Protein 8FCW (pdb70)

Nearest PDB structures (foldseek):
  8fcv-assembly1_R  TM=9.998E-01  e=3.559E-56  Nostoc sp. 'Peltigera membranacea cyanobiont' 210A
  8fcu-assembly1_Q  TM=9.627E-01  e=6.422E-47  Nostoc sp. 'Peltigera membranacea cyanobiont' 210A
  8v32-assembly1_Q  TM=9.547E-01  e=9.542E-46  Peltigera membranacea
  7ufi-assembly1_1  TM=7.441E-01  e=1.304E-10  Vibrio cholerae
  7mcs-assembly1_E  TM=7.247E-01  e=6.223E-08  Escherichia coli

Radius of gyration: 43.79 Å; Cα contacts (8 Å, |Δi|>4): 2498; chains: 5; bounding box: 67×109×140 Å

Secondary structure (DSSP, 8-state):
--S--GGGGTS-HHHHHHHHHH-----HHHHHHHHHHHHHHH--SS--EEEEEE-TTS-HHHHHHHHHHHHHHHHHHHHHHS-S--SEEEEEPPPPSSSS--HHHHHHHHHHHH--S-TT-----SSTTEE--SSS--EE-TTS-HHHHHHHHHHHHHHH--SEEEEESGGGGG--SSTTHHHHHHHHHHHHHHHHT-EEEEEE-GGGGGGSSSSHHHHHTEEEEEE----SSSHHHHHHHHHHHHHHHHSS-SSS----STTHHHHHHHHTT-HHHHHHHHHHHHHHHHHHT-SS--HHHHHHSS--HHHHHHHHHHHHHHHHHT---THHHHHHHHHTT--/--S--GGGGGS-HHHHHHHHHH-----HHHHHHHHHHHHHHH--SS--EEEEEE-TTS-HHHHHHHHHHHHHHHHHHHHTT--S--SEEEEE----SSSS--HHHHHHHHHHHH--S-TT-----SSTTEE--TTS--EE-SS--HHHHHHHHHHHHHHH--SEEEEESGGGGG--SSTTHHHHHHHHHHHHHHHHT-EEEEEE-GGGGGGSSS-HHHHHTEEEEEE----SSSHHHHHHHHHHHHHHHHS---SSPPP-STTHHHHHHTTTT-HHHHHHHHHHHHHHHHHTT-SS--HHHHHHHSPPHHHHHHHHHHHHHHHHHT---HHHHHHHHHHHT--/--SS-GGGGTS-HHHHHHHHHH-----HHHHHHHHHHHHHHH--SS--EEEEEE-TTSSHHHHHHHHHHHHHHHHHHHHHHS-S--SEEEEE----SSSS--SHHHHHHHHHHH--S-TT-----SSTTEE--TTSPPEE-TTS-HHHHHHHHHHHHHHH--SEEEEESGGGGG--SSHHHHHHHHHHHHHHHHHHT-EEEEE--GGGGGGSS-SHHHHHTEEEEEE----SSSHHHHHHHHHHHHHHHHTS--SS----STTHHHHHHHHTT-HHHHHHHHHHHHHHHHHHT-SS--HHHHHHSS--HHHHHHHHHHHHHHHHHT---HHHHHHHHHHHT--/--S--GGGGTS-HHHHHHHHHH-----HHHHHHHHHHHHHHH--SS--EEEEEE-SSSSHHHHHHHHHHHHHHHHHHHHTTS-S--SEEEEE----SSSS--HHHHHHHHHHHH--S-TT-----SSTTEE--TTSPPEE-TTS-HHHHHHHHHHHHHHH--SEEEEETGGGGG--SSSTHHHHHHHHHHHHHHHHT-EEEEE--GGGGGGSS-SHHHHHTEEEEEE----SSSHHHHHHHHHHHHHHHHT--SSSPPP-STTHHHHHHHHTT-HHHHHHHHHHHHHHHHHHT-SS--HHHHHHSPPPHHHHHHHHHHHHHHHHHT---HHHHHHHHHHHT--/--S--GGGGTS-HHHHHHHHHH-----HHHHHHHHHHHHHHH--SS--EEEEEE-TTS-HHHHHHHHHHHHHHHTHHHHHH--S--S-EEEEPPPPSSSS--HHHHHHHHHHHH--S-TT-----SSTTEE--TTSPPEE-TTS-HHHHHHHHHHHHHHH--SEEEEESGGGGG--SSTTHHHHHHHHHHHHHHHHT-EEEEEE-GGGGGGS--HHHHHHSEEEEEE----SS-HHHHHHHHHHHHHHHHT---SS----GGGHHHHHHHHTT-HHHHHHHHHHHHHHHHHTT-SS--HHHHHHT---HHHHHHHHHHHHHHHHHT---HHHHHHHHHHHT--

Solvent-accessible surface area: 71466 Å² total; per-residue (Å²): 146,106,20,10,60,128,100,17,56,118,96,71,37,99,68,28,26,45,39,0,86,98,38,106,19,66,10,79,43,14,87,66,2,31,90,57,0,38,170,22,15,79,106,62,88,57,11,9,0,0,4,0,1,0,3,8,8,6,15,24,78,66,1,28,90,62,0,45,102,71,13,41,76,122,13,84,90,78,66,141,76,49,145,25,49,32,12,16,9,17,9,45,1,16,0,5,31,55,86,113,11,58,39,59,11,4,6,7,23,0,0,43,59,6,1,100,43,119,115,82,25,142,50,137,29,29,48,214,7,8,64,46,58,136,138,12,108,16,52,29,55,80,155,4,97,26,79,11,0,42,129,0,1,20,44,0,0,96,71,3,84,1,56,0,2,0,0,6,28,0,7,2,2,28,13,24,61,58,66,200,66,40,56,75,6,1,49,38,1,37,36,1,2,78,117,10,59,5,9,0,0,0,2,1,4,7,55,0,14,79,1,62,95,52,27,57,117,2,44,199,36,18,60,75,8,34,2,91,13,5,34,25,128,46,97,115,5,15,97,8,3,40,59,5,0,67,46,3,22,59,31,0,0,3,61,78,72,6,88,4,50,98,60,50,62,34,0,3,12,28,5,3,1,4,16,21,11,0,35,27,10,1,33,18,1,0,14,10,0,13,87,98,139,26,78,47,15,44,72,104,3,7,104,114,21,22,22,17,3,32,2,1,46,57,15,19,108,27,4,45,79,0,42,148,87,22,58,148,57,133,66,71,58,101,86,112,99,74,91,132,60,110,79,134,114,11,24,61,144,104,19,64,102,78,69,40,97,72,19,32,48,54,1,98,114,63,85,16,71,9,78,31,7,83,68,4,22,87,83,2,29,53,2,13,62,14,51,10,38,10,10,0,0,3,0,4,0,0,8,8,7,14,21,73,64,0,36,87,80,0,43,106,83,16,47,83,116,5,81,93,62,49,129,74,56,147,28,52,31,18,19,10,29,7,55,1,14,0,8,24,41,100,115,9,48,13,78,12,3,0,6,25,0,0,45,60,6,0,101,34,115,104,102,30,126,53,102,16,28,49,175,1,10,50,33,45,129,121,12,98,9,44,23,37,69,148,7,84,13,14,10,2,4,56,0,0,7,36,1,0,93,69,4,91,2,46,1,0,1,0,9,19,0,7,1,6,17,8,28,63,40,75,140,18,35,22,9,6,5,6,0,2,1,2,0,2,37,55,9,60,3,8,0,0,2,0,1,15,9,67,2,14,75,4,29,26,38,4,2,16,3,0,42,45,6,29,43,5,37,2,94,16,4,30,20,129,39,109,122,12,27,100,10,1,57,39,7,0,91,59,5,10,58,28,1,0,2,66,89,57,8,92,4,44,89,35,50,55,30,0,3,11,17,0,1,1,3,17,20,3,0,33,24,0,2,12,14,0,0,7,10,0,8,89,107,125,30,80,41,20,36,89,130,2,2,103,108,26,21,15,29,1,24,6,0,28,50,3,11,106,31,2,91,76,0,37,144,83,25,60,100,66,128,60,40,25,82,80,1,70,88,48,9,54,11,85,136,109,18,9,61,120,95,18,55,114,94,76,34,95,53,32,32,43,49,0,100,105,36,104,19,78,11,82,30,13,121,69,2,28,84,72,0,26,48,2,12,57,34,40,11,39,8,14,0,0,2,0,0,0,3,14,9,5,19,21,73,92,0,36,87,92,0,35,120,78,12,55,81,91,16,83,84,126,29,111,99,73,120,26,76,25,16,16,8,18,10,40,2,21,0,15,32,47,70,64,5,49,4,60,19,8,0,4,36,0,0,56,55,4,0,100,30,107,85,114,27,128,38,91,24,25,24,146,14,7,57,38,38,145,139,7,92,10,19,23,66,97,185,6,87,17,19,5,0,5,44,0,1,11,50,1,1,97,69,3,83,2,67,0,2,0,0,9,15,0,7,0,4,23,4,25,82,45,66,111,15,40,46,8,5,3,5,1,1,3,2,1,3,59,27,13,55,2,9,1,0,2,0,1,14,16,63,1,8,85,5,29,64,18,30,6,15,2,1,39,44,6,32,32,7,33,2,79,17,3,38,18,140,33,103,116,12,21,112,14,1,60,44,6,0,80,31,4,14,52,28,2,0,6,74,84,70,13,94,6,46,96,65,46,56,31,2,2,6,21,1,0,1,2,14,23,1,0,44,18,0,2,27,12,2,0,10,8,0,13,79,113,139,28,75,37,17,68,70,116,8,6,99,106,21,26,6,31,2,38,5,0,67,62,5,18,125,58,6,85,88,4,44,145,70,24,66,112,68,131,65,40,20,91,82,0,70,79,38,7,53,9,93,128,111,21,11,49,117,108,24,57,120,128,83,27,108,41,16,34,38,48,0,79,119,37,97,13,80,6,76,29,13,106,54,1,42,80,77,0,30,56,8,7,65,15,50,14,47,10,8,0,0,2,0,0,0,3,15,9,7,16,24,66,79,0,37,88,73,0,35,106,68,14,62,74,97,23,82,78,88,34,132,87,64,132,26,47,29,16,26,9,32,4,44,1,23,0,11,24,51,94,100,4,31,8,58,17,10,0,2,25,0,3,48,56,3,2,92,28,119,82,113,28,127,91,97,25,24,28,144,18,8,59,33,44,143,131,7,109,11,55,34,70,89,196,6,85,19,28,6,0,4,56,0,1,5,71,5,0,92,67,3,80,1,61,0,1,0,0,14,16,0,4,0,6,23,20,28,72,33,71,116,23,30,36,5,7,5,4,0,2,5,0,1,5,32,45,11,57,3,9,0,0,2,0,1,20,12,54,0,9,75,4,35,24,39,11,7,14,4,0,41,42,3,24,33,8,38,3,90,23,4,36,19,135,32,92,115,7,19,97,13,1,64,59,5,0,73,41,2,27,50,23,1,1,1,68,93,70,8,100,10,48,95,75,46,57,39,2,2,4,7,1,2,0,8,16,22,1,0,32,8,0,2,33,8,1,0,7,14,0,10,78,118,124,33,83,34,20,60,60,135,6,5,91,148,23,26,4,27,2,34,8,0,64,59,11,19,114,58,6,90,84,3,38,145,85,27,62,98,67,131,59,49,32,83,88,1,62,70,59,13,57,6,87,135,110,18,20,61,119,124,19,57,107,123,64,30,104,57,11,27,60,41,0,86,116,39,92,17,68,8,74,29,13,92,59,2,26,90,82,0,29,72,8,5,59,16,55,10,48,6,12,1,0,1,0,0,0,5,74,19,5,14,24,77,56,0,26,100,82,0,39,106,72,15,74,83,90,15,85,63,114,76,114,89,70,126,24,64,35,18,16,9,17,18,96,4,58,46,14,176,55,95,116,8,65,16,75,62,7,1,22,110,0,1,62,52,5,0,86,39,124,113,104,33,129,60,104,18,27,25,190,16,8,55,38,45,148,159,13,117,10,53,41,84,105,187,10,82,18,23,11,2,4,56,0,0,6,48,0,0,102,62,2,99,1,63,0,4,0,0,9,56,0,32,36,1,29,76,32,71,32,65,181,24,47,34,10,4,2,4,0,0,3,0,2,0,47,31,14,61,7,7,0,0,0,0,0,28,14,102,2,15,70,4,28,31,32,18,6,21,7,0,30,38,2,34,36,8,39,2,84,21,4,35,42,136,33,94,121,12,20,109,14,3,56,61,5,0,68,45,2,21,60,27,3,0,2,60,79,73,11,97,6,42,97,51,53,118,50,0,37,119,39,0,8,1,3,14,25,17,0,30,66,0,3,53,97,2,1,39,43,0,7,119,106,91,26,74,36,17,40,68,111,5,7,99,142,115,27,31,59,94,75,81,9,83,117,40,102,121,81,5,70,64,3,45,129,87,28,58,102,64,128,43,47,48,94,81,2,60,83,58,12,49,11,96

Sequence (1715 aa):
STGFPLELLTRPATERLAYFENYTVAHPRLKEVYEILMRTIAEPAGASFIFVYGASGVGKTTLRLRVEQKLTELALPKLESDRARVPVVGIEAIAPESRYFNWKEYYTRALITLEEPLIDHKFDYGVRGISRDNFGKINVESKVVAPALRRALENALIHRHPDVFFVDEAQHFGKVASGYKLQDQLDCLKSLANMTGILHCLLGTYELLTFRNLSGQLSRRSVDIHFRRYCADSPEDVQAFKSVLLTFQQHLPLAETPNLVDHWEYFYERTLGCIGTLKDWLKRVLSDALDREATTITLKDLQKRALSVAQCQKMFKEIQEGERQLSETEADVQNLRSALGLGSTGFPLELLTRPATERLAYFENYTVAHPRLKEVYEILMRTIAEPAGASFIFVYGASGVGKTTLRLRVEQKLTELALPKLESDRARVPVVGIEAIAPESRYFNWKEYYTRALITLEEPLIDHKFDYGVRGISRDNFGKINVESKVVAPALRRALENALIHRHPDVFFVDEAQHFGKVASGYKLQDQLDCLKSLANMTGILHCLLGTYELLTFRNLSGQLSRRSVDIHFRRYCADSPEDVQAFKSVLLTFQQHLPLAETPNLVDHWEYFYERTLGCIGTLKDWLKRVLSDALDREATTITLKDLQKRALSVAQCQKMFKEIQEGERQLSETEADVQNLRSALGLGSTGFPLELLTRPATERLAYFENYTVAHPRLKEVYEILMRTIAEPAGASFIFVYGASGVGKTTLRLRVEQKLTELALPKLESDRARVPVVGIEAIAPESRYFNWKEYYTRALITLEEPLIDHKFDYGVRGISRDNFGKINVESKVVAPALRRALENALIHRHPDVFFVDEAQHFGKVASGYKLQDQLDCLKSLANMTGILHCLLGTYELLTFRNLSGQLSRRSVDIHFRRYCADSPEDVQAFKSVLLTFQQHLPLAETPNLVDHWEYFYERTLGCIGTLKDWLKRVLSDALDREATTITLKDLQKRALSVAQCQKMFKEIQEGERQLSETEADVQNLRSALGLGSTGFPLELLTRPATERLAYFENYTVAHPRLKEVYEILMRTIAEPAGASFIFVYGASGVGKTTLRLRVEQKLTELALPKLESDRARVPVVGIEAIAPESRYFNWKEYYTRALITLEEPLIDHKFDYGVRGISRDNFGKINVESKVVAPALRRALENALIHRHPDVFFVDEAQHFGKVASGYKLQDQLDCLKSLANMTGILHCLLGTYELLTFRNLSGQLSRRSVDIHFRRYCADSPEDVQAFKSVLLTFQQHLPLAETPNLVDHWEYFYERTLGCIGTLKDWLKRVLSDALDREATTITLKDLQKRALSVAQCQKMFKEIQEGERQLSETEADVQNLRSALGLGSTGFPLELLTRPATERLAYFENYTVAHPRLKEVYEILMRTIAEPAGASFIFVYGASGVGKTTLRLRVEQKLTELALPKLESDRARVPVVGIEAIAPESRYFNWKEYYTRALITLEEPLIDHKFDYGVRGISRDNFGKINVESKVVAPALRRALENALIHRHPDVFFVDEAQHFGKVASGYKLQDQLDCLKSLANMTGILHCLLGTYELLTFRNLSGQLSRRSVDIHFRRYCADSPEDVQAFKSVLLTFQQHLPLAETPNLVDHWEYFYERTLGCIGTLKDWLKRVLSDALDREATTITLKDLQKRALSVAQCQKMFKEIQEGERQLSETEADVQNLRSALGLG

Foldseek 3Di:
DLFADQVCLVPALVVLLVLLVPDDDDFDLLVVLLVVVLVCLVDVPLAQEEAEEDADQLCQVVSVVVSQVVQCVVCVVVCVVDPLARAEFEDEQDQDPDLARDLQVVLVRSVQRLQDDPQPDPPPFDDPQWDADPVGGIDGNPPDDSVRSLRSSLSSLLRRVYSEYHYEQQLSNVRHDDPCCSVVSVVVSSVSCVSSVHRYYYYHYLSSCVVAPPDDVNVVNYDYRYSDFQADVDVVSVVSLLVLQVSSLRHNNAPDRDDPNVVSVVLCQQNVRRNRLSSVLVSQLSVVCSVVVPRDRDPVSSVVSTDDNVVSVVSVVSVVVSVVVVDDDVVVVVVVCVVVVVD/DLAADLVCLVPALVVLLVVLVPDDDDFDLLVVLLVVVVVCLVDVPQAAEEEEADFDFLCLVVSVVVVQVVQCVVCPVCCVVDPLADAEFAEEADQDPDQAGDQQVVLVVSCQRLQDDPLVDDDPFDDPQWDADPVGTIGGDPPDDRVRSLRRSLVSLLRHVHSAYEYEALLSNPRHDDPLCLVVSVVVSVVSCVSNVHHYYYYHYLSCCVNAPSDVVNNVNYHYRYSDFQADVDVVSLVSLLVVQVSSLRHNPAQDRDDDSVVSVVLCQQQVRRNRVSSVLVSQLSSVCSVVPHRDGDVVSSVVSGDDNVVSVVSCVSVVVSVVSVDDDVVVVVVVCVVVVVD/DLAADLVCVVPAPVVLLVLLVPDDDDFDLLVVLLVVVLVCLVCVPQAAEEEEEEAPQACLVVSVVVNQVVQCVVCVVVCVPDPLADAEFEDEQDQDPALARDVQVVLVVSVQRLQDDPPVDDDPFPDPQWDADPVRGIGHDPPDDNVRSLRRSLSSCLRHVYSAYEYEAQLSNCSDDDLVVSVVSVVVSVVSCVSRVHHYYYYHYLSCCSVADDDPVNNVNYHYHYSDFQAPVDVVSVVRLLVLQVSSLRHNPAQDRDDRSVVSVVLCQQNVRRSRLSSVLVSQLSVVCSVVVPRDGDVVSSVVSTDDNVRVVVSVVSSVVSCVVVDDDPVVVVVVCVVVVND/DLAADQVCLVPAQVVLLVCLVPDDDDFDLLVVLLVVVLVCLVDVPQAAEEEEEEFPQFCLVVSVVVSQVVQCVVCVVVCVPDPLADAEQEEEADQPPDFAGDLQVVLVVLVQRLQPDPLVDDDCFPDNQWDADPVRTIGHDPPQDNVRSLRRSLVSCLRNVYSEYHYAQQLSNVRRDDPVCSVVSVVVSVVSCPSSVHHYYYHHYLSCCSNVDDDPSNVVNYDYRYSDFQADPDVVSVVSLLVVQVSSQRHNNAQDRDDGSVPSVLVCLQCVRRNRRSSVLVSQLSVVCSVVVHRDGDVVSSVVSTDDNVVSVVSVVSVVVSCVVVDDDPVVVVVVCVVVVVD/DLAADLVCVVPALVSLLVQLVVDDDDFPLLVVLLVVVCVCLVDVPLAQEEAEEAAPQLCLPVSVVVNQVVQQVVCVVVCVVDPLADAEWEDEQDQDPDQARDLQVVLVVLVQRLPDDPLPDDDPFDDPQWDADPVRGIGGDPPDDNVRSLRRSLVSCQRRVYSAYEYEQQLSNCRDDDPCSNPVSVVVSSVSCVSRVHHYYYHHYLSCVSVQDDDPSNVVSYDYRYSDFQADPDPVSLVRLLVLQVSSQRHNNALDRDDRSVVSVVLCQQCVRRNRLSSVLVSQLSSVCSVVSPRYGDPVSSVVRTHDPVVSVVSVVSNVVSCVVVDDDVVVVVVCCVVVVVD

B-factor: mean 192.44, std 64.65, range [132.68, 485.95]

Structure (mmCIF, N/CA/C/O backbone):
data_8FCW
#
_entry.id   8FCW
#
loop_
_entity.id
_entity.type
_entity.pdbx_description
1 polymer TnsC
2 polymer 'DNA (60-MER)'
3 polymer 'DNA (60-MER)'
4 non-polymer "ADENOSINE-5'-TRIPHOSPHATE"
5 non-polymer 'MAGNESIUM ION'
#
loop_
_atom_site.group_PDB
_atom_site.id
_atom_site.type_symbol
_atom_site.label_atom_id
_atom_site.label_alt_id
_atom_site.label_comp_id
_atom_site.label_asym_id
_atom_site.label_entity_id
_atom_site.label_seq_id
_atom_site.pdbx_PDB_ins_code
_atom_site.Cartn_x
_atom_site.Cartn_y
_atom_site.Cartn_z
_atom_site.occupancy
_atom_site.B_iso_or_equiv
_atom_site.auth_seq_id
_atom_site.auth_comp_id
_atom_site.auth_asym_id
_atom_site.auth_atom_id
_atom_site.pdbx_PDB_model_num
ATOM 1 N N . SER A 1 4 ? 143.818 168.437 202.348 1.00 233.88 4 SER R N 1
ATOM 2 C CA . SER A 1 4 ? 145.092 167.782 202.063 1.00 233.88 4 SER R CA 1
ATOM 3 C C . SER A 1 4 ? 145.340 167.684 200.563 1.00 233.88 4 SER R C 1
ATOM 4 O O . SER A 1 4 ? 144.443 167.915 199.758 1.00 233.88 4 SER R O 1
ATOM 7 N N . THR A 1 5 ? 146.567 167.339 200.199 1.00 225.72 5 THR R N 1
ATOM 8 C CA . THR A 1 5 ? 146.951 167.195 198.806 1.00 225.72 5 THR R CA 1
ATOM 9 C C . THR A 1 5 ? 146.603 165.819 198.235 1.00 225.72 5 THR R C 1
ATOM 10 O O . THR A 1 5 ? 146.851 165.557 197.062 1.00 225.72 5 THR R O 1
ATOM 14 N N . GLY A 1 6 ? 146.042 164.942 199.059 1.00 206.47 6 GLY R N 1
ATOM 15 C CA . GLY A 1 6 ? 145.683 163.609 198.630 1.00 206.47 6 GLY R CA 1
ATOM 16 C C . GLY A 1 6 ? 144.195 163.396 198.529 1.00 206.47 6 GLY R C 1
ATOM 17 O O . GLY A 1 6 ? 143.401 164.321 198.677 1.00 206.47 6 GLY R O 1
ATOM 18 N N . PHE A 1 7 ? 143.821 162.154 198.269 1.00 195.26 7 PHE R N 1
ATOM 19 C CA . PHE A 1 7 ? 142.422 161.789 198.150 1.00 195.26 7 PHE R CA 1
ATOM 20 C C . PHE A 1 7 ? 141.728 161.877 199.496 1.00 195.26 7 PHE R C 1
ATOM 21 O O . PHE A 1 7 ? 142.365 161.737 200.536 1.00 195.26 7 PHE R O 1
ATOM 29 N N . PRO A 1 8 ? 140.415 162.121 199.493 1.00 195.38 8 PRO R N 1
ATOM 30 C CA . PRO A 1 8 ? 139.674 162.164 200.750 1.00 195.38 8 PRO R CA 1
ATOM 31 C C . PRO A 1 8 ? 139.764 160.851 201.511 1.00 195.38 8 PRO R C 1
ATOM 32 O O . PRO A 1 8 ? 139.685 159.777 200.938 1.00 195.38 8 PRO R O 1
ATOM 36 N N . LEU A 1 9 ? 139.937 160.955 202.820 1.00 202.14 9 LEU R N 1
ATOM 37 C CA . LEU A 1 9 ? 140.266 159.804 203.645 1.00 202.14 9 LEU R CA 1
ATOM 38 C C . LEU A 1 9 ? 139.062 158.926 203.906 1.00 202.14 9 LEU R C 1
ATOM 39 O O . LEU A 1 9 ? 139.222 157.732 204.158 1.00 202.14 9 LEU R O 1
ATOM 44 N N . GLU A 1 10 ? 137.860 159.492 203.859 1.00 197.45 10 GLU R N 1
ATOM 45 C CA . GLU A 1 10 ? 136.675 158.727 204.236 1.00 197.45 10 GLU R CA 1
ATOM 46 C C . GLU A 1 10 ? 136.338 157.661 203.204 1.00 197.45 10 GLU R C 1
ATOM 47 O O . GLU A 1 10 ? 135.543 156.771 203.478 1.00 197.45 10 GLU R O 1
ATOM 53 N N . LEU A 1 11 ? 136.945 157.739 202.023 1.00 204.41 11 LEU R N 1
ATOM 54 C CA . LEU A 1 11 ? 136.653 156.785 200.974 1.00 204.41 11 LEU R CA 1
ATOM 55 C C . LEU A 1 11 ? 137.140 155.387 201.331 1.00 204.41 11 LEU R C 1
ATOM 56 O O . LEU A 1 11 ? 136.658 154.411 200.751 1.00 204.41 11 LEU R O 1
ATOM 61 N N . LEU A 1 12 ? 138.100 155.271 202.252 1.00 204.69 12 LEU R N 1
ATOM 62 C CA . LEU A 1 12 ? 138.561 153.953 202.672 1.00 204.69 12 LEU R CA 1
ATOM 63 C C . LEU A 1 12 ? 137.428 153.111 203.254 1.00 204.69 12 LEU R C 1
ATOM 64 O O . LEU A 1 12 ? 137.403 151.892 203.078 1.00 204.69 12 LEU R O 1
ATOM 69 N N . THR A 1 13 ? 136.484 153.745 203.936 1.00 211.21 13 THR R N 1
ATOM 70 C CA . THR A 1 13 ? 135.347 153.014 204.476 1.00 211.21 13 THR R CA 1
ATOM 71 C C . THR A 1 13 ? 134.351 152.657 203.383 1.00 211.21 13 THR R C 1
ATOM 72 O O . THR A 1 13 ? 133.586 151.699 203.526 1.00 211.21 13 THR R O 1
ATOM 76 N N . ARG A 1 14 ? 134.354 153.417 202.292 1.00 205.71 14 ARG R N 1
ATOM 77 C CA . ARG A 1 14 ? 133.406 153.192 201.212 1.00 205.71 14 ARG R CA 1
ATOM 78 C C . ARG A 1 14 ? 133.786 151.956 200.398 1.00 205.71 14 ARG R C 1
ATOM 79 O O . ARG A 1 14 ? 134.951 151.552 200.379 1.00 205.71 14 ARG R O 1
ATOM 87 N N . PRO A 1 15 ? 132.805 151.339 199.719 1.00 204.82 15 PRO R N 1
ATOM 88 C CA . PRO A 1 15 ? 133.117 150.171 198.891 1.00 204.82 15 PRO R CA 1
ATOM 89 C C . PRO A 1 15 ? 134.030 150.502 197.709 1.00 204.82 15 PRO R C 1
ATOM 90 O O . PRO A 1 15 ? 134.385 151.645 197.480 1.00 204.82 15 PRO R O 1
ATOM 94 N N . ALA A 1 16 ? 134.437 149.472 196.986 1.00 202.16 16 ALA R N 1
ATOM 95 C CA . ALA A 1 16 ? 135.376 149.631 195.884 1.00 202.16 16 ALA R CA 1
ATOM 96 C C . ALA A 1 16 ? 134.785 150.480 194.769 1.00 202.16 16 ALA R C 1
ATOM 97 O O . ALA A 1 16 ? 135.504 151.175 194.070 1.00 202.16 16 ALA R O 1
ATOM 99 N N . THR A 1 17 ? 133.475 150.400 194.581 1.00 191.98 17 THR R N 1
ATOM 100 C CA . THR A 1 17 ? 132.848 151.063 193.446 1.00 191.98 17 THR R CA 1
ATOM 101 C C . THR A 1 17 ? 132.988 152.573 193.570 1.00 191.98 17 THR R C 1
ATOM 102 O O . THR A 1 17 ? 133.295 153.267 192.605 1.00 191.98 17 THR R O 1
ATOM 106 N N . GLU A 1 18 ? 132.763 153.090 194.769 1.00 198.44 18 GLU R N 1
ATOM 107 C CA . GLU A 1 18 ? 132.877 154.520 195.001 1.00 198.44 18 GLU R CA 1
ATOM 108 C C . GLU A 1 18 ? 134.308 154.985 194.807 1.00 198.44 18 GLU R C 1
ATOM 109 O O . GLU A 1 18 ? 134.541 156.045 194.245 1.00 198.44 18 GLU R O 1
ATOM 115 N N . ARG A 1 19 ? 135.275 154.203 195.282 1.00 192.72 19 ARG R N 1
ATOM 116 C CA . ARG A 1 19 ? 136.672 154.591 195.128 1.00 192.72 19 ARG R CA 1
ATOM 117 C C . ARG A 1 19 ? 137.061 154.600 193.660 1.00 192.72 19 ARG R C 1
ATOM 118 O O . ARG A 1 19 ? 137.758 155.504 193.194 1.00 192.72 19 ARG R O 1
ATOM 126 N N . LEU A 1 20 ? 136.612 153.594 192.920 1.00 184.67 20 LEU R N 1
ATOM 127 C CA . LEU A 1 20 ? 136.905 153.527 191.495 1.00 184.67 20 LEU R CA 1
ATOM 128 C C . LEU A 1 20 ? 136.280 154.707 190.766 1.00 184.67 20 LEU R C 1
ATOM 129 O O . LEU A 1 20 ? 136.899 155.305 189.882 1.00 184.67 20 LEU R O 1
ATOM 134 N N . ALA A 1 21 ? 135.047 155.046 191.133 1.00 175.59 21 ALA R N 1
ATOM 135 C CA . ALA A 1 21 ? 134.367 156.171 190.502 1.00 175.59 21 ALA R CA 1
ATOM 136 C C . ALA A 1 21 ? 135.096 157.465 190.799 1.00 175.59 21 ALA R C 1
ATOM 137 O O . ALA A 1 21 ? 135.253 158.317 189.926 1.00 175.59 21 ALA R O 1
ATOM 139 N N . TYR A 1 22 ? 135.553 157.619 192.031 1.00 176.20 22 TYR R N 1
ATOM 140 C CA . TYR A 1 22 ? 136.256 158.835 192.400 1.00 176.20 22 TYR R CA 1
ATOM 141 C C . TYR A 1 22 ? 137.548 158.947 191.618 1.00 176.20 22 TYR R C 1
ATOM 142 O O . TYR A 1 22 ? 137.905 160.024 191.142 1.00 176.20 22 TYR R O 1
ATOM 151 N N . PHE A 1 23 ? 138.268 157.843 191.482 1.00 176.22 23 PHE R N 1
ATOM 152 C CA . PHE A 1 23 ? 139.526 157.879 190.757 1.00 176.22 23 PHE R CA 1
ATOM 153 C C . PHE A 1 23 ? 139.293 158.175 189.286 1.00 176.22 23 PHE R C 1
ATOM 154 O O . PHE A 1 23 ? 140.040 158.949 188.683 1.00 176.22 23 PHE R O 1
ATOM 162 N N . GLU A 1 24 ? 138.260 157.583 188.696 1.00 182.58 24 GLU R N 1
ATOM 163 C CA . GLU A 1 24 ? 138.047 157.786 187.262 1.00 182.58 24 GLU R CA 1
ATOM 164 C C . GLU A 1 24 ? 137.553 159.193 186.968 1.00 182.58 24 GLU R C 1
ATOM 165 O O . GLU A 1 24 ? 137.904 159.781 185.941 1.00 182.58 24 GLU R O 1
ATOM 171 N N . ASN A 1 25 ? 136.738 159.742 187.861 1.00 169.81 25 ASN R N 1
ATOM 172 C CA . ASN A 1 25 ? 136.201 161.082 187.632 1.00 169.81 25 ASN R CA 1
ATOM 173 C C . ASN A 1 25 ? 137.181 162.191 187.998 1.00 169.81 25 ASN R C 1
ATOM 174 O O . ASN A 1 25 ? 136.976 163.341 187.626 1.00 169.81 25 ASN R O 1
ATOM 179 N N . TYR A 1 26 ? 138.242 161.850 188.719 1.00 169.05 26 TYR R N 1
ATOM 180 C CA . TYR A 1 26 ? 139.245 162.838 189.086 1.00 169.05 26 TYR R CA 1
ATOM 181 C C . TYR A 1 26 ? 140.105 163.177 187.892 1.00 169.05 26 TYR R C 1
ATOM 182 O O . TYR A 1 26 ? 140.564 162.301 187.187 1.00 169.05 26 TYR R O 1
ATOM 191 N N . THR A 1 27 ? 140.305 164.470 187.667 1.00 164.68 27 THR R N 1
ATOM 192 C CA . THR A 1 27 ? 141.118 164.966 186.572 1.00 164.68 27 THR R CA 1
ATOM 193 C C . THR A 1 27 ? 142.257 165.795 187.127 1.00 164.68 27 THR R C 1
ATOM 194 O O . THR A 1 27 ? 142.044 166.689 187.942 1.00 164.68 27 THR R O 1
ATOM 198 N N . VAL A 1 28 ? 143.472 165.480 186.697 1.00 162.51 28 VAL R N 1
ATOM 199 C CA . VAL A 1 28 ? 144.662 166.189 187.127 1.00 162.51 28 VAL R CA 1
ATOM 200 C C . VAL A 1 28 ? 145.002 167.254 186.106 1.00 162.51 28 VAL R C 1
ATOM 201 O O . VAL A 1 28 ? 144.676 167.134 184.926 1.00 162.51 28 VAL R O 1
ATOM 205 N N . ALA A 1 29 ? 145.629 168.326 186.575 1.00 153.03 29 ALA R N 1
ATOM 206 C CA . ALA A 1 29 ? 146.043 169.423 185.722 1.00 153.03 29 ALA R CA 1
ATOM 207 C C . ALA A 1 29 ? 147.549 169.445 185.626 1.00 153.03 29 ALA R C 1
ATOM 208 O O . ALA A 1 29 ? 148.249 169.419 186.636 1.00 153.03 29 ALA R O 1
ATOM 210 N N . HIS A 1 30 ? 148.038 169.487 184.393 1.00 156.77 30 HIS R N 1
ATOM 211 C CA . HIS A 1 30 ? 149.456 169.497 184.112 1.00 156.77 30 HIS R CA 1
ATOM 212 C C . HIS A 1 30 ? 149.772 170.611 183.135 1.00 156.77 30 HIS R C 1
ATOM 213 O O . HIS A 1 30 ? 148.893 171.047 182.382 1.00 156.77 30 HIS R O 1
ATOM 220 N N . PRO A 1 31 ? 151.019 171.102 183.147 1.00 160.54 31 PRO R N 1
ATOM 221 C CA . PRO A 1 31 ? 151.370 172.293 182.380 1.00 160.54 31 PRO R CA 1
ATOM 222 C C . PRO A 1 31 ? 150.930 172.266 180.921 1.00 160.54 31 PRO R C 1
ATOM 223 O O . PRO A 1 31 ? 150.433 173.275 180.380 1.00 160.54 31 PRO R O 1
ATOM 227 N N . ARG A 1 32 ? 151.114 171.119 180.271 1.00 168.06 32 ARG R N 1
ATOM 228 C CA . ARG A 1 32 ? 150.863 171.045 178.844 1.00 168.06 32 ARG R CA 1
ATOM 229 C C . ARG A 1 32 ? 149.365 171.171 178.588 1.00 168.06 32 ARG R C 1
ATOM 230 O O . ARG A 1 32 ? 148.929 171.886 177.677 1.00 168.06 32 ARG R O 1
ATOM 238 N N . LEU A 1 33 ? 148.566 170.507 179.409 1.00 166.37 33 LEU R N 1
ATOM 239 C CA . LEU A 1 33 ? 147.122 170.573 179.277 1.00 166.37 33 LEU R CA 1
ATOM 240 C C . LEU A 1 33 ? 146.613 171.985 179.511 1.00 166.37 33 LEU R C 1
ATOM 241 O O . LEU A 1 33 ? 145.759 172.478 178.768 1.00 166.37 33 LEU R O 1
ATOM 246 N N . LYS A 1 34 ? 147.139 172.652 180.531 1.00 172.94 34 LYS R N 1
ATOM 247 C CA . LYS A 1 34 ? 146.704 174.005 180.834 1.00 172.94 34 LYS R CA 1
ATOM 248 C C . LYS A 1 34 ? 147.056 174.954 179.692 1.00 172.94 34 LYS R C 1
ATOM 249 O O . LYS A 1 34 ? 146.235 175.802 179.292 1.00 172.94 34 LYS R O 1
ATOM 255 N N . GLU A 1 35 ? 148.267 174.828 179.161 1.00 179.17 35 GLU R N 1
ATOM 256 C CA . GLU A 1 35 ? 148.700 175.697 178.081 1.00 179.17 35 GLU R CA 1
ATOM 257 C C . GLU A 1 35 ? 147.835 175.498 176.839 1.00 179.17 35 GLU R C 1
ATOM 258 O O . GLU A 1 35 ? 147.362 176.463 176.218 1.00 179.17 35 GLU R O 1
ATOM 264 N N . VAL A 1 36 ? 147.596 174.247 176.476 1.00 165.37 36 VAL R N 1
ATOM 265 C CA . VAL A 1 36 ? 146.808 173.970 175.286 1.00 165.37 36 VAL R CA 1
ATOM 266 C C . VAL A 1 36 ? 145.367 174.423 175.493 1.00 165.37 36 VAL R C 1
ATOM 267 O O . VAL A 1 36 ? 144.733 174.943 174.574 1.00 165.37 36 VAL R O 1
ATOM 271 N N . TYR A 1 37 ? 144.850 174.250 176.702 1.00 167.66 37 TYR R N 1
ATOM 272 C CA . TYR A 1 37 ? 143.481 174.657 177.007 1.00 167.66 37 TYR R CA 1
ATOM 273 C C . TYR A 1 37 ? 143.313 176.161 176.860 1.00 167.66 37 TYR R C 1
ATOM 274 O O . TYR A 1 37 ? 142.335 176.646 176.264 1.00 167.66 37 TYR R O 1
ATOM 283 N N . GLU A 1 38 ? 144.264 176.920 177.381 1.00 170.61 38 GLU R N 1
ATOM 284 C CA . GLU A 1 38 ? 144.164 178.362 177.304 1.00 170.61 38 GLU R CA 1
ATOM 285 C C . GLU A 1 38 ? 144.337 178.853 175.866 1.00 170.61 38 GLU R C 1
ATOM 286 O O . GLU A 1 38 ? 143.665 179.792 175.433 1.00 170.61 38 GLU R O 1
ATOM 292 N N . ILE A 1 39 ? 145.213 178.204 175.111 1.00 163.38 39 ILE R N 1
ATOM 293 C CA . ILE A 1 39 ? 145.395 178.549 173.711 1.00 163.38 39 ILE R CA 1
ATOM 294 C C . ILE A 1 39 ? 144.108 178.279 172.930 1.00 163.38 39 ILE R C 1
ATOM 295 O O . ILE A 1 39 ? 143.675 179.099 172.118 1.00 163.38 39 ILE R O 1
ATOM 300 N N . LEU A 1 40 ? 143.477 177.145 173.181 1.00 165.21 40 LEU R N 1
ATOM 301 C CA . LEU A 1 40 ? 142.239 176.813 172.485 1.00 165.21 40 LEU R CA 1
ATOM 302 C C . LEU A 1 40 ? 141.122 177.778 172.855 1.00 165.21 40 LEU R C 1
ATOM 303 O O . LEU A 1 40 ? 140.324 178.185 171.991 1.00 165.21 40 LEU R O 1
ATOM 308 N N . MET A 1 41 ? 141.051 178.166 174.122 1.00 171.36 41 MET R N 1
ATOM 309 C CA . MET A 1 41 ? 140.020 179.100 174.537 1.00 171.36 41 MET R CA 1
ATOM 310 C C . MET A 1 41 ? 140.223 180.465 173.869 1.00 171.36 41 MET R C 1
ATOM 311 O O . MET A 1 41 ? 139.263 181.104 173.420 1.00 171.36 41 MET R O 1
ATOM 316 N N . ARG A 1 42 ? 141.470 180.912 173.790 1.00 181.62 42 ARG R N 1
ATOM 317 C CA . ARG A 1 42 ? 141.775 182.180 173.140 1.00 181.62 42 ARG R CA 1
ATOM 318 C C . ARG A 1 42 ? 141.419 182.129 171.662 1.00 181.62 42 ARG R C 1
ATOM 319 O O . ARG A 1 42 ? 140.847 183.073 171.108 1.00 181.62 42 ARG R O 1
ATOM 327 N N . THR A 1 43 ? 141.745 181.019 171.017 1.00 167.31 43 THR R N 1
ATOM 328 C CA . THR A 1 43 ? 141.456 180.870 169.603 1.00 167.31 43 THR R CA 1
ATOM 329 C C . THR A 1 43 ? 139.951 180.855 169.356 1.00 167.31 43 THR R C 1
ATOM 330 O O . THR A 1 43 ? 139.470 181.448 168.381 1.00 167.31 43 THR R O 1
ATOM 334 N N . ILE A 1 44 ? 139.208 180.192 170.236 1.00 167.80 44 ILE R N 1
ATOM 335 C CA . ILE A 1 44 ? 137.768 180.100 170.100 1.00 167.80 44 ILE R CA 1
ATOM 336 C C . ILE A 1 44 ? 137.098 181.447 170.368 1.00 167.80 44 ILE R C 1
ATOM 337 O O . ILE A 1 44 ? 136.052 181.750 169.791 1.00 167.80 44 ILE R O 1
ATOM 342 N N . ALA A 1 45 ? 137.709 182.272 171.203 1.00 169.43 45 ALA R N 1
ATOM 343 C CA . ALA A 1 45 ? 137.151 183.581 171.488 1.00 169.43 45 ALA R CA 1
ATOM 344 C C . ALA A 1 45 ? 137.065 184.442 170.225 1.00 169.43 45 ALA R C 1
ATOM 345 O O . ALA A 1 45 ? 136.136 185.232 170.074 1.00 169.43 45 ALA R O 1
ATOM 347 N N . GLU A 1 46 ? 138.044 184.308 169.332 1.00 182.68 46 GLU R N 1
ATOM 348 C CA . GLU A 1 46 ? 137.984 184.996 168.053 1.00 182.68 46 GLU R CA 1
ATOM 349 C C . GLU A 1 46 ? 138.789 184.255 166.996 1.00 182.68 46 GLU R C 1
ATOM 350 O O . GLU A 1 46 ? 139.992 184.094 167.125 1.00 182.68 46 GLU R O 1
ATOM 356 N N . PRO A 1 47 ? 138.121 183.793 165.938 1.00 180.29 47 PRO R N 1
ATOM 357 C CA . PRO A 1 47 ? 138.868 183.090 164.893 1.00 180.29 47 PRO R CA 1
ATOM 358 C C . PRO A 1 47 ? 139.694 184.046 164.026 1.00 180.29 47 PRO R C 1
ATOM 359 O O . PRO A 1 47 ? 140.795 183.695 163.632 1.00 180.29 47 PRO R O 1
ATOM 363 N N . ALA A 1 48 ? 139.164 185.228 163.730 1.00 188.67 48 ALA R N 1
ATOM 364 C CA . ALA A 1 48 ? 139.840 186.212 162.878 1.00 188.67 48 ALA R CA 1
ATOM 365 C C . ALA A 1 48 ? 140.236 185.620 161.527 1.00 188.67 48 ALA R C 1
ATOM 366 O O . ALA A 1 48 ? 141.407 185.561 161.159 1.00 188.67 48 ALA R O 1
ATOM 368 N N . GLY A 1 49 ? 139.223 185.173 160.801 1.00 187.17 49 GLY R N 1
ATOM 369 C CA . GLY A 1 49 ? 139.421 184.676 159.460 1.00 187.17 49 GLY R CA 1
ATOM 370 C C . GLY A 1 49 ? 139.940 183.258 159.381 1.00 187.17 49 GLY R C 1
ATOM 371 O O . GLY A 1 49 ? 140.190 182.772 158.284 1.00 187.17 49 GLY R O 1
ATOM 372 N N . ALA A 1 50 ? 140.103 182.588 160.519 1.00 174.63 50 ALA R N 1
ATOM 373 C CA . ALA A 1 50 ? 140.554 181.203 160.548 1.00 174.63 50 ALA R CA 1
ATOM 374 C C . ALA A 1 50 ? 139.346 180.291 160.657 1.00 174.63 50 ALA R C 1
ATOM 375 O O . ALA A 1 50 ? 138.492 180.486 161.515 1.00 174.63 50 ALA R O 1
ATOM 377 N N . SER A 1 51 ? 139.271 179.303 159.771 1.00 167.08 51 SER R N 1
ATOM 378 C CA . SER A 1 51 ? 138.117 178.420 159.710 1.00 167.08 51 SER R CA 1
ATOM 379 C C . SER A 1 51 ? 138.432 176.996 160.156 1.00 167.08 51 SER R C 1
ATOM 380 O O . SER A 1 51 ? 137.567 176.127 160.080 1.00 167.08 51 SER R O 1
ATOM 383 N N . PHE A 1 52 ? 139.650 176.746 160.627 1.00 162.87 52 PHE R N 1
ATOM 384 C CA . PHE A 1 52 ? 140.032 175.411 161.064 1.00 162.87 52 PHE R CA 1
ATOM 385 C C . PHE A 1 52 ? 140.971 175.499 162.253 1.00 162.87 52 PHE R C 1
ATOM 386 O O . PHE A 1 52 ? 141.958 176.239 162.234 1.00 162.87 52 PHE R O 1
ATOM 394 N N . ILE A 1 53 ? 140.648 174.734 163.292 1.00 154.58 53 ILE R N 1
ATOM 395 C CA . ILE A 1 53 ? 141.492 174.608 164.472 1.00 154.58 53 ILE R CA 1
ATOM 396 C C . ILE A 1 53 ? 142.026 173.187 164.502 1.00 154.58 53 ILE R C 1
ATOM 397 O O . ILE A 1 53 ? 141.321 172.251 164.877 1.00 154.58 53 ILE R O 1
ATOM 402 N N . PHE A 1 54 ? 143.269 173.018 164.068 1.00 158.07 54 PHE R N 1
ATOM 403 C CA . PHE A 1 54 ? 143.873 171.701 163.985 1.00 158.07 54 PHE R CA 1
ATOM 404 C C . PHE A 1 54 ? 144.585 171.397 165.294 1.00 158.07 54 PHE R C 1
ATOM 405 O O . PHE A 1 54 ? 145.590 172.029 165.633 1.00 158.07 54 PHE R O 1
ATOM 413 N N . VAL A 1 55 ? 144.048 170.436 166.041 1.00 144.37 55 VAL R N 1
ATOM 414 C CA . VAL A 1 55 ? 144.644 170.001 167.296 1.00 144.37 55 VAL R CA 1
ATOM 415 C C . VAL A 1 55 ? 145.243 168.626 167.089 1.00 144.37 55 VAL R C 1
ATOM 416 O O . VAL A 1 55 ? 144.524 167.644 166.956 1.00 144.37 55 VAL R O 1
ATOM 420 N N . TYR A 1 56 ? 146.571 168.574 167.026 1.00 160.95 56 TYR R N 1
ATOM 421 C CA . TYR A 1 56 ? 147.291 167.324 166.888 1.00 160.95 56 TYR R CA 1
ATOM 422 C C . TYR A 1 56 ? 147.740 166.829 168.249 1.00 160.95 56 TYR R C 1
ATOM 423 O O . TYR A 1 56 ? 148.096 167.601 169.132 1.00 160.95 56 TYR R O 1
ATOM 432 N N . GLY A 1 57 ? 147.724 165.518 168.418 1.00 158.59 57 GLY R N 1
ATOM 433 C CA . GLY A 1 57 ? 148.181 164.899 169.637 1.00 158.59 57 GLY R CA 1
ATOM 434 C C . GLY A 1 57 ? 148.213 163.402 169.492 1.00 158.59 57 GLY R C 1
ATOM 435 O O . GLY A 1 57 ? 147.446 162.829 168.727 1.00 158.59 57 GLY R O 1
ATOM 436 N N . ALA A 1 58 ? 149.109 162.766 170.233 1.00 163.56 58 ALA R N 1
ATOM 437 C CA . ALA A 1 58 ? 149.208 161.322 170.215 1.00 163.56 58 ALA R CA 1
ATOM 438 C C . ALA A 1 58 ? 147.994 160.701 170.886 1.00 163.56 58 ALA R C 1
ATOM 439 O O . ALA A 1 58 ? 147.221 161.366 171.570 1.00 163.56 58 ALA R O 1
ATOM 441 N N . SER A 1 59 ? 147.882 159.385 170.758 1.00 168.04 59 SER R N 1
ATOM 442 C CA . SER A 1 59 ? 146.813 158.695 171.452 1.00 168.04 59 SER R CA 1
ATOM 443 C C . SER A 1 59 ? 147.193 158.604 172.922 1.00 168.04 59 SER R C 1
ATOM 444 O O . SER A 1 59 ? 147.921 157.695 173.319 1.00 168.04 59 SER R O 1
ATOM 447 N N . GLY A 1 60 ? 146.730 159.555 173.727 1.00 175.93 60 GLY R N 1
ATOM 448 C CA . GLY A 1 60 ? 147.005 159.528 175.154 1.00 175.93 60 GLY R CA 1
ATOM 449 C C . GLY A 1 60 ? 147.268 160.908 175.716 1.00 175.93 60 GLY R C 1
ATOM 450 O O . GLY A 1 60 ? 147.438 161.065 176.926 1.00 175.93 60 GLY R O 1
ATOM 451 N N . VAL A 1 61 ? 147.297 161.915 174.850 1.00 158.20 61 VAL R N 1
ATOM 452 C CA . VAL A 1 61 ? 147.599 163.272 175.297 1.00 158.20 61 VAL R CA 1
ATOM 453 C C . VAL A 1 61 ? 146.441 163.913 176.055 1.00 158.20 61 VAL R C 1
ATOM 454 O O . VAL A 1 61 ? 146.650 164.840 176.835 1.00 158.20 61 VAL R O 1
ATOM 458 N N . GLY A 1 62 ? 145.227 163.425 175.833 1.00 160.11 62 GLY R N 1
ATOM 459 C CA . GLY A 1 62 ? 144.068 163.987 176.503 1.00 160.11 62 GLY R CA 1
ATOM 460 C C . GLY A 1 62 ? 143.271 164.902 175.600 1.00 160.11 62 GLY R C 1
ATOM 461 O O . GLY A 1 62 ? 142.775 165.939 176.038 1.00 160.11 62 GLY R O 1
ATOM 462 N N . LYS A 1 63 ? 143.143 164.526 174.334 1.00 156.11 63 LYS R N 1
ATOM 463 C CA . LYS A 1 63 ? 142.394 165.334 173.390 1.00 156.11 63 LYS R CA 1
ATOM 464 C C . LYS A 1 63 ? 140.907 165.329 173.715 1.00 156.11 63 LYS R C 1
ATOM 465 O O . LYS A 1 63 ? 140.266 166.380 173.735 1.00 156.11 63 LYS R O 1
ATOM 471 N N . THR A 1 64 ? 140.344 164.161 173.967 1.00 162.15 64 THR R N 1
ATOM 472 C CA . THR A 1 64 ? 138.909 164.065 174.208 1.00 162.15 64 THR R CA 1
ATOM 473 C C . THR A 1 64 ? 138.517 164.754 175.509 1.00 162.15 64 THR R C 1
ATOM 474 O O . THR A 1 64 ? 137.502 165.441 175.566 1.00 162.15 64 THR R O 1
ATOM 478 N N . THR A 1 65 ? 139.317 164.592 176.551 1.00 157.29 65 THR R N 1
ATOM 479 C CA . THR A 1 65 ? 139.000 165.237 177.814 1.00 157.29 65 THR R CA 1
ATOM 480 C C . THR A 1 65 ? 139.135 166.757 177.716 1.00 157.29 65 THR R C 1
ATOM 481 O O . THR A 1 65 ? 138.356 167.498 178.315 1.00 157.29 65 THR R O 1
ATOM 485 N N . LEU A 1 66 ? 140.107 167.228 176.950 1.00 160.57 66 LEU R N 1
ATOM 486 C CA . LEU A 1 66 ? 140.233 168.661 176.713 1.00 160.57 66 LEU R CA 1
ATOM 487 C C . LEU A 1 66 ? 139.050 169.200 175.939 1.00 160.57 66 LEU R C 1
ATOM 488 O O . LEU A 1 66 ? 138.542 170.281 176.242 1.00 160.57 66 LEU R O 1
ATOM 493 N N . ARG A 1 67 ? 138.598 168.460 174.937 1.00 161.03 67 ARG R N 1
ATOM 494 C CA . ARG A 1 67 ? 137.403 168.834 174.208 1.00 161.03 67 ARG R CA 1
ATOM 495 C C . ARG A 1 67 ? 136.202 168.902 175.135 1.00 161.03 67 ARG R C 1
ATOM 496 O O . ARG A 1 67 ? 135.418 169.851 175.075 1.00 161.03 67 ARG R O 1
ATOM 504 N N . LEU A 1 68 ? 136.049 167.914 176.000 1.00 160.90 68 LEU R N 1
ATOM 505 C CA . LEU A 1 68 ? 134.931 167.904 176.938 1.00 160.90 68 LEU R CA 1
ATOM 506 C C . LEU A 1 68 ? 134.994 169.091 177.887 1.00 160.90 68 LEU R C 1
ATOM 507 O O . LEU A 1 68 ? 133.975 169.731 178.149 1.00 160.90 68 LEU R O 1
ATOM 512 N N . ARG A 1 69 ? 136.183 169.406 178.389 1.00 161.51 69 ARG R N 1
ATOM 513 C CA . ARG A 1 69 ? 136.313 170.525 179.320 1.00 161.51 69 ARG R CA 1
ATOM 514 C C . ARG A 1 69 ? 136.010 171.857 178.631 1.00 161.51 69 ARG R C 1
ATOM 515 O O . ARG A 1 69 ? 135.355 172.724 179.193 1.00 161.51 69 ARG R O 1
ATOM 523 N N . VAL A 1 70 ? 136.492 172.024 177.408 1.00 162.47 70 VAL R N 1
ATOM 524 C CA . VAL A 1 70 ? 136.247 173.238 176.652 1.00 162.47 70 VAL R CA 1
ATOM 525 C C . VAL A 1 70 ? 134.761 173.383 176.384 1.00 162.47 70 VAL R C 1
ATOM 526 O O . VAL A 1 70 ? 134.189 174.470 176.536 1.00 162.47 70 VAL R O 1
ATOM 530 N N . GLU A 1 71 ? 134.115 172.295 175.997 1.00 171.28 71 GLU R N 1
ATOM 531 C CA . GLU A 1 71 ? 132.685 172.341 175.712 1.00 171.28 71 GLU R CA 1
ATOM 532 C C . GLU A 1 71 ? 131.907 172.688 176.979 1.00 171.28 71 GLU R C 1
ATOM 533 O O . GLU A 1 71 ? 130.982 173.505 176.946 1.00 171.28 71 GLU R O 1
ATOM 539 N N . GLN A 1 72 ? 132.281 172.085 178.102 1.00 177.82 72 GLN R N 1
ATOM 540 C CA . GLN A 1 72 ? 131.595 172.365 179.358 1.00 177.82 72 GLN R CA 1
ATOM 541 C C . GLN A 1 72 ? 131.791 173.819 179.777 1.00 177.82 72 GLN R C 1
ATOM 542 O O . GLN A 1 72 ? 130.850 174.475 180.210 1.00 177.82 72 GLN R O 1
ATOM 548 N N . LYS A 1 73 ? 133.004 174.334 179.640 1.00 176.55 73 LYS R N 1
ATOM 549 C CA . LYS A 1 73 ? 133.268 175.721 180.010 1.00 176.55 73 LYS R CA 1
ATOM 550 C C . LYS A 1 73 ? 132.485 176.693 179.132 1.00 176.55 73 LYS R C 1
ATOM 551 O O . LYS A 1 73 ? 131.944 177.684 179.614 1.00 176.55 73 LYS R O 1
ATOM 557 N N . LEU A 1 74 ? 132.419 176.419 177.838 1.00 170.54 74 LEU R N 1
ATOM 558 C CA . LEU A 1 74 ? 131.652 177.268 176.944 1.00 170.54 74 LEU R CA 1
ATOM 559 C C . LEU A 1 74 ? 130.163 177.192 177.268 1.00 170.54 74 LEU R C 1
ATOM 560 O O . LEU A 1 74 ? 129.453 178.204 177.208 1.00 170.54 74 LEU R O 1
ATOM 565 N N . THR A 1 75 ? 129.676 176.015 177.629 1.00 183.00 75 THR R N 1
ATOM 566 C CA . THR A 1 75 ? 128.282 175.882 178.040 1.00 183.00 75 THR R CA 1
ATOM 567 C C . THR A 1 75 ? 127.996 176.696 179.289 1.00 183.00 75 THR R C 1
ATOM 568 O O . THR A 1 75 ? 126.989 177.395 179.359 1.00 183.00 75 THR R O 1
ATOM 572 N N . GLU A 1 76 ? 128.882 176.624 180.278 1.00 194.14 76 GLU R N 1
ATOM 573 C CA . GLU A 1 76 ? 128.688 177.416 181.491 1.00 194.14 76 GLU R CA 1
ATOM 574 C C . GLU A 1 76 ? 128.754 178.910 181.207 1.00 194.14 76 GLU R C 1
ATOM 575 O O . GLU A 1 76 ? 128.001 179.686 181.800 1.00 194.14 76 GLU R O 1
ATOM 581 N N . LEU A 1 77 ? 129.643 179.320 180.310 1.00 187.93 77 LEU R N 1
ATOM 582 C CA . LEU A 1 77 ? 129.737 180.727 179.947 1.00 187.93 77 LEU R CA 1
ATOM 583 C C . LEU A 1 77 ? 128.469 181.217 179.252 1.00 187.93 77 LEU R C 1
ATOM 584 O O . LEU A 1 77 ? 128.037 182.354 179.448 1.00 187.93 77 LEU R O 1
ATOM 589 N N . ALA A 1 78 ? 127.868 180.356 178.448 1.00 209.86 78 ALA R N 1
ATOM 590 C CA . ALA A 1 78 ? 126.708 180.728 177.647 1.00 209.86 78 ALA R CA 1
ATOM 591 C C . ALA A 1 78 ? 125.377 180.491 178.364 1.00 209.86 78 ALA R C 1
ATOM 592 O O . ALA A 1 78 ? 124.332 180.865 177.844 1.00 209.86 78 ALA R O 1
ATOM 594 N N . LEU A 1 79 ? 125.403 179.859 179.534 1.00 220.63 79 LEU R N 1
ATOM 595 C CA . LEU A 1 79 ? 124.173 179.672 180.297 1.00 220.63 79 LEU R CA 1
ATOM 596 C C . LEU A 1 79 ? 123.398 180.971 180.528 1.00 220.63 79 LEU R C 1
ATOM 597 O O . LEU A 1 79 ? 122.192 180.986 180.303 1.00 220.63 79 LEU R O 1
ATOM 602 N N . PRO A 1 80 ? 124.042 182.055 181.009 1.00 224.69 80 PRO R N 1
ATOM 603 C CA . PRO A 1 80 ? 123.250 183.280 181.220 1.00 224.69 80 PRO R CA 1
ATOM 604 C C . PRO A 1 80 ? 122.617 183.812 179.936 1.00 224.69 80 PRO R C 1
ATOM 605 O O . PRO A 1 80 ? 121.490 184.311 179.971 1.00 224.69 80 PRO R O 1
ATOM 609 N N . LYS A 1 81 ? 123.309 183.692 178.811 1.00 236.29 81 LYS R N 1
ATOM 610 C CA . LYS A 1 81 ? 122.751 184.135 177.543 1.00 236.29 81 LYS R CA 1
ATOM 611 C C . LYS A 1 81 ? 121.726 183.123 177.016 1.00 236.29 81 LYS R C 1
ATOM 612 O O . LYS A 1 81 ? 120.741 183.499 176.388 1.00 236.29 81 LYS R O 1
ATOM 618 N N . LEU A 1 82 ? 121.947 181.842 177.287 1.00 244.28 82 LEU R N 1
ATOM 619 C CA . LEU A 1 82 ? 120.994 180.813 176.872 1.00 244.28 82 LEU R CA 1
ATOM 620 C C . LEU A 1 82 ? 119.655 180.972 177.590 1.00 244.28 82 LEU R C 1
ATOM 621 O O . LEU A 1 82 ? 118.605 180.707 177.012 1.00 244.28 82 LEU R O 1
ATOM 626 N N . GLU A 1 83 ? 119.693 181.393 178.854 1.00 244.86 83 GLU R N 1
ATOM 627 C CA . GLU A 1 83 ? 118.464 181.624 179.599 1.00 244.86 83 GLU R CA 1
ATOM 628 C C . GLU A 1 83 ? 117.612 182.696 178.929 1.00 244.86 83 GLU R C 1
ATOM 629 O O . GLU A 1 83 ? 116.387 182.561 178.851 1.00 244.86 83 GLU R O 1
ATOM 635 N N . SER A 1 84 ? 118.249 183.759 178.445 1.00 242.77 84 SER R N 1
ATOM 636 C CA . SER A 1 84 ? 117.504 184.833 177.797 1.00 242.77 84 SER R CA 1
ATOM 637 C C . SER A 1 84 ? 117.214 184.505 176.334 1.00 242.77 84 SER R C 1
ATOM 638 O O . SER A 1 84 ? 116.099 184.709 175.853 1.00 242.77 84 SER R O 1
ATOM 641 N N . ASP A 1 85 ? 118.213 183.980 175.632 1.00 245.58 85 ASP R N 1
ATOM 642 C CA . ASP A 1 85 ? 118.097 183.706 174.201 1.00 245.58 85 ASP R CA 1
ATOM 643 C C . ASP A 1 85 ? 118.043 182.210 173.965 1.00 245.58 85 ASP R C 1
ATOM 644 O O . ASP A 1 85 ? 118.973 181.491 174.316 1.00 245.58 85 ASP R O 1
ATOM 649 N N . ARG A 1 86 ? 116.948 181.746 173.371 1.00 241.28 86 ARG R N 1
ATOM 650 C CA . ARG A 1 86 ? 116.780 180.339 173.030 1.00 241.28 86 ARG R CA 1
ATOM 651 C C . ARG A 1 86 ? 117.220 180.087 171.585 1.00 241.28 86 ARG R C 1
ATOM 652 O O . ARG A 1 86 ? 117.671 181.000 170.905 1.00 241.28 86 ARG R O 1
ATOM 660 N N . ALA A 1 87 ? 117.083 178.848 171.117 1.00 212.99 87 ALA R N 1
ATOM 661 C CA . ALA A 1 87 ? 117.485 178.456 169.765 1.00 212.99 87 ALA R CA 1
ATOM 662 C C . ALA A 1 87 ? 118.954 178.809 169.505 1.00 212.99 87 ALA R C 1
ATOM 663 O O . ALA A 1 87 ? 119.322 179.255 168.418 1.00 212.99 87 ALA R O 1
ATOM 665 N N . ARG A 1 88 ? 119.783 178.628 170.527 1.00 198.76 88 ARG R N 1
ATOM 666 C CA . ARG A 1 88 ? 121.211 178.872 170.435 1.00 198.76 88 ARG R CA 1
ATOM 667 C C . ARG A 1 88 ? 121.935 177.799 171.228 1.00 198.76 88 ARG R C 1
ATOM 668 O O . ARG A 1 88 ? 121.925 177.794 172.469 1.00 198.76 88 ARG R O 1
ATOM 676 N N . VAL A 1 89 ? 122.547 176.868 170.502 1.00 173.63 89 VAL R N 1
ATOM 677 C CA . VAL A 1 89 ? 123.438 175.883 171.089 1.00 173.63 89 VAL R CA 1
ATOM 678 C C . VAL A 1 89 ? 124.829 176.489 171.155 1.00 173.63 89 VAL R C 1
ATOM 679 O O . VAL A 1 89 ? 125.332 176.976 170.148 1.00 173.63 89 VAL R O 1
ATOM 683 N N . PRO A 1 90 ? 125.446 176.506 172.341 1.00 160.60 90 PRO R N 1
ATOM 684 C CA . PRO A 1 90 ? 126.779 177.119 172.420 1.00 160.60 90 PRO R CA 1
ATOM 685 C C . PRO A 1 90 ? 127.837 176.315 171.652 1.00 160.60 90 PRO R C 1
ATOM 686 O O . PRO A 1 90 ? 128.580 176.865 170.851 1.00 160.60 90 PRO R O 1
ATOM 690 N N . VAL A 1 91 ? 127.887 175.008 171.897 1.00 154.90 91 VAL R N 1
ATOM 691 C CA . VAL A 1 91 ? 128.868 174.125 171.303 1.00 154.90 91 VAL R CA 1
ATOM 692 C C . VAL A 1 91 ? 128.176 172.848 170.866 1.00 154.90 91 VAL R C 1
ATOM 693 O O . VAL A 1 91 ? 127.397 172.264 171.613 1.00 154.90 91 VAL R O 1
ATOM 697 N N . VAL A 1 92 ? 128.444 172.443 169.627 1.00 153.07 92 VAL R N 1
ATOM 698 C CA . VAL A 1 92 ? 127.984 171.173 169.098 1.00 153.07 92 VAL R CA 1
ATOM 699 C C . VAL A 1 92 ? 129.195 170.408 168.623 1.00 153.07 92 VAL R C 1
ATOM 700 O O . VAL A 1 92 ? 130.032 170.927 167.888 1.00 153.07 92 VAL R O 1
ATOM 704 N N . GLY A 1 93 ? 129.302 169.169 169.087 1.00 150.53 93 GLY R N 1
ATOM 705 C CA . GLY A 1 93 ? 130.447 168.328 168.793 1.00 150.53 93 GLY R CA 1
ATOM 706 C C . GLY A 1 93 ? 129.985 166.958 168.328 1.00 150.53 93 GLY R C 1
ATOM 707 O O . GLY A 1 93 ? 129.089 166.344 168.930 1.00 150.53 93 GLY R O 1
ATOM 708 N N . ILE A 1 94 ? 130.592 166.494 167.238 1.00 149.61 94 ILE R N 1
ATOM 709 C CA . ILE A 1 94 ? 130.301 165.187 166.688 1.00 149.61 94 ILE R CA 1
ATOM 710 C C . ILE A 1 94 ? 131.598 164.413 166.541 1.00 149.61 94 ILE R C 1
ATOM 711 O O . ILE A 1 94 ? 132.695 1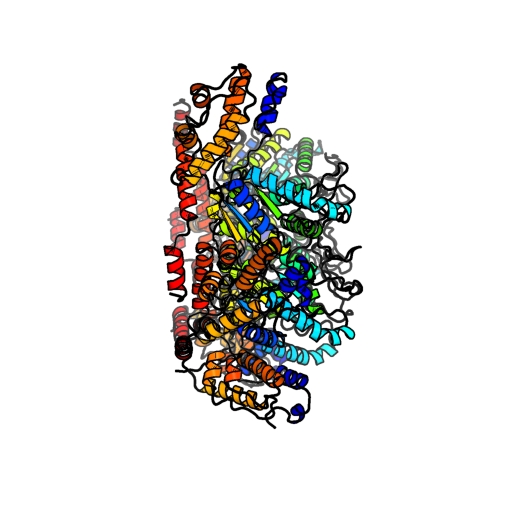64.949 166.716 1.00 149.61 94 ILE R O 1
ATOM 716 N N . GLU A 1 95 ? 131.451 163.128 166.240 1.00 157.71 95 GLU R N 1
ATOM 717 C CA . GLU A 1 95 ? 132.576 162.221 166.081 1.00 157.71 95 GLU R CA 1
ATOM 718 C C . GLU A 1 95 ? 132.692 161.812 164.630 1.00 157.71 95 GLU R C 1
ATOM 719 O O . GLU A 1 95 ? 131.684 161.645 163.947 1.00 157.71 95 GLU R O 1
ATOM 725 N N . ALA A 1 96 ? 133.923 161.680 164.153 1.00 154.38 96 ALA R N 1
ATOM 726 C CA . ALA A 1 96 ? 134.157 161.255 162.780 1.00 154.38 96 ALA R CA 1
ATOM 727 C C . ALA A 1 96 ? 133.993 159.751 162.671 1.00 154.38 96 ALA R C 1
ATOM 728 O O . ALA A 1 96 ? 134.452 159.000 163.530 1.00 154.38 96 ALA R O 1
ATOM 730 N N . ILE A 1 97 ? 133.321 159.307 161.617 1.00 149.63 97 ILE R N 1
ATOM 731 C CA . ILE A 1 97 ? 133.008 157.896 161.424 1.00 149.63 97 ILE R CA 1
ATOM 732 C C . ILE A 1 97 ? 134.014 157.323 160.449 1.00 149.63 97 ILE R C 1
ATOM 733 O O . ILE A 1 97 ? 134.198 157.844 159.344 1.00 149.63 97 ILE R O 1
ATOM 738 N N . ALA A 1 98 ? 134.681 156.256 160.859 1.00 155.93 98 ALA R N 1
ATOM 739 C CA . ALA A 1 98 ? 135.494 155.492 159.933 1.00 155.93 98 ALA R CA 1
ATOM 740 C C . ALA A 1 98 ? 134.584 154.708 159.021 1.00 155.93 98 ALA R C 1
ATOM 741 O O . ALA A 1 98 ? 133.765 153.924 159.497 1.00 155.93 98 ALA R O 1
ATOM 743 N N . PRO A 1 99 ? 134.717 154.898 157.705 1.00 156.32 99 PRO R N 1
ATOM 744 C CA . PRO A 1 99 ? 133.766 154.284 156.787 1.00 156.32 99 PRO R CA 1
ATOM 745 C C . PRO A 1 99 ? 134.136 152.843 156.440 1.00 156.32 99 PRO R C 1
ATOM 746 O O . PRO A 1 99 ? 135.307 152.453 156.376 1.00 156.32 99 PRO R O 1
ATOM 750 N N . GLU A 1 100 ? 133.104 152.043 156.231 1.00 163.83 100 GLU R N 1
ATOM 751 C CA . GLU A 1 100 ? 133.283 150.670 155.821 1.00 163.83 100 GLU R CA 1
ATOM 752 C C . GLU A 1 100 ? 133.899 150.588 154.433 1.00 163.83 100 GLU R C 1
ATOM 753 O O . GLU A 1 100 ? 134.757 149.731 154.179 1.00 163.83 100 GLU R O 1
ATOM 759 N N . SER A 1 101 ? 133.492 151.474 153.528 1.00 167.35 101 SER R N 1
ATOM 760 C CA . SER A 1 101 ? 134.072 151.487 152.185 1.00 167.35 101 SER R CA 1
ATOM 761 C C . SER A 1 101 ? 135.390 152.251 152.186 1.00 167.35 101 SER R C 1
ATOM 762 O O . SER A 1 101 ? 135.835 152.740 153.230 1.00 167.35 101 SER R O 1
ATOM 765 N N . ARG A 1 102 ? 136.030 152.345 151.034 1.00 178.92 102 ARG R N 1
ATOM 766 C CA . ARG A 1 102 ? 137.315 153.051 150.958 1.00 178.92 102 ARG R CA 1
ATOM 767 C C . ARG A 1 102 ? 137.145 154.564 150.875 1.00 178.92 102 ARG R C 1
ATOM 768 O O . ARG A 1 102 ? 138.116 155.288 150.897 1.00 178.92 102 ARG R O 1
ATOM 776 N N . TYR A 1 103 ? 135.905 155.029 150.802 1.00 184.16 103 TYR R N 1
ATOM 777 C CA . TYR A 1 103 ? 135.582 156.438 150.681 1.00 184.16 103 TYR R CA 1
ATOM 778 C C . TYR A 1 103 ? 134.881 156.916 151.935 1.00 184.16 103 TYR R C 1
ATOM 779 O O . TYR A 1 103 ? 134.013 156.235 152.472 1.00 184.16 103 TYR R O 1
ATOM 788 N N . PHE A 1 104 ? 135.247 158.102 152.399 1.00 163.26 104 PHE R N 1
ATOM 789 C CA . PHE A 1 104 ? 134.479 158.745 153.448 1.00 163.26 104 PHE R CA 1
ATOM 790 C C . PHE A 1 104 ? 133.086 159.069 152.946 1.00 163.26 104 PHE R C 1
ATOM 791 O O . PHE A 1 104 ? 132.922 159.654 151.883 1.00 163.26 104 PHE R O 1
ATOM 799 N N . ASN A 1 105 ? 132.081 158.661 153.709 1.00 156.78 105 ASN R N 1
ATOM 800 C CA . ASN A 1 105 ? 130.693 158.862 153.333 1.00 156.78 105 ASN R CA 1
ATOM 801 C C . ASN A 1 105 ? 130.243 160.201 153.876 1.00 156.78 105 ASN R C 1
ATOM 802 O O . ASN A 1 105 ? 129.973 160.347 155.059 1.00 156.78 105 ASN R O 1
ATOM 807 N N . TRP A 1 106 ? 130.177 161.194 152.997 1.00 155.34 106 TRP R N 1
ATOM 808 C CA . TRP A 1 106 ? 129.803 162.532 153.407 1.00 155.34 106 TRP R CA 1
ATOM 809 C C . TRP A 1 106 ? 128.331 162.624 153.750 1.00 155.34 106 TRP R C 1
ATOM 810 O O . TRP A 1 106 ? 127.937 163.465 154.560 1.00 155.34 106 TRP R O 1
ATOM 821 N N . LYS A 1 107 ? 127.510 161.783 153.141 1.00 159.04 107 LYS R N 1
ATOM 822 C CA . LYS A 1 107 ? 126.092 161.788 153.453 1.00 159.04 107 LYS R CA 1
ATOM 823 C C . LYS A 1 107 ? 125.864 161.398 154.916 1.00 159.04 107 LYS R C 1
ATOM 824 O O . LYS A 1 107 ? 125.074 162.019 155.625 1.00 159.04 107 LYS R O 1
ATOM 830 N N . GLU A 1 108 ? 126.563 160.370 155.376 1.00 163.51 108 GLU R N 1
ATOM 831 C CA . GLU A 1 108 ? 126.428 159.942 156.764 1.00 163.51 108 GLU R CA 1
ATOM 832 C C . GLU A 1 108 ? 126.946 161.018 157.708 1.00 163.51 108 GLU R C 1
ATOM 833 O O . GLU A 1 108 ? 126.372 161.254 158.763 1.00 163.51 108 GLU R O 1
ATOM 839 N N . TYR A 1 109 ? 128.041 161.668 157.342 1.00 155.67 109 TYR R N 1
ATOM 840 C CA . TYR A 1 109 ? 128.579 162.742 158.174 1.00 155.67 109 TYR R CA 1
ATOM 841 C C . TYR A 1 109 ? 127.574 163.869 158.299 1.00 155.67 109 TYR R C 1
ATOM 842 O O . TYR A 1 109 ? 127.345 164.398 159.382 1.00 155.67 109 TYR R O 1
ATOM 851 N N . TYR A 1 110 ? 126.954 164.233 157.186 1.00 156.85 110 TYR R N 1
ATOM 852 C CA . TYR A 1 110 ? 125.992 165.322 157.182 1.00 156.85 110 TYR R CA 1
ATOM 853 C C . TYR A 1 110 ? 124.771 164.963 158.024 1.00 156.85 110 TYR R C 1
ATOM 854 O O . TYR A 1 110 ? 124.325 165.765 158.859 1.00 156.85 110 TYR R O 1
ATOM 863 N N . THR A 1 111 ? 124.249 163.755 157.854 1.00 159.72 111 THR R N 1
ATOM 864 C CA . THR A 1 111 ? 123.063 163.372 158.612 1.00 159.72 111 THR R CA 1
ATOM 865 C C . THR A 1 111 ? 123.381 163.204 160.098 1.00 159.72 111 THR R C 1
ATOM 866 O O . THR A 1 111 ? 122.561 163.522 160.945 1.00 159.72 111 THR R O 1
ATOM 870 N N . ARG A 1 112 ? 124.579 162.727 160.416 1.00 152.22 112 ARG R N 1
ATOM 871 C CA . ARG A 1 112 ? 124.945 162.600 161.826 1.00 152.22 112 ARG R CA 1
ATOM 872 C C . ARG A 1 112 ? 125.154 163.945 162.471 1.00 152.22 112 ARG R C 1
ATOM 873 O O . ARG A 1 112 ? 124.795 164.142 163.628 1.00 152.22 112 ARG R O 1
ATOM 881 N N . ALA A 1 113 ? 125.740 164.875 161.733 1.00 158.77 113 ALA R N 1
ATOM 882 C CA . ALA A 1 113 ? 125.887 166.228 162.249 1.00 158.77 113 ALA R CA 1
ATOM 883 C C . ALA A 1 113 ? 124.511 166.833 162.504 1.00 158.77 113 ALA R C 1
ATOM 884 O O . ALA A 1 113 ? 124.284 167.492 163.520 1.00 158.77 113 ALA R O 1
ATOM 886 N N . LEU A 1 114 ? 123.582 166.599 161.595 1.00 158.33 114 LEU R N 1
ATOM 887 C CA . LEU A 1 114 ? 122.244 167.137 161.759 1.00 158.33 114 LEU R CA 1
ATOM 888 C C . LEU A 1 114 ? 121.536 166.504 162.946 1.00 158.33 114 LEU R C 1
ATOM 889 O O . LEU A 1 114 ? 120.891 167.198 163.710 1.00 158.33 114 LEU R O 1
ATOM 894 N N . ILE A 1 115 ? 121.654 165.189 163.111 1.00 158.84 115 ILE R N 1
ATOM 895 C CA . ILE A 1 115 ? 120.942 164.522 164.202 1.00 158.84 115 ILE R CA 1
ATOM 896 C C . ILE A 1 115 ? 121.562 164.900 165.544 1.00 158.84 115 ILE R C 1
ATOM 897 O O . ILE A 1 115 ? 120.852 165.039 166.541 1.00 158.84 115 ILE R O 1
ATOM 902 N N . THR A 1 116 ? 122.875 165.095 165.578 1.00 158.56 116 THR R N 1
ATOM 903 C CA . THR A 1 116 ? 123.526 165.460 166.826 1.00 158.56 116 THR R CA 1
ATOM 904 C C . THR A 1 116 ? 123.210 166.899 167.210 1.00 158.56 116 THR R C 1
ATOM 905 O O . THR A 1 116 ? 122.894 167.187 168.367 1.00 158.56 116 THR R O 1
ATOM 909 N N . LEU A 1 117 ? 123.312 167.812 166.247 1.00 165.22 117 LEU R N 1
ATOM 910 C CA . LEU A 1 117 ? 123.022 169.211 166.506 1.00 165.22 117 LEU R CA 1
ATOM 911 C C . LEU A 1 117 ? 121.551 169.414 166.868 1.00 165.22 117 LEU R C 1
ATOM 912 O O . LEU A 1 117 ? 121.227 170.183 167.766 1.00 165.22 117 LEU R O 1
ATOM 917 N N . GLU A 1 118 ? 120.666 168.711 166.182 1.00 185.71 118 GLU R N 1
ATOM 918 C CA . GLU A 1 118 ? 119.240 168.799 166.435 1.00 185.71 118 GLU R CA 1
ATOM 919 C C . GLU A 1 118 ? 118.806 167.803 167.501 1.00 185.71 118 GLU R C 1
ATOM 920 O O . GLU A 1 118 ? 118.206 166.766 167.228 1.00 185.71 118 GLU R O 1
ATOM 926 N N . GLU A 1 119 ? 119.153 168.116 168.738 1.00 186.67 119 GLU R N 1
ATOM 927 C CA . GLU A 1 119 ? 118.558 167.435 169.881 1.00 186.67 119 GLU R CA 1
ATOM 928 C C . GLU A 1 119 ? 118.196 168.381 171.023 1.00 186.67 119 GLU R C 1
ATOM 929 O O . GLU A 1 119 ? 118.552 168.114 172.175 1.00 186.67 119 GLU R O 1
ATOM 935 N N . PRO A 1 120 ? 117.492 169.501 170.736 1.00 197.00 120 PRO R N 1
ATOM 936 C CA . PRO A 1 120 ? 116.965 170.284 171.852 1.00 197.00 120 PRO R CA 1
ATOM 937 C C . PRO A 1 120 ? 115.537 169.871 172.159 1.00 197.00 120 PRO R C 1
ATOM 938 O O . PRO A 1 120 ? 115.044 168.902 171.578 1.00 197.00 120 PRO R O 1
ATOM 942 N N . LEU A 1 121 ? 114.869 170.584 173.060 1.00 226.98 121 LEU R N 1
ATOM 943 C CA . LEU A 1 121 ? 113.464 170.301 173.294 1.00 226.98 121 LEU R CA 1
ATOM 944 C C . LEU A 1 121 ? 112.635 170.666 172.068 1.00 226.98 121 LEU R C 1
ATOM 945 O O . LEU A 1 121 ? 113.068 171.429 171.200 1.00 226.98 121 LEU R O 1
ATOM 950 N N . ILE A 1 122 ? 111.443 170.085 171.993 1.00 243.16 122 ILE R N 1
ATOM 951 C CA . ILE A 1 122 ? 110.697 170.034 170.743 1.00 243.16 122 ILE R CA 1
ATOM 952 C C . ILE A 1 122 ? 110.143 171.407 170.334 1.00 243.16 122 ILE R C 1
ATOM 953 O O . ILE A 1 122 ? 109.551 171.537 169.262 1.00 243.16 122 ILE R O 1
ATOM 958 N N . ASP A 1 123 ? 110.333 172.426 171.172 1.00 242.27 123 ASP R N 1
ATOM 959 C CA . ASP A 1 123 ? 109.676 173.708 170.919 1.00 242.27 123 ASP R CA 1
ATOM 960 C C . ASP A 1 123 ? 110.218 174.394 169.661 1.00 242.27 123 ASP R C 1
ATOM 961 O O . ASP A 1 123 ? 109.462 175.049 168.944 1.00 242.27 123 ASP R O 1
ATOM 966 N N . HIS A 1 124 ? 111.514 174.250 169.387 1.00 226.62 124 HIS R N 1
ATOM 967 C CA . HIS A 1 124 ? 112.077 174.826 168.174 1.00 226.62 124 HIS R CA 1
ATOM 968 C C . HIS A 1 124 ? 111.503 174.093 166.971 1.00 226.62 124 HIS R C 1
ATOM 969 O O . HIS A 1 124 ? 111.763 172.909 166.768 1.00 226.62 124 HIS R O 1
ATOM 976 N N . LYS A 1 125 ? 110.703 174.804 166.184 1.00 216.23 125 LYS R N 1
ATOM 977 C CA . LYS A 1 125 ? 110.247 174.306 164.890 1.00 216.23 125 LYS R CA 1
ATOM 978 C C . LYS A 1 125 ? 110.922 175.138 163.818 1.00 216.23 125 LYS R C 1
ATOM 979 O O . LYS A 1 125 ? 110.369 176.140 163.362 1.00 216.23 125 LYS R O 1
ATOM 985 N N . PHE A 1 126 ? 112.144 174.748 163.453 1.00 199.08 126 PHE R N 1
ATOM 986 C CA . PHE A 1 126 ? 112.963 175.541 162.536 1.00 199.08 126 PHE R CA 1
ATOM 987 C C . PHE A 1 126 ? 112.483 175.452 161.084 1.00 199.08 126 PHE R C 1
ATOM 988 O O . PHE A 1 126 ? 112.628 176.411 160.326 1.00 199.08 126 PHE R O 1
ATOM 996 N N . ASP A 1 127 ? 111.900 174.313 160.715 1.00 204.72 127 ASP R N 1
ATOM 997 C CA . ASP A 1 127 ? 111.436 174.065 159.353 1.00 204.72 127 ASP R CA 1
ATOM 998 C C . ASP A 1 127 ? 112.580 174.215 158.352 1.00 204.72 127 ASP R C 1
ATOM 999 O O . ASP A 1 127 ? 112.617 175.126 157.521 1.00 204.72 127 ASP R O 1
ATOM 1004 N N . TYR A 1 128 ? 113.517 173.284 158.466 1.00 195.78 128 TYR R N 1
ATOM 1005 C CA . TYR A 1 128 ? 114.718 173.244 157.641 1.00 195.78 128 TYR R CA 1
ATOM 1006 C C . TYR A 1 128 ? 114.372 173.224 156.165 1.00 195.78 128 TYR R C 1
ATOM 1007 O O . TYR A 1 128 ? 113.248 172.899 155.784 1.00 195.78 128 TYR R O 1
ATOM 1016 N N . GLY A 1 129 ? 115.348 173.561 155.331 1.00 189.60 129 GLY R N 1
ATOM 1017 C CA . GLY A 1 129 ? 115.198 173.377 153.906 1.00 189.60 129 GLY R CA 1
ATOM 1018 C C . GLY A 1 129 ? 115.132 171.928 153.509 1.00 189.60 129 GLY R C 1
ATOM 1019 O O . GLY A 1 129 ? 115.466 171.051 154.282 1.00 189.60 129 GLY R O 1
ATOM 1020 N N . VAL A 1 130 ? 114.685 171.697 152.286 1.00 185.05 130 VAL R N 1
ATOM 1021 C CA . VAL A 1 130 ? 114.525 170.362 151.709 1.00 185.05 130 VAL R CA 1
ATOM 1022 C C . VAL A 1 130 ? 113.424 169.584 152.433 1.00 185.05 130 VAL R C 1
ATOM 1023 O O . VAL A 1 130 ? 113.316 169.602 153.669 1.00 185.05 130 VAL R O 1
ATOM 1027 N N . ARG A 1 131 ? 112.584 168.930 151.643 1.00 192.26 131 ARG R N 1
ATOM 1028 C CA . ARG A 1 131 ? 111.389 168.292 152.174 1.00 192.26 131 ARG R CA 1
ATOM 1029 C C . ARG A 1 131 ? 111.702 166.959 152.844 1.00 192.26 131 ARG R C 1
ATOM 1030 O O . ARG A 1 131 ? 110.859 166.400 153.533 1.00 192.26 131 ARG R O 1
ATOM 1038 N N . GLY A 1 132 ? 112.919 166.458 152.643 1.00 188.22 132 GLY R N 1
ATOM 1039 C CA . GLY A 1 132 ? 113.247 165.103 153.046 1.00 188.22 132 GLY R CA 1
ATOM 1040 C C . GLY A 1 132 ? 113.609 164.925 154.512 1.00 188.22 132 GLY R C 1
ATOM 1041 O O . GLY A 1 132 ? 113.820 163.806 154.975 1.00 188.22 132 GLY R O 1
ATOM 1042 N N . ILE A 1 133 ? 113.690 166.028 155.246 1.00 194.84 133 ILE R N 1
ATOM 1043 C CA . ILE A 1 133 ? 114.120 166.008 156.638 1.00 194.84 133 ILE R CA 1
ATOM 1044 C C . ILE A 1 133 ? 113.036 166.640 157.495 1.00 194.84 133 ILE R C 1
ATOM 1045 O O . ILE A 1 133 ? 112.548 167.743 157.194 1.00 194.84 133 ILE R O 1
ATOM 1050 N N . SER A 1 134 ? 112.628 165.915 158.534 1.00 193.98 134 SER R N 1
ATOM 1051 C CA . SER A 1 134 ? 111.502 166.329 159.360 1.00 193.98 134 SER R CA 1
ATOM 1052 C C . SER A 1 134 ? 111.582 165.661 160.711 1.00 193.98 134 SER R C 1
ATOM 1053 O O . SER A 1 134 ? 112.400 164.775 160.908 1.00 193.98 134 SER R O 1
ATOM 1056 N N . ARG A 1 135 ? 110.746 166.111 161.633 1.00 213.33 135 ARG R N 1
ATOM 1057 C CA . ARG A 1 135 ? 110.764 165.607 162.999 1.00 213.33 135 ARG R CA 1
ATOM 1058 C C . ARG A 1 135 ? 109.970 164.307 163.062 1.00 213.33 135 ARG R C 1
ATOM 1059 O O . ARG A 1 135 ? 109.590 163.749 162.024 1.00 213.33 135 ARG R O 1
ATOM 1067 N N . ASP A 1 136 ? 109.739 163.811 164.271 1.00 235.89 136 ASP R N 1
ATOM 1068 C CA . ASP A 1 136 ? 108.889 162.641 164.470 1.00 235.89 136 ASP R CA 1
ATOM 1069 C C . ASP A 1 136 ? 108.152 162.774 165.797 1.00 235.89 136 ASP R C 1
ATOM 1070 O O . ASP A 1 136 ? 108.195 163.826 166.423 1.00 235.89 136 ASP R O 1
ATOM 1075 N N . ASN A 1 137 ? 107.465 161.725 166.232 1.00 242.89 137 ASN R N 1
ATOM 1076 C CA . ASN A 1 137 ? 106.772 161.767 167.519 1.00 242.89 137 ASN R CA 1
ATOM 1077 C C . ASN A 1 137 ? 107.754 161.881 168.679 1.00 242.89 137 ASN R C 1
ATOM 1078 O O . ASN A 1 137 ? 107.531 162.625 169.634 1.00 242.89 137 ASN R O 1
ATOM 1083 N N . PHE A 1 138 ? 108.853 161.137 168.592 1.00 244.17 138 PHE R N 1
ATOM 1084 C CA . PHE A 1 138 ? 109.823 161.056 169.684 1.00 244.17 138 PHE R CA 1
ATOM 1085 C C . PHE A 1 138 ? 110.851 162.193 169.664 1.00 244.17 138 PHE R C 1
ATOM 1086 O O . PHE A 1 138 ? 111.696 162.276 170.544 1.00 244.17 138 PHE R O 1
ATOM 1094 N N . GLY A 1 139 ? 110.762 163.062 168.663 1.00 236.21 139 GLY R N 1
ATOM 1095 C CA . GLY A 1 139 ? 111.593 164.244 168.586 1.00 236.21 139 GLY R CA 1
ATOM 1096 C C . GLY A 1 139 ? 112.868 164.057 167.775 1.00 236.21 139 GLY R C 1
ATOM 1097 O O . GLY A 1 139 ? 113.522 165.046 167.424 1.00 236.21 139 GLY R O 1
ATOM 1098 N N . LYS A 1 140 ? 113.241 162.805 167.512 1.00 220.22 140 LYS R N 1
ATOM 1099 C CA . LYS A 1 140 ? 114.443 162.522 166.738 1.00 220.22 140 LYS R CA 1
ATOM 1100 C C . LYS A 1 140 ? 114.120 162.544 165.251 1.00 220.22 140 LYS R C 1
ATOM 1101 O O . LYS A 1 140 ? 113.262 161.811 164.776 1.00 220.22 140 LYS R O 1
ATOM 1107 N N . ILE A 1 141 ? 114.780 163.432 164.530 1.00 200.01 141 ILE R N 1
ATOM 1108 C CA . ILE A 1 141 ? 114.527 163.624 163.127 1.00 200.01 141 ILE R CA 1
ATOM 1109 C C . ILE A 1 141 ? 114.894 162.377 162.328 1.00 200.01 141 ILE R C 1
ATOM 1110 O O . ILE A 1 141 ? 115.734 161.594 162.733 1.00 200.01 141 ILE R O 1
ATOM 1115 N N . ASN A 1 142 ? 114.241 162.207 161.179 1.00 196.79 142 ASN R N 1
ATOM 1116 C CA . ASN A 1 142 ? 114.493 161.086 160.283 1.00 196.79 142 ASN R CA 1
ATOM 1117 C C . ASN A 1 142 ? 114.838 161.593 158.892 1.00 196.79 142 ASN R C 1
ATOM 1118 O O . ASN A 1 142 ? 114.251 162.584 158.420 1.00 196.79 142 ASN R O 1
ATOM 1123 N N . VAL A 1 143 ? 115.871 161.036 158.282 1.00 183.53 143 VAL R N 1
ATOM 1124 C CA . VAL A 1 143 ? 116.291 161.565 156.993 1.00 183.53 143 VAL R CA 1
ATOM 1125 C C . VAL A 1 143 ? 116.003 160.554 155.917 1.00 183.53 143 VAL R C 1
ATOM 1126 O O . VAL A 1 143 ? 116.779 159.623 155.708 1.00 183.53 143 VAL R O 1
ATOM 1130 N N . GLU A 1 144 ? 114.875 160.727 155.245 1.00 195.33 144 GLU R N 1
ATOM 1131 C CA . GLU A 1 144 ? 114.530 159.826 154.169 1.00 195.33 144 GLU R CA 1
ATOM 1132 C C . GLU A 1 144 ? 115.762 159.697 153.309 1.00 195.33 144 GLU R C 1
ATOM 1133 O O . GLU A 1 144 ? 116.135 160.641 152.619 1.00 195.33 144 GLU R O 1
ATOM 1139 N N . SER A 1 145 ? 116.414 158.541 153.363 1.00 189.52 145 SER R N 1
ATOM 1140 C CA . SER A 1 145 ? 117.645 158.340 152.606 1.00 189.52 145 SER R CA 1
ATOM 1141 C C . SER A 1 145 ? 117.545 158.982 151.233 1.00 189.52 145 SER R C 1
ATOM 1142 O O . SER A 1 145 ? 118.535 159.503 150.719 1.00 189.52 145 SER R O 1
ATOM 1145 N N . LYS A 1 146 ? 116.358 158.952 150.637 1.00 179.49 146 LYS R N 1
ATOM 1146 C CA . LYS A 1 146 ? 116.152 159.605 149.350 1.00 179.49 146 LYS R CA 1
ATOM 1147 C C . LYS A 1 146 ? 116.932 160.904 149.251 1.00 179.49 146 LYS R C 1
ATOM 1148 O O . LYS A 1 146 ? 117.628 161.139 148.264 1.00 179.49 146 LYS R O 1
ATOM 1154 N N . VAL A 1 147 ? 116.825 161.746 150.273 1.00 178.65 147 VAL R N 1
ATOM 1155 C CA . VAL A 1 147 ? 117.516 163.028 150.263 1.00 178.65 147 VAL R CA 1
ATOM 1156 C C . VAL A 1 147 ? 118.931 162.932 149.725 1.00 178.65 147 VAL R C 1
ATOM 1157 O O . VAL A 1 147 ? 119.800 162.348 150.372 1.00 178.65 147 VAL R O 1
ATOM 1161 N N . VAL A 1 148 ? 119.175 163.492 148.544 1.00 172.25 148 VAL R N 1
ATOM 1162 C CA . VAL A 1 148 ? 120.541 163.532 148.025 1.00 172.25 148 VAL R CA 1
ATOM 1163 C C . VAL A 1 148 ? 121.422 164.231 149.019 1.00 172.25 148 VAL R C 1
ATOM 1164 O O . VAL A 1 148 ? 120.960 165.000 149.858 1.00 172.25 148 VAL R O 1
ATOM 1168 N N . ALA A 1 149 ? 122.698 163.886 148.982 1.00 170.75 149 ALA R N 1
ATOM 1169 C CA . ALA A 1 149 ? 123.623 164.382 149.984 1.00 170.75 149 ALA R CA 1
ATOM 1170 C C . ALA A 1 149 ? 123.760 165.918 149.966 1.00 170.75 149 ALA R C 1
ATOM 1171 O O . ALA A 1 149 ? 123.739 166.534 151.027 1.00 170.75 149 ALA R O 1
ATOM 1173 N N . PRO A 1 150 ? 123.877 166.554 148.780 1.00 157.60 150 PRO R N 1
ATOM 1174 C CA . PRO A 1 150 ? 123.988 168.016 148.792 1.00 157.60 150 PRO R CA 1
ATOM 1175 C C . PRO A 1 150 ? 122.773 168.748 149.385 1.00 157.60 150 PRO R C 1
ATOM 1176 O O . PRO A 1 150 ? 122.947 169.781 150.023 1.00 157.60 150 PRO R O 1
ATOM 1180 N N . ALA A 1 151 ? 121.569 168.216 149.212 1.00 167.70 151 ALA R N 1
ATOM 1181 C CA . ALA A 1 151 ? 120.397 168.832 149.836 1.00 167.70 151 ALA R CA 1
ATOM 1182 C C . ALA A 1 151 ? 120.465 168.743 151.359 1.00 167.70 151 ALA R C 1
ATOM 1183 O O . ALA A 1 151 ? 120.139 169.693 152.073 1.00 167.70 151 ALA R O 1
ATOM 1185 N N . LEU A 1 152 ? 120.877 167.586 151.859 1.00 171.01 152 LEU R N 1
ATOM 1186 C CA . LEU A 1 152 ? 121.126 167.417 153.284 1.00 171.01 152 LEU R CA 1
ATOM 1187 C C . LEU A 1 152 ? 122.212 168.383 153.755 1.00 171.01 152 LEU R C 1
ATOM 1188 O O . LEU A 1 152 ? 122.121 168.942 154.847 1.00 171.01 152 LEU R O 1
ATOM 1193 N N . ARG A 1 153 ? 123.240 168.585 152.939 1.00 166.10 153 ARG R N 1
ATOM 1194 C CA . ARG A 1 153 ? 124.286 169.545 153.279 1.00 166.10 153 ARG R CA 1
ATOM 1195 C C . ARG A 1 153 ? 123.728 170.942 153.409 1.00 166.10 153 ARG R C 1
ATOM 1196 O O . ARG A 1 153 ? 124.056 171.664 154.351 1.00 166.10 153 ARG R O 1
ATOM 1204 N N . ARG A 1 154 ? 122.873 171.329 152.471 1.00 162.71 154 ARG R N 1
ATOM 1205 C CA . ARG A 1 154 ? 122.276 172.657 152.517 1.00 162.71 154 ARG R CA 1
ATOM 1206 C C . ARG A 1 154 ? 121.387 172.818 153.739 1.00 162.71 154 ARG R C 1
ATOM 1207 O O . ARG A 1 154 ? 121.361 173.881 154.360 1.00 162.71 154 ARG R O 1
ATOM 1215 N N . ALA A 1 155 ? 120.648 171.772 154.087 1.00 164.54 155 ALA R N 1
ATOM 1216 C CA . ALA A 1 155 ? 119.852 171.803 155.309 1.00 164.54 155 ALA R CA 1
ATOM 1217 C C . ALA A 1 155 ? 120.740 171.990 156.528 1.00 164.54 155 ALA R C 1
ATOM 1218 O O . ALA A 1 155 ? 120.401 172.716 157.454 1.00 164.54 155 ALA R O 1
ATOM 1220 N N . LEU A 1 156 ? 121.885 171.330 156.531 1.00 164.31 156 LEU R N 1
ATOM 1221 C CA . LEU A 1 156 ? 122.836 171.487 157.618 1.00 164.31 156 LEU R CA 1
ATOM 1222 C C . LEU A 1 156 ? 123.369 172.913 157.661 1.00 164.31 156 LEU R C 1
ATOM 1223 O O . LEU A 1 156 ? 123.563 173.474 158.738 1.00 164.31 156 LEU R O 1
ATOM 1228 N N . GLU A 1 157 ? 123.625 173.499 156.498 1.00 172.60 157 GLU R N 1
ATOM 1229 C CA . GLU A 1 157 ? 124.043 174.899 156.438 1.00 172.60 157 GLU R CA 1
ATOM 1230 C C . GLU A 1 157 ? 123.002 175.806 157.082 1.00 172.60 157 GLU R C 1
ATOM 1231 O O . GLU A 1 157 ? 123.336 176.691 157.872 1.00 172.60 157 GLU R O 1
ATOM 1237 N N . ASN A 1 158 ? 121.738 175.596 156.734 1.00 168.34 158 ASN R N 1
ATOM 1238 C CA . ASN A 1 158 ? 120.672 176.420 157.286 1.00 168.34 158 ASN R CA 1
ATOM 1239 C C . ASN A 1 158 ? 120.565 176.230 158.792 1.00 168.34 158 ASN R C 1
ATOM 1240 O O . ASN A 1 158 ? 120.411 177.197 159.541 1.00 168.34 158 ASN R O 1
ATOM 1245 N N . ALA A 1 159 ? 120.660 174.983 159.243 1.00 166.76 159 ALA R N 1
ATOM 1246 C CA . ALA A 1 159 ? 120.596 174.702 160.671 1.00 166.76 159 ALA R CA 1
ATOM 1247 C C . ALA A 1 159 ? 121.742 175.371 161.407 1.00 166.76 159 ALA R C 1
ATOM 1248 O O . ALA A 1 159 ? 121.558 175.932 162.491 1.00 166.76 159 ALA R O 1
ATOM 1250 N N . LEU A 1 160 ? 122.929 175.339 160.815 1.00 166.36 160 LEU R N 1
ATOM 1251 C CA . LEU A 1 160 ? 124.105 175.911 161.471 1.00 166.36 160 LEU R CA 1
ATOM 1252 C C . LEU A 1 160 ? 124.007 177.426 161.548 1.00 166.36 160 LEU R C 1
ATOM 1253 O O . LEU A 1 160 ? 124.329 178.022 162.568 1.00 166.36 160 LEU R O 1
ATOM 1258 N N . ILE A 1 161 ? 123.566 178.059 160.470 1.00 165.55 161 ILE R N 1
ATOM 1259 C CA . ILE A 1 161 ? 123.464 179.508 160.489 1.00 165.55 161 ILE R CA 1
ATOM 1260 C C . ILE A 1 161 ? 122.348 179.953 161.438 1.00 165.55 161 ILE R C 1
ATOM 1261 O O . ILE A 1 161 ? 122.467 180.993 162.081 1.00 165.55 161 ILE R O 1
ATOM 1266 N N . HIS A 1 162 ? 121.272 179.183 161.544 1.00 173.62 162 HIS R N 1
ATOM 1267 C CA . HIS A 1 162 ? 120.209 179.542 162.478 1.00 173.62 162 HIS R CA 1
ATOM 1268 C C . HIS A 1 162 ? 120.658 179.373 163.923 1.00 173.62 162 HIS R C 1
ATOM 1269 O O . HIS A 1 162 ? 120.495 180.276 164.748 1.00 173.62 162 HIS R O 1
ATOM 1276 N N . ARG A 1 163 ? 121.222 178.215 164.246 1.00 174.55 163 ARG R N 1
ATOM 1277 C CA . ARG A 1 163 ? 121.609 177.942 165.624 1.00 174.55 163 ARG R CA 1
ATOM 1278 C C . ARG A 1 163 ? 122.854 178.747 166.004 1.00 174.55 163 ARG R C 1
ATOM 1279 O O . ARG A 1 163 ? 122.949 179.269 167.118 1.00 174.55 163 ARG R O 1
ATOM 1287 N N . HIS A 1 164 ? 123.797 178.852 165.068 1.00 176.61 164 HIS R N 1
ATOM 1288 C CA . HIS A 1 164 ? 125.034 179.619 165.231 1.00 176.61 164 HIS R CA 1
ATOM 1289 C C . HIS A 1 164 ? 125.825 179.154 166.437 1.00 176.61 164 HIS R C 1
ATOM 1290 O O . HIS A 1 164 ? 125.924 179.874 167.429 1.00 176.61 164 HIS R O 1
ATOM 1297 N N . PRO A 1 165 ? 126.404 177.951 166.367 1.00 159.38 165 PRO R N 1
ATOM 1298 C CA . PRO A 1 165 ? 127.270 177.528 167.469 1.00 159.38 165 PRO R CA 1
ATOM 1299 C C . PRO A 1 165 ? 128.614 178.225 167.403 1.00 159.38 165 PRO R C 1
ATOM 1300 O O . PRO A 1 165 ? 129.034 178.724 166.357 1.00 159.38 165 PRO R O 1
ATOM 1304 N N . ASP A 1 166 ? 129.288 178.280 168.540 1.00 160.45 166 ASP R N 1
ATOM 1305 C CA . ASP A 1 166 ? 130.576 178.948 168.604 1.00 160.45 166 ASP R CA 1
ATOM 1306 C C . ASP A 1 166 ? 131.647 178.142 167.877 1.00 160.45 166 ASP R C 1
ATOM 1307 O O . ASP A 1 166 ? 132.471 178.695 167.148 1.00 160.45 166 ASP R O 1
ATOM 1312 N N . VAL A 1 167 ? 131.630 176.828 168.077 1.00 158.80 167 VAL R N 1
ATOM 1313 C CA . VAL A 1 167 ? 132.629 175.945 167.488 1.00 158.80 167 VAL R CA 1
ATOM 1314 C C . VAL A 1 167 ? 131.996 174.588 167.204 1.00 158.80 167 VAL R C 1
ATOM 1315 O O . VAL A 1 167 ? 131.145 174.106 167.963 1.00 158.80 167 VAL R O 1
ATOM 1319 N N . PHE A 1 168 ? 132.398 173.992 166.087 1.00 159.48 168 PHE R N 1
ATOM 1320 C CA . PHE A 1 168 ? 131.966 172.661 165.705 1.00 159.48 168 PHE R CA 1
ATOM 1321 C C . PHE A 1 168 ? 133.114 171.698 165.937 1.00 159.48 168 PHE R C 1
ATOM 1322 O O . PHE A 1 168 ? 134.121 171.730 165.211 1.00 159.48 168 PHE R O 1
ATOM 1330 N N . PHE A 1 169 ? 132.975 170.854 166.961 1.00 149.04 169 PHE R N 1
ATOM 1331 C CA . PHE A 1 169 ? 134.021 169.900 167.314 1.00 149.04 169 PHE R CA 1
ATOM 1332 C C . PHE A 1 169 ? 133.863 168.617 166.514 1.00 149.04 169 PHE R C 1
ATOM 1333 O O . PHE A 1 169 ? 132.768 168.071 166.394 1.00 149.04 169 PHE R O 1
ATOM 1341 N N . VAL A 1 170 ? 134.970 168.148 165.955 1.00 152.58 170 VAL R N 1
ATOM 1342 C CA . VAL A 1 170 ? 135.026 166.862 165.282 1.00 152.58 170 VAL R CA 1
ATOM 1343 C C . VAL A 1 170 ? 136.187 166.073 165.866 1.00 152.58 170 VAL R C 1
ATOM 1344 O O . VAL A 1 170 ? 137.342 166.502 165.781 1.00 152.58 170 VAL R O 1
ATOM 1348 N N . ASP A 1 171 ? 135.866 164.939 166.488 1.00 162.58 171 ASP R N 1
ATOM 1349 C CA . ASP A 1 171 ? 136.881 164.084 167.071 1.00 162.58 171 ASP R CA 1
ATOM 1350 C C . ASP A 1 171 ? 137.381 163.075 166.061 1.00 162.58 171 ASP R C 1
ATOM 1351 O O . ASP A 1 171 ? 136.707 162.757 165.102 1.00 162.58 171 ASP R O 1
ATOM 1356 N N . GLU A 1 172 ? 138.584 162.575 166.306 1.00 169.42 172 GLU R N 1
ATOM 1357 C CA . GLU A 1 172 ? 139.340 161.718 165.395 1.00 169.42 172 GLU R CA 1
ATOM 1358 C C . GLU A 1 172 ? 139.141 162.135 163.952 1.00 169.42 172 GLU R C 1
ATOM 1359 O O . GLU A 1 172 ? 138.693 161.362 163.125 1.00 169.42 172 GLU R O 1
ATOM 1365 N N . ALA A 1 173 ? 139.503 163.369 163.654 1.00 164.47 173 ALA R N 1
ATOM 1366 C CA . ALA A 1 173 ? 139.290 163.934 162.331 1.00 164.47 173 ALA R CA 1
ATOM 1367 C C . ALA A 1 173 ? 140.146 163.279 161.271 1.00 164.47 173 ALA R C 1
ATOM 1368 O O . ALA A 1 173 ? 139.939 163.533 160.085 1.00 164.47 173 ALA R O 1
ATOM 1370 N N . GLN A 1 174 ? 141.103 162.447 161.664 1.00 160.74 174 GLN R N 1
ATOM 1371 C CA . GLN A 1 174 ? 141.918 161.747 160.679 1.00 160.74 174 GLN R CA 1
ATOM 1372 C C . GLN A 1 174 ? 141.105 160.754 159.857 1.00 160.74 174 GLN R C 1
ATOM 1373 O O . GLN A 1 174 ? 141.592 160.257 158.848 1.00 160.74 174 GLN R O 1
ATOM 1379 N N . HIS A 1 175 ? 139.876 160.461 160.272 1.00 153.83 175 HIS R N 1
ATOM 1380 C CA . HIS A 1 175 ? 139.004 159.600 159.487 1.00 153.83 175 HIS R CA 1
ATOM 1381 C C . HIS A 1 175 ? 138.623 160.237 158.154 1.00 153.83 175 HIS R C 1
ATOM 1382 O O . HIS A 1 175 ? 138.156 159.541 157.261 1.00 153.83 175 HIS R O 1
ATOM 1389 N N . PHE A 1 176 ? 138.825 161.540 158.000 1.00 159.06 176 PHE R N 1
ATOM 1390 C CA . PHE A 1 176 ? 138.607 162.187 156.706 1.00 159.06 176 PHE R CA 1
ATOM 1391 C C . PHE A 1 176 ? 139.599 161.716 155.655 1.00 159.06 176 PHE R C 1
ATOM 1392 O O . PHE A 1 176 ? 139.396 161.948 154.459 1.00 159.06 176 PHE R O 1
ATOM 1400 N N . GLY A 1 177 ? 140.680 161.086 156.096 1.00 164.21 177 GLY R N 1
ATOM 1401 C CA . GLY A 1 177 ? 141.759 160.701 155.208 1.00 164.21 177 GLY R CA 1
ATOM 1402 C C . GLY A 1 177 ? 141.603 159.393 154.493 1.00 164.21 177 GLY R C 1
ATOM 1403 O O . GLY A 1 177 ? 142.488 158.965 153.760 1.00 164.21 177 GLY R O 1
ATOM 1404 N N . LYS A 1 178 ? 140.449 158.766 154.675 1.00 167.04 178 LYS R N 1
ATOM 1405 C CA . LYS A 1 178 ? 140.145 157.505 154.020 1.00 167.04 178 LYS R CA 1
ATOM 1406 C C . LYS A 1 178 ? 139.555 157.804 152.652 1.00 167.04 178 LYS R C 1
ATOM 1407 O O . LYS A 1 178 ? 138.352 157.959 152.494 1.00 167.04 178 LYS R O 1
ATOM 1413 N N . VAL A 1 179 ? 140.440 157.894 151.660 1.00 180.18 179 VAL R N 1
ATOM 1414 C CA . VAL A 1 179 ? 140.049 158.021 150.262 1.00 180.18 179 VAL R CA 1
ATOM 1415 C C . VAL A 1 179 ? 140.921 157.101 149.416 1.00 180.18 179 VAL R C 1
ATOM 1416 O O . VAL A 1 179 ? 141.797 156.405 149.930 1.00 180.18 179 VAL R O 1
ATOM 1420 N N . ALA A 1 180 ? 140.667 157.102 148.115 1.00 194.85 180 ALA R N 1
ATOM 1421 C CA . ALA A 1 180 ? 141.425 156.296 147.168 1.00 194.85 180 ALA R CA 1
ATOM 1422 C C . ALA A 1 180 ? 142.206 157.146 146.173 1.00 194.85 180 ALA R C 1
ATOM 1423 O O . ALA A 1 180 ? 143.278 156.737 145.726 1.00 194.85 180 ALA R O 1
ATOM 1425 N N . SER A 1 181 ? 141.670 158.310 145.806 1.00 223.41 181 SER R N 1
ATOM 1426 C CA . SER A 1 181 ? 142.380 159.237 144.934 1.00 223.41 181 SER R CA 1
ATOM 1427 C C . SER A 1 181 ? 143.401 160.034 145.738 1.00 223.41 181 SER R C 1
ATOM 1428 O O . SER A 1 181 ? 143.110 160.481 146.844 1.00 223.41 181 SER R O 1
ATOM 1431 N N . GLY A 1 182 ? 144.596 160.200 145.183 1.00 239.38 182 GLY R N 1
ATOM 1432 C CA . GLY A 1 182 ? 145.648 160.917 145.872 1.00 239.38 182 GLY R CA 1
ATOM 1433 C C . GLY A 1 182 ? 145.285 162.364 146.146 1.00 239.38 182 GLY R C 1
ATOM 1434 O O . GLY A 1 182 ? 145.499 162.879 147.249 1.00 239.38 182 GLY R O 1
ATOM 1435 N N . TYR A 1 183 ? 144.748 163.045 145.133 1.00 238.00 183 TYR R N 1
ATOM 1436 C CA . TYR A 1 183 ? 144.404 164.456 145.307 1.00 238.00 183 TYR R CA 1
ATOM 1437 C C . TYR A 1 183 ? 143.097 164.645 146.051 1.00 238.00 183 TYR R C 1
ATOM 1438 O O . TYR A 1 183 ? 142.733 165.771 146.364 1.00 238.00 183 TYR R O 1
ATOM 1447 N N . LYS A 1 184 ? 142.394 163.559 146.345 1.00 207.08 184 LYS R N 1
ATOM 1448 C CA . LYS A 1 184 ? 141.102 163.658 147.012 1.00 207.08 184 LYS R CA 1
ATOM 1449 C C . LYS A 1 184 ? 141.213 164.204 148.444 1.00 207.08 184 LYS R C 1
ATOM 1450 O O . LYS A 1 184 ? 140.211 164.634 149.017 1.00 207.08 184 LYS R O 1
ATOM 1456 N N . LEU A 1 185 ? 142.410 164.192 149.026 1.00 182.26 185 LEU R N 1
ATOM 1457 C CA . LEU A 1 185 ? 142.591 164.802 150.338 1.00 182.26 185 LEU R CA 1
ATOM 1458 C C . LEU A 1 185 ? 142.277 166.288 150.291 1.00 182.26 185 LEU R C 1
ATOM 1459 O O . LEU A 1 185 ? 141.593 166.835 151.167 1.00 182.26 185 LEU R O 1
ATOM 1464 N N . GLN A 1 186 ? 142.805 166.950 149.272 1.00 191.45 186 GLN R N 1
ATOM 1465 C CA . GLN A 1 186 ? 142.554 168.364 149.084 1.00 191.45 186 GLN R CA 1
ATOM 1466 C C . GLN A 1 186 ? 141.071 168.605 148.863 1.00 191.45 186 GLN R C 1
ATOM 1467 O O . GLN A 1 186 ? 140.516 169.595 149.323 1.00 191.45 186 GLN R O 1
ATOM 1473 N N . ASP A 1 187 ? 140.421 167.695 148.153 1.00 201.17 187 ASP R N 1
ATOM 1474 C CA . ASP A 1 187 ? 138.997 167.830 147.894 1.00 201.17 187 ASP R CA 1
ATOM 1475 C C . ASP A 1 187 ? 138.195 167.723 149.186 1.00 201.17 187 ASP R C 1
ATOM 1476 O O . ASP A 1 187 ? 137.255 168.492 149.406 1.00 201.17 187 ASP R O 1
ATOM 1481 N N . GLN A 1 188 ? 138.561 166.776 150.043 1.00 182.32 188 GLN R N 1
ATOM 1482 C CA . GLN A 1 188 ? 137.889 166.638 151.330 1.00 182.32 188 GLN R CA 1
ATOM 1483 C C . GLN A 1 188 ? 138.051 167.891 152.169 1.00 182.32 188 GLN R C 1
ATOM 1484 O O . GLN A 1 188 ? 137.096 168.405 152.754 1.00 182.32 188 GLN R O 1
ATOM 1490 N N . LEU A 1 189 ? 139.279 168.385 152.237 1.00 184.30 189 LEU R N 1
ATOM 1491 C CA . LEU A 1 189 ? 139.543 169.564 153.050 1.00 184.30 189 LEU R CA 1
ATOM 1492 C C . LEU A 1 189 ? 138.839 170.787 152.471 1.00 184.30 189 LEU R C 1
ATOM 1493 O O . LEU A 1 189 ? 138.367 171.645 153.210 1.00 184.30 189 LEU R O 1
ATOM 1498 N N . ASP A 1 190 ? 138.761 170.861 151.146 1.00 195.48 190 ASP R N 1
ATOM 1499 C CA . ASP A 1 190 ? 138.062 171.953 150.503 1.00 195.48 190 ASP R CA 1
ATOM 1500 C C . ASP A 1 190 ? 136.564 171.885 150.786 1.00 195.48 190 ASP R C 1
ATOM 1501 O O . ASP A 1 190 ? 135.917 172.914 150.970 1.00 195.48 190 ASP R O 1
ATOM 1506 N N . CYS A 1 191 ? 136.007 170.681 150.815 1.00 179.09 191 CYS R N 1
ATOM 1507 C CA . CYS A 1 191 ? 134.600 170.527 151.166 1.00 179.09 191 CYS R CA 1
ATOM 1508 C C . CYS A 1 191 ? 134.339 171.000 152.589 1.00 179.09 191 CYS R C 1
ATOM 1509 O O . CYS A 1 191 ? 133.369 171.710 152.855 1.00 179.09 191 CYS R O 1
ATOM 1512 N N . LEU A 1 192 ? 135.209 170.620 153.512 1.00 164.86 192 LEU R N 1
ATOM 1513 C CA . LEU A 1 192 ? 135.046 171.048 154.898 1.00 164.86 192 LEU R CA 1
ATOM 1514 C C . LEU A 1 192 ? 135.208 172.560 155.014 1.00 164.86 192 LEU R C 1
ATOM 1515 O O . LEU A 1 192 ? 134.447 173.221 155.725 1.00 164.86 192 LEU R O 1
ATOM 1520 N N . LYS A 1 193 ? 136.189 173.116 154.307 1.00 172.06 193 LYS R N 1
ATOM 1521 C CA . LYS A 1 193 ? 136.409 174.558 154.326 1.00 172.06 193 LYS R CA 1
ATOM 1522 C C . LYS A 1 193 ? 135.218 175.303 153.763 1.00 172.06 193 LYS R C 1
ATOM 1523 O O . LYS A 1 193 ? 134.817 176.338 154.299 1.00 172.06 193 LYS R O 1
ATOM 1529 N N . SER A 1 194 ? 134.639 174.778 152.692 1.00 173.89 194 SER R N 1
ATOM 1530 C CA . SER A 1 194 ? 133.438 175.388 152.135 1.00 173.89 194 SER R CA 1
ATOM 1531 C C . SER A 1 194 ? 132.296 175.348 153.137 1.00 173.89 194 SER R C 1
ATOM 1532 O O . SER A 1 194 ? 131.659 176.371 153.392 1.00 173.89 194 SER R O 1
ATOM 1535 N N . LEU A 1 195 ? 132.054 174.188 153.735 1.00 174.05 195 LEU R N 1
ATOM 1536 C CA . LEU A 1 195 ? 131.002 174.075 154.738 1.00 174.05 195 LEU R CA 1
ATOM 1537 C C . LEU A 1 195 ? 131.211 175.066 155.868 1.00 174.05 195 LEU R C 1
ATOM 1538 O O . LEU A 1 195 ? 130.251 175.571 156.431 1.00 174.05 195 LEU R O 1
ATOM 1543 N N . ALA A 1 196 ? 132.462 175.349 156.201 1.00 169.33 196 ALA R N 1
ATOM 1544 C CA . ALA A 1 196 ? 132.757 176.344 157.230 1.00 169.33 196 ALA R CA 1
ATOM 1545 C C . ALA A 1 196 ? 132.491 177.756 156.718 1.00 169.33 196 ALA R C 1
ATOM 1546 O O . ALA A 1 196 ? 132.044 178.623 157.471 1.00 169.33 196 ALA R O 1
ATOM 1548 N N . ASN A 1 197 ? 132.786 178.001 155.446 1.00 170.21 197 ASN R N 1
ATOM 1549 C CA . ASN A 1 197 ? 132.799 179.363 154.908 1.00 170.21 197 ASN R CA 1
ATOM 1550 C C . ASN A 1 197 ? 131.421 180.014 155.007 1.00 170.21 197 ASN R C 1
ATOM 1551 O O . ASN A 1 197 ? 131.232 180.977 155.747 1.00 170.21 197 ASN R O 1
ATOM 1556 N N . MET A 1 198 ? 130.446 179.488 154.271 1.00 176.71 198 MET R N 1
ATOM 1557 C CA . MET A 1 198 ? 129.144 180.136 154.247 1.00 176.71 198 MET R CA 1
ATOM 1558 C C . MET A 1 198 ? 128.405 180.018 155.578 1.00 176.71 198 MET R C 1
ATOM 1559 O O . MET A 1 198 ? 127.551 180.849 155.895 1.00 176.71 198 MET R O 1
ATOM 1564 N N . THR A 1 199 ? 128.720 179.002 156.366 1.00 169.56 199 THR R N 1
ATOM 1565 C CA . THR A 1 199 ? 128.172 178.923 157.716 1.00 169.56 199 THR R CA 1
ATOM 1566 C C . THR A 1 199 ? 128.875 179.877 158.677 1.00 169.56 199 THR R C 1
ATOM 1567 O O . THR A 1 199 ? 128.277 180.311 159.661 1.00 169.56 199 THR R O 1
ATOM 1571 N N . GLY A 1 200 ? 130.134 180.202 158.403 1.00 161.29 200 GLY R N 1
ATOM 1572 C CA . GLY A 1 200 ? 130.900 181.071 159.275 1.00 161.29 200 GLY R CA 1
ATOM 1573 C C . GLY A 1 200 ? 131.171 180.489 160.649 1.00 161.29 200 GLY R C 1
ATOM 1574 O O . GLY A 1 200 ? 131.353 181.228 161.616 1.00 161.29 200 GLY R O 1
ATOM 1575 N N . ILE A 1 201 ? 131.208 179.164 160.741 1.00 159.21 201 ILE R N 1
ATOM 1576 C CA . ILE A 1 201 ? 131.386 178.474 162.010 1.00 159.21 201 ILE R CA 1
ATOM 1577 C C . ILE A 1 201 ? 132.787 177.892 162.070 1.00 159.21 201 ILE R C 1
ATOM 1578 O O . ILE A 1 201 ? 133.209 177.171 161.156 1.00 159.21 201 ILE R O 1
ATOM 1583 N N . LEU A 1 202 ? 133.510 178.208 163.135 1.00 159.59 202 LEU R N 1
ATOM 1584 C CA . LEU A 1 202 ? 134.874 177.719 163.284 1.00 159.59 202 LEU R CA 1
ATOM 1585 C C . LEU A 1 202 ? 134.858 176.225 163.537 1.00 159.59 202 LEU R C 1
ATOM 1586 O O . LEU A 1 202 ? 134.264 175.757 164.512 1.00 159.59 202 LEU R O 1
ATOM 1591 N N . HIS A 1 203 ? 135.500 175.474 162.643 1.00 159.66 203 HIS R N 1
ATOM 1592 C CA . HIS A 1 203 ? 135.552 174.026 162.740 1.00 159.66 203 HIS R CA 1
ATOM 1593 C C . HIS A 1 203 ? 136.851 173.618 163.405 1.00 159.66 203 HIS R C 1
ATOM 1594 O O . HIS A 1 203 ? 137.934 173.906 162.890 1.00 159.66 203 HIS R O 1
ATOM 1601 N N . CYS A 1 204 ? 136.740 172.953 164.551 1.00 153.31 204 CYS R N 1
ATOM 1602 C CA . CYS A 1 204 ? 137.899 172.437 165.258 1.00 153.31 204 CYS R CA 1
ATOM 1603 C C . CYS A 1 204 ? 138.015 170.942 165.051 1.00 153.31 204 CYS R C 1
ATOM 1604 O O . CYS A 1 204 ? 137.061 170.192 165.297 1.00 153.31 204 CYS R O 1
ATOM 1607 N N . LEU A 1 205 ? 139.183 170.510 164.587 1.00 148.42 205 LEU R N 1
ATOM 1608 C CA . LEU A 1 205 ? 139.440 169.109 164.306 1.00 148.42 205 LEU R CA 1
ATOM 1609 C C . LEU A 1 205 ? 140.489 168.576 165.272 1.00 148.42 205 LEU R C 1
ATOM 1610 O O . LEU A 1 205 ? 141.584 169.135 165.379 1.00 148.42 205 LEU R O 1
ATOM 1615 N N . LEU A 1 206 ? 140.142 167.508 165.985 1.00 150.53 206 LEU R N 1
ATOM 1616 C CA . LEU A 1 206 ? 141.048 166.845 166.905 1.00 150.53 206 LEU R CA 1
ATOM 1617 C C . LEU A 1 206 ? 141.277 165.425 166.429 1.00 150.53 206 LEU R C 1
ATOM 1618 O O . LEU A 1 206 ? 140.326 164.701 166.131 1.00 150.53 206 LEU R O 1
ATOM 1623 N N . GLY A 1 207 ? 142.541 165.033 166.356 1.00 158.24 207 GLY R N 1
ATOM 1624 C CA . GLY A 1 207 ? 142.889 163.718 165.887 1.00 158.24 207 GLY R CA 1
ATOM 1625 C C . GLY A 1 207 ? 144.313 163.357 166.235 1.00 158.24 207 GLY R C 1
ATOM 1626 O O . GLY A 1 207 ? 145.023 164.105 166.894 1.00 158.24 207 GLY R O 1
ATOM 1627 N N . THR A 1 208 ? 144.720 162.176 165.794 1.00 160.17 208 THR R N 1
ATOM 1628 C CA . THR A 1 208 ? 146.043 161.668 166.067 1.00 160.17 208 THR R CA 1
ATOM 1629 C C . THR A 1 208 ? 147.048 162.328 165.140 1.00 160.17 208 THR R C 1
ATOM 1630 O O . THR A 1 208 ? 146.718 163.256 164.409 1.00 160.17 208 THR R O 1
ATOM 1634 N N . TYR A 1 209 ? 148.293 161.876 165.185 1.00 161.11 209 TYR R N 1
ATOM 1635 C CA . TYR A 1 209 ? 149.341 162.502 164.399 1.00 161.11 209 TYR R CA 1
ATOM 1636 C C . TYR A 1 209 ? 149.154 162.260 162.910 1.00 161.11 209 TYR R C 1
ATOM 1637 O O . TYR A 1 209 ? 149.731 162.958 162.091 1.00 161.11 209 TYR R O 1
ATOM 1646 N N . GLU A 1 210 ? 148.344 161.283 162.538 1.00 168.47 210 GLU R N 1
ATOM 1647 C CA . GLU A 1 210 ? 148.085 161.055 161.120 1.00 168.47 210 GLU R CA 1
ATOM 1648 C C . GLU A 1 210 ? 147.118 162.082 160.557 1.00 168.47 210 GLU R C 1
ATOM 1649 O O . GLU A 1 210 ? 146.880 162.112 159.356 1.00 168.47 210 GLU R O 1
ATOM 1655 N N . LEU A 1 211 ? 146.560 162.930 161.408 1.00 158.58 211 LEU R N 1
ATOM 1656 C CA . LEU A 1 211 ? 145.798 164.083 160.940 1.00 158.58 211 LEU R CA 1
ATOM 1657 C C . LEU A 1 211 ? 146.686 165.064 160.202 1.00 158.58 211 LEU R C 1
ATOM 1658 O O . LEU A 1 211 ? 146.197 165.886 159.441 1.00 158.58 211 LEU R O 1
ATOM 1663 N N . LEU A 1 212 ? 147.995 164.968 160.402 1.00 160.22 212 LEU R N 1
ATOM 1664 C CA . LEU A 1 212 ? 148.936 165.893 159.783 1.00 160.22 212 LEU R CA 1
ATOM 1665 C C . LEU A 1 212 ? 148.946 165.793 158.265 1.00 160.22 212 LEU R C 1
ATOM 1666 O O . LEU A 1 212 ? 149.603 166.601 157.608 1.00 160.22 212 LEU R O 1
ATOM 1671 N N . THR A 1 213 ? 148.237 164.824 157.698 1.00 168.15 213 THR R N 1
ATOM 1672 C CA . THR A 1 213 ? 148.164 164.717 156.248 1.00 168.15 213 THR R CA 1
ATOM 1673 C C . THR A 1 213 ? 147.465 165.926 155.626 1.00 168.15 213 THR R C 1
ATOM 1674 O O . THR A 1 213 ? 147.698 166.240 154.460 1.00 168.15 213 THR R O 1
ATOM 1678 N N . PHE A 1 214 ? 146.624 166.605 156.401 1.00 169.48 214 PHE R N 1
ATOM 1679 C CA . PHE A 1 214 ? 145.918 167.786 155.930 1.00 169.48 214 PHE R CA 1
ATOM 1680 C C . PHE A 1 214 ? 146.462 169.068 156.539 1.00 169.48 214 PHE R C 1
ATOM 1681 O O . PHE A 1 214 ? 145.762 170.076 156.587 1.00 169.48 214 PHE R O 1
ATOM 1689 N N . ARG A 1 215 ? 147.712 169.044 156.990 1.00 179.33 215 ARG R N 1
ATOM 1690 C CA . ARG A 1 215 ? 148.259 170.164 157.746 1.00 179.33 215 ARG R CA 1
ATOM 1691 C C . ARG A 1 215 ? 148.306 171.437 156.902 1.00 179.33 215 ARG R C 1
ATOM 1692 O O . ARG A 1 215 ? 147.583 172.398 157.173 1.00 179.33 215 ARG R O 1
ATOM 1700 N N . ASN A 1 216 ? 149.165 171.437 155.882 1.00 192.08 216 ASN R N 1
ATOM 1701 C CA . ASN A 1 216 ? 149.317 172.564 154.964 1.00 192.08 216 ASN R CA 1
ATOM 1702 C C . ASN A 1 216 ? 149.199 172.083 153.526 1.00 192.08 216 ASN R C 1
ATOM 1703 O O . ASN A 1 216 ? 150.018 172.412 152.671 1.00 192.08 216 ASN R O 1
ATOM 1708 N N . LEU A 1 217 ? 148.161 171.304 153.253 1.00 198.87 217 LEU R N 1
ATOM 1709 C CA . LEU A 1 217 ? 148.000 170.701 151.937 1.00 198.87 217 LEU R CA 1
ATOM 1710 C C . LEU A 1 217 ? 147.750 171.728 150.831 1.00 198.87 217 LEU R C 1
ATOM 1711 O O . LEU A 1 217 ? 147.900 171.399 149.655 1.00 198.87 217 LEU R O 1
ATOM 1716 N N . SER A 1 218 ? 147.374 172.953 151.191 1.00 195.68 218 SER R N 1
ATOM 1717 C CA . SER A 1 218 ? 147.246 174.026 150.214 1.00 195.68 218 SER R CA 1
ATOM 1718 C C . SER A 1 218 ? 147.303 175.361 150.914 1.00 195.68 218 SER R C 1
ATOM 1719 O O . SER A 1 218 ? 147.041 175.456 152.111 1.00 195.68 218 SER R O 1
ATOM 1722 N N . GLY A 1 219 ? 147.651 176.397 150.162 1.00 193.35 219 GLY R N 1
ATOM 1723 C CA . GLY A 1 219 ? 147.828 177.724 150.724 1.00 193.35 219 GLY R CA 1
ATOM 1724 C C . GLY A 1 219 ? 146.555 178.291 151.321 1.00 193.35 219 GLY R C 1
ATOM 1725 O O . GLY A 1 219 ? 146.570 178.890 152.388 1.00 193.35 219 GLY R O 1
ATOM 1726 N N . GLN A 1 220 ? 145.443 178.100 150.631 1.00 191.41 220 GLN R N 1
ATOM 1727 C CA . GLN A 1 220 ? 144.160 178.597 151.111 1.00 191.41 220 GLN R CA 1
ATOM 1728 C C . GLN A 1 220 ? 143.792 178.000 152.465 1.00 191.41 220 GLN R C 1
ATOM 1729 O O . GLN A 1 220 ? 143.354 178.699 153.372 1.00 191.41 220 GLN R O 1
ATOM 1735 N N . LEU A 1 221 ? 143.966 176.695 152.600 1.00 190.85 221 LEU R N 1
ATOM 1736 C CA . LEU A 1 221 ? 143.721 176.042 153.875 1.00 190.85 221 LEU R CA 1
ATOM 1737 C C . LEU A 1 221 ? 144.845 176.317 154.856 1.00 190.85 221 LEU R C 1
ATOM 1738 O O . LEU A 1 221 ? 144.625 176.313 156.067 1.00 190.85 221 LEU R O 1
ATOM 1743 N N . SER A 1 222 ? 146.055 176.544 154.349 1.00 187.46 222 SER R N 1
ATOM 1744 C CA . SER A 1 222 ? 147.183 176.850 155.220 1.00 187.46 222 SER R CA 1
ATOM 1745 C C . SER A 1 222 ? 146.961 178.153 155.978 1.00 187.46 222 SER R C 1
ATOM 1746 O O . SER A 1 222 ? 147.192 178.222 157.181 1.00 187.46 222 SER R O 1
ATOM 1749 N N . ARG A 1 223 ? 146.502 179.188 155.287 1.00 190.24 223 ARG R N 1
ATOM 1750 C CA . ARG A 1 223 ? 146.270 180.469 155.949 1.00 190.24 223 ARG R CA 1
ATOM 1751 C C . ARG A 1 223 ? 145.071 180.374 156.892 1.00 190.24 223 ARG R C 1
ATOM 1752 O O . ARG A 1 223 ? 145.138 180.811 158.037 1.00 190.24 223 ARG R O 1
ATOM 1760 N N . ARG A 1 224 ? 143.977 179.782 156.416 1.00 176.64 224 ARG R N 1
ATOM 1761 C CA . ARG A 1 224 ? 142.710 179.817 157.141 1.00 176.64 224 ARG R CA 1
ATOM 1762 C C . ARG A 1 224 ? 142.645 178.804 158.282 1.00 176.64 224 ARG R C 1
ATOM 1763 O O . ARG A 1 224 ? 141.563 178.550 158.819 1.00 176.64 224 ARG R O 1
ATOM 1771 N N . SER A 1 225 ? 143.784 178.221 158.647 1.00 167.20 225 SER R N 1
ATOM 1772 C CA . SER A 1 225 ? 143.844 177.267 159.748 1.00 167.20 225 SER R CA 1
ATOM 1773 C C . SER A 1 225 ? 145.029 177.578 160.641 1.00 167.20 225 SER R C 1
ATOM 1774 O O . SER A 1 225 ? 146.125 177.905 160.160 1.00 167.20 225 SER R O 1
ATOM 1777 N N . VAL A 1 226 ? 144.794 177.495 161.947 1.00 154.04 226 VAL R N 1
ATOM 1778 C CA . VAL A 1 226 ? 145.863 177.573 162.932 1.00 154.04 226 VAL R CA 1
ATOM 1779 C C . VAL A 1 226 ? 145.954 176.243 163.649 1.00 154.04 226 VAL R C 1
ATOM 1780 O O . VAL A 1 226 ? 144.954 175.529 163.760 1.00 154.04 226 VAL R O 1
ATOM 1784 N N . ASP A 1 227 ? 147.157 175.904 164.104 1.00 161.56 227 ASP R N 1
ATOM 1785 C CA . ASP A 1 227 ? 147.431 174.581 164.633 1.00 161.56 227 ASP R CA 1
ATOM 1786 C C . ASP A 1 227 ? 147.858 174.655 166.085 1.00 161.56 227 ASP R C 1
ATOM 1787 O O . ASP A 1 227 ? 148.688 175.485 166.454 1.00 161.56 227 ASP R O 1
ATOM 1792 N N . ILE A 1 228 ? 147.277 173.787 166.903 1.00 153.71 228 ILE R N 1
ATOM 1793 C CA . ILE A 1 228 ? 147.647 173.653 168.302 1.00 153.71 228 ILE R CA 1
ATOM 1794 C C . ILE A 1 228 ? 148.217 172.262 168.520 1.00 153.71 228 ILE R C 1
ATOM 1795 O O . ILE A 1 228 ? 147.573 171.277 168.191 1.00 153.71 228 ILE R O 1
ATOM 1800 N N . HIS A 1 229 ? 149.427 172.197 169.065 1.00 156.84 229 HIS R N 1
ATOM 1801 C CA . HIS A 1 229 ? 150.136 170.945 169.284 1.00 156.84 229 HIS R CA 1
ATOM 1802 C C . HIS A 1 229 ? 149.942 170.511 170.723 1.00 156.84 229 HIS R C 1
ATOM 1803 O O . HIS A 1 229 ? 150.281 171.241 171.657 1.00 156.84 229 HIS R O 1
ATOM 1810 N N . PHE A 1 230 ? 149.378 169.326 170.906 1.00 159.13 230 PHE R N 1
ATOM 1811 C CA . PHE A 1 230 ? 149.204 168.735 172.228 1.00 159.13 230 PHE R CA 1
ATOM 1812 C C . PHE A 1 230 ? 150.393 167.844 172.513 1.00 159.13 230 PHE R C 1
ATOM 1813 O O . PHE A 1 230 ? 150.306 166.614 172.483 1.00 159.13 230 PHE R O 1
ATOM 1821 N N . ARG A 1 231 ? 151.524 168.480 172.774 1.00 169.40 231 ARG R N 1
ATOM 1822 C CA . ARG A 1 231 ? 152.780 167.773 172.947 1.00 169.40 231 ARG R CA 1
ATOM 1823 C C . ARG A 1 231 ? 152.746 166.846 174.156 1.00 169.40 231 ARG R C 1
ATOM 1824 O O . ARG A 1 231 ? 152.169 167.178 175.178 1.00 169.40 231 ARG R O 1
ATOM 1832 N N . ARG A 1 232 ? 153.371 165.683 174.036 1.00 167.61 232 ARG R N 1
ATOM 1833 C CA . ARG A 1 232 ? 153.561 164.790 175.170 1.00 167.61 232 ARG R CA 1
ATOM 1834 C C . ARG A 1 232 ? 154.725 165.257 176.022 1.00 167.61 232 ARG R C 1
ATOM 1835 O O . ARG A 1 232 ? 155.280 166.329 175.808 1.00 167.61 232 ARG R O 1
ATOM 1843 N N . TYR A 1 233 ? 155.102 164.448 176.999 1.00 164.48 233 TYR R N 1
ATOM 1844 C CA . TYR A 1 233 ? 156.231 164.754 177.862 1.00 164.48 233 TYR R CA 1
ATOM 1845 C C . TYR A 1 233 ? 157.447 163.996 177.386 1.00 164.48 233 TYR R C 1
ATOM 1846 O O . TYR A 1 233 ? 157.408 162.768 177.251 1.00 164.48 233 TYR R O 1
ATOM 1855 N N . CYS A 1 234 ? 158.525 164.724 177.133 1.00 183.53 234 CYS R N 1
ATOM 1856 C CA . CYS A 1 234 ? 159.745 164.135 176.608 1.00 183.53 234 CYS R CA 1
ATOM 1857 C C . CYS A 1 234 ? 160.637 163.643 177.743 1.00 183.53 234 CYS R C 1
ATOM 1858 O O . CYS A 1 234 ? 160.203 163.542 178.895 1.00 183.53 234 CYS R O 1
ATOM 1861 N N . ALA A 1 235 ? 161.881 163.315 177.419 1.00 187.03 235 ALA R N 1
ATOM 1862 C CA . ALA A 1 235 ? 162.853 162.899 178.427 1.00 187.03 235 ALA R CA 1
ATOM 1863 C C . ALA A 1 235 ? 164.122 163.725 178.418 1.00 187.03 235 ALA R C 1
ATOM 1864 O O . ALA A 1 235 ? 164.758 163.864 179.461 1.00 187.03 235 ALA R O 1
ATOM 1866 N N . ASP A 1 236 ? 164.506 164.263 177.267 1.00 208.58 236 ASP R N 1
ATOM 1867 C CA . ASP A 1 236 ? 165.734 165.053 177.194 1.00 208.58 236 ASP R CA 1
ATOM 1868 C C . ASP A 1 236 ? 165.631 166.309 178.058 1.00 208.58 236 ASP R C 1
ATOM 1869 O O . ASP A 1 236 ? 166.574 166.666 178.771 1.00 208.58 236 ASP R O 1
ATOM 1874 N N . SER A 1 237 ? 164.482 166.974 178.007 1.00 198.62 237 SER R N 1
ATOM 1875 C CA . SER A 1 237 ? 164.295 168.194 178.783 1.00 198.62 237 SER R CA 1
ATOM 1876 C C . SER A 1 237 ? 163.921 167.841 180.205 1.00 198.62 237 SER R C 1
ATOM 1877 O O . SER A 1 237 ? 162.941 167.143 180.413 1.00 198.62 237 SER R O 1
ATOM 1880 N N . PRO A 1 238 ? 164.692 168.304 181.197 1.00 194.72 238 PRO R N 1
ATOM 1881 C CA . PRO A 1 238 ? 164.354 167.969 182.581 1.00 194.72 238 PRO R CA 1
ATOM 1882 C C . PRO A 1 238 ? 163.030 168.576 183.036 1.00 194.72 238 PRO R C 1
ATOM 1883 O O . PRO A 1 238 ? 162.443 168.084 183.999 1.00 194.72 238 PRO R O 1
ATOM 1887 N N . GLU A 1 239 ? 162.552 169.615 182.368 1.00 199.04 239 GLU R N 1
ATOM 1888 C CA . GLU A 1 239 ? 161.343 170.304 182.812 1.00 199.04 239 GLU R CA 1
ATOM 1889 C C . GLU A 1 239 ? 160.133 169.392 182.694 1.00 199.04 239 GLU R C 1
ATOM 1890 O O . GLU A 1 239 ? 159.362 169.234 183.636 1.00 199.04 239 GLU R O 1
ATOM 1896 N N . ASP A 1 240 ? 159.971 168.777 181.531 1.00 196.68 240 ASP R N 1
ATOM 1897 C CA . ASP A 1 240 ? 158.833 167.898 181.331 1.00 196.68 240 ASP R CA 1
ATOM 1898 C C . ASP A 1 240 ? 158.984 166.642 182.173 1.00 196.68 240 ASP R C 1
ATOM 1899 O O . ASP A 1 240 ? 157.988 166.040 182.577 1.00 196.68 240 ASP R O 1
ATOM 1904 N N . VAL A 1 241 ? 160.222 166.241 182.440 1.00 188.20 241 VAL R N 1
ATOM 1905 C CA . VAL A 1 241 ? 160.465 165.124 183.340 1.00 188.20 241 VAL R CA 1
ATOM 1906 C C . VAL A 1 241 ? 159.955 165.446 184.738 1.00 188.20 241 VAL R C 1
ATOM 1907 O O . VAL A 1 241 ? 159.275 164.632 185.363 1.00 188.20 241 VAL R O 1
ATOM 1911 N N . GLN A 1 242 ? 160.267 166.639 185.231 1.00 182.83 242 GLN R N 1
ATOM 1912 C CA . GLN A 1 242 ? 159.774 167.050 186.534 1.00 182.83 242 GLN R CA 1
ATOM 1913 C C . GLN A 1 242 ? 158.262 167.161 186.530 1.00 182.83 242 GLN R C 1
ATOM 1914 O O . GLN A 1 242 ? 157.614 166.851 187.526 1.00 182.83 242 GLN R O 1
ATOM 1920 N N . ALA A 1 243 ? 157.694 167.622 185.424 1.00 168.62 243 ALA R N 1
ATOM 1921 C CA . ALA A 1 243 ? 156.237 167.707 185.327 1.00 168.62 243 ALA R CA 1
ATOM 1922 C C . ALA A 1 243 ? 155.615 166.329 185.439 1.00 168.62 243 ALA R C 1
ATOM 1923 O O . ALA A 1 243 ? 154.604 166.140 186.111 1.00 168.62 243 ALA R O 1
ATOM 1925 N N . PHE A 1 244 ? 156.216 165.357 184.767 1.00 171.38 244 PHE R N 1
ATOM 1926 C CA . PHE A 1 244 ? 155.731 163.989 184.833 1.00 171.38 244 PHE R CA 1
ATOM 1927 C C . PHE A 1 244 ? 155.873 163.439 186.243 1.00 171.38 244 PHE R C 1
ATOM 1928 O O . PHE A 1 244 ? 154.999 162.721 186.720 1.00 171.38 244 PHE R O 1
ATOM 1936 N N . LYS A 1 245 ? 156.973 163.768 186.914 1.00 175.94 245 LYS R N 1
ATOM 1937 C CA . LYS A 1 245 ? 157.160 163.348 188.292 1.00 175.94 245 LYS R CA 1
ATOM 1938 C C . LYS A 1 245 ? 156.064 163.911 189.173 1.00 175.94 245 LYS R C 1
ATOM 1939 O O . LYS A 1 245 ? 155.515 163.206 190.021 1.00 175.94 245 LYS R O 1
ATOM 1945 N N . SER A 1 246 ? 155.745 165.184 188.987 1.00 170.98 246 SER R N 1
ATOM 1946 C CA . SER A 1 246 ? 154.695 165.816 189.771 1.00 170.98 246 SER R CA 1
ATOM 1947 C C . SER A 1 246 ? 153.349 165.180 189.496 1.00 170.98 246 SER R C 1
ATOM 1948 O O . SER A 1 246 ? 152.555 164.986 190.414 1.00 170.98 246 SER R O 1
ATOM 1951 N N . VAL A 1 247 ? 153.086 164.848 188.234 1.00 171.44 247 VAL R N 1
ATOM 1952 C CA . VAL A 1 247 ? 151.824 164.204 187.895 1.00 171.44 247 VAL R CA 1
ATOM 1953 C C . VAL A 1 247 ? 151.734 162.844 188.577 1.00 171.44 247 VAL R C 1
ATOM 1954 O O . VAL A 1 247 ? 150.698 162.472 189.112 1.00 171.44 247 VAL R O 1
ATOM 1958 N N . LEU A 1 248 ? 152.830 162.105 188.580 1.00 177.04 248 LEU R N 1
ATOM 1959 C CA . LEU A 1 248 ? 152.852 160.804 189.224 1.00 177.04 248 LEU R CA 1
ATOM 1960 C C . LEU A 1 248 ? 152.633 160.932 190.726 1.00 177.04 248 LEU R C 1
ATOM 1961 O O . LEU A 1 248 ? 151.935 160.128 191.329 1.00 177.04 248 LEU R O 1
ATOM 1966 N N . LEU A 1 249 ? 153.251 161.929 191.343 1.00 182.63 249 LEU R N 1
ATOM 1967 C CA . LEU A 1 249 ? 153.069 162.152 192.767 1.00 182.63 249 LEU R CA 1
ATOM 1968 C C . LEU A 1 249 ? 151.627 162.491 193.076 1.00 182.63 249 LEU R C 1
ATOM 1969 O O . LEU A 1 249 ? 151.071 162.011 194.059 1.00 182.63 249 LEU R O 1
ATOM 1974 N N . THR A 1 250 ? 151.014 163.325 192.246 1.00 184.88 250 THR R N 1
ATOM 1975 C CA . THR A 1 250 ? 149.626 163.685 192.479 1.00 184.88 250 THR R CA 1
ATOM 1976 C C . THR A 1 250 ? 148.734 162.464 192.342 1.00 184.88 250 THR R C 1
ATOM 1977 O O . THR A 1 250 ? 147.818 162.264 193.137 1.00 184.88 250 THR R O 1
ATOM 1981 N N . PHE A 1 251 ? 148.999 161.640 191.338 1.00 182.28 251 PHE R N 1
ATOM 1982 C CA . PHE A 1 251 ? 148.193 160.441 191.138 1.00 182.28 251 PHE R CA 1
ATOM 1983 C C . PHE A 1 251 ? 148.358 159.483 192.308 1.00 182.28 251 PHE R C 1
ATOM 1984 O O . PHE A 1 251 ? 147.389 158.888 192.762 1.00 182.28 251 PHE R O 1
ATOM 1992 N N . GLN A 1 252 ? 149.585 159.332 192.806 1.00 186.55 252 GLN R N 1
ATOM 1993 C CA . GLN A 1 252 ? 149.795 158.407 193.918 1.00 186.55 252 GLN R CA 1
ATOM 1994 C C . GLN A 1 252 ? 149.206 158.946 195.203 1.00 186.55 252 GLN R C 1
ATOM 1995 O O . GLN A 1 252 ? 148.821 158.178 196.081 1.00 186.55 252 GLN R O 1
ATOM 2001 N N . GLN A 1 253 ? 149.116 160.263 195.326 1.00 182.61 253 GLN R N 1
ATOM 2002 C CA . GLN A 1 253 ? 148.458 160.850 196.481 1.00 182.61 253 GLN R CA 1
ATOM 2003 C C . GLN A 1 253 ? 146.952 160.718 196.375 1.00 182.61 253 GLN R C 1
ATOM 2004 O O . GLN A 1 253 ? 146.266 160.640 197.392 1.00 182.61 253 GLN R O 1
ATOM 2010 N N . HIS A 1 254 ? 146.427 160.701 195.158 1.00 181.42 254 HIS R N 1
ATOM 2011 C CA . HIS A 1 254 ? 144.988 160.624 194.950 1.00 181.42 254 HIS R CA 1
ATOM 2012 C C . HIS A 1 254 ? 144.487 159.194 194.740 1.00 181.42 254 HIS R C 1
ATOM 2013 O O . HIS A 1 254 ? 143.312 159.004 194.464 1.00 181.42 254 HIS R O 1
ATOM 2020 N N . LEU A 1 255 ? 145.359 158.198 194.866 1.00 185.57 255 LEU R N 1
ATOM 2021 C CA . LEU A 1 255 ? 144.916 156.810 194.771 1.00 185.57 255 LEU R CA 1
ATOM 2022 C C . LEU A 1 255 ? 144.133 156.414 196.005 1.00 185.57 255 LEU R C 1
ATOM 2023 O O . LEU A 1 255 ? 144.636 156.530 197.117 1.00 185.57 255 LEU R O 1
ATOM 2028 N N . PRO A 1 256 ? 142.890 155.954 195.837 1.00 181.78 256 PRO R N 1
ATOM 2029 C CA . PRO A 1 256 ? 142.110 155.544 197.006 1.00 181.78 256 PRO R CA 1
ATOM 2030 C C . PRO A 1 256 ? 142.585 154.222 197.598 1.00 181.78 256 PRO R C 1
ATOM 2031 O O . PRO A 1 256 ? 141.899 153.207 197.495 1.00 181.78 256 PRO R O 1
ATOM 2035 N N . LEU A 1 257 ? 143.751 154.247 198.236 1.00 203.38 257 LEU R N 1
ATOM 2036 C CA . LEU A 1 257 ? 144.300 153.066 198.882 1.00 203.38 257 LEU R CA 1
ATOM 2037 C C . LEU A 1 257 ? 144.717 153.386 200.304 1.00 203.38 257 LEU R C 1
ATOM 2038 O O . LEU A 1 257 ? 144.997 154.537 200.638 1.00 203.38 257 LEU R O 1
ATOM 2043 N N . ALA A 1 258 ? 144.751 152.360 201.141 1.00 201.75 258 ALA R N 1
ATOM 2044 C CA . ALA A 1 258 ? 145.172 152.514 202.519 1.00 201.75 258 ALA R CA 1
ATOM 2045 C C . ALA A 1 258 ? 146.614 153.010 202.622 1.00 201.75 258 ALA R C 1
ATOM 2046 O O . ALA A 1 258 ? 146.917 153.884 203.435 1.00 201.75 258 ALA R O 1
ATOM 2048 N N . GLU A 1 259 ? 147.502 152.446 201.812 1.00 213.80 259 GLU R N 1
ATOM 2049 C CA . GLU A 1 259 ? 148.899 152.856 201.777 1.00 213.80 259 GLU R CA 1
ATOM 2050 C C . GLU A 1 259 ? 149.180 153.504 200.438 1.00 213.80 259 GLU R C 1
ATOM 2051 O O . GLU A 1 259 ? 148.860 152.944 199.395 1.00 213.80 259 GLU R O 1
ATOM 2057 N N . THR A 1 260 ? 149.764 154.690 200.465 1.00 215.17 260 THR R N 1
ATOM 2058 C CA . THR A 1 260 ? 150.087 155.408 199.247 1.00 215.17 260 THR R CA 1
ATOM 2059 C C . THR A 1 260 ? 151.378 154.871 198.651 1.00 215.17 260 THR R C 1
ATOM 2060 O O . THR A 1 260 ? 152.448 155.085 199.204 1.00 215.17 260 THR R O 1
ATOM 2064 N N . PRO A 1 261 ? 151.295 154.175 197.516 1.00 199.36 261 PRO R N 1
ATOM 2065 C CA . PRO A 1 261 ? 152.494 153.558 196.951 1.00 199.36 261 PRO R CA 1
ATOM 2066 C C . PRO A 1 261 ? 153.494 154.585 196.450 1.00 199.36 261 PRO R C 1
ATOM 2067 O O . PRO A 1 261 ? 153.135 155.718 196.097 1.00 199.36 261 PRO R O 1
ATOM 2071 N N . ASN A 1 262 ? 154.760 154.189 196.424 1.00 194.18 262 ASN R N 1
ATOM 2072 C CA . ASN A 1 262 ? 155.823 155.038 195.914 1.00 194.18 262 ASN R CA 1
ATOM 2073 C C . ASN A 1 262 ? 155.900 154.807 194.427 1.00 194.18 262 ASN R C 1
ATOM 2074 O O . ASN A 1 262 ? 156.412 153.793 193.983 1.00 194.18 262 ASN R O 1
ATOM 2079 N N . LEU A 1 263 ? 155.341 155.731 193.656 1.00 187.08 263 LEU R N 1
ATOM 2080 C CA . LEU A 1 263 ? 155.427 155.690 192.210 1.00 187.08 263 LEU R CA 1
ATOM 2081 C C . LEU A 1 263 ? 156.579 156.517 191.665 1.00 187.08 263 LEU R C 1
ATOM 2082 O O . LEU A 1 263 ? 156.830 156.523 190.467 1.00 187.08 263 LEU R O 1
ATOM 2087 N N . VAL A 1 264 ? 157.279 157.229 192.531 1.00 206.07 264 VAL R N 1
ATOM 2088 C CA . VAL A 1 264 ? 158.328 158.132 192.090 1.00 206.07 264 VAL R CA 1
ATOM 2089 C C . VAL A 1 264 ? 159.609 157.365 191.756 1.00 206.07 264 VAL R C 1
ATOM 2090 O O . VAL A 1 264 ? 160.443 157.843 190.991 1.00 206.07 264 VAL R O 1
ATOM 2094 N N . ASP A 1 265 ? 159.775 156.173 192.320 1.00 221.59 265 ASP R N 1
ATOM 2095 C CA . ASP A 1 265 ? 160.969 155.387 192.041 1.00 221.59 265 ASP R CA 1
ATOM 2096 C C . ASP A 1 265 ? 160.953 154.855 190.614 1.00 221.59 265 ASP R C 1
ATOM 2097 O O . ASP A 1 265 ? 161.929 155.002 189.874 1.00 221.59 265 ASP R O 1
ATOM 2102 N N . HIS A 1 266 ? 159.846 154.235 190.221 1.00 204.40 266 HIS R N 1
ATOM 2103 C CA . HIS A 1 266 ? 159.736 153.687 188.879 1.00 204.40 266 HIS R CA 1
ATOM 2104 C C . HIS A 1 266 ? 159.143 154.684 187.901 1.00 204.40 266 HIS R C 1
ATOM 2105 O O . HIS A 1 266 ? 158.232 154.366 187.160 1.00 204.40 266 HIS R O 1
ATOM 2112 N N . TRP A 1 267 ? 159.671 155.896 187.895 1.00 190.62 267 TRP R N 1
ATOM 2113 C CA . TRP A 1 267 ? 159.230 156.875 186.922 1.00 190.62 267 TRP R CA 1
ATOM 2114 C C . TRP A 1 267 ? 159.717 156.525 185.526 1.00 190.62 267 TRP R C 1
ATOM 2115 O O . TRP A 1 267 ? 159.029 156.786 184.536 1.00 190.62 267 TRP R O 1
ATOM 2126 N N . GLU A 1 268 ? 160.896 155.928 185.438 1.00 193.37 268 GLU R N 1
ATOM 2127 C CA . GLU A 1 268 ? 161.406 155.466 184.156 1.00 193.37 268 GLU R CA 1
ATOM 2128 C C . GLU A 1 268 ? 160.497 154.404 183.564 1.00 193.37 268 GLU R C 1
ATOM 2129 O O . GLU A 1 268 ? 160.228 154.395 182.368 1.00 193.37 268 GLU R O 1
ATOM 2135 N N . TYR A 1 269 ? 160.005 153.509 184.407 1.00 174.89 269 TYR R N 1
ATOM 2136 C CA . TYR A 1 269 ? 159.120 152.442 183.958 1.00 174.89 269 TYR R CA 1
ATOM 2137 C C . TYR A 1 269 ? 157.803 153.001 183.464 1.00 174.89 269 TYR R C 1
ATOM 2138 O O . TYR A 1 269 ? 157.312 152.603 182.409 1.00 174.89 269 TYR R O 1
ATOM 2147 N N . PHE A 1 270 ? 157.226 153.936 184.211 1.00 174.74 270 PHE R N 1
ATOM 2148 C CA . PHE A 1 270 ? 155.967 154.532 183.799 1.00 174.74 270 PHE R CA 1
ATOM 2149 C C . PHE A 1 270 ? 156.136 155.308 182.500 1.00 174.74 270 PHE R C 1
ATOM 2150 O O . PHE A 1 270 ? 155.275 155.260 181.626 1.00 174.74 270 PHE R O 1
ATOM 2158 N N . TYR A 1 271 ? 157.242 156.022 182.358 1.00 183.49 271 TYR R N 1
ATOM 2159 C CA . TYR A 1 271 ? 157.488 156.757 181.123 1.00 183.49 271 TYR R CA 1
ATOM 2160 C C . TYR A 1 271 ? 157.708 155.816 179.963 1.00 183.49 271 TYR R C 1
ATOM 2161 O O . TYR A 1 271 ? 157.283 156.096 178.834 1.00 183.49 271 TYR R O 1
ATOM 2170 N N . GLU A 1 272 ? 158.365 154.692 180.221 1.00 177.18 272 GLU R N 1
ATOM 2171 C CA . GLU A 1 272 ? 158.609 153.703 179.181 1.00 177.18 272 GLU R CA 1
ATOM 2172 C C . GLU A 1 272 ? 157.307 153.113 178.679 1.00 177.18 272 GLU R C 1
ATOM 2173 O O . GLU A 1 272 ? 157.123 152.959 177.486 1.00 177.18 272 GLU R O 1
ATOM 2179 N N . ARG A 1 273 ? 156.393 152.803 179.582 1.00 166.15 273 ARG R N 1
ATOM 2180 C CA . ARG A 1 273 ? 155.156 152.134 179.206 1.00 166.15 273 ARG R CA 1
ATOM 2181 C C . ARG A 1 273 ? 153.988 153.088 179.007 1.00 166.15 273 ARG R C 1
ATOM 2182 O O . ARG A 1 273 ? 152.865 152.634 178.792 1.00 166.15 273 ARG R O 1
ATOM 2190 N N . THR A 1 274 ? 154.230 154.397 179.065 1.00 173.75 274 THR R N 1
ATOM 2191 C CA . THR A 1 274 ? 153.186 155.376 178.756 1.00 173.75 274 THR R CA 1
ATOM 2192 C C . THR A 1 274 ? 153.630 156.468 177.789 1.00 173.75 274 THR R C 1
ATOM 2193 O O . THR A 1 274 ? 152.791 157.205 177.279 1.00 173.75 274 THR R O 1
ATOM 2197 N N . LEU A 1 275 ? 154.928 156.586 177.540 1.00 174.59 275 LEU R N 1
ATOM 2198 C CA . LEU A 1 275 ? 155.494 157.601 176.664 1.00 174.59 275 LEU R CA 1
ATOM 2199 C C . LEU A 1 275 ? 155.123 159.021 177.080 1.00 174.59 275 LEU R C 1
ATOM 2200 O O . LEU A 1 275 ? 155.111 159.942 176.265 1.00 174.59 275 LEU R O 1
ATOM 2205 N N . GLY A 1 276 ? 154.830 159.202 178.357 1.00 180.74 276 GLY R N 1
ATOM 2206 C CA . GLY A 1 276 ? 154.502 160.510 178.889 1.00 180.74 276 GLY R CA 1
ATOM 2207 C C . GLY A 1 276 ? 153.093 160.971 178.607 1.00 180.74 276 GLY R C 1
ATOM 2208 O O . GLY A 1 276 ? 152.736 162.080 178.969 1.00 180.74 276 GLY R O 1
ATOM 2209 N N . CYS A 1 277 ? 152.282 160.128 178.000 1.00 179.18 277 CYS R N 1
ATOM 2210 C CA . CYS A 1 277 ? 150.877 160.429 177.810 1.00 179.18 277 CYS R CA 1
ATOM 2211 C C . CYS A 1 277 ? 150.118 160.303 179.126 1.00 179.18 277 CYS R C 1
ATOM 2212 O O . CYS A 1 277 ? 150.149 159.271 179.790 1.00 179.18 277 CYS R O 1
ATOM 2215 N N . ILE A 1 278 ? 149.445 161.367 179.520 1.00 171.71 278 ILE R N 1
ATOM 2216 C CA . ILE A 1 278 ? 148.746 161.392 180.792 1.00 171.71 278 ILE R CA 1
ATOM 2217 C C . ILE A 1 278 ? 147.537 160.468 180.755 1.00 171.71 278 ILE R C 1
ATOM 2218 O O . ILE A 1 278 ? 147.229 159.807 181.739 1.00 171.71 278 ILE R O 1
ATOM 2223 N N . GLY A 1 279 ? 146.849 160.400 179.627 1.00 168.66 279 GLY R N 1
ATOM 2224 C CA . GLY A 1 279 ? 145.696 159.536 179.512 1.00 168.66 279 GLY R CA 1
ATOM 2225 C C . GLY A 1 279 ? 146.058 158.073 179.634 1.00 168.66 279 GLY R C 1
ATOM 2226 O O . GLY A 1 279 ? 145.372 157.301 180.301 1.00 168.66 279 GLY R O 1
ATOM 2227 N N . THR A 1 280 ? 147.137 157.670 178.981 1.00 162.02 280 THR R N 1
ATOM 2228 C CA . THR A 1 280 ? 147.582 156.288 179.055 1.00 162.02 280 THR R CA 1
ATOM 2229 C C . THR A 1 280 ? 147.981 155.922 180.478 1.00 162.02 280 THR R C 1
ATOM 2230 O O . THR A 1 280 ? 147.672 154.836 180.965 1.00 162.02 280 THR R O 1
ATOM 2234 N N . LEU A 1 281 ? 148.665 156.830 181.157 1.00 158.32 281 LEU R N 1
ATOM 2235 C CA . LEU A 1 281 ? 149.054 156.610 182.535 1.00 158.32 281 LEU R CA 1
ATOM 2236 C C . LEU A 1 281 ? 147.828 156.501 183.414 1.00 158.32 281 LEU R C 1
ATOM 2237 O O . LEU A 1 281 ? 147.777 155.674 184.325 1.00 158.32 281 LEU R O 1
ATOM 2242 N N . LYS A 1 282 ? 146.830 157.329 183.156 1.00 157.33 282 LYS R N 1
ATOM 2243 C CA . LYS A 1 282 ? 145.596 157.281 183.925 1.00 157.33 282 LYS R CA 1
ATOM 2244 C C . LYS A 1 282 ? 144.891 155.953 183.731 1.00 157.33 282 LYS R C 1
ATOM 2245 O O . LYS A 1 282 ? 144.388 155.369 184.690 1.00 157.33 282 LYS R O 1
ATOM 2251 N N . ASP A 1 283 ? 144.851 155.455 182.498 1.00 174.86 283 ASP R N 1
ATOM 2252 C CA . ASP A 1 283 ? 144.194 154.179 182.255 1.00 174.86 283 ASP R CA 1
ATOM 2253 C C . ASP A 1 283 ? 144.963 153.051 182.921 1.00 174.86 283 ASP R C 1
ATOM 2254 O O . ASP A 1 283 ? 144.359 152.129 183.476 1.00 174.86 283 ASP R O 1
ATOM 2259 N N . TRP A 1 284 ? 146.291 153.106 182.865 1.00 163.23 284 TRP R N 1
ATOM 2260 C CA . TRP A 1 284 ? 147.117 152.098 183.520 1.00 163.23 284 TRP R CA 1
ATOM 2261 C C . TRP A 1 284 ? 146.827 152.071 185.008 1.00 163.23 284 TRP R C 1
ATOM 2262 O O . TRP A 1 284 ? 146.632 151.007 185.608 1.00 163.23 284 TRP R O 1
ATOM 2273 N N . LEU A 1 285 ? 146.774 153.246 185.617 1.00 163.66 285 LEU R N 1
ATOM 2274 C CA . LEU A 1 285 ? 146.545 153.330 187.040 1.00 163.66 285 LEU R CA 1
ATOM 2275 C C . LEU A 1 285 ? 145.132 152.882 187.371 1.00 163.66 285 LEU R C 1
ATOM 2276 O O . LEU A 1 285 ? 144.892 152.300 188.428 1.00 163.66 285 LEU R O 1
ATOM 2281 N N . LYS A 1 286 ? 144.186 153.141 186.478 1.00 165.24 286 LYS R N 1
ATOM 2282 C CA . LYS A 1 286 ? 142.817 152.691 186.679 1.00 165.24 286 LYS R CA 1
ATOM 2283 C C . LYS A 1 286 ? 142.753 151.177 186.709 1.00 165.24 286 LYS R C 1
ATOM 2284 O O . LYS A 1 286 ? 142.108 150.585 187.580 1.00 165.24 286 LYS R O 1
ATOM 2290 N N . ARG A 1 287 ? 143.427 150.531 185.767 1.00 168.28 287 ARG R N 1
ATOM 2291 C CA . ARG A 1 287 ? 143.451 149.078 185.739 1.00 168.28 287 ARG R CA 1
ATOM 2292 C C . ARG A 1 287 ? 144.095 148.528 187.005 1.00 168.28 287 ARG R C 1
ATOM 2293 O O . ARG A 1 287 ? 143.584 147.589 187.623 1.00 168.28 287 ARG R O 1
ATOM 2301 N N . VAL A 1 288 ? 145.226 149.103 187.395 1.00 172.86 288 VAL R N 1
ATOM 2302 C CA . VAL A 1 288 ? 145.954 148.593 188.540 1.00 172.86 288 VAL R CA 1
ATOM 2303 C C . VAL A 1 288 ? 145.127 148.783 189.812 1.00 172.86 288 VAL R C 1
ATOM 2304 O O . VAL A 1 288 ? 145.086 147.912 190.684 1.00 172.86 288 VAL R O 1
ATOM 2308 N N . LEU A 1 289 ? 144.428 149.902 189.904 1.00 174.19 289 LEU R N 1
ATOM 2309 C CA . LEU A 1 289 ? 143.606 150.172 191.077 1.00 174.19 289 LEU R CA 1
ATOM 2310 C C . LEU A 1 289 ? 142.432 149.223 191.137 1.00 174.19 289 LEU R C 1
ATOM 2311 O O . LEU A 1 289 ? 142.041 148.767 192.222 1.00 174.19 289 LEU R O 1
ATOM 2316 N N . SER A 1 290 ? 141.842 148.927 189.984 1.00 166.18 290 SER R N 1
ATOM 2317 C CA . SER A 1 290 ? 140.731 147.994 189.958 1.00 166.18 290 SER R CA 1
ATOM 2318 C C . SER A 1 290 ? 141.185 146.623 190.430 1.00 166.18 290 SER R C 1
ATOM 2319 O O . SER A 1 290 ? 140.499 145.957 191.214 1.00 166.18 290 SER R O 1
ATOM 2322 N N . ASP A 1 291 ? 142.356 146.195 189.976 1.00 180.71 291 ASP R N 1
ATOM 2323 C CA . ASP A 1 291 ? 142.887 144.913 190.401 1.00 180.71 291 ASP R CA 1
ATOM 2324 C C . ASP A 1 291 ? 143.165 144.906 191.891 1.00 180.71 291 ASP R C 1
ATOM 2325 O O . ASP A 1 291 ? 142.864 143.930 192.579 1.00 180.71 291 ASP R O 1
ATOM 2330 N N . ALA A 1 292 ? 143.753 145.984 192.396 1.00 191.86 292 ALA R N 1
ATOM 2331 C CA . ALA A 1 292 ? 144.073 146.061 193.808 1.00 191.86 292 ALA R CA 1
ATOM 2332 C C . ALA A 1 292 ? 142.810 146.007 194.658 1.00 191.86 292 ALA R C 1
ATOM 2333 O O . ALA A 1 292 ? 142.783 145.338 195.702 1.00 191.86 292 ALA R O 1
ATOM 2335 N N . LEU A 1 293 ? 141.762 146.696 194.222 1.00 184.88 293 LEU R N 1
ATOM 2336 C CA . LEU A 1 293 ? 140.501 146.659 194.942 1.00 184.88 293 LEU R CA 1
ATOM 2337 C C . LEU A 1 293 ? 139.874 145.271 194.884 1.00 184.88 293 LEU R C 1
ATOM 2338 O O . LEU A 1 293 ? 139.229 144.835 195.843 1.00 184.88 293 LEU R O 1
ATOM 2343 N N . ASP A 1 294 ? 140.063 144.571 193.776 1.00 193.00 294 ASP R N 1
ATOM 2344 C CA . ASP A 1 294 ? 139.589 143.196 193.692 1.00 193.00 294 ASP R CA 1
ATOM 2345 C C . ASP A 1 294 ? 140.320 142.301 194.688 1.00 193.00 294 ASP R C 1
ATOM 2346 O O . ASP A 1 294 ? 139.698 141.477 195.359 1.00 193.00 294 ASP R O 1
ATOM 2351 N N . ARG A 1 295 ? 141.638 142.460 194.781 1.00 199.77 295 ARG R N 1
ATOM 2352 C CA . ARG A 1 295 ? 142.428 141.716 195.753 1.00 199.77 295 ARG R CA 1
ATOM 2353 C C . ARG A 1 295 ? 142.375 142.335 197.147 1.00 199.77 295 ARG R C 1
ATOM 2354 O O . ARG A 1 295 ? 142.898 141.752 198.091 1.00 199.77 295 ARG R O 1
ATOM 2362 N N . GLU A 1 296 ? 141.756 143.504 197.279 1.00 195.73 296 GLU R N 1
ATOM 2363 C CA . GLU A 1 296 ? 141.659 144.226 198.547 1.00 195.73 296 GLU R CA 1
ATOM 2364 C C . GLU A 1 296 ? 143.028 144.527 199.146 1.00 195.73 296 GLU R C 1
ATOM 2365 O O . GLU A 1 296 ? 143.160 144.700 200.352 1.00 195.73 296 GLU R O 1
ATOM 2371 N N . ALA A 1 297 ? 144.044 144.601 198.299 1.00 202.92 297 ALA R N 1
ATOM 2372 C CA . ALA A 1 297 ? 145.403 144.848 198.755 1.00 202.92 297 ALA R CA 1
ATOM 2373 C C . ALA A 1 297 ? 145.618 146.319 199.027 1.00 202.92 297 ALA R C 1
ATOM 2374 O O . ALA A 1 297 ? 145.227 147.173 198.243 1.00 202.92 297 ALA R O 1
ATOM 2376 N N . THR A 1 298 ? 146.213 146.627 200.167 1.00 211.24 298 THR R N 1
ATOM 2377 C CA . THR A 1 298 ? 146.330 148.017 200.562 1.00 211.24 298 THR R CA 1
ATOM 2378 C C . THR A 1 298 ? 147.435 148.729 199.806 1.00 211.24 298 THR R C 1
ATOM 2379 O O . THR A 1 298 ? 147.855 149.809 200.204 1.00 211.24 298 THR R O 1
ATOM 2383 N N . THR A 1 299 ? 147.896 148.149 198.709 1.00 211.16 299 THR R N 1
ATOM 2384 C CA . THR A 1 299 ? 149.008 148.747 197.995 1.00 211.16 299 THR R CA 1
ATOM 2385 C C . THR A 1 299 ? 149.110 148.282 196.557 1.00 211.16 299 THR R C 1
ATOM 2386 O O . THR A 1 299 ? 148.455 147.321 196.153 1.00 211.16 299 THR R O 1
ATOM 2390 N N . ILE A 1 300 ? 149.929 148.973 195.782 1.00 207.76 300 ILE R N 1
ATOM 2391 C CA . ILE A 1 300 ? 150.156 148.586 194.411 1.00 207.76 300 ILE R CA 1
ATOM 2392 C C . ILE A 1 300 ? 151.568 148.069 194.277 1.00 207.76 300 ILE R C 1
ATOM 2393 O O . ILE A 1 300 ? 152.526 148.826 194.318 1.00 207.76 300 ILE R O 1
ATOM 2398 N N . THR A 1 301 ? 151.704 146.766 194.120 1.00 186.87 301 THR R N 1
ATOM 2399 C CA . THR A 1 301 ? 153.012 146.160 193.969 1.00 186.87 301 THR R CA 1
ATOM 2400 C C . THR A 1 301 ? 153.502 146.328 192.550 1.00 186.87 301 THR R C 1
ATOM 2401 O O . THR A 1 301 ? 152.704 146.416 191.623 1.00 186.87 301 THR R O 1
ATOM 2405 N N . LEU A 1 302 ? 154.814 146.390 192.372 1.00 191.72 302 LEU R N 1
ATOM 2406 C CA . LEU A 1 302 ? 155.363 146.594 191.039 1.00 191.72 302 LEU R CA 1
ATOM 2407 C C . LEU A 1 302 ? 154.760 145.605 190.073 1.00 191.72 302 LEU R C 1
ATOM 2408 O O . LEU A 1 302 ? 154.187 145.986 189.062 1.00 191.72 302 LEU R O 1
ATOM 2413 N N . LYS A 1 303 ? 154.874 144.324 190.369 1.00 188.11 303 LYS R N 1
ATOM 2414 C CA . LYS A 1 303 ? 154.399 143.315 189.439 1.00 188.11 303 LYS R CA 1
ATOM 2415 C C . LYS A 1 303 ? 152.968 143.597 189.002 1.00 188.11 303 LYS R C 1
ATOM 2416 O O . LYS A 1 303 ? 152.569 143.205 187.900 1.00 188.11 303 LYS R O 1
ATOM 2422 N N . ASP A 1 304 ? 152.188 144.269 189.844 1.00 189.57 304 ASP R N 1
ATOM 2423 C CA . ASP A 1 304 ? 150.829 144.628 189.463 1.00 189.57 304 ASP R CA 1
ATOM 2424 C C . ASP A 1 304 ? 150.824 145.579 188.275 1.00 189.57 304 ASP R C 1
ATOM 2425 O O . ASP A 1 304 ? 149.965 145.486 187.400 1.00 189.57 304 ASP R O 1
ATOM 2430 N N . LEU A 1 305 ? 151.782 146.494 188.232 1.00 181.76 305 LEU R N 1
ATOM 2431 C CA . LEU A 1 305 ? 151.908 147.384 187.088 1.00 181.76 305 LEU R CA 1
ATOM 2432 C C . LEU A 1 305 ? 152.243 146.602 185.827 1.00 181.76 305 LEU R C 1
ATOM 2433 O O . LEU A 1 305 ? 151.729 146.906 184.749 1.00 181.76 305 LEU R O 1
ATOM 2438 N N . GLN A 1 306 ? 153.100 145.593 185.944 1.00 173.68 306 GLN R N 1
ATOM 2439 C CA . GLN A 1 306 ? 153.455 144.781 184.794 1.00 173.68 306 GLN R CA 1
ATOM 2440 C C . GLN A 1 306 ? 152.270 143.949 184.306 1.00 173.68 306 GLN R C 1
ATOM 2441 O O . GLN A 1 306 ? 152.229 143.548 183.149 1.00 173.68 306 GLN R O 1
ATOM 2447 N N . LYS A 1 307 ? 151.306 143.685 185.173 1.00 165.75 307 LYS R N 1
ATOM 2448 C CA . LYS A 1 307 ? 150.152 142.887 184.796 1.00 165.75 307 LYS R CA 1
ATOM 2449 C C . LYS A 1 307 ? 149.272 143.640 183.813 1.00 165.75 307 LYS R C 1
ATOM 2450 O O . LYS A 1 307 ? 148.810 143.058 182.830 1.00 165.75 307 LYS R O 1
ATOM 2456 N N . ARG A 1 308 ? 149.035 144.927 184.063 1.00 162.13 308 ARG R N 1
ATOM 2457 C CA . ARG A 1 308 ? 148.169 145.724 183.205 1.00 162.13 308 ARG R CA 1
ATOM 2458 C C . ARG A 1 308 ? 148.932 146.766 182.401 1.00 162.13 308 ARG R C 1
ATOM 2459 O O . ARG A 1 308 ? 148.358 147.752 181.967 1.00 162.13 308 ARG R O 1
ATOM 2467 N N . ALA A 1 309 ? 150.217 146.548 182.188 1.00 157.01 309 ALA R N 1
ATOM 2468 C CA . ALA A 1 309 ? 151.003 147.433 181.344 1.00 157.01 309 ALA R CA 1
ATOM 2469 C C . ALA A 1 309 ? 150.722 147.189 179.884 1.00 157.01 309 ALA R C 1
ATOM 2470 O O . ALA A 1 309 ? 149.854 146.391 179.534 1.00 157.01 309 ALA R O 1
ATOM 2472 N N . LEU A 1 310 ? 151.463 147.868 179.021 1.00 160.39 310 LEU R N 1
ATOM 2473 C CA . LEU A 1 310 ? 151.351 147.683 177.586 1.00 160.39 310 LEU R CA 1
ATOM 2474 C C . LEU A 1 310 ? 152.558 146.948 177.040 1.00 160.39 310 LEU R C 1
ATOM 2475 O O . LEU A 1 310 ? 153.656 147.094 177.532 1.00 160.39 310 LEU R O 1
ATOM 2480 N N . SER A 1 311 ? 152.349 146.137 176.024 1.00 165.21 311 SER R N 1
ATOM 2481 C CA . SER A 1 311 ? 153.433 145.379 175.418 1.00 165.21 311 SER R CA 1
ATOM 2482 C C . SER A 1 311 ? 154.452 146.311 174.805 1.00 165.21 311 SER R C 1
ATOM 2483 O O . SER A 1 311 ? 154.097 147.342 174.271 1.00 165.21 311 SER R O 1
ATOM 2486 N N . VAL A 1 312 ? 155.722 145.942 174.886 1.00 176.13 312 VAL R N 1
ATOM 2487 C CA . VAL A 1 312 ? 156.789 146.737 174.311 1.00 176.13 312 VAL R CA 1
ATOM 2488 C C . VAL A 1 312 ? 156.580 146.907 172.814 1.00 176.13 312 VAL R C 1
ATOM 2489 O O . VAL A 1 312 ? 156.964 147.919 172.230 1.00 176.13 312 VAL R O 1
ATOM 2493 N N . ALA A 1 313 ? 155.960 145.923 172.179 1.00 167.75 313 ALA R N 1
ATOM 2494 C CA . ALA A 1 313 ? 155.617 146.067 170.767 1.00 167.75 313 ALA R CA 1
ATOM 2495 C C . ALA A 1 313 ? 154.600 147.168 170.567 1.00 167.75 313 ALA R C 1
ATOM 2496 O O . ALA A 1 313 ? 154.702 147.937 169.617 1.00 167.75 313 ALA R O 1
ATOM 2498 N N . GLN A 1 314 ? 153.608 147.253 171.445 1.00 167.39 314 GLN R N 1
ATOM 2499 C CA . GLN A 1 314 ? 152.649 148.346 171.382 1.00 167.39 314 GLN R CA 1
ATOM 2500 C C . GLN A 1 314 ? 153.341 149.664 171.613 1.00 167.39 314 GLN R C 1
ATOM 2501 O O . GLN A 1 314 ? 153.130 150.619 170.867 1.00 167.39 314 GLN R O 1
ATOM 2507 N N . CYS A 1 315 ? 154.178 149.730 172.635 1.00 170.17 315 CYS R N 1
ATOM 2508 C CA . CYS A 1 315 ? 154.858 150.971 172.962 1.00 170.17 315 CYS R CA 1
ATOM 2509 C C . CYS A 1 315 ? 155.819 151.377 171.864 1.00 170.17 315 CYS R C 1
ATOM 2510 O O . CYS A 1 315 ? 155.966 152.558 171.589 1.00 170.17 315 CYS R O 1
ATOM 2513 N N . GLN A 1 316 ? 156.499 150.421 171.250 1.00 167.83 316 GLN R N 1
ATOM 2514 C CA . GLN A 1 316 ? 157.405 150.751 170.157 1.00 167.83 316 GLN R CA 1
ATOM 2515 C C . GLN A 1 316 ? 156.628 151.321 168.981 1.00 167.83 316 GLN R C 1
ATOM 2516 O O . GLN A 1 316 ? 157.096 152.214 168.306 1.00 167.83 316 GLN R O 1
ATOM 2522 N N . LYS A 1 317 ? 155.436 150.810 168.724 1.00 158.39 317 LYS R N 1
ATOM 2523 C CA . LYS A 1 317 ? 154.617 151.351 167.647 1.00 158.39 317 LYS R CA 1
ATOM 2524 C C . LYS A 1 317 ? 154.106 152.722 168.006 1.00 158.39 317 LYS R C 1
ATOM 2525 O O . LYS A 1 317 ? 153.972 153.578 167.142 1.00 158.39 317 LYS R O 1
ATOM 2531 N N . MET A 1 318 ? 153.809 152.952 169.280 1.00 168.97 318 MET R N 1
ATOM 2532 C CA . MET A 1 318 ? 153.474 154.286 169.745 1.00 168.97 318 MET R CA 1
ATOM 2533 C C . MET A 1 318 ? 154.574 155.255 169.369 1.00 168.97 318 MET R C 1
ATOM 2534 O O . MET A 1 318 ? 154.334 156.213 168.648 1.00 168.97 318 MET R O 1
ATOM 2539 N N . PHE A 1 319 ? 155.784 155.003 169.852 1.00 174.10 319 PHE R N 1
ATOM 2540 C CA . PHE A 1 319 ? 156.879 155.958 169.689 1.00 174.10 319 PHE R CA 1
ATOM 2541 C C . PHE A 1 319 ? 157.300 156.049 168.245 1.00 174.10 319 PHE R C 1
ATOM 2542 O O . PHE A 1 319 ? 157.811 157.078 167.818 1.00 174.10 319 PHE R O 1
ATOM 2550 N N . LYS A 1 320 ? 157.074 155.000 167.467 1.00 172.37 320 LYS R N 1
ATOM 2551 C CA . LYS A 1 320 ? 157.429 155.026 166.049 1.00 172.37 320 LYS R CA 1
ATOM 2552 C C . LYS A 1 320 ? 156.632 156.085 165.317 1.00 172.37 320 LYS R C 1
ATOM 2553 O O . LYS A 1 320 ? 157.171 156.800 164.480 1.00 172.37 320 LYS R O 1
ATOM 2559 N N . GLU A 1 321 ? 155.348 156.191 165.634 1.00 181.45 321 GLU R N 1
ATOM 2560 C CA . GLU A 1 321 ? 154.498 157.157 164.950 1.00 181.45 321 GLU R CA 1
ATOM 2561 C C . GLU A 1 321 ? 154.581 158.520 165.610 1.00 181.45 321 GLU R C 1
ATOM 2562 O O . GLU A 1 321 ? 154.312 159.539 164.977 1.00 181.45 321 GLU R O 1
ATOM 2568 N N . ILE A 1 322 ? 154.931 158.551 166.885 1.00 172.95 322 ILE R N 1
ATOM 2569 C CA . ILE A 1 322 ? 155.083 159.817 167.586 1.00 172.95 322 ILE R CA 1
ATOM 2570 C C . ILE A 1 322 ? 156.295 160.573 167.064 1.00 172.95 322 ILE R C 1
ATOM 2571 O O . ILE A 1 322 ? 156.198 161.760 166.770 1.00 172.95 322 ILE R O 1
ATOM 2576 N N . GLN A 1 323 ? 157.428 159.896 166.923 1.00 178.96 323 GLN R N 1
ATOM 2577 C CA . GLN A 1 323 ? 158.629 160.595 166.463 1.00 178.96 323 GLN R CA 1
ATOM 2578 C C . GLN A 1 323 ? 158.504 160.953 164.995 1.00 178.96 323 GLN R C 1
ATOM 2579 O O . GLN A 1 323 ? 159.049 161.961 164.548 1.00 178.96 323 GLN R O 1
ATOM 2585 N N . GLU A 1 324 ? 157.790 160.140 164.233 1.00 196.04 324 GLU R N 1
ATOM 2586 C CA . GLU A 1 324 ? 157.596 160.432 162.811 1.00 196.04 324 GLU R CA 1
ATOM 2587 C C . GLU A 1 324 ? 156.806 161.710 162.618 1.00 196.04 324 GLU R C 1
ATOM 2588 O O . GLU A 1 324 ? 157.128 162.518 161.740 1.00 196.04 324 GLU R O 1
ATOM 2594 N N . GLY A 1 325 ? 155.767 161.912 163.428 1.00 193.00 325 GLY R N 1
ATOM 2595 C CA . GLY A 1 325 ? 154.973 163.120 163.308 1.00 193.00 325 GLY R CA 1
ATOM 2596 C C . GLY A 1 325 ? 155.642 164.331 163.919 1.00 193.00 325 GLY R C 1
ATOM 2597 O O . GLY A 1 325 ? 155.412 165.455 163.476 1.00 193.00 325 GLY R O 1
ATOM 2598 N N . GLU A 1 326 ? 156.469 164.121 164.938 1.00 184.58 326 GLU R N 1
ATOM 2599 C CA . GLU A 1 326 ? 157.090 165.252 165.619 1.00 184.58 326 GLU R CA 1
ATOM 2600 C C . GLU A 1 326 ? 158.054 165.992 164.704 1.00 184.58 326 GLU R C 1
ATOM 2601 O O . GLU A 1 326 ? 158.093 167.216 164.732 1.00 184.58 326 GLU R O 1
ATOM 2607 N N . ARG A 1 327 ? 158.816 165.266 163.893 1.00 197.37 327 ARG R N 1
ATOM 2608 C CA . ARG A 1 327 ? 159.732 165.945 162.974 1.00 197.37 327 ARG R CA 1
ATOM 2609 C C . ARG A 1 327 ? 158.975 166.750 161.926 1.00 197.37 327 ARG R C 1
ATOM 2610 O O . ARG A 1 327 ? 159.443 167.800 161.486 1.00 197.37 327 ARG R O 1
ATOM 2618 N N . GLN A 1 328 ? 157.804 166.274 161.530 1.00 191.44 328 GLN R N 1
ATOM 2619 C CA . GLN A 1 328 ? 156.942 167.060 160.654 1.00 191.44 328 GLN R CA 1
ATOM 2620 C C . GLN A 1 328 ? 156.455 168.325 161.353 1.00 191.44 328 GLN R C 1
ATOM 2621 O O . GLN A 1 328 ? 156.360 169.385 160.735 1.00 191.44 328 GLN R O 1
ATOM 2627 N N . LEU A 1 329 ? 156.142 168.209 162.641 1.00 182.81 329 LEU R N 1
ATOM 2628 C CA . LEU A 1 329 ? 155.621 169.326 163.425 1.00 182.81 329 LEU R CA 1
ATOM 2629 C C . LEU A 1 329 ? 156.723 170.058 164.171 1.00 182.81 329 LEU R C 1
ATOM 2630 O O . LEU A 1 329 ? 156.467 170.698 165.194 1.00 182.81 329 LEU R O 1
ATOM 2635 N N . SER A 1 330 ? 157.950 169.973 163.651 1.00 200.33 330 SER R N 1
ATOM 2636 C CA . SER A 1 330 ? 159.073 170.698 164.243 1.00 200.33 330 SER R CA 1
ATOM 2637 C C . SER A 1 330 ? 159.376 171.948 163.454 1.00 200.33 330 SER R C 1
ATOM 2638 O O . SER A 1 330 ? 159.555 171.906 162.249 1.00 200.33 330 SER R O 1
ATOM 2641 N N . GLU A 1 331 ? 159.372 173.067 164.169 1.00 220.87 331 GLU R N 1
ATOM 2642 C CA . GLU A 1 331 ? 159.783 174.351 163.632 1.00 220.87 331 GLU R CA 1
ATOM 2643 C C . GLU A 1 331 ? 161.062 174.787 164.335 1.00 220.87 331 GLU R C 1
ATOM 2644 O O . GLU A 1 331 ? 161.100 174.905 165.561 1.00 220.87 331 GLU R O 1
ATOM 2650 N N . THR A 1 332 ? 162.101 175.031 163.548 1.00 234.56 332 THR R N 1
ATOM 2651 C CA . THR A 1 332 ? 163.384 175.493 164.048 1.00 234.56 332 THR R CA 1
ATOM 2652 C C . THR A 1 332 ? 163.721 176.857 163.448 1.00 234.56 332 THR R C 1
ATOM 2653 O O . THR A 1 332 ? 163.099 177.297 162.484 1.00 234.56 332 THR R O 1
ATOM 2657 N N . GLU A 1 333 ? 164.717 177.524 164.020 1.00 241.21 333 GLU R N 1
ATOM 2658 C CA . GLU A 1 333 ? 165.183 178.797 163.476 1.00 241.21 333 GLU R CA 1
ATOM 2659 C C . GLU A 1 333 ? 165.795 178.635 162.086 1.00 241.21 333 GLU R C 1
ATOM 2660 O O . GLU A 1 333 ? 165.818 179.585 161.300 1.00 241.21 333 GLU R O 1
ATOM 2666 N N . ALA A 1 334 ? 166.288 177.441 161.774 1.00 238.22 334 ALA R N 1
ATOM 2667 C CA . ALA A 1 334 ? 166.805 177.176 160.439 1.00 238.22 334 ALA R CA 1
ATOM 2668 C C . ALA A 1 334 ? 165.687 177.299 159.398 1.00 238.22 334 ALA R C 1
ATOM 2669 O O . ALA A 1 334 ? 165.904 177.784 158.291 1.00 238.22 334 ALA R O 1
ATOM 2671 N N . ASP A 1 335 ? 164.485 176.844 159.752 1.00 248.74 335 ASP R N 1
ATOM 2672 C CA . ASP A 1 335 ? 163.341 176.963 158.844 1.00 248.74 335 ASP R CA 1
ATOM 2673 C C . ASP A 1 335 ? 162.877 178.397 158.692 1.00 248.74 335 ASP R C 1
ATOM 2674 O O . ASP A 1 335 ? 162.110 178.705 157.779 1.00 248.74 335 ASP R O 1
ATOM 2679 N N . VAL A 1 336 ? 163.322 179.276 159.578 1.00 242.64 336 VAL R N 1
ATOM 2680 C CA . VAL A 1 336 ? 162.966 180.680 159.474 1.00 242.64 336 VAL R CA 1
ATOM 2681 C C . VAL A 1 336 ? 163.856 181.386 158.447 1.00 242.64 336 VAL R C 1
ATOM 2682 O O . VAL A 1 336 ? 163.382 182.195 157.642 1.00 242.64 336 VAL R O 1
ATOM 2686 N N . GLN A 1 337 ? 165.148 181.080 158.465 1.00 239.92 337 GLN R N 1
ATOM 2687 C CA . GLN A 1 337 ? 166.097 181.820 157.640 1.00 239.92 337 GLN R CA 1
ATOM 2688 C C . GLN A 1 337 ? 165.815 181.637 156.150 1.00 239.92 337 GLN R C 1
ATOM 2689 O O . GLN A 1 337 ? 165.805 182.609 155.401 1.00 239.92 337 GLN R O 1
ATOM 2695 N N . ASN A 1 338 ? 165.590 180.405 155.713 1.00 239.78 338 ASN R N 1
ATOM 2696 C CA . ASN A 1 338 ? 165.295 180.177 154.300 1.00 239.78 338 ASN R CA 1
ATOM 2697 C C . ASN A 1 338 ? 163.981 180.842 153.891 1.00 239.78 338 ASN R C 1
ATOM 2698 O O . ASN A 1 338 ? 163.869 181.379 152.790 1.00 239.78 338 ASN R O 1
ATOM 2703 N N . LEU A 1 339 ? 162.992 180.814 154.778 1.00 239.87 339 LEU R N 1
ATOM 2704 C CA . LEU A 1 339 ? 161.748 181.537 154.533 1.00 239.87 339 LEU R CA 1
ATOM 2705 C C . LEU A 1 339 ? 162.020 183.036 154.366 1.00 239.87 339 LEU R C 1
ATOM 2706 O O . LEU A 1 339 ? 161.476 183.687 153.475 1.00 239.87 339 LEU R O 1
ATOM 2711 N N . ARG A 1 340 ? 162.866 183.589 155.225 1.00 241.13 340 ARG R N 1
ATOM 2712 C CA . ARG A 1 340 ? 163.317 184.959 155.049 1.00 241.13 340 ARG R CA 1
ATOM 2713 C C . ARG A 1 340 ? 164.166 185.092 153.778 1.00 241.13 340 ARG R C 1
ATOM 2714 O O . ARG A 1 340 ? 164.077 186.075 153.063 1.00 241.13 340 ARG R O 1
ATOM 2722 N N . SER A 1 341 ? 165.002 184.101 153.505 1.00 235.25 341 SER R N 1
ATOM 2723 C CA . SER A 1 341 ? 165.850 184.133 152.317 1.00 235.25 341 SER R CA 1
ATOM 2724 C C . SER A 1 341 ? 165.025 183.999 151.038 1.00 235.25 341 SER R C 1
ATOM 2725 O O . SER A 1 341 ? 165.261 184.711 150.064 1.00 235.25 341 SER R O 1
ATOM 2728 N N . ALA A 1 342 ? 164.061 183.087 151.036 1.00 235.69 342 ALA R N 1
ATOM 2729 C CA . ALA A 1 342 ? 163.240 182.878 149.846 1.00 235.69 342 ALA R CA 1
ATOM 2730 C C . ALA A 1 342 ? 162.431 184.127 149.510 1.00 235.69 342 ALA R C 1
ATOM 2731 O O . ALA A 1 342 ? 162.306 184.502 148.343 1.00 235.69 342 ALA R O 1
ATOM 2733 N N . LEU A 1 343 ? 161.883 184.772 150.534 1.00 236.43 343 LEU R N 1
ATOM 2734 C CA . LEU A 1 343 ? 161.144 186.012 150.331 1.00 236.43 343 LEU R CA 1
ATOM 2735 C C . LEU A 1 343 ? 162.049 187.171 149.910 1.00 236.43 343 LEU R C 1
ATOM 2736 O O . LEU A 1 343 ? 161.551 188.214 149.495 1.00 236.43 343 LEU R O 1
ATOM 2741 N N . GLY A 1 344 ? 163.362 186.999 150.029 1.00 246.61 344 GLY R N 1
ATOM 2742 C CA . GLY A 1 344 ? 164.290 188.103 149.860 1.00 246.61 344 GLY R CA 1
ATOM 2743 C C . GLY A 1 344 ? 164.418 189.004 151.072 1.00 246.61 344 GLY R C 1
ATOM 2744 O O . GLY A 1 344 ? 165.145 189.988 151.022 1.00 246.61 344 GLY R O 1
ATOM 2745 N N . LEU A 1 345 ? 163.715 188.675 152.154 1.00 249.14 345 LEU R N 1
ATOM 2746 C CA . LEU A 1 345 ? 163.693 189.504 153.360 1.00 249.14 345 LEU R CA 1
ATOM 2747 C C . LEU A 1 345 ? 165.008 189.418 154.131 1.00 249.14 345 LEU R C 1
ATOM 2748 O O . LEU A 1 345 ? 165.274 190.255 154.990 1.00 249.14 345 LEU R O 1
ATOM 2753 N N . GLY A 1 346 ? 165.833 188.419 153.818 1.00 260.62 346 GLY R N 1
ATOM 2754 C CA . GLY A 1 346 ? 167.106 188.268 154.490 1.00 260.62 346 GLY R CA 1
ATOM 2755 C C . GLY A 1 346 ? 167.967 189.517 154.380 1.00 260.62 346 GLY R C 1
ATOM 2756 O O . GLY A 1 346 ? 167.873 190.273 153.412 1.00 260.62 346 GLY R O 1
ATOM 2757 N N . SER B 1 4 ? 135.805 109.882 194.392 1.00 215.93 4 SER S N 1
ATOM 2758 C CA . SER B 1 4 ? 136.840 109.529 193.425 1.00 215.93 4 SER S CA 1
ATOM 2759 C C . SER B 1 4 ? 137.221 110.724 192.563 1.00 215.93 4 SER S C 1
ATOM 2760 O O . SER B 1 4 ? 136.394 111.585 192.280 1.00 215.93 4 SER S O 1
ATOM 2763 N N . THR B 1 5 ? 138.487 110.785 192.177 1.00 220.02 5 THR S N 1
ATOM 2764 C CA . THR B 1 5 ? 138.982 111.861 191.326 1.00 220.02 5 THR S CA 1
ATOM 2765 C C . THR B 1 5 ? 138.739 111.564 189.850 1.00 220.02 5 THR S C 1
ATOM 2766 O O . THR B 1 5 ? 139.056 112.378 188.990 1.00 220.02 5 THR S O 1
ATOM 2770 N N . GLY B 1 6 ? 138.173 110.396 189.568 1.00 196.72 6 GLY S N 1
ATOM 2771 C CA . GLY B 1 6 ? 137.878 109.962 188.231 1.00 196.72 6 GLY S CA 1
ATOM 2772 C C . GLY B 1 6 ? 136.419 110.103 187.865 1.00 196.72 6 GLY S C 1
ATOM 2773 O O . GLY B 1 6 ? 135.618 110.686 188.583 1.00 196.72 6 GLY S O 1
ATOM 2774 N N . PHE B 1 7 ? 136.076 109.549 186.715 1.00 186.33 7 PHE S N 1
ATOM 2775 C CA . PHE B 1 7 ? 134.728 109.629 186.200 1.00 186.33 7 PHE S CA 1
ATOM 2776 C C . PHE B 1 7 ? 133.785 108.817 187.060 1.00 186.33 7 PHE S C 1
ATOM 2777 O O . PHE B 1 7 ? 134.205 107.898 187.752 1.00 186.33 7 PHE S O 1
ATOM 2785 N N . PRO B 1 8 ? 132.492 109.154 187.047 1.00 185.21 8 PRO S N 1
ATOM 2786 C CA . PRO B 1 8 ? 131.502 108.380 187.773 1.00 185.21 8 PRO S CA 1
ATOM 2787 C C . PRO B 1 8 ? 131.460 106.949 187.293 1.00 185.21 8 PRO S C 1
ATOM 2788 O O . PRO B 1 8 ? 131.286 106.673 186.105 1.00 185.21 8 PRO S O 1
ATOM 2792 N N . LEU B 1 9 ? 131.621 106.036 188.244 1.00 199.58 9 LEU S N 1
ATOM 2793 C CA . LEU B 1 9 ? 131.649 104.614 187.947 1.00 199.58 9 LEU S CA 1
ATOM 2794 C C . LEU B 1 9 ? 130.283 104.086 187.562 1.00 199.58 9 LEU S C 1
ATOM 2795 O O . LEU B 1 9 ? 130.172 102.956 187.083 1.00 199.58 9 LEU S O 1
ATOM 2800 N N . GLU B 1 10 ? 129.252 104.900 187.741 1.00 191.52 10 GLU S N 1
ATOM 2801 C CA . GLU B 1 10 ? 127.908 104.512 187.361 1.00 191.52 10 GLU S CA 1
ATOM 2802 C C . GLU B 1 10 ? 127.733 104.536 185.851 1.00 191.52 10 GLU S C 1
ATOM 2803 O O . GLU B 1 10 ? 126.814 103.922 185.331 1.00 191.52 10 GLU S O 1
ATOM 2809 N N . LEU B 1 11 ? 128.605 105.243 185.137 1.00 197.55 11 LEU S N 1
ATOM 2810 C CA . LEU B 1 11 ? 128.422 105.429 183.708 1.00 197.55 11 LEU S CA 1
ATOM 2811 C C . LEU B 1 11 ? 128.571 104.128 182.939 1.00 197.55 11 LEU S C 1
ATOM 2812 O O . LEU B 1 11 ? 128.063 104.021 181.819 1.00 197.55 11 LEU S O 1
ATOM 2817 N N . LEU B 1 12 ? 129.281 103.149 183.487 1.00 188.76 12 LEU S N 1
ATOM 2818 C CA . LEU B 1 12 ? 129.482 101.899 182.784 1.00 188.76 12 LEU S CA 1
ATOM 2819 C C . LEU B 1 12 ? 128.148 101.199 182.520 1.00 188.76 12 LEU S C 1
ATOM 2820 O O . LEU B 1 12 ? 128.014 100.463 181.542 1.00 188.76 12 LEU S O 1
ATOM 2825 N N . THR B 1 13 ? 127.157 101.429 183.371 1.00 195.35 13 THR S N 1
ATOM 2826 C CA . THR B 1 13 ? 125.847 100.832 183.150 1.00 195.35 13 THR S CA 1
ATOM 2827 C C . THR B 1 13 ? 125.073 101.590 182.083 1.00 195.35 13 THR S C 1
ATOM 2828 O O . THR B 1 13 ? 124.186 101.035 181.432 1.00 195.35 13 THR S O 1
ATOM 2832 N N . ARG B 1 14 ? 125.396 102.863 181.900 1.00 200.09 14 ARG S N 1
ATOM 2833 C CA . ARG B 1 14 ? 124.708 103.685 180.928 1.00 200.09 14 ARG S CA 1
ATOM 2834 C C . ARG B 1 14 ? 125.113 103.297 179.509 1.00 200.09 14 ARG S C 1
ATOM 2835 O O . ARG B 1 14 ? 126.202 102.756 179.287 1.00 200.09 14 ARG S O 1
ATOM 2843 N N . PRO B 1 15 ? 124.250 103.582 178.527 1.00 190.04 15 PRO S N 1
ATOM 2844 C CA . PRO B 1 15 ? 124.598 103.290 177.138 1.00 190.04 15 PRO S CA 1
ATOM 2845 C C . PRO B 1 15 ? 125.703 104.187 176.590 1.00 190.04 15 PRO S C 1
ATOM 2846 O O . PRO B 1 15 ? 126.285 104.991 177.307 1.00 190.04 15 PRO S O 1
ATOM 2850 N N . ALA B 1 16 ? 126.016 104.015 175.316 1.00 194.00 16 ALA S N 1
ATOM 2851 C CA . ALA B 1 16 ? 127.141 104.703 174.710 1.00 194.00 16 ALA S CA 1
ATOM 2852 C C . ALA B 1 16 ? 126.918 106.199 174.636 1.00 194.00 16 ALA S C 1
ATOM 2853 O O . ALA B 1 16 ? 127.847 106.977 174.839 1.00 194.00 16 ALA S O 1
ATOM 2855 N N . THR B 1 17 ? 125.707 106.619 174.315 1.00 191.37 17 THR S N 1
ATOM 2856 C CA . THR B 1 17 ? 125.443 108.032 174.089 1.00 191.37 17 THR S CA 1
ATOM 2857 C C . THR B 1 17 ? 125.681 108.832 175.356 1.00 191.37 17 THR S C 1
ATOM 2858 O O . THR B 1 17 ? 126.240 109.924 175.308 1.00 191.37 17 THR S O 1
ATOM 2862 N N . GLU B 1 18 ? 125.268 108.288 176.495 1.00 190.89 18 GLU S N 1
ATOM 2863 C CA . GLU B 1 18 ? 125.432 109.000 177.753 1.00 190.89 18 GLU S CA 1
ATOM 2864 C C . GLU B 1 18 ? 126.902 109.177 178.084 1.00 190.89 18 GLU S C 1
ATOM 2865 O O . GLU B 1 18 ? 127.315 110.240 178.528 1.00 190.89 18 GLU S O 1
ATOM 2871 N N . ARG B 1 19 ? 127.703 108.143 177.865 1.00 189.05 19 ARG S N 1
ATOM 2872 C CA . ARG B 1 19 ? 129.120 108.232 178.164 1.00 189.05 19 ARG S CA 1
ATOM 2873 C C . ARG B 1 19 ? 129.794 109.220 177.229 1.00 189.05 19 ARG S C 1
ATOM 2874 O O . ARG B 1 19 ? 130.647 110.006 177.642 1.00 189.05 19 ARG S O 1
ATOM 2882 N N . LEU B 1 20 ? 129.452 109.177 175.955 1.00 181.89 20 LEU S N 1
ATOM 2883 C CA . LEU B 1 20 ? 130.026 110.112 175.002 1.00 181.89 20 LEU S CA 1
ATOM 2884 C C . LEU B 1 20 ? 129.673 111.535 175.387 1.00 181.89 20 LEU S C 1
ATOM 2885 O O . LEU B 1 20 ? 130.496 112.437 175.298 1.00 181.89 20 LEU S O 1
ATOM 2890 N N . ALA B 1 21 ? 128.442 111.743 175.825 1.00 171.58 21 ALA S N 1
ATOM 2891 C CA . ALA B 1 21 ? 127.999 113.091 176.159 1.00 171.58 21 ALA S CA 1
ATOM 2892 C C . ALA B 1 21 ? 128.714 113.564 177.392 1.00 171.58 21 ALA S C 1
ATOM 2893 O O . ALA B 1 21 ? 129.098 114.729 177.494 1.00 171.58 21 ALA S O 1
ATOM 2895 N N . TYR B 1 22 ? 128.901 112.664 178.350 1.00 172.38 22 TYR S N 1
ATOM 2896 C CA . TYR B 1 22 ? 129.607 113.034 179.557 1.00 172.38 22 TYR S CA 1
ATOM 2897 C C . TYR B 1 22 ? 131.029 113.431 179.245 1.00 172.38 22 TYR S C 1
ATOM 2898 O O . TYR B 1 22 ? 131.535 114.419 179.771 1.00 172.38 22 TYR S O 1
ATOM 2907 N N . PHE B 1 23 ? 131.697 112.675 178.396 1.00 160.83 23 PHE S N 1
ATOM 2908 C CA . PHE B 1 23 ? 133.076 113.002 178.055 1.00 160.83 23 PHE S CA 1
ATOM 2909 C C . PHE B 1 23 ? 133.135 114.306 177.286 1.00 160.83 23 PHE S C 1
ATOM 2910 O O . PHE B 1 23 ? 134.054 115.082 177.456 1.00 160.83 23 PHE S O 1
ATOM 2918 N N . GLU B 1 24 ? 132.161 114.559 176.426 1.00 166.96 24 GLU S N 1
ATOM 2919 C CA . GLU B 1 24 ? 132.161 115.777 175.635 1.00 166.96 24 GLU S CA 1
ATOM 2920 C C . GLU B 1 24 ? 131.966 116.994 176.518 1.00 166.96 24 GLU S C 1
ATOM 2921 O O . GLU B 1 24 ? 132.616 118.020 176.331 1.00 166.96 24 GLU S O 1
ATOM 2927 N N . ASN B 1 25 ? 131.079 116.884 177.497 1.00 160.01 25 ASN S N 1
ATOM 2928 C CA . ASN B 1 25 ? 130.744 118.017 178.343 1.00 160.01 25 ASN S CA 1
ATOM 2929 C C . ASN B 1 25 ? 131.790 118.273 179.413 1.00 160.01 25 ASN S C 1
ATOM 2930 O O . ASN B 1 25 ? 131.709 119.281 180.100 1.00 160.01 25 ASN S O 1
ATOM 2935 N N . TYR B 1 26 ? 132.761 117.385 179.575 1.00 157.82 26 TYR S N 1
ATOM 2936 C CA . TYR B 1 26 ? 133.805 117.616 180.569 1.00 157.82 26 TYR S CA 1
ATOM 2937 C C . TYR B 1 26 ? 134.709 118.730 180.139 1.00 157.82 26 TYR S C 1
ATOM 2938 O O . TYR B 1 26 ? 135.199 118.754 179.021 1.00 157.82 26 TYR S O 1
ATOM 2947 N N . THR B 1 27 ? 134.924 119.683 181.035 1.00 157.23 27 THR S N 1
ATOM 2948 C CA . THR B 1 27 ? 135.894 120.741 180.857 1.00 157.23 27 THR S CA 1
ATOM 2949 C C . THR B 1 27 ? 136.968 120.593 181.900 1.00 157.23 27 THR S C 1
ATOM 2950 O O . THR B 1 27 ? 136.680 120.596 183.095 1.00 157.23 27 THR S O 1
ATOM 2954 N N . VAL B 1 28 ? 138.209 120.458 181.454 1.00 150.59 28 VAL S N 1
ATOM 2955 C CA . VAL B 1 28 ? 139.352 120.333 182.339 1.00 150.59 28 VAL S CA 1
ATOM 2956 C C . VAL B 1 28 ? 139.929 121.695 182.581 1.00 150.59 28 VAL S C 1
ATOM 2957 O O . VAL B 1 28 ? 139.842 122.580 181.733 1.00 150.59 28 VAL S O 1
ATOM 2961 N N . ALA B 1 29 ? 140.493 121.881 183.766 1.00 149.37 29 ALA S N 1
ATOM 2962 C CA . ALA B 1 29 ? 141.169 123.114 184.111 1.00 149.37 29 ALA S CA 1
ATOM 2963 C C . ALA B 1 29 ? 142.656 122.892 184.105 1.00 149.37 29 ALA S C 1
ATOM 2964 O O . ALA B 1 29 ? 143.176 122.015 184.792 1.00 149.37 29 ALA S O 1
ATOM 2966 N N . HIS B 1 30 ? 143.332 123.702 183.311 1.00 148.37 30 HIS S N 1
ATOM 2967 C CA . HIS B 1 30 ? 144.756 123.684 183.202 1.00 148.37 30 HIS S CA 1
ATOM 2968 C C . HIS B 1 30 ? 145.312 125.076 183.404 1.00 148.37 30 HIS S C 1
ATOM 2969 O O . HIS B 1 30 ? 144.607 126.067 183.197 1.00 148.37 30 HIS S O 1
ATOM 2976 N N . PRO B 1 31 ? 146.567 125.172 183.843 1.00 155.90 31 PRO S N 1
ATOM 2977 C CA . PRO B 1 31 ? 147.127 126.460 184.211 1.00 155.90 31 PRO S CA 1
ATOM 2978 C C . PRO B 1 31 ? 146.973 127.551 183.165 1.00 155.90 31 PRO S C 1
ATOM 2979 O O . PRO B 1 31 ? 146.689 128.712 183.506 1.00 155.90 31 PRO S O 1
ATOM 2983 N N . ARG B 1 32 ? 147.173 127.219 181.902 1.00 160.42 32 ARG S N 1
ATOM 2984 C CA . ARG B 1 32 ? 147.181 128.233 180.866 1.00 160.42 32 ARG S CA 1
ATOM 2985 C C . ARG B 1 32 ? 145.776 128.777 180.694 1.00 160.42 32 ARG S C 1
ATOM 2986 O O . ARG B 1 32 ? 145.572 129.994 180.595 1.00 160.42 32 ARG S O 1
ATOM 2994 N N . LEU B 1 33 ? 144.788 127.908 180.713 1.00 152.64 33 LEU S N 1
ATOM 2995 C CA . LEU B 1 33 ? 143.409 128.345 180.579 1.00 152.64 33 LEU S CA 1
ATOM 2996 C C . LEU B 1 33 ? 142.999 129.149 181.777 1.00 152.64 33 LEU S C 1
ATOM 2997 O O . LEU B 1 33 ? 142.319 130.165 181.644 1.00 152.64 33 LEU S O 1
ATOM 3002 N N . LYS B 1 34 ? 143.414 128.735 182.958 1.00 150.28 34 LYS S N 1
ATOM 3003 C CA . LYS B 1 34 ? 143.107 129.459 184.174 1.00 150.28 34 LYS S CA 1
ATOM 3004 C C . LYS B 1 34 ? 143.642 130.869 184.123 1.00 150.28 34 LYS S C 1
ATOM 3005 O O . LYS B 1 34 ? 142.918 131.830 184.427 1.00 150.28 34 LYS S O 1
ATOM 3011 N N . GLU B 1 35 ? 144.893 131.027 183.725 1.00 160.79 35 GLU S N 1
ATOM 3012 C CA . GLU B 1 35 ? 145.514 132.340 183.765 1.00 160.79 35 GLU S CA 1
ATOM 3013 C C . GLU B 1 35 ? 144.909 133.238 182.709 1.00 160.79 35 GLU S C 1
ATOM 3014 O O . GLU B 1 35 ? 144.630 134.422 182.952 1.00 160.79 35 GLU S O 1
ATOM 3020 N N . VAL B 1 36 ? 144.650 132.689 181.540 1.00 152.96 36 VAL S N 1
ATOM 3021 C CA . VAL B 1 36 ? 144.061 133.467 180.464 1.00 152.96 36 VAL S CA 1
ATOM 3022 C C . VAL B 1 36 ? 142.654 133.885 180.850 1.00 152.96 36 VAL S C 1
ATOM 3023 O O . VAL B 1 36 ? 142.253 135.020 180.607 1.00 152.96 36 VAL S O 1
ATOM 3027 N N . TYR B 1 37 ? 141.906 133.003 181.488 1.00 150.48 37 TYR S N 1
ATOM 3028 C CA . TYR B 1 37 ? 140.541 133.316 181.912 1.00 150.48 37 TYR S CA 1
ATOM 3029 C C . TYR B 1 37 ? 140.523 134.390 182.940 1.00 150.48 37 TYR S C 1
ATOM 3030 O O . TYR B 1 37 ? 139.682 135.300 182.886 1.00 150.48 37 TYR S O 1
ATOM 3039 N N . GLU B 1 38 ? 141.455 134.342 183.875 1.00 155.46 38 GLU S N 1
ATOM 3040 C CA . GLU B 1 38 ? 141.543 135.364 184.900 1.00 155.46 38 GLU S CA 1
ATOM 3041 C C . GLU B 1 38 ? 141.871 136.718 184.292 1.00 155.46 38 GLU S C 1
ATOM 3042 O O . GLU B 1 38 ? 141.257 137.723 184.636 1.00 155.46 38 GLU S O 1
ATOM 3048 N N . ILE B 1 39 ? 142.823 136.753 183.375 1.00 149.82 39 ILE S N 1
ATOM 3049 C CA . ILE B 1 39 ? 143.211 137.995 182.740 1.00 149.82 39 ILE S CA 1
ATOM 3050 C C . ILE B 1 39 ? 142.054 138.554 181.930 1.00 149.82 39 ILE S C 1
ATOM 3051 O O . ILE B 1 39 ? 141.808 139.751 181.932 1.00 149.82 39 ILE S O 1
ATOM 3056 N N . LEU B 1 40 ? 141.318 137.700 181.247 1.00 148.55 40 LEU S N 1
ATOM 3057 C CA . LEU B 1 40 ? 140.200 138.171 180.445 1.00 148.55 40 LEU S CA 1
ATOM 3058 C C . LEU B 1 40 ? 139.076 138.702 181.313 1.00 148.55 40 LEU S C 1
ATOM 3059 O O . LEU B 1 40 ? 138.457 139.715 180.995 1.00 148.55 40 LEU S O 1
ATOM 3064 N N . MET B 1 41 ? 138.805 138.045 182.423 1.00 152.86 41 MET S N 1
ATOM 3065 C CA . MET B 1 41 ? 137.830 138.545 183.377 1.00 152.86 41 MET S CA 1
ATOM 3066 C C . MET B 1 41 ? 138.256 139.899 183.913 1.00 152.86 41 MET S C 1
ATOM 3067 O O . MET B 1 41 ? 137.437 140.802 184.067 1.00 152.86 41 MET S O 1
ATOM 3072 N N . ARG B 1 42 ? 139.529 140.062 184.216 1.00 167.56 42 ARG S N 1
ATOM 3073 C CA . ARG B 1 42 ? 139.999 141.318 184.751 1.00 167.56 42 ARG S CA 1
ATOM 3074 C C . ARG B 1 42 ? 139.906 142.423 183.712 1.00 167.56 42 ARG S C 1
ATOM 3075 O O . ARG B 1 42 ? 139.578 143.553 184.039 1.00 167.56 42 ARG S O 1
ATOM 3083 N N . THR B 1 43 ? 140.199 142.129 182.457 1.00 159.80 43 THR S N 1
ATOM 3084 C CA . THR B 1 43 ? 140.183 143.176 181.447 1.00 159.80 43 THR S CA 1
ATOM 3085 C C . THR B 1 43 ? 138.768 143.488 181.013 1.00 159.80 43 THR S C 1
ATOM 3086 O O . THR B 1 43 ? 138.498 144.556 180.484 1.00 159.80 43 THR S O 1
ATOM 3090 N N . ILE B 1 44 ? 137.841 142.579 181.239 1.00 156.67 44 ILE S N 1
ATOM 3091 C CA . ILE B 1 44 ? 136.439 142.858 180.918 1.00 156.67 44 ILE S CA 1
ATOM 3092 C C . ILE B 1 44 ? 135.737 143.542 182.073 1.00 156.67 44 ILE S C 1
ATOM 3093 O O . ILE B 1 44 ? 134.777 144.273 181.865 1.00 156.67 44 ILE S O 1
ATOM 3098 N N . ALA B 1 45 ? 136.222 143.353 183.288 1.00 164.19 45 ALA S N 1
ATOM 3099 C CA . ALA B 1 45 ? 135.655 144.041 184.435 1.00 164.19 45 ALA S CA 1
ATOM 3100 C C . ALA B 1 45 ? 135.821 145.536 184.297 1.00 164.19 45 ALA S C 1
ATOM 3101 O O . ALA B 1 45 ? 134.879 146.295 184.560 1.00 164.19 45 ALA S O 1
ATOM 3103 N N . GLU B 1 46 ? 137.005 145.980 183.893 1.00 178.67 46 GLU S N 1
ATOM 3104 C CA . GLU B 1 46 ? 137.189 147.382 183.541 1.00 178.67 46 GLU S CA 1
ATOM 3105 C C . GLU B 1 46 ? 138.049 147.528 182.309 1.00 178.67 46 GLU S C 1
ATOM 3106 O O . GLU B 1 46 ? 139.168 147.066 182.278 1.00 178.67 46 GLU S O 1
ATOM 3112 N N . PRO B 1 47 ? 137.505 148.107 181.243 1.00 174.49 47 PRO S N 1
ATOM 3113 C CA . PRO B 1 47 ? 138.318 148.318 180.048 1.00 174.49 47 PRO S CA 1
ATOM 3114 C C . PRO B 1 47 ? 139.358 149.413 180.223 1.00 174.49 47 PRO S C 1
ATOM 3115 O O . PRO B 1 47 ? 140.467 149.280 179.722 1.00 174.49 47 PRO S O 1
ATOM 3119 N N . ALA B 1 48 ? 139.016 150.467 180.947 1.00 178.02 48 ALA S N 1
ATOM 3120 C CA . ALA B 1 48 ? 139.896 151.617 181.159 1.00 178.02 48 ALA S CA 1
ATOM 3121 C C . ALA B 1 48 ? 140.412 152.191 179.852 1.00 178.02 48 ALA S C 1
ATOM 3122 O O . ALA B 1 48 ? 141.604 152.182 179.560 1.00 178.02 48 ALA S O 1
ATOM 3124 N N . GLY B 1 49 ? 139.467 152.635 179.041 1.00 174.70 49 GLY S N 1
ATOM 3125 C CA . GLY B 1 49 ? 139.791 153.267 177.783 1.00 174.70 49 GLY S CA 1
ATOM 3126 C C . GLY B 1 49 ? 140.358 152.315 176.757 1.00 174.70 49 GLY S C 1
ATOM 3127 O O . GLY B 1 49 ? 141.246 152.675 175.980 1.00 174.70 49 GLY S O 1
ATOM 3128 N N . ALA B 1 50 ? 139.820 151.100 176.729 1.00 160.54 50 ALA S N 1
ATOM 3129 C CA . ALA B 1 50 ? 140.163 150.106 175.735 1.00 160.54 50 ALA S CA 1
ATOM 3130 C C . ALA B 1 50 ? 138.916 149.611 175.058 1.00 160.54 50 ALA S C 1
ATOM 3131 O O . ALA B 1 50 ? 137.885 149.425 175.699 1.00 160.54 50 ALA S O 1
ATOM 3133 N N . SER B 1 51 ? 139.006 149.410 173.747 1.00 152.50 51 SER S N 1
ATOM 3134 C CA . SER B 1 51 ? 137.853 148.991 172.964 1.00 152.50 51 SER S CA 1
ATOM 3135 C C . SER B 1 51 ? 138.009 147.623 172.350 1.00 152.50 51 SER S C 1
ATOM 3136 O O . SER B 1 51 ? 137.028 147.062 171.847 1.00 152.50 51 SER S O 1
ATOM 3139 N N . PHE B 1 52 ? 139.210 147.068 172.394 1.00 143.48 52 PHE S N 1
ATOM 3140 C CA . PHE B 1 52 ? 139.504 145.792 171.797 1.00 143.48 52 PHE S CA 1
ATOM 3141 C C . PHE B 1 52 ? 140.244 144.919 172.796 1.00 143.48 52 PHE S C 1
ATOM 3142 O O . PHE B 1 52 ? 141.134 145.371 173.527 1.00 143.48 52 PHE S O 1
ATOM 3150 N N . ILE B 1 53 ? 139.880 143.650 172.823 1.00 138.44 53 ILE S N 1
ATOM 3151 C CA . ILE B 1 53 ? 140.650 142.609 173.461 1.00 138.44 53 ILE S CA 1
ATOM 3152 C C . ILE B 1 53 ? 140.994 141.587 172.399 1.00 138.44 53 ILE S C 1
ATOM 3153 O O . ILE B 1 53 ? 140.117 140.894 171.882 1.00 138.44 53 ILE S O 1
ATOM 3158 N N . PHE B 1 54 ? 142.267 141.512 172.047 1.00 144.47 54 PHE S N 1
ATOM 3159 C CA . PHE B 1 54 ? 142.750 140.585 171.055 1.00 144.47 54 PHE S CA 1
ATOM 3160 C C . PHE B 1 54 ? 143.226 139.322 171.767 1.00 144.47 54 PHE S C 1
ATOM 3161 O O . PHE B 1 54 ? 144.191 139.343 172.531 1.00 144.47 54 PHE S O 1
ATOM 3169 N N . VAL B 1 55 ? 142.530 138.217 171.538 1.00 133.80 55 VAL S N 1
ATOM 3170 C CA . VAL B 1 55 ? 142.872 136.939 172.135 1.00 133.80 55 VAL S CA 1
ATOM 3171 C C . VAL B 1 55 ? 143.454 136.045 171.053 1.00 133.80 55 VAL S C 1
ATOM 3172 O O . VAL B 1 55 ? 142.737 135.384 170.333 1.00 133.80 55 VAL S O 1
ATOM 3176 N N . TYR B 1 56 ? 144.773 136.068 170.899 1.00 150.31 56 TYR S N 1
ATOM 3177 C CA . TYR B 1 56 ? 145.461 135.178 169.990 1.00 150.31 56 TYR S CA 1
ATOM 3178 C C . TYR B 1 56 ? 145.570 133.806 170.607 1.00 150.31 56 TYR S C 1
ATOM 3179 O O . TYR B 1 56 ? 145.888 133.637 171.792 1.00 150.31 56 TYR S O 1
ATOM 3188 N N . GLY B 1 57 ? 145.299 132.806 169.791 1.00 151.91 57 GLY S N 1
ATOM 3189 C CA . GLY B 1 57 ? 145.420 131.438 170.210 1.00 151.91 57 GLY S CA 1
ATOM 3190 C C . GLY B 1 57 ? 145.466 130.516 169.016 1.00 151.91 57 GLY S C 1
ATOM 3191 O O . GLY B 1 57 ? 144.736 130.700 168.048 1.00 151.91 57 GLY S O 1
ATOM 3192 N N . ALA B 1 58 ? 146.320 129.505 169.083 1.00 152.14 58 ALA S N 1
ATOM 3193 C CA . ALA B 1 58 ? 146.456 128.559 168.007 1.00 152.14 58 ALA S CA 1
ATOM 3194 C C . ALA B 1 58 ? 145.170 127.788 167.820 1.00 152.14 58 ALA S C 1
ATOM 3195 O O . ALA B 1 58 ? 144.264 127.844 168.647 1.00 152.14 58 ALA S O 1
ATOM 3197 N N . SER B 1 59 ? 145.092 127.016 166.742 1.00 152.94 59 SER S N 1
ATOM 3198 C CA . SER B 1 59 ? 143.901 126.206 166.495 1.00 152.94 59 SER S CA 1
ATOM 3199 C C . SER B 1 59 ? 143.833 125.000 167.424 1.00 152.94 59 SER S C 1
ATOM 3200 O O . SER B 1 59 ? 144.177 123.888 167.024 1.00 152.94 59 SER S O 1
ATOM 3203 N N . GLY B 1 60 ? 143.394 125.212 168.661 1.00 161.33 60 GLY S N 1
ATOM 3204 C CA . GLY B 1 60 ? 143.256 124.115 169.605 1.00 161.33 60 GLY S CA 1
ATOM 3205 C C . GLY B 1 60 ? 143.558 124.539 171.025 1.00 161.33 60 GLY S C 1
ATOM 3206 O O . GLY B 1 60 ? 143.755 123.694 171.900 1.00 161.33 60 GLY S O 1
ATOM 3207 N N . VAL B 1 61 ? 143.591 125.844 171.267 1.00 154.62 61 VAL S N 1
ATOM 3208 C CA . VAL B 1 61 ? 143.925 126.348 172.596 1.00 154.62 61 VAL S CA 1
ATOM 3209 C C . VAL B 1 61 ? 142.705 126.467 173.501 1.00 154.62 61 VAL S C 1
ATOM 3210 O O . VAL B 1 61 ? 142.840 126.506 174.723 1.00 154.62 61 VAL S O 1
ATOM 3214 N N . GLY B 1 62 ? 141.518 126.528 172.910 1.00 155.76 62 GLY S N 1
ATOM 3215 C CA . GLY B 1 62 ? 140.307 126.656 173.698 1.00 155.76 62 GLY S CA 1
ATOM 3216 C C . GLY B 1 62 ? 139.754 128.064 173.694 1.00 155.76 62 GLY S C 1
ATOM 3217 O O . GLY B 1 62 ? 139.212 128.526 174.697 1.00 155.76 62 GLY S O 1
ATOM 3218 N N . LYS B 1 63 ? 139.886 128.756 172.570 1.00 143.96 63 LYS S N 1
ATOM 3219 C CA . LYS B 1 63 ? 139.371 130.104 172.465 1.00 143.96 63 LYS S CA 1
ATOM 3220 C C . LYS B 1 63 ? 137.852 130.112 172.600 1.00 143.96 63 LYS S C 1
ATOM 3221 O O . LYS B 1 63 ? 137.278 130.910 173.363 1.00 143.96 63 LYS S O 1
ATOM 3227 N N . THR B 1 64 ? 137.173 129.243 171.870 1.00 144.28 64 THR S N 1
ATOM 3228 C CA . THR B 1 64 ? 135.723 129.249 171.874 1.00 144.28 64 THR S CA 1
ATOM 3229 C C . THR B 1 64 ? 135.195 128.777 173.227 1.00 144.28 64 THR S C 1
ATOM 3230 O O . THR B 1 64 ? 134.192 129.302 173.722 1.00 144.28 64 THR S O 1
ATOM 3234 N N . THR B 1 65 ? 135.850 127.814 173.852 1.00 141.85 65 THR S N 1
ATOM 3235 C CA . THR B 1 65 ? 135.364 127.334 175.136 1.00 141.85 65 THR S CA 1
ATOM 3236 C C . THR B 1 65 ? 135.613 128.371 176.217 1.00 141.85 65 THR S C 1
ATOM 3237 O O . THR B 1 65 ? 134.814 128.524 177.159 1.00 141.85 65 THR S O 1
ATOM 3241 N N . LEU B 1 66 ? 136.686 129.128 176.077 1.00 147.54 66 LEU S N 1
ATOM 3242 C CA . LEU B 1 66 ? 136.912 130.257 176.964 1.00 147.54 66 LEU S CA 1
ATOM 3243 C C . LEU B 1 66 ? 135.833 131.310 176.820 1.00 147.54 66 LEU S C 1
ATOM 3244 O O . LEU B 1 66 ? 135.355 131.880 177.810 1.00 147.54 66 LEU S O 1
ATOM 3249 N N . ARG B 1 67 ? 135.425 131.573 175.600 1.00 141.48 67 ARG S N 1
ATOM 3250 C CA . ARG B 1 67 ? 134.364 132.520 175.339 1.00 141.48 67 ARG S CA 1
ATOM 3251 C C . ARG B 1 67 ? 133.068 132.047 175.958 1.00 141.48 67 ARG S C 1
ATOM 3252 O O . ARG B 1 67 ? 132.320 132.835 176.554 1.00 141.48 67 ARG S O 1
ATOM 3260 N N . LEU B 1 68 ? 132.784 130.763 175.864 1.00 147.93 68 LEU S N 1
ATOM 3261 C CA . LEU B 1 68 ? 131.565 130.224 176.433 1.00 147.93 68 LEU S CA 1
ATOM 3262 C C . LEU B 1 68 ? 131.597 130.331 177.952 1.00 147.93 68 LEU S C 1
ATOM 3263 O O . LEU B 1 68 ? 130.591 130.685 178.585 1.00 147.93 68 LEU S O 1
ATOM 3268 N N . ARG B 1 69 ? 132.741 130.055 178.549 1.00 155.32 69 ARG S N 1
ATOM 3269 C CA . ARG B 1 69 ? 132.871 130.097 179.994 1.00 155.32 69 ARG S CA 1
ATOM 3270 C C . ARG B 1 69 ? 132.687 131.511 180.512 1.00 155.32 69 ARG S C 1
ATOM 3271 O O . ARG B 1 69 ? 131.967 131.746 181.507 1.00 155.32 69 ARG S O 1
ATOM 3279 N N . VAL B 1 70 ? 133.306 132.475 179.854 1.00 155.73 70 VAL S N 1
ATOM 3280 C CA . VAL B 1 70 ? 133.186 133.861 180.274 1.00 155.73 70 VAL S CA 1
ATOM 3281 C C . VAL B 1 70 ? 131.779 134.383 180.038 1.00 155.73 70 VAL S C 1
ATOM 3282 O O . VAL B 1 70 ? 131.260 135.176 180.831 1.00 155.73 70 VAL S O 1
ATOM 3286 N N . GLU B 1 71 ? 131.119 133.903 179.005 1.00 163.76 71 GLU S N 1
ATOM 3287 C CA . GLU B 1 71 ? 129.742 134.266 178.743 1.00 163.76 71 GLU S CA 1
ATOM 3288 C C . GLU B 1 71 ? 128.845 133.777 179.870 1.00 163.76 71 GLU S C 1
ATOM 3289 O O . GLU B 1 71 ? 127.994 134.519 180.369 1.00 163.76 71 GLU S O 1
ATOM 3295 N N . GLN B 1 72 ? 129.039 132.542 180.293 1.00 168.56 72 GLN S N 1
ATOM 3296 C CA . GLN B 1 72 ? 128.246 131.961 181.359 1.00 168.56 72 GLN S CA 1
ATOM 3297 C C . GLN B 1 72 ? 128.457 132.711 182.653 1.00 168.56 72 GLN S C 1
ATOM 3298 O O . GLN B 1 72 ? 127.499 133.012 183.381 1.00 168.56 72 GLN S O 1
ATOM 3304 N N . LYS B 1 73 ? 129.695 133.043 182.957 1.00 165.48 73 LYS S N 1
ATOM 3305 C CA . LYS B 1 73 ? 130.005 133.715 184.204 1.00 165.48 73 LYS S CA 1
ATOM 3306 C C . LYS B 1 73 ? 129.448 135.127 184.210 1.00 165.48 73 LYS S C 1
ATOM 3307 O O . LYS B 1 73 ? 128.921 135.583 185.228 1.00 165.48 73 LYS S O 1
ATOM 3313 N N . LEU B 1 74 ? 129.536 135.824 183.088 1.00 162.30 74 LEU S N 1
ATOM 3314 C CA . LEU B 1 74 ? 128.990 137.158 182.980 1.00 162.30 74 LEU S CA 1
ATOM 3315 C C . LEU B 1 74 ? 127.480 137.126 183.155 1.00 162.30 74 LEU S C 1
ATOM 3316 O O . LEU B 1 74 ? 126.910 137.980 183.841 1.00 162.30 74 LEU S O 1
ATOM 3321 N N . THR B 1 75 ? 126.817 136.155 182.550 1.00 166.91 75 THR S N 1
ATOM 3322 C CA . THR B 1 75 ? 125.377 136.043 182.681 1.00 166.91 75 THR S CA 1
ATOM 3323 C C . THR B 1 75 ? 124.985 135.765 184.129 1.00 166.91 75 THR S C 1
ATOM 3324 O O . THR B 1 75 ? 124.026 136.349 184.658 1.00 166.91 75 THR S O 1
ATOM 3328 N N . GLU B 1 76 ? 125.730 134.899 184.792 1.00 181.39 76 GLU S N 1
ATOM 3329 C CA . GLU B 1 76 ? 125.439 134.576 186.177 1.00 181.39 76 GLU S CA 1
ATOM 3330 C C . GLU B 1 76 ? 125.630 135.790 187.072 1.00 181.39 76 GLU S C 1
ATOM 3331 O O . GLU B 1 76 ? 124.819 136.049 187.966 1.00 181.39 76 GLU S O 1
ATOM 3337 N N . LEU B 1 77 ? 126.697 136.542 186.846 1.00 181.04 77 LEU S N 1
ATOM 3338 C CA . LEU B 1 77 ? 126.965 137.716 187.663 1.00 181.04 77 LEU S CA 1
ATOM 3339 C C . LEU B 1 77 ? 125.929 138.809 187.422 1.00 181.04 77 LEU S C 1
ATOM 3340 O O . LEU B 1 77 ? 125.601 139.575 188.323 1.00 181.04 77 LEU S O 1
ATOM 3345 N N . ALA B 1 78 ? 125.413 138.887 186.209 1.00 204.20 78 ALA S N 1
ATOM 3346 C CA . ALA B 1 78 ? 124.417 139.891 185.863 1.00 204.20 78 ALA S CA 1
ATOM 3347 C C . ALA B 1 78 ? 123.014 139.479 186.284 1.00 204.20 78 ALA S C 1
ATOM 3348 O O . ALA B 1 78 ? 122.116 140.316 186.331 1.00 204.20 78 ALA S O 1
ATOM 3350 N N . LEU B 1 79 ? 122.823 138.206 186.594 1.00 209.25 79 LEU S N 1
ATOM 3351 C CA . LEU B 1 79 ? 121.498 137.670 186.894 1.00 209.25 79 LEU S CA 1
ATOM 3352 C C . LEU B 1 79 ? 120.744 138.409 188.017 1.00 209.25 79 LEU S C 1
ATOM 3353 O O . LEU B 1 79 ? 119.592 138.789 187.816 1.00 209.25 79 LEU S O 1
ATOM 3358 N N . PRO B 1 80 ? 121.356 138.635 189.193 1.00 212.72 80 PRO S N 1
ATOM 3359 C CA . PRO B 1 80 ? 120.522 139.166 190.278 1.00 212.72 80 PRO S CA 1
ATOM 3360 C C . PRO B 1 80 ? 120.122 140.635 190.074 1.00 212.72 80 PRO S C 1
ATOM 3361 O O . PRO B 1 80 ? 119.050 141.044 190.524 1.00 212.72 80 PRO S O 1
ATOM 3365 N N . LYS B 1 81 ? 120.946 141.419 189.395 1.00 221.35 81 LYS S N 1
ATOM 3366 C CA . LYS B 1 81 ? 120.521 142.763 189.016 1.00 221.35 81 LYS S CA 1
ATOM 3367 C C . LYS B 1 81 ? 119.632 142.756 187.774 1.00 221.35 81 LYS S C 1
ATOM 3368 O O . LYS B 1 81 ? 118.874 143.701 187.545 1.00 221.35 81 LYS S O 1
ATOM 3374 N N . LEU B 1 82 ? 119.719 141.704 186.970 1.00 228.86 82 LEU S N 1
ATOM 3375 C CA . LEU B 1 82 ? 118.831 141.565 185.821 1.00 228.86 82 LEU S CA 1
ATOM 3376 C C . LEU B 1 82 ? 117.377 141.413 186.259 1.00 228.86 82 LEU S C 1
ATOM 3377 O O . LEU B 1 82 ? 116.465 141.862 185.566 1.00 228.86 82 LEU S O 1
ATOM 3382 N N . GLU B 1 83 ? 117.158 140.777 187.403 1.00 238.89 83 GLU S N 1
ATOM 3383 C CA . GLU B 1 83 ? 115.818 140.713 187.969 1.00 238.89 83 GLU S CA 1
ATOM 3384 C C . GLU B 1 83 ? 115.280 142.102 188.303 1.00 238.89 83 GLU S C 1
ATOM 3385 O O . GLU B 1 83 ? 114.075 142.331 188.284 1.00 238.89 83 GLU S O 1
ATOM 3391 N N . SER B 1 84 ? 116.188 143.026 188.603 1.00 232.32 84 SER S N 1
ATOM 3392 C CA . SER B 1 84 ? 115.832 144.396 188.961 1.00 232.32 84 SER S CA 1
ATOM 3393 C C . SER B 1 84 ? 115.941 145.357 187.784 1.00 232.32 84 SER S C 1
ATOM 3394 O O . SER B 1 84 ? 115.134 146.278 187.662 1.00 232.32 84 SER S O 1
ATOM 3397 N N . ASP B 1 85 ? 116.927 145.150 186.916 1.00 233.29 85 ASP S N 1
ATOM 3398 C CA . ASP B 1 85 ? 117.163 146.034 185.785 1.00 233.29 85 ASP S CA 1
ATOM 3399 C C . ASP B 1 85 ? 116.908 145.297 184.481 1.00 233.29 85 ASP S C 1
ATOM 3400 O O . ASP B 1 85 ? 117.402 144.186 184.284 1.00 233.29 85 ASP S O 1
ATOM 3405 N N . ARG B 1 86 ? 116.138 145.921 183.596 1.00 229.32 86 ARG S N 1
ATOM 3406 C CA . ARG B 1 86 ? 115.851 145.381 182.276 1.00 229.32 86 ARG S CA 1
ATOM 3407 C C . ARG B 1 86 ? 116.485 146.261 181.212 1.00 229.32 86 ARG S C 1
ATOM 3408 O O . ARG B 1 86 ? 117.225 147.200 181.525 1.00 229.32 86 ARG S O 1
ATOM 3416 N N . ALA B 1 87 ? 116.197 145.953 179.952 1.00 210.94 87 ALA S N 1
ATOM 3417 C CA . ALA B 1 87 ? 116.785 146.645 178.803 1.00 210.94 87 ALA S CA 1
ATOM 3418 C C . ALA B 1 87 ? 118.300 146.578 178.849 1.00 210.94 87 ALA S C 1
ATOM 3419 O O . ALA B 1 87 ? 118.998 147.536 178.508 1.00 210.94 87 ALA S O 1
ATOM 3421 N N . ARG B 1 88 ? 118.806 145.430 179.288 1.00 190.20 88 ARG S N 1
ATOM 3422 C CA . ARG B 1 88 ? 120.231 145.215 179.406 1.00 190.20 88 ARG S CA 1
ATOM 3423 C C . ARG B 1 88 ? 120.515 143.744 179.213 1.00 190.20 88 ARG S C 1
ATOM 3424 O O . ARG B 1 88 ? 119.930 142.889 179.865 1.00 190.20 88 ARG S O 1
ATOM 3432 N N . VAL B 1 89 ? 121.410 143.452 178.283 1.00 158.56 89 VAL S N 1
ATOM 3433 C CA . VAL B 1 89 ? 121.912 142.109 178.072 1.00 158.56 89 VAL S CA 1
ATOM 3434 C C . VAL B 1 89 ? 123.324 142.042 178.642 1.00 158.56 89 VAL S C 1
ATOM 3435 O O . VAL B 1 89 ? 124.083 143.005 178.547 1.00 158.56 89 VAL S O 1
ATOM 3439 N N . PRO B 1 90 ? 123.690 140.930 179.280 1.00 151.05 90 PRO S N 1
ATOM 3440 C CA . PRO B 1 90 ? 125.028 140.862 179.878 1.00 151.05 90 PRO S CA 1
ATOM 3441 C C . PRO B 1 90 ? 126.124 140.835 178.819 1.00 151.05 90 PRO S C 1
ATOM 3442 O O . PRO B 1 90 ? 127.114 141.541 178.956 1.00 151.05 90 PRO S O 1
ATOM 3446 N N . VAL B 1 91 ? 125.949 140.015 177.787 1.00 141.52 91 VAL S N 1
ATOM 3447 C CA . VAL B 1 91 ? 126.977 139.775 176.790 1.00 141.52 91 VAL S CA 1
ATOM 3448 C C . VAL B 1 91 ? 126.364 139.304 175.484 1.00 141.52 91 VAL S C 1
ATOM 3449 O O . VAL B 1 91 ? 125.419 138.540 175.492 1.00 141.52 91 VAL S O 1
ATOM 3453 N N . VAL B 1 92 ? 126.879 139.798 174.368 1.00 138.96 92 VAL S N 1
ATOM 3454 C CA . VAL B 1 92 ? 126.460 139.398 173.039 1.00 138.96 92 VAL S CA 1
ATOM 3455 C C . VAL B 1 92 ? 127.625 138.719 172.345 1.00 138.96 92 VAL S C 1
ATOM 3456 O O . VAL B 1 92 ? 128.738 139.248 172.277 1.00 138.96 92 VAL S O 1
ATOM 3460 N N . GLY B 1 93 ? 127.385 137.514 171.842 1.00 149.12 93 GLY S N 1
ATOM 3461 C CA . GLY B 1 93 ? 128.417 136.715 171.210 1.00 149.12 93 GLY S CA 1
ATOM 3462 C C . GLY B 1 93 ? 128.127 136.480 169.740 1.00 149.12 93 GLY S C 1
ATOM 3463 O O . GLY B 1 93 ? 127.093 135.919 169.405 1.00 149.12 93 GLY S O 1
ATOM 3464 N N . ILE B 1 94 ? 129.055 136.893 168.878 1.00 144.07 94 ILE S N 1
ATOM 3465 C CA . ILE B 1 94 ? 128.927 136.708 167.436 1.00 144.07 94 ILE S CA 1
ATOM 3466 C C . ILE B 1 94 ? 130.224 136.119 166.889 1.00 144.07 94 ILE S C 1
ATOM 3467 O O . ILE B 1 94 ? 131.262 136.165 167.546 1.00 144.07 94 ILE S O 1
ATOM 3472 N N . GLU B 1 95 ? 130.152 135.555 165.689 1.00 157.72 95 GLU S N 1
ATOM 3473 C CA . GLU B 1 95 ? 131.323 135.067 164.972 1.00 157.72 95 GLU S CA 1
ATOM 3474 C C . GLU B 1 95 ? 131.396 135.720 163.604 1.00 157.72 95 GLU S C 1
ATOM 3475 O O . GLU B 1 95 ? 130.393 135.860 162.916 1.00 157.72 95 GLU S O 1
ATOM 3481 N N . ALA B 1 96 ? 132.574 136.152 163.214 1.00 156.34 96 ALA S N 1
ATOM 3482 C CA . ALA B 1 96 ? 132.792 136.769 161.933 1.00 156.34 96 ALA S CA 1
ATOM 3483 C C . ALA B 1 96 ? 132.590 135.783 160.800 1.00 156.34 96 ALA S C 1
ATOM 3484 O O . ALA B 1 96 ? 132.843 134.594 160.947 1.00 156.34 96 ALA S O 1
ATOM 3486 N N . ILE B 1 97 ? 132.142 136.275 159.658 1.00 148.16 97 ILE S N 1
ATOM 3487 C CA . ILE B 1 97 ? 131.786 135.470 158.501 1.00 148.16 97 ILE S CA 1
ATOM 3488 C C . ILE B 1 97 ? 132.821 135.686 157.409 1.00 148.16 97 ILE S C 1
ATOM 3489 O O . ILE B 1 97 ? 133.137 136.818 157.050 1.00 148.16 97 ILE S O 1
ATOM 3494 N N . ALA B 1 98 ? 133.382 134.618 156.887 1.00 157.53 98 ALA S N 1
ATOM 3495 C CA . ALA B 1 98 ? 134.297 134.712 155.775 1.00 157.53 98 ALA S CA 1
ATOM 3496 C C . ALA B 1 98 ? 133.530 135.032 154.517 1.00 157.53 98 ALA S C 1
ATOM 3497 O O . ALA B 1 98 ? 132.655 134.280 154.135 1.00 157.53 98 ALA S O 1
ATOM 3499 N N . PRO B 1 99 ? 133.856 136.132 153.836 1.00 157.54 99 PRO S N 1
ATOM 3500 C CA . PRO B 1 99 ? 133.038 136.530 152.701 1.00 157.54 99 PRO S CA 1
ATOM 3501 C C . PRO B 1 99 ? 133.347 135.723 151.460 1.00 157.54 99 PRO S C 1
ATOM 3502 O O . PRO B 1 99 ? 134.455 135.244 151.259 1.00 157.54 99 PRO S O 1
ATOM 3506 N N . GLU B 1 100 ? 132.341 135.573 150.611 1.00 167.52 100 GLU S N 1
ATOM 3507 C CA . GLU B 1 100 ? 132.506 134.914 149.335 1.00 167.52 100 GLU S CA 1
ATOM 3508 C C . GLU B 1 100 ? 133.363 135.737 148.404 1.00 167.52 100 GLU S C 1
ATOM 3509 O O . GLU B 1 100 ? 134.188 135.201 147.659 1.00 167.52 100 GLU S O 1
ATOM 3515 N N . SER B 1 101 ? 133.201 137.054 148.441 1.00 167.67 101 SER S N 1
ATOM 3516 C CA . SER B 1 101 ? 133.953 137.941 147.573 1.00 167.67 101 SER S CA 1
ATOM 3517 C C . SER B 1 101 ? 135.328 138.185 148.139 1.00 167.67 101 SER S C 1
ATOM 3518 O O . SER B 1 101 ? 135.734 137.542 149.119 1.00 167.67 101 SER S O 1
ATOM 3521 N N . ARG B 1 102 ? 136.080 139.093 147.541 1.00 176.33 102 ARG S N 1
ATOM 3522 C CA . ARG B 1 102 ? 137.444 139.333 148.009 1.00 176.33 102 ARG S CA 1
ATOM 3523 C C . ARG B 1 102 ? 137.468 140.106 149.318 1.00 176.33 102 ARG S C 1
ATOM 3524 O O . ARG B 1 102 ? 138.338 139.893 150.140 1.00 176.33 102 ARG S O 1
ATOM 3532 N N . TYR B 1 103 ? 136.495 140.974 149.520 1.00 179.18 103 TYR S N 1
ATOM 3533 C CA . TYR B 1 103 ? 136.487 141.878 150.656 1.00 179.18 103 TYR S CA 1
ATOM 3534 C C . TYR B 1 103 ? 135.425 141.497 151.657 1.00 179.18 103 TYR S C 1
ATOM 3535 O O . TYR B 1 103 ? 134.436 140.867 151.316 1.00 179.18 103 TYR S O 1
ATOM 3544 N N . PHE B 1 104 ? 135.634 141.864 152.916 1.00 151.54 104 PHE S N 1
ATOM 3545 C CA . PHE B 1 104 ? 134.660 141.576 153.955 1.00 151.54 104 PHE S CA 1
ATOM 3546 C C . PHE B 1 104 ? 133.418 142.417 153.746 1.00 151.54 104 PHE S C 1
ATOM 3547 O O . PHE B 1 104 ? 133.510 143.581 153.399 1.00 151.54 104 PHE S O 1
ATOM 3555 N N . ASN B 1 105 ? 132.254 141.822 153.957 1.00 149.44 105 ASN S N 1
ATOM 3556 C CA . ASN B 1 105 ? 130.980 142.488 153.750 1.00 149.44 105 ASN S CA 1
ATOM 3557 C C . ASN B 1 105 ? 130.479 143.011 155.073 1.00 149.44 105 ASN S C 1
ATOM 3558 O O . ASN B 1 105 ? 130.089 142.250 155.948 1.00 149.44 105 ASN S O 1
ATOM 3563 N N . TRP B 1 106 ? 130.505 144.327 155.236 1.00 143.22 106 TRP S N 1
ATOM 3564 C CA . TRP B 1 106 ? 130.112 144.934 156.487 1.00 143.22 106 TRP S CA 1
ATOM 3565 C C . TRP B 1 106 ? 128.618 144.990 156.653 1.00 143.22 106 TRP S C 1
ATOM 3566 O O . TRP B 1 106 ? 128.126 145.022 157.782 1.00 143.22 106 TRP S O 1
ATOM 3577 N N . LYS B 1 107 ? 127.878 145.018 155.563 1.00 141.00 107 LYS S N 1
ATOM 3578 C CA . LYS B 1 107 ? 126.430 145.068 155.660 1.00 141.00 107 LYS S CA 1
ATOM 3579 C C . LYS B 1 107 ? 125.895 143.815 156.333 1.00 141.00 107 LYS S C 1
ATOM 3580 O O . LYS B 1 107 ? 125.023 143.872 157.203 1.00 141.00 107 LYS S O 1
ATOM 3586 N N . GLU B 1 108 ? 126.429 142.667 155.946 1.00 156.65 108 GLU S N 1
ATOM 3587 C CA . GLU B 1 108 ? 125.990 141.419 156.543 1.00 156.65 108 GLU S CA 1
ATOM 3588 C C . GLU B 1 108 ? 126.416 141.345 157.992 1.00 156.65 108 GLU S C 1
ATOM 3589 O O . GLU B 1 108 ? 125.683 140.841 158.838 1.00 156.65 108 GLU S O 1
ATOM 3595 N N . TYR B 1 109 ? 127.597 141.856 158.297 1.00 143.32 109 TYR S N 1
ATOM 3596 C CA . TYR B 1 109 ? 128.054 141.876 159.677 1.00 143.32 109 TYR S CA 1
ATOM 3597 C C . TYR B 1 109 ? 127.094 142.678 160.531 1.00 143.32 109 TYR S C 1
ATOM 3598 O O . TYR B 1 109 ? 126.698 142.257 161.622 1.00 143.32 109 TYR S O 1
ATOM 3607 N N . TYR B 1 110 ? 126.703 143.840 160.041 1.00 150.50 110 TYR S N 1
ATOM 3608 C CA . TYR B 1 110 ? 125.833 144.713 160.800 1.00 150.50 110 TYR S CA 1
ATOM 3609 C C . TYR B 1 110 ? 124.480 144.076 160.993 1.00 150.50 110 TYR S C 1
ATOM 3610 O O . TYR B 1 110 ? 123.922 144.089 162.099 1.00 150.50 110 TYR S O 1
ATOM 3619 N N . THR B 1 111 ? 123.946 143.496 159.933 1.00 151.92 111 THR S N 1
ATOM 3620 C CA . THR B 1 111 ? 122.593 142.968 160.028 1.00 151.92 111 THR S CA 1
ATOM 3621 C C . THR B 1 111 ? 122.561 141.752 160.934 1.00 151.92 111 THR S C 1
ATOM 3622 O O . THR B 1 111 ? 121.627 141.568 161.717 1.00 151.92 111 THR S O 1
ATOM 3626 N N . ARG B 1 112 ? 123.604 140.935 160.881 1.00 151.97 112 ARG S N 1
ATOM 3627 C CA . ARG B 1 112 ? 123.635 139.750 161.729 1.00 151.97 112 ARG S CA 1
ATOM 3628 C C . ARG B 1 112 ? 123.931 140.106 163.168 1.00 151.97 112 ARG S C 1
ATOM 3629 O O . ARG B 1 112 ? 123.462 139.430 164.080 1.00 151.97 112 ARG S O 1
ATOM 3637 N N . ALA B 1 113 ? 124.690 141.167 163.392 1.00 148.47 113 ALA S N 1
ATOM 3638 C CA . ALA B 1 113 ? 124.896 141.650 164.740 1.00 148.47 113 ALA S CA 1
ATOM 3639 C C . ALA B 1 113 ? 123.596 142.122 165.334 1.00 148.47 113 ALA S C 1
ATOM 3640 O O . ALA B 1 113 ? 123.295 141.851 166.502 1.00 148.47 113 ALA S O 1
ATOM 3642 N N . LEU B 1 114 ? 122.799 142.819 164.545 1.00 156.24 114 LEU S N 1
ATOM 3643 C CA . LEU B 1 114 ? 121.494 143.253 165.004 1.00 156.24 114 LEU S CA 1
ATOM 3644 C C . LEU B 1 114 ? 120.603 142.066 165.270 1.00 156.24 114 LEU S C 1
ATOM 3645 O O . LEU B 1 114 ? 119.871 142.053 166.263 1.00 156.24 114 LEU S O 1
ATOM 3650 N N . ILE B 1 115 ? 120.657 141.060 164.408 1.00 157.55 115 ILE S N 1
ATOM 3651 C CA . ILE B 1 115 ? 119.850 139.867 164.585 1.00 157.55 115 ILE S CA 1
ATOM 3652 C C . ILE B 1 115 ? 120.208 139.182 165.896 1.00 157.55 115 ILE S C 1
ATOM 3653 O O . ILE B 1 115 ? 119.340 138.853 166.693 1.00 157.55 115 ILE S O 1
ATOM 3658 N N . THR B 1 116 ? 121.493 138.971 166.139 1.00 155.35 116 THR S N 1
ATOM 3659 C CA . THR B 1 116 ? 121.898 138.193 167.305 1.00 155.35 116 THR S CA 1
ATOM 3660 C C . THR B 1 116 ? 121.674 138.960 168.588 1.00 155.35 116 THR S C 1
ATOM 3661 O O . THR B 1 116 ? 121.224 138.391 169.583 1.00 155.35 116 THR S O 1
ATOM 3665 N N . LEU B 1 117 ? 121.988 140.243 168.588 1.00 164.00 117 LEU S N 1
ATOM 3666 C CA . LEU B 1 117 ? 121.812 141.042 169.794 1.00 164.00 117 LEU S CA 1
ATOM 3667 C C . LEU B 1 117 ? 120.338 141.168 170.130 1.00 164.00 117 LEU S C 1
ATOM 3668 O O . LEU B 1 117 ? 119.956 141.172 171.302 1.00 164.00 117 LEU S O 1
ATOM 3673 N N . GLU B 1 118 ? 119.499 141.266 169.110 1.00 195.14 118 GLU S N 1
ATOM 3674 C CA . GLU B 1 118 ? 118.081 141.489 169.300 1.00 195.14 118 GLU S CA 1
ATOM 3675 C C . GLU B 1 118 ? 117.330 140.158 169.263 1.00 195.14 118 GLU S C 1
ATOM 3676 O O . GLU B 1 118 ? 116.632 139.833 168.306 1.00 195.14 118 GLU S O 1
ATOM 3682 N N . GLU B 1 119 ? 117.487 139.379 170.322 1.00 191.29 119 GLU S N 1
ATOM 3683 C CA . GLU B 1 119 ? 116.596 138.261 170.601 1.00 191.29 119 GLU S CA 1
ATOM 3684 C C . GLU B 1 119 ? 116.197 138.228 172.079 1.00 191.29 119 GLU S C 1
ATOM 3685 O O . GLU B 1 119 ? 116.386 137.223 172.763 1.00 191.29 119 GLU S O 1
ATOM 3691 N N . PRO B 1 120 ? 115.626 139.336 172.594 1.00 211.39 120 PRO S N 1
ATOM 3692 C CA . PRO B 1 120 ? 115.079 139.293 173.944 1.00 211.39 120 PRO S CA 1
ATOM 3693 C C . PRO B 1 120 ? 113.602 138.906 173.922 1.00 211.39 120 PRO S C 1
ATOM 3694 O O . PRO B 1 120 ? 113.066 138.551 172.871 1.00 211.39 120 PRO S O 1
ATOM 3698 N N . LEU B 1 121 ? 112.940 138.947 175.072 1.00 229.15 121 LEU S N 1
ATOM 3699 C CA . LEU B 1 121 ? 111.496 138.711 175.085 1.00 229.15 121 LEU S CA 1
ATOM 3700 C C . LEU B 1 121 ? 110.778 139.842 174.368 1.00 229.15 121 LEU S C 1
ATOM 3701 O O . LEU B 1 121 ? 111.266 140.953 174.302 1.00 229.15 121 LEU S O 1
ATOM 3706 N N . ILE B 1 122 ? 109.622 139.523 173.809 1.00 241.27 122 ILE S N 1
ATOM 3707 C CA . ILE B 1 122 ? 108.913 140.411 172.902 1.00 241.27 122 ILE S CA 1
ATOM 3708 C C . ILE B 1 122 ? 108.534 141.741 173.556 1.00 241.27 122 ILE S C 1
ATOM 3709 O O . ILE B 1 122 ? 108.218 142.704 172.864 1.00 241.27 122 ILE S O 1
ATOM 3714 N N . ASP B 1 123 ? 108.553 141.795 174.884 1.00 245.70 123 ASP S N 1
ATOM 3715 C CA . ASP B 1 123 ? 108.125 143.003 175.595 1.00 245.70 123 ASP S CA 1
ATOM 3716 C C . ASP B 1 123 ? 109.042 144.173 175.287 1.00 245.70 123 ASP S C 1
ATOM 3717 O O . ASP B 1 123 ? 108.626 145.335 175.358 1.00 245.70 123 ASP S O 1
ATOM 3722 N N . HIS B 1 124 ? 110.294 143.867 174.939 1.00 230.61 124 HIS S N 1
ATOM 3723 C CA . HIS B 1 124 ? 111.308 144.895 174.746 1.00 230.61 124 HIS S CA 1
ATOM 3724 C C . HIS B 1 124 ? 111.114 145.537 173.378 1.00 230.61 124 HIS S C 1
ATOM 3725 O O . HIS B 1 124 ? 111.394 144.930 172.338 1.00 230.61 124 HIS S O 1
ATOM 3732 N N . LYS B 1 125 ? 110.599 146.764 173.388 1.00 215.59 125 LYS S N 1
ATOM 3733 C CA . LYS B 1 125 ? 110.439 147.547 172.174 1.00 215.59 125 LYS S CA 1
ATOM 3734 C C . LYS B 1 125 ? 111.277 148.805 172.276 1.00 215.59 125 LYS S C 1
ATOM 3735 O O . LYS B 1 125 ? 111.217 149.516 173.278 1.00 215.59 125 LYS S O 1
ATOM 3741 N N . PHE B 1 126 ? 112.084 149.047 171.248 1.00 191.37 126 PHE S N 1
ATOM 3742 C CA . PHE B 1 126 ? 112.890 150.256 171.196 1.00 191.37 126 PHE S CA 1
ATOM 3743 C C . PHE B 1 126 ? 112.514 151.155 170.034 1.00 191.37 126 PHE S C 1
ATOM 3744 O O . PHE B 1 126 ? 112.606 152.370 170.187 1.00 191.37 126 PHE S O 1
ATOM 3752 N N . ASP B 1 127 ? 112.067 150.579 168.914 1.00 199.31 127 ASP S N 1
ATOM 3753 C CA . ASP B 1 127 ? 111.794 151.337 167.697 1.00 199.31 127 ASP S CA 1
ATOM 3754 C C . ASP B 1 127 ? 113.051 152.058 167.205 1.00 199.31 127 ASP S C 1
ATOM 3755 O O . ASP B 1 127 ? 113.183 153.279 167.237 1.00 199.31 127 ASP S O 1
ATOM 3760 N N . TYR B 1 128 ? 113.980 151.245 166.749 1.00 191.34 128 TYR S N 1
ATOM 3761 C CA . TYR B 1 128 ? 115.256 151.687 166.232 1.00 191.34 128 TYR S CA 1
ATOM 3762 C C . TYR B 1 128 ? 115.057 152.662 165.082 1.00 191.34 128 TYR S C 1
ATOM 3763 O O . TYR B 1 128 ? 114.001 152.697 164.452 1.00 191.34 128 TYR S O 1
ATOM 3772 N N . GLY B 1 129 ? 116.081 153.446 164.791 1.00 191.01 129 GLY S N 1
ATOM 3773 C CA . GLY B 1 129 ? 116.055 154.302 163.624 1.00 191.01 129 GLY S CA 1
ATOM 3774 C C . GLY B 1 129 ? 116.008 153.529 162.319 1.00 191.01 129 GLY S C 1
ATOM 3775 O O . GLY B 1 129 ? 116.199 152.319 162.285 1.00 191.01 129 GLY S O 1
ATOM 3776 N N . VAL B 1 130 ? 115.779 154.250 161.231 1.00 183.06 130 VAL S N 1
ATOM 3777 C CA . VAL B 1 130 ? 115.599 153.687 159.887 1.00 183.06 130 VAL S CA 1
ATOM 3778 C C . VAL B 1 130 ? 114.341 152.838 159.810 1.00 183.06 130 VAL S C 1
ATOM 3779 O O . VAL B 1 130 ? 114.007 152.120 160.743 1.00 183.06 130 VAL S O 1
ATOM 3783 N N . ARG B 1 131 ? 113.619 152.969 158.702 1.00 191.49 131 ARG S N 1
ATOM 3784 C CA . ARG B 1 131 ? 112.325 152.310 158.561 1.00 191.49 131 ARG S CA 1
ATOM 3785 C C . ARG B 1 131 ? 112.449 150.863 158.115 1.00 191.49 131 ARG S C 1
ATOM 3786 O O . ARG B 1 131 ? 111.468 150.124 158.101 1.00 191.49 131 ARG S O 1
ATOM 3794 N N . GLY B 1 132 ? 113.658 150.465 157.744 1.00 191.34 132 GLY S N 1
ATOM 3795 C CA . GLY B 1 132 ? 113.886 149.166 157.171 1.00 191.34 132 GLY S CA 1
ATOM 3796 C C . GLY B 1 132 ? 114.100 148.069 158.185 1.00 191.34 132 GLY S C 1
ATOM 3797 O O . GLY B 1 132 ? 114.310 146.938 157.800 1.00 191.34 132 GLY S O 1
ATOM 3798 N N . ILE B 1 133 ? 114.048 148.395 159.470 1.00 196.58 133 ILE S N 1
ATOM 3799 C CA . ILE B 1 133 ? 114.313 147.440 160.530 1.00 196.58 133 ILE S CA 1
ATOM 3800 C C . ILE B 1 133 ? 113.143 147.457 161.485 1.00 196.58 133 ILE S C 1
ATOM 3801 O O . ILE B 1 133 ? 112.699 148.513 161.929 1.00 196.58 133 ILE S O 1
ATOM 3806 N N . SER B 1 134 ? 112.627 146.270 161.771 1.00 212.83 134 SER S N 1
ATOM 3807 C CA . SER B 1 134 ? 111.467 146.127 162.628 1.00 212.83 134 SER S CA 1
ATOM 3808 C C . SER B 1 134 ? 111.411 144.708 163.143 1.00 212.83 134 SER S C 1
ATOM 3809 O O . SER B 1 134 ? 112.310 143.914 162.897 1.00 212.83 134 SER S O 1
ATOM 3812 N N . ARG B 1 135 ? 110.369 144.406 163.899 1.00 221.69 135 ARG S N 1
ATOM 3813 C CA . ARG B 1 135 ? 110.124 143.053 164.355 1.00 221.69 135 ARG S CA 1
ATOM 3814 C C . ARG B 1 135 ? 109.208 142.361 163.362 1.00 221.69 135 ARG S C 1
ATOM 3815 O O . ARG B 1 135 ? 108.959 142.853 162.263 1.00 221.69 135 ARG S O 1
ATOM 3823 N N . ASP B 1 136 ? 108.710 141.194 163.739 1.00 244.44 136 ASP S N 1
ATOM 3824 C CA . ASP B 1 136 ? 107.747 140.473 162.918 1.00 244.44 136 ASP S CA 1
ATOM 3825 C C . ASP B 1 136 ? 106.802 139.704 163.831 1.00 244.44 136 ASP S C 1
ATOM 3826 O O . ASP B 1 136 ? 106.808 139.904 165.046 1.00 244.44 136 ASP S O 1
ATOM 3831 N N . ASN B 1 137 ? 105.981 138.832 163.253 1.00 243.37 137 ASN S N 1
ATOM 3832 C CA . ASN B 1 137 ? 105.054 138.043 164.054 1.00 243.37 137 ASN S CA 1
ATOM 3833 C C . ASN B 1 137 ? 105.745 136.945 164.855 1.00 243.37 137 ASN S C 1
ATOM 3834 O O . ASN B 1 137 ? 105.206 136.499 165.866 1.00 243.37 137 ASN S O 1
ATOM 3839 N N . PHE B 1 138 ? 106.922 136.510 164.413 1.00 241.47 138 PHE S N 1
ATOM 3840 C CA . PHE B 1 138 ? 107.699 135.518 165.148 1.00 241.47 138 PHE S CA 1
ATOM 3841 C C . PHE B 1 138 ? 108.696 136.155 166.116 1.00 241.47 138 PHE S C 1
ATOM 3842 O O . PHE B 1 138 ? 109.410 135.445 166.821 1.00 241.47 138 PHE S O 1
ATOM 3850 N N . GLY B 1 139 ? 108.737 137.483 166.156 1.00 240.00 139 GLY S N 1
ATOM 3851 C CA . GLY B 1 139 ? 109.612 138.192 167.064 1.00 240.00 139 GLY S CA 1
ATOM 3852 C C . GLY B 1 139 ? 111.024 138.404 166.564 1.00 240.00 139 GLY S C 1
ATOM 3853 O O . GLY B 1 139 ? 111.831 139.007 167.273 1.00 240.00 139 GLY S O 1
ATOM 3854 N N . LYS B 1 140 ? 111.338 137.898 165.373 1.00 231.19 140 LYS S N 1
ATOM 3855 C CA . LYS B 1 140 ? 112.671 138.073 164.818 1.00 231.19 140 LYS S CA 1
ATOM 3856 C C . LYS B 1 140 ? 112.771 139.349 164.015 1.00 231.19 140 LYS S C 1
ATOM 3857 O O . LYS B 1 140 ? 111.831 139.740 163.331 1.00 231.19 140 LYS S O 1
ATOM 3863 N N . ILE B 1 141 ? 113.920 140.000 164.118 1.00 214.07 141 ILE S N 1
ATOM 3864 C CA . ILE B 1 141 ? 114.168 141.222 163.393 1.00 214.07 141 ILE S CA 1
ATOM 3865 C C . ILE B 1 141 ? 114.215 140.909 161.906 1.00 214.07 141 ILE S C 1
ATOM 3866 O O . ILE B 1 141 ? 114.906 139.989 161.467 1.00 214.07 141 ILE S O 1
ATOM 3871 N N . ASN B 1 142 ? 113.448 141.667 161.128 1.00 211.21 142 ASN S N 1
ATOM 3872 C CA . ASN B 1 142 ? 113.511 141.571 159.675 1.00 211.21 142 ASN S CA 1
ATOM 3873 C C . ASN B 1 142 ? 114.220 142.789 159.125 1.00 211.21 142 ASN S C 1
ATOM 3874 O O . ASN B 1 142 ? 113.904 143.912 159.479 1.00 211.21 142 ASN S O 1
ATOM 3879 N N . VAL B 1 143 ? 115.200 142.544 158.267 1.00 195.23 143 VAL S N 1
ATOM 3880 C CA . VAL B 1 143 ? 115.988 143.592 157.648 1.00 195.23 143 VAL S CA 1
ATOM 3881 C C . VAL B 1 143 ? 115.809 143.488 156.143 1.00 195.23 143 VAL S C 1
ATOM 3882 O O . VAL B 1 143 ? 116.107 142.453 155.549 1.00 195.23 143 VAL S O 1
ATOM 3886 N N . GLU B 1 144 ? 115.298 144.553 155.532 1.00 198.95 144 GLU S N 1
ATOM 3887 C CA . GLU B 1 144 ? 115.107 144.577 154.095 1.00 198.95 144 GLU S CA 1
ATOM 3888 C C . GLU B 1 144 ? 116.436 144.635 153.371 1.00 198.95 144 GLU S C 1
ATOM 3889 O O . GLU B 1 144 ? 117.476 144.892 153.966 1.00 198.95 144 GLU S O 1
ATOM 3895 N N . SER B 1 145 ? 116.406 144.379 152.079 1.00 187.44 145 SER S N 1
ATOM 3896 C CA . SER B 1 145 ? 117.615 144.398 151.278 1.00 187.44 145 SER S CA 1
ATOM 3897 C C . SER B 1 145 ? 117.963 145.796 150.787 1.00 187.44 145 SER S C 1
ATOM 3898 O O . SER B 1 145 ? 119.025 145.990 150.199 1.00 187.44 145 SER S O 1
ATOM 3901 N N . LYS B 1 146 ? 117.063 146.754 151.005 1.00 175.86 146 LYS S N 1
ATOM 3902 C CA . LYS B 1 146 ? 117.197 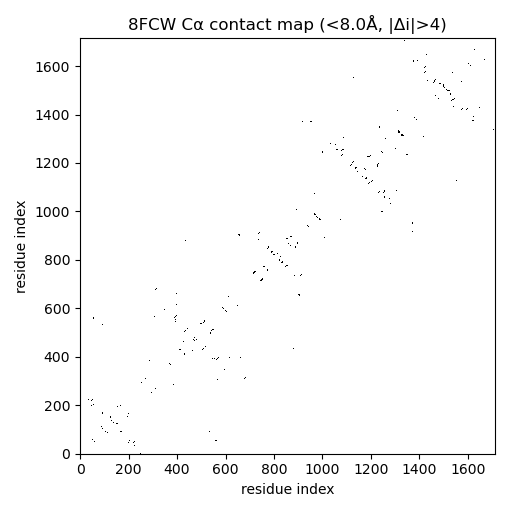148.083 150.419 1.00 175.86 146 LYS S CA 1
ATOM 3903 C C . LYS B 1 146 ? 117.926 149.037 151.339 1.00 175.86 146 LYS S C 1
ATOM 3904 O O . LYS B 1 146 ? 118.238 150.172 150.964 1.00 175.86 146 LYS S O 1
ATOM 3910 N N . VAL B 1 147 ? 118.194 148.581 152.562 1.00 162.52 147 VAL S N 1
ATOM 3911 C CA . VAL B 1 147 ? 118.796 149.428 153.556 1.00 162.52 147 VAL S CA 1
ATOM 3912 C C . VAL B 1 147 ? 120.287 149.457 153.296 1.00 162.52 147 VAL S C 1
ATOM 3913 O O . VAL B 1 147 ? 120.948 148.429 153.181 1.00 162.52 147 VAL S O 1
ATOM 3917 N N . VAL B 1 148 ? 120.795 150.669 153.191 1.00 147.91 148 VAL S N 1
ATOM 3918 C CA . VAL B 1 148 ? 122.202 150.880 153.027 1.00 147.91 148 VAL S CA 1
ATOM 3919 C C . VAL B 1 148 ? 122.952 150.664 154.323 1.00 147.91 148 VAL S C 1
ATOM 3920 O O . VAL B 1 148 ? 122.391 150.698 155.430 1.00 147.91 148 VAL S O 1
ATOM 3924 N N . ALA B 1 149 ? 124.236 150.388 154.178 1.00 142.19 149 ALA S N 1
ATOM 3925 C CA . ALA B 1 149 ? 125.081 150.016 155.288 1.00 142.19 149 ALA S CA 1
ATOM 3926 C C . ALA B 1 149 ? 125.132 151.056 156.410 1.00 142.19 149 ALA S C 1
ATOM 3927 O O . ALA B 1 149 ? 125.069 150.680 157.589 1.00 142.19 149 ALA S O 1
ATOM 3929 N N . PRO B 1 150 ? 125.262 152.358 156.092 1.00 145.87 150 PRO S N 1
ATOM 3930 C CA . PRO B 1 150 ? 125.273 153.329 157.178 1.00 145.87 150 PRO S CA 1
ATOM 3931 C C . PRO B 1 150 ? 124.013 153.329 158.022 1.00 145.87 150 PRO S C 1
ATOM 3932 O O . PRO B 1 150 ? 124.086 153.561 159.235 1.00 145.87 150 PRO S O 1
ATOM 3936 N N . ALA B 1 151 ? 122.866 153.067 157.409 1.00 143.33 151 ALA S N 1
ATOM 3937 C CA . ALA B 1 151 ? 121.627 153.044 158.167 1.00 143.33 151 ALA S CA 1
ATOM 3938 C C . ALA B 1 151 ? 121.631 151.896 159.153 1.00 143.33 151 ALA S C 1
ATOM 3939 O O . ALA B 1 151 ? 121.224 152.046 160.323 1.00 143.33 151 ALA S O 1
ATOM 3941 N N . LEU B 1 152 ? 122.107 150.743 158.708 1.00 150.89 152 LEU S N 1
ATOM 3942 C CA . LEU B 1 152 ? 122.227 149.598 159.577 1.00 150.89 152 LEU S CA 1
ATOM 3943 C C . LEU B 1 152 ? 123.197 149.888 160.718 1.00 150.89 152 LEU S C 1
ATOM 3944 O O . LEU B 1 152 ? 122.968 149.482 161.865 1.00 150.89 152 LEU S O 1
ATOM 3949 N N . ARG B 1 153 ? 124.291 150.573 160.411 1.00 153.11 153 ARG S N 1
ATOM 3950 C CA . ARG B 1 153 ? 125.269 150.936 161.419 1.00 153.11 153 ARG S CA 1
ATOM 3951 C C . ARG B 1 153 ? 124.653 151.833 162.484 1.00 153.11 153 ARG S C 1
ATOM 3952 O O . ARG B 1 153 ? 124.893 151.658 163.686 1.00 153.11 153 ARG S O 1
ATOM 3960 N N . ARG B 1 154 ? 123.846 152.788 162.055 1.00 147.04 154 ARG S N 1
ATOM 3961 C CA . ARG B 1 154 ? 123.213 153.697 162.991 1.00 147.04 154 ARG S CA 1
ATOM 3962 C C . ARG B 1 154 ? 122.238 152.969 163.890 1.00 147.04 154 ARG S C 1
ATOM 3963 O O . ARG B 1 154 ? 122.185 153.212 165.115 1.00 147.04 154 ARG S O 1
ATOM 3971 N N . ALA B 1 155 ? 121.461 152.069 163.306 1.00 150.82 155 ALA S N 1
ATOM 3972 C CA . ALA B 1 155 ? 120.506 151.315 164.094 1.00 150.82 155 ALA S CA 1
ATOM 3973 C C . ALA B 1 155 ? 121.211 150.438 165.109 1.00 150.82 155 ALA S C 1
ATOM 3974 O O . ALA B 1 155 ? 120.776 150.312 166.256 1.00 150.82 155 ALA S O 1
ATOM 3976 N N . LEU B 1 156 ? 122.311 149.828 164.696 1.00 152.86 156 LEU S N 1
ATOM 3977 C CA . LEU B 1 156 ? 123.076 148.972 165.581 1.00 152.86 156 LEU S CA 1
ATOM 3978 C C . LEU B 1 156 ? 123.678 149.787 166.707 1.00 152.86 156 LEU S C 1
ATOM 3979 O O . LEU B 1 156 ? 123.743 149.323 167.845 1.00 152.86 156 LEU S O 1
ATOM 3984 N N . GLU B 1 157 ? 124.128 151.003 166.409 1.00 159.47 157 GLU S N 1
ATOM 3985 C CA . GLU B 1 157 ? 124.679 151.862 167.445 1.00 159.47 157 GLU S CA 1
ATOM 3986 C C . GLU B 1 157 ? 123.618 152.211 168.480 1.00 159.47 157 GLU S C 1
ATOM 3987 O O . GLU B 1 157 ? 123.881 152.197 169.683 1.00 159.47 157 GLU S O 1
ATOM 3993 N N . ASN B 1 158 ? 122.417 152.517 168.025 1.00 146.52 158 ASN S N 1
ATOM 3994 C CA . ASN B 1 158 ? 121.328 152.832 168.928 1.00 146.52 158 ASN S CA 1
ATOM 3995 C C . ASN B 1 158 ? 120.995 151.628 169.803 1.00 146.52 158 ASN S C 1
ATOM 3996 O O . ASN B 1 158 ? 120.795 151.752 171.014 1.00 146.52 158 ASN S O 1
ATOM 4001 N N . ALA B 1 159 ? 120.952 150.451 169.200 1.00 154.51 159 ALA S N 1
ATOM 4002 C CA . ALA B 1 159 ? 120.647 149.249 169.944 1.00 154.51 159 ALA S CA 1
ATOM 4003 C C . ALA B 1 159 ? 121.718 148.969 170.980 1.00 154.51 159 ALA S C 1
ATOM 4004 O O . ALA B 1 159 ? 121.418 148.562 172.102 1.00 154.51 159 ALA S O 1
ATOM 4006 N N . LEU B 1 160 ? 122.978 149.160 170.610 1.00 156.42 160 LEU S N 1
ATOM 4007 C CA . LEU B 1 160 ? 124.068 148.921 171.535 1.00 156.42 160 LEU S CA 1
ATOM 4008 C C . LEU B 1 160 ? 124.012 149.895 172.703 1.00 156.42 160 LEU S C 1
ATOM 4009 O O . LEU B 1 160 ? 124.217 149.503 173.852 1.00 156.42 160 LEU S O 1
ATOM 4014 N N . ILE B 1 161 ? 123.759 151.168 172.428 1.00 158.07 161 ILE S N 1
ATOM 4015 C CA . ILE B 1 161 ? 123.777 152.152 173.501 1.00 158.07 161 ILE S CA 1
ATOM 4016 C C . ILE B 1 161 ? 122.563 151.961 174.403 1.00 158.07 161 ILE S C 1
ATOM 4017 O O . ILE B 1 161 ? 122.594 152.320 175.574 1.00 158.07 161 ILE S O 1
ATOM 4022 N N . HIS B 1 162 ? 121.497 151.370 173.885 1.00 161.55 162 HIS S N 1
ATOM 4023 C CA . HIS B 1 162 ? 120.343 151.078 174.721 1.00 161.55 162 HIS S CA 1
ATOM 4024 C C . HIS B 1 162 ? 120.584 149.844 175.577 1.00 161.55 162 HIS S C 1
ATOM 4025 O O . HIS B 1 162 ? 120.521 149.912 176.805 1.00 161.55 162 HIS S O 1
ATOM 4032 N N . ARG B 1 163 ? 120.857 148.710 174.940 1.00 167.67 163 ARG S N 1
ATOM 4033 C CA . ARG B 1 163 ? 121.038 147.466 175.680 1.00 167.67 163 ARG S CA 1
ATOM 4034 C C . ARG B 1 163 ? 122.275 147.511 176.582 1.00 167.67 163 ARG S C 1
ATOM 4035 O O . ARG B 1 163 ? 122.256 147.018 177.707 1.00 167.67 163 ARG S O 1
ATOM 4043 N N . HIS B 1 164 ? 123.347 148.094 176.064 1.00 162.83 164 HIS S N 1
ATOM 4044 C CA . HIS B 1 164 ? 124.611 148.247 176.772 1.00 162.83 164 HIS S CA 1
ATOM 4045 C C . HIS B 1 164 ? 125.162 146.930 177.278 1.00 162.83 164 HIS S C 1
ATOM 4046 O O . HIS B 1 164 ? 125.265 146.740 178.477 1.00 162.83 164 HIS S O 1
ATOM 4053 N N . PRO B 1 165 ? 125.527 146.003 176.382 1.00 151.64 165 PRO S N 1
ATOM 4054 C CA . PRO B 1 165 ? 126.176 144.784 176.850 1.00 151.64 165 PRO S CA 1
ATOM 4055 C C . PRO B 1 165 ? 127.567 145.064 177.405 1.00 151.64 165 PRO S C 1
ATOM 4056 O O . PRO B 1 165 ? 128.225 146.016 177.021 1.00 151.64 165 PRO S O 1
ATOM 4060 N N . ASP B 1 166 ? 128.013 144.233 178.336 1.00 161.06 166 ASP S N 1
ATOM 4061 C CA . ASP B 1 166 ? 129.312 144.425 178.959 1.00 161.06 166 ASP S CA 1
ATOM 4062 C C . ASP B 1 166 ? 130.435 144.229 177.959 1.00 161.06 166 ASP S C 1
ATOM 4063 O O . ASP B 1 166 ? 131.384 144.994 177.921 1.00 161.06 166 ASP S O 1
ATOM 4068 N N . VAL B 1 167 ? 130.346 143.190 177.144 1.00 143.93 167 VAL S N 1
ATOM 4069 C CA . VAL B 1 167 ? 131.327 142.906 176.107 1.00 143.93 167 VAL S CA 1
ATOM 4070 C C . VAL B 1 167 ? 130.620 142.442 174.846 1.00 143.93 167 VAL S C 1
ATOM 4071 O O . VAL B 1 167 ? 129.454 142.063 174.884 1.00 143.93 167 VAL S O 1
ATOM 4075 N N . PHE B 1 168 ? 131.305 142.547 173.721 1.00 138.07 168 PHE S N 1
ATOM 4076 C CA . PHE B 1 168 ? 130.760 142.234 172.411 1.00 138.07 168 PHE S CA 1
ATOM 4077 C C . PHE B 1 168 ? 131.711 141.277 171.741 1.00 138.07 168 PHE S C 1
ATOM 4078 O O . PHE B 1 168 ? 132.773 141.661 171.237 1.00 138.07 168 PHE S O 1
ATOM 4086 N N . PHE B 1 169 ? 131.350 139.998 171.744 1.00 132.69 169 PHE S N 1
ATOM 4087 C CA . PHE B 1 169 ? 132.238 138.939 171.298 1.00 132.69 169 PHE S CA 1
ATOM 4088 C C . PHE B 1 169 ? 132.142 138.763 169.800 1.00 132.69 169 PHE S C 1
ATOM 4089 O O . PHE B 1 169 ? 131.038 138.622 169.250 1.00 132.69 169 PHE S O 1
ATOM 4097 N N . VAL B 1 170 ? 133.289 138.824 169.131 1.00 132.68 170 VAL S N 1
ATOM 4098 C CA . VAL B 1 170 ? 133.361 138.586 167.699 1.00 132.68 170 VAL S CA 1
ATOM 4099 C C . VAL B 1 170 ? 134.279 137.412 167.478 1.00 132.68 170 VAL S C 1
ATOM 4100 O O . VAL B 1 170 ? 135.494 137.558 167.402 1.00 132.68 170 VAL S O 1
ATOM 4104 N N . ASP B 1 171 ? 133.693 136.230 167.386 1.00 144.31 171 ASP S N 1
ATOM 4105 C CA . ASP B 1 171 ? 134.475 135.025 167.225 1.00 144.31 171 ASP S CA 1
ATOM 4106 C C . ASP B 1 171 ? 134.982 134.918 165.808 1.00 144.31 171 ASP S C 1
ATOM 4107 O O . ASP B 1 171 ? 134.438 135.521 164.876 1.00 144.31 171 ASP S O 1
ATOM 4112 N N . GLU B 1 172 ? 136.042 134.144 165.644 1.00 151.05 172 GLU S N 1
ATOM 4113 C CA . GLU B 1 172 ? 136.663 133.912 164.348 1.00 151.05 172 GLU S CA 1
ATOM 4114 C C . GLU B 1 172 ? 136.985 135.218 163.671 1.00 151.05 172 GLU S C 1
ATOM 4115 O O . GLU B 1 172 ? 136.694 135.424 162.494 1.00 151.05 172 GLU S O 1
ATOM 4121 N N . ALA B 1 173 ? 137.614 136.109 164.402 1.00 145.04 173 ALA S N 1
ATOM 4122 C CA . ALA B 1 173 ? 137.930 137.428 163.918 1.00 145.04 173 ALA S CA 1
ATOM 4123 C C . ALA B 1 173 ? 138.944 137.434 162.797 1.00 145.04 173 ALA S C 1
ATOM 4124 O O . ALA B 1 173 ? 139.259 138.490 162.260 1.00 145.04 173 ALA S O 1
ATOM 4126 N N . GLN B 1 174 ? 139.468 136.277 162.433 1.00 150.00 174 GLN S N 1
ATOM 4127 C CA . GLN B 1 174 ? 140.437 136.194 161.355 1.00 150.00 174 GLN S CA 1
ATOM 4128 C C . GLN B 1 174 ? 139.802 136.612 160.045 1.00 150.00 174 GLN S C 1
ATOM 4129 O O . GLN B 1 174 ? 140.490 136.966 159.099 1.00 150.00 174 GLN S O 1
ATOM 4135 N N . HIS B 1 175 ? 138.481 136.546 159.957 1.00 147.72 175 HIS S N 1
ATOM 4136 C CA . HIS B 1 175 ? 137.804 136.795 158.700 1.00 147.72 175 HIS S CA 1
ATOM 4137 C C . HIS B 1 175 ? 137.731 138.273 158.381 1.00 147.72 175 HIS S C 1
ATOM 4138 O O . HIS B 1 175 ? 137.341 138.645 157.271 1.00 147.72 175 HIS S O 1
ATOM 4145 N N . PHE B 1 176 ? 138.125 139.125 159.313 1.00 145.19 176 PHE S N 1
ATOM 4146 C CA . PHE B 1 176 ? 138.156 140.561 159.069 1.00 145.19 176 PHE S CA 1
ATOM 4147 C C . PHE B 1 176 ? 139.261 140.944 158.101 1.00 145.19 176 PHE S C 1
ATOM 4148 O O . PHE B 1 176 ? 139.235 142.016 157.541 1.00 145.19 176 PHE S O 1
ATOM 4156 N N . GLY B 1 177 ? 140.235 140.077 157.903 1.00 154.97 177 GLY S N 1
ATOM 4157 C CA . GLY B 1 177 ? 141.417 140.404 157.121 1.00 154.97 177 GLY S CA 1
ATOM 4158 C C . GLY B 1 177 ? 141.336 140.150 155.659 1.00 154.97 177 GLY S C 1
ATOM 4159 O O . GLY B 1 177 ? 142.286 140.359 154.911 1.00 154.97 177 GLY S O 1
ATOM 4160 N N . LYS B 1 178 ? 140.180 139.686 155.224 1.00 162.75 178 LYS S N 1
ATOM 4161 C CA . LYS B 1 178 ? 139.925 139.450 153.821 1.00 162.75 178 LYS S CA 1
ATOM 4162 C C . LYS B 1 178 ? 139.522 140.775 153.190 1.00 162.75 178 LYS S C 1
ATOM 4163 O O . LYS B 1 178 ? 138.347 141.188 153.240 1.00 162.75 178 LYS S O 1
ATOM 4169 N N . VAL B 1 179 ? 140.517 141.446 152.612 1.00 168.16 179 VAL S N 1
ATOM 4170 C CA . VAL B 1 179 ? 140.321 142.700 151.919 1.00 168.16 179 VAL S CA 1
ATOM 4171 C C . VAL B 1 179 ? 141.136 142.706 150.633 1.00 168.16 179 VAL S C 1
ATOM 4172 O O . VAL B 1 179 ? 141.913 141.790 150.357 1.00 168.16 179 VAL S O 1
ATOM 4176 N N . ALA B 1 180 ? 140.898 143.725 149.820 1.00 170.24 180 ALA S N 1
ATOM 4177 C CA . ALA B 1 180 ? 141.486 143.828 148.494 1.00 170.24 180 ALA S CA 1
ATOM 4178 C C . ALA B 1 180 ? 142.689 144.768 148.469 1.00 170.24 180 ALA S C 1
ATOM 4179 O O . ALA B 1 180 ? 143.749 144.411 147.969 1.00 170.24 180 ALA S O 1
ATOM 4181 N N . SER B 1 181 ? 142.527 145.971 149.017 1.00 182.75 181 SER S N 1
ATOM 4182 C CA . SER B 1 181 ? 143.628 146.913 149.162 1.00 182.75 181 SER S CA 1
ATOM 4183 C C . SER B 1 181 ? 144.518 146.531 150.328 1.00 182.75 181 SER S C 1
ATOM 4184 O O . SER B 1 181 ? 144.040 146.085 151.381 1.00 182.75 181 SER S O 1
ATOM 4187 N N . GLY B 1 182 ? 145.822 146.698 150.137 1.00 202.82 182 GLY S N 1
ATOM 4188 C CA . GLY B 1 182 ? 146.781 146.359 151.169 1.00 202.82 182 GLY S CA 1
ATOM 4189 C C . GLY B 1 182 ? 146.594 147.146 152.453 1.00 202.82 182 GLY S C 1
ATOM 4190 O O . GLY B 1 182 ? 146.667 146.600 153.567 1.00 202.82 182 GLY S O 1
ATOM 4191 N N . TYR B 1 183 ? 146.348 148.441 152.305 1.00 196.14 183 TYR S N 1
ATOM 4192 C CA . TYR B 1 183 ? 146.225 149.323 153.458 1.00 196.14 183 TYR S CA 1
ATOM 4193 C C . TYR B 1 183 ? 144.854 149.200 154.102 1.00 196.14 183 TYR S C 1
ATOM 4194 O O . TYR B 1 183 ? 144.629 149.749 155.178 1.00 196.14 183 TYR S O 1
ATOM 4203 N N . LYS B 1 184 ? 143.945 148.476 153.453 1.00 179.11 184 LYS S N 1
ATOM 4204 C CA . LYS B 1 184 ? 142.563 148.472 153.892 1.00 179.11 184 LYS S CA 1
ATOM 4205 C C . LYS B 1 184 ? 142.382 147.758 155.246 1.00 179.11 184 LYS S C 1
ATOM 4206 O O . LYS B 1 184 ? 141.307 147.838 155.856 1.00 179.11 184 LYS S O 1
ATOM 4212 N N . LEU B 1 185 ? 143.421 147.078 155.726 1.00 160.29 185 LEU S N 1
ATOM 4213 C CA . LEU B 1 185 ? 143.371 146.470 157.046 1.00 160.29 185 LEU S CA 1
ATOM 4214 C C . LEU B 1 185 ? 143.163 147.533 158.118 1.00 160.29 185 LEU S C 1
ATOM 4215 O O . LEU B 1 185 ? 142.357 147.366 159.049 1.00 160.29 185 LEU S O 1
ATOM 4220 N N . GLN B 1 186 ? 143.893 148.631 157.978 1.00 165.42 186 GLN S N 1
ATOM 4221 C CA . GLN B 1 186 ? 143.772 149.733 158.914 1.00 165.42 186 GLN S CA 1
ATOM 4222 C C . GLN B 1 186 ? 142.371 150.288 158.880 1.00 165.42 186 GLN S C 1
ATOM 4223 O O . GLN B 1 186 ? 141.785 150.584 159.925 1.00 165.42 186 GLN S O 1
ATOM 4229 N N . ASP B 1 187 ? 141.814 150.432 157.685 1.00 177.08 187 ASP S N 1
ATOM 4230 C CA . ASP B 1 187 ? 140.483 150.989 157.553 1.00 177.08 187 ASP S CA 1
ATOM 4231 C C . ASP B 1 187 ? 139.449 150.085 158.197 1.00 177.08 187 ASP S C 1
ATOM 4232 O O . ASP B 1 187 ? 138.488 150.554 158.822 1.00 177.08 187 ASP S O 1
ATOM 4237 N N . GLN B 1 188 ? 139.638 148.774 158.053 1.00 161.86 188 GLN S N 1
ATOM 4238 C CA . GLN B 1 188 ? 138.711 147.835 158.656 1.00 161.86 188 GLN S CA 1
ATOM 4239 C C . GLN B 1 188 ? 138.726 147.946 160.167 1.00 161.86 188 GLN S C 1
ATOM 4240 O O . GLN B 1 188 ? 137.687 148.040 160.839 1.00 161.86 188 GLN S O 1
ATOM 4246 N N . LEU B 1 189 ? 139.921 147.945 160.724 1.00 159.98 189 LEU S N 1
ATOM 4247 C CA . LEU B 1 189 ? 140.041 148.009 162.168 1.00 159.98 189 LEU S CA 1
ATOM 4248 C C . LEU B 1 189 ? 139.559 149.363 162.698 1.00 159.98 189 LEU S C 1
ATOM 4249 O O . LEU B 1 189 ? 139.006 149.442 163.795 1.00 159.98 189 LEU S O 1
ATOM 4254 N N . ASP B 1 190 ? 139.744 150.425 161.918 1.00 170.42 190 ASP S N 1
ATOM 4255 C CA . ASP B 1 190 ? 139.261 151.727 162.317 1.00 170.42 190 ASP S CA 1
ATOM 4256 C C . ASP B 1 190 ? 137.741 151.778 162.282 1.00 170.42 190 ASP S C 1
ATOM 4257 O O . ASP B 1 190 ? 137.120 152.460 163.099 1.00 170.42 190 ASP S O 1
ATOM 4262 N N . CYS B 1 191 ? 137.139 151.067 161.342 1.00 158.10 191 CYS S N 1
ATOM 4263 C CA . CYS B 1 191 ? 135.689 150.996 161.302 1.00 158.10 191 CYS S CA 1
ATOM 4264 C C . CYS B 1 191 ? 135.157 150.296 162.543 1.00 158.10 191 CYS S C 1
ATOM 4265 O O . CYS B 1 191 ? 134.173 150.732 163.159 1.00 158.10 191 CYS S O 1
ATOM 4268 N N . LEU B 1 192 ? 135.816 149.228 162.949 1.00 148.92 192 LEU S N 1
ATOM 4269 C CA . LEU B 1 192 ? 135.435 148.551 164.175 1.00 148.92 192 LEU S CA 1
ATOM 4270 C C . LEU B 1 192 ? 135.626 149.465 165.380 1.00 148.92 192 LEU S C 1
ATOM 4271 O O . LEU B 1 192 ? 134.785 149.505 166.287 1.00 148.92 192 LEU S O 1
ATOM 4276 N N . LYS B 1 193 ? 136.732 150.202 165.408 1.00 151.55 193 LYS S N 1
ATOM 4277 C CA . LYS B 1 193 ? 136.997 151.105 166.516 1.00 151.55 193 LYS S CA 1
ATOM 4278 C C . LYS B 1 193 ? 135.937 152.176 166.599 1.00 151.55 193 LYS S C 1
ATOM 4279 O O . LYS B 1 193 ? 135.485 152.545 167.695 1.00 151.55 193 LYS S O 1
ATOM 4285 N N . SER B 1 194 ? 135.528 152.682 165.447 1.00 156.72 194 SER S N 1
ATOM 4286 C CA . SER B 1 194 ? 134.519 153.725 165.417 1.00 156.72 194 SER S CA 1
ATOM 4287 C C . SER B 1 194 ? 133.184 153.195 165.885 1.00 156.72 194 SER S C 1
ATOM 4288 O O . SER B 1 194 ? 132.437 153.902 166.564 1.00 156.72 194 SER S O 1
ATOM 4291 N N . LEU B 1 195 ? 132.870 151.956 165.542 1.00 152.62 195 LEU S N 1
ATOM 4292 C CA . LEU B 1 195 ? 131.654 151.336 166.048 1.00 152.62 195 LEU S CA 1
ATOM 4293 C C . LEU B 1 195 ? 131.700 151.217 167.553 1.00 152.62 195 LEU S C 1
ATOM 4294 O O . LEU B 1 195 ? 130.702 151.439 168.235 1.00 152.62 195 LEU S O 1
ATOM 4299 N N . ALA B 1 196 ? 132.862 150.894 168.092 1.00 152.42 196 ALA S N 1
ATOM 4300 C CA . ALA B 1 196 ? 132.994 150.690 169.524 1.00 152.42 196 ALA S CA 1
ATOM 4301 C C . ALA B 1 196 ? 132.919 151.995 170.269 1.00 152.42 196 ALA S C 1
ATOM 4302 O O . ALA B 1 196 ? 132.370 152.062 171.376 1.00 152.42 196 ALA S O 1
ATOM 4304 N N . ASN B 1 197 ? 133.485 153.049 169.690 1.00 155.64 197 ASN S N 1
ATOM 4305 C CA . ASN B 1 197 ? 133.662 154.302 170.406 1.00 155.64 197 ASN S CA 1
ATOM 4306 C C . ASN B 1 197 ? 132.323 154.945 170.734 1.00 155.64 197 ASN S C 1
ATOM 4307 O O . ASN B 1 197 ? 132.083 155.324 171.885 1.00 155.64 197 ASN S O 1
ATOM 4312 N N . MET B 1 198 ? 131.439 155.062 169.747 1.00 162.62 198 MET S N 1
ATOM 4313 C CA . MET B 1 198 ? 130.172 155.728 169.985 1.00 162.62 198 MET S CA 1
ATOM 4314 C C . MET B 1 198 ? 129.297 154.961 170.961 1.00 162.62 198 MET S C 1
ATOM 4315 O O . MET B 1 198 ? 128.436 155.559 171.621 1.00 162.62 198 MET S O 1
ATOM 4320 N N . THR B 1 199 ? 129.490 153.650 171.053 1.00 155.97 199 THR S N 1
ATOM 4321 C CA . THR B 1 199 ? 128.632 152.828 171.890 1.00 155.97 199 THR S CA 1
ATOM 4322 C C . THR B 1 199 ? 129.247 152.517 173.239 1.00 155.97 199 THR S C 1
ATOM 4323 O O . THR B 1 199 ? 128.541 152.096 174.147 1.00 155.97 199 THR S O 1
ATOM 4327 N N . GLY B 1 200 ? 130.546 152.729 173.381 1.00 149.43 200 GLY S N 1
ATOM 4328 C CA . GLY B 1 200 ? 131.220 152.423 174.626 1.00 149.43 200 GLY S CA 1
ATOM 4329 C C . GLY B 1 200 ? 131.117 150.971 175.023 1.00 149.43 200 GLY S C 1
ATOM 4330 O O . GLY B 1 200 ? 131.025 150.643 176.204 1.00 149.43 200 GLY S O 1
ATOM 4331 N N . ILE B 1 201 ? 131.146 150.089 174.036 1.00 140.35 201 ILE S N 1
ATOM 4332 C CA . ILE B 1 201 ? 131.022 148.657 174.250 1.00 140.35 201 ILE S CA 1
ATOM 4333 C C . ILE B 1 201 ? 132.366 148.019 173.939 1.00 140.35 201 ILE S C 1
ATOM 4334 O O . ILE B 1 201 ? 132.906 148.182 172.842 1.00 140.35 201 ILE S O 1
ATOM 4339 N N . LEU B 1 202 ? 132.926 147.313 174.910 1.00 142.17 202 LEU S N 1
ATOM 4340 C CA . LEU B 1 202 ? 134.218 146.651 174.750 1.00 142.17 202 LEU S CA 1
ATOM 4341 C C . LEU B 1 202 ? 134.076 145.467 173.830 1.00 142.17 202 LEU S C 1
ATOM 4342 O O . LEU B 1 202 ? 133.255 144.584 174.078 1.00 142.17 202 LEU S O 1
ATOM 4347 N N . HIS B 1 203 ? 134.847 145.452 172.751 1.00 146.16 203 HIS S N 1
ATOM 4348 C CA . HIS B 1 203 ? 134.848 144.356 171.809 1.00 146.16 203 HIS S CA 1
ATOM 4349 C C . HIS B 1 203 ? 135.999 143.419 172.110 1.00 146.16 203 HIS S C 1
ATOM 4350 O O . HIS B 1 203 ? 137.118 143.851 172.420 1.00 146.16 203 HIS S O 1
ATOM 4357 N N . CYS B 1 204 ? 135.725 142.121 172.052 1.00 146.02 204 CYS S N 1
ATOM 4358 C CA . CYS B 1 204 ? 136.754 141.102 172.196 1.00 146.02 204 CYS S CA 1
ATOM 4359 C C . CYS B 1 204 ? 136.803 140.276 170.944 1.00 146.02 204 CYS S C 1
ATOM 4360 O O . CYS B 1 204 ? 135.803 139.701 170.537 1.00 146.02 204 CYS S O 1
ATOM 4363 N N . LEU B 1 205 ? 137.964 140.253 170.304 1.00 144.30 205 LEU S N 1
ATOM 4364 C CA . LEU B 1 205 ? 138.157 139.544 169.057 1.00 144.30 205 LEU S CA 1
ATOM 4365 C C . LEU B 1 205 ? 138.963 138.289 169.309 1.00 144.30 205 LEU S C 1
ATOM 4366 O O . LEU B 1 205 ? 140.067 138.334 169.844 1.00 144.30 205 LEU S O 1
ATOM 4371 N N . LEU B 1 206 ? 138.397 137.151 168.946 1.00 142.07 206 LEU S N 1
ATOM 4372 C CA . LEU B 1 206 ? 139.021 135.861 169.115 1.00 142.07 206 LEU S CA 1
ATOM 4373 C C . LEU B 1 206 ? 139.421 135.345 167.747 1.00 142.07 206 LEU S C 1
ATOM 4374 O O . LEU B 1 206 ? 138.614 135.374 166.786 1.00 142.07 206 LEU S O 1
ATOM 4379 N N . GLY B 1 207 ? 140.666 134.904 167.634 1.00 141.40 207 GLY S N 1
ATOM 4380 C CA . GLY B 1 207 ? 141.147 134.398 166.376 1.00 141.40 207 GLY S CA 1
ATOM 4381 C C . GLY B 1 207 ? 142.453 133.693 166.483 1.00 141.40 207 GLY S C 1
ATOM 4382 O O . GLY B 1 207 ? 143.068 133.668 167.539 1.00 141.40 207 GLY S O 1
ATOM 4383 N N . THR B 1 208 ? 142.865 133.090 165.382 1.00 148.94 208 THR S N 1
ATOM 4384 C CA . THR B 1 208 ? 144.089 132.327 165.341 1.00 148.94 208 THR S CA 1
ATOM 4385 C C . THR B 1 208 ? 145.274 133.248 165.273 1.00 148.94 208 THR S C 1
ATOM 4386 O O . THR B 1 208 ? 145.129 134.462 165.387 1.00 148.94 208 THR S O 1
ATOM 4390 N N . TYR B 1 209 ? 146.469 132.687 165.110 1.00 153.06 209 TYR S N 1
ATOM 4391 C CA . TYR B 1 209 ? 147.673 133.494 165.117 1.00 153.06 209 TYR S CA 1
ATOM 4392 C C . TYR B 1 209 ? 147.731 134.373 163.880 1.00 153.06 209 TYR S C 1
ATOM 4393 O O . TYR B 1 209 ? 148.587 135.235 163.779 1.00 153.06 209 TYR S O 1
ATOM 4402 N N . GLU B 1 210 ? 146.818 134.189 162.945 1.00 162.53 210 GLU S N 1
ATOM 4403 C CA . GLU B 1 210 ? 146.754 135.058 161.769 1.00 162.53 210 GLU S CA 1
ATOM 4404 C C . GLU B 1 210 ? 146.313 136.444 162.194 1.00 162.53 210 GLU S C 1
ATOM 4405 O O . GLU B 1 210 ? 146.695 137.431 161.579 1.00 162.53 210 GLU S O 1
ATOM 4411 N N . LEU B 1 211 ? 145.512 136.536 163.247 1.00 147.56 211 LEU S N 1
ATOM 4412 C CA . LEU B 1 211 ? 144.999 137.802 163.741 1.00 147.56 211 LEU S CA 1
ATOM 4413 C C . LEU B 1 211 ? 146.106 138.738 164.147 1.00 147.56 211 LEU S C 1
ATOM 4414 O O . LEU B 1 211 ? 145.829 139.890 164.463 1.00 147.56 211 LEU S O 1
ATOM 4419 N N . LEU B 1 212 ? 147.356 138.293 164.142 1.00 149.61 212 LEU S N 1
ATOM 4420 C CA . LEU B 1 212 ? 148.458 139.191 164.455 1.00 149.61 212 LEU S CA 1
ATOM 4421 C C . LEU B 1 212 ? 148.661 140.221 163.348 1.00 149.61 212 LEU S C 1
ATOM 4422 O O . LEU B 1 212 ? 149.414 141.178 163.530 1.00 149.61 212 LEU S O 1
ATOM 4427 N N . THR B 1 213 ? 147.983 140.059 162.219 1.00 144.03 213 THR S N 1
ATOM 4428 C CA . THR B 1 213 ? 148.008 141.085 161.184 1.00 144.03 213 THR S CA 1
ATOM 4429 C C . THR B 1 213 ? 147.318 142.362 161.638 1.00 144.03 213 THR S C 1
ATOM 4430 O O . THR B 1 213 ? 147.544 143.419 161.053 1.00 144.03 213 THR S O 1
ATOM 4434 N N . PHE B 1 214 ? 146.486 142.274 162.668 1.00 151.45 214 PHE S N 1
ATOM 4435 C CA . PHE B 1 214 ? 145.794 143.422 163.214 1.00 151.45 214 PHE S CA 1
ATOM 4436 C C . PHE B 1 214 ? 146.437 143.928 164.482 1.00 151.45 214 PHE S C 1
ATOM 4437 O O . PHE B 1 214 ? 145.852 144.757 165.181 1.00 151.45 214 PHE S O 1
ATOM 4445 N N . ARG B 1 215 ? 147.621 143.436 164.806 1.00 151.04 215 ARG S N 1
ATOM 4446 C CA . ARG B 1 215 ? 148.131 143.558 166.167 1.00 151.04 215 ARG S CA 1
ATOM 4447 C C . ARG B 1 215 ? 148.385 145.012 166.499 1.00 151.04 215 ARG S C 1
ATOM 4448 O O . ARG B 1 215 ? 147.694 145.622 167.326 1.00 151.04 215 ARG S O 1
ATOM 4456 N N . ASN B 1 216 ? 149.372 145.589 165.829 1.00 157.60 216 ASN S N 1
ATOM 4457 C CA . ASN B 1 216 ? 149.835 146.938 166.109 1.00 157.60 216 ASN S CA 1
ATOM 4458 C C . ASN B 1 216 ? 149.960 147.695 164.805 1.00 157.60 216 ASN S C 1
ATOM 4459 O O . ASN B 1 216 ? 150.998 148.282 164.507 1.00 157.60 216 ASN S O 1
ATOM 4464 N N . LEU B 1 217 ? 148.892 147.674 164.016 1.00 157.62 217 LEU S N 1
ATOM 4465 C CA . LEU B 1 217 ? 148.935 148.294 162.701 1.00 157.62 217 LEU S CA 1
ATOM 4466 C C . LEU B 1 217 ? 148.723 149.799 162.774 1.00 157.62 217 LEU S C 1
ATOM 4467 O O . LEU B 1 217 ? 148.854 150.492 161.771 1.00 157.62 217 LEU S O 1
ATOM 4472 N N . SER B 1 218 ? 148.390 150.308 163.953 1.00 162.18 218 SER S N 1
ATOM 4473 C CA . SER B 1 218 ? 148.232 151.740 164.180 1.00 162.18 218 SER S CA 1
ATOM 4474 C C . SER B 1 218 ? 148.416 152.031 165.645 1.00 162.18 218 SER S C 1
ATOM 4475 O O . SER B 1 218 ? 147.970 151.259 166.492 1.00 162.18 218 SER S O 1
ATOM 4478 N N . GLY B 1 219 ? 149.090 153.127 165.953 1.00 158.50 219 GLY S N 1
ATOM 4479 C CA . GLY B 1 219 ? 149.319 153.499 167.337 1.00 158.50 219 GLY S CA 1
ATOM 4480 C C . GLY B 1 219 ? 148.040 153.801 168.092 1.00 158.50 219 GLY S C 1
ATOM 4481 O O . GLY B 1 219 ? 147.881 153.410 169.247 1.00 158.50 219 GLY S O 1
ATOM 4482 N N . GLN B 1 220 ? 147.118 154.490 167.445 1.00 158.31 220 GLN S N 1
ATOM 4483 C CA . GLN B 1 220 ? 145.827 154.772 168.049 1.00 158.31 220 GLN S CA 1
ATOM 4484 C C . GLN B 1 220 ? 145.080 153.487 168.349 1.00 158.31 220 GLN S C 1
ATOM 4485 O O . GLN B 1 220 ? 144.472 153.337 169.409 1.00 158.31 220 GLN S O 1
ATOM 4491 N N . LEU B 1 221 ? 145.132 152.538 167.423 1.00 155.76 221 LEU S N 1
ATOM 4492 C CA . LEU B 1 221 ? 144.534 151.235 167.646 1.00 155.76 221 LEU S CA 1
ATOM 4493 C C . LEU B 1 221 ? 145.368 150.421 168.617 1.00 155.76 221 LEU S C 1
ATOM 4494 O O . LEU B 1 221 ? 144.839 149.565 169.320 1.00 155.76 221 LEU S O 1
ATOM 4499 N N . SER B 1 222 ? 146.666 150.673 168.674 1.00 157.77 222 SER S N 1
ATOM 4500 C CA . SER B 1 222 ? 147.517 149.995 169.636 1.00 157.77 222 SER S CA 1
ATOM 4501 C C . SER B 1 222 ? 147.210 150.403 171.064 1.00 157.77 222 SER S C 1
ATOM 4502 O O . SER B 1 222 ? 147.417 149.622 171.988 1.00 157.77 222 SER S O 1
ATOM 4505 N N . ARG B 1 223 ? 146.724 151.613 171.270 1.00 155.80 223 ARG S N 1
ATOM 4506 C CA . ARG B 1 223 ? 146.455 152.076 172.623 1.00 155.80 223 ARG S CA 1
ATOM 4507 C C . ARG B 1 223 ? 145.229 151.410 173.195 1.00 155.80 223 ARG S C 1
ATOM 4508 O O . ARG B 1 223 ? 145.208 151.088 174.387 1.00 155.80 223 ARG S O 1
ATOM 4516 N N . ARG B 1 224 ? 144.196 151.217 172.376 1.00 154.25 224 ARG S N 1
ATOM 4517 C CA . ARG B 1 224 ? 142.912 150.745 172.886 1.00 154.25 224 ARG S CA 1
ATOM 4518 C C . ARG B 1 224 ? 142.697 149.263 172.646 1.00 154.25 224 ARG S C 1
ATOM 4519 O O . ARG B 1 224 ? 141.558 148.809 172.492 1.00 154.25 224 ARG S O 1
ATOM 4527 N N . SER B 1 225 ? 143.790 148.508 172.627 1.00 147.59 225 SER S N 1
ATOM 4528 C CA . SER B 1 225 ? 143.735 147.073 172.465 1.00 147.59 225 SER S CA 1
ATOM 4529 C C . SER B 1 225 ? 144.536 146.406 173.562 1.00 147.59 225 SER S C 1
ATOM 4530 O O . SER B 1 225 ? 145.593 146.878 173.958 1.00 147.59 225 SER S O 1
ATOM 4533 N N . VAL B 1 226 ? 144.024 145.284 174.042 1.00 149.49 226 VAL S N 1
ATOM 4534 C CA . VAL B 1 226 ? 144.697 144.438 175.010 1.00 149.49 226 VAL S CA 1
ATOM 4535 C C . VAL B 1 226 ? 144.992 143.099 174.364 1.00 149.49 226 VAL S C 1
ATOM 4536 O O . VAL B 1 226 ? 144.100 142.458 173.813 1.00 149.49 226 VAL S O 1
ATOM 4540 N N . ASP B 1 227 ? 146.254 142.699 174.400 1.00 166.49 227 ASP S N 1
ATOM 4541 C CA . ASP B 1 227 ? 146.712 141.473 173.778 1.00 166.49 227 ASP S CA 1
ATOM 4542 C C . ASP B 1 227 ? 146.771 140.379 174.833 1.00 166.49 227 ASP S C 1
ATOM 4543 O O . ASP B 1 227 ? 147.621 140.382 175.720 1.00 166.49 227 ASP S O 1
ATOM 4548 N N . ILE B 1 228 ? 145.851 139.438 174.736 1.00 143.44 228 ILE S N 1
ATOM 4549 C CA . ILE B 1 228 ? 145.894 138.234 175.530 1.00 143.44 228 ILE S CA 1
ATOM 4550 C C . ILE B 1 228 ? 146.353 137.086 174.656 1.00 143.44 228 ILE S C 1
ATOM 4551 O O . ILE B 1 228 ? 145.774 136.827 173.615 1.00 143.44 228 ILE S O 1
ATOM 4556 N N . HIS B 1 229 ? 147.424 136.417 175.068 1.00 147.48 229 HIS S N 1
ATOM 4557 C CA . HIS B 1 229 ? 148.001 135.301 174.336 1.00 147.48 229 HIS S CA 1
ATOM 4558 C C . HIS B 1 229 ? 147.575 134.017 175.006 1.00 147.48 229 HIS S C 1
ATOM 4559 O O . HIS B 1 229 ? 147.878 133.769 176.170 1.00 147.48 229 HIS S O 1
ATOM 4566 N N . PHE B 1 230 ? 146.856 133.187 174.267 1.00 148.21 230 PHE S N 1
ATOM 4567 C CA . PHE B 1 230 ? 146.443 131.877 174.725 1.00 148.21 230 PHE S CA 1
ATOM 4568 C C . PHE B 1 230 ? 147.500 130.875 174.329 1.00 148.21 230 PHE S C 1
ATOM 4569 O O . PHE B 1 230 ? 147.341 130.103 173.389 1.00 148.21 230 PHE S O 1
ATOM 4577 N N . ARG B 1 231 ? 148.622 130.895 175.030 1.00 154.65 231 ARG S N 1
ATOM 4578 C CA . ARG B 1 231 ? 149.772 130.088 174.650 1.00 154.65 231 ARG S CA 1
ATOM 4579 C C . ARG B 1 231 ? 149.490 128.610 174.809 1.00 154.65 231 ARG S C 1
ATOM 4580 O O . ARG B 1 231 ? 148.765 128.196 175.696 1.00 154.65 231 ARG S O 1
ATOM 4588 N N . ARG B 1 232 ? 150.073 127.804 173.942 1.00 157.56 232 ARG S N 1
ATOM 4589 C CA . ARG B 1 232 ? 150.041 126.355 174.066 1.00 157.56 232 ARG S CA 1
ATOM 4590 C C . ARG B 1 232 ? 151.070 125.883 175.054 1.00 157.56 232 ARG S C 1
ATOM 4591 O O . ARG B 1 232 ? 151.722 126.689 175.717 1.00 157.56 232 ARG S O 1
ATOM 4599 N N . TYR B 1 233 ? 151.232 124.576 175.178 1.00 158.36 233 TYR S N 1
ATOM 4600 C CA . TYR B 1 233 ? 152.218 123.998 176.080 1.00 158.36 233 TYR S CA 1
ATOM 4601 C C . TYR B 1 233 ? 153.455 123.634 175.298 1.00 158.36 233 TYR S C 1
ATOM 4602 O O . TYR B 1 233 ? 153.389 122.891 174.313 1.00 158.36 233 TYR S O 1
ATOM 4611 N N . CYS B 1 234 ? 154.593 124.157 175.723 1.00 179.21 234 CYS S N 1
ATOM 4612 C CA . CYS B 1 234 ? 155.847 123.893 175.049 1.00 179.21 234 CYS S CA 1
ATOM 4613 C C . CYS B 1 234 ? 156.434 122.577 175.530 1.00 179.21 234 CYS S C 1
ATOM 4614 O O . CYS B 1 234 ? 155.913 121.926 176.427 1.00 179.21 234 CYS S O 1
ATOM 4617 N N . ALA B 1 235 ? 157.526 122.164 174.913 1.00 178.56 235 ALA S N 1
ATOM 4618 C CA . ALA B 1 235 ? 158.257 120.978 175.310 1.00 178.56 235 ALA S CA 1
ATOM 4619 C C . ALA B 1 235 ? 159.644 121.301 175.813 1.00 178.56 235 ALA S C 1
ATOM 4620 O O . ALA B 1 235 ? 160.217 120.518 176.565 1.00 178.56 235 ALA S O 1
ATOM 4622 N N . ASP B 1 236 ? 160.186 122.446 175.421 1.00 193.12 236 ASP S N 1
ATOM 4623 C CA . ASP B 1 236 ? 161.475 122.870 175.915 1.00 193.12 236 ASP S CA 1
ATOM 4624 C C . ASP B 1 236 ? 161.444 123.110 177.415 1.00 193.12 236 ASP S C 1
ATOM 4625 O O . ASP B 1 236 ? 162.375 122.765 178.143 1.00 193.12 236 ASP S O 1
ATOM 4630 N N . SER B 1 237 ? 160.361 123.701 177.886 1.00 188.54 237 SER S N 1
ATOM 4631 C CA . SER B 1 237 ? 160.221 123.997 179.301 1.00 188.54 237 SER S CA 1
ATOM 4632 C C . SER B 1 237 ? 159.685 122.791 180.009 1.00 188.54 237 SER S C 1
ATOM 4633 O O . SER B 1 237 ? 158.635 122.298 179.635 1.00 188.54 237 SER S O 1
ATOM 4636 N N . PRO B 1 238 ? 160.389 122.294 181.038 1.00 181.89 238 PRO S N 1
ATOM 4637 C CA . PRO B 1 238 ? 159.886 121.114 181.743 1.00 181.89 238 PRO S CA 1
ATOM 4638 C C . PRO B 1 238 ? 158.546 121.349 182.425 1.00 181.89 238 PRO S C 1
ATOM 4639 O O . PRO B 1 238 ? 157.776 120.397 182.626 1.00 181.89 238 PRO S O 1
ATOM 4643 N N . GLU B 1 239 ? 158.246 122.592 182.774 1.00 192.38 239 GLU S N 1
ATOM 4644 C CA . GLU B 1 239 ? 157.004 122.880 183.478 1.00 192.38 239 GLU S CA 1
ATOM 4645 C C . GLU B 1 239 ? 155.801 122.607 182.587 1.00 192.38 239 GLU S C 1
ATOM 4646 O O . GLU B 1 239 ? 154.816 122.012 183.023 1.00 192.38 239 GLU S O 1
ATOM 4652 N N . ASP B 1 240 ? 155.867 123.044 181.333 1.00 188.57 240 ASP S N 1
ATOM 4653 C CA . ASP B 1 240 ? 154.785 122.804 180.409 1.00 188.57 240 ASP S CA 1
ATOM 4654 C C . ASP B 1 240 ? 154.652 121.314 180.135 1.00 188.57 240 ASP S C 1
ATOM 4655 O O . ASP B 1 240 ? 153.544 120.804 179.958 1.00 188.57 240 ASP S O 1
ATOM 4660 N N . VAL B 1 241 ? 155.769 120.604 180.076 1.00 178.44 241 VAL S N 1
ATOM 4661 C CA . VAL B 1 241 ? 155.743 119.167 179.857 1.00 178.44 241 VAL S CA 1
ATOM 4662 C C . VAL B 1 241 ? 155.001 118.486 180.987 1.00 178.44 241 VAL S C 1
ATOM 4663 O O . VAL B 1 241 ? 154.153 117.619 180.766 1.00 178.44 241 VAL S O 1
ATOM 4667 N N . GLN B 1 242 ? 155.296 118.894 182.206 1.00 172.98 242 GLN S N 1
ATOM 4668 C CA . GLN B 1 242 ? 154.668 118.289 183.366 1.00 172.98 242 GLN S CA 1
ATOM 4669 C C . GLN B 1 242 ? 153.192 118.628 183.397 1.00 172.98 242 GLN S C 1
ATOM 4670 O O . GLN B 1 242 ? 152.361 117.798 183.764 1.00 172.98 242 GLN S O 1
ATOM 4676 N N . ALA B 1 243 ? 152.847 119.846 183.017 1.00 165.83 243 ALA S N 1
ATOM 4677 C CA . ALA B 1 243 ? 151.447 120.242 182.969 1.00 165.83 243 ALA S CA 1
ATOM 4678 C C . ALA B 1 243 ? 150.677 119.430 181.955 1.00 165.83 243 ALA S C 1
ATOM 4679 O O . ALA B 1 243 ? 149.553 119.003 182.221 1.00 165.83 243 ALA S O 1
ATOM 4681 N N . PHE B 1 244 ? 151.266 119.202 180.790 1.00 166.47 244 PHE S N 1
ATOM 4682 C CA . PHE B 1 244 ? 150.612 118.411 179.765 1.00 166.47 244 PHE S CA 1
ATOM 4683 C C . PHE B 1 244 ? 150.444 116.982 180.236 1.00 166.47 244 PHE S C 1
ATOM 4684 O O . PHE B 1 244 ? 149.418 116.340 179.982 1.00 166.47 244 PHE S O 1
ATOM 4692 N N . LYS B 1 245 ? 151.445 116.466 180.931 1.00 169.01 245 LYS S N 1
ATOM 4693 C CA . LYS B 1 245 ? 151.367 115.128 181.489 1.00 169.01 245 LYS S CA 1
ATOM 4694 C C . LYS B 1 245 ? 150.226 115.045 182.479 1.00 169.01 245 LYS S C 1
ATOM 4695 O O . LYS B 1 245 ? 149.467 114.072 182.492 1.00 169.01 245 LYS S O 1
ATOM 4701 N N . SER B 1 246 ? 150.096 116.053 183.329 1.00 167.38 246 SER S N 1
ATOM 4702 C CA . SER B 1 246 ? 149.042 116.048 184.334 1.00 167.38 246 SER S CA 1
ATOM 4703 C C . SER B 1 246 ? 147.680 116.112 183.699 1.00 167.38 246 SER S C 1
ATOM 4704 O O . SER B 1 246 ? 146.745 115.451 184.154 1.00 167.38 246 SER S O 1
ATOM 4707 N N . VAL B 1 247 ? 147.549 116.889 182.640 1.00 168.29 247 VAL S N 1
ATOM 4708 C CA . VAL B 1 247 ? 146.263 117.007 181.973 1.00 168.29 247 VAL S CA 1
ATOM 4709 C C . VAL B 1 247 ? 145.915 115.701 181.290 1.00 168.29 247 VAL S C 1
ATOM 4710 O O . VAL B 1 247 ? 144.763 115.280 181.289 1.00 168.29 247 VAL S O 1
ATOM 4714 N N . LEU B 1 248 ? 146.909 115.033 180.722 1.00 173.26 248 LEU S N 1
ATOM 4715 C CA . LEU B 1 248 ? 146.686 113.724 180.133 1.00 173.26 248 LEU S CA 1
ATOM 4716 C C . LEU B 1 248 ? 146.237 112.731 181.194 1.00 173.26 248 LEU S C 1
ATOM 4717 O O . LEU B 1 248 ? 145.365 111.900 180.953 1.00 173.26 248 LEU S O 1
ATOM 4722 N N . LEU B 1 249 ? 146.839 112.799 182.371 1.00 168.04 249 LEU S N 1
ATOM 4723 C CA . LEU B 1 249 ? 146.434 111.939 183.470 1.00 168.04 249 LEU S CA 1
ATOM 4724 C C . LEU B 1 249 ? 144.992 112.200 183.869 1.00 168.04 249 LEU S C 1
ATOM 4725 O O . LEU B 1 249 ? 144.227 111.272 184.125 1.00 168.04 249 LEU S O 1
ATOM 4730 N N . THR B 1 250 ? 144.603 113.462 183.918 1.00 167.65 250 THR S N 1
ATOM 4731 C CA . THR B 1 250 ? 143.240 113.809 184.290 1.00 167.65 250 THR S CA 1
ATOM 4732 C C . THR B 1 250 ? 142.272 113.315 183.244 1.00 167.65 250 THR S C 1
ATOM 4733 O O . THR B 1 250 ? 141.193 112.819 183.573 1.00 167.65 250 THR S O 1
ATOM 4737 N N . PHE B 1 251 ? 142.636 113.439 181.977 1.00 173.59 251 PHE S N 1
ATOM 4738 C CA . PHE B 1 251 ? 141.769 112.973 180.905 1.00 173.59 251 PHE S CA 1
ATOM 4739 C C . PHE B 1 251 ? 141.607 111.475 180.971 1.00 173.59 251 PHE S C 1
ATOM 4740 O O . PHE B 1 251 ? 140.505 110.975 180.848 1.00 173.59 251 PHE S O 1
ATOM 4748 N N . GLN B 1 252 ? 142.691 110.744 181.176 1.00 179.85 252 GLN S N 1
ATOM 4749 C CA . GLN B 1 252 ? 142.588 109.285 181.159 1.00 179.85 252 GLN S CA 1
ATOM 4750 C C . GLN B 1 252 ? 141.919 108.798 182.408 1.00 179.85 252 GLN S C 1
ATOM 4751 O O . GLN B 1 252 ? 141.389 107.687 182.445 1.00 179.85 252 GLN S O 1
ATOM 4757 N N . GLN B 1 253 ? 141.911 109.625 183.439 1.00 176.21 253 GLN S N 1
ATOM 4758 C CA . GLN B 1 253 ? 141.281 109.258 184.693 1.00 176.21 253 GLN S CA 1
ATOM 4759 C C . GLN B 1 253 ? 139.779 109.297 184.550 1.00 176.21 253 GLN S C 1
ATOM 4760 O O . GLN B 1 253 ? 139.063 108.546 185.208 1.00 176.21 253 GLN S O 1
ATOM 4766 N N . HIS B 1 254 ? 139.294 110.168 183.678 1.00 174.04 254 HIS S N 1
ATOM 4767 C CA . HIS B 1 254 ? 137.864 110.433 183.572 1.00 174.04 254 HIS S CA 1
ATOM 4768 C C . HIS B 1 254 ? 137.257 109.876 182.297 1.00 174.04 254 HIS S C 1
ATOM 4769 O O . HIS B 1 254 ? 136.121 110.167 181.986 1.00 174.04 254 HIS S O 1
ATOM 4776 N N . LEU B 1 255 ? 138.000 109.077 181.549 1.00 171.12 255 LEU S N 1
ATOM 4777 C CA . LEU B 1 255 ? 137.474 108.441 180.350 1.00 171.12 255 LEU S CA 1
ATOM 4778 C C . LEU B 1 255 ? 136.514 107.342 180.741 1.00 171.12 255 LEU S C 1
ATOM 4779 O O . LEU B 1 255 ? 136.869 106.436 181.496 1.00 171.12 255 LEU S O 1
ATOM 4784 N N . PRO B 1 256 ? 135.274 107.400 180.247 1.00 162.29 256 PRO S N 1
ATOM 4785 C CA . PRO B 1 256 ? 134.283 106.413 180.671 1.00 162.29 256 PRO S CA 1
ATOM 4786 C C . PRO B 1 256 ? 134.500 105.040 180.057 1.00 162.29 256 PRO S C 1
ATOM 4787 O O . PRO B 1 256 ? 133.727 104.616 179.206 1.00 162.29 256 PRO S O 1
ATOM 4791 N N . LEU B 1 257 ? 135.535 104.343 180.511 1.00 169.23 257 LEU S N 1
ATOM 4792 C CA . LEU B 1 257 ? 135.818 102.990 180.055 1.00 169.23 257 LEU S CA 1
ATOM 4793 C C . LEU B 1 257 ? 135.944 102.039 181.228 1.00 169.23 257 LEU S C 1
ATOM 4794 O O . LEU B 1 257 ? 136.226 102.445 182.338 1.00 169.23 257 LEU S O 1
ATOM 4799 N N . ALA B 1 258 ? 135.709 100.766 180.971 1.00 166.51 258 ALA S N 1
ATOM 4800 C CA . ALA B 1 258 ? 135.775 99.751 182.007 1.00 166.51 258 ALA S CA 1
ATOM 4801 C C . ALA B 1 258 ? 137.172 99.639 182.584 1.00 166.51 258 ALA S C 1
ATOM 4802 O O . ALA B 1 258 ? 137.342 99.533 183.799 1.00 166.51 258 ALA S O 1
ATOM 4804 N N . GLU B 1 259 ? 138.175 99.672 181.717 1.00 187.27 259 GLU S N 1
ATOM 4805 C CA . GLU B 1 259 ? 139.565 99.651 182.142 1.00 187.27 259 GLU S CA 1
ATOM 4806 C C . GLU B 1 259 ? 140.184 100.990 181.840 1.00 187.27 259 GLU S C 1
ATOM 4807 O O . GLU B 1 259 ? 140.128 101.467 180.713 1.00 187.27 259 GLU S O 1
ATOM 4813 N N . THR B 1 260 ? 140.760 101.613 182.849 1.00 180.58 260 THR S N 1
ATOM 4814 C CA . THR B 1 260 ? 141.396 102.902 182.665 1.00 180.58 260 THR S CA 1
ATOM 4815 C C . THR B 1 260 ? 142.687 102.715 181.905 1.00 180.58 260 THR S C 1
ATOM 4816 O O . THR B 1 260 ? 143.593 102.038 182.383 1.00 180.58 260 THR S O 1
ATOM 4820 N N . PRO B 1 261 ? 142.788 103.301 180.707 1.00 180.20 261 PRO S N 1
ATOM 4821 C CA . PRO B 1 261 ? 144.021 103.149 179.942 1.00 180.20 261 PRO S CA 1
ATOM 4822 C C . PRO B 1 261 ? 145.155 103.973 180.520 1.00 180.20 261 PRO S C 1
ATOM 4823 O O . PRO B 1 261 ? 144.953 104.931 181.287 1.00 180.20 261 PRO S O 1
ATOM 4827 N N . ASN B 1 262 ? 146.369 103.589 180.158 1.00 181.85 262 ASN S N 1
ATOM 4828 C CA . ASN B 1 262 ? 147.555 104.319 180.562 1.00 181.85 262 ASN S CA 1
ATOM 4829 C C . ASN B 1 262 ? 147.972 105.179 179.404 1.00 181.85 262 ASN S C 1
ATOM 4830 O O . ASN B 1 262 ? 148.220 104.659 178.326 1.00 181.85 262 ASN S O 1
ATOM 4835 N N . LEU B 1 263 ? 148.037 106.496 179.620 1.00 177.33 263 LEU S N 1
ATOM 4836 C CA . LEU B 1 263 ? 148.347 107.425 178.553 1.00 177.33 263 LEU S CA 1
ATOM 4837 C C . LEU B 1 263 ? 149.603 108.232 178.782 1.00 177.33 263 LEU S C 1
ATOM 4838 O O . LEU B 1 263 ? 150.132 108.784 177.820 1.00 177.33 263 LEU S O 1
ATOM 4843 N N . VAL B 1 264 ? 150.093 108.325 180.007 1.00 186.34 264 VAL S N 1
ATOM 4844 C CA . VAL B 1 264 ? 151.222 109.204 180.282 1.00 186.34 264 VAL S CA 1
ATOM 4845 C C . VAL B 1 264 ? 152.504 108.634 179.675 1.00 186.34 264 VAL S C 1
ATOM 4846 O O . VAL B 1 264 ? 153.499 109.343 179.528 1.00 186.34 264 VAL S O 1
ATOM 4850 N N . ASP B 1 265 ? 152.494 107.356 179.322 1.00 196.64 265 ASP S N 1
ATOM 4851 C CA . ASP B 1 265 ? 153.702 106.748 178.774 1.00 196.64 265 ASP S CA 1
ATOM 4852 C C . ASP B 1 265 ? 154.009 107.343 177.416 1.00 196.64 265 ASP S C 1
ATOM 4853 O O . ASP B 1 265 ? 155.141 107.766 177.151 1.00 196.64 265 ASP S O 1
ATOM 4858 N N . HIS B 1 266 ? 153.008 107.392 176.549 1.00 178.98 266 HIS S N 1
ATOM 4859 C CA . HIS B 1 266 ? 153.178 108.010 175.241 1.00 178.98 266 HIS S CA 1
ATOM 4860 C C . HIS B 1 266 ? 152.743 109.464 175.259 1.00 178.98 266 HIS S C 1
ATOM 4861 O O . HIS B 1 266 ? 152.017 109.923 174.396 1.00 178.98 266 HIS S O 1
ATOM 4868 N N . TRP B 1 267 ? 153.247 110.204 176.237 1.00 182.04 267 TRP S N 1
ATOM 4869 C CA . TRP B 1 267 ? 153.112 111.637 176.228 1.00 182.04 267 TRP S CA 1
ATOM 4870 C C . TRP B 1 267 ? 153.799 112.238 175.030 1.00 182.04 267 TRP S C 1
ATOM 4871 O O . TRP B 1 267 ? 153.330 113.247 174.471 1.00 182.04 267 TRP S O 1
ATOM 4882 N N . GLU B 1 268 ? 154.905 111.642 174.605 1.00 187.42 268 GLU S N 1
ATOM 4883 C CA . GLU B 1 268 ? 155.583 112.124 173.413 1.00 187.42 268 GLU S CA 1
ATOM 4884 C C . GLU B 1 268 ? 154.701 111.972 172.190 1.00 187.42 268 GLU S C 1
ATOM 4885 O O . GLU B 1 268 ? 154.627 112.871 171.338 1.00 187.42 268 GLU S O 1
ATOM 4891 N N . TYR B 1 269 ? 154.002 110.853 172.103 1.00 166.47 269 TYR S N 1
ATOM 4892 C CA . TYR B 1 269 ? 153.120 110.616 170.970 1.00 166.47 269 TYR S CA 1
ATOM 4893 C C . TYR B 1 269 ? 151.976 111.588 170.995 1.00 166.47 269 TYR S C 1
ATOM 4894 O O . TYR B 1 269 ? 151.610 112.151 169.967 1.00 166.47 269 TYR S O 1
ATOM 4903 N N . PHE B 1 270 ? 151.398 111.811 172.167 1.00 160.50 270 PHE S N 1
ATOM 4904 C CA . PHE B 1 270 ? 150.258 112.693 172.272 1.00 160.50 270 PHE S CA 1
ATOM 4905 C C . PHE B 1 270 ? 150.652 114.125 171.933 1.00 160.50 270 PHE S C 1
ATOM 4906 O O . PHE B 1 270 ? 149.895 114.837 171.289 1.00 160.50 270 PHE S O 1
ATOM 4914 N N . TYR B 1 271 ? 151.830 114.555 172.347 1.00 173.05 271 TYR S N 1
ATOM 4915 C CA . TYR B 1 271 ? 152.327 115.876 172.011 1.00 173.05 271 TYR S CA 1
ATOM 4916 C C . TYR B 1 271 ? 152.616 115.985 170.535 1.00 173.05 271 TYR S C 1
ATOM 4917 O O . TYR B 1 271 ? 152.448 117.055 169.943 1.00 173.05 271 TYR S O 1
ATOM 4926 N N . GLU B 1 272 ? 153.048 114.903 169.921 1.00 172.03 272 GLU S N 1
ATOM 4927 C CA . GLU B 1 272 ? 153.454 114.927 168.527 1.00 172.03 272 GLU S CA 1
ATOM 4928 C C . GLU B 1 272 ? 152.273 115.269 167.631 1.00 172.03 272 GLU S C 1
ATOM 4929 O O . GLU B 1 272 ? 152.404 116.031 166.679 1.00 172.03 272 GLU S O 1
ATOM 4935 N N . ARG B 1 273 ? 151.104 114.719 167.931 1.00 161.52 273 ARG S N 1
ATOM 4936 C CA . ARG B 1 273 ? 149.937 114.904 167.095 1.00 161.52 273 ARG S CA 1
ATOM 4937 C C . ARG B 1 273 ? 148.993 115.975 167.623 1.00 161.52 273 ARG S C 1
ATOM 4938 O O . ARG B 1 273 ? 147.932 116.173 167.049 1.00 161.52 273 ARG S O 1
ATOM 4946 N N . THR B 1 274 ? 149.360 116.672 168.695 1.00 154.65 274 THR S N 1
ATOM 4947 C CA . THR B 1 274 ? 148.539 117.752 169.226 1.00 154.65 274 THR S CA 1
ATOM 4948 C C . THR B 1 274 ? 149.281 119.065 169.445 1.00 154.65 274 THR S C 1
ATOM 4949 O O . THR B 1 274 ? 148.664 120.096 169.649 1.00 154.65 274 THR S O 1
ATOM 4953 N N . LEU B 1 275 ? 150.590 119.041 169.393 1.00 160.60 275 LEU S N 1
ATOM 4954 C CA . LEU B 1 275 ? 151.442 120.204 169.592 1.00 160.60 275 LEU S CA 1
ATOM 4955 C C . LEU B 1 275 ? 151.176 120.918 170.910 1.00 160.60 275 LEU S C 1
ATOM 4956 O O . LEU B 1 275 ? 151.510 122.076 171.064 1.00 160.60 275 LEU S O 1
ATOM 4961 N N . GLY B 1 276 ? 150.583 120.223 171.863 1.00 167.42 276 GLY S N 1
ATOM 4962 C CA . GLY B 1 276 ? 150.267 120.816 173.152 1.00 167.42 276 GLY S CA 1
ATOM 4963 C C . GLY B 1 276 ? 148.956 121.509 173.241 1.00 167.42 276 GLY S C 1
ATOM 4964 O O . GLY B 1 276 ? 148.550 121.929 174.297 1.00 167.42 276 GLY S O 1
ATOM 4965 N N . CYS B 1 277 ? 148.258 121.596 172.143 1.00 164.83 277 CYS S N 1
ATOM 4966 C CA . CYS B 1 277 ? 146.901 122.084 172.130 1.00 164.83 277 CYS S CA 1
ATOM 4967 C C . CYS B 1 277 ? 145.998 121.156 172.925 1.00 164.83 277 CYS S C 1
ATOM 4968 O O . CYS B 1 277 ? 146.108 119.931 172.887 1.00 164.83 277 CYS S O 1
ATOM 4971 N N . ILE B 1 278 ? 145.096 121.727 173.679 1.00 148.69 278 ILE S N 1
ATOM 4972 C CA . ILE B 1 278 ? 144.246 120.980 174.585 1.00 148.69 278 ILE S CA 1
ATOM 4973 C C . ILE B 1 278 ? 142.963 120.593 173.878 1.00 148.69 278 ILE S C 1
ATOM 4974 O O . ILE B 1 278 ? 142.465 119.492 174.047 1.00 148.69 278 ILE S O 1
ATOM 4979 N N . GLY B 1 279 ? 142.422 121.473 173.072 1.00 157.01 279 GLY S N 1
ATOM 4980 C CA . GLY B 1 279 ? 141.225 121.183 172.326 1.00 157.01 279 GLY S CA 1
ATOM 4981 C C . GLY B 1 279 ? 141.437 120.066 171.348 1.00 157.01 279 GLY S C 1
ATOM 4982 O O . GLY B 1 279 ? 140.576 119.196 171.160 1.00 157.01 279 GLY S O 1
ATOM 4983 N N . THR B 1 280 ? 142.582 120.085 170.684 1.00 160.47 280 THR S N 1
ATOM 4984 C CA . THR B 1 280 ? 142.882 119.049 169.710 1.00 160.47 280 THR S CA 1
ATOM 4985 C C . THR B 1 280 ? 143.034 117.714 170.402 1.00 160.47 280 THR S C 1
ATOM 4986 O O . THR B 1 280 ? 142.577 116.682 169.896 1.00 160.47 280 THR S O 1
ATOM 4990 N N . LEU B 1 281 ? 143.648 117.713 171.573 1.00 147.78 281 LEU S N 1
ATOM 4991 C CA . LEU B 1 281 ? 143.814 116.471 172.321 1.00 147.78 281 LEU S CA 1
ATOM 4992 C C . LEU B 1 281 ? 142.475 115.948 172.773 1.00 147.78 281 LEU S C 1
ATOM 4993 O O . LEU B 1 281 ? 142.215 114.750 172.725 1.00 147.78 281 LEU S O 1
ATOM 4998 N N . LYS B 1 282 ? 141.601 116.834 173.202 1.00 149.06 282 LYS S N 1
ATOM 4999 C CA . LYS B 1 282 ? 140.277 116.443 173.641 1.00 149.06 282 LYS S CA 1
ATOM 5000 C C . LYS B 1 282 ? 139.491 115.862 172.501 1.00 149.06 282 LYS S C 1
ATOM 5001 O O . LYS B 1 282 ? 138.796 114.871 172.672 1.00 149.06 282 LYS S O 1
ATOM 5007 N N . ASP B 1 283 ? 139.593 116.451 171.318 1.00 157.56 283 ASP S N 1
ATOM 5008 C CA . ASP B 1 283 ? 138.888 115.937 170.167 1.00 157.56 283 ASP S CA 1
ATOM 5009 C C . ASP B 1 283 ? 139.437 114.594 169.744 1.00 157.56 283 ASP S C 1
ATOM 5010 O O . ASP B 1 283 ? 138.676 113.715 169.348 1.00 157.56 283 ASP S O 1
ATOM 5015 N N . TRP B 1 284 ? 140.746 114.431 169.802 1.00 152.37 284 TRP S N 1
ATOM 5016 C CA . TRP B 1 284 ? 141.361 113.159 169.501 1.00 152.37 284 TRP S CA 1
ATOM 5017 C C . TRP B 1 284 ? 140.833 112.094 170.431 1.00 152.37 284 TRP S C 1
ATOM 5018 O O . TRP B 1 284 ? 140.462 111.002 170.002 1.00 152.37 284 TRP S O 1
ATOM 5029 N N . LEU B 1 285 ? 140.781 112.393 171.717 1.00 150.06 285 LEU S N 1
ATOM 5030 C CA . LEU B 1 285 ? 140.324 111.420 172.678 1.00 150.06 285 LEU S CA 1
ATOM 5031 C C . LEU B 1 285 ? 138.839 111.169 172.506 1.00 150.06 285 LEU S C 1
ATOM 5032 O O . LEU B 1 285 ? 138.381 110.070 172.741 1.00 150.06 285 LEU S O 1
ATOM 5037 N N . LYS B 1 286 ? 138.073 112.170 172.115 1.00 156.84 286 LYS S N 1
ATOM 5038 C CA . LYS B 1 286 ? 136.652 111.981 171.853 1.00 156.84 286 LYS S CA 1
ATOM 5039 C C . LYS B 1 286 ? 136.454 111.031 170.710 1.00 156.84 286 LYS S C 1
ATOM 5040 O O . LYS B 1 286 ? 135.625 110.129 170.793 1.00 156.84 286 LYS S O 1
ATOM 5046 N N . ARG B 1 287 ? 137.223 111.184 169.642 1.00 159.44 287 ARG S N 1
ATOM 5047 C CA . ARG B 1 287 ? 137.090 110.289 168.508 1.00 159.44 287 ARG S CA 1
ATOM 5048 C C . ARG B 1 287 ? 137.532 108.886 168.880 1.00 159.44 287 ARG S C 1
ATOM 5049 O O . ARG B 1 287 ? 136.903 107.907 168.491 1.00 159.44 287 ARG S O 1
ATOM 5057 N N . VAL B 1 288 ? 138.621 108.769 169.621 1.00 153.11 288 VAL S N 1
ATOM 5058 C CA . VAL B 1 288 ? 139.104 107.466 170.053 1.00 153.11 288 VAL S CA 1
ATOM 5059 C C . VAL B 1 288 ? 138.086 106.798 170.956 1.00 153.11 288 VAL S C 1
ATOM 5060 O O . VAL B 1 288 ? 137.852 105.602 170.863 1.00 153.11 288 VAL S O 1
ATOM 5064 N N . LEU B 1 289 ? 137.446 107.569 171.814 1.00 155.21 289 LEU S N 1
ATOM 5065 C CA . LEU B 1 289 ? 136.434 107.016 172.706 1.00 155.21 289 LEU S CA 1
ATOM 5066 C C . LEU B 1 289 ? 135.249 106.549 171.914 1.00 155.21 289 LEU S C 1
ATOM 5067 O O . LEU B 1 289 ? 134.675 105.503 172.204 1.00 155.21 289 LEU S O 1
ATOM 5072 N N . SER B 1 290 ? 134.855 107.311 170.908 1.00 160.98 290 SER S N 1
ATOM 5073 C CA . SER B 1 290 ? 133.726 106.918 170.083 1.00 160.98 290 SER S CA 1
ATOM 5074 C C . SER B 1 290 ? 134.030 105.627 169.375 1.00 160.98 290 SER S C 1
ATOM 5075 O O . SER B 1 290 ? 133.178 104.725 169.305 1.00 160.98 290 SER S O 1
ATOM 5078 N N . ASP B 1 291 ? 135.243 105.504 168.852 1.00 178.58 291 ASP S N 1
ATOM 5079 C CA . ASP B 1 291 ? 135.635 104.282 168.176 1.00 178.58 291 ASP S CA 1
ATOM 5080 C C . ASP B 1 291 ? 135.622 103.114 169.132 1.00 178.58 291 ASP S C 1
ATOM 5081 O O . ASP B 1 291 ? 135.068 102.066 168.825 1.00 178.58 291 ASP S O 1
ATOM 5086 N N . ALA B 1 292 ? 136.225 103.282 170.301 1.00 175.43 292 ALA S N 1
ATOM 5087 C CA . ALA B 1 292 ? 136.370 102.159 171.223 1.00 175.43 292 ALA S CA 1
ATOM 5088 C C . ALA B 1 292 ? 135.028 101.806 171.816 1.00 175.43 292 ALA S C 1
ATOM 5089 O O . ALA B 1 292 ? 134.819 100.689 172.275 1.00 175.43 292 ALA S O 1
ATOM 5091 N N . LEU B 1 293 ? 134.094 102.737 171.786 1.00 169.56 293 LEU S N 1
ATOM 5092 C CA . LEU B 1 293 ? 132.778 102.498 172.351 1.00 169.56 293 LEU S CA 1
ATOM 5093 C C . LEU B 1 293 ? 131.822 101.919 171.331 1.00 169.56 293 LEU S C 1
ATOM 5094 O O . LEU B 1 293 ? 130.825 101.301 171.696 1.00 169.56 293 LEU S O 1
ATOM 5099 N N . ASP B 1 294 ? 132.118 102.091 170.055 1.00 176.03 294 ASP S N 1
ATOM 5100 C CA . ASP B 1 294 ? 131.378 101.383 169.019 1.00 176.03 294 ASP S CA 1
ATOM 5101 C C . ASP B 1 294 ? 131.691 99.894 169.049 1.00 176.03 294 ASP S C 1
ATOM 5102 O O . ASP B 1 294 ? 130.789 99.073 168.909 1.00 176.03 294 ASP S O 1
ATOM 5107 N N . ARG B 1 295 ? 132.968 99.545 169.213 1.00 174.46 295 ARG S N 1
ATOM 5108 C CA . ARG B 1 295 ? 133.379 98.150 169.313 1.00 174.46 295 ARG S CA 1
ATOM 5109 C C . ARG B 1 295 ? 133.169 97.585 170.709 1.00 174.46 295 ARG S C 1
ATOM 5110 O O . ARG B 1 295 ? 133.407 96.408 170.945 1.00 174.46 295 ARG S O 1
ATOM 5118 N N . GLU B 1 296 ? 132.708 98.426 171.623 1.00 184.57 296 GLU S N 1
ATOM 5119 C CA . GLU B 1 296 ? 132.425 98.064 173.006 1.00 184.57 296 GLU S CA 1
ATOM 5120 C C . GLU B 1 296 ? 133.659 97.589 173.761 1.00 184.57 296 GLU S C 1
ATOM 5121 O O . GLU B 1 296 ? 133.546 96.866 174.734 1.00 184.57 296 GLU S O 1
ATOM 5127 N N . ALA B 1 297 ? 134.828 98.018 173.320 1.00 184.94 297 ALA S N 1
ATOM 5128 C CA . ALA B 1 297 ? 136.071 97.575 173.932 1.00 184.94 297 ALA S CA 1
ATOM 5129 C C . ALA B 1 297 ? 136.250 98.224 175.277 1.00 184.94 297 ALA S C 1
ATOM 5130 O O . ALA B 1 297 ? 135.958 99.395 175.448 1.00 184.94 297 ALA S O 1
ATOM 5132 N N . THR B 1 298 ? 136.745 97.460 176.239 1.00 178.59 298 THR S N 1
ATOM 5133 C CA . THR B 1 298 ? 136.873 97.962 177.586 1.00 178.59 298 THR S CA 1
ATOM 5134 C C . THR B 1 298 ? 138.095 98.826 177.760 1.00 178.59 298 THR S C 1
ATOM 5135 O O . THR B 1 298 ? 138.393 99.224 178.881 1.00 178.59 298 THR S O 1
ATOM 5139 N N . THR B 1 299 ? 138.777 99.157 176.673 1.00 184.72 299 THR S N 1
ATOM 5140 C CA . THR B 1 299 ? 139.944 100.011 176.778 1.00 184.72 299 THR S CA 1
ATOM 5141 C C . THR B 1 299 ? 140.316 100.686 175.474 1.00 184.72 299 THR S C 1
ATOM 5142 O O . THR B 1 299 ? 139.671 100.470 174.445 1.00 184.72 299 THR S O 1
ATOM 5146 N N . ILE B 1 300 ? 141.342 101.526 175.548 1.00 190.97 300 ILE S N 1
ATOM 5147 C CA . ILE B 1 300 ? 141.921 102.161 174.390 1.00 190.97 300 ILE S CA 1
ATOM 5148 C C . ILE B 1 300 ? 143.257 101.538 174.084 1.00 190.97 300 ILE S C 1
ATOM 5149 O O . ILE B 1 300 ? 144.060 101.294 174.972 1.00 190.97 300 ILE S O 1
ATOM 5154 N N . THR B 1 301 ? 143.492 101.263 172.813 1.00 178.43 301 THR S N 1
ATOM 5155 C CA . THR B 1 301 ? 144.744 100.693 172.374 1.00 178.43 301 THR S CA 1
ATOM 5156 C C . THR B 1 301 ? 145.522 101.722 171.603 1.00 178.43 301 THR S C 1
ATOM 5157 O O . THR B 1 301 ? 144.942 102.655 171.042 1.00 178.43 301 THR S O 1
ATOM 5161 N N . LEU B 1 302 ? 146.836 101.572 171.564 1.00 173.12 302 LEU S N 1
ATOM 5162 C CA . LEU B 1 302 ? 147.645 102.550 170.862 1.00 173.12 302 LEU S CA 1
ATOM 5163 C C . LEU B 1 302 ? 147.147 102.669 169.441 1.00 173.12 302 LEU S C 1
ATOM 5164 O O . LEU B 1 302 ? 146.801 103.757 168.990 1.00 173.12 302 LEU S O 1
ATOM 5169 N N . LYS B 1 303 ? 147.083 101.564 168.729 1.00 174.30 303 LYS S N 1
ATOM 5170 C CA . LYS B 1 303 ? 146.687 101.623 167.335 1.00 174.30 303 LYS S CA 1
ATOM 5171 C C . LYS B 1 303 ? 145.379 102.382 167.164 1.00 174.30 303 LYS S C 1
ATOM 5172 O O . LYS B 1 303 ? 145.117 102.944 166.085 1.00 174.30 303 LYS S O 1
ATOM 5178 N N . ASP B 1 304 ? 144.552 102.421 168.204 1.00 173.55 304 ASP S N 1
ATOM 5179 C CA . ASP B 1 304 ? 143.341 103.220 168.147 1.00 173.55 304 ASP S CA 1
ATOM 5180 C C . ASP B 1 304 ? 143.676 104.699 168.049 1.00 173.55 304 ASP S C 1
ATOM 5181 O O . ASP B 1 304 ? 143.020 105.444 167.328 1.00 173.55 304 ASP S O 1
ATOM 5186 N N . LEU B 1 305 ? 144.686 105.136 168.783 1.00 171.94 305 LEU S N 1
ATOM 5187 C CA . LEU B 1 305 ? 145.143 106.507 168.681 1.00 171.94 305 LEU S CA 1
ATOM 5188 C C . LEU B 1 305 ? 145.685 106.782 167.291 1.00 171.94 305 LEU S C 1
ATOM 5189 O O . LEU B 1 305 ? 145.477 107.863 166.738 1.00 171.94 305 LEU S O 1
ATOM 5194 N N . GLN B 1 306 ? 146.379 105.814 166.714 1.00 168.15 306 GLN S N 1
ATOM 5195 C CA . GLN B 1 306 ? 146.910 105.962 165.376 1.00 168.15 306 GLN S CA 1
ATOM 5196 C C . GLN B 1 306 ? 145.805 106.076 164.336 1.00 168.15 306 GLN S C 1
ATOM 5197 O O . GLN B 1 306 ? 146.038 106.586 163.246 1.00 168.15 306 GLN S O 1
ATOM 5203 N N . LYS B 1 307 ? 144.608 105.612 164.656 1.00 161.47 307 LYS S N 1
ATOM 5204 C CA . LYS B 1 307 ? 143.518 105.608 163.696 1.00 161.47 307 LYS S CA 1
ATOM 5205 C C . LYS B 1 307 ? 142.964 107.007 163.499 1.00 161.47 307 LYS S C 1
ATOM 5206 O O . LYS B 1 307 ? 142.723 107.416 162.366 1.00 161.47 307 LYS S O 1
ATOM 5212 N N . ARG B 1 308 ? 142.758 107.745 164.585 1.00 151.14 308 ARG S N 1
ATOM 5213 C CA . ARG B 1 308 ? 142.163 109.075 164.504 1.00 151.14 308 ARG S CA 1
ATOM 5214 C C . ARG B 1 308 ? 143.154 110.200 164.704 1.00 151.14 308 ARG S C 1
ATOM 5215 O O . ARG B 1 308 ? 142.764 111.344 164.802 1.00 151.14 308 ARG S O 1
ATOM 5223 N N . ALA B 1 309 ? 144.430 109.893 164.749 1.00 156.86 309 ALA S N 1
ATOM 5224 C CA . ALA B 1 309 ? 145.446 110.917 164.854 1.00 156.86 309 ALA S CA 1
ATOM 5225 C C . ALA B 1 309 ? 145.513 111.733 163.600 1.00 156.86 309 ALA S C 1
ATOM 5226 O O . ALA B 1 309 ? 145.331 111.219 162.504 1.00 156.86 309 ALA S O 1
ATOM 5228 N N . LEU B 1 310 ? 145.795 113.012 163.743 1.00 159.61 310 LEU S N 1
ATOM 5229 C CA . LEU B 1 310 ? 145.936 113.875 162.593 1.00 159.61 310 LEU S CA 1
ATOM 5230 C C . LEU B 1 310 ? 147.152 113.476 161.772 1.00 159.61 310 LEU S C 1
ATOM 5231 O O . LEU B 1 310 ? 148.088 112.897 162.275 1.00 159.61 310 LEU S O 1
ATOM 5236 N N . SER B 1 311 ? 147.131 113.772 160.491 1.00 167.78 311 SER S N 1
ATOM 5237 C CA . SER B 1 311 ? 148.224 113.438 159.607 1.00 167.78 311 SER S CA 1
ATOM 5238 C C . SER B 1 311 ? 149.473 114.189 159.990 1.00 167.78 311 SER S C 1
ATOM 5239 O O . SER B 1 311 ? 149.401 115.280 160.524 1.00 167.78 311 SER S O 1
ATOM 5242 N N . VAL B 1 312 ? 150.630 113.608 159.723 1.00 169.63 312 VAL S N 1
ATOM 5243 C CA . VAL B 1 312 ? 151.899 114.244 160.029 1.00 169.63 312 VAL S CA 1
ATOM 5244 C C . VAL B 1 312 ? 152.031 115.538 159.258 1.00 169.63 312 VAL S C 1
ATOM 5245 O O . VAL B 1 312 ? 152.573 116.516 159.747 1.00 169.63 312 VAL S O 1
ATOM 5249 N N . ALA B 1 313 ? 151.523 115.567 158.045 1.00 173.30 313 ALA S N 1
ATOM 5250 C CA . ALA B 1 313 ? 151.560 116.777 157.241 1.00 173.30 313 ALA S CA 1
ATOM 5251 C C . ALA B 1 313 ? 150.706 117.855 157.848 1.00 173.30 313 ALA S C 1
ATOM 5252 O O . ALA B 1 313 ? 151.075 119.018 157.823 1.00 173.30 313 ALA S O 1
ATOM 5254 N N . GLN B 1 314 ? 149.547 117.501 158.379 1.00 159.11 314 GLN S N 1
ATOM 5255 C CA . GLN B 1 314 ? 148.701 118.468 159.049 1.00 159.11 314 GLN S CA 1
ATOM 5256 C C . GLN B 1 314 ? 149.403 119.051 160.252 1.00 159.11 314 GLN S C 1
ATOM 5257 O O . GLN B 1 314 ? 149.395 120.251 160.450 1.00 159.11 314 GLN S O 1
ATOM 5263 N N . CYS B 1 315 ? 150.008 118.212 161.072 1.00 170.04 315 CYS S N 1
ATOM 5264 C CA . CYS B 1 315 ? 150.658 118.696 162.273 1.00 170.04 315 CYS S CA 1
ATOM 5265 C C . CYS B 1 315 ? 151.934 119.418 161.922 1.00 170.04 315 CYS S C 1
ATOM 5266 O O . CYS B 1 315 ? 152.343 120.303 162.640 1.00 170.04 315 CYS S O 1
ATOM 5269 N N . GLN B 1 316 ? 152.580 119.047 160.833 1.00 174.34 316 GLN S N 1
ATOM 5270 C CA . GLN B 1 316 ? 153.832 119.680 160.449 1.00 174.34 316 GLN S CA 1
ATOM 5271 C C . GLN B 1 316 ? 153.578 121.119 160.114 1.00 174.34 316 GLN S C 1
ATOM 5272 O O . GLN B 1 316 ? 154.361 121.987 160.468 1.00 174.34 316 GLN S O 1
ATOM 5278 N N . LYS B 1 317 ? 152.460 121.404 159.462 1.00 166.82 317 LYS S N 1
ATOM 5279 C CA . LYS B 1 317 ? 152.200 122.769 159.027 1.00 166.82 317 LYS S CA 1
ATOM 5280 C C . LYS B 1 317 ? 151.670 123.610 160.161 1.00 166.82 317 LYS S C 1
ATOM 5281 O O . LYS B 1 317 ? 151.982 124.793 160.267 1.00 166.82 317 LYS S O 1
ATOM 5287 N N . MET B 1 318 ? 150.855 123.025 161.018 1.00 160.83 318 MET S N 1
A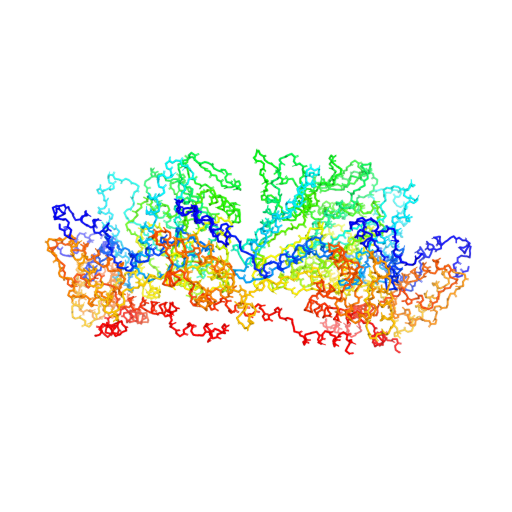TOM 5288 C CA . MET B 1 318 ? 150.356 123.732 162.174 1.00 160.83 318 MET S CA 1
ATOM 5289 C C . MET B 1 318 ? 151.503 124.269 163.007 1.00 160.83 318 MET S C 1
ATOM 5290 O O . MET B 1 318 ? 151.413 125.374 163.541 1.00 160.83 318 MET S O 1
ATOM 5295 N N . PHE B 1 319 ? 152.592 123.521 163.120 1.00 165.64 319 PHE S N 1
ATOM 5296 C CA . PHE B 1 319 ? 153.753 124.032 163.845 1.00 165.64 319 PHE S CA 1
ATOM 5297 C C . PHE B 1 319 ? 154.380 125.169 163.082 1.00 165.64 319 PHE S C 1
ATOM 5298 O O . PHE B 1 319 ? 154.902 126.108 163.678 1.00 165.64 319 PHE S O 1
ATOM 5306 N N . LYS B 1 320 ? 154.348 125.114 161.762 1.00 174.39 320 LYS S N 1
ATOM 5307 C CA . LYS B 1 320 ? 154.944 126.181 160.957 1.00 174.39 320 LYS S CA 1
ATOM 5308 C C . LYS B 1 320 ? 154.269 127.497 161.213 1.00 174.39 320 LYS S C 1
ATOM 5309 O O . LYS B 1 320 ? 154.929 128.520 161.312 1.00 174.39 320 LYS S O 1
ATOM 5315 N N . GLU B 1 321 ? 152.957 127.486 161.332 1.00 172.97 321 GLU S N 1
ATOM 5316 C CA . GLU B 1 321 ? 152.243 128.746 161.530 1.00 172.97 321 GLU S CA 1
ATOM 5317 C C . GLU B 1 321 ? 152.277 129.145 162.974 1.00 172.97 321 GLU S C 1
ATOM 5318 O O . GLU B 1 321 ? 152.236 130.331 163.289 1.00 172.97 321 GLU S O 1
ATOM 5324 N N . ILE B 1 322 ? 152.360 128.175 163.871 1.00 153.65 322 ILE S N 1
ATOM 5325 C CA . ILE B 1 322 ? 152.479 128.461 165.286 1.00 153.65 322 ILE S CA 1
ATOM 5326 C C . ILE B 1 322 ? 153.845 129.030 165.579 1.00 153.65 322 ILE S C 1
ATOM 5327 O O . ILE B 1 322 ? 153.966 130.013 166.304 1.00 153.65 322 ILE S O 1
ATOM 5332 N N . GLN B 1 323 ? 154.878 128.451 164.997 1.00 161.91 323 GLN S N 1
ATOM 5333 C CA . GLN B 1 323 ? 156.236 128.875 165.289 1.00 161.91 323 GLN S CA 1
ATOM 5334 C C . GLN B 1 323 ? 156.445 130.305 164.851 1.00 161.91 323 GLN S C 1
ATOM 5335 O O . GLN B 1 323 ? 157.071 131.099 165.565 1.00 161.91 323 GLN S O 1
ATOM 5341 N N . GLU B 1 324 ? 155.923 130.667 163.691 1.00 178.11 324 GLU S N 1
ATOM 5342 C CA . GLU B 1 324 ? 156.099 132.042 163.215 1.00 178.11 324 GLU S CA 1
ATOM 5343 C C . GLU B 1 324 ? 155.151 132.964 163.941 1.00 178.11 324 GLU S C 1
ATOM 5344 O O . GLU B 1 324 ? 155.423 134.147 164.109 1.00 178.11 324 GLU S O 1
ATOM 5350 N N . GLY B 1 325 ? 154.030 132.437 164.385 1.00 162.36 325 GLY S N 1
ATOM 5351 C CA . GLY B 1 325 ? 153.113 133.228 165.165 1.00 162.36 325 GLY S CA 1
ATOM 5352 C C . GLY B 1 325 ? 153.653 133.594 166.503 1.00 162.36 325 GLY S C 1
ATOM 5353 O O . GLY B 1 325 ? 153.487 134.719 166.947 1.00 162.36 325 GLY S O 1
ATOM 5354 N N . GLU B 1 326 ? 154.287 132.651 167.172 1.00 165.94 326 GLU S N 1
ATOM 5355 C CA . GLU B 1 326 ? 154.869 132.929 168.478 1.00 165.94 326 GLU S CA 1
ATOM 5356 C C . GLU B 1 326 ? 156.048 133.847 168.350 1.00 165.94 326 GLU S C 1
ATOM 5357 O O . GLU B 1 326 ? 156.312 134.625 169.255 1.00 165.94 326 GLU S O 1
ATOM 5363 N N . ARG B 1 327 ? 156.773 133.765 167.243 1.00 168.26 327 ARG S N 1
ATOM 5364 C CA . ARG B 1 327 ? 157.906 134.645 167.023 1.00 168.26 327 ARG S CA 1
ATOM 5365 C C . ARG B 1 327 ? 157.475 136.102 166.995 1.00 168.26 327 ARG S C 1
ATOM 5366 O O . ARG B 1 327 ? 158.159 136.967 167.549 1.00 168.26 327 ARG S O 1
ATOM 5374 N N . GLN B 1 328 ? 156.339 136.390 166.374 1.00 159.24 328 GLN S N 1
ATOM 5375 C CA . GLN B 1 328 ? 155.825 137.747 166.374 1.00 159.24 328 GLN S CA 1
ATOM 5376 C C . GLN B 1 328 ? 155.398 138.169 167.771 1.00 159.24 328 GLN S C 1
ATOM 5377 O O . GLN B 1 328 ? 155.468 139.347 168.119 1.00 159.24 328 GLN S O 1
ATOM 5383 N N . LEU B 1 329 ? 154.948 137.210 168.571 1.00 152.45 329 LEU S N 1
ATOM 5384 C CA . LEU B 1 329 ? 154.423 137.482 169.902 1.00 152.45 329 LEU S CA 1
ATOM 5385 C C . LEU B 1 329 ? 155.482 137.356 170.974 1.00 152.45 329 LEU S C 1
ATOM 5386 O O . LEU B 1 329 ? 155.185 137.446 172.172 1.00 152.45 329 LEU S O 1
ATOM 5391 N N . SER B 1 330 ? 156.724 137.168 170.559 1.00 179.18 330 SER S N 1
ATOM 5392 C CA . SER B 1 330 ? 157.823 136.965 171.492 1.00 179.18 330 SER S CA 1
ATOM 5393 C C . SER B 1 330 ? 158.257 138.289 172.041 1.00 179.18 330 SER S C 1
ATOM 5394 O O . SER B 1 330 ? 158.554 139.204 171.276 1.00 179.18 330 SER S O 1
ATOM 5397 N N . GLU B 1 331 ? 158.276 138.402 173.367 1.00 186.15 331 GLU S N 1
ATOM 5398 C CA . GLU B 1 331 ? 158.805 139.586 174.034 1.00 186.15 331 GLU S CA 1
ATOM 5399 C C . GLU B 1 331 ? 160.061 139.225 174.785 1.00 186.15 331 GLU S C 1
ATOM 5400 O O . GLU B 1 331 ? 160.047 138.357 175.654 1.00 186.15 331 GLU S O 1
ATOM 5406 N N . THR B 1 332 ? 161.153 139.884 174.417 1.00 191.69 332 THR S N 1
ATOM 5407 C CA . THR B 1 332 ? 162.454 139.612 174.993 1.00 191.69 332 THR S CA 1
ATOM 5408 C C . THR B 1 332 ? 163.008 140.860 175.644 1.00 191.69 332 THR S C 1
ATOM 5409 O O . THR B 1 332 ? 162.518 141.972 175.409 1.00 191.69 332 THR S O 1
ATOM 5413 N N . GLU B 1 333 ? 164.030 140.680 176.471 1.00 189.68 333 GLU S N 1
ATOM 5414 C CA . GLU B 1 333 ? 164.691 141.806 177.112 1.00 189.68 333 GLU S CA 1
ATOM 5415 C C . GLU B 1 333 ? 165.355 142.731 176.105 1.00 189.68 333 GLU S C 1
ATOM 5416 O O . GLU B 1 333 ? 165.538 143.912 176.388 1.00 189.68 333 GLU S O 1
ATOM 5422 N N . ALA B 1 334 ? 165.703 142.215 174.935 1.00 192.10 334 ALA S N 1
ATOM 5423 C CA . ALA B 1 334 ? 166.330 143.044 173.911 1.00 192.10 334 ALA S CA 1
ATOM 5424 C C . ALA B 1 334 ? 165.389 144.153 173.452 1.00 192.10 334 ALA S C 1
ATOM 5425 O O . ALA B 1 334 ? 165.796 145.294 173.267 1.00 192.10 334 ALA S O 1
ATOM 5427 N N . ASP B 1 335 ? 164.119 143.818 173.269 1.00 196.93 335 ASP S N 1
ATOM 5428 C CA . ASP B 1 335 ? 163.144 144.802 172.815 1.00 196.93 335 ASP S CA 1
ATOM 5429 C C . ASP B 1 335 ? 162.975 145.917 173.827 1.00 196.93 335 ASP S C 1
ATOM 5430 O O . ASP B 1 335 ? 162.795 147.072 173.448 1.00 196.93 335 ASP S O 1
ATOM 5435 N N . VAL B 1 336 ? 163.018 145.577 175.110 1.00 182.30 336 VAL S N 1
ATOM 5436 C CA . VAL B 1 336 ? 162.926 146.572 176.153 1.00 182.30 336 VAL S CA 1
ATOM 5437 C C . VAL B 1 336 ? 164.099 147.540 176.043 1.00 182.30 336 VAL S C 1
ATOM 5438 O O . VAL B 1 336 ? 163.918 148.761 176.162 1.00 182.30 336 VAL S O 1
ATOM 5442 N N . GLN B 1 337 ? 165.301 147.017 175.802 1.00 194.57 337 GLN S N 1
ATOM 5443 C CA . GLN B 1 337 ? 166.472 147.883 175.720 1.00 194.57 337 GLN S CA 1
ATOM 5444 C C . GLN B 1 337 ? 166.391 148.836 174.530 1.00 194.57 337 GLN S C 1
ATOM 5445 O O . GLN B 1 337 ? 166.757 150.013 174.641 1.00 194.57 337 GLN S O 1
ATOM 5451 N N . ASN B 1 338 ? 165.915 148.339 173.392 1.00 197.09 338 ASN S N 1
ATOM 5452 C CA . ASN B 1 338 ? 165.739 149.211 172.236 1.00 197.09 338 ASN S CA 1
ATOM 5453 C C . ASN B 1 338 ? 164.697 150.292 172.515 1.00 197.09 338 ASN S C 1
ATOM 5454 O O . ASN B 1 338 ? 164.824 151.434 172.052 1.00 197.09 338 ASN S O 1
ATOM 5459 N N . LEU B 1 339 ? 163.672 149.946 173.283 1.00 187.78 339 LEU S N 1
ATOM 5460 C CA . LEU B 1 339 ? 162.673 150.923 173.671 1.00 187.78 339 LEU S CA 1
ATOM 5461 C C . LEU B 1 339 ? 163.296 151.996 174.537 1.00 187.78 339 LEU S C 1
ATOM 5462 O O . LEU B 1 339 ? 163.020 153.174 174.355 1.00 187.78 339 LEU S O 1
ATOM 5467 N N . ARG B 1 340 ? 164.135 151.602 175.488 1.00 196.76 340 ARG S N 1
ATOM 5468 C CA . ARG B 1 340 ? 164.796 152.574 176.345 1.00 196.76 340 ARG S CA 1
ATOM 5469 C C . ARG B 1 340 ? 165.723 153.463 175.536 1.00 196.76 340 ARG S C 1
ATOM 5470 O O . ARG B 1 340 ? 165.768 154.676 175.755 1.00 196.76 340 ARG S O 1
ATOM 5478 N N . SER B 1 341 ? 166.476 152.873 174.617 1.00 195.64 341 SER S N 1
ATOM 5479 C CA . SER B 1 341 ? 167.401 153.656 173.812 1.00 195.64 341 SER S CA 1
ATOM 5480 C C . SER B 1 341 ? 166.655 154.651 172.926 1.00 195.64 341 SER S C 1
ATOM 5481 O O . SER B 1 341 ? 167.051 155.805 172.793 1.00 195.64 341 SER S O 1
ATOM 5484 N N . ALA B 1 342 ? 165.575 154.199 172.309 1.00 192.91 342 ALA S N 1
ATOM 5485 C CA . ALA B 1 342 ? 164.765 155.081 171.482 1.00 192.91 342 ALA S CA 1
ATOM 5486 C C . ALA B 1 342 ? 164.113 156.181 172.315 1.00 192.91 342 ALA S C 1
ATOM 5487 O O . ALA B 1 342 ? 164.059 157.332 171.909 1.00 192.91 342 ALA S O 1
ATOM 5489 N N . LEU B 1 343 ? 163.618 155.816 173.490 1.00 183.81 343 LEU S N 1
ATOM 5490 C CA . LEU B 1 343 ? 162.950 156.753 174.377 1.00 183.81 343 LEU S CA 1
ATOM 5491 C C . LEU B 1 343 ? 163.922 157.675 175.087 1.00 183.81 343 LEU S C 1
ATOM 5492 O O . LEU B 1 343 ? 163.488 158.644 175.696 1.00 183.81 343 LEU S O 1
ATOM 5497 N N . GLY B 1 344 ? 165.218 157.386 175.039 1.00 206.25 344 GLY S N 1
ATOM 5498 C CA . GLY B 1 344 ? 166.195 158.195 175.740 1.00 206.25 344 GLY S CA 1
ATOM 5499 C C . GLY B 1 344 ? 166.307 157.908 177.222 1.00 206.25 344 GLY S C 1
ATOM 5500 O O . GLY B 1 344 ? 166.977 158.648 177.933 1.00 206.25 344 GLY S O 1
ATOM 5501 N N . LEU B 1 345 ? 165.665 156.847 177.690 1.00 206.87 345 LEU S N 1
ATOM 5502 C CA . LEU B 1 345 ? 165.703 156.476 179.100 1.00 206.87 345 LEU S CA 1
ATOM 5503 C C . LEU B 1 345 ? 166.938 155.667 179.481 1.00 206.87 345 LEU S C 1
ATOM 5504 O O . LEU B 1 345 ? 167.085 155.264 180.633 1.00 206.87 345 LEU S O 1
ATOM 5509 N N . GLY B 1 346 ? 167.819 155.414 178.526 1.00 246.57 346 GLY S N 1
ATOM 5510 C CA . GLY B 1 346 ? 169.011 154.634 178.811 1.00 246.57 346 GLY S CA 1
ATOM 5511 C C . GLY B 1 346 ? 169.936 155.338 179.787 1.00 246.57 346 GLY S C 1
ATOM 5512 O O . GLY B 1 346 ? 169.897 156.557 179.933 1.00 246.57 346 GLY S O 1
ATOM 5513 N N . SER C 1 4 ? 125.316 80.051 144.135 1.00 234.38 4 SER T N 1
ATOM 5514 C CA . SER C 1 4 ? 126.433 80.310 143.233 1.00 234.38 4 SER T CA 1
ATOM 5515 C C . SER C 1 4 ? 127.167 81.587 143.607 1.00 234.38 4 SER T C 1
ATOM 5516 O O . SER C 1 4 ? 126.618 82.450 144.290 1.00 234.38 4 SER T O 1
ATOM 5519 N N . THR C 1 5 ? 128.412 81.693 143.161 1.00 220.14 5 THR T N 1
ATOM 5520 C CA . THR C 1 5 ? 129.243 82.852 143.460 1.00 220.14 5 THR T CA 1
ATOM 5521 C C . THR C 1 5 ? 129.277 83.845 142.309 1.00 220.14 5 THR T C 1
ATOM 5522 O O . THR C 1 5 ? 130.072 84.767 142.324 1.00 220.14 5 THR T O 1
ATOM 5526 N N . GLY C 1 6 ? 128.414 83.654 141.318 1.00 201.61 6 GLY T N 1
ATOM 5527 C CA . GLY C 1 6 ? 128.395 84.506 140.149 1.00 201.61 6 GLY T CA 1
ATOM 5528 C C . GLY C 1 6 ? 127.015 85.007 139.799 1.00 201.61 6 GLY T C 1
ATOM 5529 O O . GLY C 1 6 ? 126.125 85.028 140.635 1.00 201.61 6 GLY T O 1
ATOM 5530 N N . PHE C 1 7 ? 126.835 85.421 138.556 1.00 189.73 7 PHE T N 1
ATOM 5531 C CA . PHE C 1 7 ? 125.556 85.943 138.102 1.00 189.73 7 PHE T CA 1
ATOM 5532 C C . PHE C 1 7 ? 124.525 84.856 138.059 1.00 189.73 7 PHE T C 1
ATOM 5533 O O . PHE C 1 7 ? 124.861 83.699 137.826 1.00 189.73 7 PHE T O 1
ATOM 5541 N N . PRO C 1 8 ? 123.254 85.199 138.301 1.00 186.73 8 PRO T N 1
ATOM 5542 C CA . PRO C 1 8 ? 122.198 84.206 138.195 1.00 186.73 8 PRO T CA 1
ATOM 5543 C C . PRO C 1 8 ? 122.139 83.626 136.800 1.00 186.73 8 PRO T C 1
ATOM 5544 O O . PRO C 1 8 ? 122.262 84.341 135.812 1.00 186.73 8 PRO T O 1
ATOM 5548 N N . LEU C 1 9 ? 121.971 82.315 136.718 1.00 188.21 9 LEU T N 1
ATOM 5549 C CA . LEU C 1 9 ? 121.970 81.643 135.423 1.00 188.21 9 LEU T CA 1
ATOM 5550 C C . LEU C 1 9 ? 120.664 81.866 134.681 1.00 188.21 9 LEU T C 1
ATOM 5551 O O . LEU C 1 9 ? 120.568 81.635 133.476 1.00 188.21 9 LEU T O 1
ATOM 5556 N N . GLU C 1 10 ? 119.673 82.362 135.397 1.00 185.79 10 GLU T N 1
ATOM 5557 C CA . GLU C 1 10 ? 118.377 82.627 134.819 1.00 185.79 10 GLU T CA 1
ATOM 5558 C C . GLU C 1 10 ? 118.432 83.815 133.871 1.00 185.79 10 GLU T C 1
ATOM 5559 O O . GLU C 1 10 ? 117.608 83.907 132.974 1.00 185.79 10 GLU T O 1
ATOM 5565 N N . LEU C 1 11 ? 119.395 84.714 134.037 1.00 195.23 11 LEU T N 1
ATOM 5566 C CA . LEU C 1 11 ? 119.421 85.941 133.244 1.00 195.23 11 LEU T CA 1
ATOM 5567 C C . LEU C 1 11 ? 119.727 85.691 131.784 1.00 195.23 11 LEU T C 1
ATOM 5568 O O . LEU C 1 11 ? 119.482 86.570 130.957 1.00 195.23 11 LEU T O 1
ATOM 5573 N N . LEU C 1 12 ? 120.262 84.525 131.442 1.00 189.33 12 LEU T N 1
ATOM 5574 C CA . LEU C 1 12 ? 120.525 84.211 130.050 1.00 189.33 12 LEU T CA 1
ATOM 5575 C C . LEU C 1 12 ? 119.248 84.224 129.204 1.00 189.33 12 LEU T C 1
ATOM 5576 O O . LEU C 1 12 ? 119.270 84.659 128.061 1.00 189.33 12 LEU T O 1
ATOM 5581 N N . THR C 1 13 ? 118.135 83.766 129.760 1.00 187.85 13 THR T N 1
ATOM 5582 C CA . THR C 1 13 ? 116.892 83.727 129.003 1.00 187.85 13 THR T CA 1
ATOM 5583 C C . THR C 1 13 ? 116.338 85.117 128.772 1.00 187.85 13 THR T C 1
ATOM 5584 O O . THR C 1 13 ? 115.695 85.368 127.752 1.00 187.85 13 THR T O 1
ATOM 5588 N N . ARG C 1 14 ? 116.583 86.029 129.708 1.00 190.05 14 ARG T N 1
ATOM 5589 C CA . ARG C 1 14 ? 116.090 87.389 129.593 1.00 190.05 14 ARG T CA 1
ATOM 5590 C C . ARG C 1 14 ? 116.804 88.130 128.479 1.00 190.05 14 ARG T C 1
ATOM 5591 O O . ARG C 1 14 ? 117.940 87.813 128.151 1.00 190.05 14 ARG T O 1
ATOM 5599 N N . PRO C 1 15 ? 116.142 89.129 127.882 1.00 186.04 15 PRO T N 1
ATOM 5600 C CA . PRO C 1 15 ? 116.804 89.937 126.859 1.00 186.04 15 PRO T CA 1
ATOM 5601 C C . PRO C 1 15 ? 117.991 90.720 127.379 1.00 186.04 15 PRO T C 1
ATOM 5602 O O . PRO C 1 15 ? 118.291 90.690 128.557 1.00 186.04 15 PRO T O 1
ATOM 5606 N N . ALA C 1 16 ? 118.678 91.408 126.476 1.00 190.72 16 ALA T N 1
ATOM 5607 C CA . ALA C 1 16 ? 119.982 91.975 126.776 1.00 190.72 16 ALA T CA 1
ATOM 5608 C C . ALA C 1 16 ? 119.876 93.138 127.722 1.00 190.72 16 ALA T C 1
ATOM 5609 O O . ALA C 1 16 ? 120.830 93.433 128.450 1.00 190.72 16 ALA T O 1
ATOM 5611 N N . THR C 1 17 ? 118.735 93.802 127.752 1.00 195.12 17 THR T N 1
ATOM 5612 C CA . THR C 1 17 ? 118.591 94.988 128.569 1.00 195.12 17 THR T CA 1
ATOM 5613 C C . THR C 1 17 ? 118.722 94.647 130.044 1.00 195.12 17 THR T C 1
ATOM 5614 O O . THR C 1 17 ? 119.411 95.349 130.783 1.00 195.12 17 THR T O 1
ATOM 5618 N N . GLU C 1 18 ? 118.075 93.576 130.487 1.00 201.91 18 GLU T N 1
ATOM 5619 C CA . GLU C 1 18 ? 118.159 93.210 131.893 1.00 201.91 18 GLU T CA 1
ATOM 5620 C C . GLU C 1 18 ? 119.549 92.728 132.236 1.00 201.91 18 GLU T C 1
ATOM 5621 O O . GLU C 1 18 ? 120.001 92.954 133.350 1.00 201.91 18 GLU T O 1
ATOM 5627 N N . ARG C 1 19 ? 120.238 92.057 131.316 1.00 189.41 19 ARG T N 1
ATOM 5628 C CA . ARG C 1 19 ? 121.616 91.658 131.592 1.00 189.41 19 ARG T CA 1
ATOM 5629 C C . ARG C 1 19 ? 122.509 92.868 131.781 1.00 189.41 19 ARG T C 1
ATOM 5630 O O . ARG C 1 19 ? 123.308 92.933 132.723 1.00 189.41 19 ARG T O 1
ATOM 5638 N N . LEU C 1 20 ? 122.372 93.845 130.911 1.00 187.01 20 LEU T N 1
ATOM 5639 C CA . LEU C 1 20 ? 123.136 95.071 131.021 1.00 187.01 20 LEU T CA 1
ATOM 5640 C C . LEU C 1 20 ? 122.831 95.752 132.337 1.00 187.01 20 LEU T C 1
ATOM 5641 O O . LEU C 1 20 ? 123.729 96.212 133.042 1.00 187.01 20 LEU T O 1
ATOM 5646 N N . ALA C 1 21 ? 121.563 95.801 132.704 1.00 189.78 21 ALA T N 1
ATOM 5647 C CA . ALA C 1 21 ? 121.165 96.468 133.931 1.00 189.78 21 ALA T CA 1
ATOM 5648 C C . ALA C 1 21 ? 121.721 95.748 135.127 1.00 189.78 21 ALA T C 1
ATOM 5649 O O . ALA C 1 21 ? 122.209 96.377 136.055 1.00 189.78 21 ALA T O 1
ATOM 5651 N N . TYR C 1 22 ? 121.668 94.424 135.116 1.00 181.99 22 TYR T N 1
ATOM 5652 C CA . TYR C 1 22 ? 122.158 93.660 136.253 1.00 181.99 22 TYR T CA 1
ATOM 5653 C C . TYR C 1 22 ? 123.628 93.874 136.462 1.00 181.99 22 TYR T C 1
ATOM 5654 O O . TYR C 1 22 ? 124.089 94.030 137.588 1.00 181.99 22 TYR T O 1
ATOM 5663 N N . PHE C 1 23 ? 124.393 93.880 135.395 1.00 174.69 23 PHE T N 1
ATOM 5664 C CA . PHE C 1 23 ? 125.817 94.126 135.508 1.00 174.69 23 PHE T CA 1
ATOM 5665 C C . PHE C 1 23 ? 126.075 95.554 135.932 1.00 174.69 23 PHE T C 1
ATOM 5666 O O . PHE C 1 23 ? 127.029 95.813 136.633 1.00 174.69 23 PHE T O 1
ATOM 5674 N N . GLU C 1 24 ? 125.229 96.488 135.542 1.00 184.73 24 GLU T N 1
ATOM 5675 C CA . GLU C 1 24 ? 125.428 97.873 135.921 1.00 184.73 24 GLU T CA 1
ATOM 5676 C C . GLU C 1 24 ? 125.186 98.061 137.401 1.00 184.73 24 GLU T C 1
ATOM 5677 O O . GLU C 1 24 ? 125.980 98.705 138.084 1.00 184.73 24 GLU T O 1
ATOM 5683 N N . ASN C 1 25 ? 124.105 97.498 137.929 1.00 188.26 25 ASN T N 1
ATOM 5684 C CA . ASN C 1 25 ? 123.781 97.709 139.339 1.00 188.26 25 ASN T CA 1
ATOM 5685 C C . ASN C 1 25 ? 124.616 96.853 140.261 1.00 188.26 25 ASN T C 1
ATOM 5686 O O . ASN C 1 25 ? 124.653 97.106 141.455 1.00 188.26 25 ASN T O 1
ATOM 5691 N N . TYR C 1 26 ? 125.275 95.836 139.738 1.00 177.56 26 TYR T N 1
ATOM 5692 C CA . TYR C 1 26 ? 126.126 95.001 140.568 1.00 177.56 26 TYR T CA 1
ATOM 5693 C C . TYR C 1 26 ? 127.315 95.778 141.045 1.00 177.56 26 TYR T C 1
ATOM 5694 O O . TYR C 1 26 ? 127.965 96.458 140.279 1.00 177.56 26 TYR T O 1
ATOM 5703 N N . THR C 1 27 ? 127.586 95.679 142.338 1.00 176.57 27 THR T N 1
ATOM 5704 C CA . THR C 1 27 ? 128.720 96.318 142.966 1.00 176.57 27 THR T CA 1
ATOM 5705 C C . THR C 1 27 ? 129.525 95.297 143.726 1.00 176.57 27 THR T C 1
ATOM 5706 O O . THR C 1 27 ? 128.981 94.397 144.346 1.00 176.57 27 THR T O 1
ATOM 5710 N N . VAL C 1 28 ? 130.839 95.422 143.633 1.00 168.68 28 VAL T N 1
ATOM 5711 C CA . VAL C 1 28 ? 131.767 94.513 144.262 1.00 168.68 28 VAL T CA 1
ATOM 5712 C C . VAL C 1 28 ? 132.351 95.181 145.474 1.00 168.68 28 VAL T C 1
ATOM 5713 O O . VAL C 1 28 ? 132.394 96.411 145.569 1.00 168.68 28 VAL T O 1
ATOM 5717 N N . ALA C 1 29 ? 132.762 94.371 146.442 1.00 157.16 29 ALA T N 1
ATOM 5718 C CA . ALA C 1 29 ? 133.420 94.855 147.639 1.00 157.16 29 ALA T CA 1
ATOM 5719 C C . ALA C 1 29 ? 134.868 94.458 147.609 1.00 157.16 29 ALA T C 1
ATOM 5720 O O . ALA C 1 29 ? 135.196 93.282 147.496 1.00 157.16 29 ALA T O 1
ATOM 5722 N N . HIS C 1 30 ? 135.737 95.449 147.690 1.00 156.23 30 HIS T N 1
ATOM 5723 C CA . HIS C 1 30 ? 137.158 95.236 147.690 1.00 156.23 30 HIS T CA 1
ATOM 5724 C C . HIS C 1 30 ? 137.791 95.911 148.885 1.00 156.23 30 HIS T C 1
ATOM 5725 O O . HIS C 1 30 ? 137.210 96.840 149.440 1.00 156.23 30 HIS T O 1
ATOM 5732 N N . PRO C 1 31 ? 138.955 95.420 149.330 1.00 154.00 31 PRO T N 1
ATOM 5733 C CA . PRO C 1 31 ? 139.488 95.872 150.605 1.00 154.00 31 PRO T CA 1
ATOM 5734 C C . PRO C 1 31 ? 139.599 97.394 150.738 1.00 154.00 31 PRO T C 1
ATOM 5735 O O . PRO C 1 31 ? 139.316 97.952 151.820 1.00 154.00 31 PRO T O 1
ATOM 5739 N N . ARG C 1 32 ? 139.996 98.078 149.684 1.00 162.79 32 ARG T N 1
ATOM 5740 C CA . ARG C 1 32 ? 140.204 99.511 149.786 1.00 162.79 32 ARG T CA 1
ATOM 5741 C C . ARG C 1 32 ? 138.878 100.220 149.975 1.00 162.79 32 ARG T C 1
ATOM 5742 O O . ARG C 1 32 ? 138.762 101.141 150.796 1.00 162.79 32 ARG T O 1
ATOM 5750 N N . LEU C 1 33 ? 137.858 99.798 149.259 1.00 154.25 33 LEU T N 1
ATOM 5751 C CA . LEU C 1 33 ? 136.550 100.426 149.372 1.00 154.25 33 LEU T CA 1
ATOM 5752 C C . LEU C 1 33 ? 135.978 100.207 150.745 1.00 154.25 33 LEU T C 1
ATOM 5753 O O . LEU C 1 33 ? 135.426 101.129 151.352 1.00 154.25 33 LEU T O 1
ATOM 5758 N N . LYS C 1 34 ? 136.114 99.004 151.276 1.00 156.22 34 LYS T N 1
ATOM 5759 C CA . LYS C 1 34 ? 135.593 98.699 152.601 1.00 156.22 34 LYS T CA 1
ATOM 5760 C C . LYS C 1 34 ? 136.288 99.529 153.658 1.00 156.22 34 LYS T C 1
ATOM 5761 O O . LYS C 1 34 ? 135.649 100.072 154.571 1.00 156.22 34 LYS T O 1
ATOM 5767 N N . GLU C 1 35 ? 137.591 99.667 153.541 1.00 162.80 35 GLU T N 1
ATOM 5768 C CA . GLU C 1 35 ? 138.361 100.394 154.524 1.00 162.80 35 GLU T CA 1
ATOM 5769 C C . GLU C 1 35 ? 137.988 101.866 154.504 1.00 162.80 35 GLU T C 1
ATOM 5770 O O . GLU C 1 35 ? 137.772 102.496 155.555 1.00 162.80 35 GLU T O 1
ATOM 5776 N N . VAL C 1 36 ? 137.873 102.435 153.322 1.00 156.05 36 VAL T N 1
ATOM 5777 C CA . VAL C 1 36 ? 137.552 103.841 153.186 1.00 156.05 36 VAL T CA 1
ATOM 5778 C C . VAL C 1 36 ? 136.132 104.097 153.668 1.00 156.05 36 VAL T C 1
ATOM 5779 O O . VAL C 1 36 ? 135.855 105.115 154.309 1.00 156.05 36 VAL T O 1
ATOM 5783 N N . TYR C 1 37 ? 135.229 103.170 153.421 1.00 153.26 37 TYR T N 1
ATOM 5784 C CA . TYR C 1 37 ? 133.846 103.319 153.857 1.00 153.26 37 TYR T CA 1
ATOM 5785 C C . TYR C 1 37 ? 133.769 103.298 155.349 1.00 153.26 37 TYR T C 1
ATOM 5786 O O . TYR C 1 37 ? 133.045 104.103 155.960 1.00 153.26 37 TYR T O 1
ATOM 5795 N N . GLU C 1 38 ? 134.514 102.414 155.980 1.00 160.52 38 GLU T N 1
ATOM 5796 C CA . GLU C 1 38 ? 134.515 102.331 157.427 1.00 160.52 38 GLU T CA 1
ATOM 5797 C C . GLU C 1 38 ? 135.062 103.606 158.038 1.00 160.52 38 GLU T C 1
ATOM 5798 O O . GLU C 1 38 ? 134.498 104.134 159.004 1.00 160.52 38 GLU T O 1
ATOM 5804 N N . ILE C 1 39 ? 136.135 104.130 157.479 1.00 149.33 39 ILE T N 1
ATOM 5805 C CA . ILE C 1 39 ? 136.748 105.331 157.995 1.00 149.33 39 ILE T CA 1
ATOM 5806 C C . ILE C 1 39 ? 135.789 106.502 157.847 1.00 149.33 39 ILE T C 1
ATOM 5807 O O . ILE C 1 39 ? 135.632 107.313 158.762 1.00 149.33 39 ILE T O 1
ATOM 5812 N N . LEU C 1 40 ? 135.114 106.598 156.717 1.00 154.10 40 LEU T N 1
ATOM 5813 C CA . LEU C 1 40 ? 134.208 107.707 156.468 1.00 154.10 40 LEU T CA 1
ATOM 5814 C C . LEU C 1 40 ? 133.026 107.644 157.404 1.00 154.10 40 LEU T C 1
ATOM 5815 O O . LEU C 1 40 ? 132.577 108.674 157.924 1.00 154.10 40 LEU T O 1
ATOM 5820 N N . MET C 1 41 ? 132.497 106.460 157.643 1.00 154.82 41 MET T N 1
ATOM 5821 C CA . MET C 1 41 ? 131.365 106.324 158.524 1.00 154.82 41 MET T CA 1
ATOM 5822 C C . MET C 1 41 ? 131.759 106.673 159.954 1.00 154.82 41 MET T C 1
ATOM 5823 O O . MET C 1 41 ? 130.999 107.326 160.683 1.00 154.82 41 MET T O 1
ATOM 5828 N N . ARG C 1 42 ? 132.938 106.264 160.368 1.00 160.90 42 ARG T N 1
ATOM 5829 C CA . ARG C 1 42 ? 133.410 106.557 161.700 1.00 160.90 42 ARG T CA 1
ATOM 5830 C C . ARG C 1 42 ? 133.618 108.054 161.862 1.00 160.90 42 ARG T C 1
ATOM 5831 O O . ARG C 1 42 ? 133.308 108.612 162.902 1.00 160.90 42 ARG T O 1
ATOM 5839 N N . THR C 1 43 ? 134.140 108.720 160.851 1.00 156.61 43 THR T N 1
ATOM 5840 C CA . THR C 1 43 ? 134.342 110.157 160.911 1.00 156.61 43 THR T CA 1
ATOM 5841 C C . THR C 1 43 ? 133.020 110.892 160.950 1.00 156.61 43 THR T C 1
ATOM 5842 O O . THR C 1 43 ? 132.876 111.863 161.676 1.00 156.61 43 THR T O 1
ATOM 5846 N N . ILE C 1 44 ? 132.042 110.441 160.189 1.00 146.52 44 ILE T N 1
ATOM 5847 C CA . ILE C 1 44 ? 130.762 111.123 160.109 1.00 146.52 44 ILE T CA 1
ATOM 5848 C C . ILE C 1 44 ? 130.018 110.958 161.428 1.00 146.52 44 ILE T C 1
ATOM 5849 O O . ILE C 1 44 ? 129.361 111.883 161.910 1.00 146.52 44 ILE T O 1
ATOM 5854 N N . ALA C 1 45 ? 130.151 109.806 162.050 1.00 146.50 45 ALA T N 1
ATOM 5855 C CA . ALA C 1 45 ? 129.428 109.534 163.277 1.00 146.50 45 ALA T CA 1
ATOM 5856 C C . ALA C 1 45 ? 129.893 110.438 164.402 1.00 146.50 45 ALA T C 1
ATOM 5857 O O . ALA C 1 45 ? 129.075 110.954 165.158 1.00 146.50 45 ALA T O 1
ATOM 5859 N N . GLU C 1 46 ? 131.197 110.632 164.536 1.00 163.00 46 GLU T N 1
ATOM 5860 C CA . GLU C 1 46 ? 131.767 111.504 165.564 1.00 163.00 46 GLU T CA 1
ATOM 5861 C C . GLU C 1 46 ? 132.789 112.413 164.936 1.00 163.00 46 GLU T C 1
ATOM 5862 O O . GLU C 1 46 ? 133.982 112.139 164.974 1.00 163.00 46 GLU T O 1
ATOM 5868 N N . PRO C 1 47 ? 132.329 113.508 164.322 1.00 152.89 47 PRO T N 1
ATOM 5869 C CA . PRO C 1 47 ? 133.279 114.429 163.710 1.00 152.89 47 PRO T CA 1
ATOM 5870 C C . PRO C 1 47 ? 134.236 115.019 164.725 1.00 152.89 47 PRO T C 1
ATOM 5871 O O . PRO C 1 47 ? 135.394 115.247 164.424 1.00 152.89 47 PRO T O 1
ATOM 5875 N N . ALA C 1 48 ? 133.758 115.239 165.932 1.00 160.20 48 ALA T N 1
ATOM 5876 C CA . ALA C 1 48 ? 134.519 115.809 167.037 1.00 160.20 48 ALA T CA 1
ATOM 5877 C C . ALA C 1 48 ? 135.295 117.029 166.632 1.00 160.20 48 ALA T C 1
ATOM 5878 O O . ALA C 1 48 ? 136.517 117.065 166.657 1.00 160.20 48 ALA T O 1
ATOM 5880 N N . GLY C 1 49 ? 134.555 118.046 166.237 1.00 159.83 49 GLY T N 1
ATOM 5881 C CA . GLY C 1 49 ? 135.137 119.341 165.975 1.00 159.83 49 GLY T CA 1
ATOM 5882 C C . GLY C 1 49 ? 135.870 119.404 164.668 1.00 159.83 49 GLY T C 1
ATOM 5883 O O . GLY C 1 49 ? 136.751 120.211 164.495 1.00 159.83 49 GLY T O 1
ATOM 5884 N N . ALA C 1 50 ? 135.479 118.558 163.726 1.00 154.09 50 ALA T N 1
ATOM 5885 C CA . ALA C 1 50 ? 135.979 118.580 162.377 1.00 154.09 50 ALA T CA 1
ATOM 5886 C C . ALA C 1 50 ? 134.871 118.958 161.427 1.00 154.09 50 ALA T C 1
ATOM 5887 O O . ALA C 1 50 ? 133.798 118.370 161.458 1.00 154.09 50 ALA T O 1
ATOM 5889 N N . SER C 1 51 ? 135.129 119.920 160.550 1.00 146.67 51 SER T N 1
ATOM 5890 C CA . SER C 1 51 ? 134.131 120.416 159.619 1.00 146.67 51 SER T CA 1
ATOM 5891 C C . SER C 1 51 ? 134.338 119.957 158.187 1.00 146.67 51 SER T C 1
ATOM 5892 O O . SER C 1 51 ? 133.448 120.128 157.352 1.00 146.67 51 SER T O 1
ATOM 5895 N N . PHE C 1 52 ? 135.482 119.360 157.882 1.00 144.04 52 PHE T N 1
ATOM 5896 C CA . PHE C 1 52 ? 135.794 118.925 156.536 1.00 144.04 52 PHE T CA 1
ATOM 5897 C C . PHE C 1 52 ? 136.286 117.499 156.534 1.00 144.04 52 PHE T C 1
ATOM 5898 O O . PHE C 1 52 ? 137.045 117.079 157.421 1.00 144.04 52 PHE T O 1
ATOM 5906 N N . ILE C 1 53 ? 135.845 116.743 155.540 1.00 140.81 53 ILE T N 1
ATOM 5907 C CA . ILE C 1 53 ? 136.390 115.449 155.213 1.00 140.81 53 ILE T CA 1
ATOM 5908 C C . ILE C 1 53 ? 136.789 115.488 153.754 1.00 140.81 53 ILE T C 1
ATOM 5909 O O . ILE C 1 53 ? 135.950 115.475 152.859 1.00 140.81 53 ILE T O 1
ATOM 5914 N N . PHE C 1 54 ? 138.079 115.586 153.482 1.00 147.11 54 PHE T N 1
ATOM 5915 C CA . PHE C 1 54 ? 138.590 115.618 152.135 1.00 147.11 54 PHE T CA 1
ATOM 5916 C C . PHE C 1 54 ? 138.836 114.193 151.680 1.00 147.11 54 PHE T C 1
ATOM 5917 O O . PHE C 1 54 ? 139.775 113.541 152.117 1.00 147.11 54 PHE T O 1
ATOM 5925 N N . VAL C 1 55 ? 137.983 113.684 150.805 1.00 141.58 55 VAL T N 1
ATOM 5926 C CA . VAL C 1 55 ? 138.100 112.341 150.275 1.00 141.58 55 VAL T CA 1
ATOM 5927 C C . VAL C 1 55 ? 138.801 112.411 148.940 1.00 141.58 55 VAL T C 1
ATOM 5928 O O . VAL C 1 55 ? 138.187 112.605 147.907 1.00 141.58 55 VAL T O 1
ATOM 5932 N N . TYR C 1 56 ? 140.119 112.300 148.953 1.00 151.12 56 TYR T N 1
ATOM 5933 C CA . TYR C 1 56 ? 140.898 112.279 147.745 1.00 151.12 56 TYR T CA 1
ATOM 5934 C C . TYR C 1 56 ? 140.839 110.921 147.086 1.00 151.12 56 TYR T C 1
ATOM 5935 O O . TYR C 1 56 ? 140.435 109.916 147.684 1.00 151.12 56 TYR T O 1
ATOM 5944 N N . GLY C 1 57 ? 141.232 110.881 145.829 1.00 152.56 57 GLY T N 1
ATOM 5945 C CA . GLY C 1 57 ? 141.207 109.666 145.052 1.00 152.56 57 GLY T CA 1
ATOM 5946 C C . GLY C 1 57 ? 141.268 109.925 143.566 1.00 152.56 57 GLY T C 1
ATOM 5947 O O . GLY C 1 57 ? 140.771 110.920 143.097 1.00 152.56 57 GLY T O 1
ATOM 5948 N N . ALA C 1 58 ? 141.874 109.020 142.820 1.00 150.54 58 ALA T N 1
ATOM 5949 C CA . ALA C 1 58 ? 141.989 109.160 141.389 1.00 150.54 58 ALA T CA 1
ATOM 5950 C C . ALA C 1 58 ? 140.643 109.091 140.714 1.00 150.54 58 ALA T C 1
ATOM 5951 O O . ALA C 1 58 ? 139.644 108.746 141.324 1.00 150.54 58 ALA T O 1
ATOM 5953 N N . SER C 1 59 ? 140.622 109.351 139.412 1.00 150.28 59 SER T N 1
ATOM 5954 C CA . SER C 1 59 ? 139.379 109.198 138.671 1.00 150.28 59 SER T CA 1
ATOM 5955 C C . SER C 1 59 ? 139.210 107.728 138.313 1.00 150.28 59 SER T C 1
ATOM 5956 O O . SER C 1 59 ? 140.054 107.156 137.625 1.00 150.28 59 SER T O 1
ATOM 5959 N N . GLY C 1 60 ? 138.135 107.109 138.786 1.00 159.93 60 GLY T N 1
ATOM 5960 C CA . GLY C 1 60 ? 137.883 105.705 138.514 1.00 159.93 60 GLY T CA 1
ATOM 5961 C C . GLY C 1 60 ? 137.980 104.890 139.783 1.00 159.93 60 GLY T C 1
ATOM 5962 O O . GLY C 1 60 ? 137.943 103.663 139.737 1.00 159.93 60 GLY T O 1
ATOM 5963 N N . VAL C 1 61 ? 138.088 105.558 140.928 1.00 153.44 61 VAL T N 1
ATOM 5964 C CA . VAL C 1 61 ? 138.287 104.825 142.180 1.00 153.44 61 VAL T CA 1
ATOM 5965 C C . VAL C 1 61 ? 137.017 104.471 142.951 1.00 153.44 61 VAL T C 1
ATOM 5966 O O . VAL C 1 61 ? 137.070 103.632 143.849 1.00 153.44 61 VAL T O 1
ATOM 5970 N N . GLY C 1 62 ? 135.881 105.087 142.635 1.00 155.88 62 GLY T N 1
ATOM 5971 C CA . GLY C 1 62 ? 134.718 104.767 143.419 1.00 155.88 62 GLY T CA 1
ATOM 5972 C C . GLY C 1 62 ? 134.244 105.828 144.374 1.00 155.88 62 GLY T C 1
ATOM 5973 O O . GLY C 1 62 ? 133.499 105.518 145.303 1.00 155.88 62 GLY T O 1
ATOM 5974 N N . LYS C 1 63 ? 134.663 107.070 144.180 1.00 144.06 63 LYS T N 1
ATOM 5975 C CA . LYS C 1 63 ? 134.312 108.121 145.102 1.00 144.06 63 LYS T CA 1
ATOM 5976 C C . LYS C 1 63 ? 132.810 108.376 145.090 1.00 144.06 63 LYS T C 1
ATOM 5977 O O . LYS C 1 63 ? 132.172 108.513 146.142 1.00 144.06 63 LYS T O 1
ATOM 5983 N N . THR C 1 64 ? 132.218 108.439 143.916 1.00 144.78 64 THR T N 1
ATOM 5984 C CA . THR C 1 64 ? 130.798 108.680 143.805 1.00 144.78 64 THR T CA 1
ATOM 5985 C C . THR C 1 64 ? 130.016 107.492 144.321 1.00 144.78 64 THR T C 1
ATOM 5986 O O . THR C 1 64 ? 128.993 107.654 144.996 1.00 144.78 64 THR T O 1
ATOM 5990 N N . THR C 1 65 ? 130.487 106.286 144.057 1.00 143.82 65 THR T N 1
ATOM 5991 C CA . THR C 1 65 ? 129.799 105.101 144.553 1.00 143.82 65 THR T CA 1
ATOM 5992 C C . THR C 1 65 ? 129.902 105.009 146.061 1.00 143.82 65 THR T C 1
ATOM 5993 O O . THR C 1 65 ? 128.954 104.607 146.753 1.00 143.82 65 THR T O 1
ATOM 5997 N N . LEU C 1 66 ? 131.031 105.409 146.599 1.00 144.98 66 LEU T N 1
ATOM 5998 C CA . LEU C 1 66 ? 131.199 105.459 148.044 1.00 144.98 66 LEU T CA 1
ATOM 5999 C C . LEU C 1 66 ? 130.249 106.448 148.665 1.00 144.98 66 LEU T C 1
ATOM 6000 O O . LEU C 1 66 ? 129.642 106.188 149.704 1.00 144.98 66 LEU T O 1
ATOM 6005 N N . ARG C 1 67 ? 130.102 107.602 148.053 1.00 140.82 67 ARG T N 1
ATOM 6006 C CA . ARG C 1 67 ? 129.185 108.618 148.533 1.00 140.82 67 ARG T CA 1
ATOM 6007 C C . ARG C 1 67 ? 127.775 108.100 148.525 1.00 140.82 67 ARG T C 1
ATOM 6008 O O . ARG C 1 67 ? 127.029 108.308 149.480 1.00 140.82 67 ARG T O 1
ATOM 6016 N N . LEU C 1 68 ? 127.389 107.403 147.475 1.00 145.61 68 LEU T N 1
ATOM 6017 C CA . LEU C 1 68 ? 126.041 106.891 147.364 1.00 145.61 68 LEU T CA 1
ATOM 6018 C C . LEU C 1 68 ? 125.789 105.831 148.424 1.00 145.61 68 LEU T C 1
ATOM 6019 O O . LEU C 1 68 ? 124.716 105.796 149.042 1.00 145.61 68 LEU T O 1
ATOM 6024 N N . ARG C 1 69 ? 126.776 104.991 148.681 1.00 150.98 69 ARG T N 1
ATOM 6025 C CA . ARG C 1 69 ? 126.620 103.938 149.674 1.00 150.98 69 ARG T CA 1
ATOM 6026 C C . ARG C 1 69 ? 126.480 104.529 151.061 1.00 150.98 69 ARG T C 1
ATOM 6027 O O . ARG C 1 69 ? 125.638 104.106 151.871 1.00 150.98 69 ARG T O 1
ATOM 6035 N N . VAL C 1 70 ? 127.287 105.531 151.358 1.00 151.15 70 VAL T N 1
ATOM 6036 C CA . VAL C 1 70 ? 127.230 106.193 152.649 1.00 151.15 70 VAL T CA 1
ATOM 6037 C C . VAL C 1 70 ? 125.896 106.895 152.820 1.00 151.15 70 VAL T C 1
ATOM 6038 O O . VAL C 1 70 ? 125.284 106.867 153.884 1.00 151.15 70 VAL T O 1
ATOM 6042 N N . GLU C 1 71 ? 125.413 107.523 151.774 1.00 152.59 71 GLU T N 1
ATOM 6043 C CA . GLU C 1 71 ? 124.137 108.221 151.799 1.00 152.59 71 GLU T CA 1
ATOM 6044 C C . GLU C 1 71 ? 123.017 107.263 152.102 1.00 152.59 71 GLU T C 1
ATOM 6045 O O . GLU C 1 71 ? 122.165 107.538 152.953 1.00 152.59 71 GLU T O 1
ATOM 6051 N N . GLN C 1 72 ? 123.004 106.127 151.436 1.00 156.14 72 GLN T N 1
ATOM 6052 C CA . GLN C 1 72 ? 121.956 105.150 151.624 1.00 156.14 72 GLN T CA 1
ATOM 6053 C C . GLN C 1 72 ? 121.994 104.593 153.032 1.00 156.14 72 GLN T C 1
ATOM 6054 O O . GLN C 1 72 ? 120.955 104.434 153.680 1.00 156.14 72 GLN T O 1
ATOM 6060 N N . LYS C 1 73 ? 123.175 104.315 153.538 1.00 158.44 73 LYS T N 1
ATOM 6061 C CA . LYS C 1 73 ? 123.286 103.723 154.864 1.00 158.44 73 LYS T CA 1
ATOM 6062 C C . LYS C 1 73 ? 122.898 104.721 155.927 1.00 158.44 73 LYS T C 1
ATOM 6063 O O . LYS C 1 73 ? 122.243 104.369 156.917 1.00 158.44 73 LYS T O 1
ATOM 6069 N N . LEU C 1 74 ? 123.246 105.974 155.735 1.00 163.49 74 LEU T N 1
ATOM 6070 C CA . LEU C 1 74 ? 122.849 107.020 156.679 1.00 163.49 74 LEU T CA 1
ATOM 6071 C C . LEU C 1 74 ? 121.341 107.213 156.688 1.00 163.49 74 LEU T C 1
ATOM 6072 O O . LEU C 1 74 ? 120.729 107.377 157.744 1.00 163.49 74 LEU T O 1
ATOM 6077 N N . THR C 1 75 ? 120.726 107.188 155.523 1.00 165.83 75 THR T N 1
ATOM 6078 C CA . THR C 1 75 ? 119.280 107.294 155.423 1.00 165.83 75 THR T CA 1
ATOM 6079 C C . THR C 1 75 ? 118.603 106.142 156.136 1.00 165.83 75 THR T C 1
ATOM 6080 O O . THR C 1 75 ? 117.637 106.335 156.888 1.00 165.83 75 THR T O 1
ATOM 6084 N N . GLU C 1 76 ? 119.108 104.943 155.938 1.00 181.73 76 GLU T N 1
ATOM 6085 C CA . GLU C 1 76 ? 118.542 103.776 156.593 1.00 181.73 76 GLU T CA 1
ATOM 6086 C C . GLU C 1 76 ? 118.689 103.868 158.097 1.00 181.73 76 GLU T C 1
ATOM 6087 O O . GLU C 1 76 ? 117.762 103.536 158.840 1.00 181.73 76 GLU T O 1
ATOM 6093 N N . LEU C 1 77 ? 119.836 104.322 158.563 1.00 187.47 77 LEU T N 1
ATOM 6094 C CA . LEU C 1 77 ? 120.087 104.433 159.988 1.00 187.47 77 LEU T CA 1
ATOM 6095 C C . LEU C 1 77 ? 119.169 105.465 160.624 1.00 187.47 77 LEU T C 1
ATOM 6096 O O . LEU C 1 77 ? 118.684 105.275 161.737 1.00 187.47 77 LEU T O 1
ATOM 6101 N N . ALA C 1 78 ? 118.915 106.552 159.916 1.00 206.23 78 ALA T N 1
ATOM 6102 C CA . ALA C 1 78 ? 118.116 107.651 160.449 1.00 206.23 78 ALA T CA 1
ATOM 6103 C C . ALA C 1 78 ? 116.618 107.407 160.318 1.00 206.23 78 ALA T C 1
ATOM 6104 O O . ALA C 1 78 ? 115.818 108.104 160.945 1.00 206.23 78 ALA T O 1
ATOM 6106 N N . LEU C 1 79 ? 116.233 106.430 159.516 1.00 217.48 79 LEU T N 1
ATOM 6107 C CA . LEU C 1 79 ? 114.828 106.123 159.295 1.00 217.48 79 LEU T CA 1
ATOM 6108 C C . LEU C 1 79 ? 114.051 105.826 160.588 1.00 217.48 79 LEU T C 1
ATOM 6109 O O . LEU C 1 79 ? 112.976 106.396 160.787 1.00 217.48 79 LEU T O 1
ATOM 6114 N N . PRO C 1 80 ? 114.557 104.949 161.477 1.00 222.01 80 PRO T N 1
ATOM 6115 C CA . PRO C 1 80 ? 113.768 104.666 162.683 1.00 222.01 80 PRO T CA 1
ATOM 6116 C C . PRO C 1 80 ? 113.505 105.904 163.538 1.00 222.01 80 PRO T C 1
ATOM 6117 O O . PRO C 1 80 ? 112.413 106.050 164.095 1.00 222.01 80 PRO T O 1
ATOM 6121 N N . LYS C 1 81 ? 114.483 106.794 163.642 1.00 237.98 81 LYS T N 1
ATOM 6122 C CA . LYS C 1 81 ? 114.283 108.059 164.340 1.00 237.98 81 LYS T CA 1
ATOM 6123 C C . LYS C 1 81 ? 113.484 109.061 163.508 1.00 237.98 81 LYS T C 1
ATOM 6124 O O . LYS C 1 81 ? 112.808 109.923 164.062 1.00 237.98 81 LYS T O 1
ATOM 6130 N N . LEU C 1 82 ? 113.564 108.959 162.187 1.00 236.08 82 LEU T N 1
ATOM 6131 C CA . LEU C 1 82 ? 112.796 109.832 161.315 1.00 236.08 82 LEU T CA 1
ATOM 6132 C C . LEU C 1 82 ? 111.313 109.524 161.399 1.00 236.08 82 LEU T C 1
ATOM 6133 O O . LEU C 1 82 ? 110.480 110.378 161.071 1.00 236.08 82 LEU T O 1
ATOM 6138 N N . GLU C 1 83 ? 110.973 108.315 161.831 1.00 242.00 83 GLU T N 1
ATOM 6139 C CA . GLU C 1 83 ? 109.577 107.978 162.045 1.00 242.00 83 GLU T CA 1
ATOM 6140 C C . GLU C 1 83 ? 108.949 108.866 163.121 1.00 242.00 83 GLU T C 1
ATOM 6141 O O . GLU C 1 83 ? 107.803 109.304 162.997 1.00 242.00 83 GLU T O 1
ATOM 6147 N N . SER C 1 84 ? 109.709 109.136 164.174 1.00 243.91 84 SER T N 1
ATOM 6148 C CA . SER C 1 84 ? 109.189 109.916 165.288 1.00 243.91 84 SER T CA 1
ATOM 6149 C C . SER C 1 84 ? 109.417 111.406 165.066 1.00 243.91 84 SER T C 1
ATOM 6150 O O . SER C 1 84 ? 108.481 112.203 165.140 1.00 243.91 84 SER T O 1
ATOM 6153 N N . ASP C 1 85 ? 110.658 111.788 164.795 1.00 245.13 85 ASP T N 1
ATOM 6154 C CA . ASP C 1 85 ? 111.021 113.182 164.595 1.00 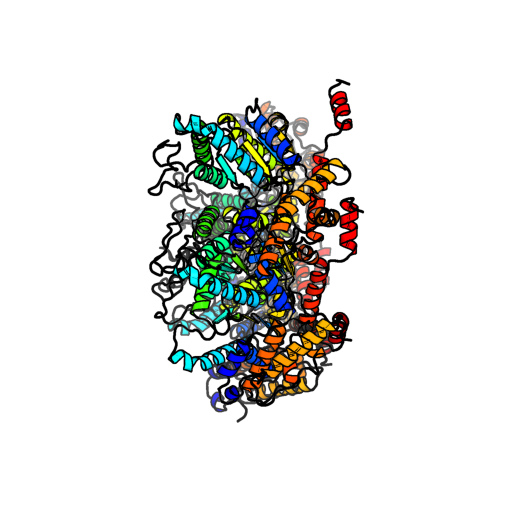245.13 85 ASP T CA 1
ATOM 6155 C C . ASP C 1 85 ? 110.996 113.515 163.111 1.00 245.13 85 ASP T C 1
ATOM 6156 O O . ASP C 1 85 ? 111.532 112.760 162.285 1.00 245.13 85 ASP T O 1
ATOM 6161 N N . ARG C 1 86 ? 110.383 114.649 162.777 1.00 224.38 86 ARG T N 1
ATOM 6162 C CA . ARG C 1 86 ? 110.273 115.097 161.397 1.00 224.38 86 ARG T CA 1
ATOM 6163 C C . ARG C 1 86 ? 111.104 116.340 161.181 1.00 224.38 86 ARG T C 1
ATOM 6164 O O . ARG C 1 86 ? 111.839 116.765 162.075 1.00 224.38 86 ARG T O 1
ATOM 6172 N N . ALA C 1 87 ? 111.000 116.917 159.981 1.00 203.14 87 ALA T N 1
ATOM 6173 C CA . ALA C 1 87 ? 111.779 118.089 159.597 1.00 203.14 87 ALA T CA 1
ATOM 6174 C C . ALA C 1 87 ? 113.278 117.823 159.677 1.00 203.14 87 ALA T C 1
ATOM 6175 O O . ALA C 1 87 ? 114.059 118.726 159.928 1.00 203.14 87 ALA T O 1
ATOM 6177 N N . ARG C 1 88 ? 113.675 116.568 159.501 1.00 188.34 88 ARG T N 1
ATOM 6178 C CA . ARG C 1 88 ? 115.070 116.157 159.581 1.00 188.34 88 ARG T CA 1
ATOM 6179 C C . ARG C 1 88 ? 115.436 115.408 158.318 1.00 188.34 88 ARG T C 1
ATOM 6180 O O . ARG C 1 88 ? 114.785 114.425 157.959 1.00 188.34 88 ARG T O 1
ATOM 6188 N N . VAL C 1 89 ? 116.465 115.895 157.632 1.00 169.58 89 VAL T N 1
ATOM 6189 C CA . VAL C 1 89 ? 117.038 115.212 156.487 1.00 169.58 89 VAL T CA 1
ATOM 6190 C C . VAL C 1 89 ? 118.293 114.491 156.935 1.00 169.58 89 VAL T C 1
ATOM 6191 O O . VAL C 1 89 ? 119.138 115.088 157.577 1.00 169.58 89 VAL T O 1
ATOM 6195 N N . PRO C 1 90 ? 118.422 113.195 156.635 1.00 157.42 90 PRO T N 1
ATOM 6196 C CA . PRO C 1 90 ? 119.588 112.474 157.136 1.00 157.42 90 PRO T CA 1
ATOM 6197 C C . PRO C 1 90 ? 120.883 112.962 156.505 1.00 157.42 90 PRO T C 1
ATOM 6198 O O . PRO C 1 90 ? 121.890 113.076 157.199 1.00 157.42 90 PRO T O 1
ATOM 6202 N N . VAL C 1 91 ? 120.869 113.225 155.209 1.00 143.53 91 VAL T N 1
ATOM 6203 C CA . VAL C 1 91 ? 122.063 113.603 154.469 1.00 143.53 91 VAL T CA 1
ATOM 6204 C C . VAL C 1 91 ? 121.676 114.322 153.188 1.00 143.53 91 VAL T C 1
ATOM 6205 O O . VAL C 1 91 ? 120.733 113.921 152.521 1.00 143.53 91 VAL T O 1
ATOM 6209 N N . VAL C 1 92 ? 122.374 115.403 152.863 1.00 148.48 92 VAL T N 1
ATOM 6210 C CA . VAL C 1 92 ? 122.127 116.197 151.676 1.00 148.48 92 VAL T CA 1
ATOM 6211 C C . VAL C 1 92 ? 123.372 116.239 150.828 1.00 148.48 92 VAL T C 1
ATOM 6212 O O . VAL C 1 92 ? 124.464 116.474 151.303 1.00 148.48 92 VAL T O 1
ATOM 6216 N N . GLY C 1 93 ? 123.229 115.965 149.547 1.00 148.44 93 GLY T N 1
ATOM 6217 C CA . GLY C 1 93 ? 124.357 115.940 148.645 1.00 148.44 93 GLY T CA 1
ATOM 6218 C C . GLY C 1 93 ? 124.174 116.778 147.407 1.00 148.44 93 GLY T C 1
ATOM 6219 O O . GLY C 1 93 ? 123.169 116.675 146.724 1.00 148.44 93 GLY T O 1
ATOM 6220 N N . ILE C 1 94 ? 125.182 117.578 147.098 1.00 151.03 94 ILE T N 1
ATOM 6221 C CA . ILE C 1 94 ? 125.205 118.401 145.910 1.00 151.03 94 ILE T CA 1
ATOM 6222 C C . ILE C 1 94 ? 126.518 118.241 145.192 1.00 151.03 94 ILE T C 1
ATOM 6223 O O . ILE C 1 94 ? 127.517 117.905 145.807 1.00 151.03 94 ILE T O 1
ATOM 6228 N N . GLU C 1 95 ? 126.512 118.444 143.881 1.00 161.78 95 GLU T N 1
ATOM 6229 C CA . GLU C 1 95 ? 127.706 118.385 143.050 1.00 161.78 95 GLU T CA 1
ATOM 6230 C C . GLU C 1 95 ? 128.116 119.782 142.650 1.00 161.78 95 GLU T C 1
ATOM 6231 O O . GLU C 1 95 ? 127.302 120.567 142.175 1.00 161.78 95 GLU T O 1
ATOM 6237 N N . ALA C 1 96 ? 129.379 120.109 142.842 1.00 157.90 96 ALA T N 1
ATOM 6238 C CA . ALA C 1 96 ? 129.909 121.402 142.500 1.00 157.90 96 ALA T CA 1
ATOM 6239 C C . ALA C 1 96 ? 129.906 121.614 141.008 1.00 157.90 96 ALA T C 1
ATOM 6240 O O . ALA C 1 96 ? 130.039 120.670 140.243 1.00 157.90 96 ALA T O 1
ATOM 6242 N N . ILE C 1 97 ? 129.768 122.867 140.583 1.00 146.15 97 ILE T N 1
ATOM 6243 C CA . ILE C 1 97 ? 129.631 123.233 139.183 1.00 146.15 97 ILE T CA 1
ATOM 6244 C C . ILE C 1 97 ? 130.871 123.978 138.742 1.00 146.15 97 ILE T C 1
ATOM 6245 O O . ILE C 1 97 ? 131.279 124.929 139.385 1.00 146.15 97 ILE T O 1
ATOM 6250 N N . ALA C 1 98 ? 131.495 123.541 137.665 1.00 147.11 98 ALA T N 1
ATOM 6251 C CA . ALA C 1 98 ? 132.590 124.286 137.074 1.00 147.11 98 ALA T CA 1
ATOM 6252 C C . ALA C 1 98 ? 132.048 125.546 136.470 1.00 147.11 98 ALA T C 1
ATOM 6253 O O . ALA C 1 98 ? 131.133 125.501 135.655 1.00 147.11 98 ALA T O 1
ATOM 6255 N N . PRO C 1 99 ? 132.611 126.702 136.819 1.00 152.58 99 PRO T N 1
ATOM 6256 C CA . PRO C 1 99 ? 132.013 127.951 136.367 1.00 152.58 99 PRO T CA 1
ATOM 6257 C C . PRO C 1 99 ? 132.331 128.260 134.912 1.00 152.58 99 PRO T C 1
ATOM 6258 O O . PRO C 1 99 ? 133.325 127.812 134.365 1.00 152.58 99 PRO T O 1
ATOM 6262 N N . GLU C 1 100 ? 131.421 128.970 134.254 1.00 162.29 100 GLU T N 1
ATOM 6263 C CA . GLU C 1 100 ? 131.647 129.333 132.863 1.00 162.29 100 GLU T CA 1
ATOM 6264 C C . GLU C 1 100 ? 132.819 130.288 132.814 1.00 162.29 100 GLU T C 1
ATOM 6265 O O . GLU C 1 100 ? 133.227 130.725 131.738 1.00 162.29 100 GLU T O 1
ATOM 6271 N N . SER C 1 101 ? 133.366 130.611 133.981 1.00 170.43 101 SER T N 1
ATOM 6272 C CA . SER C 1 101 ? 134.499 131.519 134.050 1.00 170.43 101 SER T CA 1
ATOM 6273 C C . SER C 1 101 ? 135.652 130.882 134.794 1.00 170.43 101 SER T C 1
ATOM 6274 O O . SER C 1 101 ? 135.653 129.675 135.037 1.00 170.43 101 SER T O 1
ATOM 6277 N N . ARG C 1 102 ? 136.636 131.692 135.167 1.00 179.31 102 ARG T N 1
ATOM 6278 C CA . ARG C 1 102 ? 137.770 131.178 135.921 1.00 179.31 102 ARG T CA 1
ATOM 6279 C C . ARG C 1 102 ? 137.535 131.337 137.413 1.00 179.31 102 ARG T C 1
ATOM 6280 O O . ARG C 1 102 ? 138.427 131.065 138.214 1.00 179.31 102 ARG T O 1
ATOM 6288 N N . TYR C 1 103 ? 136.344 131.788 137.788 1.00 170.99 103 TYR T N 1
ATOM 6289 C CA . TYR C 1 103 ? 136.020 131.951 139.200 1.00 170.99 103 TYR T CA 1
ATOM 6290 C C . TYR C 1 103 ? 134.750 131.202 139.565 1.00 170.99 103 TYR T C 1
ATOM 6291 O O . TYR C 1 103 ? 133.729 131.347 138.897 1.00 170.99 103 TYR T O 1
ATOM 6300 N N . PHE C 1 104 ? 134.806 130.422 140.636 1.00 153.97 104 PHE T N 1
ATOM 6301 C CA . PHE C 1 104 ? 133.640 129.667 141.073 1.00 153.97 104 PHE T CA 1
ATOM 6302 C C . PHE C 1 104 ? 132.576 130.580 141.664 1.00 153.97 104 PHE T C 1
ATOM 6303 O O . PHE C 1 104 ? 132.712 131.050 142.792 1.00 153.97 104 PHE T O 1
ATOM 6311 N N . ASN C 1 105 ? 131.514 130.841 140.908 1.00 153.79 105 ASN T N 1
ATOM 6312 C CA . ASN C 1 105 ? 130.423 131.648 141.435 1.00 153.79 105 ASN T CA 1
ATOM 6313 C C . ASN C 1 105 ? 129.797 130.984 142.650 1.00 153.79 105 ASN T C 1
ATOM 6314 O O . ASN C 1 105 ? 129.584 129.775 142.646 1.00 153.79 105 ASN T O 1
ATOM 6319 N N . TRP C 1 106 ? 129.517 131.763 143.695 1.00 155.69 106 TRP T N 1
ATOM 6320 C CA . TRP C 1 106 ? 128.942 131.247 144.927 1.00 155.69 106 TRP T CA 1
ATOM 6321 C C . TRP C 1 106 ? 127.436 131.382 144.999 1.00 155.69 106 TRP T C 1
ATOM 6322 O O . TRP C 1 106 ? 126.792 130.641 145.740 1.00 155.69 106 TRP T O 1
ATOM 6333 N N . LYS C 1 107 ? 126.862 132.321 144.267 1.00 146.86 107 LYS T N 1
ATOM 6334 C CA . LYS C 1 107 ? 125.415 132.497 144.280 1.00 146.86 107 LYS T CA 1
ATOM 6335 C C . LYS C 1 107 ? 124.713 131.254 143.768 1.00 146.86 107 LYS T C 1
ATOM 6336 O O . LYS C 1 107 ? 123.724 130.795 144.330 1.00 146.86 107 LYS T O 1
ATOM 6342 N N . GLU C 1 108 ? 125.237 130.686 142.701 1.00 155.36 108 GLU T N 1
ATOM 6343 C CA . GLU C 1 108 ? 124.657 129.476 142.146 1.00 155.36 108 GLU T CA 1
ATOM 6344 C C . GLU C 1 108 ? 124.816 128.325 143.107 1.00 155.36 108 GLU T C 1
ATOM 6345 O O . GLU C 1 108 ? 123.933 127.488 143.230 1.00 155.36 108 GLU T O 1
ATOM 6351 N N . TYR C 1 109 ? 125.936 128.262 143.804 1.00 143.69 109 TYR T N 1
ATOM 6352 C CA . TYR C 1 109 ? 126.159 127.180 144.748 1.00 143.69 109 TYR T CA 1
ATOM 6353 C C . TYR C 1 109 ? 125.154 127.267 145.865 1.00 143.69 109 TYR T C 1
ATOM 6354 O O . TYR C 1 109 ? 124.571 126.275 146.273 1.00 143.69 109 TYR T O 1
ATOM 6363 N N . TYR C 1 110 ? 124.924 128.465 146.370 1.00 150.17 110 TYR T N 1
ATOM 6364 C CA . TYR C 1 110 ? 123.986 128.659 147.459 1.00 150.17 110 TYR T CA 1
ATOM 6365 C C . TYR C 1 110 ? 122.591 128.310 147.009 1.00 150.17 110 TYR T C 1
ATOM 6366 O O . TYR C 1 110 ? 121.851 127.650 147.733 1.00 150.17 110 TYR T O 1
ATOM 6375 N N . THR C 1 111 ? 122.211 128.734 145.814 1.00 155.61 111 THR T N 1
ATOM 6376 C CA . THR C 1 111 ? 120.832 128.534 145.401 1.00 155.61 111 THR T CA 1
ATOM 6377 C C . THR C 1 111 ? 120.592 127.070 145.098 1.00 155.61 111 THR T C 1
ATOM 6378 O O . THR C 1 111 ? 119.525 126.526 145.392 1.00 155.61 111 THR T O 1
ATOM 6382 N N . ARG C 1 112 ? 121.594 126.402 144.555 1.00 152.86 112 ARG T N 1
ATOM 6383 C CA . ARG C 1 112 ? 121.479 124.990 144.245 1.00 152.86 112 ARG T CA 1
ATOM 6384 C C . ARG C 1 112 ? 121.476 124.171 145.521 1.00 152.86 112 ARG T C 1
ATOM 6385 O O . ARG C 1 112 ? 120.784 123.162 145.610 1.00 152.86 112 ARG T O 1
ATOM 6393 N N . ALA C 1 113 ? 122.233 124.593 146.522 1.00 153.69 113 ALA T N 1
ATOM 6394 C CA . ALA C 1 113 ? 122.185 123.918 147.810 1.00 153.69 113 ALA T CA 1
ATOM 6395 C C . ALA C 1 113 ? 120.838 124.075 148.459 1.00 153.69 113 ALA T C 1
ATOM 6396 O O . ALA C 1 113 ? 120.327 123.159 149.092 1.00 153.69 113 ALA T O 1
ATOM 6398 N N . LEU C 1 114 ? 120.252 125.254 148.336 1.00 157.83 114 LEU T N 1
ATOM 6399 C CA . LEU C 1 114 ? 118.924 125.489 148.876 1.00 157.83 114 LEU T CA 1
ATOM 6400 C C . LEU C 1 114 ? 117.912 124.624 148.157 1.00 157.83 114 LEU T C 1
ATOM 6401 O O . LEU C 1 114 ? 117.006 124.082 148.771 1.00 157.83 114 LEU T O 1
ATOM 6406 N N . ILE C 1 115 ? 118.040 124.487 146.849 1.00 156.84 115 ILE T N 1
ATOM 6407 C CA . ILE C 1 115 ? 117.126 123.653 146.084 1.00 156.84 115 ILE T CA 1
ATOM 6408 C C . ILE C 1 115 ? 117.264 122.191 146.502 1.00 156.84 115 ILE T C 1
ATOM 6409 O O . ILE C 1 115 ? 116.277 121.528 146.769 1.00 156.84 115 ILE T O 1
ATOM 6414 N N . THR C 1 116 ? 118.484 121.684 146.575 1.00 152.98 116 THR T N 1
ATOM 6415 C CA . THR C 1 116 ? 118.697 120.266 146.850 1.00 152.98 116 THR T CA 1
ATOM 6416 C C . THR C 1 116 ? 118.307 119.911 148.271 1.00 152.98 116 THR T C 1
ATOM 6417 O O . THR C 1 116 ? 117.682 118.889 148.515 1.00 152.98 116 THR T O 1
ATOM 6421 N N . LEU C 1 117 ? 118.654 120.765 149.214 1.00 166.50 117 LEU T N 1
ATOM 6422 C CA . LEU C 1 117 ? 118.329 120.534 150.610 1.00 166.50 117 LEU T CA 1
ATOM 6423 C C . LEU C 1 117 ? 116.822 120.567 150.802 1.00 166.50 117 LEU T C 1
ATOM 6424 O O . LEU C 1 117 ? 116.262 119.741 151.514 1.00 166.50 117 LEU T O 1
ATOM 6429 N N . GLU C 1 118 ? 116.150 121.514 150.162 1.00 193.12 118 GLU T N 1
ATOM 6430 C CA . GLU C 1 118 ? 114.730 121.735 150.397 1.00 193.12 118 GLU T CA 1
ATOM 6431 C C . GLU C 1 118 ? 113.889 121.116 149.286 1.00 193.12 118 GLU T C 1
ATOM 6432 O O . GLU C 1 118 ? 113.397 121.780 148.385 1.00 193.12 118 GLU T O 1
ATOM 6438 N N . GLU C 1 119 ? 113.738 119.806 149.345 1.00 192.71 119 GLU T N 1
ATOM 6439 C CA . GLU C 1 119 ? 112.713 119.082 148.601 1.00 192.71 119 GLU T CA 1
ATOM 6440 C C . GLU C 1 119 ? 112.063 118.022 149.479 1.00 192.71 119 GLU T C 1
ATOM 6441 O O . GLU C 1 119 ? 112.003 116.848 149.119 1.00 192.71 119 GLU T O 1
ATOM 6447 N N . PRO C 1 120 ? 111.572 118.422 150.674 1.00 210.13 120 PRO T N 1
ATOM 6448 C CA . PRO C 1 120 ? 110.922 117.446 151.531 1.00 210.13 120 PRO T CA 1
ATOM 6449 C C . PRO C 1 120 ? 109.429 117.431 151.264 1.00 210.13 120 PRO T C 1
ATOM 6450 O O . PRO C 1 120 ? 108.959 118.062 150.313 1.00 210.13 120 PRO T O 1
ATOM 6454 N N . LEU C 1 121 ? 108.675 116.705 152.080 1.00 241.54 121 LEU T N 1
ATOM 6455 C CA . LEU C 1 121 ? 107.228 116.812 152.024 1.00 241.54 121 LEU T CA 1
ATOM 6456 C C . LEU C 1 121 ? 106.816 118.239 152.314 1.00 241.54 121 LEU T C 1
ATOM 6457 O O . LEU C 1 121 ? 107.402 118.916 153.149 1.00 241.54 121 LEU T O 1
ATOM 6462 N N . ILE C 1 122 ? 105.815 118.698 151.589 1.00 239.50 122 ILE T N 1
ATOM 6463 C CA . ILE C 1 122 ? 105.405 120.092 151.625 1.00 239.50 122 ILE T CA 1
ATOM 6464 C C . ILE C 1 122 ? 104.979 120.492 153.038 1.00 239.50 122 ILE T C 1
ATOM 6465 O O . ILE C 1 122 ? 104.971 121.670 153.383 1.00 239.50 122 ILE T O 1
ATOM 6470 N N . ASP C 1 123 ? 104.639 119.512 153.872 1.00 248.85 123 ASP T N 1
ATOM 6471 C CA . ASP C 1 123 ? 104.171 119.811 155.225 1.00 248.85 123 ASP T CA 1
ATOM 6472 C C . ASP C 1 123 ? 105.226 120.555 156.028 1.00 248.85 123 ASP T C 1
ATOM 6473 O O . ASP C 1 123 ? 104.889 121.284 156.966 1.00 248.85 123 ASP T O 1
ATOM 6478 N N . HIS C 1 124 ? 106.496 120.377 155.666 1.00 239.09 124 HIS T N 1
ATOM 6479 C CA . HIS C 1 124 ? 107.570 121.086 156.350 1.00 239.09 124 HIS T CA 1
ATOM 6480 C C . HIS C 1 124 ? 107.574 122.541 155.885 1.00 239.09 124 HIS T C 1
ATOM 6481 O O . HIS C 1 124 ? 107.900 122.837 154.752 1.00 239.09 124 HIS T O 1
ATOM 6488 N N . LYS C 1 125 ? 107.169 123.438 156.775 1.00 215.47 125 LYS T N 1
ATOM 6489 C CA . LYS C 1 125 ? 107.230 124.878 156.526 1.00 215.47 125 LYS T CA 1
ATOM 6490 C C . LYS C 1 125 ? 108.175 125.513 157.519 1.00 215.47 125 LYS T C 1
ATOM 6491 O O . LYS C 1 125 ? 108.070 125.266 158.727 1.00 215.47 125 LYS T O 1
ATOM 6497 N N . PHE C 1 126 ? 109.122 126.289 157.009 1.00 194.21 126 PHE T N 1
ATOM 6498 C CA . PHE C 1 126 ? 110.157 126.846 157.868 1.00 194.21 126 PHE T CA 1
ATOM 6499 C C . PHE C 1 126 ? 110.365 128.329 157.594 1.00 194.21 126 PHE T C 1
ATOM 6500 O O . PHE C 1 126 ? 111.130 128.972 158.300 1.00 194.21 126 PHE T O 1
ATOM 6508 N N . ASP C 1 127 ? 109.599 128.875 156.653 1.00 207.87 127 ASP T N 1
ATOM 6509 C CA . ASP C 1 127 ? 109.586 130.310 156.336 1.00 207.87 127 ASP T CA 1
ATOM 6510 C C . ASP C 1 127 ? 110.983 130.890 156.304 1.00 207.87 127 ASP T C 1
ATOM 6511 O O . ASP C 1 127 ? 111.363 131.702 157.150 1.00 207.87 127 ASP T O 1
ATOM 6516 N N . TYR C 1 128 ? 111.740 130.451 155.300 1.00 206.74 128 TYR T N 1
ATOM 6517 C CA . TYR C 1 128 ? 113.134 130.834 155.122 1.00 206.74 128 TYR T CA 1
ATOM 6518 C C . TYR C 1 128 ? 113.276 132.331 155.311 1.00 206.74 128 TYR T C 1
ATOM 6519 O O . TYR C 1 128 ? 112.407 133.111 154.929 1.00 206.74 128 TYR T O 1
ATOM 6528 N N . GLY C 1 129 ? 114.368 132.739 155.918 1.00 204.09 129 GLY T N 1
ATOM 6529 C CA . GLY C 1 129 ? 114.715 134.142 155.984 1.00 204.09 129 GLY T CA 1
ATOM 6530 C C . GLY C 1 129 ? 114.893 134.769 154.610 1.00 204.09 129 GLY T C 1
ATOM 6531 O O . GLY C 1 129 ? 115.133 134.080 153.602 1.00 204.09 129 GLY T O 1
ATOM 6532 N N . VAL C 1 130 ? 114.817 136.087 154.578 1.00 195.97 130 VAL T N 1
ATOM 6533 C CA . VAL C 1 130 ? 114.815 136.881 153.357 1.00 195.97 130 VAL T CA 1
ATOM 6534 C C . VAL C 1 130 ? 113.582 136.590 152.509 1.00 195.97 130 VAL T C 1
ATOM 6535 O O . VAL C 1 130 ? 113.176 135.450 152.338 1.00 195.97 130 VAL T O 1
ATOM 6539 N N . ARG C 1 131 ? 112.986 137.651 151.986 1.00 204.82 131 ARG T N 1
ATOM 6540 C CA . ARG C 1 131 ? 111.673 137.558 151.376 1.00 204.82 131 ARG T CA 1
ATOM 6541 C C . ARG C 1 131 ? 111.735 137.077 149.951 1.00 204.82 131 ARG T C 1
ATOM 6542 O O . ARG C 1 131 ? 110.695 136.753 149.377 1.00 204.82 131 ARG T O 1
ATOM 6550 N N . GLY C 1 132 ? 112.919 137.049 149.353 1.00 210.10 132 GLY T N 1
ATOM 6551 C CA . GLY C 1 132 ? 113.041 136.657 147.965 1.00 210.10 132 GLY T CA 1
ATOM 6552 C C . GLY C 1 132 ? 113.043 135.161 147.708 1.00 210.10 132 GLY T C 1
ATOM 6553 O O . GLY C 1 132 ? 113.156 134.735 146.560 1.00 210.10 132 GLY T O 1
ATOM 6554 N N . ILE C 1 133 ? 112.946 134.365 148.770 1.00 207.09 133 ILE T N 1
ATOM 6555 C CA . ILE C 1 133 ? 112.946 132.921 148.657 1.00 207.09 133 ILE T CA 1
ATOM 6556 C C . ILE C 1 133 ? 111.689 132.389 149.298 1.00 207.09 133 ILE T C 1
ATOM 6557 O O . ILE C 1 133 ? 111.380 132.705 150.446 1.00 207.09 133 ILE T O 1
ATOM 6562 N N . SER C 1 134 ? 110.941 131.614 148.524 1.00 213.49 134 SER T N 1
ATOM 6563 C CA . SER C 1 134 ? 109.666 131.100 148.975 1.00 213.49 134 SER T CA 1
ATOM 6564 C C . SER C 1 134 ? 109.285 129.876 148.187 1.00 213.49 134 SER T C 1
ATOM 6565 O O . SER C 1 134 ? 109.950 129.508 147.247 1.00 213.49 134 SER T O 1
ATOM 6568 N N . ARG C 1 135 ? 108.216 129.229 148.616 1.00 216.89 135 ARG T N 1
ATOM 6569 C CA . ARG C 1 135 ? 107.671 128.067 147.951 1.00 216.89 135 ARG T CA 1
ATOM 6570 C C . ARG C 1 135 ? 106.719 128.513 146.846 1.00 216.89 135 ARG T C 1
ATOM 6571 O O . ARG C 1 135 ? 106.371 129.687 146.742 1.00 216.89 135 ARG T O 1
ATOM 6579 N N . ASP C 1 136 ? 106.311 127.579 145.999 1.00 230.59 136 ASP T N 1
ATOM 6580 C CA . ASP C 1 136 ? 105.401 127.888 144.903 1.00 230.59 136 ASP T CA 1
ATOM 6581 C C . ASP C 1 136 ? 104.288 126.850 144.858 1.00 230.59 136 ASP T C 1
ATOM 6582 O O . ASP C 1 136 ? 104.109 126.080 145.797 1.00 230.59 136 ASP T O 1
ATOM 6587 N N . ASN C 1 137 ? 103.544 126.831 143.761 1.00 236.54 137 ASN T N 1
ATOM 6588 C CA . ASN C 1 137 ? 102.429 125.909 143.592 1.00 236.54 137 ASN T CA 1
ATOM 6589 C C . ASN C 1 137 ? 102.879 124.476 143.334 1.00 236.54 137 ASN T C 1
ATOM 6590 O O . ASN C 1 137 ? 102.090 123.550 143.519 1.00 236.54 137 ASN T O 1
ATOM 6595 N N . PHE C 1 138 ? 104.126 124.288 142.912 1.00 230.47 138 PHE T N 1
ATOM 6596 C CA . PHE C 1 138 ? 104.634 122.960 142.601 1.00 230.47 138 PHE T CA 1
ATOM 6597 C C . PHE C 1 138 ? 105.648 122.455 143.623 1.00 230.47 138 PHE T C 1
ATOM 6598 O O . PHE C 1 138 ? 106.311 121.454 143.380 1.00 230.47 138 PHE T O 1
ATOM 6606 N N . GLY C 1 139 ? 105.770 123.134 144.760 1.00 224.75 139 GLY T N 1
ATOM 6607 C CA . GLY C 1 139 ? 106.682 122.688 145.799 1.00 224.75 139 GLY T CA 1
ATOM 6608 C C . GLY C 1 139 ? 108.140 122.954 145.510 1.00 224.75 139 GLY T C 1
ATOM 6609 O O . GLY C 1 139 ? 109.003 122.453 146.234 1.00 224.75 139 GLY T O 1
ATOM 6610 N N . LYS C 1 140 ? 108.431 123.723 144.464 1.00 214.20 140 LYS T N 1
ATOM 6611 C CA . LYS C 1 140 ? 109.812 124.025 144.101 1.00 214.20 140 LYS T CA 1
ATOM 6612 C C . LYS C 1 140 ? 110.248 125.336 144.731 1.00 214.20 140 LYS T C 1
ATOM 6613 O O . LYS C 1 140 ? 109.490 126.282 144.757 1.00 214.20 140 LYS T O 1
ATOM 6619 N N . ILE C 1 141 ? 111.470 125.378 145.221 1.00 202.36 141 ILE T N 1
ATOM 6620 C CA . ILE C 1 141 ? 112.013 126.556 145.840 1.00 202.36 141 ILE T CA 1
ATOM 6621 C C . ILE C 1 141 ? 112.211 127.616 144.770 1.00 202.36 141 ILE T C 1
ATOM 6622 O O . ILE C 1 141 ? 112.824 127.384 143.727 1.00 202.36 141 ILE T O 1
ATOM 6627 N N . ASN C 1 142 ? 111.665 128.797 145.042 1.00 218.65 142 ASN T N 1
ATOM 6628 C CA . ASN C 1 142 ? 111.789 129.947 144.164 1.00 218.65 142 ASN T CA 1
ATOM 6629 C C . ASN C 1 142 ? 112.837 130.887 144.706 1.00 218.65 142 ASN T C 1
ATOM 6630 O O . ASN C 1 142 ? 112.719 131.400 145.822 1.00 218.65 142 ASN T O 1
ATOM 6635 N N . VAL C 1 143 ? 113.882 131.085 143.920 1.00 198.29 143 VAL T N 1
ATOM 6636 C CA . VAL C 1 143 ? 114.940 132.008 144.246 1.00 198.29 143 VAL T CA 1
ATOM 6637 C C . VAL C 1 143 ? 115.049 132.993 143.111 1.00 198.29 143 VAL T C 1
ATOM 6638 O O . VAL C 1 143 ? 115.332 132.610 141.966 1.00 198.29 143 VAL T O 1
ATOM 6642 N N . GLU C 1 144 ? 114.809 134.262 143.423 1.00 206.13 144 GLU T N 1
ATOM 6643 C CA . GLU C 1 144 ? 114.883 135.313 142.419 1.00 206.13 144 GLU T CA 1
ATOM 6644 C C . GLU C 1 144 ? 116.274 135.890 142.324 1.00 206.13 144 GLU T C 1
ATOM 6645 O O . GLU C 1 144 ? 117.107 135.688 143.199 1.00 206.13 144 GLU T O 1
ATOM 6651 N N . SER C 1 145 ? 116.546 136.567 141.222 1.00 201.17 145 SER T N 1
ATOM 6652 C CA . SER C 1 145 ? 117.803 137.301 141.089 1.00 201.17 145 SER T CA 1
ATOM 6653 C C . SER C 1 145 ? 117.816 138.547 141.960 1.00 201.17 145 SER T C 1
ATOM 6654 O O . SER C 1 145 ? 118.825 139.221 142.096 1.00 201.17 145 SER T O 1
ATOM 6657 N N . LYS C 1 146 ? 116.686 138.831 142.577 1.00 223.41 146 LYS T N 1
ATOM 6658 C CA . LYS C 1 146 ? 116.541 139.883 143.554 1.00 223.41 146 LYS T CA 1
ATOM 6659 C C . LYS C 1 146 ? 117.527 139.702 144.703 1.00 223.41 146 LYS T C 1
ATOM 6660 O O . LYS C 1 146 ? 118.163 140.666 145.132 1.00 223.41 146 LYS T O 1
ATOM 6666 N N . VAL C 1 147 ? 117.647 138.479 145.227 1.00 184.39 147 VAL T N 1
ATOM 6667 C CA . VAL C 1 147 ? 118.394 138.278 146.459 1.00 184.39 147 VAL T CA 1
ATOM 6668 C C . VAL C 1 147 ? 119.879 138.363 146.155 1.00 184.39 147 VAL T C 1
ATOM 6669 O O . VAL C 1 147 ? 120.329 137.938 145.103 1.00 184.39 147 VAL T O 1
ATOM 6673 N N . VAL C 1 148 ? 120.639 138.932 147.081 1.00 163.34 148 VAL T N 1
ATOM 6674 C CA . VAL C 1 148 ? 122.078 138.966 146.979 1.00 163.34 148 VAL T CA 1
ATOM 6675 C C . VAL C 1 148 ? 122.649 137.749 147.692 1.00 163.34 148 VAL T C 1
ATOM 6676 O O . VAL C 1 148 ? 121.981 137.088 148.472 1.00 163.34 148 VAL T O 1
ATOM 6680 N N . ALA C 1 149 ? 123.901 137.441 147.404 1.00 156.19 149 ALA T N 1
ATOM 6681 C CA . ALA C 1 149 ? 124.538 136.246 147.901 1.00 156.19 149 ALA T CA 1
ATOM 6682 C C . ALA C 1 149 ? 124.515 136.111 149.419 1.00 156.19 149 ALA T C 1
ATOM 6683 O O . ALA C 1 149 ? 124.252 135.010 149.900 1.00 156.19 149 ALA T O 1
ATOM 6685 N N . PRO C 1 150 ? 124.806 137.177 150.196 1.00 148.73 150 PRO T N 1
ATOM 6686 C CA . PRO C 1 150 ? 124.690 137.015 151.642 1.00 148.73 150 PRO T CA 1
ATOM 6687 C C . PRO C 1 150 ? 123.296 136.618 152.099 1.00 148.73 150 PRO T C 1
ATOM 6688 O O . PRO C 1 150 ? 123.165 135.872 153.077 1.00 148.73 150 PRO T O 1
ATOM 6692 N N . ALA C 1 151 ? 122.261 137.110 151.440 1.00 153.83 151 ALA T N 1
ATOM 6693 C CA . ALA C 1 151 ? 120.911 136.757 151.832 1.00 153.83 151 ALA T CA 1
ATOM 6694 C C . ALA C 1 151 ? 120.660 135.284 151.599 1.00 153.83 151 ALA T C 1
ATOM 6695 O O . ALA C 1 151 ? 120.048 134.604 152.433 1.00 153.83 151 ALA T O 1
ATOM 6697 N N . LEU C 1 152 ? 121.151 134.764 150.479 1.00 159.55 152 LEU T N 1
ATOM 6698 C CA . LEU C 1 152 ? 121.004 133.352 150.187 1.00 159.55 152 LEU T CA 1
ATOM 6699 C C . LEU C 1 152 ? 121.783 132.537 151.201 1.00 159.55 152 LEU T C 1
ATOM 6700 O O . LEU C 1 152 ? 121.357 131.462 151.618 1.00 159.55 152 LEU T O 1
ATOM 6705 N N . ARG C 1 153 ? 122.948 133.027 151.592 1.00 157.00 153 ARG T N 1
ATOM 6706 C CA . ARG C 1 153 ? 123.747 132.336 152.579 1.00 157.00 153 ARG T CA 1
ATOM 6707 C C . ARG C 1 153 ? 123.037 132.283 153.909 1.00 157.00 153 ARG T C 1
ATOM 6708 O O . ARG C 1 153 ? 123.055 131.259 154.582 1.00 157.00 153 ARG T O 1
ATOM 6716 N N . ARG C 1 154 ? 122.399 133.369 154.303 1.00 157.08 154 ARG T N 1
ATOM 6717 C CA . ARG C 1 154 ? 121.648 133.389 155.550 1.00 157.08 154 ARG T CA 1
ATOM 6718 C C . ARG C 1 154 ? 120.512 132.412 155.498 1.00 157.08 154 ARG T C 1
ATOM 6719 O O . ARG C 1 154 ? 120.273 131.664 156.452 1.00 157.08 154 ARG T O 1
ATOM 6727 N N . ALA C 1 155 ? 119.811 132.379 154.382 1.00 160.53 155 ALA T N 1
ATOM 6728 C CA . ALA C 1 155 ? 118.676 131.480 154.258 1.00 160.53 155 ALA T CA 1
ATOM 6729 C C . ALA C 1 155 ? 119.141 130.042 154.315 1.00 160.53 155 ALA T C 1
ATOM 6730 O O . ALA C 1 155 ? 118.523 129.210 154.963 1.00 160.53 155 ALA T O 1
ATOM 6732 N N . LEU C 1 156 ? 120.258 129.748 153.673 1.00 158.35 156 LEU T N 1
ATOM 6733 C CA . LEU C 1 156 ? 120.789 128.390 153.653 1.00 158.35 156 LEU T CA 1
ATOM 6734 C C . LEU C 1 156 ? 121.253 127.996 155.026 1.00 158.35 156 LEU T C 1
ATOM 6735 O O . LEU C 1 156 ? 121.092 126.867 155.437 1.00 158.35 156 LEU T O 1
ATOM 6740 N N . GLU C 1 157 ? 121.849 128.919 155.761 1.00 168.96 157 GLU T N 1
ATOM 6741 C CA . GLU C 1 157 ? 122.307 128.627 157.102 1.00 168.96 157 GLU T CA 1
ATOM 6742 C C . GLU C 1 157 ? 121.154 128.328 158.012 1.00 168.96 157 GLU T C 1
ATOM 6743 O O . GLU C 1 157 ? 121.208 127.360 158.770 1.00 168.96 157 GLU T O 1
ATOM 6749 N N . ASN C 1 158 ? 120.096 129.128 157.952 1.00 167.78 158 ASN T N 1
ATOM 6750 C CA . ASN C 1 158 ? 118.937 128.866 158.781 1.00 167.78 158 ASN T CA 1
ATOM 6751 C C . ASN C 1 158 ? 118.303 127.540 158.405 1.00 167.78 158 ASN T C 1
ATOM 6752 O O . ASN C 1 158 ? 117.893 126.777 159.275 1.00 167.78 158 ASN T O 1
ATOM 6757 N N . ALA C 1 159 ? 118.227 127.249 157.120 1.00 162.22 159 ALA T N 1
ATOM 6758 C CA . ALA C 1 159 ? 117.645 125.999 156.670 1.00 162.22 159 ALA T CA 1
ATOM 6759 C C . ALA C 1 159 ? 118.453 124.826 157.140 1.00 162.22 159 ALA T C 1
ATOM 6760 O O . ALA C 1 159 ? 117.903 123.821 157.561 1.00 162.22 159 ALA T O 1
ATOM 6762 N N . LEU C 1 160 ? 119.770 124.920 157.059 1.00 162.09 160 LEU T N 1
ATOM 6763 C CA . LEU C 1 160 ? 120.629 123.828 157.493 1.00 162.09 160 LEU T CA 1
ATOM 6764 C C . LEU C 1 160 ? 120.511 123.632 158.991 1.00 162.09 160 LEU T C 1
ATOM 6765 O O . LEU C 1 160 ? 120.520 122.523 159.470 1.00 162.09 160 LEU T O 1
ATOM 6770 N N . ILE C 1 161 ? 120.411 124.713 159.751 1.00 157.89 161 ILE T N 1
ATOM 6771 C CA . ILE C 1 161 ? 120.297 124.607 161.199 1.00 157.89 161 ILE T CA 1
ATOM 6772 C C . ILE C 1 161 ? 118.978 123.957 161.551 1.00 157.89 161 ILE T C 1
ATOM 6773 O O . ILE C 1 161 ? 118.913 123.103 162.426 1.00 157.89 161 ILE T O 1
ATOM 6778 N N . HIS C 1 162 ? 117.916 124.320 160.860 1.00 163.00 162 HIS T N 1
ATOM 6779 C CA . HIS C 1 162 ? 116.599 123.752 161.144 1.00 163.00 162 HIS T CA 1
ATOM 6780 C C . HIS C 1 162 ? 116.544 122.294 160.747 1.00 163.00 162 HIS T C 1
ATOM 6781 O O . HIS C 1 162 ? 116.071 121.460 161.513 1.00 163.00 162 HIS T O 1
ATOM 6788 N N . ARG C 1 163 ? 117.032 121.965 159.557 1.00 171.45 163 ARG T N 1
ATOM 6789 C CA . ARG C 1 163 ? 116.963 120.589 159.080 1.00 171.45 163 ARG T CA 1
ATOM 6790 C C . ARG C 1 163 ? 118.005 119.709 159.777 1.00 171.45 163 ARG T C 1
ATOM 6791 O O . ARG C 1 163 ? 117.728 118.598 160.157 1.00 171.45 163 ARG T O 1
ATOM 6799 N N . HIS C 1 164 ? 119.210 120.225 159.941 1.00 172.47 164 HIS T N 1
ATOM 6800 C CA . HIS C 1 164 ? 120.312 119.551 160.639 1.00 172.47 164 HIS T CA 1
ATOM 6801 C C . HIS C 1 164 ? 120.662 118.215 160.022 1.00 172.47 164 HIS T C 1
ATOM 6802 O O . HIS C 1 164 ? 120.488 117.190 160.660 1.00 172.47 164 HIS T O 1
ATOM 6809 N N . PRO C 1 165 ? 121.187 118.210 158.787 1.00 152.27 165 PRO T N 1
ATOM 6810 C CA . PRO C 1 165 ? 121.659 116.963 158.215 1.00 152.27 165 PRO T CA 1
ATOM 6811 C C . PRO C 1 165 ? 122.931 116.475 158.870 1.00 152.27 165 PRO T C 1
ATOM 6812 O O . PRO C 1 165 ? 123.681 117.230 159.435 1.00 152.27 165 PRO T O 1
ATOM 6816 N N . ASP C 1 166 ? 123.178 115.170 158.801 1.00 154.42 166 ASP T N 1
ATOM 6817 C CA . ASP C 1 166 ? 124.372 114.601 159.396 1.00 154.42 166 ASP T CA 1
ATOM 6818 C C . ASP C 1 166 ? 125.623 115.060 158.678 1.00 154.42 166 ASP T C 1
ATOM 6819 O O . ASP C 1 166 ? 126.618 115.399 159.298 1.00 154.42 166 ASP T O 1
ATOM 6824 N N . VAL C 1 167 ? 125.588 115.053 157.357 1.00 141.30 167 VAL T N 1
ATOM 6825 C CA . VAL C 1 167 ? 126.720 115.422 156.524 1.00 141.30 167 VAL T CA 1
ATOM 6826 C C . VAL C 1 167 ? 126.221 116.023 155.231 1.00 141.30 167 VAL T C 1
ATOM 6827 O O . VAL C 1 167 ? 125.142 115.692 154.764 1.00 141.30 167 VAL T O 1
ATOM 6831 N N . PHE C 1 168 ? 126.971 116.970 154.698 1.00 140.25 168 PHE T N 1
ATOM 6832 C CA . PHE C 1 168 ? 126.602 117.718 153.509 1.00 140.25 168 PHE T CA 1
ATOM 6833 C C . PHE C 1 168 ? 127.616 117.402 152.442 1.00 140.25 168 PHE T C 1
ATOM 6834 O O . PHE C 1 168 ? 128.656 118.007 152.379 1.00 140.25 168 PHE T O 1
ATOM 6842 N N . PHE C 1 169 ? 127.317 116.427 151.603 1.00 142.83 169 PHE T N 1
ATOM 6843 C CA . PHE C 1 169 ? 128.225 115.932 150.603 1.00 142.83 169 PHE T CA 1
ATOM 6844 C C . PHE C 1 169 ? 128.368 116.950 149.495 1.00 142.83 169 PHE T C 1
ATOM 6845 O O . PHE C 1 169 ? 127.387 117.515 149.009 1.00 142.83 169 PHE T O 1
ATOM 6853 N N . VAL C 1 170 ? 129.599 117.211 149.091 1.00 143.59 170 VAL T N 1
ATOM 6854 C CA . VAL C 1 170 ? 129.895 118.045 147.937 1.00 143.59 170 VAL T CA 1
ATOM 6855 C C . VAL C 1 170 ? 130.780 117.271 146.992 1.00 143.59 170 VAL T C 1
ATOM 6856 O O . VAL C 1 170 ? 131.925 117.059 147.268 1.00 143.59 170 VAL T O 1
ATOM 6860 N N . ASP C 1 171 ? 130.217 116.775 145.909 1.00 159.84 171 ASP T N 1
ATOM 6861 C CA . ASP C 1 171 ? 130.939 116.007 144.918 1.00 159.84 171 ASP T CA 1
ATOM 6862 C C . ASP C 1 171 ? 131.579 116.909 143.892 1.00 159.84 171 ASP T C 1
ATOM 6863 O O . ASP C 1 171 ? 131.166 118.048 143.698 1.00 159.84 171 ASP T O 1
ATOM 6868 N N . GLU C 1 172 ? 132.594 116.399 143.228 1.00 156.48 172 GLU T N 1
ATOM 6869 C CA . GLU C 1 172 ? 133.415 117.149 142.300 1.00 156.48 172 GLU T CA 1
ATOM 6870 C C . GLU C 1 172 ? 133.902 118.430 142.926 1.00 156.48 172 GLU T C 1
ATOM 6871 O O . GLU C 1 172 ? 133.750 119.511 142.368 1.00 156.48 172 GLU T O 1
ATOM 6877 N N . ALA C 1 173 ? 134.504 118.316 144.086 1.00 143.48 173 ALA T N 1
ATOM 6878 C CA . ALA C 1 173 ? 134.955 119.458 144.854 1.00 143.48 173 ALA T CA 1
ATOM 6879 C C . ALA C 1 173 ? 136.119 120.171 144.236 1.00 143.48 173 ALA T C 1
ATOM 6880 O O . ALA C 1 173 ? 136.483 121.239 144.716 1.00 143.48 173 ALA T O 1
ATOM 6882 N N . GLN C 1 174 ? 136.717 119.619 143.189 1.00 147.90 174 GLN T N 1
ATOM 6883 C CA . GLN C 1 174 ? 137.869 120.256 142.564 1.00 147.90 174 GLN T CA 1
ATOM 6884 C C . GLN C 1 174 ? 137.468 121.556 141.916 1.00 147.90 174 GLN T C 1
ATOM 6885 O O . GLN C 1 174 ? 138.302 122.417 141.674 1.00 147.90 174 GLN T O 1
ATOM 6891 N N . HIS C 1 175 ? 136.187 121.716 141.616 1.00 147.12 175 HIS T N 1
ATOM 6892 C CA . HIS C 1 175 ? 135.714 122.893 140.936 1.00 147.12 175 HIS T CA 1
ATOM 6893 C C . HIS C 1 175 ? 135.743 124.112 141.843 1.00 147.12 175 HIS T C 1
ATOM 6894 O O . HIS C 1 175 ? 135.507 125.236 141.382 1.00 147.12 175 HIS T O 1
ATOM 6901 N N . PHE C 1 176 ? 136.015 123.920 143.129 1.00 141.02 176 PHE T N 1
ATOM 6902 C CA . PHE C 1 176 ? 136.149 125.030 144.042 1.00 141.02 176 PHE T CA 1
ATOM 6903 C C . PHE C 1 176 ? 137.422 125.804 143.772 1.00 141.02 176 PHE T C 1
ATOM 6904 O O . PHE C 1 176 ? 137.585 126.923 144.265 1.00 141.02 176 PHE T O 1
ATOM 6912 N N . GLY C 1 177 ? 138.324 125.221 143.004 1.00 142.74 177 GLY T N 1
ATOM 6913 C CA . GLY C 1 177 ? 139.646 125.787 142.791 1.00 142.74 177 GLY T CA 1
ATOM 6914 C C . GLY C 1 177 ? 139.759 126.736 141.649 1.00 142.74 177 GLY T C 1
ATOM 6915 O O . GLY C 1 177 ? 140.821 127.259 141.359 1.00 142.74 177 GLY T O 1
ATOM 6916 N N . LYS C 1 178 ? 138.641 126.966 140.983 1.00 153.22 178 LYS T N 1
ATOM 6917 C CA . LYS C 1 178 ? 138.535 127.946 139.938 1.00 153.22 178 LYS T CA 1
ATOM 6918 C C . LYS C 1 178 ? 138.436 129.318 140.575 1.00 153.22 178 LYS T C 1
ATOM 6919 O O . LYS C 1 178 ? 137.344 129.830 140.876 1.00 153.22 178 LYS T O 1
ATOM 6925 N N . VAL C 1 179 ? 139.614 129.909 140.760 1.00 161.55 179 VAL T N 1
ATOM 6926 C CA . VAL C 1 179 ? 139.763 131.240 141.290 1.00 161.55 179 VAL T CA 1
ATOM 6927 C C . VAL C 1 179 ? 140.726 132.025 140.409 1.00 161.55 179 VAL T C 1
ATOM 6928 O O . VAL C 1 179 ? 141.417 131.472 139.557 1.00 161.55 179 VAL T O 1
ATOM 6932 N N . ALA C 1 180 ? 140.718 133.336 140.580 1.00 181.30 180 ALA T N 1
ATOM 6933 C CA . ALA C 1 180 ? 141.577 134.242 139.832 1.00 181.30 180 ALA T CA 1
ATOM 6934 C C . ALA C 1 180 ? 142.849 134.637 140.584 1.00 181.30 180 ALA T C 1
ATOM 6935 O O . ALA C 1 180 ? 143.801 135.109 139.982 1.00 181.30 180 ALA T O 1
ATOM 6937 N N . SER C 1 181 ? 142.838 134.474 141.910 1.00 198.14 181 SER T N 1
ATOM 6938 C CA . SER C 1 181 ? 143.955 134.860 142.762 1.00 198.14 181 SER T CA 1
ATOM 6939 C C . SER C 1 181 ? 144.373 133.682 143.624 1.00 198.14 181 SER T C 1
ATOM 6940 O O . SER C 1 181 ? 143.551 132.841 144.001 1.00 198.14 181 SER T O 1
ATOM 6943 N N . GLY C 1 182 ? 145.663 133.611 143.910 1.00 210.28 182 GLY T N 1
ATOM 6944 C CA . GLY C 1 182 ? 146.192 132.517 144.701 1.00 210.28 182 GLY T CA 1
ATOM 6945 C C . GLY C 1 182 ? 145.645 132.479 146.113 1.00 210.28 182 GLY T C 1
ATOM 6946 O O . GLY C 1 182 ? 145.310 131.414 146.625 1.00 210.28 182 GLY T O 1
ATOM 6947 N N . TYR C 1 183 ? 145.581 133.636 146.759 1.00 199.23 183 TYR T N 1
ATOM 6948 C CA . TYR C 1 183 ? 145.082 133.682 148.126 1.00 199.23 183 TYR T CA 1
ATOM 6949 C C . TYR C 1 183 ? 143.605 133.379 148.140 1.00 199.23 183 TYR T C 1
ATOM 6950 O O . TYR C 1 183 ? 143.066 132.871 149.140 1.00 199.23 183 TYR T O 1
ATOM 6959 N N . LYS C 1 184 ? 142.935 133.667 147.033 1.00 185.64 184 LYS T N 1
ATOM 6960 C CA . LYS C 1 184 ? 141.520 133.373 146.940 1.00 185.64 184 LYS T CA 1
ATOM 6961 C C . LYS C 1 184 ? 141.254 131.866 147.068 1.00 185.64 184 LYS T C 1
ATOM 6962 O O . LYS C 1 184 ? 140.147 131.455 147.450 1.00 185.64 184 LYS T O 1
ATOM 6968 N N . LEU C 1 185 ? 142.264 131.051 146.794 1.00 174.57 185 LEU T N 1
ATOM 6969 C CA . LEU C 1 185 ? 142.103 129.605 146.939 1.00 174.57 185 LEU T CA 1
ATOM 6970 C C . LEU C 1 185 ? 141.897 129.239 148.380 1.00 174.57 185 LEU T C 1
ATOM 6971 O O . LEU C 1 185 ? 141.045 128.413 148.708 1.00 174.57 185 LEU T O 1
ATOM 6976 N N . GLN C 1 186 ? 142.644 129.869 149.261 1.00 161.90 186 GLN T N 1
ATOM 6977 C CA . GLN C 1 186 ? 142.433 129.687 150.693 1.00 161.90 186 GLN T CA 1
ATOM 6978 C C . GLN C 1 186 ? 141.157 130.353 151.149 1.00 161.90 186 GLN T C 1
ATOM 6979 O O . GLN C 1 186 ? 140.469 129.859 152.040 1.00 161.90 186 GLN T O 1
ATOM 6985 N N . ASP C 1 187 ? 140.817 131.477 150.550 1.00 176.34 187 ASP T N 1
ATOM 6986 C CA . ASP C 1 187 ? 139.631 132.207 150.933 1.00 176.34 187 ASP T CA 1
ATOM 6987 C C . ASP C 1 187 ? 138.369 131.409 150.657 1.00 176.34 187 ASP T C 1
ATOM 6988 O O . ASP C 1 187 ? 137.381 131.508 151.421 1.00 176.34 187 ASP T O 1
ATOM 6993 N N . GLN C 1 188 ? 138.364 130.625 149.583 1.00 166.53 188 GLN T N 1
ATOM 6994 C CA . GLN C 1 188 ? 137.196 129.814 149.281 1.00 166.53 188 GLN T CA 1
ATOM 6995 C C . GLN C 1 188 ? 136.955 128.803 150.387 1.00 166.53 188 GLN T C 1
ATOM 6996 O O . GLN C 1 188 ? 135.826 128.608 150.880 1.00 166.53 188 GLN T O 1
ATOM 7002 N N . LEU C 1 189 ? 138.022 128.161 150.814 1.00 159.72 189 LEU T N 1
ATOM 7003 C CA . LEU C 1 189 ? 137.896 127.170 151.863 1.00 159.72 189 LEU T CA 1
ATOM 7004 C C . LEU C 1 189 ? 137.561 127.834 153.180 1.00 159.72 189 LEU T C 1
ATOM 7005 O O . LEU C 1 189 ? 136.896 127.244 154.010 1.00 159.72 189 LEU T O 1
ATOM 7010 N N . ASP C 1 190 ? 137.994 129.067 153.389 1.00 166.24 190 ASP T N 1
ATOM 7011 C CA . ASP C 1 190 ? 137.623 129.795 154.592 1.00 166.24 190 ASP T CA 1
ATOM 7012 C C . ASP C 1 190 ? 136.140 130.070 154.612 1.00 166.24 190 ASP T C 1
ATOM 7013 O O . ASP C 1 190 ? 135.499 129.958 155.658 1.00 166.24 190 ASP T O 1
ATOM 7018 N N . CYS C 1 191 ? 135.572 130.417 153.471 1.00 161.55 191 CYS T N 1
ATOM 7019 C CA . CYS C 1 191 ? 134.132 130.616 153.371 1.00 161.55 191 CYS T CA 1
ATOM 7020 C C . CYS C 1 191 ? 133.375 129.337 153.685 1.00 161.55 191 CYS T C 1
ATOM 7021 O O . CYS C 1 191 ? 132.386 129.339 154.431 1.00 161.55 191 CYS T O 1
ATOM 7024 N N . LEU C 1 192 ? 133.838 128.225 153.159 1.00 145.70 192 LEU T N 1
ATOM 7025 C CA . LEU C 1 192 ? 133.211 126.951 153.433 1.00 145.70 192 LEU T CA 1
ATOM 7026 C C . LEU C 1 192 ? 133.329 126.608 154.909 1.00 145.70 192 LEU T C 1
ATOM 7027 O O . LEU C 1 192 ? 132.399 126.065 155.508 1.00 145.70 192 LEU T O 1
ATOM 7032 N N . LYS C 1 193 ? 134.476 126.898 155.507 1.00 151.89 193 LYS T N 1
ATOM 7033 C CA . LYS C 1 193 ? 134.691 126.613 156.917 1.00 151.89 193 LYS T CA 1
ATOM 7034 C C . LYS C 1 193 ? 133.746 127.408 157.763 1.00 151.89 193 LYS T C 1
ATOM 7035 O O . LYS C 1 193 ? 133.213 126.913 158.758 1.00 151.89 193 LYS T O 1
ATOM 7041 N N . SER C 1 194 ? 133.513 128.647 157.386 1.00 152.37 194 SER T N 1
ATOM 7042 C CA . SER C 1 194 ? 132.622 129.497 158.164 1.00 152.37 194 SER T CA 1
ATOM 7043 C C . SER C 1 194 ? 131.209 128.990 158.050 1.00 152.37 194 SER T C 1
ATOM 7044 O O . SER C 1 194 ? 130.461 128.974 159.035 1.00 152.37 194 SER T O 1
ATOM 7047 N N . LEU C 1 195 ? 130.822 128.571 156.858 1.00 145.89 195 LEU T N 1
ATOM 7048 C CA . LEU C 1 195 ? 129.498 128.026 156.640 1.00 145.89 195 LEU T CA 1
ATOM 7049 C C . LEU C 1 195 ? 129.288 126.796 157.476 1.00 145.89 195 LEU T C 1
ATOM 7050 O O . LEU C 1 195 ? 128.227 126.614 158.062 1.00 145.89 195 LEU T O 1
ATOM 7055 N N . ALA C 1 196 ? 130.294 125.954 157.576 1.00 149.91 196 ALA T N 1
ATOM 7056 C CA . ALA C 1 196 ? 130.167 124.744 158.366 1.00 149.91 196 ALA T CA 1
ATOM 7057 C C . ALA C 1 196 ? 130.172 125.020 159.837 1.00 149.91 196 ALA T C 1
ATOM 7058 O O . ALA C 1 196 ? 129.518 124.337 160.614 1.00 149.91 196 ALA T O 1
ATOM 7060 N N . ASN C 1 197 ? 130.922 126.028 160.249 1.00 148.68 197 ASN T N 1
ATOM 7061 C CA . ASN C 1 197 ? 131.076 126.345 161.653 1.00 148.68 197 ASN T CA 1
ATOM 7062 C C . ASN C 1 197 ? 129.778 126.920 162.192 1.00 148.68 197 ASN T C 1
ATOM 7063 O O . ASN C 1 197 ? 129.294 126.519 163.249 1.00 148.68 197 ASN T O 1
ATOM 7068 N N . MET C 1 198 ? 129.187 127.843 161.459 1.00 159.46 198 MET T N 1
ATOM 7069 C CA . MET C 1 198 ? 128.015 128.545 161.939 1.00 159.46 198 MET T CA 1
ATOM 7070 C C . MET C 1 198 ? 126.741 127.747 161.801 1.00 159.46 198 MET T C 1
ATOM 7071 O O . MET C 1 198 ? 125.696 128.188 162.284 1.00 159.46 198 MET T O 1
ATOM 7076 N N . THR C 1 199 ? 126.800 126.586 161.160 1.00 153.23 199 THR T N 1
ATOM 7077 C CA . THR C 1 199 ? 125.654 125.688 161.149 1.00 153.23 199 THR T CA 1
ATOM 7078 C C . THR C 1 199 ? 125.933 124.357 161.817 1.00 153.23 199 THR T C 1
ATOM 7079 O O . THR C 1 199 ? 125.012 123.641 162.151 1.00 153.23 199 THR T O 1
ATOM 7083 N N . GLY C 1 200 ? 127.191 124.035 162.037 1.00 148.29 200 GLY T N 1
ATOM 7084 C CA . GLY C 1 200 ? 127.544 122.773 162.658 1.00 148.29 200 GLY T CA 1
ATOM 7085 C C . GLY C 1 200 ? 127.195 121.564 161.837 1.00 148.29 200 GLY T C 1
ATOM 7086 O O . GLY C 1 200 ? 126.787 120.545 162.373 1.00 148.29 200 GLY T O 1
ATOM 7087 N N . ILE C 1 201 ? 127.353 121.669 160.530 1.00 148.86 201 ILE T N 1
ATOM 7088 C CA . ILE C 1 201 ? 127.057 120.587 159.605 1.00 148.86 201 ILE T CA 1
ATOM 7089 C C . ILE C 1 201 ? 128.363 120.148 158.980 1.00 148.86 201 ILE T C 1
ATOM 7090 O O . ILE C 1 201 ? 129.095 120.938 158.409 1.00 148.86 201 ILE T O 1
ATOM 7095 N N . LEU C 1 202 ? 128.677 118.874 159.096 1.00 146.49 202 LEU T N 1
ATOM 7096 C CA . LEU C 1 202 ? 129.915 118.321 158.575 1.00 146.49 202 LEU T CA 1
ATOM 7097 C C . LEU C 1 202 ? 129.900 118.336 157.072 1.00 146.49 202 LEU T C 1
ATOM 7098 O O . LEU C 1 202 ? 128.944 117.904 156.435 1.00 146.49 202 LEU T O 1
ATOM 7103 N N . HIS C 1 203 ? 130.967 118.848 156.479 1.00 146.50 203 HIS T N 1
ATOM 7104 C CA . HIS C 1 203 ? 131.106 118.950 155.033 1.00 146.50 203 HIS T CA 1
ATOM 7105 C C . HIS C 1 203 ? 132.121 117.935 154.549 1.00 146.50 203 HIS T C 1
ATOM 7106 O O . HIS C 1 203 ? 133.224 117.852 155.079 1.00 146.50 203 HIS T O 1
ATOM 7113 N N . CYS C 1 204 ? 131.730 117.112 153.587 1.00 148.47 204 CYS T N 1
ATOM 7114 C CA . CYS C 1 204 ? 132.609 116.113 153.002 1.00 148.47 204 CYS T CA 1
ATOM 7115 C C . CYS C 1 204 ? 132.895 116.481 151.572 1.00 148.47 204 CYS T C 1
ATOM 7116 O O . CYS C 1 204 ? 131.998 116.629 150.779 1.00 148.47 204 CYS T O 1
ATOM 7119 N N . LEU C 1 205 ? 134.157 116.662 151.232 1.00 144.64 205 LEU T N 1
ATOM 7120 C CA . LEU C 1 205 ? 134.586 117.019 149.900 1.00 144.64 205 LEU T CA 1
ATOM 7121 C C . LEU C 1 205 ? 135.179 115.800 149.222 1.00 144.64 205 LEU T C 1
ATOM 7122 O O . LEU C 1 205 ? 136.140 115.187 149.718 1.00 144.64 205 LEU T O 1
ATOM 7127 N N . LEU C 1 206 ? 134.587 115.401 148.104 1.00 143.10 206 LEU T N 1
ATOM 7128 C CA . LEU C 1 206 ? 135.055 114.294 147.307 1.00 143.10 206 LEU T CA 1
ATOM 7129 C C . LEU C 1 206 ? 135.569 114.839 145.997 1.00 143.10 206 LEU T C 1
ATOM 7130 O O . LEU C 1 206 ? 134.881 115.580 145.305 1.00 143.10 206 LEU T O 1
ATOM 7135 N N . GLY C 1 207 ? 136.791 114.492 145.644 1.00 144.41 207 GLY T N 1
ATOM 7136 C CA . GLY C 1 207 ? 137.410 115.002 144.450 1.00 144.41 207 GLY T CA 1
ATOM 7137 C C . GLY C 1 207 ? 138.639 114.263 144.035 1.00 144.41 207 GLY T C 1
ATOM 7138 O O . GLY C 1 207 ? 139.082 113.365 144.719 1.00 144.41 207 GLY T O 1
ATOM 7139 N N . THR C 1 208 ? 139.162 114.617 142.874 1.00 146.84 208 THR T N 1
ATOM 7140 C CA . THR C 1 208 ? 140.330 113.981 142.313 1.00 146.84 208 THR T CA 1
ATOM 7141 C C . THR C 1 208 ? 141.574 114.488 143.009 1.00 146.84 208 THR T C 1
ATOM 7142 O O . THR C 1 208 ? 141.486 115.205 143.988 1.00 146.84 208 THR T O 1
ATOM 7146 N N . TYR C 1 209 ? 142.742 114.071 142.553 1.00 148.36 209 TYR T N 1
ATOM 7147 C CA . TYR C 1 209 ? 143.973 114.419 143.235 1.00 148.36 209 TYR T CA 1
ATOM 7148 C C . TYR C 1 209 ? 144.315 115.880 143.039 1.00 148.36 209 TYR T C 1
ATOM 7149 O O . TYR C 1 209 ? 145.260 116.372 143.654 1.00 148.36 209 TYR T O 1
ATOM 7158 N N . GLU C 1 210 ? 143.566 116.603 142.227 1.00 162.39 210 GLU T N 1
ATOM 7159 C CA . GLU C 1 210 ? 143.794 118.033 142.109 1.00 162.39 210 GLU T CA 1
ATOM 7160 C C . GLU C 1 210 ? 143.171 118.769 143.267 1.00 162.39 210 GLU T C 1
ATOM 7161 O O . GLU C 1 210 ? 143.384 119.962 143.431 1.00 162.39 210 GLU T O 1
ATOM 7167 N N . LEU C 1 211 ? 142.416 118.074 144.095 1.00 149.26 211 LEU T N 1
ATOM 7168 C CA . LEU C 1 211 ? 141.952 118.623 145.362 1.00 149.26 211 LEU T CA 1
ATOM 7169 C C . LEU C 1 211 ? 143.080 118.777 146.351 1.00 149.26 211 LEU T C 1
ATOM 7170 O O . LEU C 1 211 ? 142.889 119.401 147.380 1.00 149.26 211 LEU T O 1
ATOM 7175 N N . LEU C 1 212 ? 144.253 118.234 146.069 1.00 153.36 212 LEU T N 1
ATOM 7176 C CA . LEU C 1 212 ? 145.381 118.344 146.964 1.00 153.36 212 LEU T CA 1
ATOM 7177 C C . LEU C 1 212 ? 145.840 119.784 147.089 1.00 153.36 212 LEU T C 1
ATOM 7178 O O . LEU C 1 212 ? 146.608 120.103 148.003 1.00 153.36 212 LEU T O 1
ATOM 7183 N N . THR C 1 213 ? 145.364 120.664 146.220 1.00 149.49 213 THR T N 1
ATOM 7184 C CA . THR C 1 213 ? 145.663 122.086 146.368 1.00 149.49 213 THR T CA 1
ATOM 7185 C C . THR C 1 213 ? 144.980 122.672 147.596 1.00 149.49 213 THR T C 1
ATOM 7186 O O . THR C 1 213 ? 145.349 123.745 148.059 1.00 149.49 213 THR T O 1
ATOM 7190 N N . PHE C 1 214 ? 144.002 121.961 148.142 1.00 153.21 214 PHE T N 1
ATOM 7191 C CA . PHE C 1 214 ? 143.294 122.371 149.338 1.00 153.21 214 PHE T CA 1
ATOM 7192 C C . PHE C 1 214 ? 143.793 121.648 150.579 1.00 153.21 214 PHE T C 1
ATOM 7193 O O . PHE C 1 214 ? 143.129 121.707 151.605 1.00 153.21 214 PHE T O 1
ATOM 7201 N N . ARG C 1 215 ? 144.929 120.969 150.513 1.00 158.46 215 ARG T N 1
ATOM 7202 C CA . ARG C 1 215 ? 145.232 119.954 151.516 1.00 158.46 215 ARG T CA 1
ATOM 7203 C C . ARG C 1 215 ? 145.573 120.606 152.849 1.00 158.46 215 ARG T C 1
ATOM 7204 O O . ARG C 1 215 ? 144.884 120.430 153.861 1.00 158.46 215 ARG T O 1
ATOM 7212 N N . ASN C 1 216 ? 146.653 121.369 152.859 1.00 181.15 216 ASN T N 1
ATOM 7213 C CA . ASN C 1 216 ? 147.103 122.058 154.031 1.00 181.15 216 ASN T CA 1
ATOM 7214 C C . ASN C 1 216 ? 147.254 123.523 153.678 1.00 181.15 216 ASN T C 1
ATOM 7215 O O . ASN C 1 216 ? 148.129 123.906 152.893 1.00 181.15 216 ASN T O 1
ATOM 7220 N N . LEU C 1 217 ? 146.414 124.352 154.274 1.00 164.10 217 LEU T N 1
ATOM 7221 C CA . LEU C 1 217 ? 146.445 125.777 154.095 1.00 164.10 217 LEU T CA 1
ATOM 7222 C C . LEU C 1 217 ? 145.758 126.403 155.295 1.00 164.10 217 LEU T C 1
ATOM 7223 O O . LEU C 1 217 ? 144.609 126.103 155.572 1.00 164.10 217 LEU T O 1
ATOM 7228 N N . SER C 1 218 ? 146.471 127.245 156.020 1.00 167.65 218 SER T N 1
ATOM 7229 C CA . SER C 1 218 ? 146.081 127.736 157.340 1.00 167.65 218 SER T CA 1
ATOM 7230 C C . SER C 1 218 ? 145.974 126.629 158.354 1.00 167.65 218 SER T C 1
ATOM 7231 O O . SER C 1 218 ? 145.462 125.584 158.074 1.00 167.65 218 SER T O 1
ATOM 7234 N N . GLY C 1 219 ? 146.477 126.856 159.547 1.00 158.43 219 GLY T N 1
ATOM 7235 C CA . GLY C 1 219 ? 146.415 125.867 160.587 1.00 158.43 219 GLY T CA 1
ATOM 7236 C C . GLY C 1 219 ? 145.041 125.540 161.020 1.00 158.43 219 GLY T C 1
ATOM 7237 O O . GLY C 1 219 ? 144.777 124.393 161.375 1.00 158.43 219 GLY T O 1
ATOM 7238 N N . GLN C 1 220 ? 144.157 126.521 161.038 1.00 148.99 220 GLN T N 1
ATOM 7239 C CA . GLN C 1 220 ? 142.778 126.268 161.444 1.00 148.99 220 GLN T CA 1
ATOM 7240 C C . GLN C 1 220 ? 142.136 125.278 160.516 1.00 148.99 220 GLN T C 1
ATOM 7241 O O . GLN C 1 220 ? 141.496 124.347 160.975 1.00 148.99 220 GLN T O 1
ATOM 7247 N N . LEU C 1 221 ? 142.321 125.431 159.215 1.00 150.27 221 LEU T N 1
ATOM 7248 C CA . LEU C 1 221 ? 141.722 124.507 158.268 1.00 150.27 221 LEU T CA 1
ATOM 7249 C C . LEU C 1 221 ? 142.363 123.133 158.393 1.00 150.27 221 LEU T C 1
ATOM 7250 O O . LEU C 1 221 ? 141.703 122.133 158.231 1.00 150.27 221 LEU T O 1
ATOM 7255 N N . SER C 1 222 ? 143.653 123.070 158.691 1.00 150.85 222 SER T N 1
ATOM 7256 C CA . SER C 1 222 ? 144.320 121.781 158.847 1.00 150.85 222 SER T CA 1
ATOM 7257 C C . SER C 1 222 ? 143.816 121.036 160.056 1.00 150.85 222 SER T C 1
ATOM 7258 O O . SER C 1 222 ? 143.754 119.816 160.049 1.00 150.85 222 SER T O 1
ATOM 7261 N N . ARG C 1 223 ? 143.464 121.746 161.107 1.00 142.76 223 ARG T N 1
ATOM 7262 C CA . ARG C 1 223 ? 143.013 121.108 162.332 1.00 142.76 223 ARG T CA 1
ATOM 7263 C C . ARG C 1 223 ? 141.662 120.468 162.135 1.00 142.76 223 ARG T C 1
ATOM 7264 O O . ARG C 1 223 ? 141.410 119.375 162.627 1.00 142.76 223 ARG T O 1
ATOM 7272 N N . ARG C 1 224 ? 140.775 121.141 161.418 1.00 147.33 224 ARG T N 1
ATOM 7273 C CA . ARG C 1 224 ? 139.399 120.704 161.252 1.00 147.33 224 ARG T CA 1
ATOM 7274 C C . ARG C 1 224 ? 139.165 120.027 159.927 1.00 147.33 224 ARG T C 1
ATOM 7275 O O . ARG C 1 224 ? 138.072 120.093 159.385 1.00 147.33 224 ARG T O 1
ATOM 7283 N N . SER C 1 225 ? 140.194 119.387 159.375 1.00 146.70 225 SER T N 1
ATOM 7284 C CA . SER C 1 225 ? 140.040 118.577 158.181 1.00 146.70 225 SER T CA 1
ATOM 7285 C C . SER C 1 225 ? 140.537 117.184 158.436 1.00 146.70 225 SER T C 1
ATOM 7286 O O . SER C 1 225 ? 141.580 116.984 159.032 1.00 146.70 225 SER T O 1
ATOM 7289 N N . VAL C 1 226 ? 139.783 116.207 157.963 1.00 140.39 226 VAL T N 1
ATOM 7290 C CA . VAL C 1 226 ? 140.153 114.814 157.982 1.00 140.39 226 VAL T CA 1
ATOM 7291 C C . VAL C 1 226 ? 140.432 114.361 156.558 1.00 140.39 226 VAL T C 1
ATOM 7292 O O . VAL C 1 226 ? 139.611 114.520 155.662 1.00 140.39 226 VAL T O 1
ATOM 7296 N N . ASP C 1 227 ? 141.612 113.806 156.342 1.00 161.28 227 ASP T N 1
ATOM 7297 C CA . ASP C 1 227 ? 142.056 113.348 155.048 1.00 161.28 227 ASP T CA 1
ATOM 7298 C C . ASP C 1 227 ? 141.809 111.860 154.930 1.00 161.28 227 ASP T C 1
ATOM 7299 O O . ASP C 1 227 ? 142.353 111.076 155.696 1.00 161.28 227 ASP T O 1
ATOM 7304 N N . ILE C 1 228 ? 140.983 111.465 153.970 1.00 141.99 228 ILE T N 1
ATOM 7305 C CA . ILE C 1 228 ? 140.780 110.079 153.605 1.00 141.99 228 ILE T CA 1
ATOM 7306 C C . ILE C 1 228 ? 141.291 109.854 152.194 1.00 141.99 228 ILE T C 1
ATOM 7307 O O . ILE C 1 228 ? 140.898 110.558 151.270 1.00 141.99 228 ILE T O 1
ATOM 7312 N N . HIS C 1 229 ? 142.196 108.901 152.024 1.00 149.50 229 HIS T N 1
ATOM 7313 C CA . HIS C 1 229 ? 142.822 1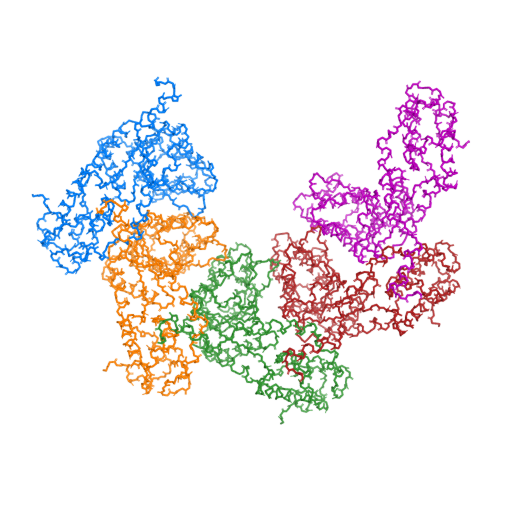08.598 150.746 1.00 149.50 229 HIS T CA 1
ATOM 7314 C C . HIS C 1 229 ? 142.233 107.320 150.202 1.00 149.50 229 HIS T C 1
ATOM 7315 O O . HIS C 1 229 ? 142.395 106.248 150.782 1.00 149.50 229 HIS T O 1
ATOM 7322 N N . PHE C 1 230 ? 141.534 107.427 149.084 1.00 147.50 230 PHE T N 1
ATOM 7323 C CA . PHE C 1 230 ? 140.989 106.300 148.370 1.00 147.50 230 PHE T CA 1
ATOM 7324 C C . PHE C 1 230 ? 142.037 105.776 147.408 1.00 147.50 230 PHE T C 1
ATOM 7325 O O . PHE C 1 230 ? 141.987 106.012 146.203 1.00 147.50 230 PHE T O 1
ATOM 7333 N N . ARG C 1 231 ? 143.030 105.087 147.940 1.00 159.80 231 ARG T N 1
ATOM 7334 C CA . ARG C 1 231 ? 144.167 104.672 147.138 1.00 159.80 231 ARG T CA 1
ATOM 7335 C C . ARG C 1 231 ? 143.785 103.592 146.156 1.00 159.80 231 ARG T C 1
ATOM 7336 O O . ARG C 1 231 ? 142.903 102.799 146.404 1.00 159.80 231 ARG T O 1
ATOM 7344 N N . ARG C 1 232 ? 144.480 103.564 145.028 1.00 158.62 232 ARG T N 1
ATOM 7345 C CA . ARG C 1 232 ? 144.346 102.532 144.019 1.00 158.62 232 ARG T CA 1
ATOM 7346 C C . ARG C 1 232 ? 145.143 101.307 144.366 1.00 158.62 232 ARG T C 1
ATOM 7347 O O . ARG C 1 232 ? 145.893 101.295 145.339 1.00 158.62 232 ARG T O 1
ATOM 7355 N N . TYR C 1 233 ? 144.996 100.258 143.572 1.00 162.78 233 TYR T N 1
ATOM 7356 C CA . TYR C 1 233 ? 145.750 99.025 143.769 1.00 162.78 233 TYR T CA 1
ATOM 7357 C C . TYR C 1 233 ? 147.042 99.103 143.017 1.00 162.78 233 TYR T C 1
ATOM 7358 O O . TYR C 1 233 ? 147.053 99.105 141.799 1.00 162.78 233 TYR T O 1
ATOM 7367 N N . CYS C 1 234 ? 148.149 99.204 143.736 1.00 173.94 234 CYS T N 1
ATOM 7368 C CA . CYS C 1 234 ? 149.452 99.287 143.107 1.00 173.94 234 CYS T CA 1
ATOM 7369 C C . CYS C 1 234 ? 149.901 97.925 142.620 1.00 173.94 234 CYS T C 1
ATOM 7370 O O . CYS C 1 234 ? 149.385 96.895 143.035 1.00 173.94 234 CYS T O 1
ATOM 7373 N N . ALA C 1 235 ? 150.858 97.915 141.709 1.00 179.69 235 ALA T N 1
ATOM 7374 C CA . ALA C 1 235 ? 151.390 96.669 141.176 1.00 179.69 235 ALA T CA 1
ATOM 7375 C C . ALA C 1 235 ? 152.632 96.215 141.918 1.00 179.69 235 ALA T C 1
ATOM 7376 O O . ALA C 1 235 ? 152.970 95.041 141.906 1.00 179.69 235 ALA T O 1
ATOM 7378 N N . ASP C 1 236 ? 153.298 97.132 142.591 1.00 199.56 236 ASP T N 1
ATOM 7379 C CA . ASP C 1 236 ? 154.510 96.836 143.314 1.00 199.56 236 ASP T CA 1
ATOM 7380 C C . ASP C 1 236 ? 154.261 95.866 144.456 1.00 199.56 236 ASP T C 1
ATOM 7381 O O . ASP C 1 236 ? 155.020 94.919 144.655 1.00 199.56 236 ASP T O 1
ATOM 7386 N N . SER C 1 237 ? 153.216 96.101 145.225 1.00 183.80 237 SER T N 1
ATOM 7387 C CA . SER C 1 237 ? 152.919 95.262 146.371 1.00 183.80 237 SER T CA 1
ATOM 7388 C C . SER C 1 237 ? 152.165 94.034 145.928 1.00 183.80 237 SER T C 1
ATOM 7389 O O . SER C 1 237 ? 151.145 94.155 145.277 1.00 183.80 237 SER T O 1
ATOM 7392 N N . PRO C 1 238 ? 152.658 92.836 146.257 1.00 181.63 238 PRO T N 1
ATOM 7393 C CA . PRO C 1 238 ? 151.952 91.626 145.835 1.00 181.63 238 PRO T CA 1
ATOM 7394 C C . PRO C 1 238 ? 150.529 91.516 146.383 1.00 181.63 238 PRO T C 1
ATOM 7395 O O . PRO C 1 238 ? 149.661 90.916 145.724 1.00 181.63 238 PRO T O 1
ATOM 7399 N N . GLU C 1 239 ? 150.262 92.087 147.546 1.00 185.64 239 GLU T N 1
ATOM 7400 C CA . GLU C 1 239 ? 148.929 91.985 148.122 1.00 185.64 239 GLU T CA 1
ATOM 7401 C C . GLU C 1 239 ? 147.902 92.721 147.274 1.00 185.64 239 GLU T C 1
ATOM 7402 O O . GLU C 1 239 ? 146.793 92.233 147.065 1.00 185.64 239 GLU T O 1
ATOM 7408 N N . ASP C 1 240 ? 148.252 93.904 146.786 1.00 185.20 240 ASP T N 1
ATOM 7409 C CA . ASP C 1 240 ? 147.346 94.640 145.924 1.00 185.20 240 ASP T CA 1
ATOM 7410 C C . ASP C 1 240 ? 147.128 93.907 144.615 1.00 185.20 240 ASP T C 1
ATOM 7411 O O . ASP C 1 240 ? 146.039 93.954 144.056 1.00 185.20 240 ASP T O 1
ATOM 7416 N N . VAL C 1 241 ? 148.157 93.257 144.095 1.00 180.34 241 VAL T N 1
ATOM 7417 C CA . VAL C 1 241 ? 148.018 92.469 142.888 1.00 180.34 241 VAL T CA 1
ATOM 7418 C C . VAL C 1 241 ? 147.033 91.342 143.115 1.00 180.34 241 VAL T C 1
ATOM 7419 O O . VAL C 1 241 ? 146.166 91.065 142.260 1.00 180.34 241 VAL T O 1
ATOM 7423 N N . GLN C 1 242 ? 147.119 90.703 144.268 1.00 186.20 242 GLN T N 1
ATOM 7424 C CA . GLN C 1 242 ? 146.216 89.615 144.585 1.00 186.20 242 GLN T CA 1
ATOM 7425 C C . GLN C 1 242 ? 144.790 90.128 144.709 1.00 186.20 242 GLN T C 1
ATOM 7426 O O . GLN C 1 242 ? 143.838 89.488 144.248 1.00 186.20 242 GLN T O 1
ATOM 7432 N N . ALA C 1 243 ? 144.622 91.291 145.316 1.00 171.39 243 ALA T N 1
ATOM 7433 C CA . ALA C 1 243 ? 143.303 91.879 145.441 1.00 171.39 243 ALA T CA 1
ATOM 7434 C C . ALA C 1 243 ? 142.722 92.236 144.090 1.00 171.39 243 ALA T C 1
ATOM 7435 O O . ALA C 1 243 ? 141.536 92.007 143.843 1.00 171.39 243 ALA T O 1
ATOM 7437 N N . PHE C 1 244 ? 143.535 92.796 143.202 1.00 167.01 244 PHE T N 1
ATOM 7438 C CA . PHE C 1 244 ? 143.072 93.136 141.868 1.00 167.01 244 PHE T CA 1
ATOM 7439 C C . PHE C 1 244 ? 142.663 91.888 141.117 1.00 167.01 244 PHE T C 1
ATOM 7440 O O . PHE C 1 244 ? 141.653 91.882 140.393 1.00 167.01 244 PHE T O 1
ATOM 7448 N N . LYS C 1 245 ? 143.422 90.816 141.269 1.00 173.91 245 LYS T N 1
ATOM 7449 C CA . LYS C 1 245 ? 143.084 89.569 140.618 1.00 173.91 245 LYS T CA 1
ATOM 7450 C C . LYS C 1 245 ? 141.795 88.998 141.166 1.00 173.91 245 LYS T C 1
ATOM 7451 O O . LYS C 1 245 ? 140.994 88.434 140.415 1.00 173.91 245 LYS T O 1
ATOM 7457 N N . SER C 1 246 ? 141.558 89.144 142.461 1.00 176.74 246 SER T N 1
ATOM 7458 C CA . SER C 1 246 ? 140.313 88.677 143.041 1.00 176.74 246 SER T CA 1
ATOM 7459 C C . SER C 1 246 ? 139.140 89.469 142.518 1.00 176.74 246 SER T C 1
ATOM 7460 O O . SER C 1 246 ? 138.077 88.913 142.254 1.00 176.74 246 SER T O 1
ATOM 7463 N N . VAL C 1 247 ? 139.316 90.773 142.363 1.00 170.45 247 VAL T N 1
ATOM 7464 C CA . VAL C 1 247 ? 138.272 91.612 141.801 1.00 170.45 247 VAL T CA 1
ATOM 7465 C C . VAL C 1 247 ? 137.976 91.191 140.370 1.00 170.45 247 VAL T C 1
ATOM 7466 O O . VAL C 1 247 ? 136.816 91.105 139.964 1.00 170.45 247 VAL T O 1
ATOM 7470 N N . LEU C 1 248 ? 139.006 90.906 139.594 1.00 171.93 248 LEU T N 1
ATOM 7471 C CA . LEU C 1 248 ? 138.825 90.463 138.230 1.00 171.93 248 LEU T CA 1
ATOM 7472 C C . LEU C 1 248 ? 138.097 89.140 138.212 1.00 171.93 248 LEU T C 1
ATOM 7473 O O . LEU C 1 248 ? 137.229 88.917 137.367 1.00 171.93 248 LEU T O 1
ATOM 7478 N N . LEU C 1 249 ? 138.442 88.243 139.121 1.00 172.58 249 LEU T N 1
ATOM 7479 C CA . LEU C 1 249 ? 137.837 86.924 139.152 1.00 172.58 249 LEU T CA 1
ATOM 7480 C C . LEU C 1 249 ? 136.358 87.027 139.473 1.00 172.58 249 LEU T C 1
ATOM 7481 O O . LEU C 1 249 ? 135.522 86.367 138.847 1.00 172.58 249 LEU T O 1
ATOM 7486 N N . THR C 1 250 ? 135.998 87.874 140.414 1.00 173.66 250 THR T N 1
ATOM 7487 C CA . THR C 1 250 ? 134.590 87.986 140.765 1.00 173.66 250 THR T CA 1
ATOM 7488 C C . THR C 1 250 ? 133.826 88.731 139.698 1.00 173.66 250 THR T C 1
ATOM 7489 O O . THR C 1 250 ? 132.652 88.443 139.473 1.00 173.66 250 THR T O 1
ATOM 7493 N N . PHE C 1 251 ? 134.472 89.659 139.002 1.00 174.18 251 PHE T N 1
ATOM 7494 C CA . PHE C 1 251 ? 133.843 90.319 137.871 1.00 174.18 251 PHE T CA 1
ATOM 7495 C C . PHE C 1 251 ? 133.561 89.321 136.777 1.00 174.18 251 PHE T C 1
ATOM 7496 O O . PHE C 1 251 ? 132.470 89.337 136.194 1.00 174.18 251 PHE T O 1
ATOM 7504 N N . GLN C 1 252 ? 134.513 88.447 136.475 1.00 178.05 252 GLN T N 1
ATOM 7505 C CA . GLN C 1 252 ? 134.281 87.494 135.395 1.00 178.05 252 GLN T CA 1
ATOM 7506 C C . GLN C 1 252 ? 133.256 86.466 135.796 1.00 178.05 252 GLN T C 1
ATOM 7507 O O . GLN C 1 252 ? 132.526 85.942 134.947 1.00 178.05 252 GLN T O 1
ATOM 7513 N N . GLN C 1 253 ? 133.154 86.196 137.087 1.00 178.73 253 GLN T N 1
ATOM 7514 C CA . GLN C 1 253 ? 132.121 85.306 137.580 1.00 178.73 253 GLN T CA 1
ATOM 7515 C C . GLN C 1 253 ? 130.762 85.957 137.438 1.00 178.73 253 GLN T C 1
ATOM 7516 O O . GLN C 1 253 ? 129.758 85.283 137.230 1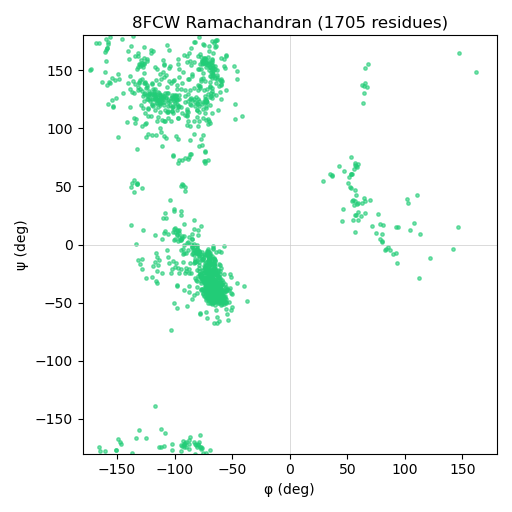.00 178.73 253 GLN T O 1
ATOM 7522 N N . HIS C 1 254 ? 130.717 87.273 137.550 1.00 180.35 254 HIS T N 1
ATOM 7523 C CA . HIS C 1 254 ? 129.475 88.015 137.552 1.00 180.35 254 HIS T CA 1
ATOM 7524 C C . HIS C 1 254 ? 129.143 88.608 136.187 1.00 180.35 254 HIS T C 1
ATOM 7525 O O . HIS C 1 254 ? 128.209 89.376 136.076 1.00 180.35 254 HIS T O 1
ATOM 7532 N N . LEU C 1 255 ? 129.886 88.266 135.143 1.00 181.10 255 LEU T N 1
ATOM 7533 C CA . LEU C 1 255 ? 129.563 88.710 133.794 1.00 181.10 255 LEU T CA 1
ATOM 7534 C C . LEU C 1 255 ? 128.477 87.829 133.216 1.00 181.10 255 LEU T C 1
ATOM 7535 O O . LEU C 1 255 ? 128.689 86.632 133.013 1.00 181.10 255 LEU T O 1
ATOM 7540 N N . PRO C 1 256 ? 127.298 88.396 132.932 1.00 183.12 256 PRO T N 1
ATOM 7541 C CA . PRO C 1 256 ? 126.220 87.568 132.401 1.00 183.12 256 PRO T CA 1
ATOM 7542 C C . PRO C 1 256 ? 126.435 87.159 130.949 1.00 183.12 256 PRO T C 1
ATOM 7543 O O . PRO C 1 256 ? 125.850 87.728 130.045 1.00 183.12 256 PRO T O 1
ATOM 7547 N N . LEU C 1 257 ? 127.257 86.138 130.736 1.00 186.29 257 LEU T N 1
ATOM 7548 C CA . LEU C 1 257 ? 127.463 85.557 129.424 1.00 186.29 257 LEU T CA 1
ATOM 7549 C C . LEU C 1 257 ? 127.230 84.063 129.472 1.00 186.29 257 LEU T C 1
ATOM 7550 O O . LEU C 1 257 ? 127.270 83.456 130.524 1.00 186.29 257 LEU T O 1
ATOM 7555 N N . ALA C 1 258 ? 126.985 83.462 128.326 1.00 188.73 258 ALA T N 1
ATOM 7556 C CA . ALA C 1 258 ? 126.769 82.025 128.262 1.00 188.73 258 ALA T CA 1
ATOM 7557 C C . ALA C 1 258 ? 128.017 81.282 128.670 1.00 188.73 258 ALA T C 1
ATOM 7558 O O . ALA C 1 258 ? 127.948 80.267 129.359 1.00 188.73 258 ALA T O 1
ATOM 7560 N N . GLU C 1 259 ? 129.167 81.784 128.247 1.00 203.05 259 GLU T N 1
ATOM 7561 C CA . GLU C 1 259 ? 130.451 81.246 128.650 1.00 203.05 259 GLU T CA 1
ATOM 7562 C C . GLU C 1 259 ? 131.205 82.301 129.420 1.00 203.05 259 GLU T C 1
ATOM 7563 O O . GLU C 1 259 ? 131.316 83.440 128.985 1.00 203.05 259 GLU T O 1
ATOM 7569 N N . THR C 1 260 ? 131.709 81.929 130.584 1.00 197.30 260 THR T N 1
ATOM 7570 C CA . THR C 1 260 ? 132.481 82.838 131.400 1.00 197.30 260 THR T CA 1
ATOM 7571 C C . THR C 1 260 ? 133.895 82.902 130.873 1.00 197.30 260 THR T C 1
ATOM 7572 O O . THR C 1 260 ? 134.574 81.878 130.800 1.00 197.30 260 THR T O 1
ATOM 7576 N N . PRO C 1 261 ? 134.359 84.094 130.498 1.00 181.77 261 PRO T N 1
ATOM 7577 C CA . PRO C 1 261 ? 135.694 84.197 129.928 1.00 181.77 261 PRO T CA 1
ATOM 7578 C C . PRO C 1 261 ? 136.774 84.085 130.983 1.00 181.77 261 PRO T C 1
ATOM 7579 O O . PRO C 1 261 ? 136.491 84.025 132.182 1.00 181.77 261 PRO T O 1
ATOM 7583 N N . ASN C 1 262 ? 138.022 84.019 130.540 1.00 179.11 262 ASN T N 1
ATOM 7584 C CA . ASN C 1 262 ? 139.170 83.989 131.443 1.00 179.11 262 ASN T CA 1
ATOM 7585 C C . ASN C 1 262 ? 139.762 85.371 131.465 1.00 179.11 262 ASN T C 1
ATOM 7586 O O . ASN C 1 262 ? 140.268 85.849 130.449 1.00 179.11 262 ASN T O 1
ATOM 7591 N N . LEU C 1 263 ? 139.667 86.026 132.617 1.00 181.86 263 LEU T N 1
ATOM 7592 C CA . LEU C 1 263 ? 140.117 87.390 132.749 1.00 181.86 263 LEU T CA 1
ATOM 7593 C C . LEU C 1 263 ? 141.353 87.522 133.618 1.00 181.86 263 LEU T C 1
ATOM 7594 O O . LEU C 1 263 ? 142.091 88.470 133.454 1.00 181.86 263 LEU T O 1
ATOM 7599 N N . VAL C 1 264 ? 141.588 86.587 134.525 1.00 176.66 264 VAL T N 1
ATOM 7600 C CA . VAL C 1 264 ? 142.758 86.649 135.377 1.00 176.66 264 VAL T CA 1
ATOM 7601 C C . VAL C 1 264 ? 144.018 86.463 134.538 1.00 176.66 264 VAL T C 1
ATOM 7602 O O . VAL C 1 264 ? 145.098 86.943 134.904 1.00 176.66 264 VAL T O 1
ATOM 7606 N N . ASP C 1 265 ? 143.895 85.787 133.406 1.00 185.60 265 ASP T N 1
ATOM 7607 C CA . ASP C 1 265 ? 145.057 85.543 132.568 1.00 185.60 265 ASP T CA 1
ATOM 7608 C C . ASP C 1 265 ? 145.659 86.854 132.075 1.00 185.60 265 ASP T C 1
ATOM 7609 O O . ASP C 1 265 ? 146.856 87.081 132.179 1.00 185.60 265 ASP T O 1
ATOM 7614 N N . HIS C 1 266 ? 144.827 87.723 131.529 1.00 176.26 266 HIS T N 1
ATOM 7615 C CA . HIS C 1 266 ? 145.265 89.022 131.068 1.00 176.26 266 HIS T CA 1
ATOM 7616 C C . HIS C 1 266 ? 145.080 90.080 132.141 1.00 176.26 266 HIS T C 1
ATOM 7617 O O . HIS C 1 266 ? 144.478 91.133 131.915 1.00 176.26 266 HIS T O 1
ATOM 7624 N N . TRP C 1 267 ? 145.596 89.807 133.328 1.00 174.68 267 TRP T N 1
ATOM 7625 C CA . TRP C 1 267 ? 145.490 90.771 134.408 1.00 174.68 267 TRP T CA 1
ATOM 7626 C C . TRP C 1 267 ? 146.429 91.927 134.197 1.00 174.68 267 TRP T C 1
ATOM 7627 O O . TRP C 1 267 ? 146.148 93.061 134.599 1.00 174.68 267 TRP T O 1
ATOM 7638 N N . GLU C 1 268 ? 147.548 91.665 133.553 1.00 175.95 268 GLU T N 1
ATOM 7639 C CA . GLU C 1 268 ? 148.497 92.713 133.248 1.00 175.95 268 GLU T CA 1
ATOM 7640 C C . GLU C 1 268 ? 147.892 93.739 132.322 1.00 175.95 268 GLU T C 1
ATOM 7641 O O . GLU C 1 268 ? 148.101 94.949 132.511 1.00 175.95 268 GLU T O 1
ATOM 7647 N N . TYR C 1 269 ? 147.135 93.292 131.334 1.00 167.52 269 TYR T N 1
ATOM 7648 C CA . TYR C 1 269 ? 146.539 94.223 130.376 1.00 167.52 269 TYR T CA 1
ATOM 7649 C C . TYR C 1 269 ? 145.503 95.065 131.076 1.00 167.52 269 TYR T C 1
ATOM 7650 O O . TYR C 1 269 ? 145.394 96.273 130.844 1.00 167.52 269 TYR T O 1
ATOM 7659 N N . PHE C 1 270 ? 144.719 94.448 131.947 1.00 164.41 270 PHE T N 1
ATOM 7660 C CA . PHE C 1 270 ? 143.696 95.163 132.678 1.00 164.41 270 PHE T CA 1
ATOM 7661 C C . PHE C 1 270 ? 144.330 96.216 133.565 1.00 164.41 270 PHE T C 1
ATOM 7662 O O . PHE C 1 270 ? 143.826 97.330 133.660 1.00 164.41 270 PHE T O 1
ATOM 7670 N N . TYR C 1 271 ? 145.433 95.888 134.212 1.00 166.18 271 TYR T N 1
ATOM 7671 C CA . TYR C 1 271 ? 146.115 96.845 135.065 1.00 166.18 271 TYR T CA 1
ATOM 7672 C C . TYR C 1 271 ? 146.664 97.965 134.244 1.00 166.18 271 TYR T C 1
ATOM 7673 O O . TYR C 1 271 ? 146.602 99.140 134.649 1.00 166.18 271 TYR T O 1
ATOM 7682 N N . GLU C 1 272 ? 147.191 97.653 133.076 1.00 178.10 272 GLU T N 1
ATOM 7683 C CA . GLU C 1 272 ? 147.793 98.661 132.230 1.00 178.10 272 GLU T CA 1
ATOM 7684 C C . GLU C 1 272 ? 146.751 99.663 131.784 1.00 178.10 272 GLU T C 1
ATOM 7685 O O . GLU C 1 272 ? 146.997 100.867 131.735 1.00 178.10 272 GLU T O 1
ATOM 7691 N N . ARG C 1 273 ? 145.559 99.190 131.466 1.00 163.68 273 ARG T N 1
ATOM 7692 C CA . ARG C 1 273 ? 144.526 100.048 130.914 1.00 163.68 273 ARG T CA 1
ATOM 7693 C C . ARG C 1 273 ? 143.540 100.546 131.955 1.00 163.68 273 ARG T C 1
ATOM 7694 O O . ARG C 1 273 ? 142.568 101.229 131.598 1.00 163.68 273 ARG T O 1
ATOM 7702 N N . THR C 1 274 ? 143.755 100.219 133.227 1.00 161.34 274 THR T N 1
ATOM 7703 C CA . THR C 1 274 ? 142.899 100.702 134.291 1.00 161.34 274 THR T CA 1
ATOM 7704 C C . THR C 1 274 ? 143.647 101.321 135.456 1.00 161.34 274 THR T C 1
ATOM 7705 O O . THR C 1 274 ? 143.072 102.035 136.248 1.00 161.34 274 THR T O 1
ATOM 7709 N N . LEU C 1 275 ? 144.930 101.069 135.562 1.00 158.18 275 LEU T N 1
ATOM 7710 C CA . LEU C 1 275 ? 145.787 101.573 136.617 1.00 158.18 275 LEU T CA 1
ATOM 7711 C C . LEU C 1 275 ? 145.316 101.146 137.998 1.00 158.18 275 LEU T C 1
ATOM 7712 O O . LEU C 1 275 ? 145.675 101.748 138.991 1.00 158.18 275 LEU T O 1
ATOM 7717 N N . GLY C 1 276 ? 144.528 100.093 138.063 1.00 166.71 276 GLY T N 1
ATOM 7718 C CA . GLY C 1 276 ? 144.067 99.557 139.325 1.00 166.71 276 GLY T CA 1
ATOM 7719 C C . GLY C 1 276 ? 142.784 100.128 139.838 1.00 166.71 276 GLY T C 1
ATOM 7720 O O . GLY C 1 276 ? 142.254 99.640 140.814 1.00 166.71 276 GLY T O 1
ATOM 7721 N N . CYS C 1 277 ? 142.269 101.162 139.207 1.00 171.04 277 CYS T N 1
ATOM 7722 C CA . CYS C 1 277 ? 140.985 101.722 139.582 1.00 171.04 277 CYS T CA 1
ATOM 7723 C C . CYS C 1 277 ? 139.866 100.750 139.264 1.00 171.04 277 CYS T C 1
ATOM 7724 O O . CYS C 1 277 ? 139.749 100.264 138.162 1.00 171.04 277 CYS T O 1
ATOM 7727 N N . ILE C 1 278 ? 139.051 100.438 140.246 1.00 161.82 278 ILE T N 1
ATOM 7728 C CA . ILE C 1 278 ? 137.981 99.470 140.102 1.00 161.82 278 ILE T CA 1
ATOM 7729 C C . ILE C 1 278 ? 136.895 100.031 139.195 1.00 161.82 278 ILE T C 1
ATOM 7730 O O . ILE C 1 278 ? 136.256 99.312 138.457 1.00 161.82 278 ILE T O 1
ATOM 7735 N N . GLY C 1 279 ? 136.705 101.330 139.206 1.00 165.25 279 GLY T N 1
ATOM 7736 C CA . GLY C 1 279 ? 135.684 101.940 138.381 1.00 165.25 279 GLY T CA 1
ATOM 7737 C C . GLY C 1 279 ? 136.010 101.870 136.913 1.00 165.25 279 GLY T C 1
ATOM 7738 O O . GLY C 1 279 ? 135.144 101.634 136.081 1.00 165.25 279 GLY T O 1
ATOM 7739 N N . THR C 1 280 ? 137.263 102.119 136.572 1.00 168.57 280 THR T N 1
ATOM 7740 C CA . THR C 1 280 ? 137.707 101.997 135.212 1.00 168.57 280 THR T CA 1
ATOM 7741 C C . THR C 1 280 ? 137.541 100.567 134.725 1.00 168.57 280 THR T C 1
ATOM 7742 O O . THR C 1 280 ? 137.074 100.340 133.598 1.00 168.57 280 THR T O 1
ATOM 7746 N N . LEU C 1 281 ? 137.898 99.594 135.541 1.00 162.84 281 LEU T N 1
ATOM 7747 C CA . LEU C 1 281 ? 137.722 98.207 135.158 1.00 162.84 281 LEU T CA 1
ATOM 7748 C C . LEU C 1 281 ? 136.254 97.912 134.959 1.00 162.84 281 LEU T C 1
ATOM 7749 O O . LEU C 1 281 ? 135.865 97.230 134.011 1.00 162.84 281 LEU T O 1
ATOM 7754 N N . LYS C 1 282 ? 135.412 98.450 135.818 1.00 163.89 282 LYS T N 1
ATOM 7755 C CA . LYS C 1 282 ? 133.985 98.154 135.783 1.00 163.89 282 LYS T CA 1
ATOM 7756 C C . LYS C 1 282 ? 133.381 98.695 134.526 1.00 163.89 282 LYS T C 1
ATOM 7757 O O . LYS C 1 282 ? 132.650 97.994 133.835 1.00 163.89 282 LYS T O 1
ATOM 7763 N N . ASP C 1 283 ? 133.695 99.925 134.168 1.00 179.05 283 ASP T N 1
ATOM 7764 C CA . ASP C 1 283 ? 133.064 100.498 132.988 1.00 179.05 283 ASP T CA 1
ATOM 7765 C C . ASP C 1 283 ? 133.665 99.955 131.707 1.00 179.05 283 ASP T C 1
ATOM 7766 O O . ASP C 1 283 ? 132.961 99.853 130.696 1.00 179.05 283 ASP T O 1
ATOM 7771 N N . TRP C 1 284 ? 134.930 99.579 131.723 1.00 166.67 284 TRP T N 1
ATOM 7772 C CA . TRP C 1 284 ? 135.520 98.913 130.578 1.00 166.67 284 TRP T CA 1
ATOM 7773 C C . TRP C 1 284 ? 134.839 97.593 130.328 1.00 166.67 284 TRP T C 1
ATOM 7774 O O . TRP C 1 284 ? 134.500 97.256 129.180 1.00 166.67 284 TRP T O 1
ATOM 7785 N N . LEU C 1 285 ? 134.598 96.833 131.390 1.00 160.58 285 LEU T N 1
ATOM 7786 C CA . LEU C 1 285 ? 133.924 95.567 131.239 1.00 160.58 285 LEU T CA 1
ATOM 7787 C C . LEU C 1 285 ? 132.479 95.802 130.820 1.00 160.58 285 LEU T C 1
ATOM 7788 O O . LEU C 1 285 ? 131.902 95.001 130.093 1.00 160.58 285 LEU T O 1
ATOM 7793 N N . LYS C 1 286 ? 131.887 96.900 131.244 1.00 165.06 286 LYS T N 1
ATOM 7794 C CA . LYS C 1 286 ? 130.537 97.247 130.840 1.00 165.06 286 LYS T CA 1
ATOM 7795 C C . LYS C 1 286 ? 130.482 97.479 129.348 1.00 165.06 286 LYS T C 1
ATOM 7796 O O . LYS C 1 286 ? 129.568 97.020 128.672 1.00 165.06 286 LYS T O 1
ATOM 7802 N N . ARG C 1 287 ? 131.458 98.195 128.806 1.00 165.08 287 ARG T N 1
ATOM 7803 C CA . ARG C 1 287 ? 131.522 98.436 127.380 1.00 165.08 287 ARG T CA 1
ATOM 7804 C C . ARG C 1 287 ? 131.699 97.147 126.615 1.00 165.08 287 ARG T C 1
ATOM 7805 O O . ARG C 1 287 ? 131.016 96.903 125.608 1.00 165.08 287 ARG T O 1
ATOM 7813 N N . VAL C 1 288 ? 132.628 96.317 127.053 1.00 167.50 288 VAL T N 1
ATOM 7814 C CA . VAL C 1 288 ? 132.886 95.060 126.375 1.00 167.50 288 VAL T CA 1
ATOM 7815 C C . VAL C 1 288 ? 131.641 94.192 126.401 1.00 167.50 288 VAL T C 1
ATOM 7816 O O . VAL C 1 288 ? 131.272 93.576 125.396 1.00 167.50 288 VAL T O 1
ATOM 7820 N N . LEU C 1 289 ? 130.949 94.182 127.521 1.00 172.75 289 LEU T N 1
ATOM 7821 C CA . LEU C 1 289 ? 129.767 93.341 127.659 1.00 172.75 289 LEU T CA 1
ATOM 7822 C C . LEU C 1 289 ? 128.639 93.854 126.808 1.00 172.75 289 LEU T C 1
ATOM 7823 O O . LEU C 1 289 ? 127.871 93.076 126.238 1.00 172.75 289 LEU T O 1
ATOM 7828 N N . SER C 1 290 ? 128.517 95.164 126.698 1.00 171.21 290 SER T N 1
ATOM 7829 C CA . SER C 1 290 ? 127.488 95.736 125.838 1.00 171.21 290 SER T CA 1
ATOM 7830 C C . SER C 1 290 ? 127.733 95.368 124.390 1.00 171.21 290 SER T C 1
ATOM 7831 O O . SER C 1 290 ? 126.805 95.021 123.660 1.00 171.21 290 SER T O 1
ATOM 7834 N N . ASP C 1 291 ? 128.979 95.430 123.958 1.00 178.72 291 ASP T N 1
ATOM 7835 C CA . ASP C 1 291 ? 129.323 95.035 122.616 1.00 178.72 291 ASP T CA 1
ATOM 7836 C C . ASP C 1 291 ? 128.994 93.578 122.387 1.00 178.72 291 ASP T C 1
ATOM 7837 O O . ASP C 1 291 ? 128.432 93.214 121.346 1.00 178.72 291 ASP T O 1
ATOM 7842 N N . ALA C 1 292 ? 129.330 92.728 123.342 1.00 176.00 292 ALA T N 1
ATOM 7843 C CA . ALA C 1 292 ? 129.086 91.315 123.192 1.00 176.00 292 ALA T CA 1
ATOM 7844 C C . ALA C 1 292 ? 127.603 91.026 123.126 1.00 176.00 292 ALA T C 1
ATOM 7845 O O . ALA C 1 292 ? 127.162 90.216 122.306 1.00 176.00 292 ALA T O 1
ATOM 7847 N N . LEU C 1 293 ? 126.811 91.685 123.957 1.00 183.49 293 LEU T N 1
ATOM 7848 C CA . LEU C 1 293 ? 125.371 91.478 123.938 1.00 183.49 293 LEU T CA 1
ATOM 7849 C C . LEU C 1 293 ? 124.757 91.976 122.636 1.00 183.49 293 LEU T C 1
ATOM 7850 O O . LEU C 1 293 ? 123.801 91.395 122.134 1.00 183.49 293 LEU T O 1
ATOM 7855 N N . ASP C 1 294 ? 125.295 93.050 122.082 1.00 185.18 294 ASP T N 1
ATOM 7856 C CA . ASP C 1 294 ? 124.829 93.536 120.794 1.00 185.18 294 ASP T CA 1
ATOM 7857 C C . ASP C 1 294 ? 125.138 92.539 119.696 1.00 185.18 294 ASP T C 1
ATOM 7858 O O . ASP C 1 294 ? 124.326 92.330 118.801 1.00 185.18 294 ASP T O 1
ATOM 7863 N N . ARG C 1 295 ? 126.302 91.915 119.752 1.00 185.23 295 ARG T N 1
ATOM 7864 C CA . ARG C 1 295 ? 126.681 90.909 118.772 1.00 185.23 295 ARG T CA 1
ATOM 7865 C C . ARG C 1 295 ? 126.142 89.531 119.112 1.00 185.23 295 ARG T C 1
ATOM 7866 O O . ARG C 1 295 ? 126.312 88.603 118.339 1.00 185.23 295 ARG T O 1
ATOM 7874 N N . GLU C 1 296 ? 125.497 89.389 120.256 1.00 193.19 296 GLU T N 1
ATOM 7875 C CA . GLU C 1 296 ? 124.976 88.109 120.741 1.00 193.19 296 GLU T CA 1
ATOM 7876 C C . GLU C 1 296 ? 126.062 87.044 120.790 1.00 193.19 296 GLU T C 1
ATOM 7877 O O . GLU C 1 296 ? 125.822 85.876 120.517 1.00 193.19 296 GLU T O 1
ATOM 7883 N N . ALA C 1 297 ? 127.261 87.463 121.164 1.00 197.23 297 ALA T N 1
ATOM 7884 C CA . ALA C 1 297 ? 128.400 86.566 121.257 1.00 197.23 297 ALA T CA 1
ATOM 7885 C C . ALA C 1 297 ? 128.479 85.939 122.623 1.00 197.23 297 ALA T C 1
ATOM 7886 O O . ALA C 1 297 ? 128.462 86.616 123.629 1.00 197.23 297 ALA T O 1
ATOM 7888 N N . THR C 1 298 ? 128.599 84.625 122.663 1.00 202.47 298 THR T N 1
ATOM 7889 C CA . THR C 1 298 ? 128.604 83.897 123.918 1.00 202.47 298 THR T CA 1
ATOM 7890 C C . THR C 1 298 ? 129.691 84.355 124.868 1.00 202.47 298 THR T C 1
ATOM 7891 O O . THR C 1 298 ? 129.553 84.199 126.079 1.00 202.47 298 THR T O 1
ATOM 7895 N N . THR C 1 299 ? 130.770 84.921 124.355 1.00 205.51 299 THR T N 1
ATOM 7896 C CA . THR C 1 299 ? 131.883 85.275 125.226 1.00 205.51 299 THR T CA 1
ATOM 7897 C C . THR C 1 299 ? 132.691 86.465 124.751 1.00 205.51 299 THR T C 1
ATOM 7898 O O . THR C 1 299 ? 132.366 87.104 123.751 1.00 205.51 299 THR T O 1
ATOM 7902 N N . ILE C 1 300 ? 133.746 86.759 125.493 1.00 183.27 300 ILE T N 1
ATOM 7903 C CA . ILE C 1 300 ? 134.573 87.923 125.268 1.00 183.27 300 ILE T CA 1
ATOM 7904 C C . ILE C 1 300 ? 135.953 87.503 124.800 1.00 183.27 300 ILE T C 1
ATOM 7905 O O . ILE C 1 300 ? 136.471 86.464 125.196 1.00 183.27 300 ILE T O 1
ATOM 7910 N N . THR C 1 301 ? 136.559 88.315 123.951 1.00 174.18 301 THR T N 1
ATOM 7911 C CA . THR C 1 301 ? 137.907 88.080 123.471 1.00 174.18 301 THR T CA 1
ATOM 7912 C C . THR C 1 301 ? 138.780 89.262 123.746 1.00 174.18 301 THR T C 1
ATOM 7913 O O . THR C 1 301 ? 138.282 90.362 123.952 1.00 174.18 301 THR T O 1
ATOM 7917 N N . LEU C 1 302 ? 140.087 89.052 123.748 1.00 171.65 302 LEU T N 1
ATOM 7918 C CA . LEU C 1 302 ? 141.001 90.140 124.018 1.00 171.65 302 LEU T CA 1
ATOM 7919 C C . LEU C 1 302 ? 140.756 91.241 123.026 1.00 171.65 302 LEU T C 1
ATOM 7920 O O . LEU C 1 302 ? 140.747 92.418 123.376 1.00 171.65 302 LEU T O 1
ATOM 7925 N N . LYS C 1 303 ? 140.532 90.866 121.782 1.00 176.45 303 LYS T N 1
ATOM 7926 C CA . LYS C 1 303 ? 140.252 91.849 120.755 1.00 176.45 303 LYS T CA 1
ATOM 7927 C C . LYS C 1 303 ? 139.169 92.771 121.254 1.00 176.45 303 LYS T C 1
ATOM 7928 O O . LYS C 1 303 ? 139.339 93.994 121.275 1.00 176.45 303 LYS T O 1
ATOM 7934 N N . ASP C 1 304 ? 138.053 92.199 121.678 1.00 181.45 304 ASP T N 1
ATOM 7935 C CA . ASP C 1 304 ? 136.949 93.012 122.154 1.00 181.45 304 ASP T CA 1
ATOM 7936 C C . ASP C 1 304 ? 137.391 93.956 123.262 1.00 181.45 304 ASP T C 1
ATOM 7937 O O . ASP C 1 304 ? 136.934 95.090 123.331 1.00 181.45 304 ASP T O 1
ATOM 7942 N N . LEU C 1 305 ? 138.262 93.494 124.143 1.00 172.49 305 LEU T N 1
ATOM 7943 C CA . LEU C 1 305 ? 138.835 94.357 125.156 1.00 172.49 305 LEU T CA 1
ATOM 7944 C C . LEU C 1 305 ? 139.627 95.470 124.511 1.00 172.49 305 LEU T C 1
ATOM 7945 O O . LEU C 1 305 ? 139.583 96.613 124.966 1.00 172.49 305 LEU T O 1
ATOM 7950 N N . GLN C 1 306 ? 140.361 95.155 123.459 1.00 170.05 306 GLN T N 1
ATOM 7951 C CA . GLN C 1 306 ? 141.193 96.132 122.794 1.00 170.05 306 GLN T CA 1
ATOM 7952 C C . GLN C 1 306 ? 140.345 97.176 122.089 1.00 170.05 306 GLN T C 1
ATOM 7953 O O . GLN C 1 306 ? 140.798 98.290 121.834 1.00 170.05 306 GLN T O 1
ATOM 7959 N N . LYS C 1 307 ? 139.113 96.831 121.760 1.00 161.60 307 LYS T N 1
ATOM 7960 C CA . LYS C 1 307 ? 138.256 97.737 121.014 1.00 161.60 307 LYS T CA 1
ATOM 7961 C C . LYS C 1 307 ? 137.837 98.902 121.887 1.00 161.60 307 LYS T C 1
ATOM 7962 O O . LYS C 1 307 ? 137.913 100.052 121.475 1.00 161.60 307 LYS T O 1
ATOM 7968 N N . ARG C 1 308 ? 137.382 98.613 123.095 1.00 161.57 308 ARG T N 1
ATOM 7969 C CA . ARG C 1 308 ? 136.871 99.632 124.001 1.00 161.57 308 ARG T CA 1
ATOM 7970 C C . ARG C 1 308 ? 137.808 99.908 125.164 1.00 161.57 308 ARG T C 1
ATOM 7971 O O . ARG C 1 308 ? 137.383 100.342 126.214 1.00 161.57 308 ARG T O 1
ATOM 7979 N N . ALA C 1 309 ? 139.092 99.680 124.970 1.00 155.96 309 ALA T N 1
ATOM 7980 C CA . ALA C 1 309 ? 140.082 100.007 125.976 1.00 155.96 309 ALA T CA 1
ATOM 7981 C C . ALA C 1 309 ? 140.310 101.486 125.999 1.00 155.96 309 ALA T C 1
ATOM 7982 O O . ALA C 1 309 ? 139.697 102.251 125.268 1.00 155.96 309 ALA T O 1
ATOM 7984 N N . LEU C 1 310 ? 141.199 101.910 126.863 1.00 154.59 310 LEU T N 1
ATOM 7985 C CA . LEU C 1 310 ? 141.613 103.291 126.944 1.00 154.59 310 LEU T CA 1
ATOM 7986 C C . LEU C 1 310 ? 142.955 103.427 126.246 1.00 154.59 310 LEU T C 1
ATOM 7987 O O . LEU C 1 310 ? 143.842 102.554 126.317 1.00 154.59 310 LEU T O 1
ATOM 7992 N N . SER C 1 311 ? 143.107 104.529 125.538 1.00 153.60 311 SER T N 1
ATOM 7993 C CA . SER C 1 311 ? 144.296 104.798 124.778 1.00 153.60 311 SER T CA 1
ATOM 7994 C C . SER C 1 311 ? 145.510 104.915 125.672 1.00 153.60 311 SER T C 1
ATOM 7995 O O . SER C 1 311 ? 145.386 105.289 126.830 1.00 153.60 311 SER T O 1
ATOM 7998 N N . VAL C 1 312 ? 146.686 104.566 125.158 1.00 158.02 312 VAL T N 1
ATOM 7999 C CA . VAL C 1 312 ? 147.906 104.660 125.945 1.00 158.02 312 VAL T CA 1
ATOM 8000 C C . VAL C 1 312 ? 148.148 106.101 126.373 1.00 158.02 312 VAL T C 1
ATOM 8001 O O . VAL C 1 312 ? 148.584 106.373 127.474 1.00 158.02 312 VAL T O 1
ATOM 8005 N N . ALA C 1 313 ? 147.822 107.043 125.522 1.00 154.41 313 ALA T N 1
ATOM 8006 C CA . ALA C 1 313 ? 147.954 108.460 125.853 1.00 154.41 313 ALA T CA 1
ATOM 8007 C C . ALA C 1 313 ? 147.024 108.837 126.970 1.00 154.41 313 ALA T C 1
ATOM 8008 O O . ALA C 1 313 ? 147.369 109.641 127.833 1.00 154.41 313 ALA T O 1
ATOM 8010 N N . GLN C 1 314 ? 145.825 108.271 126.978 1.00 156.03 314 GLN T N 1
ATOM 8011 C CA . GLN C 1 314 ? 144.857 108.563 128.022 1.00 156.03 314 GLN T CA 1
ATOM 8012 C C . GLN C 1 314 ? 145.379 108.058 129.338 1.00 156.03 314 GLN T C 1
ATOM 8013 O O . GLN C 1 314 ? 145.370 108.781 130.343 1.00 156.03 314 GLN T O 1
ATOM 8019 N N . CYS C 1 315 ? 145.849 106.821 129.364 1.00 160.95 315 CYS T N 1
ATOM 8020 C CA . CYS C 1 315 ? 146.302 106.211 130.591 1.00 160.95 315 CYS T CA 1
ATOM 8021 C C . CYS C 1 315 ? 147.601 106.835 131.052 1.00 160.95 315 CYS T C 1
ATOM 8022 O O . CYS C 1 315 ? 147.860 106.897 132.242 1.00 160.95 315 CYS T O 1
ATOM 8025 N N . GLN C 1 316 ? 148.427 107.292 130.135 1.00 150.34 316 GLN T N 1
ATOM 8026 C CA . GLN C 1 316 ? 149.702 107.877 130.516 1.00 150.34 316 GLN T CA 1
ATOM 8027 C C . GLN C 1 316 ? 149.482 109.171 131.240 1.00 150.34 316 GLN T C 1
ATOM 8028 O O . GLN C 1 316 ? 150.201 109.487 132.174 1.00 150.34 316 GLN T O 1
ATOM 8034 N N . LYS C 1 317 ? 148.473 109.923 130.853 1.00 154.83 317 LYS T N 1
ATOM 8035 C CA . LYS C 1 317 ? 148.143 111.153 131.558 1.00 154.83 317 LYS T CA 1
ATOM 8036 C C . LYS C 1 317 ? 147.553 110.830 132.907 1.00 154.83 317 LYS T C 1
ATOM 8037 O O . LYS C 1 317 ? 147.787 111.535 133.881 1.00 154.83 317 LYS T O 1
ATOM 8043 N N . MET C 1 318 ? 146.793 109.758 133.001 1.00 159.05 318 MET T N 1
ATOM 8044 C CA . MET C 1 318 ? 146.267 109.309 134.275 1.00 159.05 318 MET T CA 1
ATOM 8045 C C . MET C 1 318 ? 147.378 109.057 135.270 1.00 159.05 318 MET T C 1
ATOM 8046 O O . MET C 1 318 ? 147.324 109.530 136.392 1.00 159.05 318 MET T O 1
ATOM 8051 N N . PHE C 1 319 ? 148.377 108.284 134.883 1.00 159.01 319 PHE T N 1
ATOM 8052 C CA . PHE C 1 319 ? 149.392 107.843 135.829 1.00 159.01 319 PHE T CA 1
ATOM 8053 C C . PHE C 1 319 ? 150.256 109.006 136.236 1.00 159.01 319 PHE T C 1
ATOM 8054 O O . PHE C 1 319 ? 150.787 109.033 137.346 1.00 159.01 319 PHE T O 1
ATOM 8062 N N . LYS C 1 320 ? 150.387 109.999 135.376 1.00 155.13 320 LYS T N 1
ATOM 8063 C CA . LYS C 1 320 ? 151.152 111.187 135.736 1.00 155.13 320 LYS T CA 1
ATOM 8064 C C . LYS C 1 320 ? 150.490 111.933 136.868 1.00 155.13 320 LYS T C 1
ATOM 8065 O O . LYS C 1 320 ? 151.163 112.410 137.772 1.00 155.13 320 LYS T O 1
ATOM 8071 N N . GLU C 1 321 ? 149.171 112.032 136.841 1.00 165.40 321 GLU T N 1
ATOM 8072 C CA . GLU C 1 321 ? 148.455 112.711 137.919 1.00 165.40 321 GLU T CA 1
ATOM 8073 C C . GLU C 1 321 ? 148.380 111.853 139.163 1.00 165.40 321 GLU T C 1
ATOM 8074 O O . GLU C 1 321 ? 148.496 112.359 140.266 1.00 165.40 321 GLU T O 1
ATOM 8080 N N . ILE C 1 322 ? 148.189 110.554 138.997 1.00 152.46 322 ILE T N 1
ATOM 8081 C CA . ILE C 1 322 ? 148.160 109.638 140.120 1.00 152.46 322 ILE T CA 1
ATOM 8082 C C . ILE C 1 322 ? 149.524 109.578 140.787 1.00 152.46 322 ILE T C 1
ATOM 8083 O O . ILE C 1 322 ? 149.625 109.559 142.008 1.00 152.46 322 ILE T O 1
ATOM 8088 N N . GLN C 1 323 ? 150.588 109.585 140.008 1.00 157.05 323 GLN T N 1
ATOM 8089 C CA . GLN C 1 323 ? 151.934 109.549 140.562 1.00 157.05 323 GLN T CA 1
ATOM 8090 C C . GLN C 1 323 ? 152.200 110.773 141.411 1.00 157.05 323 GLN T C 1
ATOM 8091 O O . GLN C 1 323 ? 152.776 110.683 142.501 1.00 157.05 323 GLN T O 1
ATOM 8097 N N . GLU C 1 324 ? 151.771 111.929 140.942 1.00 165.52 324 GLU T N 1
ATOM 8098 C CA . GLU C 1 324 ? 151.988 113.159 141.691 1.00 165.52 324 GLU T CA 1
ATOM 8099 C C . GLU C 1 324 ? 151.072 113.228 142.885 1.00 165.52 324 GLU T C 1
ATOM 8100 O O . GLU C 1 324 ? 151.442 113.756 143.929 1.00 165.52 324 GLU T O 1
ATOM 8106 N N . GLY C 1 325 ? 149.884 112.687 142.766 1.00 159.68 325 GLY T N 1
ATOM 8107 C CA . GLY C 1 325 ? 148.953 112.682 143.867 1.00 159.68 325 GLY T CA 1
ATOM 8108 C C . GLY C 1 325 ? 149.437 111.839 145.009 1.00 159.68 325 GLY T C 1
ATOM 8109 O O . GLY C 1 325 ? 149.305 112.225 146.163 1.00 159.68 325 GLY T O 1
ATOM 8110 N N . GLU C 1 326 ? 149.950 110.660 144.713 1.00 159.91 326 GLU T N 1
ATOM 8111 C CA . GLU C 1 326 ? 150.375 109.756 145.755 1.00 159.91 326 GLU T CA 1
ATOM 8112 C C . GLU C 1 326 ? 151.683 110.220 146.348 1.00 159.91 326 GLU T C 1
ATOM 8113 O O . GLU C 1 326 ? 151.932 110.020 147.542 1.00 159.91 326 GLU T O 1
ATOM 8119 N N . ARG C 1 327 ? 152.516 110.852 145.544 1.00 164.66 327 ARG T N 1
ATOM 8120 C CA . ARG C 1 327 ? 153.764 111.402 146.021 1.00 164.66 327 ARG T CA 1
ATOM 8121 C C . ARG C 1 327 ? 153.517 112.487 147.051 1.00 164.66 327 ARG T C 1
ATOM 8122 O O . ARG C 1 327 ? 154.204 112.554 148.069 1.00 164.66 327 ARG T O 1
ATOM 8130 N N . GLN C 1 328 ? 152.527 113.329 146.817 1.00 158.99 328 GLN T N 1
ATOM 8131 C CA . GLN C 1 328 ? 152.225 114.420 147.728 1.00 158.99 328 GLN T CA 1
ATOM 8132 C C . GLN C 1 328 ? 151.594 113.909 149.000 1.00 158.99 328 GLN T C 1
ATOM 8133 O O . GLN C 1 328 ? 151.761 114.510 150.050 1.00 158.99 328 GLN T O 1
ATOM 8139 N N . LEU C 1 329 ? 150.881 112.797 148.926 1.00 152.70 329 LEU T N 1
ATOM 8140 C CA . LEU C 1 329 ? 150.143 112.249 150.058 1.00 152.70 329 LEU T CA 1
ATOM 8141 C C . LEU C 1 329 ? 150.926 111.169 150.787 1.00 152.70 329 LEU T C 1
ATOM 8142 O O . LEU C 1 329 ? 150.386 110.461 151.631 1.00 152.70 329 LEU T O 1
ATOM 8147 N N . SER C 1 330 ? 152.204 111.047 150.485 1.00 176.91 330 SER T N 1
ATOM 8148 C CA . SER C 1 330 ? 153.041 110.001 151.041 1.00 176.91 330 SER T CA 1
ATOM 8149 C C . SER C 1 330 ? 153.463 110.373 152.434 1.00 176.91 330 SER T C 1
ATOM 8150 O O . SER C 1 330 ? 154.140 111.390 152.624 1.00 176.91 330 SER T O 1
ATOM 8153 N N . GLU C 1 331 ? 153.117 109.542 153.417 1.00 184.58 331 GLU T N 1
ATOM 8154 C CA . GLU C 1 331 ? 153.642 109.683 154.773 1.00 184.58 331 GLU T CA 1
ATOM 8155 C C . GLU C 1 331 ? 154.734 108.678 155.036 1.00 184.58 331 GLU T C 1
ATOM 8156 O O . GLU C 1 331 ? 154.493 107.483 155.036 1.00 184.58 331 GLU T O 1
ATOM 8162 N N . THR C 1 332 ? 155.946 109.181 155.240 1.00 193.95 332 THR T N 1
ATOM 8163 C CA . THR C 1 332 ? 157.105 108.354 155.515 1.00 193.95 332 THR T CA 1
ATOM 8164 C C . THR C 1 332 ? 157.552 108.536 156.945 1.00 193.95 332 THR T C 1
ATOM 8165 O O . THR C 1 332 ? 157.217 109.537 157.586 1.00 193.95 332 THR T O 1
ATOM 8169 N N . GLU C 1 333 ? 158.295 107.565 157.453 1.00 190.76 333 GLU T N 1
ATOM 8170 C CA . GLU C 1 333 ? 158.796 107.648 158.816 1.00 190.76 333 GLU T CA 1
ATOM 8171 C C . GLU C 1 333 ? 159.790 108.780 158.967 1.00 190.76 333 GLU T C 1
ATOM 8172 O O . GLU C 1 333 ? 159.959 109.311 160.066 1.00 190.76 333 GLU T O 1
ATOM 8178 N N . ALA C 1 334 ? 160.425 109.175 157.876 1.00 189.93 334 ALA T N 1
ATOM 8179 C CA . ALA C 1 334 ? 161.351 110.297 157.918 1.00 189.93 334 ALA T CA 1
ATOM 8180 C C . ALA C 1 334 ? 160.621 111.579 158.219 1.00 189.93 334 ALA T C 1
ATOM 8181 O O . ALA C 1 334 ? 161.140 112.441 158.923 1.00 189.93 334 ALA T O 1
ATOM 8183 N N . ASP C 1 335 ? 159.408 111.722 157.695 1.00 199.94 335 ASP T N 1
ATOM 8184 C CA . ASP C 1 335 ? 158.626 112.931 157.923 1.00 199.94 335 ASP T CA 1
ATOM 8185 C C . ASP C 1 335 ? 158.324 113.105 159.394 1.00 199.94 335 ASP T C 1
ATOM 8186 O O . ASP C 1 335 ? 158.324 114.224 159.899 1.00 199.94 335 ASP T O 1
ATOM 8191 N N . VAL C 1 336 ? 158.058 112.008 160.095 1.00 180.45 336 VAL T N 1
ATOM 8192 C CA . VAL C 1 336 ? 157.793 112.062 161.515 1.00 180.45 336 VAL T CA 1
ATOM 8193 C C . VAL C 1 336 ? 159.030 112.543 162.255 1.00 180.45 336 VAL T C 1
ATOM 8194 O O . VAL C 1 336 ? 158.934 113.274 163.238 1.00 180.45 336 VAL T O 1
ATOM 8198 N N . GLN C 1 337 ? 160.203 112.152 161.782 1.00 185.50 337 GLN T N 1
ATOM 8199 C CA . GLN C 1 337 ? 161.438 112.537 162.434 1.00 185.50 337 GLN T CA 1
ATOM 8200 C C . GLN C 1 337 ? 161.613 114.040 162.432 1.00 185.50 337 GLN T C 1
ATOM 8201 O O . GLN C 1 337 ? 162.040 114.599 163.436 1.00 185.50 337 GLN T O 1
ATOM 8207 N N . ASN C 1 338 ? 161.301 114.705 161.322 1.00 188.22 338 ASN T N 1
ATOM 8208 C CA . ASN C 1 338 ? 161.437 116.161 161.304 1.00 188.22 338 ASN T CA 1
ATOM 8209 C C . ASN C 1 338 ? 160.433 116.805 162.238 1.00 188.22 338 ASN T C 1
ATOM 8210 O O . ASN C 1 338 ? 160.745 117.794 162.910 1.00 188.22 338 ASN T O 1
ATOM 8215 N N . LEU C 1 339 ? 159.226 116.253 162.296 1.00 177.31 339 LEU T N 1
ATOM 8216 C CA . LEU C 1 339 ? 158.206 116.798 163.176 1.00 177.31 339 LEU T CA 1
ATOM 8217 C C . LEU C 1 339 ? 158.644 116.705 164.623 1.00 177.31 339 LEU T C 1
ATOM 8218 O O . LEU C 1 339 ? 158.502 117.670 165.387 1.00 177.31 339 LEU T O 1
ATOM 8223 N N . ARG C 1 340 ? 159.192 115.563 165.017 1.00 181.88 340 ARG T N 1
ATOM 8224 C CA . ARG C 1 340 ? 159.664 115.419 166.376 1.00 181.88 340 ARG T CA 1
ATOM 8225 C C . ARG C 1 340 ? 160.883 116.287 166.609 1.00 181.88 340 ARG T C 1
ATOM 8226 O O . ARG C 1 340 ? 161.050 116.873 167.693 1.00 181.88 340 ARG T O 1
ATOM 8234 N N . SER C 1 341 ? 161.750 116.369 165.611 1.00 183.56 341 SER T N 1
ATOM 8235 C CA . SER C 1 341 ? 162.922 117.221 165.718 1.00 183.56 341 SER T CA 1
ATOM 8236 C C . SER C 1 341 ? 162.532 118.682 165.832 1.00 183.56 341 SER T C 1
ATOM 8237 O O . SER C 1 341 ? 163.109 119.427 166.623 1.00 183.56 341 SER T O 1
ATOM 8240 N N . ALA C 1 342 ? 161.556 119.102 165.043 1.00 180.10 342 ALA T N 1
ATOM 8241 C CA . ALA C 1 342 ? 161.093 120.476 165.108 1.00 180.10 342 ALA T CA 1
ATOM 8242 C C . ALA C 1 342 ? 160.427 120.756 166.439 1.00 180.10 342 ALA T C 1
ATOM 8243 O O . ALA C 1 342 ? 160.593 121.830 167.013 1.00 180.10 342 ALA T O 1
ATOM 8245 N N . LEU C 1 343 ? 159.672 119.794 166.942 1.00 182.36 343 LEU T N 1
ATOM 8246 C CA . LEU C 1 343 ? 158.983 119.950 168.209 1.00 182.36 343 LEU T CA 1
ATOM 8247 C C . LEU C 1 343 ? 159.920 119.804 169.391 1.00 182.36 343 LEU T C 1
ATOM 8248 O O . LEU C 1 343 ? 159.527 120.075 170.513 1.00 182.36 343 LEU T O 1
ATOM 8253 N N . GLY C 1 344 ? 161.144 119.368 169.163 1.00 204.36 344 GLY T N 1
ATOM 8254 C CA . GLY C 1 344 ? 162.104 119.208 170.229 1.00 204.36 344 GLY T CA 1
ATOM 8255 C C . GLY C 1 344 ? 161.967 117.940 171.024 1.00 204.36 344 GLY T C 1
ATOM 8256 O O . GLY C 1 344 ? 162.516 117.858 172.122 1.00 204.36 344 GLY T O 1
ATOM 8257 N N . LEU C 1 345 ? 161.252 116.951 170.498 1.00 201.55 345 LEU T N 1
ATOM 8258 C CA . LEU C 1 345 ? 161.001 115.712 171.226 1.00 201.55 345 LEU T CA 1
ATOM 8259 C C . LEU C 1 345 ? 161.953 114.592 170.846 1.00 201.55 345 LEU T C 1
ATOM 8260 O O . LEU C 1 345 ? 161.762 113.446 171.242 1.00 201.55 345 LEU T O 1
ATOM 8265 N N . GLY C 1 346 ? 163.012 114.919 170.136 1.00 244.97 346 GLY T N 1
ATOM 8266 C CA . GLY C 1 346 ? 163.957 113.899 169.705 1.00 244.97 346 GLY T CA 1
ATOM 8267 C C . GLY C 1 346 ? 164.792 113.340 170.840 1.00 244.97 346 GLY T C 1
ATOM 8268 O O . GLY C 1 346 ? 164.747 113.841 171.965 1.00 244.97 346 GLY T O 1
ATOM 8269 N N . SER D 1 4 ? 121.547 98.609 87.328 1.00 239.33 4 SER U N 1
ATOM 8270 C CA . SER D 1 4 ? 122.821 99.259 87.041 1.00 239.33 4 SER U CA 1
ATOM 8271 C C . SER D 1 4 ? 123.473 99.761 88.317 1.00 239.33 4 SER U C 1
ATOM 8272 O O . SER D 1 4 ? 122.801 100.181 89.250 1.00 239.33 4 SER U O 1
ATOM 8275 N N . THR D 1 5 ? 124.793 99.703 88.345 1.00 215.47 5 THR U N 1
ATOM 8276 C CA . THR D 1 5 ? 125.572 100.138 89.491 1.00 215.47 5 THR U CA 1
ATOM 8277 C C . THR D 1 5 ? 125.915 101.615 89.433 1.00 215.47 5 THR U C 1
ATOM 8278 O O . THR D 1 5 ? 126.489 102.133 90.370 1.00 215.47 5 THR U O 1
ATOM 8282 N N . GLY D 1 6 ? 125.563 102.296 88.354 1.00 203.71 6 GLY U N 1
ATOM 8283 C CA . GLY D 1 6 ? 125.820 103.713 88.222 1.00 203.71 6 GLY U CA 1
ATOM 8284 C C . GLY D 1 6 ? 124.582 104.566 88.307 1.00 203.71 6 GLY U C 1
ATOM 8285 O O . GLY D 1 6 ? 123.556 104.130 88.802 1.00 203.71 6 GLY U O 1
ATOM 8286 N N . PHE D 1 7 ? 124.688 105.795 87.832 1.00 196.15 7 PHE U N 1
ATOM 8287 C CA . PHE D 1 7 ? 123.575 106.723 87.849 1.00 196.15 7 PHE U CA 1
ATOM 8288 C C . PHE D 1 7 ? 122.473 106.253 86.934 1.00 196.15 7 PHE U C 1
ATOM 8289 O O . PHE D 1 7 ? 122.737 105.648 85.895 1.00 196.15 7 PHE U O 1
ATOM 8297 N N . PRO D 1 8 ? 121.215 106.503 87.312 1.00 198.79 8 PRO U N 1
ATOM 8298 C CA . PRO D 1 8 ? 120.111 106.147 86.431 1.00 198.79 8 PRO U CA 1
ATOM 8299 C C . PRO D 1 8 ? 120.203 106.880 85.106 1.00 198.79 8 PRO U C 1
ATOM 8300 O O . PRO D 1 8 ? 120.582 108.044 85.046 1.00 198.79 8 PRO U O 1
ATOM 8304 N N . LEU D 1 9 ? 119.862 106.182 84.033 1.00 194.32 9 LEU U N 1
ATOM 8305 C CA . LEU D 1 9 ? 120.033 106.728 82.700 1.00 194.32 9 LEU U CA 1
ATOM 8306 C C . LEU D 1 9 ? 118.982 107.782 82.387 1.00 194.32 9 LEU U C 1
ATOM 8307 O O . LEU D 1 9 ? 119.214 108.662 81.553 1.00 194.32 9 LEU U O 1
ATOM 8312 N N . GLU D 1 10 ? 117.840 107.714 83.062 1.00 207.28 10 GLU U N 1
ATOM 8313 C CA . GLU D 1 10 ? 116.738 108.608 82.729 1.00 207.28 10 GLU U CA 1
ATOM 8314 C C . GLU D 1 10 ? 117.030 110.043 83.113 1.00 207.28 10 GLU U C 1
ATOM 8315 O O . GLU D 1 10 ? 116.307 110.944 82.718 1.00 207.28 10 GLU U O 1
ATOM 8321 N N . LEU D 1 11 ? 118.081 110.277 83.885 1.00 201.36 11 LEU U N 1
ATOM 8322 C CA . LEU D 1 11 ? 118.412 111.633 84.303 1.00 201.36 11 LEU U CA 1
ATOM 8323 C C . LEU D 1 11 ? 118.891 112.470 83.138 1.00 201.36 11 LEU U C 1
ATOM 8324 O O . LEU D 1 11 ? 118.850 113.696 83.207 1.00 201.36 11 LEU U O 1
ATOM 8329 N N . LEU D 1 12 ? 119.358 111.831 82.074 1.00 197.86 12 LEU U N 1
ATOM 8330 C CA . LEU D 1 12 ? 119.873 112.567 80.937 1.00 197.86 12 LEU U CA 1
ATOM 8331 C C . LEU D 1 12 ? 118.787 113.427 80.291 1.00 197.86 12 LEU U C 1
ATOM 8332 O O . LEU D 1 12 ? 119.033 114.569 79.906 1.00 197.86 12 LEU U O 1
ATOM 8337 N N . THR D 1 13 ? 117.582 112.887 80.163 1.00 209.93 13 THR U N 1
ATOM 8338 C CA . THR D 1 13 ? 116.495 113.641 79.564 1.00 209.93 13 THR U CA 1
ATOM 8339 C C . THR D 1 13 ? 116.083 114.825 80.433 1.00 209.93 13 THR U C 1
ATOM 8340 O O . THR D 1 13 ? 115.778 115.901 79.919 1.00 209.93 13 THR U O 1
ATOM 8344 N N . ARG D 1 14 ? 116.087 114.629 81.747 1.00 207.71 14 ARG U N 1
ATOM 8345 C CA . ARG D 1 14 ? 115.767 115.693 82.680 1.00 207.71 14 ARG U CA 1
ATOM 8346 C C . ARG D 1 14 ? 116.876 116.731 82.706 1.00 207.71 14 ARG U C 1
ATOM 8347 O O . ARG D 1 14 ? 118.008 116.419 82.373 1.00 207.71 14 ARG U O 1
ATOM 8355 N N . PRO D 1 15 ? 116.559 117.972 83.113 1.00 210.71 15 PRO U N 1
ATOM 8356 C CA . PRO D 1 15 ? 117.515 119.056 82.949 1.00 210.71 15 PRO U CA 1
ATOM 8357 C C . PRO D 1 15 ? 118.684 118.979 83.911 1.00 210.71 15 PRO U C 1
ATOM 8358 O O . PRO D 1 15 ? 118.786 118.074 84.739 1.00 210.71 15 PRO U O 1
ATOM 8362 N N . ALA D 1 16 ? 119.575 119.954 83.802 1.00 202.42 16 ALA U N 1
ATOM 8363 C CA . ALA D 1 16 ? 120.847 119.913 84.496 1.00 202.42 16 ALA U CA 1
ATOM 8364 C C . ALA D 1 16 ? 120.699 120.077 85.997 1.00 202.42 16 ALA U C 1
ATOM 8365 O O . ALA D 1 16 ? 121.481 119.494 86.773 1.00 202.42 16 ALA U O 1
ATOM 8367 N N . THR D 1 17 ? 119.736 120.875 86.429 1.00 205.65 17 THR U N 1
ATOM 8368 C CA . THR D 1 17 ? 119.609 121.177 87.847 1.00 205.65 17 THR U CA 1
ATOM 8369 C C . THR D 1 17 ? 119.337 119.922 88.652 1.00 205.65 17 THR U C 1
ATOM 8370 O O . THR D 1 17 ? 119.927 119.727 89.721 1.00 205.65 17 THR U O 1
ATOM 8374 N N . GLU D 1 18 ? 118.481 119.047 88.143 1.00 213.43 18 GLU U N 1
ATOM 8375 C CA . GLU D 1 18 ? 118.151 117.849 88.902 1.00 213.43 18 GLU U CA 1
ATOM 8376 C C . GLU D 1 18 ? 119.320 116.878 88.894 1.00 213.43 18 GLU U C 1
ATOM 8377 O O . GLU D 1 18 ? 119.498 116.104 89.841 1.00 213.43 18 GLU U O 1
ATOM 8383 N N . ARG D 1 19 ? 120.127 116.905 87.844 1.00 200.31 19 ARG U N 1
ATOM 8384 C CA . ARG D 1 19 ? 121.328 116.089 87.825 1.00 200.31 19 ARG U CA 1
ATOM 8385 C C . ARG D 1 19 ? 122.308 116.525 88.894 1.00 200.31 19 ARG U C 1
ATOM 8386 O O . ARG D 1 19 ? 122.872 115.678 89.628 1.00 200.31 19 ARG U O 1
ATOM 8394 N N . LEU D 1 20 ? 122.535 117.825 88.997 1.00 192.82 20 LEU U N 1
ATOM 8395 C CA . LEU D 1 20 ? 123.395 118.342 90.039 1.00 192.82 20 LEU U CA 1
ATOM 8396 C C . LEU D 1 20 ? 122.827 118.001 91.414 1.00 192.82 20 LEU U C 1
ATOM 8397 O O . LEU D 1 20 ? 123.562 117.655 92.348 1.00 192.82 20 LEU U O 1
ATOM 8402 N N . ALA D 1 21 ? 121.517 118.072 91.546 1.00 198.21 21 ALA U N 1
ATOM 8403 C CA . ALA D 1 21 ? 120.879 117.752 92.812 1.00 198.21 21 ALA U CA 1
ATOM 8404 C C . ALA D 1 21 ? 121.076 116.303 93.165 1.00 198.21 21 ALA U C 1
ATOM 8405 O O . ALA D 1 21 ? 121.303 115.969 94.321 1.00 198.21 21 ALA U O 1
ATOM 8407 N N . TYR D 1 22 ? 120.984 115.430 92.175 1.00 179.75 22 TYR U N 1
ATOM 8408 C CA . TYR D 1 22 ? 121.150 114.005 92.414 1.00 179.75 22 TYR U CA 1
ATOM 8409 C C . TYR D 1 22 ? 122.555 113.724 92.873 1.00 179.75 22 TYR U C 1
ATOM 8410 O O . TYR D 1 22 ? 122.776 112.920 93.792 1.00 179.75 22 TYR U O 1
ATOM 8419 N N . PHE D 1 23 ? 123.528 114.368 92.263 1.00 171.40 23 PHE U N 1
ATOM 8420 C CA . PHE D 1 23 ? 124.901 114.143 92.647 1.00 171.40 23 PHE U CA 1
ATOM 8421 C C . PHE D 1 23 ? 125.168 114.688 94.035 1.00 171.40 23 PHE U C 1
ATOM 8422 O O . PHE D 1 23 ? 125.892 114.074 94.792 1.00 171.40 23 PHE U O 1
ATOM 8430 N N . GLU D 1 24 ? 124.582 115.821 94.390 1.00 189.68 24 GLU U N 1
ATOM 8431 C CA . GLU D 1 24 ? 124.753 116.349 95.736 1.00 189.68 24 GLU U CA 1
ATOM 8432 C C . GLU D 1 24 ? 124.134 115.415 96.763 1.00 189.68 24 GLU U C 1
ATOM 8433 O O . GLU D 1 24 ? 124.725 115.131 97.796 1.00 189.68 24 GLU U O 1
ATOM 8439 N N . ASN D 1 25 ? 122.934 114.927 96.489 1.00 185.93 25 ASN U N 1
ATOM 8440 C CA . ASN D 1 25 ? 122.250 114.059 97.435 1.00 185.93 25 ASN U CA 1
ATOM 8441 C C . ASN D 1 25 ? 122.838 112.660 97.464 1.00 185.93 25 ASN U C 1
ATOM 8442 O O . ASN D 1 25 ? 122.510 111.879 98.350 1.00 185.93 25 ASN U O 1
ATOM 8447 N N . TYR D 1 26 ? 123.701 112.332 96.516 1.00 173.73 26 TYR U N 1
ATOM 8448 C CA . TYR D 1 26 ? 124.306 111.009 96.485 1.00 173.73 26 TYR U CA 1
ATOM 8449 C C . TYR D 1 26 ? 125.413 110.923 97.503 1.00 173.73 26 TYR U C 1
ATOM 8450 O O . TYR D 1 26 ? 126.218 111.826 97.623 1.00 173.73 26 TYR U O 1
ATOM 8459 N N . THR D 1 27 ? 125.436 109.826 98.252 1.00 167.00 27 THR U N 1
ATOM 8460 C CA . THR D 1 27 ? 126.456 109.563 99.248 1.00 167.00 27 THR U CA 1
ATOM 8461 C C . THR D 1 27 ? 127.094 108.219 98.995 1.00 167.00 27 THR U C 1
ATOM 8462 O O . THR D 1 27 ? 126.426 107.259 98.636 1.00 167.00 27 THR U O 1
ATOM 8466 N N . VAL D 1 28 ? 128.409 108.171 99.154 1.00 160.01 28 VAL U N 1
ATOM 8467 C CA . VAL D 1 28 ? 129.187 106.971 98.911 1.00 160.01 28 VAL U CA 1
ATOM 8468 C C . VAL D 1 28 ? 129.585 106.375 100.236 1.00 160.01 28 VAL U C 1
ATOM 8469 O O . VAL D 1 28 ? 129.670 107.070 101.253 1.00 160.01 28 VAL U O 1
ATOM 8473 N N . ALA D 1 29 ? 129.773 105.062 100.243 1.00 153.97 29 ALA U N 1
ATOM 8474 C CA . ALA D 1 29 ? 130.173 104.341 101.444 1.00 153.97 29 ALA U CA 1
ATOM 8475 C C . ALA D 1 29 ? 131.562 103.795 101.261 1.00 153.97 29 ALA U C 1
ATOM 8476 O O . ALA D 1 29 ? 131.834 103.082 100.298 1.00 153.97 29 ALA U O 1
ATOM 8478 N N . HIS D 1 30 ? 132.460 104.197 102.150 1.00 152.55 30 HIS U N 1
ATOM 8479 C CA . HIS D 1 30 ? 133.835 103.793 102.095 1.00 152.55 30 HIS U CA 1
ATOM 8480 C C . HIS D 1 30 ? 134.287 103.274 103.445 1.00 152.55 30 HIS U C 1
ATOM 8481 O O . HIS D 1 30 ? 133.716 103.638 104.470 1.00 152.55 30 HIS U O 1
ATOM 8488 N N . PRO D 1 31 ? 135.287 102.386 103.462 1.00 152.46 31 PRO U N 1
ATOM 8489 C CA . PRO D 1 31 ? 135.552 101.612 104.669 1.00 152.46 31 PRO U CA 1
ATOM 8490 C C . PRO D 1 31 ? 135.781 102.462 105.921 1.00 152.46 31 PRO U C 1
ATOM 8491 O O . PRO D 1 31 ? 135.323 102.092 107.020 1.00 152.46 31 PRO U O 1
ATOM 8495 N N . ARG D 1 32 ? 136.484 103.572 105.802 1.00 152.95 32 ARG U N 1
ATOM 8496 C CA . ARG D 1 32 ? 136.770 104.377 106.975 1.00 152.95 32 ARG U CA 1
ATOM 8497 C C . ARG D 1 32 ? 135.501 104.982 107.538 1.00 152.95 32 ARG U C 1
ATOM 8498 O O . ARG D 1 32 ? 135.309 105.037 108.751 1.00 152.95 32 ARG U O 1
ATOM 8506 N N . LEU D 1 33 ? 134.615 105.438 106.675 1.00 155.82 33 LEU U N 1
ATOM 8507 C CA . LEU D 1 33 ? 133.361 106.037 107.121 1.00 155.82 33 LEU U CA 1
ATOM 8508 C C . LEU D 1 33 ? 132.550 105.025 107.882 1.00 155.82 33 LEU U C 1
ATOM 8509 O O . LEU D 1 33 ? 132.028 105.326 108.954 1.00 155.82 33 LEU U O 1
ATOM 8514 N N . LYS D 1 34 ? 132.454 103.814 107.375 1.00 153.29 34 LYS U N 1
ATOM 8515 C CA . LYS D 1 34 ? 131.609 102.816 108.009 1.00 153.29 34 LYS U CA 1
ATOM 8516 C C . LYS D 1 34 ? 132.206 102.360 109.318 1.00 153.29 34 LYS U C 1
ATOM 8517 O O . LYS D 1 34 ? 131.484 102.132 110.295 1.00 153.29 34 LYS U O 1
ATOM 8523 N N . GLU D 1 35 ? 133.519 102.270 109.382 1.00 154.19 35 GLU U N 1
ATOM 8524 C CA . GLU D 1 35 ? 134.178 101.878 110.614 1.00 154.19 35 GLU U CA 1
ATOM 8525 C C . GLU D 1 35 ? 133.983 102.923 111.698 1.00 154.19 35 GLU U C 1
ATOM 8526 O O . GLU D 1 35 ? 133.621 102.610 112.838 1.00 154.19 35 GLU U O 1
ATOM 8532 N N . VAL D 1 36 ? 134.192 104.179 111.366 1.00 146.44 36 VAL U N 1
ATOM 8533 C CA . VAL D 1 36 ? 134.022 105.257 112.328 1.00 146.44 36 VAL U CA 1
ATOM 8534 C C . VAL D 1 36 ? 132.553 105.363 112.735 1.00 146.44 36 VAL U C 1
ATOM 8535 O O . VAL D 1 36 ? 132.227 105.635 113.897 1.00 146.44 36 VAL U O 1
ATOM 8539 N N . TYR D 1 37 ? 131.654 105.113 111.807 1.00 145.12 37 TYR U N 1
ATOM 8540 C CA . TYR D 1 37 ? 130.234 105.178 112.086 1.00 145.12 37 TYR U CA 1
ATOM 8541 C C . TYR D 1 37 ? 129.842 104.118 113.064 1.00 145.12 37 TYR U C 1
ATOM 8542 O O . TYR D 1 37 ? 129.090 104.384 114.017 1.00 145.12 37 TYR U O 1
ATOM 8551 N N . GLU D 1 38 ? 130.353 102.911 112.891 1.00 152.83 38 GLU U N 1
ATOM 8552 C CA . GLU D 1 38 ? 129.975 101.832 113.786 1.00 152.83 38 GLU U CA 1
ATOM 8553 C C . GLU D 1 38 ? 130.566 102.046 115.157 1.00 152.83 38 GLU U C 1
ATOM 8554 O O . GLU D 1 38 ? 129.898 101.795 116.169 1.00 152.83 38 GLU U O 1
ATOM 8560 N N . ILE D 1 39 ? 131.772 102.565 115.227 1.00 142.19 39 ILE U N 1
ATOM 8561 C CA . ILE D 1 39 ? 132.396 102.859 116.505 1.00 142.19 39 ILE U CA 1
ATOM 8562 C C . ILE D 1 39 ? 131.599 103.928 117.250 1.00 142.19 39 ILE U C 1
ATOM 8563 O O . ILE D 1 39 ? 131.322 103.803 118.445 1.00 142.19 39 ILE U O 1
ATOM 8568 N N . LEU D 1 40 ? 131.180 104.964 116.549 1.00 146.81 40 LEU U N 1
ATOM 8569 C CA . LEU D 1 40 ? 130.457 106.062 117.168 1.00 146.81 40 LEU U CA 1
ATOM 8570 C C . LEU D 1 40 ? 129.096 105.612 117.623 1.00 146.81 40 LEU U C 1
ATOM 8571 O O . LEU D 1 40 ? 128.617 106.024 118.692 1.00 146.81 40 LEU U O 1
ATOM 8576 N N . MET D 1 41 ? 128.448 104.763 116.849 1.00 150.11 41 MET U N 1
ATOM 8577 C CA . MET D 1 41 ? 127.142 104.272 117.223 1.00 150.11 41 MET U CA 1
ATOM 8578 C C . MET D 1 41 ? 127.241 103.389 118.452 1.00 150.11 41 MET U C 1
ATOM 8579 O O . MET D 1 41 ? 126.392 103.454 119.344 1.00 150.11 41 MET U O 1
ATOM 8584 N N . ARG D 1 42 ? 128.273 102.572 118.528 1.00 153.12 42 ARG U N 1
ATOM 8585 C CA . ARG D 1 42 ? 128.469 101.718 119.682 1.00 153.12 42 ARG U CA 1
ATOM 8586 C C . ARG D 1 42 ? 128.758 102.556 120.909 1.00 153.12 42 ARG U C 1
ATOM 8587 O O . ARG D 1 42 ? 128.291 102.255 121.988 1.00 153.12 42 ARG U O 1
ATOM 8595 N N . THR D 1 43 ? 129.532 103.613 120.772 1.00 147.56 43 THR U N 1
ATOM 8596 C CA . THR D 1 43 ? 129.822 104.485 121.899 1.00 147.56 43 THR U CA 1
ATOM 8597 C C . THR D 1 43 ? 128.584 105.232 122.353 1.00 147.56 43 THR U C 1
ATOM 8598 O O . THR D 1 43 ? 128.371 105.401 123.543 1.00 147.56 43 THR U O 1
ATOM 8602 N N . ILE D 1 44 ? 127.755 105.682 121.431 1.00 142.47 44 ILE U N 1
ATOM 8603 C CA . ILE D 1 44 ? 126.563 106.444 121.780 1.00 142.47 44 ILE U CA 1
ATOM 8604 C C . ILE D 1 44 ? 125.552 105.525 122.436 1.00 142.47 44 ILE U C 1
ATOM 8605 O O . ILE D 1 44 ? 124.845 105.911 123.364 1.00 142.47 44 ILE U O 1
ATOM 8610 N N . ALA D 1 45 ? 125.512 104.285 122.007 1.00 145.22 45 ALA U N 1
ATOM 8611 C CA . ALA D 1 45 ? 124.552 103.330 122.550 1.00 145.22 45 ALA U CA 1
ATOM 8612 C C . ALA D 1 45 ? 124.763 103.119 124.016 1.00 145.22 45 ALA U C 1
ATOM 8613 O O . ALA D 1 45 ? 123.800 102.888 124.752 1.00 145.22 45 ALA U O 1
ATOM 8615 N N . GLU D 1 46 ? 126.014 103.176 124.458 1.00 159.39 46 GLU U N 1
ATOM 8616 C CA . GLU D 1 46 ? 126.296 103.164 125.891 1.00 159.39 46 GLU U CA 1
ATOM 8617 C C . GLU D 1 46 ? 127.603 103.863 126.210 1.00 159.39 46 GLU U C 1
ATOM 8618 O O . GLU D 1 46 ? 128.626 103.512 125.687 1.00 159.39 46 GLU U O 1
ATOM 8624 N N . PRO D 1 47 ? 127.561 104.925 127.001 1.00 154.70 47 PRO U N 1
ATOM 8625 C CA . PRO D 1 47 ? 128.780 105.667 127.276 1.00 154.70 47 PRO U CA 1
ATOM 8626 C C . PRO D 1 47 ? 129.623 105.011 128.357 1.00 154.70 47 PRO U C 1
ATOM 8627 O O . PRO D 1 47 ? 130.850 105.091 128.324 1.00 154.70 47 PRO U O 1
ATOM 8631 N N . ALA D 1 48 ? 128.980 104.352 129.297 1.00 161.37 48 ALA U N 1
ATOM 8632 C CA . ALA D 1 48 ? 129.643 103.704 130.436 1.00 161.37 48 ALA U CA 1
ATOM 8633 C C . ALA D 1 48 ? 130.565 104.651 131.157 1.00 161.37 48 ALA U C 1
ATOM 8634 O O . ALA D 1 48 ? 131.771 104.458 131.259 1.00 161.37 48 ALA U O 1
ATOM 8636 N N . GLY D 1 49 ? 129.958 105.727 131.616 1.00 164.68 49 GLY U N 1
ATOM 8637 C CA . GLY D 1 49 ? 130.644 106.689 132.429 1.00 164.68 49 GLY U CA 1
ATOM 8638 C C . GLY D 1 49 ? 131.528 107.617 131.666 1.00 164.68 49 GLY U C 1
ATOM 8639 O O . GLY D 1 49 ? 132.354 108.274 132.273 1.00 164.68 49 GLY U O 1
ATOM 8640 N N . ALA D 1 50 ? 131.330 107.708 130.361 1.00 163.37 50 ALA U N 1
ATOM 8641 C CA . ALA D 1 50 ? 131.969 108.684 129.521 1.00 163.37 50 ALA U CA 1
ATOM 8642 C C . ALA D 1 50 ? 131.071 109.841 129.207 1.00 163.37 50 ALA U C 1
ATOM 8643 O O . ALA D 1 50 ? 129.886 109.657 128.987 1.00 163.37 50 ALA U O 1
ATOM 8645 N N . SER D 1 51 ? 131.632 111.042 129.181 1.00 156.88 51 SER U N 1
ATOM 8646 C CA . SER D 1 51 ? 130.876 112.243 128.885 1.00 156.88 51 SER U CA 1
ATOM 8647 C C . SER D 1 51 ? 131.299 112.966 127.618 1.00 156.88 51 SER U C 1
ATOM 8648 O O . SER D 1 51 ? 130.613 113.906 127.175 1.00 156.88 51 SER U O 1
ATOM 8651 N N . PHE D 1 52 ? 132.381 112.526 126.999 1.00 149.17 52 PHE U N 1
ATOM 8652 C CA . PHE D 1 52 ? 132.920 113.177 125.827 1.00 149.17 52 PHE U CA 1
ATOM 8653 C C . PHE D 1 52 ? 133.294 112.152 124.793 1.00 149.17 52 PHE U C 1
ATOM 8654 O O . PHE D 1 52 ? 133.804 111.087 125.115 1.00 149.17 52 PHE U O 1
ATOM 8662 N N . ILE D 1 53 ? 133.030 112.477 123.537 1.00 139.55 53 ILE U N 1
ATOM 8663 C CA . ILE D 1 53 ? 133.596 111.803 122.394 1.00 139.55 53 ILE U CA 1
ATOM 8664 C C . ILE D 1 53 ? 134.296 112.852 121.555 1.00 139.55 53 ILE U C 1
ATOM 8665 O O . ILE D 1 53 ? 133.690 113.795 121.061 1.00 139.55 53 ILE U O 1
ATOM 8670 N N . PHE D 1 54 ? 135.600 112.725 121.420 1.00 142.11 54 PHE U N 1
ATOM 8671 C CA . PHE D 1 54 ? 136.403 113.611 120.636 1.00 142.11 54 PHE U CA 1
ATOM 8672 C C . PHE D 1 54 ? 136.644 112.956 119.283 1.00 142.11 54 PHE U C 1
ATOM 8673 O O . PHE D 1 54 ? 137.570 112.171 119.112 1.00 142.11 54 PHE U O 1
ATOM 8681 N N . VAL D 1 55 ? 135.802 113.267 118.305 1.00 133.68 55 VAL U N 1
ATOM 8682 C CA . VAL D 1 55 ? 136.005 112.809 116.940 1.00 133.68 55 VAL U CA 1
ATOM 8683 C C . VAL D 1 55 ? 136.859 113.811 116.177 1.00 133.68 55 VAL U C 1
ATOM 8684 O O . VAL D 1 55 ? 136.461 114.941 115.994 1.00 133.68 55 VAL U O 1
ATOM 8688 N N . TYR D 1 56 ? 138.054 113.402 115.773 1.00 146.30 56 TYR U N 1
ATOM 8689 C CA . TYR D 1 56 ? 138.970 114.240 115.040 1.00 146.30 56 TYR U CA 1
ATOM 8690 C C . TYR D 1 56 ? 138.941 113.876 113.577 1.00 146.30 56 TYR U C 1
ATOM 8691 O O . TYR D 1 56 ? 138.166 113.025 113.138 1.00 146.30 56 TYR U O 1
ATOM 8700 N N . GLY D 1 57 ? 139.780 114.529 112.799 1.00 155.18 57 GLY U N 1
ATOM 8701 C CA . GLY D 1 57 ? 139.834 114.303 111.381 1.00 155.18 57 GLY U CA 1
ATOM 8702 C C . GLY D 1 57 ? 140.178 115.546 110.616 1.00 155.18 57 GLY U C 1
ATOM 8703 O O . GLY D 1 57 ? 140.098 116.639 111.128 1.00 155.18 57 GLY U O 1
ATOM 8704 N N . ALA D 1 58 ? 140.550 115.363 109.354 1.00 155.82 58 ALA U N 1
ATOM 8705 C CA . ALA D 1 58 ? 140.916 116.490 108.508 1.00 155.82 58 ALA U CA 1
ATOM 8706 C C . ALA D 1 58 ? 139.699 117.233 108.004 1.00 155.82 58 ALA U C 1
ATOM 8707 O O . ALA D 1 58 ? 138.600 117.071 108.524 1.00 155.82 58 ALA U O 1
ATOM 8709 N N . SER D 1 59 ? 139.890 118.048 106.976 1.00 152.46 59 SER U N 1
ATOM 8710 C CA . SER D 1 59 ? 138.767 118.758 106.387 1.00 152.46 59 SER U CA 1
ATOM 8711 C C . SER D 1 59 ? 138.277 117.987 105.172 1.00 152.46 59 SER U C 1
ATOM 8712 O O . SER D 1 59 ? 139.037 117.230 104.568 1.00 152.46 59 SER U O 1
ATOM 8715 N N . GLY D 1 60 ? 137.014 118.168 104.810 1.00 161.75 60 GLY U N 1
ATOM 8716 C CA . GLY D 1 60 ? 136.446 117.427 103.698 1.00 161.75 60 GLY U CA 1
ATOM 8717 C C . GLY D 1 60 ? 136.570 115.937 103.931 1.00 161.75 60 GLY U C 1
ATOM 8718 O O . GLY D 1 60 ? 136.917 115.198 103.020 1.00 161.75 60 GLY U O 1
ATOM 8719 N N . VAL D 1 61 ? 136.296 115.488 105.151 1.00 152.84 61 VAL U N 1
ATOM 8720 C CA . VAL D 1 61 ? 136.459 114.070 105.466 1.00 152.84 61 VAL U CA 1
ATOM 8721 C C . VAL D 1 61 ? 135.139 113.376 105.766 1.00 152.84 61 VAL U C 1
ATOM 8722 O O . VAL D 1 61 ? 135.080 112.148 105.812 1.00 152.84 61 VAL U O 1
ATOM 8726 N N . GLY D 1 62 ? 134.080 114.149 105.973 1.00 153.81 62 GLY U N 1
ATOM 8727 C CA . GLY D 1 62 ? 132.778 113.555 106.209 1.00 153.81 62 GLY U CA 1
ATOM 8728 C C . GLY D 1 62 ? 132.303 113.585 107.647 1.00 153.81 62 GLY U C 1
ATOM 8729 O O . GLY D 1 62 ? 131.328 112.922 107.991 1.00 153.81 62 GLY U O 1
ATOM 8730 N N . LYS D 1 63 ? 132.979 114.350 108.495 1.00 142.15 63 LYS U N 1
ATOM 8731 C CA . LYS D 1 63 ? 132.565 114.459 109.876 1.00 142.15 63 LYS U CA 1
ATOM 8732 C C . LYS D 1 63 ? 131.132 114.937 109.990 1.00 142.15 63 LYS U C 1
ATOM 8733 O O . LYS D 1 63 ? 130.338 114.371 110.737 1.00 142.15 63 LYS U O 1
ATOM 8739 N N . THR D 1 64 ? 130.780 115.983 109.266 1.00 146.04 64 THR U N 1
ATOM 8740 C CA . THR D 1 64 ? 129.431 116.504 109.303 1.00 146.04 64 THR U CA 1
ATOM 8741 C C . THR D 1 64 ? 128.474 115.512 108.698 1.00 146.04 64 THR U C 1
ATOM 8742 O O . THR D 1 64 ? 127.369 115.330 109.206 1.00 146.04 64 THR U O 1
ATOM 8746 N N . THR D 1 65 ? 128.877 114.834 107.639 1.00 143.84 65 THR U N 1
ATOM 8747 C CA . THR D 1 65 ? 127.999 113.840 107.033 1.00 143.84 65 THR U CA 1
ATOM 8748 C C . THR D 1 65 ? 127.809 112.661 107.962 1.00 143.84 65 THR U C 1
ATOM 8749 O O . THR D 1 65 ? 126.718 112.102 108.077 1.00 143.84 65 THR U O 1
ATOM 8753 N N . LEU D 1 66 ? 128.857 112.291 108.664 1.00 136.57 66 LEU U N 1
ATOM 8754 C CA . LEU D 1 66 ? 128.756 111.237 109.668 1.00 136.57 66 LEU U CA 1
ATOM 8755 C C . LEU D 1 66 ? 127.815 111.639 110.778 1.00 136.57 66 LEU U C 1
ATOM 8756 O O . LEU D 1 66 ? 127.012 110.839 111.236 1.00 136.57 66 LEU U O 1
ATOM 8761 N N . ARG D 1 67 ? 127.888 112.883 111.220 1.00 139.33 67 ARG U N 1
ATOM 8762 C CA . ARG D 1 67 ? 126.970 113.389 112.227 1.00 139.33 67 ARG U CA 1
ATOM 8763 C C . ARG D 1 67 ? 125.546 113.301 111.760 1.00 139.33 67 ARG U C 1
ATOM 8764 O O . ARG D 1 67 ? 124.676 112.838 112.494 1.00 139.33 67 ARG U O 1
ATOM 8772 N N . LEU D 1 68 ? 125.277 113.741 110.542 1.00 141.50 68 LEU U N 1
ATOM 8773 C CA . LEU D 1 68 ? 123.925 113.731 110.034 1.00 141.50 68 LEU U CA 1
ATOM 8774 C C . LEU D 1 68 ? 123.420 112.308 109.910 1.00 141.50 68 LEU U C 1
ATOM 8775 O O . LEU D 1 68 ? 122.252 112.023 110.214 1.00 141.50 68 LEU U O 1
ATOM 8780 N N . ARG D 1 69 ? 124.286 111.395 109.503 1.00 144.68 69 ARG U N 1
ATOM 8781 C CA . ARG D 1 69 ? 123.870 110.004 109.365 1.00 144.68 69 ARG U CA 1
ATOM 8782 C C . ARG D 1 69 ? 123.539 109.416 110.717 1.00 144.68 69 ARG U C 1
ATOM 8783 O O . ARG D 1 69 ? 122.567 108.677 110.886 1.00 144.68 69 ARG U O 1
ATOM 8791 N N . VAL D 1 70 ? 124.342 109.735 111.713 1.00 148.04 70 VAL U N 1
ATOM 8792 C CA . VAL D 1 70 ? 124.116 109.242 113.060 1.00 148.04 70 VAL U CA 1
ATOM 8793 C C . VAL D 1 70 ? 122.809 109.791 113.598 1.00 148.04 70 VAL U C 1
ATOM 8794 O O . VAL D 1 70 ? 122.033 109.067 114.224 1.00 148.04 70 VAL U O 1
ATOM 8798 N N . GLU D 1 71 ? 122.545 111.066 113.366 1.00 154.15 71 GLU U N 1
ATOM 8799 C CA . GLU D 1 71 ? 121.313 111.665 113.863 1.00 154.15 71 GLU U CA 1
ATOM 8800 C C . GLU D 1 71 ? 120.113 111.013 113.226 1.00 154.15 71 GLU U C 1
ATOM 8801 O O . GLU D 1 71 ? 119.135 110.697 113.917 1.00 154.15 71 GLU U O 1
ATOM 8807 N N . GLN D 1 72 ? 120.169 110.776 111.929 1.00 155.25 72 GLN U N 1
ATOM 8808 C CA . GLN D 1 72 ? 119.018 110.207 111.254 1.00 155.25 72 GLN U CA 1
ATOM 8809 C C . GLN D 1 72 ? 118.808 108.772 111.698 1.00 155.25 72 GLN U C 1
ATOM 8810 O O . GLN D 1 72 ? 117.669 108.344 111.909 1.00 155.25 72 GLN U O 1
ATOM 8816 N N . LYS D 1 73 ? 119.887 108.032 111.898 1.00 157.35 73 LYS U N 1
ATOM 8817 C CA . LYS D 1 73 ? 119.777 106.657 112.374 1.00 157.35 73 LYS U CA 1
ATOM 8818 C C . LYS D 1 73 ? 119.177 106.609 113.753 1.00 157.35 73 LYS U C 1
ATOM 8819 O O . LYS D 1 73 ? 118.300 105.785 114.029 1.00 157.35 73 LYS U O 1
ATOM 8825 N N . LEU D 1 74 ? 119.614 107.489 114.640 1.00 154.98 74 LEU U N 1
ATOM 8826 C CA . LEU D 1 74 ? 119.106 107.457 116.005 1.00 154.98 74 LEU U CA 1
ATOM 8827 C C . LEU D 1 74 ? 117.648 107.884 116.052 1.00 154.98 74 LEU U C 1
ATOM 8828 O O . LEU D 1 74 ? 116.850 107.327 116.818 1.00 154.98 74 LEU U O 1
ATOM 8833 N N . THR D 1 75 ? 117.272 108.845 115.226 1.00 163.54 75 THR U N 1
ATOM 8834 C CA . THR D 1 75 ? 115.885 109.263 115.150 1.00 163.54 75 THR U CA 1
ATOM 8835 C C . THR D 1 75 ? 115.006 108.141 114.647 1.00 163.54 75 THR U C 1
ATOM 8836 O O . THR D 1 75 ? 113.918 107.894 115.191 1.00 163.54 75 THR U O 1
ATOM 8840 N N . GLU D 1 76 ? 115.457 107.440 113.622 1.00 176.96 76 GLU U N 1
ATOM 8841 C CA . GLU D 1 76 ? 114.650 106.351 113.084 1.00 176.96 76 GLU U CA 1
ATOM 8842 C C . GLU D 1 76 ? 114.577 105.194 114.060 1.00 176.96 76 GLU U C 1
ATOM 8843 O O . GLU D 1 76 ? 113.591 104.462 114.088 1.00 176.96 76 GLU U O 1
ATOM 8849 N N . LEU D 1 77 ? 115.597 105.034 114.882 1.00 165.72 77 LEU U N 1
ATOM 8850 C CA . LEU D 1 77 ? 115.584 104.004 115.909 1.00 165.72 77 LEU U CA 1
ATOM 8851 C C . LEU D 1 77 ? 114.612 104.354 117.019 1.00 165.72 77 LEU U C 1
ATOM 8852 O O . LEU D 1 77 ? 113.947 103.474 117.576 1.00 165.72 77 LEU U O 1
ATOM 8857 N N . ALA D 1 78 ? 114.518 105.634 117.344 1.00 184.32 78 ALA U N 1
ATOM 8858 C CA . ALA D 1 78 ? 113.731 106.088 118.475 1.00 184.32 78 ALA U CA 1
ATOM 8859 C C . ALA D 1 78 ? 112.262 106.322 118.145 1.00 184.32 78 ALA U C 1
ATOM 8860 O O . ALA D 1 78 ? 111.443 106.428 119.049 1.00 184.32 78 ALA U O 1
ATOM 8862 N N . LEU D 1 79 ? 111.923 106.412 116.871 1.00 199.49 79 LEU U N 1
ATOM 8863 C CA . LEU D 1 79 ? 110.550 106.717 116.479 1.00 199.49 79 LEU U CA 1
ATOM 8864 C C . LEU D 1 79 ? 109.503 105.748 117.057 1.00 199.49 79 LEU U C 1
ATOM 8865 O O . LEU D 1 79 ? 108.430 106.203 117.455 1.00 199.49 79 LEU U O 1
ATOM 8870 N N . PRO D 1 80 ? 109.773 104.426 117.111 1.00 207.37 80 PRO U N 1
ATOM 8871 C CA . PRO D 1 80 ? 108.759 103.551 117.724 1.00 207.37 80 PRO U CA 1
ATOM 8872 C C . PRO D 1 80 ? 108.435 103.905 119.172 1.00 207.37 80 PRO U C 1
ATOM 8873 O O . PRO D 1 80 ? 107.282 103.830 119.594 1.00 207.37 80 PRO U O 1
ATOM 8877 N N . LYS D 1 81 ? 109.444 104.279 119.940 1.00 223.11 81 LYS U N 1
ATOM 8878 C CA . LYS D 1 81 ? 109.236 104.676 121.322 1.00 223.11 81 LYS U CA 1
ATOM 8879 C C . LYS D 1 81 ? 108.671 106.085 121.412 1.00 223.11 81 LYS U C 1
ATOM 8880 O O . LYS D 1 81 ? 107.927 106.390 122.337 1.00 223.11 81 LYS U O 1
ATOM 8886 N N . LEU D 1 82 ? 109.027 106.950 120.466 1.00 224.92 82 LEU U N 1
ATOM 8887 C CA . LEU D 1 82 ? 108.425 108.277 120.407 1.00 224.92 82 LEU U CA 1
ATOM 8888 C C . LEU D 1 82 ? 106.931 108.200 120.146 1.00 224.92 82 LEU U C 1
ATOM 8889 O O . LEU D 1 82 ? 106.179 109.072 120.575 1.00 224.92 82 LEU U O 1
ATOM 8894 N N . GLU D 1 83 ? 106.495 107.164 119.442 1.00 232.26 83 GLU U N 1
ATOM 8895 C CA . GLU D 1 83 ? 105.073 106.982 119.195 1.00 232.26 83 GLU U CA 1
ATOM 8896 C C . GLU D 1 83 ? 104.305 106.741 120.501 1.00 232.26 83 GLU U C 1
ATOM 8897 O O . GLU D 1 83 ? 103.121 107.057 120.591 1.00 232.26 83 GLU U O 1
ATOM 8903 N N . SER D 1 84 ? 104.974 106.182 121.508 1.00 230.46 84 SER U N 1
ATOM 8904 C CA . SER D 1 84 ? 104.323 105.903 122.786 1.00 230.46 84 SER U CA 1
ATOM 8905 C C . SER D 1 84 ? 104.583 106.983 123.833 1.00 230.46 84 SER U C 1
ATOM 8906 O O . SER D 1 84 ? 103.645 107.533 124.400 1.00 230.46 84 SER U O 1
ATOM 8909 N N . ASP D 1 85 ? 105.855 107.278 124.091 1.00 229.58 85 ASP U N 1
ATOM 8910 C CA . ASP D 1 85 ? 106.241 108.261 125.100 1.00 229.58 85 ASP U CA 1
ATOM 8911 C C . ASP D 1 85 ? 106.533 109.594 124.433 1.00 229.58 85 ASP U C 1
ATOM 8912 O O . ASP D 1 85 ? 107.351 109.670 123.515 1.00 229.58 85 ASP U O 1
ATOM 8917 N N . ARG D 1 86 ? 105.863 110.642 124.899 1.00 226.07 86 ARG U N 1
ATOM 8918 C CA . ARG D 1 86 ? 106.028 111.969 124.342 1.00 226.07 86 ARG U CA 1
ATOM 8919 C C . ARG D 1 86 ? 107.175 112.675 125.028 1.00 226.07 86 ARG U C 1
ATOM 8920 O O . ARG D 1 86 ? 107.867 112.087 125.871 1.00 226.07 86 ARG U O 1
ATOM 8928 N N . ALA D 1 87 ? 107.385 113.943 124.665 1.00 204.29 87 ALA U N 1
ATOM 8929 C CA . ALA D 1 87 ? 108.383 114.784 125.332 1.00 204.29 87 ALA U CA 1
ATOM 8930 C C . ALA D 1 87 ? 109.766 114.160 125.288 1.00 204.29 87 ALA U C 1
ATOM 8931 O O . ALA D 1 87 ? 110.464 114.084 126.274 1.00 204.29 87 ALA U O 1
ATOM 8933 N N . ARG D 1 88 ? 110.154 113.688 124.113 1.00 188.01 88 ARG U N 1
ATOM 8934 C CA . ARG D 1 88 ? 111.437 113.042 123.901 1.00 188.01 88 ARG U CA 1
ATOM 8935 C C . ARG D 1 88 ? 112.034 113.600 122.631 1.00 188.01 88 ARG U C 1
ATOM 8936 O O . ARG D 1 88 ? 111.353 113.705 121.610 1.00 188.01 88 ARG U O 1
ATOM 8944 N N . VAL D 1 89 ? 113.296 114.008 122.717 1.00 166.54 89 VAL U N 1
ATOM 8945 C CA . VAL D 1 89 ? 114.087 114.345 121.547 1.00 166.54 89 VAL U CA 1
ATOM 8946 C C . VAL D 1 89 ? 115.268 113.411 121.498 1.00 166.54 89 VAL U C 1
ATOM 8947 O O . VAL D 1 89 ? 116.048 113.373 122.424 1.00 166.54 89 VAL U O 1
ATOM 8951 N N . PRO D 1 90 ? 115.401 112.614 120.435 1.00 154.67 90 PRO U N 1
ATOM 8952 C CA . PRO D 1 90 ? 116.424 111.571 120.457 1.00 154.67 90 PRO U CA 1
ATOM 8953 C C . PRO D 1 90 ? 117.830 112.148 120.443 1.00 154.67 90 PRO U C 1
ATOM 8954 O O . PRO D 1 90 ? 118.651 111.806 121.283 1.00 154.67 90 PRO U O 1
ATOM 8958 N N . VAL D 1 91 ? 118.110 113.034 119.503 1.00 140.75 91 VAL U N 1
ATOM 8959 C CA . VAL D 1 91 ? 119.409 113.660 119.355 1.00 140.75 91 VAL U CA 1
ATOM 8960 C C . VAL D 1 91 ? 119.242 115.154 119.215 1.00 140.75 91 VAL U C 1
ATOM 8961 O O . VAL D 1 91 ? 118.364 115.626 118.491 1.00 140.75 91 VAL U O 1
ATOM 8965 N N . VAL D 1 92 ? 120.065 115.912 119.921 1.00 142.92 92 VAL U N 1
ATOM 8966 C CA . VAL D 1 92 ? 120.171 117.345 119.738 1.00 142.92 92 VAL U CA 1
ATOM 8967 C C . VAL D 1 92 ? 121.543 117.646 119.213 1.00 142.92 92 VAL U C 1
ATOM 8968 O O . VAL D 1 92 ? 122.536 117.360 119.859 1.00 142.92 92 VAL U O 1
ATOM 8972 N N . GLY D 1 93 ? 121.610 118.215 118.025 1.00 138.15 93 GLY U N 1
ATOM 8973 C CA . GLY D 1 93 ? 122.863 118.503 117.368 1.00 138.15 93 GLY U CA 1
ATOM 8974 C C . GLY D 1 93 ? 123.073 119.979 117.142 1.00 138.15 93 GLY U C 1
ATOM 8975 O O . GLY D 1 93 ? 122.253 120.635 116.530 1.00 138.15 93 GLY U O 1
ATOM 8976 N N . ILE D 1 94 ? 124.194 120.501 117.619 1.00 150.25 94 ILE U N 1
ATOM 8977 C CA . ILE D 1 94 ? 124.501 121.925 117.587 1.00 150.25 94 ILE U CA 1
ATOM 8978 C C . ILE D 1 94 ? 125.912 122.107 117.061 1.00 150.25 94 ILE U C 1
ATOM 8979 O O . ILE D 1 94 ? 126.775 121.214 117.210 1.00 150.25 94 ILE U O 1
ATOM 8984 N N . GLU D 1 95 ? 126.159 123.237 116.411 1.00 155.34 95 GLU U N 1
ATOM 8985 C CA . GLU D 1 95 ? 127.481 123.633 115.947 1.00 155.34 95 GLU U CA 1
ATOM 8986 C C . GLU D 1 95 ? 127.977 124.801 116.774 1.00 155.34 95 GLU U C 1
ATOM 8987 O O . GLU D 1 95 ? 127.194 125.601 117.250 1.00 155.34 95 GLU U O 1
ATOM 8993 N N . ALA D 1 96 ? 129.278 124.891 116.975 1.00 153.36 96 ALA U N 1
ATOM 8994 C CA . ALA D 1 96 ? 129.854 125.935 117.776 1.00 153.36 96 ALA U CA 1
ATOM 8995 C C . ALA D 1 96 ? 129.939 127.201 116.972 1.00 153.36 96 ALA U C 1
ATOM 8996 O O . ALA D 1 96 ? 129.877 127.186 115.740 1.00 153.36 96 ALA U O 1
ATOM 8998 N N . ILE D 1 97 ? 130.093 128.324 117.671 1.00 145.26 97 ILE U N 1
ATOM 8999 C CA . ILE D 1 97 ? 130.147 129.645 117.077 1.00 145.26 97 ILE U CA 1
ATOM 9000 C C . ILE D 1 97 ? 131.462 130.274 117.442 1.00 145.26 97 ILE U C 1
ATOM 9001 O O . ILE D 1 97 ? 131.808 130.362 118.619 1.00 145.26 97 ILE U O 1
ATOM 9006 N N . ALA D 1 98 ? 132.221 130.674 116.427 1.00 147.83 98 ALA U N 1
ATOM 9007 C CA . ALA D 1 98 ? 133.501 131.320 116.664 1.00 147.83 98 ALA U CA 1
ATOM 9008 C C . ALA D 1 98 ? 133.263 132.767 117.042 1.00 147.83 98 ALA U C 1
ATOM 9009 O O . ALA D 1 98 ? 132.790 133.555 116.224 1.00 147.83 98 ALA U O 1
ATOM 9011 N N . PRO D 1 99 ? 133.590 133.125 118.288 1.00 152.52 99 PRO U N 1
ATOM 9012 C CA . PRO D 1 99 ? 133.333 134.490 118.755 1.00 152.52 99 PRO U CA 1
ATOM 9013 C C . PRO D 1 99 ? 133.975 135.537 117.864 1.00 152.52 99 PRO U C 1
ATOM 9014 O O . PRO D 1 99 ? 135.137 135.384 117.487 1.00 152.52 99 PRO U O 1
ATOM 9018 N N . GLU D 1 100 ? 133.225 136.571 117.503 1.00 162.98 100 GLU U N 1
ATOM 9019 C CA . GLU D 1 100 ? 133.806 137.655 116.726 1.00 162.98 100 GLU U CA 1
ATOM 9020 C C . GLU D 1 100 ? 134.908 138.257 117.561 1.00 162.98 100 GLU U C 1
ATOM 9021 O O . GLU D 1 100 ? 135.640 139.132 117.099 1.00 162.98 100 GLU U O 1
ATOM 9027 N N . SER D 1 101 ? 135.028 137.788 118.798 1.00 163.43 101 SER U N 1
ATOM 9028 C CA . SER D 1 101 ? 136.054 138.296 119.691 1.00 163.43 101 SER U CA 1
ATOM 9029 C C . SER D 1 101 ? 137.017 137.190 120.072 1.00 163.43 101 SER U C 1
ATOM 9030 O O . SER D 1 101 ? 137.390 136.368 119.235 1.00 163.43 101 SER U O 1
ATOM 9033 N N . ARG D 1 102 ? 137.413 137.157 121.339 1.00 173.38 102 ARG U N 1
ATOM 9034 C CA . ARG D 1 102 ? 138.356 136.149 121.798 1.00 173.38 102 ARG U CA 1
ATOM 9035 C C . ARG D 1 102 ? 137.661 135.043 122.570 1.00 173.38 102 ARG U C 1
ATOM 9036 O O . ARG D 1 102 ? 137.500 133.942 122.062 1.00 173.38 102 ARG U O 1
ATOM 9044 N N . TYR D 1 103 ? 137.236 135.334 123.793 1.00 174.78 103 TYR U N 1
ATOM 9045 C CA . TYR D 1 103 ? 136.623 134.307 124.637 1.00 174.78 103 TYR U CA 1
ATOM 9046 C C . TYR D 1 103 ? 135.410 133.622 124.018 1.00 174.78 103 TYR U C 1
ATOM 9047 O O . TYR D 1 103 ? 134.705 134.212 123.202 1.00 174.78 103 TYR U O 1
ATOM 9056 N N . PHE D 1 104 ? 135.162 132.379 124.411 1.00 151.55 104 PHE U N 1
ATOM 9057 C CA . PHE D 1 104 ? 133.993 131.658 123.923 1.00 151.55 104 PHE U CA 1
ATOM 9058 C C . PHE D 1 104 ? 132.758 132.088 124.699 1.00 151.55 104 PHE U C 1
ATOM 9059 O O . PHE D 1 104 ? 132.668 131.853 125.903 1.00 151.55 104 PHE U O 1
ATOM 9067 N N . ASN D 1 105 ? 131.798 132.704 124.019 1.00 153.40 105 ASN U N 1
ATOM 9068 C CA . ASN D 1 105 ? 130.611 133.212 124.712 1.00 153.40 105 ASN U CA 1
ATOM 9069 C C . ASN D 1 105 ? 129.746 132.076 125.185 1.00 153.40 105 ASN U C 1
ATOM 9070 O O . ASN D 1 105 ? 129.089 131.431 124.393 1.00 153.40 105 ASN U O 1
ATOM 9075 N N . TRP D 1 106 ? 129.745 131.818 126.485 1.00 147.05 106 TRP U N 1
ATOM 9076 C CA . TRP D 1 106 ? 128.945 130.746 127.056 1.00 147.05 106 TRP U CA 1
ATOM 9077 C C . TRP D 1 106 ? 127.468 131.083 127.089 1.00 147.05 106 TRP U C 1
ATOM 9078 O O . TRP D 1 106 ? 126.633 130.198 126.961 1.00 147.05 106 TRP U O 1
ATOM 9089 N N . LYS D 1 107 ? 127.127 132.350 127.268 1.00 154.60 107 LYS U N 1
ATOM 9090 C CA . LYS D 1 107 ? 125.726 132.754 127.269 1.00 154.60 107 LYS U CA 1
ATOM 9091 C C . LYS D 1 107 ? 125.077 132.485 125.927 1.00 154.60 107 LYS U C 1
ATOM 9092 O O . LYS D 1 107 ? 123.954 131.994 125.858 1.00 154.60 107 LYS U O 1
ATOM 9098 N N . GLU D 1 108 ? 125.779 132.810 124.852 1.00 162.19 108 GLU U N 1
ATOM 9099 C CA . GLU D 1 108 ? 125.255 132.550 123.518 1.00 162.19 108 GLU U CA 1
ATOM 9100 C C . GLU D 1 108 ? 125.142 131.061 123.265 1.00 162.19 108 GLU U C 1
ATOM 9101 O O . GLU D 1 108 ? 124.210 130.608 122.608 1.00 162.19 108 GLU U O 1
ATOM 9107 N N . TYR D 1 109 ? 126.072 130.279 123.789 1.00 146.98 109 TYR U N 1
ATOM 9108 C CA . TYR D 1 109 ? 126.015 128.838 123.622 1.00 146.98 109 TYR U CA 1
ATOM 9109 C C . TYR D 1 109 ? 124.802 128.296 124.318 1.00 146.98 109 TYR U C 1
ATOM 9110 O O . TYR D 1 109 ? 124.078 127.468 123.766 1.00 146.98 109 TYR U O 1
ATOM 9119 N N . TYR D 1 110 ? 124.544 128.763 125.529 1.00 150.26 110 TYR U N 1
ATOM 9120 C CA . TYR D 1 110 ? 123.404 128.290 126.290 1.00 150.26 110 TYR U CA 1
ATOM 9121 C C . TYR D 1 110 ? 122.114 128.691 125.612 1.00 150.26 110 TYR U C 1
ATOM 9122 O O . TYR D 1 110 ? 121.183 127.887 125.547 1.00 150.26 110 TYR U O 1
ATOM 9131 N N . THR D 1 111 ? 122.038 129.913 125.081 1.00 152.94 111 THR U N 1
ATOM 9132 C CA . THR D 1 111 ? 120.775 130.338 124.498 1.00 152.94 111 THR U CA 1
ATOM 9133 C C . THR D 1 111 ? 120.532 129.630 123.188 1.00 152.94 111 THR U C 1
ATOM 9134 O O . THR D 1 111 ? 119.394 129.298 122.864 1.00 152.94 111 THR U O 1
ATOM 9138 N N . ARG D 1 112 ? 121.586 129.347 122.442 1.00 151.21 112 ARG U N 1
ATOM 9139 C CA . ARG D 1 112 ? 121.462 128.586 121.210 1.00 151.21 112 ARG U CA 1
ATOM 9140 C C . ARG D 1 112 ? 121.040 127.154 121.517 1.00 151.21 112 ARG U C 1
ATOM 9141 O O . ARG D 1 112 ? 120.246 126.564 120.789 1.00 151.21 112 ARG U O 1
ATOM 9149 N N . ALA D 1 113 ? 121.555 126.580 122.591 1.00 149.22 113 ALA U N 1
ATOM 9150 C CA . ALA D 1 113 ? 121.149 125.253 123.003 1.00 149.22 113 ALA U CA 1
ATOM 9151 C C . ALA D 1 113 ? 119.692 125.217 123.368 1.00 149.22 113 ALA U C 1
ATOM 9152 O O . ALA D 1 113 ? 118.978 124.282 123.016 1.00 149.22 113 ALA U O 1
ATOM 9154 N N . LEU D 1 114 ? 119.222 126.222 124.094 1.00 158.76 114 LEU U N 1
ATOM 9155 C CA . LEU D 1 114 ? 117.822 126.287 124.452 1.00 158.76 114 LEU U CA 1
ATOM 9156 C C . LEU D 1 114 ? 116.979 126.443 123.200 1.00 158.76 114 LEU U C 1
ATOM 9157 O O . LEU D 1 114 ? 115.919 125.850 123.096 1.00 158.76 114 LEU U O 1
ATOM 9162 N N . ILE D 1 115 ? 117.417 127.258 122.252 1.00 160.38 115 ILE U N 1
ATOM 9163 C CA . ILE D 1 115 ? 116.660 127.495 121.040 1.00 160.38 115 ILE U CA 1
ATOM 9164 C C . ILE D 1 115 ? 116.527 126.208 120.253 1.00 160.38 115 ILE U C 1
ATOM 9165 O O . ILE D 1 115 ? 115.447 125.863 119.829 1.00 160.38 115 ILE U O 1
ATOM 9170 N N . THR D 1 116 ? 117.614 125.483 120.051 1.00 160.85 116 THR U N 1
ATOM 9171 C CA . THR D 1 116 ? 117.562 124.319 119.166 1.00 160.85 116 THR U CA 1
ATOM 9172 C C . THR D 1 116 ? 116.907 123.142 119.848 1.00 160.85 116 THR U C 1
ATOM 9173 O O . THR D 1 116 ? 116.145 122.402 119.235 1.00 160.85 116 THR U O 1
ATOM 9177 N N . LEU D 1 117 ? 117.182 122.965 121.123 1.00 162.41 117 LEU U N 1
ATOM 9178 C CA . LEU D 1 117 ? 116.673 121.812 121.857 1.00 162.41 117 LEU U CA 1
ATOM 9179 C C . LEU D 1 117 ? 115.170 121.838 121.934 1.00 162.41 117 LEU U C 1
ATOM 9180 O O . LEU D 1 117 ? 114.504 120.822 121.747 1.00 162.41 117 LEU U O 1
ATOM 9185 N N . GLU D 1 118 ? 114.622 123.013 122.206 1.00 182.03 118 GLU U N 1
ATOM 9186 C CA . GLU D 1 118 ? 113.194 123.160 122.440 1.00 182.03 118 GLU U CA 1
ATOM 9187 C C . GLU D 1 118 ? 112.522 123.709 121.184 1.00 182.03 118 GLU U C 1
ATOM 9188 O O . GLU D 1 118 ? 112.195 124.879 121.077 1.00 182.03 118 GLU U O 1
ATOM 9194 N N . GLU D 1 119 ? 112.348 122.843 120.201 1.00 181.06 119 GLU U N 1
ATOM 9195 C CA . GLU D 1 119 ? 111.453 123.080 119.072 1.00 181.06 119 GLU U CA 1
ATOM 9196 C C . GLU D 1 119 ? 110.584 121.855 118.830 1.00 181.06 119 GLU U C 1
ATOM 9197 O O . GLU D 1 119 ? 110.521 121.328 117.720 1.00 181.06 119 GLU U O 1
ATOM 9203 N N . PRO D 1 120 ? 109.883 121.373 119.884 1.00 210.28 120 PRO U N 1
ATOM 9204 C CA . PRO D 1 120 ? 108.985 120.244 119.672 1.00 210.28 120 PRO U CA 1
ATOM 9205 C C . PRO D 1 120 ? 107.587 120.747 119.339 1.00 210.28 120 PRO U C 1
ATOM 9206 O O . PRO D 1 120 ? 107.402 121.956 119.132 1.00 210.28 120 PRO U O 1
ATOM 9210 N N . LEU D 1 121 ? 106.601 119.854 119.283 1.00 238.40 121 LEU U N 1
ATOM 9211 C CA . LEU D 1 121 ? 105.220 120.310 119.209 1.00 238.40 121 LEU U CA 1
ATOM 9212 C C . LEU D 1 121 ? 104.911 121.172 120.419 1.00 238.40 121 LEU U C 1
ATOM 9213 O O . LEU D 1 121 ? 105.364 120.893 121.520 1.00 238.40 121 LEU U O 1
ATOM 9218 N N . ILE D 1 122 ? 104.156 122.230 120.197 1.00 248.42 122 ILE U N 1
ATOM 9219 C CA . ILE D 1 122 ? 103.955 123.259 121.205 1.00 248.42 122 ILE U CA 1
ATOM 9220 C C . ILE D 1 122 ? 103.287 122.668 122.453 1.00 248.42 122 ILE U C 1
ATOM 9221 O O . ILE D 1 122 ? 103.316 123.269 123.531 1.00 248.42 122 ILE U O 1
ATOM 9226 N N . ASP D 1 123 ? 102.695 121.484 122.321 1.00 256.06 123 ASP U N 1
ATOM 9227 C CA . ASP D 1 123 ? 101.947 120.892 123.433 1.00 256.06 123 ASP U CA 1
ATOM 9228 C C . ASP D 1 123 ? 102.857 120.694 124.640 1.00 256.06 123 ASP U C 1
ATOM 9229 O O . ASP D 1 123 ? 102.420 120.834 125.792 1.00 256.06 123 ASP U O 1
ATOM 9234 N N . HIS D 1 124 ? 104.127 120.369 124.379 1.00 235.19 124 HIS U N 1
ATOM 9235 C CA . HIS D 1 124 ? 105.060 120.167 125.463 1.00 235.19 124 HIS U CA 1
ATOM 9236 C C . HIS D 1 124 ? 105.422 121.522 126.078 1.00 235.19 124 HIS U C 1
ATOM 9237 O O . HIS D 1 124 ? 106.043 122.366 125.446 1.00 235.19 124 HIS U O 1
ATOM 9244 N N . LYS D 1 125 ? 105.004 121.719 127.324 1.00 204.14 125 LYS U N 1
ATOM 9245 C CA . LYS D 1 125 ? 105.348 122.890 128.115 1.00 204.14 125 LYS U CA 1
ATOM 9246 C C . LYS D 1 125 ? 106.088 122.429 129.365 1.00 204.14 125 LYS U C 1
ATOM 9247 O O . LYS D 1 125 ? 105.692 121.440 130.003 1.00 204.14 125 LYS U O 1
ATOM 9253 N N . PHE D 1 126 ? 107.139 123.146 129.741 1.00 195.81 126 PHE U N 1
ATOM 9254 C CA . PHE D 1 126 ? 107.836 122.834 130.979 1.00 195.81 126 PHE U CA 1
ATOM 9255 C C . PHE D 1 126 ? 108.234 124.029 131.820 1.00 195.81 126 PHE U C 1
ATOM 9256 O O . PHE D 1 126 ? 109.083 123.893 132.689 1.00 195.81 126 PHE U O 1
ATOM 9264 N N . ASP D 1 127 ? 107.645 125.181 131.559 1.00 216.11 127 ASP U N 1
ATOM 9265 C CA . ASP D 1 127 ? 107.793 126.375 132.411 1.00 216.11 127 ASP U CA 1
ATOM 9266 C C . ASP D 1 127 ? 109.132 126.392 133.125 1.00 216.11 127 ASP U C 1
ATOM 9267 O O . ASP D 1 127 ? 109.207 126.502 134.354 1.00 216.11 127 ASP U O 1
ATOM 9272 N N . TYR D 1 128 ? 110.190 126.278 132.320 1.00 201.42 128 TYR U N 1
ATOM 9273 C CA . TYR D 1 128 ? 111.544 126.044 132.803 1.00 201.42 128 TYR U CA 1
ATOM 9274 C C . TYR D 1 128 ? 111.892 126.993 133.918 1.00 201.42 128 TYR U C 1
ATOM 9275 O O . TYR D 1 128 ? 111.336 128.096 134.020 1.00 201.42 128 TYR U O 1
ATOM 9284 N N . GLY D 1 129 ? 112.807 126.578 134.771 1.00 198.53 129 GLY U N 1
ATOM 9285 C CA . GLY D 1 129 ? 113.289 127.466 135.808 1.00 198.53 129 GLY U CA 1
ATOM 9286 C C . GLY D 1 129 ? 113.819 128.762 135.243 1.00 198.53 129 GLY U C 1
ATOM 9287 O O . GLY D 1 129 ? 114.130 128.878 134.069 1.00 198.53 129 GLY U O 1
ATOM 9288 N N . VAL D 1 130 ? 113.944 129.735 136.112 1.00 194.31 130 VAL U N 1
ATOM 9289 C CA . VAL D 1 130 ? 114.243 131.116 135.756 1.00 194.31 130 VAL U CA 1
ATOM 9290 C C . VAL D 1 130 ? 113.110 131.715 134.948 1.00 194.31 130 VAL U C 1
ATOM 9291 O O . VAL D 1 130 ? 112.602 131.116 133.999 1.00 194.31 130 VAL U O 1
ATOM 9295 N N . ARG D 1 131 ? 112.694 132.894 135.375 1.00 193.89 131 ARG U N 1
ATOM 9296 C CA . ARG D 1 131 ? 111.475 133.486 134.884 1.00 193.89 131 ARG U CA 1
ATOM 9297 C C . ARG D 1 131 ? 111.690 134.224 133.571 1.00 193.89 131 ARG U C 1
ATOM 9298 O O . ARG D 1 131 ? 110.725 134.663 132.952 1.00 193.89 131 ARG U O 1
ATOM 9306 N N . GLY D 1 132 ? 112.936 134.360 133.145 1.00 189.19 132 GLY U N 1
ATOM 9307 C CA . GLY D 1 132 ? 113.239 135.095 131.932 1.00 189.19 132 GLY U CA 1
ATOM 9308 C C . GLY D 1 132 ? 113.202 134.284 130.656 1.00 189.19 132 GLY U C 1
ATOM 9309 O O . GLY D 1 132 ? 113.573 134.788 129.606 1.00 189.19 132 GLY U O 1
ATOM 9310 N N . ILE D 1 133 ? 112.775 133.031 130.733 1.00 190.13 133 ILE U N 1
ATOM 9311 C CA . ILE D 1 133 ? 112.701 132.156 129.578 1.00 190.13 133 ILE U CA 1
ATOM 9312 C C . ILE D 1 133 ? 111.282 131.648 129.462 1.00 190.13 133 ILE U C 1
ATOM 9313 O O . ILE D 1 133 ? 110.732 131.102 130.423 1.00 190.13 133 ILE U O 1
ATOM 9318 N N . SER D 1 134 ? 110.689 131.857 128.293 1.00 203.63 134 SER U N 1
ATOM 9319 C CA . SER D 1 134 ? 109.313 131.478 128.057 1.00 203.63 134 SER U CA 1
ATOM 9320 C C . SER D 1 134 ? 109.036 131.339 126.579 1.00 203.63 134 SER U C 1
ATOM 9321 O O . SER D 1 134 ? 109.850 131.705 125.755 1.00 203.63 134 SER U O 1
ATOM 9324 N N . ARG D 1 135 ? 107.879 130.789 126.256 1.00 212.52 135 ARG U N 1
ATOM 9325 C CA . ARG D 1 135 ? 107.435 130.647 124.882 1.00 212.52 135 ARG U CA 1
ATOM 9326 C C . ARG D 1 135 ? 106.869 131.968 124.369 1.00 212.52 135 ARG U C 1
ATOM 9327 O O . ARG D 1 135 ? 106.982 132.994 125.035 1.00 212.52 135 ARG U O 1
ATOM 9335 N N . ASP D 1 136 ? 106.273 131.945 123.180 1.00 231.97 136 ASP U N 1
ATOM 9336 C CA . ASP D 1 136 ? 105.689 133.140 122.598 1.00 231.97 136 ASP U CA 1
ATOM 9337 C C . ASP D 1 136 ? 104.498 132.764 121.723 1.00 231.97 136 ASP U C 1
ATOM 9338 O O . ASP D 1 136 ? 104.014 131.642 121.762 1.00 231.97 136 ASP U O 1
ATOM 9343 N N . ASN D 1 137 ? 104.029 133.720 120.933 1.00 242.23 137 ASN U N 1
ATOM 9344 C CA . ASN D 1 137 ? 102.901 133.528 120.036 1.00 242.23 137 ASN U CA 1
ATOM 9345 C C . ASN D 1 137 ? 103.274 132.803 118.750 1.00 242.23 137 ASN U C 1
ATOM 9346 O O . ASN D 1 137 ? 102.387 132.447 117.984 1.00 242.23 137 ASN U O 1
ATOM 9351 N N . PHE D 1 138 ? 104.559 132.569 118.516 1.00 227.67 138 PHE U N 1
ATOM 9352 C CA . PHE D 1 138 ? 105.001 131.831 117.342 1.00 227.67 138 PHE U CA 1
ATOM 9353 C C . PHE D 1 138 ? 105.722 130.529 117.705 1.00 227.67 138 PHE U C 1
ATOM 9354 O O . PHE D 1 138 ? 106.262 129.871 116.824 1.00 227.67 138 PHE U O 1
ATOM 9362 N N . GLY D 1 139 ? 105.708 130.146 118.981 1.00 224.50 139 GLY U N 1
ATOM 9363 C CA . GLY D 1 139 ? 106.361 128.925 119.425 1.00 224.50 139 GLY U CA 1
ATOM 9364 C C . GLY D 1 139 ? 107.851 129.053 119.676 1.00 224.50 139 GLY U C 1
ATOM 9365 O O . GLY D 1 139 ? 108.474 128.095 120.125 1.00 224.50 139 GLY U O 1
ATOM 9366 N N . LYS D 1 140 ? 108.425 130.217 119.387 1.00 212.23 140 LYS U N 1
ATOM 9367 C CA . LYS D 1 140 ? 109.843 130.434 119.613 1.00 212.23 140 LYS U CA 1
ATOM 9368 C C . LYS D 1 140 ? 110.141 130.601 121.086 1.00 212.23 140 LYS U C 1
ATOM 9369 O O . LYS D 1 140 ? 109.273 130.962 121.874 1.00 212.23 140 LYS U O 1
ATOM 9375 N N . ILE D 1 141 ? 111.381 130.317 121.462 1.00 202.21 141 ILE U N 1
ATOM 9376 C CA . ILE D 1 141 ? 111.823 130.479 122.828 1.00 202.21 141 ILE U CA 1
ATOM 9377 C C . ILE D 1 141 ? 112.380 131.888 122.978 1.00 202.21 141 ILE U C 1
ATOM 9378 O O . ILE D 1 141 ? 113.219 132.324 122.207 1.00 202.21 141 ILE U O 1
ATOM 9383 N N . ASN D 1 142 ? 111.881 132.601 123.976 1.00 210.27 142 ASN U N 1
ATOM 9384 C CA . ASN D 1 142 ? 112.277 133.964 124.244 1.00 210.27 142 ASN U CA 1
ATOM 9385 C C . ASN D 1 142 ? 113.266 133.974 125.397 1.00 210.27 142 ASN U C 1
ATOM 9386 O O . ASN D 1 142 ? 112.967 133.549 126.504 1.00 210.27 142 ASN U O 1
ATOM 9391 N N . VAL D 1 143 ? 114.460 134.463 125.124 1.00 187.04 143 VAL U N 1
ATOM 9392 C CA . VAL D 1 143 ? 115.513 134.593 126.105 1.00 187.04 143 VAL U CA 1
ATOM 9393 C C . VAL D 1 143 ? 115.925 136.047 126.146 1.00 187.04 143 VAL U C 1
ATOM 9394 O O . VAL D 1 143 ? 116.509 136.574 125.185 1.00 187.04 143 VAL U O 1
ATOM 9398 N N . GLU D 1 144 ? 115.595 136.704 127.247 1.00 195.35 144 GLU U N 1
ATOM 9399 C CA . GLU D 1 144 ? 115.979 138.091 127.461 1.00 195.35 144 GLU U CA 1
ATOM 9400 C C . GLU D 1 144 ? 117.420 138.202 127.886 1.00 195.35 144 GLU U C 1
ATOM 9401 O O . GLU D 1 144 ? 118.006 137.256 128.409 1.00 195.35 144 GLU U O 1
ATOM 9407 N N . SER D 1 145 ? 118.001 139.359 127.627 1.00 179.60 145 SER U N 1
ATOM 9408 C CA . SER D 1 145 ? 119.375 139.613 128.027 1.00 179.60 145 SER U CA 1
ATOM 9409 C C . SER D 1 145 ? 119.507 139.730 129.539 1.00 179.60 145 SER U C 1
ATOM 9410 O O . SER D 1 145 ? 120.615 139.648 130.074 1.00 179.60 145 SER U O 1
ATOM 9413 N N . LYS D 1 146 ? 118.385 139.912 130.230 1.00 185.96 146 LYS U N 1
ATOM 9414 C CA . LYS D 1 146 ? 118.384 140.013 131.670 1.00 185.96 146 LYS U CA 1
ATOM 9415 C C . LYS D 1 146 ? 118.764 138.692 132.324 1.00 185.96 146 LYS U C 1
ATOM 9416 O O . LYS D 1 146 ? 119.212 138.686 133.472 1.00 185.96 146 LYS U O 1
ATOM 9422 N N . VAL D 1 147 ? 118.579 137.571 131.620 1.00 166.55 147 VAL U N 1
ATOM 9423 C CA . VAL D 1 147 ? 118.862 136.267 132.197 1.00 166.55 147 VAL U CA 1
ATOM 9424 C C . VAL D 1 147 ? 120.360 136.059 132.234 1.00 166.55 147 VAL U C 1
ATOM 9425 O O . VAL D 1 147 ? 121.021 136.031 131.207 1.00 166.55 147 VAL U O 1
ATOM 9429 N N . VAL D 1 148 ? 120.910 135.940 133.429 1.00 154.27 148 VAL U N 1
ATOM 9430 C CA . VAL D 1 148 ? 122.334 135.746 133.594 1.00 154.27 148 VAL U CA 1
ATOM 9431 C C . VAL D 1 148 ? 122.718 134.351 133.133 1.00 154.27 148 VAL U C 1
ATOM 9432 O O . VAL D 1 148 ? 121.886 133.449 133.048 1.00 154.27 148 VAL U O 1
ATOM 9436 N N . ALA D 1 149 ? 123.989 134.172 132.801 1.00 152.89 149 ALA U N 1
ATOM 9437 C CA . ALA D 1 149 ? 124.450 132.932 132.207 1.00 152.89 149 ALA U CA 1
ATOM 9438 C C . ALA D 1 149 ? 124.222 131.709 133.089 1.00 152.89 149 ALA U C 1
ATOM 9439 O O . ALA D 1 149 ? 123.792 130.673 132.569 1.00 152.89 149 ALA U O 1
ATOM 9441 N N . PRO D 1 150 ? 124.511 131.779 134.405 1.00 149.22 150 PRO U N 1
ATOM 9442 C CA . PRO D 1 150 ? 124.218 130.604 135.224 1.00 149.22 150 PRO U CA 1
ATOM 9443 C C . PRO D 1 150 ? 122.748 130.222 135.235 1.00 149.22 150 PRO U C 1
ATOM 9444 O O . PRO D 1 150 ? 122.423 129.028 135.325 1.00 149.22 150 PRO U O 1
ATOM 9448 N N . ALA D 1 151 ? 121.858 131.193 135.129 1.00 156.51 151 ALA U N 1
ATOM 9449 C CA . ALA D 1 151 ? 120.436 130.878 135.068 1.00 156.51 151 ALA U CA 1
ATOM 9450 C C . ALA D 1 151 ? 120.111 130.126 133.802 1.00 156.51 151 ALA U C 1
ATOM 9451 O O . ALA D 1 151 ? 119.340 129.172 133.823 1.00 156.51 151 ALA U O 1
ATOM 9453 N N . LEU D 1 152 ? 120.693 130.545 132.685 1.00 153.54 152 LEU U N 1
ATOM 9454 C CA . LEU D 1 152 ? 120.488 129.835 131.432 1.00 153.54 152 LEU U CA 1
ATOM 9455 C C . LEU D 1 152 ? 121.039 128.430 131.539 1.00 153.54 152 LEU U C 1
ATOM 9456 O O . LEU D 1 152 ? 120.498 127.490 130.972 1.00 153.54 152 LEU U O 1
ATOM 9461 N N . ARG D 1 153 ? 122.136 128.272 132.255 1.00 155.21 153 ARG U N 1
ATOM 9462 C CA . ARG D 1 153 ? 122.720 126.961 132.446 1.00 155.21 153 ARG U CA 1
ATOM 9463 C C . ARG D 1 153 ? 121.786 126.073 133.224 1.00 155.21 153 ARG U C 1
ATOM 9464 O O . ARG D 1 153 ? 121.617 124.905 132.892 1.00 155.21 153 ARG U O 1
ATOM 9472 N N . ARG D 1 154 ? 121.172 126.605 134.269 1.00 155.41 154 ARG U N 1
ATOM 9473 C CA . ARG D 1 154 ? 120.228 125.828 135.052 1.00 155.41 154 ARG U CA 1
ATOM 9474 C C . ARG D 1 154 ? 119.030 125.437 134.212 1.00 155.41 154 ARG U C 1
ATOM 9475 O O . ARG D 1 154 ? 118.553 124.303 134.285 1.00 155.41 154 ARG U O 1
ATOM 9483 N N . ALA D 1 155 ? 118.544 126.355 133.395 1.00 155.88 155 ALA U N 1
ATOM 9484 C CA . ALA D 1 155 ? 117.391 126.044 132.559 1.00 155.88 155 ALA U CA 1
ATOM 9485 C C . ALA D 1 155 ? 117.733 124.984 131.548 1.00 155.88 155 ALA U C 1
ATOM 9486 O O . ALA D 1 155 ? 116.945 124.071 131.302 1.00 155.88 155 ALA U O 1
ATOM 9488 N N . LEU D 1 156 ? 118.917 125.082 130.957 1.00 153.04 156 LEU U N 1
ATOM 9489 C CA . LEU D 1 156 ? 119.354 124.092 129.979 1.00 153.04 156 LEU U CA 1
ATOM 9490 C C . LEU D 1 156 ? 119.531 122.751 130.642 1.00 153.04 156 LEU U C 1
ATOM 9491 O O . LEU D 1 156 ? 119.225 121.728 130.056 1.00 153.04 156 LEU U O 1
ATOM 9496 N N . GLU D 1 157 ? 120.021 122.740 131.870 1.00 159.22 157 GLU U N 1
ATOM 9497 C CA . GLU D 1 157 ? 120.185 121.511 132.619 1.00 159.22 157 GLU U CA 1
ATOM 9498 C C . GLU D 1 157 ? 118.847 120.859 132.839 1.00 159.22 157 GLU U C 1
ATOM 9499 O O . GLU D 1 157 ? 118.712 119.658 132.658 1.00 159.22 157 GLU U O 1
ATOM 9505 N N . ASN D 1 158 ? 117.842 121.638 133.217 1.00 148.96 158 ASN U N 1
ATOM 9506 C CA . ASN D 1 158 ? 116.522 121.071 133.448 1.00 148.96 158 ASN U CA 1
ATOM 9507 C C . ASN D 1 158 ? 115.959 120.507 132.174 1.00 148.96 158 ASN U C 1
ATOM 9508 O O . ASN D 1 158 ? 115.408 119.399 132.164 1.00 148.96 158 ASN U O 1
ATOM 9513 N N . ALA D 1 159 ? 116.099 121.239 131.080 1.00 146.82 159 ALA U N 1
ATOM 9514 C CA . ALA D 1 159 ? 115.539 120.781 129.822 1.00 146.82 159 ALA U CA 1
ATOM 9515 C C . ALA D 1 159 ? 116.230 119.517 129.362 1.00 146.82 159 ALA U C 1
ATOM 9516 O O . ALA D 1 159 ? 115.588 118.589 128.889 1.00 146.82 159 ALA U O 1
ATOM 9518 N N . LEU D 1 160 ? 117.549 119.468 129.474 1.00 145.52 160 LEU U N 1
ATOM 9519 C CA . LEU D 1 160 ? 118.300 118.299 129.060 1.00 145.52 160 LEU U CA 1
ATOM 9520 C C . LEU D 1 160 ? 117.935 117.124 129.935 1.00 145.52 160 LEU U C 1
ATOM 9521 O O . LEU D 1 160 ? 117.866 115.997 129.466 1.00 145.52 160 LEU U O 1
ATOM 9526 N N . ILE D 1 161 ? 117.713 117.361 131.220 1.00 147.27 161 ILE U N 1
ATOM 9527 C CA . ILE D 1 161 ? 117.426 116.270 132.140 1.00 147.27 161 ILE U CA 1
ATOM 9528 C C . ILE D 1 161 ? 116.092 115.678 131.783 1.00 147.27 161 ILE U C 1
ATOM 9529 O O . ILE D 1 161 ? 115.949 114.452 131.747 1.00 147.27 161 ILE U O 1
ATOM 9534 N N . HIS D 1 162 ? 115.109 116.512 131.471 1.00 158.35 162 HIS U N 1
ATOM 9535 C CA . HIS D 1 162 ? 113.804 115.951 131.137 1.00 158.35 162 HIS U CA 1
ATOM 9536 C C . HIS D 1 162 ? 113.816 115.292 129.766 1.00 158.35 162 HIS U C 1
ATOM 9537 O O . HIS D 1 162 ? 113.513 114.103 129.631 1.00 158.35 162 HIS U O 1
ATOM 9544 N N . ARG D 1 163 ? 114.153 116.055 128.739 1.00 163.62 163 ARG U N 1
ATOM 9545 C CA . ARG D 1 163 ? 114.117 115.537 127.380 1.00 163.62 163 ARG U CA 1
ATOM 9546 C C . ARG D 1 163 ? 115.034 114.328 127.207 1.00 163.62 163 ARG U C 1
ATOM 9547 O O . ARG D 1 163 ? 114.669 113.337 126.588 1.00 163.62 163 ARG U O 1
ATOM 9555 N N . HIS D 1 164 ? 116.224 114.415 127.778 1.00 169.43 164 HIS U N 1
ATOM 9556 C CA . HIS D 1 164 ? 117.214 113.345 127.834 1.00 169.43 164 HIS U CA 1
ATOM 9557 C C . HIS D 1 164 ? 117.480 112.816 126.444 1.00 169.43 164 HIS U C 1
ATOM 9558 O O . HIS D 1 164 ? 116.995 111.759 126.079 1.00 169.43 164 HIS U O 1
ATOM 9565 N N . PRO D 1 165 ? 118.232 113.576 125.632 1.00 152.98 165 PRO U N 1
ATOM 9566 C CA . PRO D 1 165 ? 118.686 113.026 124.371 1.00 152.98 165 PRO U CA 1
ATOM 9567 C C . PRO D 1 165 ? 119.777 112.005 124.550 1.00 152.98 165 PRO U C 1
ATOM 9568 O O . PRO D 1 165 ? 120.460 111.992 125.553 1.00 152.98 165 PRO U O 1
ATOM 9572 N N . ASP D 1 166 ? 119.947 111.121 123.578 1.00 153.94 166 ASP U N 1
ATOM 9573 C CA . ASP D 1 166 ? 120.958 110.096 123.682 1.00 153.94 166 ASP U CA 1
ATOM 9574 C C . ASP D 1 166 ? 122.349 110.680 123.559 1.00 153.94 166 ASP U C 1
ATOM 9575 O O . ASP D 1 166 ? 123.277 110.224 124.214 1.00 153.94 166 ASP U O 1
ATOM 9580 N N . VAL D 1 167 ? 122.512 111.679 122.713 1.00 135.09 167 VAL U N 1
ATOM 9581 C CA . VAL D 1 167 ? 123.807 112.262 122.431 1.00 135.09 167 VAL U CA 1
ATOM 9582 C C . VAL D 1 167 ? 123.623 113.700 122.030 1.00 135.09 167 VAL U C 1
ATOM 9583 O O . VAL D 1 167 ? 122.658 114.045 121.375 1.00 135.09 167 VAL U O 1
ATOM 9587 N N . PHE D 1 168 ? 124.522 114.558 122.470 1.00 142.24 168 PHE U N 1
ATOM 9588 C CA . PHE D 1 168 ? 124.472 115.976 122.196 1.00 142.24 168 PHE U CA 1
ATOM 9589 C C . PHE D 1 168 ? 125.669 116.338 121.362 1.00 142.24 168 PHE U C 1
ATOM 9590 O O . PHE D 1 168 ? 126.794 116.354 121.858 1.00 142.24 168 PHE U O 1
ATOM 9598 N N . PHE D 1 169 ? 125.447 116.602 120.075 1.00 138.99 169 PHE U N 1
ATOM 9599 C CA . PHE D 1 169 ? 126.511 116.883 119.138 1.00 138.99 169 PHE U CA 1
ATOM 9600 C C . PHE D 1 169 ? 126.912 118.335 119.221 1.00 138.99 169 PHE U C 1
ATOM 9601 O O . PHE D 1 169 ? 126.080 119.235 119.272 1.00 138.99 169 PHE U O 1
ATOM 9609 N N . VAL D 1 170 ? 128.206 118.570 119.246 1.00 134.99 170 VAL U N 1
ATOM 9610 C CA . VAL D 1 170 ? 128.785 119.891 119.182 1.00 134.99 170 VAL U CA 1
ATOM 9611 C C . VAL D 1 170 ? 129.723 119.905 117.994 1.00 134.99 170 VAL U C 1
ATOM 9612 O O . VAL D 1 170 ? 130.888 119.485 118.081 1.00 134.99 170 VAL U O 1
ATOM 9616 N N . ASP D 1 171 ? 129.210 120.366 116.862 1.00 153.95 171 ASP U N 1
ATOM 9617 C CA . ASP D 1 171 ? 129.992 120.420 115.644 1.00 153.95 171 ASP U CA 1
ATOM 9618 C C . ASP D 1 171 ? 130.977 121.553 115.677 1.00 153.95 171 ASP U C 1
ATOM 9619 O O . ASP D 1 171 ? 130.799 122.528 116.381 1.00 153.95 171 ASP U O 1
ATOM 9624 N N . GLU D 1 172 ? 132.023 121.417 114.893 1.00 152.27 172 GLU U N 1
ATOM 9625 C CA . GLU D 1 172 ? 133.187 122.297 114.886 1.00 152.27 172 GLU U CA 1
ATOM 9626 C C . GLU D 1 172 ? 133.537 122.758 116.274 1.00 152.27 172 GLU U C 1
ATOM 9627 O O . GLU D 1 172 ? 133.589 123.933 116.571 1.00 152.27 172 GLU U O 1
ATOM 9633 N N . ALA D 1 173 ? 133.812 121.792 117.131 1.00 143.79 173 ALA U N 1
ATOM 9634 C CA . ALA D 1 173 ? 134.086 122.039 118.529 1.00 143.79 173 ALA U CA 1
ATOM 9635 C C . ALA D 1 173 ? 135.392 122.711 118.765 1.00 143.79 173 ALA U C 1
ATOM 9636 O O . ALA D 1 173 ? 135.669 123.098 119.900 1.00 143.79 173 ALA U O 1
ATOM 9638 N N . GLN D 1 174 ? 136.196 122.893 117.731 1.00 146.28 174 GLN U N 1
ATOM 9639 C CA . GLN D 1 174 ? 137.495 123.530 117.902 1.00 146.28 174 GLN U CA 1
ATOM 9640 C C . GLN D 1 174 ? 137.350 124.985 118.271 1.00 146.28 174 GLN U C 1
ATOM 9641 O O . GLN D 1 174 ? 138.306 125.631 118.678 1.00 146.28 174 GLN U O 1
ATOM 9647 N N . HIS D 1 175 ? 136.153 125.523 118.129 1.00 144.96 175 HIS U N 1
ATOM 9648 C CA . HIS D 1 175 ? 135.897 126.914 118.455 1.00 144.96 175 HIS U CA 1
ATOM 9649 C C . HIS D 1 175 ? 135.870 127.137 119.958 1.00 144.96 175 HIS U C 1
ATOM 9650 O O . HIS D 1 175 ? 135.822 128.283 120.412 1.00 144.96 175 HIS U O 1
ATOM 9657 N N . PHE D 1 176 ? 135.887 126.074 120.748 1.00 139.37 176 PHE U N 1
ATOM 9658 C CA . PHE D 1 176 ? 135.998 126.217 122.179 1.00 139.37 176 PHE U CA 1
ATOM 9659 C C . PHE D 1 176 ? 137.375 126.707 122.587 1.00 139.37 176 PHE U C 1
ATOM 9660 O O . PHE D 1 176 ? 137.560 127.104 123.739 1.00 139.37 176 PHE U O 1
ATOM 9668 N N . GLY D 1 177 ? 138.333 126.682 121.680 1.00 137.34 177 GLY U N 1
ATOM 9669 C CA . GLY D 1 177 ? 139.702 127.034 122.011 1.00 137.34 177 GLY U CA 1
ATOM 9670 C C . GLY D 1 177 ? 139.990 128.498 122.047 1.00 137.34 177 GLY U C 1
ATOM 9671 O O . GLY D 1 177 ? 141.075 128.934 122.407 1.00 137.34 177 GLY U O 1
ATOM 9672 N N . LYS D 1 178 ? 139.001 129.283 121.650 1.00 153.69 178 LYS U N 1
ATOM 9673 C CA . LYS D 1 178 ? 139.110 130.718 121.661 1.00 153.69 178 LYS U CA 1
ATOM 9674 C C . LYS D 1 178 ? 138.968 131.193 123.108 1.00 153.69 178 LYS U C 1
ATOM 9675 O O . LYS D 1 178 ? 137.856 131.540 123.579 1.00 153.69 178 LYS U O 1
ATOM 9681 N N . VAL D 1 179 ? 140.102 131.194 123.811 1.00 162.46 179 VAL U N 1
ATOM 9682 C CA . VAL D 1 179 ? 140.148 131.593 125.198 1.00 162.46 179 VAL U CA 1
ATOM 9683 C C . VAL D 1 179 ? 141.244 132.626 125.437 1.00 162.46 179 VAL U C 1
ATOM 9684 O O . VAL D 1 179 ? 142.180 132.750 124.663 1.00 162.46 179 VAL U O 1
ATOM 9688 N N . ALA D 1 180 ? 141.099 133.376 126.520 1.00 175.39 180 ALA U N 1
ATOM 9689 C CA . ALA D 1 180 ? 142.024 134.429 126.879 1.00 175.39 180 ALA U CA 1
ATOM 9690 C C . ALA D 1 180 ? 143.203 133.964 127.719 1.00 175.39 180 ALA U C 1
ATOM 9691 O O . ALA D 1 180 ? 144.300 134.494 127.615 1.00 175.39 180 ALA U O 1
ATOM 9693 N N . SER D 1 181 ? 142.954 132.993 128.598 1.00 193.96 181 SER U N 1
ATOM 9694 C CA . SER D 1 181 ? 143.977 132.403 129.450 1.00 193.96 181 SER U CA 1
ATOM 9695 C C . SER D 1 181 ? 144.378 131.038 128.905 1.00 193.96 181 SER U C 1
ATOM 9696 O O . SER D 1 181 ? 143.525 130.267 128.447 1.00 193.96 181 SER U O 1
ATOM 9699 N N . GLY D 1 182 ? 145.669 130.742 128.924 1.00 203.65 182 GLY U N 1
ATOM 9700 C CA . GLY D 1 182 ? 146.139 129.459 128.419 1.00 203.65 182 GLY U CA 1
ATOM 9701 C C . GLY D 1 182 ? 145.573 128.263 129.178 1.00 203.65 182 GLY U C 1
ATOM 9702 O O . GLY D 1 182 ? 145.153 127.255 128.599 1.00 203.65 182 GLY U O 1
ATOM 9703 N N . TYR D 1 183 ? 145.554 128.383 130.497 1.00 188.54 183 TYR U N 1
ATOM 9704 C CA . TYR D 1 183 ? 145.055 127.316 131.353 1.00 188.54 183 TYR U CA 1
ATOM 9705 C C . TYR D 1 183 ? 143.553 127.181 131.220 1.00 188.54 183 TYR U C 1
ATOM 9706 O O . TYR D 1 183 ? 142.985 126.161 131.608 1.00 188.54 183 TYR U O 1
ATOM 9715 N N . LYS D 1 184 ? 142.910 128.189 130.639 1.00 182.05 184 LYS U N 1
ATOM 9716 C CA . LYS D 1 184 ? 141.467 128.215 130.598 1.00 182.05 184 LYS U CA 1
ATOM 9717 C C . LYS D 1 184 ? 140.928 127.156 129.648 1.00 182.05 184 LYS U C 1
ATOM 9718 O O . LYS D 1 184 ? 139.703 126.949 129.602 1.00 182.05 184 LYS U O 1
ATOM 9724 N N . LEU D 1 185 ? 141.809 126.465 128.923 1.00 164.07 185 LEU U N 1
ATOM 9725 C CA . LEU D 1 185 ? 141.334 125.403 128.038 1.00 164.07 185 LEU U CA 1
ATOM 9726 C C . LEU D 1 185 ? 140.705 124.296 128.861 1.00 164.07 185 LEU U C 1
ATOM 9727 O O . LEU D 1 185 ? 139.587 123.810 128.578 1.00 164.07 185 LEU U O 1
ATOM 9732 N N . GLN D 1 186 ? 141.410 123.908 129.906 1.00 162.69 186 GLN U N 1
ATOM 9733 C CA . GLN D 1 186 ? 140.919 122.888 130.809 1.00 162.69 186 GLN U CA 1
ATOM 9734 C C . GLN D 1 186 ? 139.673 123.370 131.520 1.00 162.69 186 GLN U C 1
ATOM 9735 O O . GLN D 1 186 ? 138.777 122.586 131.814 1.00 162.69 186 GLN U O 1
ATOM 9741 N N . ASP D 1 187 ? 139.588 124.662 131.805 1.00 174.31 187 ASP U N 1
ATOM 9742 C CA . ASP D 1 187 ? 138.403 125.204 132.441 1.00 174.31 187 ASP U CA 1
ATOM 9743 C C . ASP D 1 187 ? 137.198 125.116 131.538 1.00 174.31 187 ASP U C 1
ATOM 9744 O O . ASP D 1 187 ? 136.081 124.820 132.009 1.00 174.31 187 ASP U O 1
ATOM 9749 N N . GLN D 1 188 ? 137.387 125.389 130.252 1.00 158.94 188 GLN U N 1
ATOM 9750 C CA . GLN D 1 188 ? 136.298 125.273 129.302 1.00 158.94 188 GLN U CA 1
ATOM 9751 C C . GLN D 1 188 ? 135.793 123.848 129.249 1.00 158.94 188 GLN U C 1
ATOM 9752 O O . GLN D 1 188 ? 134.578 123.562 129.307 1.00 158.94 188 GLN U O 1
ATOM 9758 N N . LEU D 1 189 ? 136.719 122.926 129.180 1.00 152.53 189 LEU U N 1
ATOM 9759 C CA . LEU D 1 189 ? 136.361 121.531 129.097 1.00 152.53 189 LEU U CA 1
ATOM 9760 C C . LEU D 1 189 ? 135.712 121.072 130.390 1.00 152.53 189 LEU U C 1
ATOM 9761 O O . LEU D 1 189 ? 134.819 120.250 130.370 1.00 152.53 189 LEU U O 1
ATOM 9766 N N . ASP D 1 190 ? 136.131 121.620 131.526 1.00 162.40 190 ASP U N 1
ATOM 9767 C CA . ASP D 1 190 ? 135.530 121.269 132.805 1.00 162.40 190 ASP U CA 1
ATOM 9768 C C . ASP D 1 190 ? 134.112 121.788 132.903 1.00 162.40 190 ASP U C 1
ATOM 9769 O O . ASP D 1 190 ? 133.246 121.125 133.482 1.00 162.40 190 ASP U O 1
ATOM 9774 N N . CYS D 1 191 ? 133.860 122.962 132.361 1.00 154.22 191 CYS U N 1
ATOM 9775 C CA . CYS D 1 191 ? 132.512 123.489 132.315 1.00 154.22 191 CYS U CA 1
ATOM 9776 C C . CYS D 1 191 ? 131.610 122.586 131.505 1.00 154.22 191 CYS U C 1
ATOM 9777 O O . CYS D 1 191 ? 130.483 122.265 131.909 1.00 154.22 191 CYS U O 1
ATOM 9780 N N . LEU D 1 192 ? 132.091 122.129 130.372 1.00 151.09 192 LEU U N 1
ATOM 9781 C CA . LEU D 1 192 ? 131.308 121.246 129.537 1.00 151.09 192 LEU U CA 1
ATOM 9782 C C . LEU D 1 192 ? 131.097 119.920 130.254 1.00 151.09 192 LEU U C 1
ATOM 9783 O O . LEU D 1 192 ? 130.015 119.348 130.196 1.00 151.09 192 LEU U O 1
ATOM 9788 N N . LYS D 1 193 ? 132.112 119.426 130.946 1.00 148.38 193 LYS U N 1
ATOM 9789 C CA . LYS D 1 193 ? 132.000 118.170 131.672 1.00 148.38 193 LYS U CA 1
ATOM 9790 C C . LYS D 1 193 ? 130.984 118.277 132.774 1.00 148.38 193 LYS U C 1
ATOM 9791 O O . LYS D 1 193 ? 130.198 117.349 133.003 1.00 148.38 193 LYS U O 1
ATOM 9797 N N . SER D 1 194 ? 130.991 119.395 133.487 1.00 149.91 194 SER U N 1
ATOM 9798 C CA . SER D 1 194 ? 130.033 119.593 134.563 1.00 149.91 194 SER U CA 1
ATOM 9799 C C . SER D 1 194 ? 128.625 119.689 134.036 1.00 149.91 194 SER U C 1
ATOM 9800 O O . SER D 1 194 ? 127.698 119.194 134.657 1.00 149.91 194 SER U O 1
ATOM 9803 N N . LEU D 1 195 ? 128.449 120.320 132.891 1.00 144.27 195 LEU U N 1
ATOM 9804 C CA . LEU D 1 195 ? 127.154 120.343 132.231 1.00 144.27 195 LEU U CA 1
ATOM 9805 C C . LEU D 1 195 ? 126.722 118.969 131.847 1.00 144.27 195 LEU U C 1
ATOM 9806 O O . LEU D 1 195 ? 125.548 118.657 131.934 1.00 144.27 195 LEU U O 1
ATOM 9811 N N . ALA D 1 196 ? 127.653 118.123 131.440 1.00 142.06 196 ALA U N 1
ATOM 9812 C CA . ALA D 1 196 ? 127.333 116.771 131.022 1.00 142.06 196 ALA U CA 1
ATOM 9813 C C . ALA D 1 196 ? 127.189 115.805 132.164 1.00 142.06 196 ALA U C 1
ATOM 9814 O O . ALA D 1 196 ? 126.673 114.712 131.969 1.00 142.06 196 ALA U O 1
ATOM 9816 N N . ASN D 1 197 ? 127.654 116.167 133.351 1.00 147.99 197 ASN U N 1
ATOM 9817 C CA . ASN D 1 197 ? 127.601 115.282 134.502 1.00 147.99 197 ASN U CA 1
ATOM 9818 C C . ASN D 1 197 ? 126.193 115.264 135.088 1.00 147.99 197 ASN U C 1
ATOM 9819 O O . ASN D 1 197 ? 125.527 114.218 135.113 1.00 147.99 197 ASN U O 1
ATOM 9824 N N . MET D 1 198 ? 125.707 116.430 135.505 1.00 156.99 198 MET U N 1
ATOM 9825 C CA . MET D 1 198 ? 124.420 116.488 136.171 1.00 156.99 198 MET U CA 1
ATOM 9826 C C . MET D 1 198 ? 123.252 116.266 135.244 1.00 156.99 198 MET U C 1
ATOM 9827 O O . MET D 1 198 ? 122.144 115.957 135.703 1.00 156.99 198 MET U O 1
ATOM 9832 N N . THR D 1 199 ? 123.461 116.412 133.943 1.00 152.36 199 THR U N 1
ATOM 9833 C CA . THR D 1 199 ? 122.399 116.124 133.000 1.00 152.36 199 THR U CA 1
ATOM 9834 C C . THR D 1 199 ? 122.434 114.677 132.557 1.00 152.36 199 THR U C 1
ATOM 9835 O O . THR D 1 199 ? 121.418 114.139 132.129 1.00 152.36 199 THR U O 1
ATOM 9839 N N . GLY D 1 200 ? 123.574 114.027 132.663 1.00 146.20 200 GLY U N 1
ATOM 9840 C CA . GLY D 1 200 ? 123.690 112.657 132.204 1.00 146.20 200 GLY U CA 1
ATOM 9841 C C . GLY D 1 200 ? 123.458 112.498 130.725 1.00 146.20 200 GLY U C 1
ATOM 9842 O O . GLY D 1 200 ? 122.899 111.514 130.274 1.00 146.20 200 GLY U O 1
ATOM 9843 N N . ILE D 1 201 ? 123.888 113.482 129.957 1.00 149.77 201 ILE U N 1
ATOM 9844 C CA . ILE D 1 201 ? 123.713 113.519 128.517 1.00 149.77 201 ILE U CA 1
ATOM 9845 C C . ILE D 1 201 ? 125.091 113.473 127.900 1.00 149.77 201 ILE U C 1
ATOM 9846 O O . ILE D 1 201 ? 125.976 114.241 128.251 1.00 149.77 201 ILE U O 1
ATOM 9851 N N . LEU D 1 202 ? 125.286 112.551 126.978 1.00 144.88 202 LEU U N 1
ATOM 9852 C CA . LEU D 1 202 ? 126.581 112.323 126.359 1.00 144.88 202 LEU U CA 1
ATOM 9853 C C . LEU D 1 202 ? 126.880 113.432 125.398 1.00 144.88 202 LEU U C 1
ATOM 9854 O O . LEU D 1 202 ? 126.078 113.757 124.508 1.00 144.88 202 LEU U O 1
ATOM 9859 N N . HIS D 1 203 ? 128.023 114.071 125.569 1.00 150.96 203 HIS U N 1
ATOM 9860 C CA . HIS D 1 203 ? 128.443 115.181 124.717 1.00 150.96 203 HIS U CA 1
ATOM 9861 C C . HIS D 1 203 ? 129.441 114.669 123.720 1.00 150.96 203 HIS U C 1
ATOM 9862 O O . HIS D 1 203 ? 130.433 114.049 124.105 1.00 150.96 203 HIS U O 1
ATOM 9869 N N . CYS D 1 204 ? 129.155 114.860 122.439 1.00 145.66 204 CYS U N 1
ATOM 9870 C CA . CYS D 1 204 ? 130.055 114.486 121.368 1.00 145.66 204 CYS U CA 1
ATOM 9871 C C . CYS D 1 204 ? 130.562 115.724 120.685 1.00 145.66 204 CYS U C 1
ATOM 9872 O O . CYS D 1 204 ? 129.798 116.555 120.182 1.00 145.66 204 CYS U O 1
ATOM 9875 N N . LEU D 1 205 ? 131.877 115.875 120.676 1.00 139.47 205 LEU U N 1
ATOM 9876 C CA . LEU D 1 205 ? 132.545 117.030 120.155 1.00 139.47 205 LEU U CA 1
ATOM 9877 C C . LEU D 1 205 ? 133.135 116.690 118.793 1.00 139.47 205 LEU U C 1
ATOM 9878 O O . LEU D 1 205 ? 134.105 115.970 118.683 1.00 139.47 205 LEU U O 1
ATOM 9883 N N . LEU D 1 206 ? 132.520 117.194 117.742 1.00 143.13 206 LEU U N 1
ATOM 9884 C CA . LEU D 1 206 ? 132.991 117.090 116.381 1.00 143.13 206 LEU U CA 1
ATOM 9885 C C . LEU D 1 206 ? 133.912 118.250 116.095 1.00 143.13 206 LEU U C 1
ATOM 9886 O O . LEU D 1 206 ? 133.530 119.422 116.261 1.00 143.13 206 LEU U O 1
ATOM 9891 N N . GLY D 1 207 ? 135.125 117.946 115.676 1.00 140.65 207 GLY U N 1
ATOM 9892 C CA . GLY D 1 207 ? 136.114 118.963 115.423 1.00 140.65 207 GLY U CA 1
ATOM 9893 C C . GLY D 1 207 ? 137.240 118.534 114.549 1.00 140.65 207 GLY U C 1
ATOM 9894 O O . GLY D 1 207 ? 137.423 117.359 114.327 1.00 140.65 207 GLY U O 1
ATOM 9895 N N . THR D 1 208 ? 137.999 119.493 114.055 1.00 145.39 208 THR U N 1
ATOM 9896 C CA . THR D 1 208 ? 139.149 119.231 113.214 1.00 145.39 208 THR U CA 1
ATOM 9897 C C . THR D 1 208 ? 140.344 118.908 114.080 1.00 145.39 208 THR U C 1
ATOM 9898 O O . THR D 1 208 ? 140.193 118.652 115.262 1.00 145.39 208 THR U O 1
ATOM 9902 N N . TYR D 1 209 ? 141.532 118.839 113.505 1.00 149.12 209 TYR U N 1
ATOM 9903 C CA . TYR D 1 209 ? 142.716 118.465 114.267 1.00 149.12 209 TYR U CA 1
ATOM 9904 C C . TYR D 1 209 ? 143.146 119.565 115.201 1.00 149.12 209 TYR U C 1
ATOM 9905 O O . TYR D 1 209 ? 144.028 119.362 116.026 1.00 149.12 209 TYR U O 1
ATOM 9914 N N . GLU D 1 210 ? 142.540 120.732 115.103 1.00 152.76 210 GLU U N 1
ATOM 9915 C CA . GLU D 1 210 ? 142.766 121.783 116.077 1.00 152.76 210 GLU U CA 1
ATOM 9916 C C . GLU D 1 210 ? 142.195 121.383 117.419 1.00 152.76 210 GLU U C 1
ATOM 9917 O O . GLU D 1 210 ? 142.654 121.862 118.444 1.00 152.76 210 GLU U O 1
ATOM 9923 N N . LEU D 1 211 ? 141.216 120.485 117.433 1.00 143.86 211 LEU U N 1
ATOM 9924 C CA . LEU D 1 211 ? 140.611 120.009 118.676 1.00 143.86 211 LEU U CA 1
ATOM 9925 C C . LEU D 1 211 ? 141.574 119.220 119.528 1.00 143.86 211 LEU U C 1
ATOM 9926 O O . LEU D 1 211 ? 141.286 118.970 120.694 1.00 143.86 211 LEU U O 1
ATOM 9931 N N . LEU D 1 212 ? 142.725 118.842 118.988 1.00 138.58 212 LEU U N 1
ATOM 9932 C CA . LEU D 1 212 ? 143.696 118.064 119.739 1.00 138.58 212 LEU U CA 1
ATOM 9933 C C . LEU D 1 212 ? 144.257 118.841 120.911 1.00 138.58 212 LEU U C 1
ATOM 9934 O O . LEU D 1 212 ? 144.879 118.250 121.790 1.00 138.58 212 LEU U O 1
ATOM 9939 N N . THR D 1 213 ? 144.043 120.146 120.955 1.00 149.25 213 THR U N 1
ATOM 9940 C CA . THR D 1 213 ? 144.444 120.921 122.113 1.00 149.25 213 THR U CA 1
ATOM 9941 C C . THR D 1 213 ? 143.656 120.522 123.343 1.00 149.25 213 THR U C 1
ATOM 9942 O O . THR D 1 213 ? 144.134 120.717 124.465 1.00 149.25 213 THR U O 1
ATOM 9946 N N . PHE D 1 214 ? 142.470 119.956 123.152 1.00 143.66 214 PHE U N 1
ATOM 9947 C CA . PHE D 1 214 ? 141.643 119.487 124.244 1.00 143.66 214 PHE U CA 1
ATOM 9948 C C . PHE D 1 214 ? 141.814 117.997 124.511 1.00 143.66 214 PHE U C 1
ATOM 9949 O O . PHE D 1 214 ? 141.067 117.421 125.305 1.00 143.66 214 PHE U O 1
ATOM 9957 N N . ARG D 1 215 ? 142.797 117.363 123.902 1.00 154.70 215 ARG U N 1
ATOM 9958 C CA . ARG D 1 215 ? 142.732 115.904 123.751 1.00 154.70 215 ARG U CA 1
ATOM 9959 C C . ARG D 1 215 ? 142.987 115.228 125.077 1.00 154.70 215 ARG U C 1
ATOM 9960 O O . ARG D 1 215 ? 142.344 114.216 125.397 1.00 154.70 215 ARG U O 1
ATOM 9968 N N . ASN D 1 216 ? 143.916 115.742 125.870 1.00 157.09 216 ASN U N 1
ATOM 9969 C CA . ASN D 1 216 ? 144.243 115.115 127.145 1.00 157.09 216 ASN U CA 1
ATOM 9970 C C . ASN D 1 216 ? 144.681 116.165 128.141 1.00 157.09 216 ASN U C 1
ATOM 9971 O O . ASN D 1 216 ? 145.839 116.567 128.174 1.00 157.09 216 ASN U O 1
ATOM 9976 N N . LEU D 1 217 ? 143.727 116.656 128.918 1.00 152.66 217 LEU U N 1
ATOM 9977 C CA . LEU D 1 217 ? 143.976 117.608 129.973 1.00 152.66 217 LEU U CA 1
ATOM 9978 C C . LEU D 1 217 ? 143.320 117.076 131.237 1.00 152.66 217 LEU U C 1
ATOM 9979 O O . LEU D 1 217 ? 142.105 116.833 131.266 1.00 152.66 217 LEU U O 1
ATOM 9984 N N . SER D 1 218 ? 144.125 116.861 132.267 1.00 152.39 218 SER U N 1
ATOM 9985 C CA . SER D 1 218 ? 143.692 116.268 133.530 1.00 152.39 218 SER U CA 1
ATOM 9986 C C . SER D 1 218 ? 143.247 114.836 133.384 1.00 152.39 218 SER U C 1
ATOM 9987 O O . SER D 1 218 ? 142.811 114.419 132.345 1.00 152.39 218 SER U O 1
ATOM 9990 N N . GLY D 1 219 ? 143.393 114.065 134.441 1.00 152.87 219 GLY U N 1
ATOM 9991 C CA . GLY D 1 219 ? 143.061 112.669 134.406 1.00 152.87 219 GLY U CA 1
ATOM 9992 C C . GLY D 1 219 ? 141.601 112.423 134.277 1.00 152.87 219 GLY U C 1
ATOM 9993 O O . GLY D 1 219 ? 141.194 111.485 133.600 1.00 152.87 219 GLY U O 1
ATOM 9994 N N . GLN D 1 220 ? 140.788 113.220 134.951 1.00 154.94 220 GLN U N 1
ATOM 9995 C CA . GLN D 1 220 ? 139.353 112.991 134.948 1.00 154.94 220 GLN U CA 1
ATOM 9996 C C . GLN D 1 220 ? 138.816 113.171 133.554 1.00 154.94 220 GLN U C 1
ATOM 9997 O O . GLN D 1 220 ? 138.017 112.357 133.111 1.00 154.94 220 GLN U O 1
ATOM 10003 N N . LEU D 1 221 ? 139.240 114.200 132.833 1.00 148.97 221 LEU U N 1
ATOM 10004 C CA . LEU D 1 221 ? 138.755 114.399 131.477 1.00 148.97 221 LEU U CA 1
ATOM 10005 C C . LEU D 1 221 ? 139.259 113.303 130.567 1.00 148.97 221 LEU U C 1
ATOM 10006 O O . LEU D 1 221 ? 138.615 112.968 129.585 1.00 148.97 221 LEU U O 1
ATOM 10011 N N . SER D 1 222 ? 140.417 112.741 130.861 1.00 150.28 222 SER U N 1
ATOM 10012 C CA . SER D 1 222 ? 140.920 111.615 130.098 1.00 150.28 222 SER U CA 1
ATOM 10013 C C . SER D 1 222 ? 140.058 110.397 130.295 1.00 150.28 222 SER U C 1
ATOM 10014 O O . SER D 1 222 ? 139.794 109.662 129.344 1.00 150.28 222 SER U O 1
ATOM 10017 N N . ARG D 1 223 ? 139.607 110.160 131.512 1.00 152.93 223 ARG U N 1
ATOM 10018 C CA . ARG D 1 223 ? 138.788 108.997 131.808 1.00 152.93 223 ARG U CA 1
ATOM 10019 C C . ARG D 1 223 ? 137.458 109.090 131.096 1.00 152.93 223 ARG U C 1
ATOM 10020 O O . ARG D 1 223 ? 136.980 108.113 130.531 1.00 152.93 223 ARG U O 1
ATOM 10028 N N . ARG D 1 224 ? 136.845 110.264 131.114 1.00 152.01 224 ARG U N 1
ATOM 10029 C CA . ARG D 1 224 ? 135.500 110.437 130.625 1.00 152.01 224 ARG U CA 1
ATOM 10030 C C . ARG D 1 224 ? 135.446 110.888 129.179 1.00 152.01 224 ARG U C 1
ATOM 10031 O O . ARG D 1 224 ? 134.495 111.594 128.756 1.00 152.01 224 ARG U O 1
ATOM 10039 N N . SER D 1 225 ? 136.447 110.517 128.390 1.00 152.87 225 SER U N 1
ATOM 10040 C CA . SER D 1 225 ? 136.453 110.827 126.963 1.00 152.87 225 SER U CA 1
ATOM 10041 C C . SER D 1 225 ? 136.960 109.640 126.192 1.00 152.87 225 SER U C 1
ATOM 10042 O O . SER D 1 225 ? 137.821 108.884 126.665 1.00 152.87 225 SER U O 1
ATOM 10045 N N . VAL D 1 226 ? 136.399 109.452 125.004 1.00 143.26 226 VAL U N 1
ATOM 10046 C CA . VAL D 1 226 ? 136.827 108.433 124.066 1.00 143.26 226 VAL U CA 1
ATOM 10047 C C . VAL D 1 226 ? 137.271 109.119 122.784 1.00 143.26 226 VAL U C 1
ATOM 10048 O O . VAL D 1 226 ? 136.683 110.117 122.376 1.00 143.26 226 VAL U O 1
ATOM 10052 N N . ASP D 1 227 ? 138.363 108.642 122.206 1.00 165.76 227 ASP U N 1
ATOM 10053 C CA . ASP D 1 227 ? 138.978 109.281 121.060 1.00 165.76 227 ASP U CA 1
ATOM 10054 C C . ASP D 1 227 ? 138.691 108.474 119.816 1.00 165.76 227 ASP U C 1
ATOM 10055 O O . ASP D 1 227 ? 139.146 107.342 119.686 1.00 165.76 227 ASP U O 1
ATOM 10060 N N . ILE D 1 228 ? 137.928 109.050 118.898 1.00 146.09 228 ILE U N 1
ATOM 10061 C CA . ILE D 1 228 ? 137.630 108.431 117.619 1.00 146.09 228 ILE U CA 1
ATOM 10062 C C . ILE D 1 228 ? 138.322 109.217 116.527 1.00 146.09 228 ILE U C 1
ATOM 10063 O O . ILE D 1 228 ? 138.157 110.407 116.455 1.00 146.09 228 ILE U O 1
ATOM 10068 N N . HIS D 1 229 ? 139.111 108.555 115.696 1.00 145.44 229 HIS U N 1
ATOM 10069 C CA . HIS D 1 229 ? 139.959 109.186 114.702 1.00 145.44 229 HIS U CA 1
ATOM 10070 C C . HIS D 1 229 ? 139.439 108.844 113.337 1.00 145.44 229 HIS U C 1
ATOM 10071 O O . HIS D 1 229 ? 139.494 107.683 112.898 1.00 145.44 229 HIS U O 1
ATOM 10078 N N . PHE D 1 230 ? 138.959 109.853 112.625 1.00 147.47 230 PHE U N 1
ATOM 10079 C CA . PHE D 1 230 ? 138.513 109.717 111.253 1.00 147.47 230 PHE U CA 1
ATOM 10080 C C . PHE D 1 230 ? 139.702 109.875 110.348 1.00 147.47 230 PHE U C 1
ATOM 10081 O O . PHE D 1 230 ? 139.927 110.922 109.747 1.00 147.47 230 PHE U O 1
ATOM 10089 N N . ARG D 1 231 ? 140.497 108.826 110.251 1.00 150.68 231 ARG U N 1
ATOM 10090 C CA . ARG D 1 231 ? 141.715 108.882 109.470 1.00 150.68 231 ARG U CA 1
ATOM 10091 C C . ARG D 1 231 ? 141.406 109.017 107.990 1.00 150.68 231 ARG U C 1
ATOM 10092 O O . ARG D 1 231 ? 140.423 108.514 107.502 1.00 150.68 231 ARG U O 1
ATOM 10100 N N . ARG D 1 232 ? 142.273 109.716 107.279 1.00 154.94 232 ARG U N 1
ATOM 10101 C CA . ARG D 1 232 ? 142.231 109.849 105.842 1.00 154.94 232 ARG U CA 1
ATOM 10102 C C . ARG D 1 232 ? 142.876 108.675 105.164 1.00 154.94 232 ARG U C 1
ATOM 10103 O O . ARG D 1 232 ? 143.715 107.978 105.757 1.00 154.94 232 ARG U O 1
ATOM 10111 N N . TYR D 1 233 ? 142.512 108.426 103.913 1.00 159.34 233 TYR U N 1
ATOM 10112 C CA . TYR D 1 233 ? 143.103 107.328 103.161 1.00 159.34 233 TYR U CA 1
ATOM 10113 C C . TYR D 1 233 ? 144.510 107.690 102.784 1.00 159.34 233 TYR U C 1
ATOM 10114 O O . TYR D 1 233 ? 144.729 108.529 101.925 1.00 159.34 233 TYR U O 1
ATOM 10123 N N . CYS D 1 234 ? 145.484 107.076 103.438 1.00 172.28 234 CYS U N 1
ATOM 10124 C CA . CYS D 1 234 ? 146.885 107.385 103.203 1.00 172.28 234 CYS U CA 1
ATOM 10125 C C . CYS D 1 234 ? 147.346 106.787 101.885 1.00 172.28 234 CYS U C 1
ATOM 10126 O O . CYS D 1 234 ? 146.625 106.043 101.235 1.00 172.28 234 CYS U O 1
ATOM 10129 N N . ALA D 1 235 ? 148.550 107.139 101.460 1.00 174.11 235 ALA U N 1
ATOM 10130 C CA . ALA D 1 235 ? 149.079 106.665 100.180 1.00 174.11 235 ALA U CA 1
ATOM 10131 C C . ALA D 1 235 ? 150.075 105.545 100.339 1.00 174.11 235 ALA U C 1
ATOM 10132 O O . ALA D 1 235 ? 150.318 104.789 99.412 1.00 174.11 235 ALA U O 1
ATOM 10134 N N . ASP D 1 236 ? 150.653 105.430 101.518 1.00 184.16 236 ASP U N 1
ATOM 10135 C CA . ASP D 1 236 ? 151.690 104.463 101.770 1.00 184.16 236 ASP U CA 1
ATOM 10136 C C . ASP D 1 236 ? 151.116 103.059 101.810 1.00 184.16 236 ASP U C 1
ATOM 10137 O O . ASP D 1 236 ? 151.670 102.124 101.237 1.00 184.16 236 ASP U O 1
ATOM 10142 N N . SER D 1 237 ? 149.998 102.901 102.493 1.00 184.78 237 SER U N 1
ATOM 10143 C CA . SER D 1 237 ? 149.396 101.594 102.650 1.00 184.78 237 SER U CA 1
ATOM 10144 C C . SER D 1 237 ? 148.656 101.233 101.390 1.00 184.78 237 SER U C 1
ATOM 10145 O O . SER D 1 237 ? 147.800 101.977 100.966 1.00 184.78 237 SER U O 1
ATOM 10148 N N . PRO D 1 238 ? 148.982 100.094 100.766 1.00 180.26 238 PRO U N 1
ATOM 10149 C CA . PRO D 1 238 ? 148.312 99.748 99.510 1.00 180.26 238 PRO U CA 1
ATOM 10150 C C . PRO D 1 238 ? 146.791 99.612 99.643 1.00 180.26 238 PRO U C 1
ATOM 10151 O O . PRO D 1 238 ? 146.059 99.951 98.702 1.00 180.26 238 PRO U O 1
ATOM 10155 N N . GLU D 1 239 ? 146.306 99.151 100.784 1.00 193.13 239 GLU U N 1
ATOM 10156 C CA . GLU D 1 239 ? 144.877 98.936 100.939 1.00 193.13 239 GLU U CA 1
ATOM 10157 C C . GLU D 1 239 ? 144.119 100.260 100.879 1.00 193.13 239 GLU U C 1
ATOM 10158 O O . GLU D 1 239 ? 143.006 100.336 100.334 1.00 193.13 239 GLU U O 1
ATOM 10164 N N . ASP D 1 240 ? 144.707 101.319 101.425 1.00 186.26 240 ASP U N 1
ATOM 10165 C CA . ASP D 1 240 ? 144.088 102.628 101.311 1.00 186.26 240 ASP U CA 1
ATOM 10166 C C . ASP D 1 240 ? 144.056 103.089 99.863 1.00 186.26 240 ASP U C 1
ATOM 10167 O O . ASP D 1 240 ? 143.119 103.752 99.449 1.00 186.26 240 ASP U O 1
ATOM 10172 N N . VAL D 1 241 ? 145.081 102.771 99.091 1.00 180.29 241 VAL U N 1
ATOM 10173 C CA . VAL D 1 241 ? 145.097 103.105 97.682 1.00 180.29 241 VAL U CA 1
ATOM 10174 C C . VAL D 1 241 ? 143.987 102.381 96.960 1.00 180.29 241 VAL U C 1
ATOM 10175 O O . VAL D 1 241 ? 143.317 102.972 96.107 1.00 180.29 241 VAL U O 1
ATOM 10179 N N . GLN D 1 242 ? 143.774 101.112 97.282 1.00 186.36 242 GLN U N 1
ATOM 10180 C CA . GLN D 1 242 ? 142.691 100.370 96.659 1.00 186.36 242 GLN U CA 1
ATOM 10181 C C . GLN D 1 242 ? 141.348 100.973 97.011 1.00 186.36 242 GLN U C 1
ATOM 10182 O O . GLN D 1 242 ? 140.462 101.078 96.156 1.00 186.36 242 GLN U O 1
ATOM 10188 N N . ALA D 1 243 ? 141.197 101.412 98.246 1.00 177.66 243 ALA U N 1
ATOM 10189 C CA . ALA D 1 243 ? 139.958 102.033 98.664 1.00 177.66 243 ALA U CA 1
ATOM 10190 C C . ALA D 1 243 ? 139.746 103.353 97.951 1.00 177.66 243 ALA U C 1
ATOM 10191 O O . ALA D 1 243 ? 138.632 103.669 97.540 1.00 177.66 243 ALA U O 1
ATOM 10193 N N . PHE D 1 244 ? 140.802 104.145 97.805 1.00 175.19 244 PHE U N 1
ATOM 10194 C CA . PHE D 1 244 ? 140.715 105.396 97.073 1.00 175.19 244 PHE U CA 1
ATOM 10195 C C . PHE D 1 244 ? 140.313 105.149 95.633 1.00 175.19 244 PHE U C 1
ATOM 10196 O O . PHE D 1 244 ? 139.460 105.863 95.085 1.00 175.19 244 PHE U O 1
ATOM 10204 N N . LYS D 1 245 ? 140.914 104.161 94.987 1.00 169.48 245 LYS U N 1
ATOM 10205 C CA . LYS D 1 245 ? 140.559 103.877 93.611 1.00 169.48 245 LYS U CA 1
ATOM 10206 C C . LYS D 1 245 ? 139.132 103.401 93.516 1.00 169.48 245 LYS U C 1
ATOM 10207 O O . LYS D 1 245 ? 138.430 103.732 92.563 1.00 169.48 245 LYS U O 1
ATOM 10213 N N . SER D 1 246 ? 138.681 102.642 94.501 1.00 173.59 246 SER U N 1
ATOM 10214 C CA . SER D 1 246 ? 137.323 102.128 94.481 1.00 173.59 246 SER U CA 1
ATOM 10215 C C . SER D 1 246 ? 136.337 103.246 94.631 1.00 173.59 246 SER U C 1
ATOM 10216 O O . SER D 1 246 ? 135.338 103.267 93.927 1.00 173.59 246 SER U O 1
ATOM 10219 N N . VAL D 1 247 ? 136.604 104.197 95.518 1.00 180.03 247 VAL U N 1
ATOM 10220 C CA . VAL D 1 247 ? 135.670 105.306 95.686 1.00 180.03 247 VAL U CA 1
ATOM 10221 C C . VAL D 1 247 ? 135.717 106.224 94.475 1.00 180.03 247 VAL U C 1
ATOM 10222 O O . VAL D 1 247 ? 134.707 106.802 94.094 1.00 180.03 247 VAL U O 1
ATOM 10226 N N . LEU D 1 248 ? 136.869 106.351 93.834 1.00 169.23 248 LEU U N 1
ATOM 10227 C CA . LEU D 1 248 ? 136.951 107.103 92.598 1.00 169.23 248 LEU U CA 1
ATOM 10228 C C . LEU D 1 248 ? 136.111 106.459 91.524 1.00 169.23 248 LEU U C 1
ATOM 10229 O O . LEU D 1 248 ? 135.393 107.139 90.798 1.00 169.23 248 LEU U O 1
ATOM 10234 N N . LEU D 1 249 ? 136.184 105.149 91.405 1.00 174.58 249 LEU U N 1
ATOM 10235 C CA . LEU D 1 249 ? 135.391 104.437 90.417 1.00 174.58 249 LEU U CA 1
ATOM 10236 C C . LEU D 1 249 ? 133.926 104.553 90.731 1.00 174.58 249 LEU U C 1
ATOM 10237 O O . LEU D 1 249 ? 133.108 104.739 89.833 1.00 174.58 249 LEU U O 1
ATOM 10242 N N . THR D 1 250 ? 133.577 104.470 92.002 1.00 186.59 250 THR U N 1
ATOM 10243 C CA . THR D 1 250 ? 132.190 104.600 92.410 1.00 186.59 250 THR U CA 1
ATOM 10244 C C . THR D 1 250 ? 131.666 105.977 92.080 1.00 186.59 250 THR U C 1
ATOM 10245 O O . THR D 1 250 ? 130.539 106.116 91.631 1.00 186.59 250 THR U O 1
ATOM 10249 N N . PHE D 1 251 ? 132.469 107.007 92.294 1.00 179.71 251 PHE U N 1
ATOM 10250 C CA . PHE D 1 251 ? 132.054 108.354 91.915 1.00 179.71 251 PHE U CA 1
ATOM 10251 C C . PHE D 1 251 ? 131.911 108.456 90.413 1.00 179.71 251 PHE U C 1
ATOM 10252 O O . PHE D 1 251 ? 130.992 109.074 89.933 1.00 179.71 251 PHE U O 1
ATOM 10260 N N . GLN D 1 252 ? 132.827 107.870 89.665 1.00 182.11 252 GLN U N 1
ATOM 10261 C CA . GLN D 1 252 ? 132.791 107.932 88.210 1.00 182.11 252 GLN U CA 1
ATOM 10262 C C . GLN D 1 252 ? 131.532 107.292 87.681 1.00 182.11 252 GLN U C 1
ATOM 10263 O O . GLN D 1 252 ? 130.953 107.758 86.698 1.00 182.11 252 GLN U O 1
ATOM 10269 N N . GLN D 1 253 ? 131.078 106.235 88.328 1.00 190.51 253 GLN U N 1
ATOM 10270 C CA . GLN D 1 253 ? 129.919 105.511 87.845 1.00 190.51 253 GLN U CA 1
ATOM 10271 C C . GLN D 1 253 ? 128.670 106.342 88.023 1.00 190.51 253 GLN U C 1
ATOM 10272 O O . GLN D 1 253 ? 127.758 106.244 87.217 1.00 190.51 253 GLN U O 1
ATOM 10278 N N . HIS D 1 254 ? 128.611 107.152 89.073 1.00 184.10 254 HIS U N 1
ATOM 10279 C CA . HIS D 1 254 ? 127.422 107.936 89.377 1.00 184.10 254 HIS U CA 1
ATOM 10280 C C . HIS D 1 254 ? 127.602 109.408 89.007 1.00 184.10 254 HIS U C 1
ATOM 10281 O O . HIS D 1 254 ? 127.129 110.282 89.701 1.00 184.10 254 HIS U O 1
ATOM 10288 N N . LEU D 1 255 ? 128.260 109.695 87.899 1.00 177.94 255 LEU U N 1
ATOM 10289 C CA . LEU D 1 255 ? 128.292 111.053 87.365 1.00 177.94 255 LEU U CA 1
ATOM 10290 C C . LEU D 1 255 ? 127.244 111.170 86.279 1.00 177.94 255 LEU U C 1
ATOM 10291 O O . LEU D 1 255 ? 127.340 110.500 85.256 1.00 177.94 255 LEU U O 1
ATOM 10296 N N . PRO D 1 256 ? 126.229 112.017 86.480 1.00 192.92 256 PRO U N 1
ATOM 10297 C CA . PRO D 1 256 ? 125.150 112.093 85.499 1.00 192.92 256 PRO U CA 1
ATOM 10298 C C . PRO D 1 256 ? 125.591 112.747 84.196 1.00 192.92 256 PRO U C 1
ATOM 10299 O O . PRO D 1 256 ? 125.204 113.883 83.896 1.00 192.92 256 PRO U O 1
ATOM 10303 N N . LEU D 1 257 ? 126.385 112.021 83.416 1.00 194.98 257 LEU U N 1
ATOM 10304 C CA . LEU D 1 257 ? 126.844 112.495 82.123 1.00 194.98 257 LEU U CA 1
ATOM 10305 C C . LEU D 1 257 ? 126.479 111.515 81.032 1.00 194.98 257 LEU U C 1
ATOM 10306 O O . LEU D 1 257 ? 126.242 110.351 81.284 1.00 194.98 257 LEU U O 1
ATOM 10311 N N . ALA D 1 258 ? 126.421 111.999 79.808 1.00 210.16 258 ALA U N 1
ATOM 10312 C CA . ALA D 1 258 ? 126.090 111.149 78.679 1.00 210.16 258 ALA U CA 1
ATOM 10313 C C . ALA D 1 258 ? 127.141 110.071 78.506 1.00 210.16 258 ALA U C 1
ATOM 10314 O O . ALA D 1 258 ? 126.826 108.913 78.227 1.00 210.16 258 ALA U O 1
ATOM 10316 N N . GLU D 1 259 ? 128.397 110.453 78.674 1.00 205.30 259 GLU U N 1
ATOM 10317 C CA . GLU D 1 259 ? 129.512 109.529 78.626 1.00 205.30 259 GLU U CA 1
ATOM 10318 C C . GLU D 1 259 ? 130.196 109.539 79.968 1.00 205.30 259 GLU U C 1
ATOM 10319 O O . GLU D 1 259 ? 130.477 110.604 80.521 1.00 205.30 259 GLU U O 1
ATOM 10325 N N . THR D 1 260 ? 130.458 108.359 80.512 1.00 207.55 260 THR U N 1
ATOM 10326 C CA . THR D 1 260 ? 131.131 108.261 81.794 1.00 207.55 260 THR U CA 1
ATOM 10327 C C . THR D 1 260 ? 132.607 108.479 81.608 1.00 207.55 260 THR U C 1
ATOM 10328 O O . THR D 1 260 ? 133.251 107.725 80.891 1.00 207.55 260 THR U O 1
ATOM 10332 N N . PRO D 1 261 ? 133.163 109.516 82.247 1.00 198.35 261 PRO U N 1
ATOM 10333 C CA . PRO D 1 261 ? 134.592 109.778 82.063 1.00 198.35 261 PRO U CA 1
ATOM 10334 C C . PRO D 1 261 ? 135.439 108.760 82.776 1.00 198.35 261 PRO U C 1
ATOM 10335 O O . PRO D 1 261 ? 135.003 108.140 83.752 1.00 198.35 261 PRO U O 1
ATOM 10339 N N . ASN D 1 262 ? 136.638 108.542 82.260 1.00 181.16 262 ASN U N 1
ATOM 10340 C CA . ASN D 1 262 ? 137.565 107.586 82.863 1.00 181.16 262 ASN U CA 1
ATOM 10341 C C . ASN D 1 262 ? 138.380 108.342 83.873 1.00 181.16 262 ASN U C 1
ATOM 10342 O O . ASN D 1 262 ? 139.092 109.292 83.534 1.00 181.16 262 ASN U O 1
ATOM 10347 N N . LEU D 1 263 ? 138.238 107.951 85.130 1.00 173.89 263 LEU U N 1
ATOM 10348 C CA . LEU D 1 263 ? 138.668 108.807 86.229 1.00 173.89 263 LEU U CA 1
ATOM 10349 C C . LEU D 1 263 ? 139.737 108.157 87.075 1.00 173.89 263 LEU U C 1
ATOM 10350 O O . LEU D 1 263 ? 140.541 108.836 87.640 1.00 173.89 263 LEU U O 1
ATOM 10355 N N . VAL D 1 264 ? 139.746 106.838 87.135 1.00 169.51 264 VAL U N 1
ATOM 10356 C CA . VAL D 1 264 ? 140.658 106.114 87.999 1.00 169.51 264 VAL U CA 1
ATOM 10357 C C . VAL D 1 264 ? 142.075 106.264 87.475 1.00 169.51 264 VAL U C 1
ATOM 10358 O O . VAL D 1 264 ? 143.039 106.170 88.228 1.00 169.51 264 VAL U O 1
ATOM 10362 N N . ASP D 1 265 ? 142.222 106.512 86.181 1.00 183.68 265 ASP U N 1
ATOM 10363 C CA . ASP D 1 265 ? 143.548 106.575 85.582 1.00 183.68 265 ASP U CA 1
ATOM 10364 C C . ASP D 1 265 ? 144.367 107.701 86.193 1.00 183.68 265 ASP U C 1
ATOM 10365 O O . ASP D 1 265 ? 145.540 107.536 86.511 1.00 183.68 265 ASP U O 1
ATOM 10370 N N . HIS D 1 266 ? 143.748 108.850 86.376 1.00 174.54 266 HIS U N 1
ATOM 10371 C CA . HIS D 1 266 ? 144.438 110.009 86.921 1.00 174.54 266 HIS U CA 1
ATOM 10372 C C . HIS D 1 266 ? 144.262 110.069 88.433 1.00 174.54 266 HIS U C 1
ATOM 10373 O O . HIS D 1 266 ? 143.835 111.073 88.971 1.00 174.54 266 HIS U O 1
ATOM 10380 N N . TRP D 1 267 ? 144.539 108.971 89.122 1.00 164.47 267 TRP U N 1
ATOM 10381 C CA . TRP D 1 267 ? 144.217 108.906 90.540 1.00 164.47 267 TRP U CA 1
ATOM 10382 C C . TRP D 1 267 ? 145.252 109.613 91.363 1.00 164.47 267 TRP U C 1
ATOM 10383 O O . TRP D 1 267 ? 144.964 110.116 92.457 1.00 164.47 267 TRP U O 1
ATOM 10394 N N . GLU D 1 268 ? 146.470 109.668 90.855 1.00 172.65 268 GLU U N 1
ATOM 10395 C CA . GLU D 1 268 ? 147.539 110.340 91.553 1.00 172.65 268 GLU U CA 1
ATOM 10396 C C . GLU D 1 268 ? 147.236 111.822 91.694 1.00 172.65 268 GLU U C 1
ATOM 10397 O O . GLU D 1 268 ? 147.482 112.414 92.740 1.00 172.65 268 GLU U O 1
ATOM 10403 N N . TYR D 1 269 ? 146.685 112.429 90.658 1.00 173.21 269 TYR U N 1
ATOM 10404 C CA . TYR D 1 269 ? 146.316 113.840 90.710 1.00 173.21 269 TYR U CA 1
ATOM 10405 C C . TYR D 1 269 ? 145.241 114.063 91.756 1.00 173.21 269 TYR U C 1
ATOM 10406 O O . TYR D 1 269 ? 145.277 115.035 92.517 1.00 173.21 269 TYR U O 1
ATOM 10415 N N . PHE D 1 270 ? 144.261 113.179 91.806 1.00 171.33 270 PHE U N 1
ATOM 10416 C CA . PHE D 1 270 ? 143.180 113.318 92.766 1.00 171.33 270 PHE U CA 1
ATOM 10417 C C . PHE D 1 270 ? 143.695 113.219 94.185 1.00 171.33 270 PHE U C 1
ATOM 10418 O O . PHE D 1 270 ? 143.281 113.970 95.069 1.00 171.33 270 PHE U O 1
ATOM 10426 N N . TYR D 1 271 ? 144.603 112.297 94.420 1.00 166.56 271 TYR U N 1
ATOM 10427 C CA . TYR D 1 271 ? 145.173 112.160 95.742 1.00 166.56 271 TYR U CA 1
ATOM 10428 C C . TYR D 1 271 ? 146.004 113.367 96.087 1.00 166.56 271 TYR U C 1
ATOM 10429 O O . TYR D 1 271 ? 146.017 113.818 97.244 1.00 166.56 271 TYR U O 1
ATOM 10438 N N . GLU D 1 272 ? 146.683 113.925 95.104 1.00 175.40 272 GLU U N 1
ATOM 10439 C CA . GLU D 1 272 ? 147.501 115.089 95.344 1.00 175.40 272 GLU U CA 1
ATOM 10440 C C . GLU D 1 272 ? 146.642 116.230 95.808 1.00 175.40 272 GLU U C 1
ATOM 10441 O O . GLU D 1 272 ? 147.000 116.951 96.731 1.00 175.40 272 GLU U O 1
ATOM 10447 N N . ARG D 1 273 ? 145.456 116.359 95.228 1.00 164.29 273 ARG U N 1
ATOM 10448 C CA . ARG D 1 273 ? 144.590 117.484 95.574 1.00 164.29 273 ARG U CA 1
ATOM 10449 C C . ARG D 1 273 ? 143.611 117.207 96.717 1.00 164.29 273 ARG U C 1
ATOM 10450 O O . ARG D 1 273 ? 143.166 118.142 97.383 1.00 164.29 273 ARG U O 1
ATOM 10458 N N . THR D 1 274 ? 143.271 115.945 96.949 1.00 160.63 274 THR U N 1
ATOM 10459 C CA . THR D 1 274 ? 142.285 115.626 97.982 1.00 160.63 274 THR U CA 1
ATOM 10460 C C . THR D 1 274 ? 142.912 115.013 99.223 1.00 160.63 274 THR U C 1
ATOM 10461 O O . THR D 1 274 ? 142.218 114.780 100.212 1.00 160.63 274 THR U O 1
ATOM 10465 N N . LEU D 1 275 ? 144.214 114.755 99.180 1.00 151.88 275 LEU U N 1
ATOM 10466 C CA . LEU D 1 275 ? 144.895 114.146 100.307 1.00 151.88 275 LEU U CA 1
ATOM 10467 C C . LEU D 1 275 ? 144.154 112.961 100.899 1.00 151.88 275 LEU U C 1
ATOM 10468 O O . LEU D 1 275 ? 144.401 112.571 102.026 1.00 151.88 275 LEU U O 1
ATOM 10473 N N . GLY D 1 276 ? 143.262 112.376 100.126 1.00 164.04 276 GLY U N 1
ATOM 10474 C CA . GLY D 1 276 ? 142.535 111.209 100.542 1.00 164.04 276 GLY U CA 1
ATOM 10475 C C . GLY D 1 276 ? 141.224 111.465 101.198 1.00 164.04 276 GLY U C 1
ATOM 10476 O O . GLY D 1 276 ? 140.478 110.532 101.459 1.00 164.04 276 GLY U O 1
ATOM 10477 N N . CYS D 1 277 ? 140.912 112.716 101.476 1.00 165.04 277 CYS U N 1
ATOM 10478 C CA . CYS D 1 277 ? 139.634 113.053 102.063 1.00 165.04 277 CYS U CA 1
ATOM 10479 C C . CYS D 1 277 ? 138.534 112.914 101.030 1.00 165.04 277 CYS U C 1
ATOM 10480 O O . CYS D 1 277 ? 138.599 113.495 99.959 1.00 165.04 277 CYS U O 1
ATOM 10483 N N . ILE D 1 278 ? 137.524 112.130 101.339 1.00 158.39 278 ILE U N 1
ATOM 10484 C CA . ILE D 1 278 ? 136.443 111.857 100.421 1.00 158.39 278 ILE U CA 1
ATOM 10485 C C . ILE D 1 278 ? 135.634 113.127 100.172 1.00 158.39 278 ILE U C 1
ATOM 10486 O O . ILE D 1 278 ? 135.145 113.369 99.074 1.00 158.39 278 ILE U O 1
ATOM 10491 N N . GLY D 1 279 ? 135.503 113.963 101.177 1.00 161.75 279 GLY U N 1
ATOM 10492 C CA . GLY D 1 279 ? 134.735 115.176 101.048 1.00 161.75 279 GLY U CA 1
ATOM 10493 C C . GLY D 1 279 ? 135.329 116.127 100.045 1.00 161.75 279 GLY U C 1
ATOM 10494 O O . GLY D 1 279 ? 134.615 116.747 99.251 1.00 161.75 279 GLY U O 1
ATOM 10495 N N . THR D 1 280 ? 136.641 116.283 100.073 1.00 161.99 280 THR U N 1
ATOM 10496 C CA . THR D 1 280 ? 137.306 117.168 99.133 1.00 161.99 280 THR U CA 1
ATOM 10497 C C . THR D 1 280 ? 137.131 116.665 97.717 1.00 161.99 280 THR U C 1
ATOM 10498 O O . THR D 1 280 ? 136.896 117.456 96.796 1.00 161.99 280 THR U O 1
ATOM 10502 N N . LEU D 1 281 ? 137.213 115.362 97.522 1.00 154.47 281 LEU U N 1
ATOM 10503 C CA . LEU D 1 281 ? 137.043 114.787 96.199 1.00 154.47 281 LEU U CA 1
ATOM 10504 C C . LEU D 1 281 ? 135.629 114.978 95.708 1.00 154.47 281 LEU U C 1
ATOM 10505 O O . LEU D 1 281 ? 135.400 115.269 94.531 1.00 154.47 281 LEU U O 1
ATOM 10510 N N . LYS D 1 282 ? 134.663 114.856 96.599 1.00 163.56 282 LYS U N 1
ATOM 10511 C CA . LYS D 1 282 ? 133.278 115.070 96.240 1.00 163.56 282 LYS U CA 1
ATOM 10512 C C . LYS D 1 282 ? 133.039 116.509 95.846 1.00 163.56 282 LYS U C 1
ATOM 10513 O O . LYS D 1 282 ? 132.326 116.785 94.876 1.00 163.56 282 LYS U O 1
ATOM 10519 N N . ASP D 1 283 ? 133.641 117.444 96.556 1.00 174.67 283 ASP U N 1
ATOM 10520 C CA . ASP D 1 283 ? 133.571 118.849 96.221 1.00 174.67 283 ASP U CA 1
ATOM 10521 C C . ASP D 1 283 ? 134.149 119.095 94.839 1.00 174.67 283 ASP U C 1
ATOM 10522 O O . ASP D 1 283 ? 133.548 119.804 94.015 1.00 174.67 283 ASP U O 1
ATOM 10527 N N . TRP D 1 284 ? 135.321 118.551 94.567 1.00 162.07 284 TRP U N 1
ATOM 10528 C CA . TRP D 1 284 ? 135.981 118.724 93.294 1.00 162.07 284 TRP U CA 1
ATOM 10529 C C . TRP D 1 284 ? 135.096 118.221 92.173 1.00 162.07 284 TRP U C 1
ATOM 10530 O O . TRP D 1 284 ? 134.890 118.918 91.165 1.00 162.07 284 TRP U O 1
ATOM 10541 N N . LEU D 1 285 ? 134.571 117.014 92.313 1.00 161.11 285 LEU U N 1
ATOM 10542 C CA . LEU D 1 285 ? 133.800 116.426 91.256 1.00 161.11 285 LEU U CA 1
ATOM 10543 C C . LEU D 1 285 ? 132.478 117.178 91.086 1.00 161.11 285 LEU U C 1
ATOM 10544 O O . LEU D 1 285 ? 131.954 117.296 89.979 1.00 161.11 285 LEU U O 1
ATOM 10549 N N . LYS D 1 286 ? 131.940 117.721 92.158 1.00 172.31 286 LYS U N 1
ATOM 10550 C CA . LYS D 1 286 ? 130.722 118.515 92.068 1.00 172.31 286 LYS U CA 1
ATOM 10551 C C . LYS D 1 286 ? 130.963 119.776 91.267 1.00 172.31 286 LYS U C 1
ATOM 10552 O O . LYS D 1 286 ? 130.153 120.150 90.423 1.00 172.31 286 LYS U O 1
ATOM 10558 N N . ARG D 1 287 ? 132.081 120.448 91.508 1.00 167.00 287 ARG U N 1
ATOM 10559 C CA . ARG D 1 287 ? 132.414 121.645 90.765 1.00 167.00 287 ARG U CA 1
ATOM 10560 C C . ARG D 1 287 ? 132.593 121.324 89.294 1.00 167.00 287 ARG U C 1
ATOM 10561 O O . ARG D 1 287 ? 132.080 122.026 88.415 1.00 167.00 287 ARG U O 1
ATOM 10569 N N . VAL D 1 288 ? 133.313 120.259 89.001 1.00 167.60 288 VAL U N 1
ATOM 10570 C CA . VAL D 1 288 ? 133.566 119.884 87.629 1.00 167.60 288 VAL U CA 1
ATOM 10571 C C . VAL D 1 288 ? 132.253 119.521 86.932 1.00 167.60 288 VAL U C 1
ATOM 10572 O O . VAL D 1 288 ? 132.024 119.913 85.784 1.00 167.60 288 VAL U O 1
ATOM 10576 N N . LEU D 1 289 ? 131.368 118.812 87.621 1.00 177.22 289 LEU U N 1
ATOM 10577 C CA . LEU D 1 289 ? 130.096 118.416 87.019 1.00 177.22 289 LEU U CA 1
ATOM 10578 C C . LEU D 1 289 ? 129.229 119.625 86.761 1.00 177.22 289 LEU U C 1
ATOM 10579 O O . LEU D 1 289 ? 128.539 119.703 85.762 1.00 177.22 289 LEU U O 1
ATOM 10584 N N . SER D 1 290 ? 129.266 120.592 87.653 1.00 178.99 290 SER U N 1
ATOM 10585 C CA . SER D 1 290 ? 128.482 121.799 87.478 1.00 178.99 290 SER U CA 1
ATOM 10586 C C . SER D 1 290 ? 128.959 122.559 86.262 1.00 178.99 290 SER U C 1
ATOM 10587 O O . SER D 1 290 ? 128.157 123.035 85.453 1.00 178.99 290 SER U O 1
ATOM 10590 N N . ASP D 1 291 ? 130.265 122.677 86.100 1.00 187.00 291 ASP U N 1
ATOM 10591 C CA . ASP D 1 291 ? 130.819 123.340 84.938 1.00 187.00 291 ASP U CA 1
ATOM 10592 C C . ASP D 1 291 ? 130.434 122.606 83.672 1.00 187.00 291 ASP U C 1
ATOM 10593 O O . ASP D 1 291 ? 130.052 123.233 82.676 1.00 187.00 291 ASP U O 1
ATOM 10598 N N . ALA D 1 292 ? 130.519 121.284 83.692 1.00 180.52 292 ALA U N 1
ATOM 10599 C CA . ALA D 1 292 ? 130.227 120.513 82.500 1.00 180.52 292 ALA U CA 1
ATOM 10600 C C . ALA D 1 292 ? 128.772 120.648 82.125 1.00 180.52 292 ALA U C 1
ATOM 10601 O O . ALA D 1 292 ? 128.441 120.800 80.950 1.00 180.52 292 ALA U O 1
ATOM 10603 N N . LEU D 1 293 ? 127.884 120.618 83.110 1.00 190.22 293 LEU U N 1
ATOM 10604 C CA . LEU D 1 293 ? 126.470 120.739 82.826 1.00 190.22 293 LEU U CA 1
ATOM 10605 C C . LEU D 1 293 ? 126.130 122.138 82.334 1.00 190.22 293 LEU U C 1
ATOM 10606 O O . LEU D 1 293 ? 125.222 122.315 81.522 1.00 190.22 293 LEU U O 1
ATOM 10611 N N . ASP D 1 294 ? 126.855 123.136 82.798 1.00 192.95 294 ASP U N 1
ATOM 10612 C CA . ASP D 1 294 ? 126.701 124.477 82.257 1.00 192.95 294 ASP U CA 1
ATOM 10613 C C . ASP D 1 294 ? 127.099 124.531 80.791 1.00 192.95 294 ASP U C 1
ATOM 10614 O O . ASP D 1 294 ? 126.407 125.129 79.979 1.00 192.95 294 ASP U O 1
ATOM 10619 N N . ARG D 1 295 ? 128.213 123.909 80.442 1.00 183.92 295 ARG U N 1
ATOM 10620 C CA . ARG D 1 295 ? 128.640 123.851 79.053 1.00 183.92 295 ARG U CA 1
ATOM 10621 C C . ARG D 1 295 ? 127.885 122.798 78.251 1.00 183.92 295 ARG U C 1
ATOM 10622 O O . ARG D 1 295 ? 128.042 122.718 77.046 1.00 183.92 295 ARG U O 1
ATOM 10630 N N . GLU D 1 296 ? 127.058 122.011 78.913 1.00 203.92 296 GLU U N 1
ATOM 10631 C CA . GLU D 1 296 ? 126.272 120.946 78.290 1.00 203.92 296 GLU U CA 1
ATOM 10632 C C . GLU D 1 296 ? 127.130 119.956 77.526 1.00 203.92 296 GLU U C 1
ATOM 10633 O O . GLU D 1 296 ? 126.704 119.392 76.527 1.00 203.92 296 GLU U O 1
ATOM 10639 N N . ALA D 1 297 ? 128.331 119.725 78.031 1.00 192.69 297 ALA U N 1
ATOM 10640 C CA . ALA D 1 297 ? 129.267 118.825 77.371 1.00 192.69 297 ALA U CA 1
ATOM 10641 C C . ALA D 1 297 ? 129.007 117.402 77.770 1.00 192.69 297 ALA U C 1
ATOM 10642 O O . ALA D 1 297 ? 128.668 117.097 78.901 1.00 192.69 297 ALA U O 1
ATOM 10644 N N . THR D 1 298 ? 129.206 116.497 76.828 1.00 205.79 298 THR U N 1
ATOM 10645 C CA . THR D 1 298 ? 129.010 115.079 77.087 1.00 205.79 298 THR U CA 1
ATOM 10646 C C . THR D 1 298 ? 129.830 114.570 78.257 1.00 205.79 298 THR U C 1
ATOM 10647 O O . THR D 1 298 ? 129.303 113.892 79.126 1.00 205.79 298 THR U O 1
ATOM 10651 N N . THR D 1 299 ? 131.122 114.870 78.288 1.00 199.02 299 THR U N 1
ATOM 10652 C CA . THR D 1 299 ? 131.978 114.315 79.335 1.00 199.02 299 THR U CA 1
ATOM 10653 C C . THR D 1 299 ? 133.098 115.231 79.810 1.00 199.02 299 THR U C 1
ATOM 10654 O O . THR D 1 299 ? 133.302 116.327 79.303 1.00 199.02 299 THR U O 1
ATOM 10658 N N . ILE D 1 300 ? 133.825 114.746 80.804 1.00 192.74 300 ILE U N 1
ATOM 10659 C CA . ILE D 1 300 ? 134.800 115.527 81.549 1.00 192.74 300 ILE U CA 1
ATOM 10660 C C . ILE D 1 300 ? 136.205 115.301 81.006 1.00 192.74 300 ILE U C 1
ATOM 10661 O O . ILE D 1 300 ? 136.498 114.316 80.342 1.00 192.74 300 ILE U O 1
ATOM 10666 N N . THR D 1 301 ? 137.098 116.230 81.302 1.00 181.82 301 THR U N 1
ATOM 10667 C CA . THR D 1 301 ? 138.501 116.121 80.927 1.00 181.82 301 THR U CA 1
ATOM 10668 C C . THR D 1 301 ? 139.409 116.623 82.023 1.00 181.82 301 THR U C 1
ATOM 10669 O O . THR D 1 301 ? 138.946 117.249 82.953 1.00 181.82 301 THR U O 1
ATOM 10673 N N . LEU D 1 302 ? 140.698 116.338 81.933 1.00 171.34 302 LEU U N 1
ATOM 10674 C CA . LEU D 1 302 ? 141.624 116.781 82.954 1.00 171.34 302 LEU U CA 1
ATOM 10675 C C . LEU D 1 302 ? 141.615 118.283 83.024 1.00 171.34 302 LEU U C 1
ATOM 10676 O O . LEU D 1 302 ? 141.775 118.866 84.091 1.00 171.34 302 LEU U O 1
ATOM 10681 N N . LYS D 1 303 ? 141.423 118.919 81.883 1.00 183.19 303 LYS U N 1
ATOM 10682 C CA . LYS D 1 303 ? 141.370 120.370 81.851 1.00 183.19 303 LYS U CA 1
ATOM 10683 C C . LYS D 1 303 ? 140.336 120.836 82.840 1.00 183.19 303 LYS U C 1
ATOM 10684 O O . LYS D 1 303 ? 140.675 121.454 83.835 1.00 183.19 303 LYS U O 1
ATOM 10690 N N . ASP D 1 304 ? 139.072 120.508 82.596 1.00 188.30 304 ASP U N 1
ATOM 10691 C CA . ASP D 1 304 ? 138.028 120.910 83.515 1.00 188.30 304 ASP U CA 1
ATOM 10692 C C . ASP D 1 304 ? 138.440 120.632 84.946 1.00 188.30 304 ASP U C 1
ATOM 10693 O O . ASP D 1 304 ? 138.069 121.358 85.863 1.00 188.30 304 ASP U O 1
ATOM 10698 N N . LEU D 1 305 ? 139.198 119.570 85.153 1.00 178.99 305 LEU U N 1
ATOM 10699 C CA . LEU D 1 305 ? 139.633 119.201 86.486 1.00 178.99 305 LEU U CA 1
ATOM 10700 C C . LEU D 1 305 ? 140.564 120.246 87.048 1.00 178.99 305 LEU U C 1
ATOM 10701 O O . LEU D 1 305 ? 140.468 120.612 88.217 1.00 178.99 305 LEU U O 1
ATOM 10706 N N . GLN D 1 306 ? 141.480 120.726 86.231 1.00 170.00 306 GLN U N 1
ATOM 10707 C CA . GLN D 1 306 ? 142.482 121.661 86.685 1.00 170.00 306 GLN U CA 1
ATOM 10708 C C . GLN D 1 306 ? 141.893 123.025 86.975 1.00 170.00 306 GLN U C 1
ATOM 10709 O O . GLN D 1 306 ? 142.472 123.791 87.755 1.00 170.00 306 GLN U O 1
ATOM 10715 N N . LYS D 1 307 ? 140.749 123.338 86.375 1.00 169.23 307 LYS U N 1
ATOM 10716 C CA . LYS D 1 307 ? 140.172 124.667 86.565 1.00 169.23 307 LYS U CA 1
ATOM 10717 C C . LYS D 1 307 ? 139.694 124.825 87.990 1.00 169.23 307 LYS U C 1
ATOM 10718 O O . LYS D 1 307 ? 139.944 125.857 88.630 1.00 169.23 307 LYS U O 1
ATOM 10724 N N . ARG D 1 308 ? 138.992 123.818 88.499 1.00 164.46 308 ARG U N 1
ATOM 10725 C CA . ARG D 1 308 ? 138.439 123.878 89.838 1.00 164.46 308 ARG U CA 1
ATOM 10726 C C . ARG D 1 308 ? 139.282 123.130 90.857 1.00 164.46 308 ARG U C 1
ATOM 10727 O O . ARG D 1 308 ? 138.842 122.883 91.958 1.00 164.46 308 ARG U O 1
ATOM 10735 N N . ALA D 1 309 ? 140.504 122.791 90.500 1.00 160.24 309 ALA U N 1
ATOM 10736 C CA . ALA D 1 309 ? 141.408 122.098 91.403 1.00 160.24 309 ALA U CA 1
ATOM 10737 C C . ALA D 1 309 ? 141.827 122.995 92.523 1.00 160.24 309 ALA U C 1
ATOM 10738 O O . ALA D 1 309 ? 142.008 124.195 92.349 1.00 160.24 309 ALA U O 1
ATOM 10740 N N . LEU D 1 310 ? 141.993 122.414 93.688 1.00 149.03 310 LEU U N 1
ATOM 10741 C CA . LEU D 1 310 ? 142.580 123.127 94.796 1.00 149.03 310 LEU U CA 1
ATOM 10742 C C . LEU D 1 310 ? 144.044 123.385 94.520 1.00 149.03 310 LEU U C 1
ATOM 10743 O O . LEU D 1 310 ? 144.786 122.522 94.027 1.00 149.03 310 LEU U O 1
ATOM 10748 N N . SER D 1 311 ? 144.464 124.598 94.810 1.00 159.19 311 SER U N 1
ATOM 10749 C CA . SER D 1 311 ? 145.814 125.015 94.481 1.00 159.19 311 SER U CA 1
ATOM 10750 C C . SER D 1 311 ? 146.831 124.331 95.355 1.00 159.19 311 SER U C 1
ATOM 10751 O O . SER D 1 311 ? 146.486 123.793 96.386 1.00 159.19 311 SER U O 1
ATOM 10754 N N . VAL D 1 312 ? 148.084 124.323 94.925 1.00 159.14 312 VAL U N 1
ATOM 10755 C CA . VAL D 1 312 ? 149.132 123.609 95.633 1.00 159.14 312 VAL U CA 1
ATOM 10756 C C . VAL D 1 312 ? 149.329 124.217 97.007 1.00 159.14 312 VAL U C 1
ATOM 10757 O O . VAL D 1 312 ? 149.542 123.515 97.979 1.00 159.14 312 VAL U O 1
ATOM 10761 N N . ALA D 1 313 ? 149.246 125.525 97.106 1.00 155.33 313 ALA U N 1
ATOM 10762 C CA . ALA D 1 313 ? 149.564 126.206 98.347 1.00 155.33 313 ALA U CA 1
ATOM 10763 C C . ALA D 1 313 ? 148.561 125.875 99.419 1.00 155.33 313 ALA U C 1
ATOM 10764 O O . ALA D 1 313 ? 148.942 125.552 100.542 1.00 155.33 313 ALA U O 1
ATOM 10766 N N . GLN D 1 314 ? 147.278 125.929 99.097 1.00 159.47 314 GLN U N 1
ATOM 10767 C CA . GLN D 1 314 ? 146.257 125.641 100.096 1.00 159.47 314 GLN U CA 1
ATOM 10768 C C . GLN D 1 314 ? 146.291 124.180 100.459 1.00 159.47 314 GLN U C 1
ATOM 10769 O O . GLN D 1 314 ? 146.093 123.813 101.615 1.00 159.47 314 GLN U O 1
ATOM 10775 N N . CYS D 1 315 ? 146.555 123.335 99.484 1.00 163.94 315 CYS U N 1
ATOM 10776 C CA . CYS D 1 315 ? 146.645 121.904 99.738 1.00 163.94 315 CYS U CA 1
ATOM 10777 C C . CYS D 1 315 ? 147.870 121.569 100.565 1.00 163.94 315 CYS U C 1
ATOM 10778 O O . CYS D 1 315 ? 147.849 120.646 101.343 1.00 163.94 315 CYS U O 1
ATOM 10781 N N . GLN D 1 316 ? 148.943 122.317 100.416 1.00 162.44 316 GLN U N 1
ATOM 10782 C CA . GLN D 1 316 ? 150.133 122.129 101.228 1.00 162.44 316 GLN U CA 1
ATOM 10783 C C . GLN D 1 316 ? 149.855 122.436 102.675 1.00 162.44 316 GLN U C 1
ATOM 10784 O O . GLN D 1 316 ? 150.359 121.752 103.540 1.00 162.44 316 GLN U O 1
ATOM 10790 N N . LYS D 1 317 ? 149.077 123.468 102.963 1.00 151.41 317 LYS U N 1
ATOM 10791 C CA . LYS D 1 317 ? 148.795 123.835 104.350 1.00 151.41 317 LYS U CA 1
ATOM 10792 C C . LYS D 1 317 ? 147.985 122.756 105.017 1.00 151.41 317 LYS U C 1
ATOM 10793 O O . LYS D 1 317 ? 148.210 122.435 106.188 1.00 151.41 317 LYS U O 1
ATOM 10799 N N . MET D 1 318 ? 147.046 122.163 104.292 1.00 156.59 318 MET U N 1
ATOM 10800 C CA . MET D 1 318 ? 146.227 121.102 104.865 1.00 156.59 318 MET U CA 1
ATOM 10801 C C . MET D 1 318 ? 147.120 119.940 105.299 1.00 156.59 318 MET U C 1
ATOM 10802 O O . MET D 1 318 ? 146.992 119.435 106.418 1.00 156.59 318 MET U O 1
ATOM 10807 N N . PHE D 1 319 ? 148.062 119.535 104.462 1.00 161.92 319 PHE U N 1
ATOM 10808 C CA . PHE D 1 319 ? 148.892 118.378 104.800 1.00 161.92 319 PHE U CA 1
ATOM 10809 C C . PHE D 1 319 ? 149.788 118.679 105.972 1.00 161.92 319 PHE U C 1
ATOM 10810 O O . PHE D 1 319 ? 150.085 117.799 106.780 1.00 161.92 319 PHE U O 1
ATOM 10818 N N . LYS D 1 320 ? 150.220 119.917 106.101 1.00 152.94 320 LYS U N 1
ATOM 10819 C CA . LYS D 1 320 ? 150.984 120.316 107.270 1.00 152.94 320 LYS U CA 1
ATOM 10820 C C . LYS D 1 320 ? 150.167 120.155 108.527 1.00 152.94 320 LYS U C 1
ATOM 10821 O O . LYS D 1 320 ? 150.666 119.666 109.539 1.00 152.94 320 LYS U O 1
ATOM 10827 N N . GLU D 1 321 ? 148.904 120.528 108.483 1.00 162.01 321 GLU U N 1
ATOM 10828 C CA . GLU D 1 321 ? 148.009 120.335 109.610 1.00 162.01 321 GLU U CA 1
ATOM 10829 C C . GLU D 1 321 ? 147.757 118.868 109.848 1.00 162.01 321 GLU U C 1
ATOM 10830 O O . GLU D 1 321 ? 147.728 118.417 110.989 1.00 162.01 321 GLU U O 1
ATOM 10836 N N . ILE D 1 322 ? 147.590 118.092 108.786 1.00 150.13 322 ILE U N 1
ATOM 10837 C CA . ILE D 1 322 ? 147.243 116.690 108.908 1.00 150.13 322 ILE U CA 1
ATOM 10838 C C . ILE D 1 322 ? 148.440 115.910 109.425 1.00 150.13 322 ILE U C 1
ATOM 10839 O O . ILE D 1 322 ? 148.306 115.006 110.236 1.00 150.13 322 ILE U O 1
ATOM 10844 N N . GLN D 1 323 ? 149.631 116.253 108.979 1.00 157.00 323 GLN U N 1
ATOM 10845 C CA . GLN D 1 323 ? 150.826 115.539 109.368 1.00 157.00 323 GLN U CA 1
ATOM 10846 C C . GLN D 1 323 ? 151.050 115.659 110.859 1.00 157.00 323 GLN U C 1
ATOM 10847 O O . GLN D 1 323 ? 151.385 114.670 111.523 1.00 157.00 323 GLN U O 1
ATOM 10853 N N . GLU D 1 324 ? 150.872 116.850 111.416 1.00 164.06 324 GLU U N 1
ATOM 10854 C CA . GLU D 1 324 ? 151.091 117.026 112.842 1.00 164.06 324 GLU U CA 1
ATOM 10855 C C . GLU D 1 324 ? 149.990 116.379 113.647 1.00 164.06 324 GLU U C 1
ATOM 10856 O O . GLU D 1 324 ? 150.231 115.805 114.709 1.00 164.06 324 GLU U O 1
ATOM 10862 N N . GLY D 1 325 ? 148.781 116.444 113.157 1.00 163.80 325 GLY U N 1
ATOM 10863 C CA . GLY D 1 325 ? 147.672 115.856 113.853 1.00 163.80 325 GLY U CA 1
ATOM 10864 C C . GLY D 1 325 ? 147.771 114.369 113.948 1.00 163.80 325 GLY U C 1
ATOM 10865 O O . GLY D 1 325 ? 147.534 113.802 115.012 1.00 163.80 325 GLY U O 1
ATOM 10866 N N . GLU D 1 326 ? 148.114 113.711 112.853 1.00 163.91 326 GLU U N 1
ATOM 10867 C CA . GLU D 1 326 ? 148.221 112.266 112.855 1.00 163.91 326 GLU U CA 1
ATOM 10868 C C . GLU D 1 326 ? 149.410 111.830 113.688 1.00 163.91 326 GLU U C 1
ATOM 10869 O O . GLU D 1 326 ? 149.373 110.786 114.336 1.00 163.91 326 GLU U O 1
ATOM 10875 N N . ARG D 1 327 ? 150.467 112.619 113.693 1.00 163.34 327 ARG U N 1
ATOM 10876 C CA . ARG D 1 327 ? 151.634 112.336 114.498 1.00 163.34 327 ARG U CA 1
ATOM 10877 C C . ARG D 1 327 ? 151.297 112.389 115.972 1.00 163.34 327 ARG U C 1
ATOM 10878 O O . ARG D 1 327 ? 151.774 111.569 116.746 1.00 163.34 327 ARG U O 1
ATOM 10886 N N . GLN D 1 328 ? 150.472 113.336 116.379 1.00 159.01 328 GLN U N 1
ATOM 10887 C CA . GLN D 1 328 ? 150.056 113.441 117.769 1.00 159.01 328 GLN U CA 1
ATOM 10888 C C . GLN D 1 328 ? 149.180 112.274 118.170 1.00 159.01 328 GLN U C 1
ATOM 10889 O O . GLN D 1 328 ? 149.266 111.797 119.292 1.00 159.01 328 GLN U O 1
ATOM 10895 N N . LEU D 1 329 ? 148.328 111.812 117.275 1.00 156.34 329 LEU U N 1
ATOM 10896 C CA . LEU D 1 329 ? 147.315 110.810 117.561 1.00 156.34 329 LEU U CA 1
ATOM 10897 C C . LEU D 1 329 ? 147.829 109.403 117.291 1.00 156.34 329 LEU U C 1
ATOM 10898 O O . LEU D 1 329 ? 147.081 108.448 117.375 1.00 156.34 329 LEU U O 1
ATOM 10903 N N . SER D 1 330 ? 149.117 109.272 117.002 1.00 171.74 330 SER U N 1
ATOM 10904 C CA . SER D 1 330 ? 149.707 107.994 116.641 1.00 171.74 330 SER U CA 1
ATOM 10905 C C . SER D 1 330 ? 150.122 107.257 117.875 1.00 171.74 330 SER U C 1
ATOM 10906 O O . SER D 1 330 ? 150.970 107.740 118.635 1.00 171.74 330 SER U O 1
ATOM 10909 N N . GLU D 1 331 ? 149.567 106.063 118.074 1.00 192.52 331 GLU U N 1
ATOM 10910 C CA . GLU D 1 331 ? 149.971 105.183 119.157 1.00 192.52 331 GLU U CA 1
ATOM 10911 C C . GLU D 1 331 ? 150.793 104.044 118.633 1.00 192.52 331 GLU U C 1
ATOM 10912 O O . GLU D 1 331 ? 150.320 103.265 117.808 1.00 192.52 331 GLU U O 1
ATOM 10918 N N . THR D 1 332 ? 152.033 103.948 119.100 1.00 201.02 332 THR U N 1
ATOM 10919 C CA . THR D 1 332 ? 152.942 102.887 118.694 1.00 201.02 332 THR U CA 1
ATOM 10920 C C . THR D 1 332 ? 153.088 101.862 119.790 1.00 201.02 332 THR U C 1
ATOM 10921 O O . THR D 1 332 ? 152.668 102.090 120.914 1.00 201.02 332 THR U O 1
ATOM 10925 N N . GLU D 1 333 ? 153.670 100.725 119.456 1.00 204.89 333 GLU U N 1
ATOM 10926 C CA . GLU D 1 333 ? 153.891 99.668 120.427 1.00 204.89 333 GLU U CA 1
ATOM 10927 C C . GLU D 1 333 ? 154.847 100.154 121.503 1.00 204.89 333 GLU U C 1
ATOM 10928 O O . GLU D 1 333 ? 154.723 99.775 122.677 1.00 204.89 333 GLU U O 1
ATOM 10934 N N . ALA D 1 334 ? 155.764 101.027 121.128 1.00 189.41 334 ALA U N 1
ATOM 10935 C CA . ALA D 1 334 ? 156.736 101.543 122.066 1.00 189.41 334 ALA U CA 1
ATOM 10936 C C . ALA D 1 334 ? 156.058 102.294 123.183 1.00 189.41 334 ALA U C 1
ATOM 10937 O O . ALA D 1 334 ? 156.422 102.138 124.342 1.00 189.41 334 ALA U O 1
ATOM 10939 N N . ASP D 1 335 ? 155.054 103.103 122.859 1.00 198.07 335 ASP U N 1
ATOM 10940 C CA . ASP D 1 335 ? 154.357 103.870 123.882 1.00 198.07 335 ASP U CA 1
ATOM 10941 C C . ASP D 1 335 ? 153.750 102.974 124.951 1.00 198.07 335 ASP U C 1
ATOM 10942 O O . ASP D 1 335 ? 153.644 103.376 126.104 1.00 198.07 335 ASP U O 1
ATOM 10947 N N . VAL D 1 336 ? 153.337 101.773 124.573 1.00 177.12 336 VAL U N 1
ATOM 10948 C CA . VAL D 1 336 ? 152.837 100.808 125.518 1.00 177.12 336 VAL U CA 1
ATOM 10949 C C . VAL D 1 336 ? 153.945 100.408 126.480 1.00 177.12 336 VAL U C 1
ATOM 10950 O O . VAL D 1 336 ? 153.704 100.181 127.665 1.00 177.12 336 VAL U O 1
ATOM 10954 N N . GLN D 1 337 ? 155.169 100.329 125.986 1.00 178.47 337 GLN U N 1
ATOM 10955 C CA . GLN D 1 337 ? 156.267 99.809 126.784 1.00 178.47 337 GLN U CA 1
ATOM 10956 C C . GLN D 1 337 ? 156.588 100.741 127.932 1.00 178.47 337 GLN U C 1
ATOM 10957 O O . GLN D 1 337 ? 156.786 100.287 129.059 1.00 178.47 337 GLN U O 1
ATOM 10963 N N . ASN D 1 338 ? 156.627 102.046 127.680 1.00 180.36 338 ASN U N 1
ATOM 10964 C CA . ASN D 1 338 ? 156.871 102.984 128.760 1.00 180.36 338 ASN U CA 1
ATOM 10965 C C . ASN D 1 338 ? 155.752 102.976 129.776 1.00 180.36 338 ASN U C 1
ATOM 10966 O O . ASN D 1 338 ? 155.992 103.101 130.987 1.00 180.36 338 ASN U O 1
ATOM 10971 N N . LEU D 1 339 ? 154.524 102.816 129.310 1.00 173.09 339 LEU U N 1
ATOM 10972 C CA . LEU D 1 339 ? 153.397 102.752 130.221 1.00 173.09 339 LEU U CA 1
ATOM 10973 C C . LEU D 1 339 ? 153.512 101.546 131.118 1.00 173.09 339 LEU U C 1
ATOM 10974 O O . LEU D 1 339 ? 153.268 101.632 132.317 1.00 173.09 339 LEU U O 1
ATOM 10979 N N . ARG D 1 340 ? 153.893 100.407 130.561 1.00 179.68 340 ARG U N 1
ATOM 10980 C CA . ARG D 1 340 ? 154.057 99.213 131.362 1.00 179.68 340 ARG U CA 1
ATOM 10981 C C . ARG D 1 340 ? 155.270 99.326 132.257 1.00 179.68 340 ARG U C 1
ATOM 10982 O O . ARG D 1 340 ? 155.259 98.859 133.408 1.00 179.68 340 ARG U O 1
ATOM 10990 N N . SER D 1 341 ? 156.322 99.947 131.762 1.00 176.99 341 SER U N 1
ATOM 10991 C CA . SER D 1 341 ? 157.537 100.111 132.540 1.00 176.99 341 SER U CA 1
ATOM 10992 C C . SER D 1 341 ? 157.290 101.003 133.730 1.00 176.99 341 SER U C 1
ATOM 10993 O O . SER D 1 341 ? 157.774 100.727 134.830 1.00 176.99 341 SER U O 1
ATOM 10996 N N . ALA D 1 342 ? 156.555 102.085 133.529 1.00 161.24 342 ALA U N 1
ATOM 10997 C CA . ALA D 1 342 ? 156.285 103.008 134.614 1.00 161.24 342 ALA U CA 1
ATOM 10998 C C . ALA D 1 342 ? 155.432 102.349 135.677 1.00 161.24 342 ALA U C 1
ATOM 10999 O O . ALA D 1 342 ? 155.640 102.557 136.871 1.00 161.24 342 ALA U O 1
ATOM 11001 N N . LEU D 1 343 ? 154.463 101.549 135.258 1.00 164.63 343 LEU U N 1
ATOM 11002 C CA . LEU D 1 343 ? 153.555 100.904 136.185 1.00 164.63 343 LEU U CA 1
ATOM 11003 C C . LEU D 1 343 ? 154.204 99.745 136.913 1.00 164.63 343 LEU U C 1
ATOM 11004 O O . LEU D 1 343 ? 153.741 99.361 137.977 1.00 164.63 343 LEU U O 1
ATOM 11009 N N . GLY D 1 344 ? 155.259 99.180 136.356 1.00 187.08 344 GLY U N 1
ATOM 11010 C CA . GLY D 1 344 ? 155.890 98.019 136.936 1.00 187.08 344 GLY U CA 1
ATOM 11011 C C . GLY D 1 344 ? 155.425 96.695 136.389 1.00 187.08 344 GLY U C 1
ATOM 11012 O O . GLY D 1 344 ? 155.678 95.666 137.003 1.00 187.08 344 GLY U O 1
ATOM 11013 N N . LEU D 1 345 ? 154.741 96.708 135.260 1.00 195.58 345 LEU U N 1
ATOM 11014 C CA . LEU D 1 345 ? 154.239 95.492 134.640 1.00 195.58 345 LEU U CA 1
ATOM 11015 C C . LEU D 1 345 ? 155.209 94.896 133.639 1.00 195.58 345 LEU U C 1
ATOM 11016 O O . LEU D 1 345 ? 154.846 94.024 132.860 1.00 195.58 345 LEU U O 1
ATOM 11021 N N . GLY D 1 346 ? 156.458 95.304 133.714 1.00 229.76 346 GLY U N 1
ATOM 11022 C CA . GLY D 1 346 ? 157.441 94.829 132.757 1.00 229.76 346 GLY U CA 1
ATOM 11023 C C . GLY D 1 346 ? 157.729 93.355 132.923 1.00 229.76 346 GLY U C 1
ATOM 11024 O O . GLY D 1 346 ? 157.402 92.756 133.949 1.00 229.76 346 GLY U O 1
ATOM 11025 N N . SER E 1 4 ? 129.368 153.547 64.569 1.00 243.25 4 SER V N 1
ATOM 11026 C CA . SER E 1 4 ? 130.801 153.636 64.785 1.00 243.25 4 SER V CA 1
ATOM 11027 C C . SER E 1 4 ? 131.212 152.894 66.047 1.00 243.25 4 SER V C 1
ATOM 11028 O O . SER E 1 4 ? 130.402 152.668 66.944 1.00 243.25 4 SER V O 1
ATOM 11031 N N . THR E 1 5 ? 132.482 152.509 66.101 1.00 225.00 5 THR V N 1
ATOM 11032 C CA . THR E 1 5 ? 133.023 151.794 67.243 1.00 225.00 5 THR V CA 1
ATOM 11033 C C . THR E 1 5 ? 133.427 152.731 68.380 1.00 225.00 5 THR V C 1
ATOM 11034 O O . THR E 1 5 ? 133.818 152.266 69.441 1.00 225.00 5 THR V O 1
ATOM 11038 N N . GLY E 1 6 ? 133.333 154.037 68.162 1.00 216.34 6 GLY V N 1
ATOM 11039 C CA . GLY E 1 6 ? 133.731 155.008 69.158 1.00 216.34 6 GLY V CA 1
ATOM 11040 C C . GLY E 1 6 ? 132.575 155.797 69.732 1.00 216.34 6 GLY V C 1
ATOM 11041 O O . GLY E 1 6 ? 131.424 155.361 69.677 1.00 216.34 6 GLY V O 1
ATOM 11042 N N . PHE E 1 7 ? 132.881 156.960 70.294 1.00 212.58 7 PHE V N 1
ATOM 11043 C CA . PHE E 1 7 ? 131.864 157.795 70.911 1.00 212.58 7 PHE V CA 1
ATOM 11044 C C . PHE E 1 7 ? 130.918 158.338 69.859 1.00 212.58 7 PHE V C 1
ATOM 11045 O O . PHE E 1 7 ? 131.338 158.640 68.740 1.00 212.58 7 PHE V O 1
ATOM 11053 N N . PRO E 1 8 ? 129.626 158.454 70.193 1.00 218.19 8 PRO V N 1
ATOM 11054 C CA . PRO E 1 8 ? 128.707 159.116 69.270 1.00 218.19 8 PRO V CA 1
ATOM 11055 C C . PRO E 1 8 ? 129.085 160.573 69.080 1.00 218.19 8 PRO V C 1
ATOM 11056 O O . PRO E 1 8 ? 129.580 161.224 69.994 1.00 218.19 8 PRO V O 1
ATOM 11060 N N . LEU E 1 9 ? 128.867 161.082 67.878 1.00 214.05 9 LEU V N 1
ATOM 11061 C CA . LEU E 1 9 ? 129.274 162.438 67.548 1.00 214.05 9 LEU V CA 1
ATOM 11062 C C . LEU E 1 9 ? 128.333 163.481 68.143 1.00 214.05 9 LEU V C 1
ATOM 11063 O O . LEU E 1 9 ? 128.659 164.670 68.149 1.00 214.05 9 LEU V O 1
ATOM 11068 N N . GLU E 1 10 ? 127.178 163.046 68.644 1.00 229.46 10 GLU V N 1
ATOM 11069 C CA . GLU E 1 10 ? 126.217 163.982 69.196 1.00 229.46 10 GLU V CA 1
ATOM 11070 C C . GLU E 1 10 ? 126.696 164.585 70.507 1.00 229.46 10 GLU V C 1
ATOM 11071 O O . GLU E 1 10 ? 126.180 165.599 70.956 1.00 229.46 10 GLU V O 1
ATOM 11077 N N . LEU E 1 11 ? 127.672 163.951 71.138 1.00 219.09 11 LEU V N 1
ATOM 11078 C CA . LEU E 1 11 ? 128.125 164.412 72.442 1.00 219.09 11 LEU V CA 1
ATOM 11079 C C . LEU E 1 11 ? 128.878 165.727 72.324 1.00 219.09 11 LEU V C 1
ATOM 11080 O O . LEU E 1 11 ? 129.004 166.458 73.307 1.00 219.09 11 LEU V O 1
ATOM 11085 N N . LEU E 1 12 ? 129.390 166.027 71.138 1.00 211.56 12 LEU V N 1
ATOM 11086 C CA . LEU E 1 12 ? 130.151 167.253 70.944 1.00 211.56 12 LEU V CA 1
ATOM 11087 C C . LEU E 1 12 ? 129.308 168.490 71.249 1.00 211.56 12 LEU V C 1
ATOM 11088 O O . LEU E 1 12 ? 129.774 169.438 71.867 1.00 211.56 12 LEU V O 1
ATOM 11093 N N . THR E 1 13 ? 128.056 168.478 70.814 1.00 222.15 13 THR V N 1
ATOM 11094 C CA . THR E 1 13 ? 127.178 169.619 71.048 1.00 222.15 13 THR V CA 1
ATOM 11095 C C . THR E 1 13 ? 126.854 169.774 72.532 1.00 222.15 13 THR V C 1
ATOM 11096 O O . THR E 1 13 ? 126.722 170.886 73.032 1.00 222.15 13 THR V O 1
ATOM 11100 N N . ARG E 1 14 ? 126.721 168.653 73.231 1.00 217.70 14 ARG V N 1
ATOM 11101 C CA . ARG E 1 14 ? 126.402 168.669 74.641 1.00 217.70 14 ARG V CA 1
ATOM 11102 C C . ARG E 1 14 ? 127.571 169.243 75.423 1.00 217.70 14 ARG V C 1
ATOM 11103 O O . ARG E 1 14 ? 128.711 169.205 74.964 1.00 217.70 14 ARG V O 1
ATOM 11111 N N . PRO E 1 15 ? 127.304 169.772 76.622 1.00 213.73 15 PRO V N 1
ATOM 11112 C CA . PRO E 1 15 ? 128.371 170.436 77.367 1.00 213.73 15 PRO V CA 1
ATOM 11113 C C . PRO E 1 15 ? 129.443 169.464 77.836 1.00 213.73 15 PRO V C 1
ATOM 11114 O O . PRO E 1 15 ? 129.339 168.249 77.662 1.00 213.73 15 PRO V O 1
ATOM 11118 N N . ALA E 1 16 ? 130.495 170.020 78.430 1.00 209.83 16 ALA V N 1
ATOM 11119 C CA . ALA E 1 16 ? 131.617 169.210 78.876 1.00 209.83 16 ALA V CA 1
ATOM 11120 C C . ALA E 1 16 ? 131.205 168.211 79.962 1.00 209.83 16 ALA V C 1
ATOM 11121 O O . ALA E 1 16 ? 131.741 167.103 80.035 1.00 209.83 16 ALA V O 1
ATOM 11123 N N . THR E 1 17 ? 130.275 168.606 80.818 1.00 217.54 17 THR V N 1
ATOM 11124 C CA . THR E 1 17 ? 129.842 167.731 81.898 1.00 217.54 17 THR V CA 1
ATOM 11125 C C . THR E 1 17 ? 129.218 166.460 81.352 1.00 217.54 17 THR V C 1
ATOM 11126 O O . THR E 1 17 ? 129.464 165.367 81.865 1.00 217.54 17 THR V O 1
ATOM 11130 N N . GLU E 1 18 ? 128.413 166.590 80.308 1.00 225.62 18 GLU V N 1
ATOM 11131 C CA . GLU E 1 18 ? 127.762 165.418 79.732 1.00 225.62 18 GLU V CA 1
ATOM 11132 C C . GLU E 1 18 ? 128.782 164.472 79.110 1.00 225.62 18 GLU V C 1
ATOM 11133 O O . GLU E 1 18 ? 128.682 163.254 79.258 1.00 225.62 18 GLU V O 1
ATOM 11139 N N . ARG E 1 19 ? 129.768 165.023 78.415 1.00 208.60 19 ARG V N 1
ATOM 11140 C CA . ARG E 1 19 ? 130.812 164.194 77.827 1.00 208.60 19 ARG V CA 1
ATOM 11141 C C . ARG E 1 19 ? 131.614 163.482 78.906 1.00 208.60 19 ARG V C 1
ATOM 11142 O O . ARG E 1 19 ? 131.956 162.302 78.763 1.00 208.60 19 ARG V O 1
ATOM 11150 N N . LEU E 1 20 ? 131.929 164.196 79.983 1.00 207.31 20 LEU V N 1
ATOM 11151 C CA . LEU E 1 20 ? 132.667 163.592 81.081 1.00 207.31 20 LEU V CA 1
ATOM 11152 C C . LEU E 1 20 ? 131.875 162.456 81.711 1.00 207.31 20 LEU V C 1
ATOM 11153 O O . LEU E 1 20 ? 132.414 161.399 82.031 1.00 207.31 20 LEU V O 1
ATOM 11158 N N . ALA E 1 21 ? 130.583 162.664 81.877 1.00 207.44 21 ALA V N 1
ATOM 11159 C CA . ALA E 1 21 ? 129.727 161.636 82.435 1.00 207.44 21 ALA V CA 1
ATOM 11160 C C . ALA E 1 21 ? 129.667 160.436 81.515 1.00 207.44 21 ALA V C 1
ATOM 11161 O O . ALA E 1 21 ? 129.699 159.299 81.981 1.00 207.44 21 ALA V O 1
ATOM 11163 N N . TYR E 1 22 ? 129.583 160.671 80.210 1.00 196.64 22 TYR V N 1
ATOM 11164 C CA . TYR E 1 22 ? 129.522 159.561 79.267 1.00 196.64 22 TYR V CA 1
ATOM 11165 C C . TYR E 1 22 ? 130.793 158.749 79.317 1.00 196.64 22 TYR V C 1
ATOM 11166 O O . TYR E 1 22 ? 130.762 157.512 79.269 1.00 196.64 22 TYR V O 1
ATOM 11175 N N . PHE E 1 23 ? 131.928 159.421 79.405 1.00 180.23 23 PHE V N 1
ATOM 11176 C CA . PHE E 1 23 ? 133.188 158.692 79.455 1.00 180.23 23 PHE V CA 1
ATOM 11177 C C . PHE E 1 23 ? 133.352 157.968 80.773 1.00 180.23 23 PHE V C 1
ATOM 11178 O O . PHE E 1 23 ? 133.935 156.904 80.806 1.00 180.23 23 PHE V O 1
ATOM 11186 N N . GLU E 1 24 ? 132.839 158.536 81.854 1.00 193.71 24 GLU V N 1
ATOM 11187 C CA . GLU E 1 24 ? 132.959 157.914 83.160 1.00 193.71 24 GLU V CA 1
ATOM 11188 C C . GLU E 1 24 ? 132.113 156.652 83.234 1.00 193.71 24 GLU V C 1
ATOM 11189 O O . GLU E 1 24 ? 132.573 155.612 83.678 1.00 193.71 24 GLU V O 1
ATOM 11195 N N . ASN E 1 25 ? 130.869 156.728 82.797 1.00 188.64 25 ASN V N 1
ATOM 11196 C CA . ASN E 1 25 ? 129.989 155.579 82.919 1.00 188.64 25 ASN V CA 1
ATOM 11197 C C . ASN E 1 25 ? 130.332 154.518 81.885 1.00 188.64 25 ASN V C 1
ATOM 11198 O O . ASN E 1 25 ? 129.856 153.385 81.985 1.00 188.64 25 ASN V O 1
ATOM 11203 N N . TYR E 1 26 ? 131.150 154.868 80.896 1.00 178.07 26 TYR V N 1
ATOM 11204 C CA . TYR E 1 26 ? 131.658 153.878 79.957 1.00 178.07 26 TYR V CA 1
ATOM 11205 C C . TYR E 1 26 ? 132.626 152.944 80.653 1.00 178.07 26 TYR V C 1
ATOM 11206 O O . TYR E 1 26 ? 133.464 153.384 81.443 1.00 178.07 26 TYR V O 1
ATOM 11215 N N . THR E 1 27 ? 132.487 151.649 80.358 1.00 175.01 27 THR V N 1
ATOM 11216 C CA . THR E 1 27 ? 133.345 150.625 80.901 1.00 175.01 27 THR V CA 1
ATOM 11217 C C . THR E 1 27 ? 133.770 149.661 79.812 1.00 175.01 27 THR V C 1
ATOM 11218 O O . THR E 1 27 ? 132.972 148.887 79.313 1.00 175.01 27 THR V O 1
ATOM 11222 N N . VAL E 1 28 ? 135.038 149.719 79.436 1.00 165.11 28 VAL V N 1
ATOM 11223 C CA . VAL E 1 28 ? 135.568 148.839 78.410 1.00 165.11 28 VAL V CA 1
ATOM 11224 C C . VAL E 1 28 ? 135.745 147.447 78.977 1.00 165.11 28 VAL V C 1
ATOM 11225 O O . VAL E 1 28 ? 135.787 147.251 80.198 1.00 165.11 28 VAL V O 1
ATOM 11229 N N . ALA E 1 29 ? 135.836 146.471 78.076 1.00 157.71 29 ALA V N 1
ATOM 11230 C CA . ALA E 1 29 ? 136.022 145.076 78.451 1.00 157.71 29 ALA V CA 1
ATOM 11231 C C . ALA E 1 29 ? 137.340 144.559 77.928 1.00 157.71 29 ALA V C 1
ATOM 11232 O O . ALA E 1 29 ? 137.687 144.819 76.776 1.00 157.71 29 ALA V O 1
ATOM 11234 N N . HIS E 1 30 ? 138.085 143.867 78.785 1.00 163.52 30 HIS V N 1
ATOM 11235 C CA . HIS E 1 30 ? 139.384 143.326 78.439 1.00 163.52 30 HIS V CA 1
ATOM 11236 C C . HIS E 1 30 ? 139.443 141.845 78.777 1.00 163.52 30 HIS V C 1
ATOM 11237 O O . HIS E 1 30 ? 138.677 141.364 79.605 1.00 163.52 30 HIS V O 1
ATOM 11244 N N . PRO E 1 31 ? 140.331 141.096 78.116 1.00 159.22 31 PRO V N 1
ATOM 11245 C CA . PRO E 1 31 ? 140.331 139.644 78.288 1.00 159.22 31 PRO V CA 1
ATOM 11246 C C . PRO E 1 31 ? 140.445 139.184 79.745 1.00 159.22 31 PRO V C 1
ATOM 11247 O O . PRO E 1 31 ? 139.798 138.209 80.132 1.00 159.22 31 PRO V O 1
ATOM 11251 N N . ARG E 1 32 ? 141.257 139.846 80.551 1.00 165.01 32 ARG V N 1
ATOM 11252 C CA . ARG E 1 32 ? 141.357 139.468 81.952 1.00 165.01 32 ARG V CA 1
ATOM 11253 C C . ARG E 1 32 ? 140.056 139.728 82.672 1.00 165.01 32 ARG V C 1
ATOM 11254 O O . ARG E 1 32 ? 139.629 138.925 83.505 1.00 165.01 32 ARG V O 1
ATOM 11262 N N . LEU E 1 33 ? 139.418 140.847 82.379 1.00 164.46 33 LEU V N 1
ATOM 11263 C CA . LEU E 1 33 ? 138.142 141.166 83.009 1.00 164.46 33 LEU V CA 1
ATOM 11264 C C . LEU E 1 33 ? 137.128 140.077 82.733 1.00 164.46 33 LEU V C 1
ATOM 11265 O O . LEU E 1 33 ? 136.498 139.561 83.649 1.00 164.46 33 LEU V O 1
ATOM 11270 N N . LYS E 1 34 ? 136.988 139.690 81.480 1.00 165.50 34 LYS V N 1
ATOM 11271 C CA . LYS E 1 34 ? 135.958 138.714 81.122 1.00 165.50 34 LYS V CA 1
ATOM 11272 C C . LYS E 1 34 ? 136.323 137.338 81.635 1.00 165.50 34 LYS V C 1
ATOM 11273 O O . LYS E 1 34 ? 135.455 136.570 82.054 1.00 165.50 34 LYS V O 1
ATOM 11279 N N . GLU E 1 35 ? 137.606 137.018 81.646 1.00 158.11 35 GLU V N 1
ATOM 11280 C CA . GLU E 1 35 ? 138.034 135.719 82.150 1.00 158.11 35 GLU V CA 1
ATOM 11281 C C . GLU E 1 35 ? 137.741 135.582 83.634 1.00 158.11 35 GLU V C 1
ATOM 11282 O O . GLU E 1 35 ? 137.175 134.586 84.089 1.00 158.11 35 GLU V O 1
ATOM 11288 N N . VAL E 1 36 ? 138.105 136.589 84.406 1.00 151.90 36 VAL V N 1
ATOM 11289 C CA . VAL E 1 36 ? 137.876 136.556 85.844 1.00 151.90 36 VAL V CA 1
ATOM 11290 C C . VAL E 1 36 ? 136.383 136.627 86.140 1.00 151.90 36 VAL V C 1
ATOM 11291 O O . VAL E 1 36 ? 135.891 136.005 87.078 1.00 151.90 36 VAL V O 1
ATOM 11295 N N . TYR E 1 37 ? 135.640 137.349 85.326 1.00 154.73 37 TYR V N 1
ATOM 11296 C CA . TYR E 1 37 ? 134.200 137.426 85.488 1.00 154.73 37 TYR V CA 1
ATOM 11297 C C . TYR E 1 37 ? 133.572 136.069 85.275 1.00 154.73 37 TYR V C 1
ATOM 11298 O O . TYR E 1 37 ? 132.705 135.656 86.044 1.00 154.73 37 TYR V O 1
ATOM 11307 N N . GLU E 1 38 ? 133.997 135.346 84.251 1.00 165.53 38 GLU V N 1
ATOM 11308 C CA . GLU E 1 38 ? 133.438 134.026 83.994 1.00 165.53 38 GLU V CA 1
ATOM 11309 C C . GLU E 1 38 ? 133.822 133.061 85.085 1.00 165.53 38 GLU V C 1
ATOM 11310 O O . GLU E 1 38 ? 133.007 132.238 85.512 1.00 165.53 38 GLU V O 1
ATOM 11316 N N . ILE E 1 39 ? 135.049 133.148 85.561 1.00 148.55 39 ILE V N 1
ATOM 11317 C CA . ILE E 1 39 ? 135.509 132.274 86.625 1.00 148.55 39 ILE V CA 1
ATOM 11318 C C . ILE E 1 39 ? 134.697 132.510 87.888 1.00 148.55 39 ILE V C 1
ATOM 11319 O O . ILE E 1 39 ? 134.244 131.567 88.533 1.00 148.55 39 ILE V O 1
ATOM 11324 N N . LEU E 1 40 ? 134.465 133.764 88.232 1.00 151.74 40 LEU V N 1
ATOM 11325 C CA . LEU E 1 40 ? 133.680 134.089 89.415 1.00 151.74 40 LEU V CA 1
ATOM 11326 C C . LEU E 1 40 ? 132.242 133.671 89.246 1.00 151.74 40 LEU V C 1
ATOM 11327 O O . LEU E 1 40 ? 131.614 133.193 90.188 1.00 151.74 40 LEU V O 1
ATOM 11332 N N . MET E 1 41 ? 131.701 133.834 88.059 1.00 162.20 41 MET V N 1
ATOM 11333 C CA . MET E 1 41 ? 130.328 133.437 87.817 1.00 162.20 41 MET V CA 1
ATOM 11334 C C . MET E 1 41 ? 130.170 131.940 88.019 1.00 162.20 41 MET V C 1
ATOM 11335 O O . MET E 1 41 ? 129.191 131.477 88.600 1.00 162.20 41 MET V O 1
ATOM 11340 N N . ARG E 1 42 ? 131.131 131.165 87.548 1.00 163.49 42 ARG V N 1
ATOM 11341 C CA . ARG E 1 42 ? 131.055 129.725 87.666 1.00 163.49 42 ARG V CA 1
ATOM 11342 C C . ARG E 1 42 ? 131.339 129.300 89.091 1.00 163.49 42 ARG V C 1
ATOM 11343 O O . ARG E 1 42 ? 130.901 128.244 89.525 1.00 163.49 42 ARG V O 1
ATOM 11351 N N . THR E 1 43 ? 132.092 130.099 89.829 1.00 157.13 43 THR V N 1
ATOM 11352 C CA . THR E 1 43 ? 132.385 129.778 91.217 1.00 157.13 43 THR V CA 1
ATOM 11353 C C . THR E 1 43 ? 131.188 130.047 92.099 1.00 157.13 43 THR V C 1
ATOM 11354 O O . THR E 1 43 ? 130.937 129.291 93.014 1.00 157.13 43 THR V O 1
ATOM 11358 N N . ILE E 1 44 ? 130.455 131.120 91.845 1.00 149.60 44 ILE V N 1
ATOM 11359 C CA . ILE E 1 44 ? 129.308 131.480 92.690 1.00 149.60 44 ILE V CA 1
ATOM 11360 C C . ILE E 1 44 ? 128.012 130.902 92.175 1.00 149.60 44 ILE V C 1
ATOM 11361 O O . ILE E 1 44 ? 127.000 130.952 92.847 1.00 149.60 44 ILE V O 1
ATOM 11366 N N . ALA E 1 45 ? 128.040 130.315 90.996 1.00 152.04 45 ALA V N 1
ATOM 11367 C CA . ALA E 1 45 ? 126.897 129.574 90.496 1.00 152.04 45 ALA V CA 1
ATOM 11368 C C . ALA E 1 45 ? 126.650 128.366 91.348 1.00 152.04 45 ALA V C 1
ATOM 11369 O O . ALA E 1 45 ? 125.497 127.949 91.503 1.00 152.04 45 ALA V O 1
ATOM 11371 N N . GLU E 1 46 ? 127.716 127.773 91.877 1.00 162.08 46 GLU V N 1
ATOM 11372 C CA . GLU E 1 46 ? 127.603 126.779 92.936 1.00 162.08 46 GLU V CA 1
ATOM 11373 C C . GLU E 1 46 ? 128.883 126.757 93.755 1.00 162.08 46 GLU V C 1
ATOM 11374 O O . GLU E 1 46 ? 129.947 126.645 93.218 1.00 162.08 46 GLU V O 1
ATOM 11380 N N . PRO E 1 47 ? 128.789 126.941 95.068 1.00 154.21 47 PRO V N 1
ATOM 11381 C CA . PRO E 1 47 ? 130.017 127.078 95.850 1.00 154.21 47 PRO V CA 1
ATOM 11382 C C . PRO E 1 47 ? 130.635 125.732 96.179 1.00 154.21 47 PRO V C 1
ATOM 11383 O O . PRO E 1 47 ? 131.848 125.628 96.289 1.00 154.21 47 PRO V O 1
ATOM 11387 N N . ALA E 1 48 ? 129.809 124.708 96.319 1.00 162.71 48 ALA V N 1
ATOM 11388 C CA . ALA E 1 48 ? 130.236 123.353 96.636 1.00 162.71 48 ALA V CA 1
ATOM 11389 C C . ALA E 1 48 ? 131.103 123.323 97.876 1.00 162.71 48 ALA V C 1
ATOM 11390 O O . ALA E 1 48 ? 132.257 122.927 97.851 1.00 162.71 48 ALA V O 1
ATOM 11392 N N . GLY E 1 49 ? 130.530 123.760 98.983 1.00 163.88 49 GLY V N 1
ATOM 11393 C CA . GLY E 1 49 ? 131.184 123.637 100.266 1.00 163.88 49 GLY V CA 1
ATOM 11394 C C . GLY E 1 49 ? 132.355 124.566 100.437 1.00 163.88 49 GLY V C 1
ATOM 11395 O O . GLY E 1 49 ? 133.165 124.392 101.336 1.00 163.88 49 GLY V O 1
ATOM 11396 N N . ALA E 1 50 ? 132.445 125.570 99.577 1.00 158.39 50 ALA V N 1
ATOM 11397 C CA . ALA E 1 50 ? 133.378 126.649 99.754 1.00 158.39 50 ALA V CA 1
ATOM 11398 C C . ALA E 1 50 ? 132.655 127.870 100.282 1.00 158.39 50 ALA V C 1
ATOM 11399 O O . ALA E 1 50 ? 131.680 128.306 99.703 1.00 158.39 50 ALA V O 1
ATOM 11401 N N . SER E 1 51 ? 133.141 128.422 101.379 1.00 160.86 51 SER V N 1
ATOM 11402 C CA . SER E 1 51 ? 132.500 129.535 102.053 1.00 160.86 51 SER V CA 1
ATOM 11403 C C . SER E 1 51 ? 133.153 130.878 101.769 1.00 160.86 51 SER V C 1
ATOM 11404 O O . SER E 1 51 ? 132.564 131.933 102.005 1.00 160.86 51 SER V O 1
ATOM 11407 N N . PHE E 1 52 ? 134.347 130.852 101.218 1.00 161.30 52 PHE V N 1
ATOM 11408 C CA . PHE E 1 52 ? 135.142 132.037 100.996 1.00 161.30 52 PHE V CA 1
ATOM 11409 C C . PHE E 1 52 ? 135.638 132.069 99.571 1.00 161.30 52 PHE V C 1
ATOM 11410 O O . PHE E 1 52 ? 136.102 131.064 99.057 1.00 161.30 52 PHE V O 1
ATOM 11418 N N . ILE E 1 53 ? 135.510 133.218 98.929 1.00 146.67 53 ILE V N 1
ATOM 11419 C CA . ILE E 1 53 ? 136.143 133.509 97.662 1.00 146.67 53 ILE V CA 1
ATOM 11420 C C . ILE E 1 53 ? 137.093 134.671 97.861 1.00 146.67 53 ILE V C 1
ATOM 11421 O O . ILE E 1 53 ? 136.711 135.725 98.367 1.00 146.67 53 ILE V O 1
ATOM 11426 N N . PHE E 1 54 ? 138.351 134.469 97.498 1.00 150.81 54 PHE V N 1
ATOM 11427 C CA . PHE E 1 54 ? 139.392 135.443 97.685 1.00 150.81 54 PHE V CA 1
ATOM 11428 C C . PHE E 1 54 ? 139.790 135.999 96.319 1.00 150.81 54 PHE V C 1
ATOM 11429 O O . PHE E 1 54 ? 140.640 135.444 95.615 1.00 150.81 54 PHE V O 1
ATOM 11437 N N . VAL E 1 55 ? 139.172 137.104 95.932 1.00 146.48 55 VAL V N 1
ATOM 11438 C CA . VAL E 1 55 ? 139.536 137.807 94.715 1.00 146.48 55 VAL V CA 1
ATOM 11439 C C . VAL E 1 55 ? 140.714 138.705 95.000 1.00 146.48 55 VAL V C 1
ATOM 11440 O O . VAL E 1 55 ? 140.586 139.719 95.658 1.00 146.48 55 VAL V O 1
ATOM 11444 N N . TYR E 1 56 ? 141.882 138.314 94.512 1.00 156.82 56 TYR V N 1
ATOM 11445 C CA . TYR E 1 56 ? 143.112 139.027 94.743 1.00 156.82 56 TYR V CA 1
ATOM 11446 C C . TYR E 1 56 ? 143.425 139.914 93.557 1.00 156.82 56 TYR V C 1
ATOM 11447 O O . TYR E 1 56 ? 143.350 139.498 92.400 1.00 156.82 56 TYR V O 1
ATOM 11456 N N . GLY E 1 57 ? 143.791 141.149 93.842 1.00 165.28 57 GLY V N 1
ATOM 11457 C CA . GLY E 1 57 ? 144.085 142.106 92.805 1.00 165.28 57 GLY V CA 1
ATOM 11458 C C . GLY E 1 57 ? 144.641 143.412 93.321 1.00 165.28 57 GLY V C 1
ATOM 11459 O O . GLY E 1 57 ? 144.299 143.852 94.412 1.00 165.28 57 GLY V O 1
ATOM 11460 N N . ALA E 1 58 ? 145.475 144.054 92.512 1.00 163.78 58 ALA V N 1
ATOM 11461 C CA . ALA E 1 58 ? 146.094 145.308 92.925 1.00 163.78 58 ALA V CA 1
ATOM 11462 C C . ALA E 1 58 ? 145.233 146.524 92.622 1.00 163.78 58 ALA V C 1
ATOM 11463 O O . ALA E 1 58 ? 144.049 146.398 92.317 1.00 163.78 58 ALA V O 1
ATOM 11465 N N . SER E 1 59 ? 145.835 147.706 92.690 1.00 171.76 59 SER V N 1
ATOM 11466 C CA . SER E 1 59 ? 145.080 148.936 92.466 1.00 171.76 59 SER V CA 1
ATOM 11467 C C . SER E 1 59 ? 144.854 149.237 90.992 1.00 171.76 59 SER V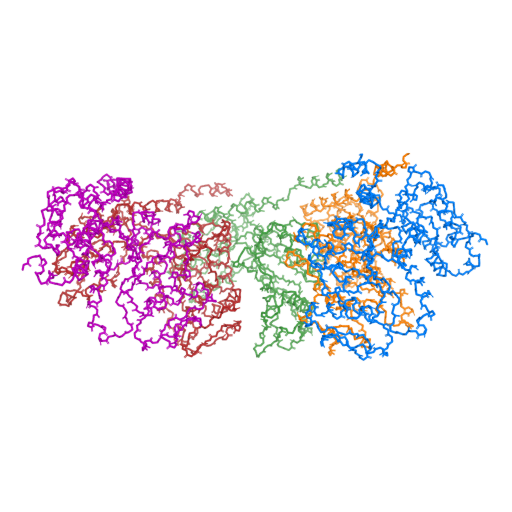 C 1
ATOM 11468 O O . SER E 1 59 ? 145.756 149.721 90.312 1.00 171.76 59 SER V O 1
ATOM 11471 N N . GLY E 1 60 ? 143.650 148.966 90.500 1.00 174.22 60 GLY V N 1
ATOM 11472 C CA . GLY E 1 60 ? 143.331 149.270 89.117 1.00 174.22 60 GLY V CA 1
ATOM 11473 C C . GLY E 1 60 ? 142.891 148.061 88.321 1.00 174.22 60 GLY V C 1
ATOM 11474 O O . GLY E 1 60 ? 142.389 148.191 87.207 1.00 174.22 60 GLY V O 1
ATOM 11475 N N . VAL E 1 61 ? 143.077 146.873 88.887 1.00 156.18 61 VAL V N 1
ATOM 11476 C CA . VAL E 1 61 ? 142.669 145.659 88.196 1.00 156.18 61 VAL V CA 1
ATOM 11477 C C . VAL E 1 61 ? 141.193 145.742 87.822 1.00 156.18 61 VAL V C 1
ATOM 11478 O O . VAL E 1 61 ? 140.798 145.287 86.752 1.00 156.18 61 VAL V O 1
ATOM 11482 N N . GLY E 1 62 ? 140.383 146.346 88.686 1.00 152.01 62 GLY V N 1
ATOM 11483 C CA . GLY E 1 62 ? 138.964 146.482 88.408 1.00 152.01 62 GLY V CA 1
ATOM 11484 C C . GLY E 1 62 ? 138.129 145.609 89.315 1.00 152.01 62 GLY V C 1
ATOM 11485 O O . GLY E 1 62 ? 137.180 144.969 88.865 1.00 152.01 62 GLY V O 1
ATOM 11486 N N . LYS E 1 63 ? 138.470 145.577 90.597 1.00 153.43 63 LYS V N 1
ATOM 11487 C CA . LYS E 1 63 ? 137.751 144.735 91.530 1.00 153.43 63 LYS V CA 1
ATOM 11488 C C . LYS E 1 63 ? 136.361 145.295 91.795 1.00 153.43 63 LYS V C 1
ATOM 11489 O O . LYS E 1 63 ? 135.369 144.559 91.799 1.00 153.43 63 LYS V O 1
ATOM 11495 N N . THR E 1 64 ? 136.266 146.596 92.023 1.00 150.82 64 THR V N 1
ATOM 11496 C CA . THR E 1 64 ? 134.985 147.200 92.332 1.00 150.82 64 THR V CA 1
ATOM 11497 C C . THR E 1 64 ? 134.036 147.117 91.142 1.00 150.82 64 THR V C 1
ATOM 11498 O O . THR E 1 64 ? 132.845 146.815 91.296 1.00 150.82 64 THR V O 1
ATOM 11502 N N . THR E 1 65 ? 134.542 147.351 89.948 1.00 151.69 65 THR V N 1
ATOM 11503 C CA . THR E 1 65 ? 133.677 147.299 88.778 1.00 151.69 65 THR V CA 1
ATOM 11504 C C . THR E 1 65 ? 133.278 145.870 88.462 1.00 151.69 65 THR V C 1
ATOM 11505 O O . THR E 1 65 ? 132.172 145.615 87.973 1.00 151.69 65 THR V O 1
ATOM 11509 N N . LEU E 1 66 ? 134.154 144.926 88.767 1.00 141.66 66 LEU V N 1
ATOM 11510 C CA . LEU E 1 66 ? 133.804 143.524 88.616 1.00 141.66 66 LEU V CA 1
ATOM 11511 C C . LEU E 1 66 ? 132.695 143.145 89.571 1.00 141.66 66 LEU V C 1
ATOM 11512 O O . LEU E 1 66 ? 131.769 142.416 89.210 1.00 141.66 66 LEU V O 1
ATOM 11517 N N . ARG E 1 67 ? 132.767 143.632 90.798 1.00 146.77 67 ARG V N 1
ATOM 11518 C CA . ARG E 1 67 ? 131.714 143.403 91.773 1.00 146.77 67 ARG V CA 1
ATOM 11519 C C . ARG E 1 67 ? 130.395 143.948 91.281 1.00 146.77 67 ARG V C 1
ATOM 11520 O O . ARG E 1 67 ? 129.363 143.285 91.372 1.00 146.77 67 ARG V O 1
ATOM 11528 N N . LEU E 1 68 ? 130.405 145.157 90.748 1.00 150.99 68 LEU V N 1
ATOM 11529 C CA . LEU E 1 68 ? 129.199 145.782 90.266 1.00 150.99 68 LEU V CA 1
ATOM 11530 C C . LEU E 1 68 ? 128.642 145.003 89.096 1.00 150.99 68 LEU V C 1
ATOM 11531 O O . LEU E 1 68 ? 127.421 144.832 88.981 1.00 150.99 68 LEU V O 1
ATOM 11536 N N . ARG E 1 69 ? 129.511 144.515 88.227 1.00 156.17 69 ARG V N 1
ATOM 11537 C CA . ARG E 1 69 ? 129.064 143.753 87.069 1.00 156.17 69 ARG V CA 1
ATOM 11538 C C . ARG E 1 69 ? 128.395 142.480 87.515 1.00 156.17 69 ARG V C 1
ATOM 11539 O O . ARG E 1 69 ? 127.351 142.081 86.987 1.00 156.17 69 ARG V O 1
ATOM 11547 N N . VAL E 1 70 ? 128.972 141.825 88.509 1.00 154.74 70 VAL V N 1
ATOM 11548 C CA . VAL E 1 70 ? 128.424 140.565 88.986 1.00 154.74 70 VAL V CA 1
ATOM 11549 C C . VAL E 1 70 ? 127.073 140.815 89.633 1.00 154.74 70 VAL V C 1
ATOM 11550 O O . VAL E 1 70 ? 126.121 140.068 89.395 1.00 154.74 70 VAL V O 1
ATOM 11554 N N . GLU E 1 71 ? 126.966 141.870 90.436 1.00 174.78 71 GLU V N 1
ATOM 11555 C CA . GLU E 1 71 ? 125.697 142.163 91.092 1.00 174.78 71 GLU V CA 1
ATOM 11556 C C . GLU E 1 71 ? 124.618 142.440 90.065 1.00 174.78 71 GLU V C 1
ATOM 11557 O O . GLU E 1 71 ? 123.494 141.950 90.187 1.00 174.78 71 GLU V O 1
ATOM 11563 N N . GLN E 1 72 ? 124.937 143.214 89.046 1.00 169.40 72 GLN V N 1
ATOM 11564 C CA . GLN E 1 72 ? 123.939 143.583 88.073 1.00 169.40 72 GLN V CA 1
ATOM 11565 C C . GLN E 1 72 ? 123.534 142.370 87.257 1.00 169.40 72 GLN V C 1
ATOM 11566 O O . GLN E 1 72 ? 122.350 142.193 86.933 1.00 169.40 72 GLN V O 1
ATOM 11572 N N . LYS E 1 73 ? 124.488 141.499 86.955 1.00 163.17 73 LYS V N 1
ATOM 11573 C CA . LYS E 1 73 ? 124.179 140.301 86.185 1.00 163.17 73 LYS V CA 1
ATOM 11574 C C . LYS E 1 73 ? 123.253 139.396 86.953 1.00 163.17 73 LYS V C 1
ATOM 11575 O O . LYS E 1 73 ? 122.239 138.937 86.422 1.00 163.17 73 LYS V O 1
ATOM 11581 N N . LEU E 1 74 ? 123.568 139.139 88.213 1.00 165.85 74 LEU V N 1
ATOM 11582 C CA . LEU E 1 74 ? 122.728 138.235 88.986 1.00 165.85 74 LEU V CA 1
ATOM 11583 C C . LEU E 1 74 ? 121.380 138.848 89.309 1.00 165.85 74 LEU V C 1
ATOM 11584 O O . LEU E 1 74 ? 120.404 138.135 89.439 1.00 165.85 74 LEU V O 1
ATOM 11589 N N . THR E 1 75 ? 121.329 140.161 89.466 1.00 181.90 75 THR V N 1
ATOM 11590 C CA . THR E 1 75 ? 120.062 140.834 89.667 1.00 181.90 75 THR V CA 1
ATOM 11591 C C . THR E 1 75 ? 119.181 140.690 88.446 1.00 181.90 75 THR V C 1
ATOM 11592 O O . THR E 1 75 ? 117.976 140.505 88.555 1.00 181.90 75 THR V O 1
ATOM 11596 N N . GLU E 1 76 ? 119.772 140.763 87.274 1.00 192.73 76 GLU V N 1
ATOM 11597 C CA . GLU E 1 76 ? 119.035 140.548 86.045 1.00 192.73 76 GLU V CA 1
ATOM 11598 C C . GLU E 1 76 ? 118.588 139.107 85.956 1.00 192.73 76 GLU V C 1
ATOM 11599 O O . GLU E 1 76 ? 117.477 138.820 85.525 1.00 192.73 76 GLU V O 1
ATOM 11605 N N . LEU E 1 77 ? 119.442 138.173 86.348 1.00 182.86 77 LEU V N 1
ATOM 11606 C CA . LEU E 1 77 ? 119.117 136.758 86.186 1.00 182.86 77 LEU V CA 1
ATOM 11607 C C . LEU E 1 77 ? 117.972 136.324 87.072 1.00 182.86 77 LEU V C 1
ATOM 11608 O O . LEU E 1 77 ? 117.269 135.373 86.752 1.00 182.86 77 LEU V O 1
ATOM 11613 N N . ALA E 1 78 ? 117.773 137.030 88.176 1.00 220.21 78 ALA V N 1
ATOM 11614 C CA . ALA E 1 78 ? 116.808 136.603 89.185 1.00 220.21 78 ALA V CA 1
ATOM 11615 C C . ALA E 1 78 ? 115.436 137.233 89.031 1.00 220.21 78 ALA V C 1
ATOM 11616 O O . ALA E 1 78 ? 114.585 136.998 89.867 1.00 220.21 78 ALA V O 1
ATOM 11618 N N . LEU E 1 79 ? 115.211 138.021 87.987 1.00 244.54 79 LEU V N 1
ATOM 11619 C CA . LEU E 1 79 ? 113.912 138.690 87.863 1.00 244.54 79 LEU V CA 1
ATOM 11620 C C . LEU E 1 79 ? 112.728 137.727 87.662 1.00 244.54 79 LEU V C 1
ATOM 11621 O O . LEU E 1 79 ? 111.687 137.934 88.282 1.00 244.54 79 LEU V O 1
ATOM 11626 N N . PRO E 1 80 ? 112.849 136.685 86.817 1.00 252.66 80 PRO V N 1
ATOM 11627 C CA . PRO E 1 80 ? 111.667 135.831 86.631 1.00 252.66 80 PRO V CA 1
ATOM 11628 C C . PRO E 1 80 ? 111.240 135.107 87.911 1.00 252.66 80 PRO V C 1
ATOM 11629 O O . PRO E 1 80 ? 110.042 134.916 88.158 1.00 252.66 80 PRO V O 1
ATOM 11633 N N . LYS E 1 81 ? 112.203 134.700 88.726 1.00 256.28 81 LYS V N 1
ATOM 11634 C CA . LYS E 1 81 ? 111.874 134.057 89.991 1.00 256.28 81 LYS V CA 1
ATOM 11635 C C . LYS E 1 81 ? 111.356 135.074 91.010 1.00 256.28 81 LYS V C 1
ATOM 11636 O O . LYS E 1 81 ? 110.497 134.758 91.833 1.00 256.28 81 LYS V O 1
ATOM 11642 N N . LEU E 1 82 ? 111.892 136.289 90.968 1.00 264.77 82 LEU V N 1
ATOM 11643 C CA . LEU E 1 82 ? 111.415 137.340 91.866 1.00 264.77 82 LEU V CA 1
ATOM 11644 C C . LEU E 1 82 ? 109.969 137.690 91.576 1.00 264.77 82 LEU V C 1
ATOM 11645 O O . LEU E 1 82 ? 109.201 137.953 92.493 1.00 264.77 82 LEU V O 1
ATOM 11650 N N . GLU E 1 83 ? 109.589 137.686 90.302 1.00 276.57 83 GLU V N 1
ATOM 11651 C CA . GLU E 1 83 ? 108.200 137.943 89.946 1.00 276.57 83 GLU V CA 1
ATOM 11652 C C . GLU E 1 83 ? 107.270 136.876 90.513 1.00 276.57 83 GLU V C 1
ATOM 11653 O O . GLU E 1 83 ? 106.088 137.140 90.746 1.00 276.57 83 GLU V O 1
ATOM 11659 N N . SER E 1 84 ? 107.797 135.673 90.732 1.00 269.28 84 SER V N 1
ATOM 11660 C CA . SER E 1 84 ? 107.007 134.580 91.286 1.00 269.28 84 SER V CA 1
ATOM 11661 C C . SER E 1 84 ? 107.189 134.406 92.790 1.00 269.28 84 SER V C 1
ATOM 11662 O O . SER E 1 84 ? 106.242 134.039 93.483 1.00 269.28 84 SER V O 1
ATOM 11665 N N . ASP E 1 85 ? 108.393 134.662 93.293 1.00 262.38 85 ASP V N 1
ATOM 11666 C CA . ASP E 1 85 ? 108.691 134.503 94.712 1.00 262.38 85 ASP V CA 1
ATOM 11667 C C . ASP E 1 85 ? 109.180 135.814 95.297 1.00 262.38 85 ASP V C 1
ATOM 11668 O O . ASP E 1 85 ? 110.087 136.430 94.744 1.00 262.38 85 ASP V O 1
ATOM 11673 N N . ARG E 1 86 ? 108.589 136.247 96.406 1.00 245.78 86 ARG V N 1
ATOM 11674 C CA . ARG E 1 86 ? 109.025 137.474 97.074 1.00 245.78 86 ARG V CA 1
ATOM 11675 C C . ARG E 1 86 ? 110.013 137.124 98.173 1.00 245.78 86 ARG V C 1
ATOM 11676 O O . ARG E 1 86 ? 110.420 135.963 98.294 1.00 245.78 86 ARG V O 1
ATOM 11684 N N . ALA E 1 87 ? 110.401 138.113 98.984 1.00 213.92 87 ALA V N 1
ATOM 11685 C CA . ALA E 1 87 ? 111.246 137.876 100.173 1.00 213.92 87 ALA V CA 1
ATOM 11686 C C . ALA E 1 87 ? 112.568 137.230 99.820 1.00 213.92 87 ALA V C 1
ATOM 11687 O O . ALA E 1 87 ? 113.074 136.399 100.560 1.00 213.92 87 ALA V O 1
ATOM 11689 N N . ARG E 1 88 ? 113.118 137.591 98.666 1.00 186.27 88 ARG V N 1
ATOM 11690 C CA . ARG E 1 88 ? 114.427 137.108 98.254 1.00 186.27 88 ARG V CA 1
ATOM 11691 C C . ARG E 1 88 ? 115.193 138.239 97.634 1.00 186.27 88 ARG V C 1
ATOM 11692 O O . ARG E 1 88 ? 114.659 139.001 96.816 1.00 186.27 88 ARG V O 1
ATOM 11700 N N . VAL E 1 89 ? 116.444 138.355 98.061 1.00 158.59 89 VAL V N 1
ATOM 11701 C CA . VAL E 1 89 ? 117.377 139.299 97.485 1.00 158.59 89 VAL V CA 1
ATOM 11702 C C . VAL E 1 89 ? 118.414 138.514 96.717 1.00 158.59 89 VAL V C 1
ATOM 11703 O O . VAL E 1 89 ? 118.959 137.550 97.223 1.00 158.59 89 VAL V O 1
ATOM 11707 N N . PRO E 1 90 ? 118.633 138.855 95.442 1.00 158.25 90 PRO V N 1
ATOM 11708 C CA . PRO E 1 90 ? 119.565 138.037 94.657 1.00 158.25 90 PRO V CA 1
ATOM 11709 C C . PRO E 1 90 ? 120.978 138.119 95.221 1.00 158.25 90 PRO V C 1
ATOM 11710 O O . PRO E 1 90 ? 121.560 137.091 95.570 1.00 158.25 90 PRO V O 1
ATOM 11714 N N . VAL E 1 91 ? 121.511 139.327 95.331 1.00 148.47 91 VAL V N 1
ATOM 11715 C CA . VAL E 1 91 ? 122.849 139.545 95.830 1.00 148.47 91 VAL V CA 1
ATOM 11716 C C . VAL E 1 91 ? 122.868 140.771 96.712 1.00 148.47 91 VAL V C 1
ATOM 11717 O O . VAL E 1 91 ? 122.218 141.761 96.416 1.00 148.47 91 VAL V O 1
ATOM 11721 N N . VAL E 1 92 ? 123.596 140.698 97.815 1.00 153.42 92 VAL V N 1
ATOM 11722 C CA . VAL E 1 92 ? 123.858 141.831 98.673 1.00 153.42 92 VAL V CA 1
ATOM 11723 C C . VAL E 1 92 ? 125.339 141.945 98.903 1.00 153.42 92 VAL V C 1
ATOM 11724 O O . VAL E 1 92 ? 126.058 140.973 98.799 1.00 153.42 92 VAL V O 1
ATOM 11728 N N . GLY E 1 93 ? 125.818 143.149 99.163 1.00 150.87 93 GLY V N 1
ATOM 11729 C CA . GLY E 1 93 ? 127.236 143.384 99.355 1.00 150.87 93 GLY V CA 1
ATOM 11730 C C . GLY E 1 93 ? 127.526 144.671 100.093 1.00 150.87 93 GLY V C 1
ATOM 11731 O O . GLY E 1 93 ? 126.792 145.631 99.949 1.00 150.87 93 GLY V O 1
ATOM 11732 N N . ILE E 1 94 ? 128.610 144.693 100.855 1.00 150.92 94 ILE V N 1
ATOM 11733 C CA . ILE E 1 94 ? 129.038 145.872 101.580 1.00 150.92 94 ILE V CA 1
ATOM 11734 C C . ILE E 1 94 ? 130.540 146.057 101.450 1.00 150.92 94 ILE V C 1
ATOM 11735 O O . ILE E 1 94 ? 131.216 145.284 100.765 1.00 150.92 94 ILE V O 1
ATOM 11740 N N . GLU E 1 95 ? 131.062 147.098 102.077 1.00 172.91 95 GLU V N 1
ATOM 11741 C CA . GLU E 1 95 ? 132.494 147.380 102.081 1.00 172.91 95 GLU V CA 1
ATOM 11742 C C . GLU E 1 95 ? 132.951 147.431 103.516 1.00 172.91 95 GLU V C 1
ATOM 11743 O O . GLU E 1 95 ? 132.324 148.059 104.361 1.00 172.91 95 GLU V O 1
ATOM 11749 N N . ALA E 1 96 ? 134.036 146.743 103.806 1.00 166.27 96 ALA V N 1
ATOM 11750 C CA . ALA E 1 96 ? 134.624 146.737 105.129 1.00 166.27 96 ALA V CA 1
ATOM 11751 C C . ALA E 1 96 ? 135.026 148.142 105.551 1.00 166.27 96 ALA V C 1
ATOM 11752 O O . ALA E 1 96 ? 135.501 148.942 104.753 1.00 166.27 96 ALA V O 1
ATOM 11754 N N . ILE E 1 97 ? 134.836 148.438 106.821 1.00 167.33 97 ILE V N 1
ATOM 11755 C CA . ILE E 1 97 ? 135.167 149.718 107.410 1.00 167.33 97 ILE V CA 1
ATOM 11756 C C . ILE E 1 97 ? 136.515 149.588 108.111 1.00 167.33 97 ILE V C 1
ATOM 11757 O O . ILE E 1 97 ? 136.733 148.678 108.903 1.00 167.33 97 ILE V O 1
ATOM 11762 N N . ALA E 1 98 ? 137.437 150.477 107.821 1.00 178.55 98 ALA V N 1
ATOM 11763 C CA . ALA E 1 98 ? 138.646 150.616 108.623 1.00 178.55 98 ALA V CA 1
ATOM 11764 C C . ALA E 1 98 ? 138.269 151.262 109.923 1.00 178.55 98 ALA V C 1
ATOM 11765 O O . ALA E 1 98 ? 137.781 152.393 109.939 1.00 178.55 98 ALA V O 1
ATOM 11767 N N . PRO E 1 99 ? 138.501 150.576 111.045 1.00 187.26 99 PRO V N 1
ATOM 11768 C CA . PRO E 1 99 ? 138.047 151.133 112.316 1.00 187.26 99 PRO V CA 1
ATOM 11769 C C . PRO E 1 99 ? 138.943 152.286 112.772 1.00 187.26 99 PRO V C 1
ATOM 11770 O O . PRO E 1 99 ? 140.138 152.349 112.494 1.00 187.26 99 PRO V O 1
ATOM 11774 N N . GLU E 1 100 ? 138.323 153.231 113.450 1.00 187.42 100 GLU V N 1
ATOM 11775 C CA . GLU E 1 100 ? 139.024 154.318 114.099 1.00 187.42 100 GLU V CA 1
ATOM 11776 C C . GLU E 1 100 ? 140.054 153.794 115.099 1.00 187.42 100 GLU V C 1
ATOM 11777 O O . GLU E 1 100 ? 141.192 154.242 115.177 1.00 187.42 100 GLU V O 1
ATOM 11783 N N . SER E 1 101 ? 139.620 152.826 115.884 1.00 189.77 101 SER V N 1
ATOM 11784 C CA . SER E 1 101 ? 140.399 152.279 116.952 1.00 189.77 101 SER V CA 1
ATOM 11785 C C . SER E 1 101 ? 141.231 151.165 116.365 1.00 189.77 101 SER V C 1
ATOM 11786 O O . SER E 1 101 ? 141.303 150.957 115.136 1.00 189.77 101 SER V O 1
ATOM 11789 N N . ARG E 1 102 ? 141.878 150.430 117.251 1.00 191.78 102 ARG V N 1
ATOM 11790 C CA . ARG E 1 102 ? 142.731 149.343 116.849 1.00 191.78 102 ARG V CA 1
ATOM 11791 C C . ARG E 1 102 ? 141.924 148.191 116.229 1.00 191.78 102 ARG V C 1
ATOM 11792 O O . ARG E 1 102 ? 142.267 147.729 115.156 1.00 191.78 102 ARG V O 1
ATOM 11800 N N . TYR E 1 103 ? 140.874 147.727 116.896 1.00 198.17 103 TYR V N 1
ATOM 11801 C CA . TYR E 1 103 ? 140.193 146.496 116.510 1.00 198.17 103 TYR V CA 1
ATOM 11802 C C . TYR E 1 103 ? 139.129 146.747 115.483 1.00 198.17 103 TYR V C 1
ATOM 11803 O O . TYR E 1 103 ? 138.452 147.777 115.542 1.00 198.17 103 TYR V O 1
ATOM 11812 N N . PHE E 1 104 ? 138.972 145.835 114.529 1.00 164.53 104 PHE V N 1
ATOM 11813 C CA . PHE E 1 104 ? 137.822 145.897 113.621 1.00 164.53 104 PHE V CA 1
ATOM 11814 C C . PHE E 1 104 ? 136.537 145.791 114.424 1.00 164.53 104 PHE V C 1
ATOM 11815 O O . PHE E 1 104 ? 136.398 144.882 115.261 1.00 164.53 104 PHE V O 1
ATOM 11823 N N . ASN E 1 105 ? 135.588 146.689 114.177 1.00 163.84 105 ASN V N 1
ATOM 11824 C CA . ASN E 1 105 ? 134.365 146.692 114.982 1.00 163.84 105 ASN V CA 1
ATOM 11825 C C . ASN E 1 105 ? 133.329 145.779 114.370 1.00 163.84 105 ASN V C 1
ATOM 11826 O O . ASN E 1 105 ? 132.847 146.057 113.328 1.00 163.84 105 ASN V O 1
ATOM 11831 N N . TRP E 1 106 ? 133.027 144.674 115.026 1.00 154.25 106 TRP V N 1
ATOM 11832 C CA . TRP E 1 106 ? 132.064 143.726 114.509 1.00 154.25 106 TRP V CA 1
ATOM 11833 C C . TRP E 1 106 ? 130.642 144.215 114.632 1.00 154.25 106 TRP V C 1
ATOM 11834 O O . TRP E 1 106 ? 129.786 143.831 113.846 1.00 154.25 106 TRP V O 1
ATOM 11845 N N . LYS E 1 107 ? 130.368 145.035 115.630 1.00 161.99 107 LYS V N 1
ATOM 11846 C CA . LYS E 1 107 ? 129.018 145.558 115.800 1.00 161.99 107 LYS V CA 1
ATOM 11847 C C . LYS E 1 107 ? 128.621 146.407 114.603 1.00 161.99 107 LYS V C 1
ATOM 11848 O O . LYS E 1 107 ? 127.519 146.289 114.087 1.00 161.99 107 LYS V O 1
ATOM 11854 N N . GLU E 1 108 ? 129.525 147.273 114.166 1.00 172.68 108 GLU V N 1
ATOM 11855 C CA . GLU E 1 108 ? 129.247 148.132 113.029 1.00 172.68 108 GLU V CA 1
ATOM 11856 C C . GLU E 1 108 ? 129.110 147.310 111.764 1.00 172.68 108 GLU V C 1
ATOM 11857 O O . GLU E 1 108 ? 128.278 147.601 110.919 1.00 172.68 108 GLU V O 1
ATOM 11863 N N . TYR E 1 109 ? 129.927 146.272 111.616 1.00 157.00 109 TYR V N 1
ATOM 11864 C CA . TYR E 1 109 ? 129.835 145.398 110.453 1.00 157.00 109 TYR V CA 1
ATOM 11865 C C . TYR E 1 109 ? 128.505 144.721 110.427 1.00 157.00 109 TYR V C 1
ATOM 11866 O O . TYR E 1 109 ? 127.846 144.708 109.394 1.00 157.00 109 TYR V O 1
ATOM 11875 N N . TYR E 1 110 ? 128.079 144.161 111.554 1.00 154.01 110 TYR V N 1
ATOM 11876 C CA . TYR E 1 110 ? 126.810 143.457 111.605 1.00 154.01 110 TYR V CA 1
ATOM 11877 C C . TYR E 1 110 ? 125.666 144.419 111.329 1.00 154.01 110 TYR V C 1
ATOM 11878 O O . TYR E 1 110 ? 124.731 144.083 110.609 1.00 154.01 110 TYR V O 1
ATOM 11887 N N . THR E 1 111 ? 125.732 145.627 111.885 1.00 159.72 111 THR V N 1
ATOM 11888 C CA . THR E 1 111 ? 124.595 146.522 111.752 1.00 159.72 111 THR V CA 1
ATOM 11889 C C . THR E 1 111 ? 124.516 147.050 110.339 1.00 159.72 111 THR V C 1
ATOM 11890 O O . THR E 1 111 ? 123.426 147.214 109.793 1.00 159.72 111 THR V O 1
ATOM 11894 N N . ARG E 1 112 ? 125.660 147.284 109.710 1.00 163.53 112 ARG V N 1
ATOM 11895 C CA . ARG E 1 112 ? 125.661 147.747 108.336 1.00 163.53 112 ARG V CA 1
ATOM 11896 C C . ARG E 1 112 ? 125.210 146.648 107.408 1.00 163.53 112 ARG V C 1
ATOM 11897 O O . ARG E 1 112 ? 124.503 146.904 106.439 1.00 163.53 112 ARG V O 1
ATOM 11905 N N . ALA E 1 113 ? 125.579 145.416 107.699 1.00 158.49 113 ALA V N 1
ATOM 11906 C CA . ALA E 1 113 ? 125.100 144.303 106.890 1.00 158.49 113 ALA V CA 1
ATOM 11907 C C . ALA E 1 113 ? 123.606 144.152 107.011 1.00 158.49 113 ALA V C 1
ATOM 11908 O O . ALA E 1 113 ? 122.921 143.897 106.025 1.00 158.49 113 ALA V O 1
ATOM 11910 N N . LEU E 1 114 ? 123.079 144.298 108.218 1.00 161.33 114 LEU V N 1
ATOM 11911 C CA . LEU E 1 114 ? 121.640 144.191 108.422 1.00 161.33 114 LEU V CA 1
ATOM 11912 C C . LEU E 1 114 ? 120.918 145.322 107.707 1.00 161.33 114 LEU V C 1
ATOM 11913 O O . LEU E 1 114 ? 119.862 145.120 107.116 1.00 161.33 114 LEU V O 1
ATOM 11918 N N . ILE E 1 115 ? 121.476 146.521 107.757 1.00 166.27 115 ILE V N 1
ATOM 11919 C CA . ILE E 1 115 ? 120.885 147.668 107.094 1.00 166.27 115 ILE V CA 1
ATOM 11920 C C . ILE E 1 115 ? 120.853 147.441 105.592 1.00 166.27 115 ILE V C 1
ATOM 11921 O O . ILE E 1 115 ? 119.840 147.670 104.952 1.00 166.27 115 ILE V O 1
ATOM 11926 N N . THR E 1 116 ? 121.956 146.980 105.021 1.00 163.58 116 THR V N 1
ATOM 11927 C CA . THR E 1 116 ? 122.048 146.842 103.571 1.00 163.58 116 THR V CA 1
ATOM 11928 C C . THR E 1 116 ? 121.172 145.711 103.069 1.00 163.58 116 THR V C 1
ATOM 11929 O O . THR E 1 116 ? 120.477 145.856 102.066 1.00 163.58 116 THR V O 1
ATOM 11933 N N . LEU E 1 117 ? 121.175 144.595 103.772 1.00 163.02 117 LEU V N 1
ATOM 11934 C CA . LEU E 1 117 ? 120.417 143.439 103.341 1.00 163.02 117 LEU V CA 1
ATOM 11935 C C . LEU E 1 117 ? 118.938 143.718 103.425 1.00 163.02 117 LEU V C 1
ATOM 11936 O O . LEU E 1 117 ? 118.170 143.334 102.534 1.00 163.02 117 LEU V O 1
ATOM 11941 N N . GLU E 1 118 ? 118.512 144.387 104.494 1.00 180.95 118 GLU V N 1
ATOM 11942 C CA . GLU E 1 118 ? 117.082 144.576 104.740 1.00 180.95 118 GLU V CA 1
ATOM 11943 C C . GLU E 1 118 ? 116.632 145.949 104.237 1.00 180.95 118 GLU V C 1
ATOM 11944 O O . GLU E 1 118 ? 116.326 146.855 105.002 1.00 180.95 118 GLU V O 1
ATOM 11950 N N . GLU E 1 119 ? 116.611 146.101 102.921 1.00 173.23 119 GLU V N 1
ATOM 11951 C CA . GLU E 1 119 ? 115.941 147.221 102.265 1.00 173.23 119 GLU V CA 1
ATOM 11952 C C . GLU E 1 119 ? 115.068 146.732 101.106 1.00 173.23 119 GLU V C 1
ATOM 11953 O O . GLU E 1 119 ? 115.192 147.211 99.981 1.00 173.23 119 GLU V O 1
ATOM 11959 N N . PRO E 1 120 ? 114.172 145.752 101.359 1.00 200.65 120 PRO V N 1
ATOM 11960 C CA . PRO E 1 120 ? 113.233 145.369 100.317 1.00 200.65 120 PRO V CA 1
ATOM 11961 C C . PRO E 1 120 ? 111.967 146.192 100.431 1.00 200.65 120 PRO V C 1
ATOM 11962 O O . PRO E 1 120 ? 111.889 147.126 101.257 1.00 200.65 120 PRO V O 1
ATOM 11966 N N . LEU E 1 121 ? 110.971 145.872 99.614 1.00 226.01 121 LEU V N 1
ATOM 11967 C CA . LEU E 1 121 ? 109.691 146.544 99.758 1.00 226.01 121 LEU V CA 1
ATOM 11968 C C . LEU E 1 121 ? 109.087 146.191 101.104 1.00 226.01 121 LEU V C 1
ATOM 11969 O O . LEU E 1 121 ? 109.268 145.110 101.619 1.00 226.01 121 LEU V O 1
ATOM 11974 N N . ILE E 1 122 ? 108.430 147.174 101.697 1.00 238.78 122 ILE V N 1
ATOM 11975 C CA . ILE E 1 122 ? 108.094 147.160 103.110 1.00 238.78 122 ILE V CA 1
ATOM 11976 C C . ILE E 1 122 ? 107.087 146.061 103.441 1.00 238.78 122 ILE V C 1
ATOM 11977 O O . ILE E 1 122 ? 106.727 145.866 104.597 1.00 238.78 122 ILE V O 1
ATOM 11982 N N . ASP E 1 123 ? 106.608 145.348 102.424 1.00 249.17 123 ASP V N 1
ATOM 11983 C CA . ASP E 1 123 ? 105.623 144.291 102.666 1.00 249.17 123 ASP V CA 1
ATOM 11984 C C . ASP E 1 123 ? 106.259 143.146 103.433 1.00 249.17 123 ASP V C 1
ATOM 11985 O O . ASP E 1 123 ? 105.635 142.567 104.335 1.00 249.17 123 ASP V O 1
ATOM 11990 N N . HIS E 1 124 ? 107.504 142.812 103.081 1.00 227.68 124 HIS V N 1
ATOM 11991 C CA . HIS E 1 124 ? 108.164 141.687 103.711 1.00 227.68 124 HIS V CA 1
ATOM 11992 C C . HIS E 1 124 ? 108.470 142.019 105.182 1.00 227.68 124 HIS V C 1
ATOM 11993 O O . HIS E 1 124 ? 109.395 142.771 105.493 1.00 227.68 124 HIS V O 1
ATOM 12000 N N . LYS E 1 125 ? 107.679 141.439 106.080 1.00 214.23 125 LYS V N 1
ATOM 12001 C CA . LYS E 1 125 ? 107.907 141.527 107.515 1.00 214.23 125 LYS V CA 1
ATOM 12002 C C . LYS E 1 125 ? 108.269 140.148 108.040 1.00 214.23 125 LYS V C 1
ATOM 12003 O O . LYS E 1 125 ? 107.549 139.173 107.765 1.00 214.23 125 LYS V O 1
ATOM 12009 N N . PHE E 1 126 ? 109.367 140.053 108.787 1.00 197.97 126 PHE V N 1
ATOM 12010 C CA . PHE E 1 126 ? 109.874 138.751 109.227 1.00 197.97 126 PHE V CA 1
ATOM 12011 C C . PHE E 1 126 ? 110.088 138.722 110.747 1.00 197.97 126 PHE V C 1
ATOM 12012 O O . PHE E 1 126 ? 110.654 137.796 111.275 1.00 197.97 126 PHE V O 1
ATOM 12020 N N . ASP E 1 127 ? 109.562 139.722 111.434 1.00 217.03 127 ASP V N 1
ATOM 12021 C CA . ASP E 1 127 ? 109.638 139.869 112.901 1.00 217.03 127 ASP V CA 1
ATOM 12022 C C . ASP E 1 127 ? 110.970 139.357 113.451 1.00 217.03 127 ASP V C 1
ATOM 12023 O O . ASP E 1 127 ? 111.004 138.439 114.265 1.00 217.03 127 ASP V O 1
ATOM 12028 N N . TYR E 1 128 ? 112.055 139.980 112.990 1.00 202.79 128 TYR V N 1
ATOM 12029 C CA . TYR E 1 128 ? 113.411 139.573 113.350 1.00 202.79 128 TYR V CA 1
ATOM 12030 C C . TYR E 1 128 ? 113.519 139.336 114.845 1.00 202.79 128 TYR V C 1
ATOM 12031 O O . TYR E 1 128 ? 112.827 139.981 115.652 1.00 202.79 128 TYR V O 1
ATOM 12040 N N . GLY E 1 129 ? 114.384 138.421 115.239 1.00 199.47 129 GLY V N 1
ATOM 12041 C CA . GLY E 1 129 ? 114.691 138.265 116.647 1.00 199.47 129 GLY V CA 1
ATOM 12042 C C . GLY E 1 129 ? 115.348 139.503 117.213 1.00 199.47 129 GLY V C 1
ATOM 12043 O O . GLY E 1 129 ? 115.672 140.470 116.497 1.00 199.47 129 GLY V O 1
ATOM 12044 N N . VAL E 1 130 ? 115.577 139.460 118.512 1.00 203.04 130 VAL V N 1
ATOM 12045 C CA . VAL E 1 130 ? 116.101 140.581 119.276 1.00 203.04 130 VAL V CA 1
ATOM 12046 C C . VAL E 1 130 ? 115.115 141.743 119.258 1.00 203.04 130 VAL V C 1
ATOM 12047 O O . VAL E 1 130 ? 114.708 142.254 118.207 1.00 203.04 130 VAL V O 1
ATOM 12051 N N . ARG E 1 131 ? 114.706 142.131 120.461 1.00 214.22 131 ARG V N 1
ATOM 12052 C CA . ARG E 1 131 ? 113.784 143.229 120.651 1.00 214.22 131 ARG V CA 1
ATOM 12053 C C . ARG E 1 131 ? 114.296 144.548 120.117 1.00 214.22 131 ARG V C 1
ATOM 12054 O O . ARG E 1 131 ? 113.499 145.440 119.845 1.00 214.22 131 ARG V O 1
ATOM 12062 N N . GLY E 1 132 ? 115.601 144.698 119.978 1.00 202.90 132 GLY V N 1
ATOM 12063 C CA . GLY E 1 132 ? 116.145 145.981 119.571 1.00 202.90 132 GLY V CA 1
ATOM 12064 C C . GLY E 1 132 ? 116.080 146.271 118.086 1.00 202.90 132 GLY V C 1
ATOM 12065 O O . GLY E 1 132 ? 116.480 147.350 117.643 1.00 202.90 132 GLY V O 1
ATOM 12066 N N . ILE E 1 133 ? 115.615 145.303 117.308 1.00 210.97 133 ILE V N 1
ATOM 12067 C CA . ILE E 1 133 ? 115.623 145.369 115.863 1.00 210.97 133 ILE V CA 1
ATOM 12068 C C . ILE E 1 133 ? 114.186 145.351 115.381 1.00 210.97 133 ILE V C 1
ATOM 12069 O O . ILE E 1 133 ? 113.410 144.472 115.757 1.00 210.97 133 ILE V O 1
ATOM 12074 N N . SER E 1 134 ? 113.836 146.333 114.555 1.00 205.84 134 SER V N 1
ATOM 12075 C CA . SER E 1 134 ? 112.502 146.460 113.981 1.00 205.84 134 SER V CA 1
ATOM 12076 C C . SER E 1 134 ? 112.534 147.451 112.835 1.00 205.84 134 SER V C 1
ATOM 12077 O O . SER E 1 134 ? 113.608 147.893 112.441 1.00 205.84 134 SER V O 1
ATOM 12080 N N . ARG E 1 135 ? 111.371 147.775 112.271 1.00 214.36 135 ARG V N 1
ATOM 12081 C CA . ARG E 1 135 ? 111.249 148.821 111.261 1.00 214.36 135 ARG V CA 1
ATOM 12082 C C . ARG E 1 135 ? 110.944 150.164 111.930 1.00 214.36 135 ARG V C 1
ATOM 12083 O O . ARG E 1 135 ? 111.025 150.273 113.157 1.00 214.36 135 ARG V O 1
ATOM 12091 N N . ASP E 1 136 ? 110.614 151.181 111.139 1.00 232.26 136 ASP V N 1
ATOM 12092 C CA . ASP E 1 136 ? 110.280 152.486 111.682 1.00 232.26 136 ASP V CA 1
ATOM 12093 C C . ASP E 1 136 ? 109.304 153.201 110.759 1.00 232.26 136 ASP V C 1
ATOM 12094 O O . ASP E 1 136 ? 108.862 152.645 109.763 1.00 232.26 136 ASP V O 1
ATOM 12099 N N . ASN E 1 137 ? 108.965 154.439 111.102 1.00 241.04 137 ASN V N 1
ATOM 12100 C CA . ASN E 1 137 ? 108.040 155.235 110.320 1.00 241.04 137 ASN V CA 1
ATOM 12101 C C . ASN E 1 137 ? 108.533 155.518 108.909 1.00 241.04 137 ASN V C 1
ATOM 12102 O O . ASN E 1 137 ? 107.720 155.666 108.002 1.00 241.04 137 ASN V O 1
ATOM 12107 N N . PHE E 1 138 ? 109.847 155.599 108.725 1.00 235.57 138 PHE V N 1
ATOM 12108 C CA . PHE E 1 138 ? 110.431 155.862 107.418 1.00 235.57 138 PHE V CA 1
ATOM 12109 C C . PHE E 1 138 ? 110.841 154.585 106.672 1.00 235.57 138 PHE V C 1
ATOM 12110 O O . PHE E 1 138 ? 111.383 154.668 105.581 1.00 235.57 138 PHE V O 1
ATOM 12118 N N . GLY E 1 139 ? 110.558 153.416 107.247 1.00 228.65 139 GLY V N 1
ATOM 12119 C CA . GLY E 1 139 ? 110.904 152.140 106.625 1.00 228.65 139 GLY V CA 1
ATOM 12120 C C . GLY E 1 139 ? 112.318 151.664 106.870 1.00 228.65 139 GLY V C 1
ATOM 12121 O O . GLY E 1 139 ? 112.671 150.576 106.441 1.00 228.65 139 GLY V O 1
ATOM 12122 N N . LYS E 1 140 ? 113.120 152.476 107.556 1.00 224.42 140 LYS V N 1
ATOM 12123 C CA . LYS E 1 140 ? 114.476 152.077 107.887 1.00 224.42 140 LYS V CA 1
ATOM 12124 C C . LYS E 1 140 ? 114.467 151.035 108.991 1.00 224.42 140 LYS V C 1
ATOM 12125 O O . LYS E 1 140 ? 113.530 150.923 109.765 1.00 224.42 140 LYS V O 1
ATOM 12131 N N . ILE E 1 141 ? 115.564 150.304 109.086 1.00 201.67 141 ILE V N 1
ATOM 12132 C CA . ILE E 1 141 ? 115.799 149.413 110.199 1.00 201.67 141 ILE V CA 1
ATOM 12133 C C . ILE E 1 141 ? 116.552 150.178 111.276 1.00 201.67 141 ILE V C 1
ATOM 12134 O O . ILE E 1 141 ? 117.626 150.736 111.029 1.00 201.67 141 ILE V O 1
ATOM 12139 N N . ASN E 1 142 ? 115.962 150.225 112.467 1.00 207.81 142 ASN V N 1
ATOM 12140 C CA . ASN E 1 142 ? 116.585 150.900 113.593 1.00 207.81 142 ASN V CA 1
ATOM 12141 C C . ASN E 1 142 ? 117.260 149.879 114.491 1.00 207.81 142 ASN V C 1
ATOM 12142 O O . ASN E 1 142 ? 116.667 148.889 114.892 1.00 207.81 142 ASN V O 1
ATOM 12147 N N . VAL E 1 143 ? 118.528 150.130 114.770 1.00 187.44 143 VAL V N 1
ATOM 12148 C CA . VAL E 1 143 ? 119.336 149.275 115.615 1.00 187.44 143 VAL V CA 1
ATOM 12149 C C . VAL E 1 143 ? 119.744 150.081 116.825 1.00 187.44 143 VAL V C 1
ATOM 12150 O O . VAL E 1 143 ? 120.464 151.078 116.718 1.00 187.44 143 VAL V O 1
ATOM 12154 N N . GLU E 1 144 ? 119.276 149.659 117.986 1.00 197.70 144 GLU V N 1
ATOM 12155 C CA . GLU E 1 144 ? 119.607 150.318 119.234 1.00 197.70 144 GLU V CA 1
ATOM 12156 C C . GLU E 1 144 ? 121.008 149.953 119.684 1.00 197.70 144 GLU V C 1
ATOM 12157 O O . GLU E 1 144 ? 121.447 148.811 119.494 1.00 197.70 144 GLU V O 1
ATOM 12163 N N . SER E 1 145 ? 121.726 150.910 120.251 1.00 183.84 145 SER V N 1
ATOM 12164 C CA . SER E 1 145 ? 123.063 150.620 120.754 1.00 183.84 145 SER V CA 1
ATOM 12165 C C . SER E 1 145 ? 123.044 149.655 121.940 1.00 183.84 145 SER V C 1
ATOM 12166 O O . SER E 1 145 ? 124.043 149.031 122.256 1.00 183.84 145 SER V O 1
ATOM 12169 N N . LYS E 1 146 ? 121.897 149.506 122.567 1.00 194.95 146 LYS V N 1
ATOM 12170 C CA . LYS E 1 146 ? 121.717 148.553 123.658 1.00 194.95 146 LYS V CA 1
ATOM 12171 C C . LYS E 1 146 ? 121.801 147.103 123.192 1.00 194.95 146 LYS V C 1
ATOM 12172 O O . LYS E 1 146 ? 121.943 146.200 124.009 1.00 194.95 146 LYS V O 1
ATOM 12178 N N . VAL E 1 147 ? 121.693 146.872 121.885 1.00 168.64 147 VAL V N 1
ATOM 12179 C CA . VAL E 1 147 ? 121.720 145.514 121.363 1.00 168.64 147 VAL V CA 1
ATOM 12180 C C . VAL E 1 147 ? 123.151 145.000 121.400 1.00 168.64 147 VAL V C 1
ATOM 12181 O O . VAL E 1 147 ? 124.051 145.611 120.844 1.00 168.64 147 VAL V O 1
ATOM 12185 N N . VAL E 1 148 ? 123.369 143.886 122.075 1.00 161.89 148 VAL V N 1
ATOM 12186 C CA . VAL E 1 148 ? 124.687 143.291 122.161 1.00 161.89 148 VAL V CA 1
ATOM 12187 C C . VAL E 1 148 ? 125.051 142.628 120.838 1.00 161.89 148 VAL V C 1
ATOM 12188 O O . VAL E 1 148 ? 124.188 142.291 120.014 1.00 161.89 148 VAL V O 1
ATOM 12192 N N . ALA E 1 149 ? 126.348 142.439 120.625 1.00 159.87 149 ALA V N 1
ATOM 12193 C CA . ALA E 1 149 ? 126.843 141.920 119.363 1.00 159.87 149 ALA V CA 1
ATOM 12194 C C . ALA E 1 149 ? 126.312 140.529 119.007 1.00 159.87 149 ALA V C 1
ATOM 12195 O O . ALA E 1 149 ? 125.918 140.335 117.861 1.00 159.87 149 ALA V O 1
ATOM 12197 N N . PRO E 1 150 ? 126.316 139.556 119.937 1.00 154.43 150 PRO V N 1
ATOM 12198 C CA . PRO E 1 150 ? 125.775 138.247 119.552 1.00 154.43 150 PRO V CA 1
ATOM 12199 C C . PRO E 1 150 ? 124.319 138.288 119.140 1.00 154.43 150 PRO V C 1
ATOM 12200 O O . PRO E 1 150 ? 123.903 137.493 118.282 1.00 154.43 150 PRO V O 1
ATOM 12204 N N . ALA E 1 151 ? 123.543 139.203 119.714 1.00 158.16 151 ALA V N 1
ATOM 12205 C CA . ALA E 1 151 ? 122.157 139.320 119.326 1.00 158.16 151 ALA V CA 1
ATOM 12206 C C . ALA E 1 151 ? 122.058 139.823 117.893 1.00 158.16 151 ALA V C 1
ATOM 12207 O O . ALA E 1 151 ? 121.238 139.336 117.111 1.00 158.16 151 ALA V O 1
ATOM 12209 N N . LEU E 1 152 ? 122.884 140.803 117.533 1.00 163.61 152 LEU V N 1
ATOM 12210 C CA . LEU E 1 152 ? 122.907 141.290 116.166 1.00 163.61 152 LEU V CA 1
ATOM 12211 C C . LEU E 1 152 ? 123.312 140.179 115.221 1.00 163.61 152 LEU V C 1
ATOM 12212 O O . LEU E 1 152 ? 122.834 140.096 114.099 1.00 163.61 152 LEU V O 1
ATOM 12217 N N . ARG E 1 153 ? 124.227 139.339 115.653 1.00 157.02 153 ARG V N 1
ATOM 12218 C CA . ARG E 1 153 ? 124.700 138.264 114.818 1.00 157.02 153 ARG V CA 1
ATOM 12219 C C . ARG E 1 153 ? 123.595 137.289 114.578 1.00 157.02 153 ARG V C 1
ATOM 12220 O O . ARG E 1 153 ? 123.422 136.811 113.459 1.00 157.02 153 ARG V O 1
ATOM 12228 N N . ARG E 1 154 ? 122.822 136.984 115.605 1.00 149.71 154 ARG V N 1
ATOM 12229 C CA . ARG E 1 154 ? 121.720 136.040 115.451 1.00 149.71 154 ARG V CA 1
ATOM 12230 C C . ARG E 1 154 ? 120.669 136.616 114.529 1.00 149.71 154 ARG V C 1
ATOM 12231 O O . ARG E 1 154 ? 120.113 135.912 113.676 1.00 149.71 154 ARG V O 1
ATOM 12239 N N . ALA E 1 155 ? 120.417 137.908 114.652 1.00 155.73 155 ALA V N 1
ATOM 12240 C CA . ALA E 1 155 ? 119.426 138.546 113.795 1.00 155.73 155 ALA V CA 1
ATOM 12241 C C . ALA E 1 155 ? 119.878 138.542 112.354 1.00 155.73 155 ALA V C 1
ATOM 12242 O O . ALA E 1 155 ? 119.101 138.266 111.451 1.00 155.73 155 ALA V O 1
ATOM 12244 N N . LEU E 1 156 ? 121.151 138.846 112.130 1.00 151.74 156 LEU V N 1
ATOM 12245 C CA . LEU E 1 156 ? 121.702 138.864 110.782 1.00 151.74 156 LEU V CA 1
ATOM 12246 C C . LEU E 1 156 ? 121.670 137.478 110.200 1.00 151.74 156 LEU V C 1
ATOM 12247 O O . LEU E 1 156 ? 121.419 137.312 109.021 1.00 151.74 156 LEU V O 1
ATOM 12252 N N . GLU E 1 157 ? 121.922 136.466 111.014 1.00 159.31 157 GLU V N 1
ATOM 12253 C CA . GLU E 1 157 ? 121.851 135.093 110.572 1.00 159.31 157 GLU V CA 1
ATOM 12254 C C . GLU E 1 157 ? 120.452 134.742 110.130 1.00 159.31 157 GLU V C 1
ATOM 12255 O O . GLU E 1 157 ? 120.270 134.120 109.078 1.00 159.31 157 GLU V O 1
ATOM 12261 N N . ASN E 1 158 ? 119.450 135.105 110.920 1.00 160.71 158 ASN V N 1
ATOM 12262 C CA . ASN E 1 158 ? 118.082 134.773 110.553 1.00 160.71 158 ASN V CA 1
ATOM 12263 C C . ASN E 1 158 ? 117.696 135.483 109.263 1.00 160.71 158 ASN V C 1
ATOM 12264 O O . ASN E 1 158 ? 117.036 134.915 108.396 1.00 160.71 158 ASN V O 1
ATOM 12269 N N . ALA E 1 159 ? 118.119 136.728 109.125 1.00 162.38 159 ALA V N 1
ATOM 12270 C CA . ALA E 1 159 ? 117.809 137.490 107.925 1.00 162.38 159 ALA V CA 1
ATOM 12271 C C . ALA E 1 159 ? 118.473 136.869 106.715 1.00 162.38 159 ALA V C 1
ATOM 12272 O O . ALA E 1 159 ? 117.892 136.782 105.651 1.00 162.38 159 ALA V O 1
ATOM 12274 N N . LEU E 1 160 ? 119.712 136.435 106.871 1.00 155.80 160 LEU V N 1
ATOM 12275 C CA . LEU E 1 160 ? 120.456 135.842 105.777 1.00 155.80 160 LEU V CA 1
ATOM 12276 C C . LEU E 1 160 ? 119.809 134.540 105.372 1.00 155.80 160 LEU V C 1
ATOM 12277 O O . LEU E 1 160 ? 119.710 134.243 104.184 1.00 155.80 160 LEU V O 1
ATOM 12282 N N . ILE E 1 161 ? 119.361 133.752 106.336 1.00 155.03 161 ILE V N 1
ATOM 12283 C CA . ILE E 1 161 ? 118.758 132.465 106.028 1.00 155.03 161 ILE V CA 1
ATOM 12284 C C . ILE E 1 161 ? 117.445 132.685 105.298 1.00 155.03 161 ILE V C 1
ATOM 12285 O O . ILE E 1 161 ? 117.140 132.002 104.315 1.00 155.03 161 ILE V O 1
ATOM 12290 N N . HIS E 1 162 ? 116.666 133.659 105.742 1.00 168.97 162 HIS V N 1
ATOM 12291 C CA . HIS E 1 162 ? 115.343 133.870 105.149 1.00 168.97 162 HIS V CA 1
ATOM 12292 C C . HIS E 1 162 ? 115.469 134.460 103.764 1.00 168.97 162 HIS V C 1
ATOM 12293 O O . HIS E 1 162 ? 114.844 133.981 102.818 1.00 168.97 162 HIS V O 1
ATOM 12300 N N . ARG E 1 163 ? 116.287 135.501 103.629 1.00 176.54 163 ARG V N 1
ATOM 12301 C CA . ARG E 1 163 ? 116.415 136.191 102.363 1.00 176.54 163 ARG V CA 1
ATOM 12302 C C . ARG E 1 163 ? 117.123 135.311 101.344 1.00 176.54 163 ARG V C 1
ATOM 12303 O O . ARG E 1 163 ? 116.838 135.360 100.162 1.00 176.54 163 ARG V O 1
ATOM 12311 N N . HIS E 1 164 ? 118.081 134.524 101.810 1.00 172.44 164 HIS V N 1
ATOM 12312 C CA . HIS E 1 164 ? 118.844 133.599 100.992 1.00 172.44 164 HIS V CA 1
ATOM 12313 C C . HIS E 1 164 ? 119.521 134.316 99.842 1.00 172.44 164 HIS V C 1
ATOM 12314 O O . HIS E 1 164 ? 119.137 134.134 98.700 1.00 172.44 164 HIS V O 1
ATOM 12321 N N . PRO E 1 165 ? 120.513 135.169 100.119 1.00 161.43 165 PRO V N 1
ATOM 12322 C CA . PRO E 1 165 ? 121.278 135.761 99.030 1.00 161.43 165 PRO V CA 1
ATOM 12323 C C . PRO E 1 165 ? 122.196 134.767 98.364 1.00 161.43 165 PRO V C 1
ATOM 12324 O O . PRO E 1 165 ? 122.576 133.755 98.937 1.00 161.43 165 PRO V O 1
ATOM 12328 N N . ASP E 1 166 ? 122.520 135.023 97.115 1.00 165.20 166 ASP V N 1
ATOM 12329 C CA . ASP E 1 166 ? 123.330 134.099 96.340 1.00 165.20 166 ASP V CA 1
ATOM 12330 C C . ASP E 1 166 ? 124.781 134.213 96.741 1.00 165.20 166 ASP V C 1
ATOM 12331 O O . ASP E 1 166 ? 125.486 133.212 96.836 1.00 165.20 166 ASP V O 1
ATOM 12336 N N . VAL E 1 167 ? 125.229 135.427 96.997 1.00 148.43 167 VAL V N 1
ATOM 12337 C CA . VAL E 1 167 ? 126.585 135.677 97.427 1.00 148.43 167 VAL V CA 1
ATOM 12338 C C . VAL E 1 167 ? 126.644 136.960 98.210 1.00 148.43 167 VAL V C 1
ATOM 12339 O O . VAL E 1 167 ? 125.916 137.880 97.947 1.00 148.43 167 VAL V O 1
ATOM 12343 N N . PHE E 1 168 ? 127.474 136.983 99.237 1.00 153.25 168 PHE V N 1
ATOM 12344 C CA . PHE E 1 168 ? 127.672 138.133 100.092 1.00 153.25 168 PHE V CA 1
ATOM 12345 C C . PHE E 1 168 ? 129.014 138.724 99.761 1.00 153.25 168 PHE V C 1
ATOM 12346 O O . PHE E 1 168 ? 130.048 138.104 99.973 1.00 153.25 168 PHE V O 1
ATOM 12354 N N . PHE E 1 169 ? 129.007 139.931 99.214 1.00 151.87 169 PHE V N 1
ATOM 12355 C CA . PHE E 1 169 ? 130.216 140.617 98.803 1.00 151.87 169 PHE V CA 1
ATOM 12356 C C . PHE E 1 169 ? 130.743 141.460 99.939 1.00 151.87 169 PHE V C 1
ATOM 12357 O O . PHE E 1 169 ? 129.987 142.168 100.592 1.00 151.87 169 PHE V O 1
ATOM 12365 N N . VAL E 1 170 ? 132.035 141.360 100.200 1.00 149.24 170 VAL V N 1
ATOM 12366 C CA . VAL E 1 170 ? 132.722 142.199 101.162 1.00 149.24 170 VAL V CA 1
ATOM 12367 C C . VAL E 1 170 ? 133.875 142.869 100.447 1.00 149.24 170 VAL V C 1
ATOM 12368 O O . VAL E 1 170 ? 134.953 142.308 100.316 1.00 149.24 170 VAL V O 1
ATOM 12372 N N . ASP E 1 171 ? 133.632 144.064 99.934 1.00 167.06 171 ASP V N 1
ATOM 12373 C CA . ASP E 1 171 ? 134.661 144.817 99.242 1.00 167.06 171 ASP V CA 1
ATOM 12374 C C . ASP E 1 171 ? 135.630 145.431 100.217 1.00 167.06 171 ASP V C 1
ATOM 12375 O O . ASP E 1 171 ? 135.284 145.686 101.370 1.00 167.06 171 ASP V O 1
ATOM 12380 N N . GLU E 1 172 ? 136.840 145.696 99.752 1.00 166.63 172 GLU V N 1
ATOM 12381 C CA . GLU E 1 172 ? 137.922 146.213 100.568 1.00 166.63 172 GLU V CA 1
ATOM 12382 C C . GLU E 1 172 ? 138.125 145.348 101.798 1.00 166.63 172 GLU V C 1
ATOM 12383 O O . GLU E 1 172 ? 138.220 145.839 102.913 1.00 166.63 172 GLU V O 1
ATOM 12389 N N . ALA E 1 173 ? 138.214 144.048 101.579 1.00 158.02 173 ALA V N 1
ATOM 12390 C CA . ALA E 1 173 ? 138.256 143.088 102.675 1.00 158.02 173 ALA V CA 1
ATOM 12391 C C . ALA E 1 173 ? 139.552 143.087 103.435 1.00 158.02 173 ALA V C 1
ATOM 12392 O O . ALA E 1 173 ? 139.638 142.433 104.470 1.00 158.02 173 ALA V O 1
ATOM 12394 N N . GLN E 1 174 ? 140.557 143.803 102.963 1.00 154.08 174 GLN V N 1
ATOM 12395 C CA . GLN E 1 174 ? 141.833 143.841 103.671 1.00 154.08 174 GLN V CA 1
ATOM 12396 C C . GLN E 1 174 ? 141.722 144.598 104.974 1.00 154.08 174 GLN V C 1
ATOM 12397 O O . GLN E 1 174 ? 142.612 144.536 105.816 1.00 154.08 174 GLN V O 1
ATOM 12403 N N . HIS E 1 175 ? 140.621 145.302 105.164 1.00 157.87 175 HIS V N 1
ATOM 12404 C CA . HIS E 1 175 ? 140.371 146.031 106.395 1.00 157.87 175 HIS V CA 1
ATOM 12405 C C . HIS E 1 175 ? 140.088 145.112 107.569 1.00 157.87 175 HIS V C 1
ATOM 12406 O O . HIS E 1 175 ? 140.051 145.593 108.708 1.00 157.87 175 HIS V O 1
ATOM 12413 N N . PHE E 1 176 ? 139.882 143.815 107.334 1.00 153.70 176 PHE V N 1
ATOM 12414 C CA . PHE E 1 176 ? 139.637 142.902 108.442 1.00 153.70 176 PHE V CA 1
ATOM 12415 C C . PHE E 1 176 ? 140.897 142.594 109.256 1.00 153.70 176 PHE V C 1
ATOM 12416 O O . PHE E 1 176 ? 140.811 141.950 110.302 1.00 153.70 176 PHE V O 1
ATOM 12424 N N . GLY E 1 177 ? 142.052 143.044 108.781 1.00 159.69 177 GLY V N 1
ATOM 12425 C CA . GLY E 1 177 ? 143.331 142.666 109.368 1.00 159.69 177 GLY V CA 1
ATOM 12426 C C . GLY E 1 177 ? 143.771 143.491 110.557 1.00 159.69 177 GLY V C 1
ATOM 12427 O O . GLY E 1 177 ? 144.867 143.334 111.102 1.00 159.69 177 GLY V O 1
ATOM 12428 N N . LYS E 1 178 ? 142.897 144.396 110.984 1.00 176.80 178 LYS V N 1
ATOM 12429 C CA . LYS E 1 178 ? 143.208 145.303 112.073 1.00 176.80 178 LYS V CA 1
ATOM 12430 C C . LYS E 1 178 ? 143.062 144.577 113.393 1.00 176.80 178 LYS V C 1
ATOM 12431 O O . LYS E 1 178 ? 142.001 144.615 114.026 1.00 176.80 178 LYS V O 1
ATOM 12437 N N . VAL E 1 179 ? 144.120 143.881 113.802 1.00 189.01 179 VAL V N 1
ATOM 12438 C CA . VAL E 1 179 ? 144.081 143.041 114.988 1.00 189.01 179 VAL V CA 1
ATOM 12439 C C . VAL E 1 179 ? 145.315 143.256 115.849 1.00 189.01 179 VAL V C 1
ATOM 12440 O O . VAL E 1 179 ? 146.317 143.792 115.375 1.00 189.01 179 VAL V O 1
ATOM 12444 N N . ALA E 1 180 ? 145.242 142.847 117.116 1.00 193.72 180 ALA V N 1
ATOM 12445 C CA . ALA E 1 180 ? 146.348 143.068 118.074 1.00 193.72 180 ALA V CA 1
ATOM 12446 C C . ALA E 1 180 ? 147.023 141.831 118.555 1.00 193.72 180 ALA V C 1
ATOM 12447 O O . ALA E 1 180 ? 148.123 141.892 119.105 1.00 193.72 180 ALA V O 1
ATOM 12449 N N . SER E 1 181 ? 146.361 140.690 118.370 1.00 211.79 181 SER V N 1
ATOM 12450 C CA . SER E 1 181 ? 146.915 139.398 118.679 1.00 211.79 181 SER V CA 1
ATOM 12451 C C . SER E 1 181 ? 147.210 138.671 117.356 1.00 211.79 181 SER V C 1
ATOM 12452 O O . SER E 1 181 ? 146.488 138.821 116.338 1.00 211.79 181 SER V O 1
ATOM 12455 N N . GLY E 1 182 ? 148.301 137.912 117.338 1.00 223.31 182 GLY V N 1
ATOM 12456 C CA . GLY E 1 182 ? 148.646 137.151 116.143 1.00 223.31 182 GLY V CA 1
ATOM 12457 C C . GLY E 1 182 ? 147.545 136.181 115.733 1.00 223.31 182 GLY V C 1
ATOM 12458 O O . GLY E 1 182 ? 147.225 136.009 114.563 1.00 223.31 182 GLY V O 1
ATOM 12459 N N . TYR E 1 183 ? 146.960 135.536 116.732 1.00 223.30 183 TYR V N 1
ATOM 12460 C CA . TYR E 1 183 ? 145.889 134.587 116.488 1.00 223.30 183 TYR V CA 1
ATOM 12461 C C . TYR E 1 183 ? 144.570 135.288 116.233 1.00 223.30 183 TYR V C 1
ATOM 12462 O O . TYR E 1 183 ? 143.631 134.676 115.694 1.00 223.30 183 TYR V O 1
ATOM 12471 N N . LYS E 1 184 ? 144.483 136.564 116.605 1.00 204.78 184 LYS V N 1
ATOM 12472 C CA . LYS E 1 184 ? 143.279 137.303 116.298 1.00 204.78 184 LYS V CA 1
ATOM 12473 C C . LYS E 1 184 ? 143.131 137.398 114.791 1.00 204.78 184 LYS V C 1
ATOM 12474 O O . LYS E 1 184 ? 142.014 137.347 114.266 1.00 204.78 184 LYS V O 1
ATOM 12480 N N . LEU E 1 185 ? 144.248 137.476 114.091 1.00 190.98 185 LEU V N 1
ATOM 12481 C CA . LEU E 1 185 ? 144.242 137.516 112.630 1.00 190.98 185 LEU V CA 1
ATOM 12482 C C . LEU E 1 185 ? 143.429 136.370 112.068 1.00 190.98 185 LEU V C 1
ATOM 12483 O O . LEU E 1 185 ? 142.708 136.524 111.092 1.00 190.98 185 LEU V O 1
ATOM 12488 N N . GLN E 1 186 ? 143.522 135.216 112.703 1.00 174.98 186 GLN V N 1
ATOM 12489 C CA . GLN E 1 186 ? 142.851 134.015 112.220 1.00 174.98 186 GLN V CA 1
ATOM 12490 C C . GLN E 1 186 ? 141.441 133.894 112.727 1.00 174.98 186 GLN V C 1
ATOM 12491 O O . GLN E 1 186 ? 140.575 133.511 111.957 1.00 174.98 186 GLN V O 1
ATOM 12497 N N . ASP E 1 187 ? 141.161 134.201 113.989 1.00 185.57 187 ASP V N 1
ATOM 12498 C CA . ASP E 1 187 ? 139.794 133.932 114.430 1.00 185.57 187 ASP V CA 1
ATOM 12499 C C . ASP E 1 187 ? 138.850 135.014 113.941 1.00 185.57 187 ASP V C 1
ATOM 12500 O O . ASP E 1 187 ? 137.631 134.853 114.023 1.00 185.57 187 ASP V O 1
ATOM 12505 N N . GLN E 1 188 ? 139.374 136.102 113.397 1.00 172.39 188 GLN V N 1
ATOM 12506 C CA . GLN E 1 188 ? 138.525 136.973 112.601 1.00 172.39 188 GLN V CA 1
ATOM 12507 C C . GLN E 1 188 ? 137.944 136.217 111.420 1.00 172.39 188 GLN V C 1
ATOM 12508 O O . GLN E 1 188 ? 136.727 136.191 111.206 1.00 172.39 188 GLN V O 1
ATOM 12514 N N . LEU E 1 189 ? 138.806 135.567 110.658 1.00 163.82 189 LEU V N 1
ATOM 12515 C CA . LEU E 1 189 ? 138.356 134.804 109.512 1.00 163.82 189 LEU V CA 1
ATOM 12516 C C . LEU E 1 189 ? 137.529 133.626 109.978 1.00 163.82 189 LEU V C 1
ATOM 12517 O O . LEU E 1 189 ? 136.626 133.192 109.285 1.00 163.82 189 LEU V O 1
ATOM 12522 N N . ASP E 1 190 ? 137.815 133.105 111.161 1.00 168.76 190 ASP V N 1
ATOM 12523 C CA . ASP E 1 190 ? 137.002 132.038 111.727 1.00 168.76 190 ASP V CA 1
ATOM 12524 C C . ASP E 1 190 ? 135.599 132.521 112.032 1.00 168.76 190 ASP V C 1
ATOM 12525 O O . ASP E 1 190 ? 134.646 131.784 111.835 1.00 168.76 190 ASP V O 1
ATOM 12530 N N . CYS E 1 191 ? 135.460 133.738 112.531 1.00 158.84 191 CYS V N 1
ATOM 12531 C CA . CYS E 1 191 ? 134.137 134.302 112.767 1.00 158.84 191 CYS V CA 1
ATOM 12532 C C . CYS E 1 191 ? 133.381 134.478 111.464 1.00 158.84 191 CYS V C 1
ATOM 12533 O O . CYS E 1 191 ? 132.185 134.195 111.382 1.00 158.84 191 CYS V O 1
ATOM 12536 N N . LEU E 1 192 ? 134.059 134.929 110.429 1.00 160.49 192 LEU V N 1
ATOM 12537 C CA . LEU E 1 192 ? 133.440 135.040 109.123 1.00 160.49 192 LEU V CA 1
ATOM 12538 C C . LEU E 1 192 ? 133.005 133.677 108.638 1.00 160.49 192 LEU V C 1
ATOM 12539 O O . LEU E 1 192 ? 131.922 133.532 108.082 1.00 160.49 192 LEU V O 1
ATOM 12544 N N . LYS E 1 193 ? 133.842 132.668 108.825 1.00 159.15 193 LYS V N 1
ATOM 12545 C CA . LYS E 1 193 ? 133.512 131.328 108.367 1.00 159.15 193 LYS V CA 1
ATOM 12546 C C . LYS E 1 193 ? 132.350 130.764 109.134 1.00 159.15 193 LYS V C 1
ATOM 12547 O O . LYS E 1 193 ? 131.509 130.074 108.564 1.00 159.15 193 LYS V O 1
ATOM 12553 N N . SER E 1 194 ? 132.279 131.049 110.425 1.00 163.76 194 SER V N 1
ATOM 12554 C CA . SER E 1 194 ? 131.147 130.566 111.212 1.00 163.76 194 SER V CA 1
ATOM 12555 C C . SER E 1 194 ? 129.868 131.233 110.780 1.00 163.76 194 SER V C 1
ATOM 12556 O O . SER E 1 194 ? 128.827 130.595 110.682 1.00 163.76 194 SER V O 1
ATOM 12559 N N . LEU E 1 195 ? 129.933 132.520 110.487 1.00 160.93 195 LEU V N 1
ATOM 12560 C CA . LEU E 1 195 ? 128.762 133.228 109.987 1.00 160.93 195 LEU V CA 1
ATOM 12561 C C . LEU E 1 195 ? 128.329 132.663 108.667 1.00 160.93 195 LEU V C 1
ATOM 12562 O O . LEU E 1 195 ? 127.147 132.518 108.422 1.00 160.93 195 LEU V O 1
ATOM 12567 N N . ALA E 1 196 ? 129.271 132.315 107.808 1.00 162.58 196 ALA V N 1
ATOM 12568 C CA . ALA E 1 196 ? 128.931 131.829 106.478 1.00 162.58 196 ALA V CA 1
ATOM 12569 C C . ALA E 1 196 ? 128.380 130.427 106.544 1.00 162.58 196 ALA V C 1
ATOM 12570 O O . ALA E 1 196 ? 127.418 130.095 105.839 1.00 162.58 196 ALA V O 1
ATOM 12572 N N . ASN E 1 197 ? 128.970 129.587 107.379 1.00 163.23 197 ASN V N 1
ATOM 12573 C CA . ASN E 1 197 ? 128.525 128.209 107.497 1.00 163.23 197 ASN V CA 1
ATOM 12574 C C . ASN E 1 197 ? 127.128 128.158 108.068 1.00 163.23 197 ASN V C 1
ATOM 12575 O O . ASN E 1 197 ? 126.249 127.484 107.521 1.00 163.23 197 ASN V O 1
ATOM 12580 N N . MET E 1 198 ? 126.899 128.891 109.151 1.00 170.99 198 MET V N 1
ATOM 12581 C CA . MET E 1 198 ? 125.625 128.820 109.846 1.00 170.99 198 MET V CA 1
ATOM 12582 C C . MET E 1 198 ? 124.488 129.352 108.989 1.00 170.99 198 MET V C 1
ATOM 12583 O O . MET E 1 198 ? 123.330 129.032 109.238 1.00 170.99 198 MET V O 1
ATOM 12588 N N . THR E 1 199 ? 124.811 130.159 107.981 1.00 161.36 199 THR V N 1
ATOM 12589 C CA . THR E 1 199 ? 123.816 130.674 107.060 1.00 161.36 199 THR V CA 1
ATOM 12590 C C . THR E 1 199 ? 123.844 130.004 105.706 1.00 161.36 199 THR V C 1
ATOM 12591 O O . THR E 1 199 ? 122.896 130.111 104.953 1.00 161.36 199 THR V O 1
ATOM 12595 N N . GLY E 1 200 ? 124.908 129.305 105.378 1.00 154.97 200 GLY V N 1
ATOM 12596 C CA . GLY E 1 200 ? 125.038 128.700 104.068 1.00 154.97 200 GLY V CA 1
ATOM 12597 C C . GLY E 1 200 ? 125.102 129.693 102.937 1.00 154.97 200 GLY V C 1
ATOM 12598 O O . GLY E 1 200 ? 124.522 129.477 101.881 1.00 154.97 200 GLY V O 1
ATOM 12599 N N . ILE E 1 201 ? 125.819 130.785 103.148 1.00 151.42 201 ILE V N 1
ATOM 12600 C CA . ILE E 1 201 ? 125.930 131.861 102.175 1.00 151.42 201 ILE V CA 1
ATOM 12601 C C . ILE E 1 201 ? 127.387 132.054 101.826 1.00 151.42 201 ILE V C 1
ATOM 12602 O O . ILE E 1 201 ? 128.225 132.232 102.705 1.00 151.42 201 ILE V O 1
ATOM 12607 N N . LEU E 1 202 ? 127.699 131.984 100.540 1.00 148.01 202 LEU V N 1
ATOM 12608 C CA . LEU E 1 202 ? 129.063 132.162 100.080 1.00 148.01 202 LEU V CA 1
ATOM 12609 C C . LEU E 1 202 ? 129.486 133.589 100.324 1.00 148.01 202 LEU V C 1
ATOM 12610 O O . LEU E 1 202 ? 128.745 134.517 100.057 1.00 148.01 202 LEU V O 1
ATOM 12615 N N . HIS E 1 203 ? 130.681 133.767 100.848 1.00 154.91 203 HIS V N 1
ATOM 12616 C CA . HIS E 1 203 ? 131.219 135.071 101.168 1.00 154.91 203 HIS V CA 1
ATOM 12617 C C . HIS E 1 203 ? 132.412 135.354 100.283 1.00 154.91 203 HIS V C 1
ATOM 12618 O O . HIS E 1 203 ? 133.458 134.726 100.414 1.00 154.91 203 HIS V O 1
ATOM 12625 N N . CYS E 1 204 ? 132.253 136.283 99.352 1.00 157.81 204 CYS V N 1
ATOM 12626 C CA . CYS E 1 204 ? 133.340 136.676 98.470 1.00 157.81 204 CYS V CA 1
ATOM 12627 C C . CYS E 1 204 ? 134.021 137.900 99.000 1.00 157.81 204 CYS V C 1
ATOM 12628 O O . CYS E 1 204 ? 133.391 138.903 99.264 1.00 157.81 204 CYS V O 1
ATOM 12631 N N . LEU E 1 205 ? 135.329 137.811 99.178 1.00 148.47 205 LEU V N 1
ATOM 12632 C CA . LEU E 1 205 ? 136.132 138.863 99.743 1.00 148.47 205 LEU V CA 1
ATOM 12633 C C . LEU E 1 205 ? 136.994 139.470 98.655 1.00 148.47 205 LEU V C 1
ATOM 12634 O O . LEU E 1 205 ? 137.948 138.859 98.173 1.00 148.47 205 LEU V O 1
ATOM 12639 N N . LEU E 1 206 ? 136.635 140.673 98.234 1.00 155.00 206 LEU V N 1
ATOM 12640 C CA . LEU E 1 206 ? 137.391 141.435 97.272 1.00 155.00 206 LEU V CA 1
ATOM 12641 C C . LEU E 1 206 ? 138.285 142.398 98.005 1.00 155.00 206 LEU V C 1
ATOM 12642 O O . LEU E 1 206 ? 137.803 143.267 98.753 1.00 155.00 206 LEU V O 1
ATOM 12647 N N . GLY E 1 207 ? 139.585 142.240 97.806 1.00 154.13 207 GLY V N 1
ATOM 12648 C CA . GLY E 1 207 ? 140.550 143.087 98.456 1.00 154.13 207 GLY V CA 1
ATOM 12649 C C . GLY E 1 207 ? 141.862 143.130 97.747 1.00 154.13 207 GLY V C 1
ATOM 12650 O O . GLY E 1 207 ? 142.067 142.432 96.782 1.00 154.13 207 GLY V O 1
ATOM 12651 N N . THR E 1 208 ? 142.749 143.984 98.219 1.00 154.72 208 THR V N 1
ATOM 12652 C CA . THR E 1 208 ? 144.033 144.183 97.587 1.00 154.72 208 THR V CA 1
ATOM 12653 C C . THR E 1 208 ? 144.979 143.066 97.956 1.00 154.72 208 THR V C 1
ATOM 12654 O O . THR E 1 208 ? 144.573 142.069 98.536 1.00 154.72 208 THR V O 1
ATOM 12658 N N . TYR E 1 209 ? 146.254 143.217 97.617 1.00 159.05 209 TYR V N 1
ATOM 12659 C CA . TYR E 1 209 ? 147.252 142.199 97.907 1.00 159.05 209 TYR V CA 1
ATOM 12660 C C . TYR E 1 209 ? 147.552 142.092 99.394 1.00 159.05 209 TYR V C 1
ATOM 12661 O O . TYR E 1 209 ? 148.213 141.168 99.814 1.00 159.05 209 TYR V O 1
ATOM 12670 N N . GLU E 1 210 ? 147.074 143.024 100.195 1.00 165.01 210 GLU V N 1
ATOM 12671 C CA . GLU E 1 210 ? 147.134 142.906 101.644 1.00 165.01 210 GLU V CA 1
ATOM 12672 C C . GLU E 1 210 ? 146.347 141.706 102.123 1.00 165.01 210 GLU V C 1
ATOM 12673 O O . GLU E 1 210 ? 146.592 141.210 103.209 1.00 165.01 210 GLU V O 1
ATOM 12679 N N . LEU E 1 211 ? 145.382 141.243 101.335 1.00 152.01 211 LEU V N 1
ATOM 12680 C CA . LEU E 1 211 ? 144.578 140.083 101.687 1.00 152.01 211 LEU V CA 1
ATOM 12681 C C . LEU E 1 211 ? 145.366 138.794 101.599 1.00 152.01 211 LEU V C 1
ATOM 12682 O O . LEU E 1 211 ? 144.867 137.749 102.012 1.00 152.01 211 LEU V O 1
ATOM 12687 N N . LEU E 1 212 ? 146.586 138.831 101.077 1.00 154.89 212 LEU V N 1
ATOM 12688 C CA . LEU E 1 212 ? 147.419 137.647 101.066 1.00 154.89 212 LEU V CA 1
ATOM 12689 C C . LEU E 1 212 ? 147.764 137.236 102.493 1.00 154.89 212 LEU V C 1
ATOM 12690 O O . LEU E 1 212 ? 148.232 136.119 102.717 1.00 154.89 212 LEU V O 1
ATOM 12695 N N . THR E 1 213 ? 147.533 138.115 103.462 1.00 149.61 213 THR V N 1
ATOM 12696 C CA . THR E 1 213 ? 147.633 137.736 104.864 1.00 149.61 213 THR V CA 1
ATOM 12697 C C . THR E 1 213 ? 146.629 136.654 105.230 1.00 149.61 213 THR V C 1
ATOM 12698 O O . THR E 1 213 ? 146.969 135.723 105.945 1.00 149.61 213 THR V O 1
ATOM 12702 N N . PHE E 1 214 ? 145.409 136.761 104.727 1.00 152.08 214 PHE V N 1
ATOM 12703 C CA . PHE E 1 214 ? 144.355 135.810 105.001 1.00 152.08 214 PHE V CA 1
ATOM 12704 C C . PHE E 1 214 ? 144.430 134.581 104.104 1.00 152.08 214 PHE V C 1
ATOM 12705 O O . PHE E 1 214 ? 143.471 133.806 104.056 1.00 152.08 214 PHE V O 1
ATOM 12713 N N . ARG E 1 215 ? 145.538 134.384 103.400 1.00 150.24 215 ARG V N 1
ATOM 12714 C CA . ARG E 1 215 ? 145.564 133.409 102.319 1.00 150.24 215 ARG V CA 1
ATOM 12715 C C . ARG E 1 215 ? 145.327 132.000 102.828 1.00 150.24 215 ARG V C 1
ATOM 12716 O O . ARG E 1 215 ? 144.341 131.348 102.479 1.00 150.24 215 ARG V O 1
ATOM 12724 N N . ASN E 1 216 ? 146.220 131.516 103.668 1.00 152.15 216 ASN V N 1
ATOM 12725 C CA . ASN E 1 216 ? 146.198 130.133 104.123 1.00 152.15 216 ASN V CA 1
ATOM 12726 C C . ASN E 1 216 ? 146.417 130.148 105.623 1.00 152.15 216 ASN V C 1
ATOM 12727 O O . ASN E 1 216 ? 147.529 130.367 106.110 1.00 152.15 216 ASN V O 1
ATOM 12732 N N . LEU E 1 217 ? 145.348 129.928 106.372 1.00 151.57 217 LEU V N 1
ATOM 12733 C CA . LEU E 1 217 ? 145.404 129.752 107.804 1.00 151.57 217 LEU V CA 1
ATOM 12734 C C . LEU E 1 217 ? 144.556 128.546 108.164 1.00 151.57 217 LEU V C 1
ATOM 12735 O O . LEU E 1 217 ? 143.339 128.572 108.077 1.00 151.57 217 LEU V O 1
ATOM 12740 N N . SER E 1 218 ? 145.231 127.476 108.527 1.00 152.09 218 SER V N 1
ATOM 12741 C CA . SER E 1 218 ? 144.630 126.211 108.925 1.00 152.09 218 SER V CA 1
ATOM 12742 C C . SER E 1 218 ? 143.950 125.505 107.793 1.00 152.09 218 SER V C 1
ATOM 12743 O O . SER E 1 218 ? 143.570 126.101 106.811 1.00 152.09 218 SER V O 1
ATOM 12746 N N . GLY E 1 219 ? 143.839 124.197 107.929 1.00 155.26 219 GLY V N 1
ATOM 12747 C CA . GLY E 1 219 ? 143.377 123.361 106.843 1.00 155.26 219 GLY V CA 1
ATOM 12748 C C . GLY E 1 219 ? 141.938 123.651 106.504 1.00 155.26 219 GLY V C 1
ATOM 12749 O O . GLY E 1 219 ? 141.548 123.563 105.333 1.00 155.26 219 GLY V O 1
ATOM 12750 N N . GLN E 1 220 ? 141.136 124.002 107.493 1.00 151.58 220 GLN V N 1
ATOM 12751 C CA . GLN E 1 220 ? 139.727 124.234 107.247 1.00 151.58 220 GLN V CA 1
ATOM 12752 C C . GLN E 1 220 ? 139.542 125.422 106.335 1.00 151.58 220 GLN V C 1
ATOM 12753 O O . GLN E 1 220 ? 138.864 125.323 105.323 1.00 151.58 220 GLN V O 1
ATOM 12759 N N . LEU E 1 221 ? 140.151 126.554 106.664 1.00 155.56 221 LEU V N 1
ATOM 12760 C CA . LEU E 1 221 ? 140.012 127.742 105.847 1.00 155.56 221 LEU V CA 1
ATOM 12761 C C . LEU E 1 221 ? 140.817 127.632 104.571 1.00 155.56 221 LEU V C 1
ATOM 12762 O O . LEU E 1 221 ? 140.579 128.354 103.626 1.00 155.56 221 LEU V O 1
ATOM 12767 N N . SER E 1 222 ? 141.778 126.734 104.524 1.00 149.73 222 SER V N 1
ATOM 12768 C CA . SER E 1 222 ? 142.495 126.463 103.297 1.00 149.73 222 SER V CA 1
ATOM 12769 C C . SER E 1 222 ? 141.631 125.689 102.337 1.00 149.73 222 SER V C 1
ATOM 12770 O O . SER E 1 222 ? 141.757 125.862 101.125 1.00 149.73 222 SER V O 1
ATOM 12773 N N . ARG E 1 223 ? 140.756 124.832 102.848 1.00 143.70 223 ARG V N 1
ATOM 12774 C CA . ARG E 1 223 ? 139.917 123.991 102.008 1.00 143.70 223 ARG V CA 1
ATOM 12775 C C . ARG E 1 223 ? 138.673 124.720 101.566 1.00 143.70 223 ARG V C 1
ATOM 12776 O O . ARG E 1 223 ? 138.318 124.729 100.395 1.00 143.70 223 ARG V O 1
ATOM 12784 N N . ARG E 1 224 ? 138.006 125.373 102.497 1.00 148.10 224 ARG V N 1
ATOM 12785 C CA . ARG E 1 224 ? 136.743 126.034 102.231 1.00 148.10 224 ARG V CA 1
ATOM 12786 C C . ARG E 1 224 ? 136.943 127.412 101.630 1.00 148.10 224 ARG V C 1
ATOM 12787 O O . ARG E 1 224 ? 136.053 128.264 101.712 1.00 148.10 224 ARG V O 1
ATOM 12795 N N . SER E 1 225 ? 138.091 127.684 101.034 1.00 157.45 225 SER V N 1
ATOM 12796 C CA . SER E 1 225 ? 138.299 128.923 100.288 1.00 157.45 225 SER V CA 1
ATOM 12797 C C . SER E 1 225 ? 138.874 128.620 98.925 1.00 157.45 225 SER V C 1
ATOM 12798 O O . SER E 1 225 ? 139.713 127.718 98.770 1.00 157.45 225 SER V O 1
ATOM 12801 N N . VAL E 1 226 ? 138.410 129.369 97.931 1.00 154.02 226 VAL V N 1
ATOM 12802 C CA . VAL E 1 226 ? 138.918 129.304 96.573 1.00 154.02 226 VAL V CA 1
ATOM 12803 C C . VAL E 1 226 ? 139.477 130.652 96.174 1.00 154.02 226 VAL V C 1
ATOM 12804 O O . VAL E 1 226 ? 138.843 131.662 96.369 1.00 154.02 226 VAL V O 1
ATOM 12808 N N . ASP E 1 227 ? 140.697 130.657 95.661 1.00 160.21 227 ASP V N 1
ATOM 12809 C CA . ASP E 1 227 ? 141.437 131.866 95.373 1.00 160.21 227 ASP V CA 1
ATOM 12810 C C . ASP E 1 227 ? 141.309 132.195 93.902 1.00 160.21 227 ASP V C 1
ATOM 12811 O O . ASP E 1 227 ? 141.563 131.362 93.048 1.00 160.21 227 ASP V O 1
ATOM 12816 N N . ILE E 1 228 ? 140.916 133.426 93.613 1.00 149.42 228 ILE V N 1
ATOM 12817 C CA . ILE E 1 228 ? 140.819 133.951 92.268 1.00 149.42 228 ILE V CA 1
ATOM 12818 C C . ILE E 1 228 ? 141.741 135.140 92.159 1.00 149.42 228 ILE V C 1
ATOM 12819 O O . ILE E 1 228 ? 141.651 136.062 92.966 1.00 149.42 228 ILE V O 1
ATOM 12824 N N . HIS E 1 229 ? 142.640 135.115 91.180 1.00 146.72 229 HIS V N 1
ATOM 12825 C CA . HIS E 1 229 ? 143.672 136.119 91.038 1.00 146.72 229 HIS V CA 1
ATOM 12826 C C . HIS E 1 229 ? 143.370 136.998 89.848 1.00 146.72 229 HIS V C 1
ATOM 12827 O O . HIS E 1 229 ? 143.373 136.535 88.713 1.00 146.72 229 HIS V O 1
ATOM 12834 N N . PHE E 1 230 ? 143.126 138.278 90.104 1.00 151.58 230 PHE V N 1
ATOM 12835 C CA . PHE E 1 230 ? 142.930 139.281 89.075 1.00 151.58 230 PHE V CA 1
ATOM 12836 C C . PHE E 1 230 ? 144.279 139.819 88.674 1.00 151.58 230 PHE V C 1
ATOM 12837 O O . PHE E 1 230 ? 144.706 140.901 89.075 1.00 151.58 230 PHE V O 1
ATOM 12845 N N . ARG E 1 231 ? 144.981 139.043 87.866 1.00 161.44 231 ARG V N 1
ATOM 12846 C CA . ARG E 1 231 ? 146.311 139.415 87.432 1.00 161.44 231 ARG V CA 1
ATOM 12847 C C . ARG E 1 231 ? 146.251 140.646 86.549 1.00 161.44 231 ARG V C 1
ATOM 12848 O O . ARG E 1 231 ? 145.316 140.859 85.803 1.00 161.44 231 ARG V O 1
ATOM 12856 N N . ARG E 1 232 ? 147.281 141.466 86.654 1.00 171.62 232 ARG V N 1
ATOM 12857 C CA . ARG E 1 232 ? 147.466 142.633 85.823 1.00 171.62 232 ARG V CA 1
ATOM 12858 C C . ARG E 1 232 ? 148.168 142.281 84.535 1.00 171.62 232 ARG V C 1
ATOM 12859 O O . ARG E 1 232 ? 148.914 141.292 84.458 1.00 171.62 232 ARG V O 1
ATOM 12867 N N . TYR E 1 233 ? 147.942 143.076 83.501 1.00 173.64 233 TYR V N 1
ATOM 12868 C CA . TYR E 1 233 ? 148.573 142.841 82.209 1.00 173.64 233 TYR V CA 1
ATOM 12869 C C . TYR E 1 233 ? 150.043 143.162 82.311 1.00 173.64 233 TYR V C 1
ATOM 12870 O O . TYR E 1 233 ? 150.421 144.327 82.425 1.00 173.64 233 TYR V O 1
ATOM 12879 N N . CYS E 1 234 ? 150.879 142.135 82.292 1.00 200.67 234 CYS V N 1
ATOM 12880 C CA . CYS E 1 234 ? 152.310 142.311 82.427 1.00 200.67 234 CYS V CA 1
ATOM 12881 C C . CYS E 1 234 ? 152.906 142.760 81.100 1.00 200.67 234 CYS V C 1
ATOM 12882 O O . CYS E 1 234 ? 152.205 142.932 80.095 1.00 200.67 234 CYS V O 1
ATOM 12885 N N . ALA E 1 235 ? 154.214 142.990 81.093 1.00 203.60 235 ALA V N 1
ATOM 12886 C CA . ALA E 1 235 ? 154.902 143.423 79.883 1.00 203.60 235 ALA V CA 1
ATOM 12887 C C . ALA E 1 235 ? 155.619 142.288 79.166 1.00 203.60 235 ALA V C 1
ATOM 12888 O O . ALA E 1 235 ? 155.937 142.411 77.991 1.00 203.60 235 ALA V O 1
ATOM 12890 N N . ASP E 1 236 ? 155.887 141.195 79.864 1.00 206.28 236 ASP V N 1
ATOM 12891 C CA . ASP E 1 236 ? 156.674 140.113 79.289 1.00 206.28 236 ASP V CA 1
ATOM 12892 C C . ASP E 1 236 ? 155.874 139.377 78.221 1.00 206.28 236 ASP V C 1
ATOM 12893 O O . ASP E 1 236 ? 156.379 139.046 77.149 1.00 206.28 236 ASP V O 1
ATOM 12898 N N . SER E 1 237 ? 154.611 139.122 78.517 1.00 209.58 237 SER V N 1
ATOM 12899 C CA . SER E 1 237 ? 153.765 138.366 77.616 1.00 209.58 237 SER V CA 1
ATOM 12900 C C . SER E 1 237 ? 153.382 139.213 76.420 1.00 209.58 237 SER V C 1
ATOM 12901 O O . SER E 1 237 ? 152.805 140.281 76.588 1.00 209.58 237 SER V O 1
ATOM 12904 N N . PRO E 1 238 ? 153.693 138.756 75.201 1.00 207.19 238 PRO V N 1
ATOM 12905 C CA . PRO E 1 238 ? 153.247 139.504 74.021 1.00 207.19 238 PRO V CA 1
ATOM 12906 C C . PRO E 1 238 ? 151.728 139.614 73.926 1.00 207.19 238 PRO V C 1
ATOM 12907 O O . PRO E 1 238 ? 151.216 140.638 73.456 1.00 207.19 238 PRO V O 1
ATOM 12911 N N . GLU E 1 239 ? 151.007 138.593 74.374 1.00 215.97 239 GLU V N 1
ATOM 12912 C CA . GLU E 1 239 ? 149.553 138.664 74.381 1.00 215.97 239 GLU V CA 1
ATOM 12913 C C . GLU E 1 239 ? 149.066 139.724 75.362 1.00 215.97 239 GLU V C 1
ATOM 12914 O O . GLU E 1 239 ? 148.103 140.436 75.085 1.00 215.97 239 GLU V O 1
ATOM 12920 N N . ASP E 1 240 ? 149.727 139.838 76.508 1.00 205.82 240 ASP V N 1
ATOM 12921 C CA . ASP E 1 240 ? 149.387 140.887 77.457 1.00 205.82 240 ASP V CA 1
ATOM 12922 C C . ASP E 1 240 ? 149.596 142.266 76.847 1.00 205.82 240 ASP V C 1
ATOM 12923 O O . ASP E 1 240 ? 148.790 143.167 77.043 1.00 205.82 240 ASP V O 1
ATOM 12928 N N . VAL E 1 241 ? 150.693 142.445 76.123 1.00 200.26 241 VAL V N 1
ATOM 12929 C CA . VAL E 1 241 ? 150.985 143.725 75.494 1.00 200.26 241 VAL V CA 1
ATOM 12930 C C . VAL E 1 241 ? 149.937 144.033 74.443 1.00 200.26 241 VAL V C 1
ATOM 12931 O O . VAL E 1 241 ? 149.474 145.166 74.334 1.00 200.26 241 VAL V O 1
ATOM 12935 N N . GLN E 1 242 ? 149.550 143.024 73.673 1.00 205.10 242 GLN V N 1
ATOM 12936 C CA . GLN E 1 242 ? 148.552 143.223 72.641 1.00 205.10 242 GLN V CA 1
ATOM 12937 C C . GLN E 1 242 ? 147.219 143.606 73.256 1.00 205.10 242 GLN V C 1
ATOM 12938 O O . GLN E 1 242 ? 146.521 144.477 72.747 1.00 205.10 242 GLN V O 1
ATOM 12944 N N . ALA E 1 243 ? 146.858 142.958 74.353 1.00 202.53 243 ALA V N 1
ATOM 12945 C CA . ALA E 1 243 ? 145.605 143.285 75.023 1.00 202.53 243 ALA V CA 1
ATOM 12946 C C . ALA E 1 243 ? 145.651 144.680 75.606 1.00 202.53 243 ALA V C 1
ATOM 12947 O O . ALA E 1 243 ? 144.667 145.409 75.532 1.00 202.53 243 ALA V O 1
ATOM 12949 N N . PHE E 1 244 ? 146.782 145.062 76.190 1.00 193.14 244 PHE V N 1
ATOM 12950 C CA . PHE E 1 244 ? 146.946 146.406 76.714 1.00 193.14 244 PHE V CA 1
ATOM 12951 C C . PHE E 1 244 ? 146.779 147.429 75.611 1.00 193.14 244 PHE V C 1
ATOM 12952 O O . PHE E 1 244 ? 146.066 148.421 75.780 1.00 193.14 244 PHE V O 1
ATOM 12960 N N . LYS E 1 245 ? 147.405 147.192 74.468 1.00 186.22 245 LYS V N 1
ATOM 12961 C CA . LYS E 1 245 ? 147.310 148.121 73.364 1.00 186.22 245 LYS V CA 1
ATOM 12962 C C . LYS E 1 245 ? 145.900 148.159 72.784 1.00 186.22 245 LYS V C 1
ATOM 12963 O O . LYS E 1 245 ? 145.429 149.222 72.378 1.00 186.22 245 LYS V O 1
ATOM 12969 N N . SER E 1 246 ? 145.216 147.020 72.747 1.00 194.61 246 SER V N 1
ATOM 12970 C CA . SER E 1 246 ? 143.840 147.011 72.263 1.00 194.61 246 SER V CA 1
ATOM 12971 C C . SER E 1 246 ? 142.923 147.801 73.170 1.00 194.61 246 SER V C 1
ATOM 12972 O O . SER E 1 246 ? 142.078 148.566 72.706 1.00 194.61 246 SER V O 1
ATOM 12975 N N . VAL E 1 247 ? 143.075 147.615 74.472 1.00 190.77 247 VAL V N 1
ATOM 12976 C CA . VAL E 1 247 ? 142.264 148.354 75.427 1.00 190.77 247 VAL V CA 1
ATOM 12977 C C . VAL E 1 247 ? 142.565 149.834 75.318 1.00 190.77 247 VAL V C 1
ATOM 12978 O O . VAL E 1 247 ? 141.659 150.673 75.364 1.00 190.77 247 VAL V O 1
ATOM 12982 N N . LEU E 1 248 ? 143.835 150.171 75.156 1.00 190.45 248 LEU V N 1
ATOM 12983 C CA . LEU E 1 248 ? 144.223 151.565 75.048 1.00 190.45 248 LEU V CA 1
ATOM 12984 C C . LEU E 1 248 ? 143.655 152.186 73.784 1.00 190.45 248 LEU V C 1
ATOM 12985 O O . LEU E 1 248 ? 143.211 153.336 73.796 1.00 190.45 248 LEU V O 1
ATOM 12990 N N . LEU E 1 249 ? 143.662 151.440 72.689 1.00 191.34 249 LEU V N 1
ATOM 12991 C CA . LEU E 1 249 ? 143.103 151.932 71.442 1.00 191.34 249 LEU V CA 1
ATOM 12992 C C . LEU E 1 249 ? 141.603 152.128 71.556 1.00 191.34 249 LEU V C 1
ATOM 12993 O O . LEU E 1 249 ? 141.053 153.093 71.029 1.00 191.34 249 LEU V O 1
ATOM 12998 N N . THR E 1 250 ? 140.922 151.221 72.240 1.00 196.47 250 THR V N 1
ATOM 12999 C CA . THR E 1 250 ? 139.495 151.385 72.467 1.00 196.47 250 THR V CA 1
ATOM 13000 C C . THR E 1 250 ? 139.220 152.621 73.309 1.00 196.47 250 THR V C 1
ATOM 13001 O O . THR E 1 250 ? 138.287 153.367 73.045 1.00 196.47 250 THR V O 1
ATOM 13005 N N . PHE E 1 251 ? 140.041 152.852 74.320 1.00 191.56 251 PHE V N 1
ATOM 13006 C CA . PHE E 1 251 ? 139.918 154.049 75.135 1.00 191.56 251 PHE V CA 1
ATOM 13007 C C . PHE E 1 251 ? 140.116 155.293 74.290 1.00 191.56 251 PHE V C 1
ATOM 13008 O O . PHE E 1 251 ? 139.378 156.266 74.425 1.00 191.56 251 PHE V O 1
ATOM 13016 N N . GLN E 1 252 ? 141.116 155.278 73.420 1.00 188.27 252 GLN V N 1
ATOM 13017 C CA . GLN E 1 252 ? 141.354 156.406 72.531 1.00 188.27 252 GLN V CA 1
ATOM 13018 C C . GLN E 1 252 ? 140.158 156.651 71.641 1.00 188.27 252 GLN V C 1
ATOM 13019 O O . GLN E 1 252 ? 139.756 157.795 71.435 1.00 188.27 252 GLN V O 1
ATOM 13025 N N . GLN E 1 253 ? 139.578 155.592 71.101 1.00 186.48 253 GLN V N 1
ATOM 13026 C CA . GLN E 1 253 ? 138.431 155.743 70.209 1.00 186.48 253 GLN V CA 1
ATOM 13027 C C . GLN E 1 253 ? 137.197 156.219 70.952 1.00 186.48 253 GLN V C 1
ATOM 13028 O O . GLN E 1 253 ? 136.308 156.802 70.355 1.00 186.48 253 GLN V O 1
ATOM 13034 N N . HIS E 1 254 ? 137.133 155.968 72.249 1.00 201.39 254 HIS V N 1
ATOM 13035 C CA . HIS E 1 254 ? 135.949 156.288 73.034 1.00 201.39 254 HIS V CA 1
ATOM 13036 C C . HIS E 1 254 ? 136.073 157.606 73.789 1.00 201.39 254 HIS V C 1
ATOM 13037 O O . HIS E 1 254 ? 135.231 157.906 74.618 1.00 201.39 254 HIS V O 1
ATOM 13044 N N . LEU E 1 255 ? 137.111 158.393 73.526 1.00 196.47 255 LEU V N 1
ATOM 13045 C CA . LEU E 1 255 ? 137.213 159.720 74.125 1.00 196.47 255 LEU V CA 1
ATOM 13046 C C . LEU E 1 255 ? 136.272 160.690 73.422 1.00 196.47 255 LEU V C 1
ATOM 13047 O O . LEU E 1 255 ? 136.386 160.881 72.217 1.00 196.47 255 LEU V O 1
ATOM 13052 N N . PRO E 1 256 ? 135.328 161.303 74.152 1.00 215.43 256 PRO V N 1
ATOM 13053 C CA . PRO E 1 256 ? 134.439 162.277 73.509 1.00 215.43 256 PRO V CA 1
ATOM 13054 C C . PRO E 1 256 ? 135.156 163.577 73.222 1.00 215.43 256 PRO V C 1
ATOM 13055 O O . PRO E 1 256 ? 134.878 164.613 73.833 1.00 215.43 256 PRO V O 1
ATOM 13059 N N . LEU E 1 257 ? 136.071 163.518 72.266 1.00 217.09 257 LEU V N 1
ATOM 13060 C CA . LEU E 1 257 ? 136.901 164.653 71.904 1.00 217.09 257 LEU V CA 1
ATOM 13061 C C . LEU E 1 257 ? 136.618 165.060 70.473 1.00 217.09 257 LEU V C 1
ATOM 13062 O O . LEU E 1 257 ? 136.200 164.250 69.656 1.00 217.09 257 LEU V O 1
ATOM 13067 N N . ALA E 1 258 ? 136.835 166.333 70.173 1.00 227.59 258 ALA V N 1
ATOM 13068 C CA . ALA E 1 258 ? 136.565 166.846 68.841 1.00 227.59 258 ALA V CA 1
ATOM 13069 C C . ALA E 1 258 ? 137.427 166.130 67.798 1.00 227.59 258 ALA V C 1
ATOM 13070 O O . ALA E 1 258 ? 136.932 165.744 66.736 1.00 227.59 258 ALA V O 1
ATOM 13072 N N . GLU E 1 259 ? 138.710 165.954 68.100 1.00 220.46 259 GLU V N 1
ATOM 13073 C CA . GLU E 1 259 ? 139.599 165.169 67.251 1.00 220.46 259 GLU V CA 1
ATOM 13074 C C . GLU E 1 259 ? 140.279 164.122 68.106 1.00 220.46 259 GLU V C 1
ATOM 13075 O O . GLU E 1 259 ? 140.854 164.426 69.147 1.00 220.46 259 GLU V O 1
ATOM 13081 N N . THR E 1 260 ? 140.199 162.874 67.674 1.00 214.37 260 THR V N 1
ATOM 13082 C CA . THR E 1 260 ? 140.774 161.771 68.430 1.00 214.37 260 THR V CA 1
ATOM 13083 C C . THR E 1 260 ? 142.298 161.797 68.316 1.00 214.37 260 THR V C 1
ATOM 13084 O O . THR E 1 260 ? 142.835 161.892 67.210 1.00 214.37 260 THR V O 1
ATOM 13088 N N . PRO E 1 261 ? 143.004 161.770 69.452 1.00 206.93 261 PRO V N 1
ATOM 13089 C CA . PRO E 1 261 ? 144.465 161.765 69.390 1.00 206.93 261 PRO V CA 1
ATOM 13090 C C . PRO E 1 261 ? 145.006 160.351 69.277 1.00 206.93 261 PRO V C 1
ATOM 13091 O O . PRO E 1 261 ? 144.289 159.371 69.498 1.00 206.93 261 PRO V O 1
ATOM 13095 N N . ASN E 1 262 ? 146.275 160.248 68.910 1.00 199.72 262 ASN V N 1
ATOM 13096 C CA . ASN E 1 262 ? 146.918 158.946 68.762 1.00 199.72 262 ASN V CA 1
ATOM 13097 C C . ASN E 1 262 ? 147.501 158.545 70.101 1.00 199.72 262 ASN V C 1
ATOM 13098 O O . ASN E 1 262 ? 148.410 159.198 70.604 1.00 199.72 262 ASN V O 1
ATOM 13103 N N . LEU E 1 263 ? 146.954 157.479 70.684 1.00 196.40 263 LEU V N 1
ATOM 13104 C CA . LEU E 1 263 ? 147.274 157.090 72.044 1.00 196.40 263 LEU V CA 1
ATOM 13105 C C . LEU E 1 263 ? 148.225 155.904 72.105 1.00 196.40 263 LEU V C 1
ATOM 13106 O O . LEU E 1 263 ? 148.920 155.754 73.093 1.00 196.40 263 LEU V O 1
ATOM 13111 N N . VAL E 1 264 ? 148.268 155.077 71.062 1.00 186.38 264 VAL V N 1
ATOM 13112 C CA . VAL E 1 264 ? 149.002 153.823 71.127 1.00 186.38 264 VAL V CA 1
ATOM 13113 C C . VAL E 1 264 ? 150.508 154.057 71.065 1.00 186.38 264 VAL V C 1
ATOM 13114 O O . VAL E 1 264 ? 151.302 153.173 71.378 1.00 186.38 264 VAL V O 1
ATOM 13118 N N . ASP E 1 265 ? 150.914 155.247 70.649 1.00 201.40 265 ASP V N 1
ATOM 13119 C CA . ASP E 1 265 ? 152.329 155.565 70.552 1.00 201.40 265 ASP V CA 1
ATOM 13120 C C . ASP E 1 265 ? 152.997 155.478 71.915 1.00 201.40 265 ASP V C 1
ATOM 13121 O O . ASP E 1 265 ? 154.033 154.829 72.062 1.00 201.40 265 ASP V O 1
ATOM 13126 N N . HIS E 1 266 ? 152.414 156.127 72.916 1.00 200.82 266 HIS V N 1
ATOM 13127 C CA . HIS E 1 266 ? 153.054 156.196 74.224 1.00 200.82 266 HIS V CA 1
ATOM 13128 C C . HIS E 1 266 ? 152.629 155.058 75.133 1.00 200.82 266 HIS V C 1
ATOM 13129 O O . HIS E 1 266 ? 152.330 155.254 76.304 1.00 200.82 266 HIS V O 1
ATOM 13136 N N . TRP E 1 267 ? 152.626 153.853 74.588 1.00 192.97 267 TRP V N 1
ATOM 13137 C CA . TRP E 1 267 ? 152.199 152.701 75.352 1.00 192.97 267 TRP V CA 1
ATOM 13138 C C . TRP E 1 267 ? 153.206 152.377 76.437 1.00 192.97 267 TRP V C 1
ATOM 13139 O O . TRP E 1 267 ? 152.833 151.938 77.513 1.00 192.97 267 TRP V O 1
ATOM 13150 N N . GLU E 1 268 ? 154.482 152.607 76.177 1.00 197.61 268 GLU V N 1
ATOM 13151 C CA . GLU E 1 268 ? 155.489 152.403 77.203 1.00 197.61 268 GLU V CA 1
ATOM 13152 C C . GLU E 1 268 ? 155.292 153.357 78.368 1.00 197.61 268 GLU V C 1
ATOM 13153 O O . GLU E 1 268 ? 155.416 152.963 79.521 1.00 197.61 268 GLU V O 1
ATOM 13159 N N . TYR E 1 269 ? 154.980 154.613 78.079 1.00 192.79 269 TYR V N 1
ATOM 13160 C CA . TYR E 1 269 ? 154.754 155.580 79.145 1.00 192.79 269 TYR V CA 1
ATOM 13161 C C . TYR E 1 269 ? 153.532 155.184 79.941 1.00 192.79 269 TYR V C 1
ATOM 13162 O O . TYR E 1 269 ? 153.519 155.256 81.182 1.00 192.79 269 TYR V O 1
ATOM 13171 N N . PHE E 1 270 ? 152.478 154.782 79.241 1.00 191.72 270 PHE V N 1
ATOM 13172 C CA . PHE E 1 270 ? 151.248 154.428 79.921 1.00 191.72 270 PHE V CA 1
ATOM 13173 C C . PHE E 1 270 ? 151.447 153.211 80.796 1.00 191.72 270 PHE V C 1
ATOM 13174 O O . PHE E 1 270 ? 150.916 153.145 81.897 1.00 191.72 270 PHE V O 1
ATOM 13182 N N . TYR E 1 271 ? 152.220 152.243 80.328 1.00 187.75 271 TYR V N 1
ATOM 13183 C CA . TYR E 1 271 ? 152.471 151.057 81.128 1.00 187.75 271 TYR V CA 1
ATOM 13184 C C . TYR E 1 271 ? 153.388 151.384 82.273 1.00 187.75 271 TYR V C 1
ATOM 13185 O O . TYR E 1 271 ? 153.303 150.773 83.332 1.00 187.75 271 TYR V O 1
ATOM 13194 N N . GLU E 1 272 ? 154.272 152.348 82.086 1.00 207.51 272 GLU V N 1
ATOM 13195 C CA . GLU E 1 272 ? 155.145 152.760 83.166 1.00 207.51 272 GLU V CA 1
ATOM 13196 C C . GLU E 1 272 ? 154.349 153.348 84.306 1.00 207.51 272 GLU V C 1
ATOM 13197 O O . GLU E 1 272 ? 154.602 153.064 85.474 1.00 207.51 272 GLU V O 1
ATOM 13203 N N . ARG E 1 273 ? 153.366 154.164 83.971 1.00 196.97 273 ARG V N 1
ATOM 13204 C CA . ARG E 1 273 ? 152.600 154.866 84.985 1.00 196.97 273 ARG V CA 1
ATOM 13205 C C . ARG E 1 273 ? 151.335 154.113 85.405 1.00 196.97 273 ARG V C 1
ATOM 13206 O O . ARG E 1 273 ? 150.627 154.567 86.299 1.00 196.97 273 ARG V O 1
ATOM 13214 N N . THR E 1 274 ? 151.040 152.982 84.773 1.00 184.95 274 THR V N 1
ATOM 13215 C CA . THR E 1 274 ? 149.880 152.190 85.146 1.00 184.95 274 THR V CA 1
ATOM 13216 C C . THR E 1 274 ? 150.196 150.721 85.408 1.00 184.95 274 THR V C 1
ATOM 13217 O O . THR E 1 274 ? 149.440 150.052 86.086 1.00 184.95 274 THR V O 1
ATOM 13221 N N . LEU E 1 275 ? 151.312 150.234 84.880 1.00 176.21 275 LEU V N 1
ATOM 13222 C CA . LEU E 1 275 ? 151.800 148.864 85.078 1.00 176.21 275 LEU V CA 1
ATOM 13223 C C . LEU E 1 275 ? 150.738 147.803 84.911 1.00 176.21 275 LEU V C 1
ATOM 13224 O O . LEU E 1 275 ? 150.821 146.754 85.511 1.00 176.21 275 LEU V O 1
ATOM 13229 N N . GLY E 1 276 ? 149.764 148.064 84.056 1.00 175.70 276 GLY V N 1
ATOM 13230 C CA . GLY E 1 276 ? 148.812 147.043 83.674 1.00 175.70 276 GLY V CA 1
ATOM 13231 C C . GLY E 1 276 ? 147.423 147.284 84.168 1.00 175.70 276 GLY V C 1
ATOM 13232 O O . GLY E 1 276 ? 146.454 146.828 83.566 1.00 175.70 276 GLY V O 1
ATOM 13233 N N . CYS E 1 277 ? 147.304 147.963 85.302 1.00 169.76 277 CYS V N 1
ATOM 13234 C CA . CYS E 1 277 ? 146.001 148.173 85.898 1.00 169.76 277 CYS V CA 1
ATOM 13235 C C . CYS E 1 277 ? 145.124 148.991 84.962 1.00 169.76 277 CYS V C 1
ATOM 13236 O O . CYS E 1 277 ? 145.416 150.130 84.678 1.00 169.76 277 CYS V O 1
ATOM 13239 N N . ILE E 1 278 ? 144.046 148.397 84.485 1.00 170.97 278 ILE V N 1
ATOM 13240 C CA . ILE E 1 278 ? 143.141 149.042 83.553 1.00 170.97 278 ILE V CA 1
ATOM 13241 C C . ILE E 1 278 ? 142.442 150.213 84.221 1.00 170.97 278 ILE V C 1
ATOM 13242 O O . ILE E 1 278 ? 142.205 151.236 83.608 1.00 170.97 278 ILE V O 1
ATOM 13247 N N . GLY E 1 279 ? 142.132 150.096 85.491 1.00 170.85 279 GLY V N 1
ATOM 13248 C CA . GLY E 1 279 ? 141.480 151.175 86.206 1.00 170.85 279 GLY V CA 1
ATOM 13249 C C . GLY E 1 279 ? 142.354 152.395 86.352 1.00 170.85 279 GLY V C 1
ATOM 13250 O O . GLY E 1 279 ? 141.874 153.525 86.294 1.00 170.85 279 GLY V O 1
ATOM 13251 N N . THR E 1 280 ? 143.639 152.183 86.582 1.00 166.55 280 THR V N 1
ATOM 13252 C CA . THR E 1 280 ? 144.569 153.302 86.648 1.00 166.55 280 THR V CA 1
ATOM 13253 C C . THR E 1 280 ? 144.616 154.042 85.313 1.00 166.55 280 THR V C 1
ATOM 13254 O O . THR E 1 280 ? 144.596 155.273 85.273 1.00 166.55 280 THR V O 1
ATOM 13258 N N . LEU E 1 281 ? 144.668 153.305 84.218 1.00 169.15 281 LEU V N 1
ATOM 13259 C CA . LEU E 1 281 ? 144.650 153.937 82.908 1.00 169.15 281 LEU V CA 1
ATOM 13260 C C . LEU E 1 281 ? 143.353 154.670 82.712 1.00 169.15 281 LEU V C 1
ATOM 13261 O O . LEU E 1 281 ? 143.333 155.773 82.178 1.00 169.15 281 LEU V O 1
ATOM 13266 N N . LYS E 1 282 ? 142.257 154.086 83.165 1.00 177.48 282 LYS V N 1
ATOM 13267 C CA . LYS E 1 282 ? 140.943 154.653 82.911 1.00 177.48 282 LYS V CA 1
ATOM 13268 C C . LYS E 1 282 ? 140.799 155.958 83.666 1.00 177.48 282 LYS V C 1
ATOM 13269 O O . LYS E 1 282 ? 140.375 156.954 83.095 1.00 177.48 282 LYS V O 1
ATOM 13275 N N . ASP E 1 283 ? 141.179 155.995 84.934 1.00 180.80 283 ASP V N 1
ATOM 13276 C CA . ASP E 1 283 ? 140.991 157.248 85.663 1.00 180.80 283 ASP V CA 1
ATOM 13277 C C . ASP E 1 283 ? 142.061 158.278 85.330 1.00 180.80 283 ASP V C 1
ATOM 13278 O O . ASP E 1 283 ? 141.803 159.480 85.419 1.00 180.80 283 ASP V O 1
ATOM 13283 N N . TRP E 1 284 ? 143.239 157.838 84.906 1.00 174.83 284 TRP V N 1
ATOM 13284 C CA . TRP E 1 284 ? 144.204 158.757 84.322 1.00 174.83 284 TRP V CA 1
ATOM 13285 C C . TRP E 1 284 ? 143.629 159.440 83.084 1.00 174.83 284 TRP V C 1
ATOM 13286 O O . TRP E 1 284 ? 143.730 160.659 82.935 1.00 174.83 284 TRP V O 1
ATOM 13297 N N . LEU E 1 285 ? 143.020 158.664 82.196 1.00 172.37 285 LEU V N 1
ATOM 13298 C CA . LEU E 1 285 ? 142.455 159.225 80.993 1.00 172.37 285 LEU V CA 1
ATOM 13299 C C . LEU E 1 285 ? 141.266 160.114 81.333 1.00 172.37 285 LEU V C 1
ATOM 13300 O O . LEU E 1 285 ? 141.035 161.126 80.675 1.00 172.37 285 LEU V O 1
ATOM 13305 N N . LYS E 1 286 ? 140.512 159.752 82.356 1.00 187.85 286 LYS V N 1
ATOM 13306 C CA . LYS E 1 286 ? 139.422 160.598 82.822 1.00 187.85 286 LYS V CA 1
ATOM 13307 C C . LYS E 1 286 ? 139.958 161.942 83.275 1.00 187.85 286 LYS V C 1
ATOM 13308 O O . LYS E 1 286 ? 139.418 162.990 82.924 1.00 187.85 286 LYS V O 1
ATOM 13314 N N . ARG E 1 287 ? 141.040 161.918 84.042 1.00 182.77 287 ARG V N 1
ATOM 13315 C CA . ARG E 1 287 ? 141.675 163.133 84.508 1.00 182.77 287 ARG V CA 1
ATOM 13316 C C . ARG E 1 287 ? 142.107 164.015 83.347 1.00 182.77 287 ARG V C 1
ATOM 13317 O O . ARG E 1 287 ? 141.803 165.210 83.292 1.00 182.77 287 ARG V O 1
ATOM 13325 N N . VAL E 1 288 ? 142.822 163.429 82.410 1.00 176.42 288 VAL V N 1
ATOM 13326 C CA . VAL E 1 288 ? 143.354 164.161 81.279 1.00 176.42 288 VAL V CA 1
ATOM 13327 C C . VAL E 1 288 ? 142.217 164.714 80.419 1.00 176.42 288 VAL V C 1
ATOM 13328 O O . VAL E 1 288 ? 142.259 165.865 79.994 1.00 176.42 288 VAL V O 1
ATOM 13332 N N . LEU E 1 289 ? 141.180 163.917 80.186 1.00 185.61 289 LEU V N 1
ATOM 13333 C CA . LEU E 1 289 ? 140.065 164.360 79.347 1.00 185.61 289 LEU V CA 1
ATOM 13334 C C . LEU E 1 289 ? 139.308 165.495 80.004 1.00 185.61 289 LEU V C 1
ATOM 13335 O O . LEU E 1 289 ? 138.899 166.446 79.343 1.00 185.61 289 LEU V O 1
ATOM 13340 N N . SER E 1 290 ? 139.125 165.419 81.312 1.00 189.40 290 SER V N 1
ATOM 13341 C CA . SER E 1 290 ? 138.483 166.510 82.025 1.00 189.40 290 SER V CA 1
ATOM 13342 C C . SER E 1 290 ? 139.303 167.785 81.957 1.00 189.40 290 SER V C 1
ATOM 13343 O O . SER E 1 290 ? 138.764 168.880 81.770 1.00 189.40 290 SER V O 1
ATOM 13346 N N . ASP E 1 291 ? 140.615 167.653 82.105 1.00 194.42 291 ASP V N 1
ATOM 13347 C CA . ASP E 1 291 ? 141.490 168.812 82.015 1.00 194.42 291 ASP V CA 1
ATOM 13348 C C . ASP E 1 291 ? 141.415 169.451 80.653 1.00 194.42 291 ASP V C 1
ATOM 13349 O O . ASP E 1 291 ? 141.382 170.675 80.534 1.00 194.42 291 ASP V O 1
ATOM 13354 N N . ALA E 1 292 ? 141.394 168.625 79.622 1.00 189.15 292 ALA V N 1
ATOM 13355 C CA . ALA E 1 292 ? 141.277 169.126 78.269 1.00 189.15 292 ALA V CA 1
ATOM 13356 C C . ALA E 1 292 ? 139.938 169.805 78.063 1.00 189.15 292 ALA V C 1
ATOM 13357 O O . ALA E 1 292 ? 139.883 170.848 77.467 1.00 189.15 292 ALA V O 1
ATOM 13359 N N . LEU E 1 293 ? 138.862 169.227 78.587 1.00 197.54 293 LEU V N 1
ATOM 13360 C CA . LEU E 1 293 ? 137.535 169.798 78.382 1.00 197.54 293 LEU V CA 1
ATOM 13361 C C . LEU E 1 293 ? 137.346 171.099 79.149 1.00 197.54 293 LEU V C 1
ATOM 13362 O O . LEU E 1 293 ? 136.515 171.932 78.763 1.00 197.54 293 LEU V O 1
ATOM 13367 N N . ASP E 1 294 ? 138.099 171.258 80.230 1.00 212.80 294 ASP V N 1
ATOM 13368 C CA . ASP E 1 294 ? 138.036 172.492 80.988 1.00 212.80 294 ASP V CA 1
ATOM 13369 C C . ASP E 1 294 ? 138.505 173.597 80.075 1.00 212.80 294 ASP V C 1
ATOM 13370 O O . ASP E 1 294 ? 137.973 174.705 80.103 1.00 212.80 294 ASP V O 1
ATOM 13375 N N . ARG E 1 295 ? 139.506 173.296 79.257 1.00 210.54 295 ARG V N 1
ATOM 13376 C CA . ARG E 1 295 ? 140.014 174.283 78.320 1.00 210.54 295 ARG V CA 1
ATOM 13377 C C . ARG E 1 295 ? 139.451 174.008 76.941 1.00 210.54 295 ARG V C 1
ATOM 13378 O O . ARG E 1 295 ? 139.821 174.678 75.976 1.00 210.54 295 ARG V O 1
ATOM 13386 N N . GLU E 1 296 ? 138.575 173.014 76.838 1.00 220.78 296 GLU V N 1
ATOM 13387 C CA . GLU E 1 296 ? 137.963 172.667 75.555 1.00 220.78 296 GLU V CA 1
ATOM 13388 C C . GLU E 1 296 ? 138.988 172.330 74.472 1.00 220.78 296 GLU V C 1
ATOM 13389 O O . GLU E 1 296 ? 138.632 172.206 73.301 1.00 220.78 296 GLU V O 1
ATOM 13395 N N . ALA E 1 297 ? 140.250 172.175 74.855 1.00 213.37 297 ALA V N 1
ATOM 13396 C CA . ALA E 1 297 ? 141.291 171.856 73.887 1.00 213.37 297 ALA V CA 1
ATOM 13397 C C . ALA E 1 297 ? 140.834 170.717 72.992 1.00 213.37 297 ALA V C 1
ATOM 13398 O O . ALA E 1 297 ? 140.523 169.631 73.482 1.00 213.37 297 ALA V O 1
ATOM 13400 N N . THR E 1 298 ? 140.776 170.958 71.685 1.00 213.93 298 THR V N 1
ATOM 13401 C CA . THR E 1 298 ? 140.286 169.918 70.782 1.00 213.93 298 THR V CA 1
ATOM 13402 C C . THR E 1 298 ? 141.055 168.601 70.851 1.00 213.93 298 THR V C 1
ATOM 13403 O O . THR E 1 298 ? 140.708 167.650 70.147 1.00 213.93 298 THR V O 1
ATOM 13407 N N . THR E 1 299 ? 142.092 168.526 71.681 1.00 208.54 299 THR V N 1
ATOM 13408 C CA . THR E 1 299 ? 142.907 167.310 71.695 1.00 208.54 299 THR V CA 1
ATOM 13409 C C . THR E 1 299 ? 143.687 167.040 72.972 1.00 208.54 299 THR V C 1
ATOM 13410 O O . THR E 1 299 ? 143.633 167.823 73.920 1.00 208.54 299 THR V O 1
ATOM 13414 N N . ILE E 1 300 ? 144.410 165.923 72.995 1.00 197.39 300 ILE V N 1
ATOM 13415 C CA . ILE E 1 300 ? 145.228 165.582 74.149 1.00 197.39 300 ILE V CA 1
ATOM 13416 C C . ILE E 1 300 ? 146.687 165.578 73.739 1.00 197.39 300 ILE V C 1
ATOM 13417 O O . ILE E 1 300 ? 147.021 165.138 72.640 1.00 197.39 300 ILE V O 1
ATOM 13422 N N . THR E 1 301 ? 147.563 166.063 74.612 1.00 204.57 301 THR V N 1
ATOM 13423 C CA . THR E 1 301 ? 148.989 166.067 74.313 1.00 204.57 301 THR V CA 1
ATOM 13424 C C . THR E 1 301 ? 149.775 165.262 75.338 1.00 204.57 301 THR V C 1
ATOM 13425 O O . THR E 1 301 ? 149.252 164.908 76.396 1.00 204.57 301 THR V O 1
ATOM 13429 N N . LEU E 1 302 ? 151.038 164.980 75.033 1.00 188.83 302 LEU V N 1
ATOM 13430 C CA . LEU E 1 302 ? 151.868 164.234 75.976 1.00 188.83 302 LEU V CA 1
ATOM 13431 C C . LEU E 1 302 ? 151.993 164.975 77.297 1.00 188.83 302 LEU V C 1
ATOM 13432 O O . LEU E 1 302 ? 151.940 164.377 78.356 1.00 188.83 302 LEU V O 1
ATOM 13437 N N . LYS E 1 303 ? 152.164 166.285 77.238 1.00 202.64 303 LYS V N 1
ATOM 13438 C CA . LYS E 1 303 ? 152.272 167.075 78.457 1.00 202.64 303 LYS V CA 1
ATOM 13439 C C . LYS E 1 303 ? 150.973 167.078 79.226 1.00 202.64 303 LYS V C 1
ATOM 13440 O O . LYS E 1 303 ? 151.002 167.182 80.456 1.00 202.64 303 LYS V O 1
ATOM 13446 N N . ASP E 1 304 ? 149.841 166.957 78.538 1.00 207.68 304 ASP V N 1
ATOM 13447 C CA . ASP E 1 304 ? 148.562 166.842 79.217 1.00 207.68 304 ASP V CA 1
ATOM 13448 C C . ASP E 1 304 ? 148.538 165.579 80.080 1.00 207.68 304 ASP V C 1
ATOM 13449 O O . ASP E 1 304 ? 148.102 165.591 81.242 1.00 207.68 304 ASP V O 1
ATOM 13454 N N . LEU E 1 305 ? 149.025 164.478 79.522 1.00 193.51 305 LEU V N 1
ATOM 13455 C CA . LEU E 1 305 ? 149.170 163.251 80.277 1.00 193.51 305 LEU V CA 1
ATOM 13456 C C . LEU E 1 305 ? 150.191 163.422 81.396 1.00 193.51 305 LEU V C 1
ATOM 13457 O O . LEU E 1 305 ? 149.988 162.951 82.518 1.00 193.51 305 LEU V O 1
ATOM 13462 N N . GLN E 1 306 ? 151.305 164.076 81.096 1.00 184.20 306 GLN V N 1
ATOM 13463 C CA . GLN E 1 306 ? 152.348 164.267 82.089 1.00 184.20 306 GLN V CA 1
ATOM 13464 C C . GLN E 1 306 ? 151.883 165.187 83.205 1.00 184.20 306 GLN V C 1
ATOM 13465 O O . GLN E 1 306 ? 152.350 165.082 84.339 1.00 184.20 306 GLN V O 1
ATOM 13471 N N . LYS E 1 307 ? 150.969 166.093 82.893 1.00 188.92 307 LYS V N 1
ATOM 13472 C CA . LYS E 1 307 ? 150.523 167.075 83.870 1.00 188.92 307 LYS V CA 1
ATOM 13473 C C . LYS E 1 307 ? 149.802 166.395 85.019 1.00 188.92 307 LYS V C 1
ATOM 13474 O O . LYS E 1 307 ? 149.837 166.879 86.153 1.00 188.92 307 LYS V O 1
ATOM 13480 N N . ARG E 1 308 ? 149.149 165.273 84.732 1.00 187.96 308 ARG V N 1
ATOM 13481 C CA . ARG E 1 308 ? 148.303 164.610 85.719 1.00 187.96 308 ARG V CA 1
ATOM 13482 C C . ARG E 1 308 ? 148.548 163.111 85.722 1.00 187.96 308 ARG V C 1
ATOM 13483 O O . ARG E 1 308 ? 147.618 162.311 85.748 1.00 187.96 308 ARG V O 1
ATOM 13491 N N . ALA E 1 309 ? 149.814 162.727 85.697 1.00 184.13 309 ALA V N 1
ATOM 13492 C CA . ALA E 1 309 ? 150.184 161.330 85.725 1.00 184.13 309 ALA V CA 1
ATOM 13493 C C . ALA E 1 309 ? 150.355 160.872 87.164 1.00 184.13 309 ALA V C 1
ATOM 13494 O O . ALA E 1 309 ? 150.008 161.584 88.107 1.00 184.13 309 ALA V O 1
ATOM 13496 N N . LEU E 1 310 ? 150.887 159.671 87.341 1.00 188.64 310 LEU V N 1
ATOM 13497 C CA . LEU E 1 310 ? 151.237 159.166 88.660 1.00 188.64 310 LEU V CA 1
ATOM 13498 C C . LEU E 1 310 ? 152.738 159.292 88.844 1.00 188.64 310 LEU V C 1
ATOM 13499 O O . LEU E 1 310 ? 153.528 158.867 87.987 1.00 188.64 310 LEU V O 1
ATOM 13504 N N . SER E 1 311 ? 153.138 159.900 89.952 1.00 187.95 311 SER V N 1
ATOM 13505 C CA . SER E 1 311 ? 154.548 160.166 90.180 1.00 187.95 311 SER V CA 1
ATOM 13506 C C . SER E 1 311 ? 155.311 158.871 90.373 1.00 187.95 311 SER V C 1
ATOM 13507 O O . SER E 1 311 ? 154.742 157.839 90.698 1.00 187.95 311 SER V O 1
ATOM 13510 N N . VAL E 1 312 ? 156.614 158.924 90.149 1.00 193.46 312 VAL V N 1
ATOM 13511 C CA . VAL E 1 312 ? 157.449 157.742 90.259 1.00 193.46 312 VAL V CA 1
ATOM 13512 C C . VAL E 1 312 ? 157.445 157.240 91.691 1.00 193.46 312 VAL V C 1
ATOM 13513 O O . VAL E 1 312 ? 157.465 156.045 91.926 1.00 193.46 312 VAL V O 1
ATOM 13517 N N . ALA E 1 313 ? 157.426 158.141 92.655 1.00 189.78 313 ALA V N 1
ATOM 13518 C CA . ALA E 1 313 ? 157.495 157.758 94.061 1.00 189.78 313 ALA V CA 1
ATOM 13519 C C . ALA E 1 313 ? 156.398 156.777 94.441 1.00 189.78 313 ALA V C 1
ATOM 13520 O O . ALA E 1 313 ? 156.654 155.763 95.090 1.00 189.78 313 ALA V O 1
ATOM 13522 N N . GLN E 1 314 ? 155.171 157.071 94.030 1.00 185.72 314 GLN V N 1
ATOM 13523 C CA . GLN E 1 314 ? 154.080 156.152 94.281 1.00 185.72 314 GLN V CA 1
ATOM 13524 C C . GLN E 1 314 ? 154.167 154.973 93.327 1.00 185.72 314 GLN V C 1
ATOM 13525 O O . GLN E 1 314 ? 153.982 153.834 93.740 1.00 185.72 314 GLN V O 1
ATOM 13531 N N . CYS E 1 315 ? 154.472 155.227 92.060 1.00 193.27 315 CYS V N 1
ATOM 13532 C CA . CYS E 1 315 ? 154.344 154.186 91.043 1.00 193.27 315 CYS V CA 1
ATOM 13533 C C . CYS E 1 315 ? 155.191 152.973 91.373 1.00 193.27 315 CYS V C 1
ATOM 13534 O O . CYS E 1 315 ? 154.755 151.832 91.160 1.00 193.27 315 CYS V O 1
ATOM 13537 N N . GLN E 1 316 ? 156.388 153.200 91.895 1.00 188.73 316 GLN V N 1
ATOM 13538 C CA . GLN E 1 316 ? 157.239 152.086 92.278 1.00 188.73 316 GLN V CA 1
ATOM 13539 C C . GLN E 1 316 ? 156.728 151.401 93.512 1.00 188.73 316 GLN V C 1
ATOM 13540 O O . GLN E 1 316 ? 157.070 150.250 93.766 1.00 188.73 316 GLN V O 1
ATOM 13546 N N . LYS E 1 317 ? 155.919 152.097 94.303 1.00 175.82 317 LYS V N 1
ATOM 13547 C CA . LYS E 1 317 ? 155.418 151.529 95.545 1.00 175.82 317 LYS V CA 1
ATOM 13548 C C . LYS E 1 317 ? 154.433 150.412 95.249 1.00 175.82 317 LYS V C 1
ATOM 13549 O O . LYS E 1 317 ? 154.468 149.389 95.904 1.00 175.82 317 LYS V O 1
ATOM 13555 N N . MET E 1 318 ? 153.562 150.599 94.256 1.00 180.37 318 MET V N 1
ATOM 13556 C CA . MET E 1 318 ? 152.682 149.514 93.865 1.00 180.37 318 MET V CA 1
ATOM 13557 C C . MET E 1 318 ? 153.459 148.324 93.342 1.00 180.37 318 MET V C 1
ATOM 13558 O O . MET E 1 318 ? 153.116 147.175 93.623 1.00 180.37 318 MET V O 1
ATOM 13563 N N . PHE E 1 319 ? 154.532 148.606 92.609 1.00 176.57 319 PHE V N 1
ATOM 13564 C CA . PHE E 1 319 ? 155.336 147.534 92.061 1.00 176.57 319 PHE V CA 1
ATOM 13565 C C . PHE E 1 319 ? 155.879 146.664 93.169 1.00 176.57 319 PHE V C 1
ATOM 13566 O O . PHE E 1 319 ? 155.827 145.432 93.085 1.00 176.57 319 PHE V O 1
ATOM 13574 N N . LYS E 1 320 ? 156.384 147.283 94.226 1.00 170.18 320 LYS V N 1
ATOM 13575 C CA . LYS E 1 320 ? 156.888 146.522 95.363 1.00 170.18 320 LYS V CA 1
ATOM 13576 C C . LYS E 1 320 ? 155.809 145.628 95.949 1.00 170.18 320 LYS V C 1
ATOM 13577 O O . LYS E 1 320 ? 156.066 144.469 96.254 1.00 170.18 320 LYS V O 1
ATOM 13583 N N . GLU E 1 321 ? 154.599 146.158 96.110 1.00 172.90 321 GLU V N 1
ATOM 13584 C CA . GLU E 1 321 ? 153.508 145.356 96.636 1.00 172.90 321 GLU V CA 1
ATOM 13585 C C . GLU E 1 321 ? 153.071 144.328 95.620 1.00 172.90 321 GLU V C 1
ATOM 13586 O O . GLU E 1 321 ? 152.791 143.189 95.982 1.00 172.90 321 GLU V O 1
ATOM 13592 N N . ILE E 1 322 ? 153.003 144.713 94.352 1.00 170.33 322 ILE V N 1
ATOM 13593 C CA . ILE E 1 322 ? 152.411 143.842 93.347 1.00 170.33 322 ILE V CA 1
ATOM 13594 C C . ILE E 1 322 ? 153.322 142.665 93.072 1.00 170.33 322 ILE V C 1
ATOM 13595 O O . ILE E 1 322 ? 152.865 141.532 92.974 1.00 170.33 322 ILE V O 1
ATOM 13600 N N . GLN E 1 323 ? 154.618 142.914 92.972 1.00 184.29 323 GLN V N 1
ATOM 13601 C CA . GLN E 1 323 ? 155.540 141.815 92.689 1.00 184.29 323 GLN V CA 1
ATOM 13602 C C . GLN E 1 323 ? 155.583 140.847 93.851 1.00 184.29 323 GLN V C 1
ATOM 13603 O O . GLN E 1 323 ? 155.820 139.651 93.674 1.00 184.29 323 GLN V O 1
ATOM 13609 N N . GLU E 1 324 ? 155.362 141.350 95.055 1.00 177.31 324 GLU V N 1
ATOM 13610 C CA . GLU E 1 324 ? 155.321 140.488 96.228 1.00 177.31 324 GLU V CA 1
ATOM 13611 C C . GLU E 1 324 ? 154.103 139.602 96.203 1.00 177.31 324 GLU V C 1
ATOM 13612 O O . GLU E 1 324 ? 154.206 138.410 96.433 1.00 177.31 324 GLU V O 1
ATOM 13618 N N . GLY E 1 325 ? 152.943 140.171 95.925 1.00 177.73 325 GLY V N 1
ATOM 13619 C CA . GLY E 1 325 ? 151.742 139.370 95.878 1.00 177.73 325 GLY V CA 1
ATOM 13620 C C . GLY E 1 325 ? 151.753 138.388 94.744 1.00 177.73 325 GLY V C 1
ATOM 13621 O O . GLY E 1 325 ? 151.263 137.260 94.887 1.00 177.73 325 GLY V O 1
ATOM 13622 N N . GLU E 1 326 ? 152.272 138.804 93.593 1.00 180.02 326 GLU V N 1
ATOM 13623 C CA . GLU E 1 326 ? 152.332 137.890 92.463 1.00 180.02 326 GLU V CA 1
ATOM 13624 C C . GLU E 1 326 ? 153.329 136.786 92.742 1.00 180.02 326 GLU V C 1
ATOM 13625 O O . GLU E 1 326 ? 153.210 135.702 92.208 1.00 180.02 326 GLU V O 1
ATOM 13631 N N . ARG E 1 327 ? 154.313 137.061 93.582 1.00 167.49 327 ARG V N 1
ATOM 13632 C CA . ARG E 1 327 ? 155.281 136.044 93.967 1.00 167.49 327 ARG V CA 1
ATOM 13633 C C . ARG E 1 327 ? 154.639 134.976 94.825 1.00 167.49 327 ARG V C 1
ATOM 13634 O O . ARG E 1 327 ? 154.840 133.791 94.585 1.00 167.49 327 ARG V O 1
ATOM 13642 N N . GLN E 1 328 ? 153.862 135.379 95.822 1.00 163.28 328 GLN V N 1
ATOM 13643 C CA . GLN E 1 328 ? 153.231 134.418 96.717 1.00 163.28 328 GLN V CA 1
ATOM 13644 C C . GLN E 1 328 ? 152.126 133.649 96.025 1.00 163.28 328 GLN V C 1
ATOM 13645 O O . GLN E 1 328 ? 151.898 132.481 96.332 1.00 163.28 328 GLN V O 1
ATOM 13651 N N . LEU E 1 329 ? 151.451 134.289 95.084 1.00 172.07 329 LEU V N 1
ATOM 13652 C CA . LEU E 1 329 ? 150.349 133.680 94.366 1.00 172.07 329 LEU V CA 1
ATOM 13653 C C . LEU E 1 329 ? 150.831 132.865 93.178 1.00 172.07 329 LEU V C 1
ATOM 13654 O O . LEU E 1 329 ? 150.010 132.420 92.390 1.00 172.07 329 LEU V O 1
ATOM 13659 N N . SER E 1 330 ? 152.143 132.645 93.047 1.00 182.14 330 SER V N 1
ATOM 13660 C CA . SER E 1 330 ? 152.685 131.912 91.913 1.00 182.14 330 SER V CA 1
ATOM 13661 C C . SER E 1 330 ? 152.843 130.470 92.266 1.00 182.14 330 SER V C 1
ATOM 13662 O O . SER E 1 330 ? 153.609 130.113 93.169 1.00 182.14 330 SER V O 1
ATOM 13665 N N . GLU E 1 331 ? 152.128 129.621 91.536 1.00 188.43 331 GLU V N 1
ATOM 13666 C CA . GLU E 1 331 ? 152.247 128.187 91.663 1.00 188.43 331 GLU V CA 1
ATOM 13667 C C . GLU E 1 331 ? 153.076 127.631 90.534 1.00 188.43 331 GLU V C 1
ATOM 13668 O O . GLU E 1 331 ? 152.696 127.709 89.368 1.00 188.43 331 GLU V O 1
ATOM 13674 N N . THR E 1 332 ? 154.233 127.085 90.892 1.00 190.01 332 THR V N 1
ATOM 13675 C CA . THR E 1 332 ? 155.183 126.545 89.930 1.00 190.01 332 THR V CA 1
ATOM 13676 C C . THR E 1 332 ? 155.181 125.034 89.971 1.00 190.01 332 THR V C 1
ATOM 13677 O O . THR E 1 332 ? 154.554 124.429 90.843 1.00 190.01 332 THR V O 1
ATOM 13681 N N . GLU E 1 333 ? 155.872 124.418 89.023 1.00 201.63 333 GLU V N 1
ATOM 13682 C CA . GLU E 1 333 ? 155.920 122.969 88.959 1.00 201.63 333 GLU V CA 1
ATOM 13683 C C . GLU E 1 333 ? 156.760 122.400 90.085 1.00 201.63 333 GLU V C 1
ATOM 13684 O O . GLU E 1 333 ? 156.568 121.255 90.474 1.00 201.63 333 GLU V O 1
ATOM 13690 N N . ALA E 1 334 ? 157.677 123.188 90.620 1.00 186.68 334 ALA V N 1
ATOM 13691 C CA . ALA E 1 334 ? 158.483 122.739 91.743 1.00 186.68 334 ALA V CA 1
ATOM 13692 C C . ALA E 1 334 ? 157.623 122.488 92.968 1.00 186.68 334 ALA V C 1
ATOM 13693 O O . ALA E 1 334 ? 157.840 121.527 93.703 1.00 186.68 334 ALA V O 1
ATOM 13695 N N . ASP E 1 335 ? 156.647 123.356 93.205 1.00 189.28 335 ASP V N 1
ATOM 13696 C CA . ASP E 1 335 ? 155.740 123.166 94.329 1.00 189.28 335 ASP V CA 1
ATOM 13697 C C . ASP E 1 335 ? 154.894 121.927 94.139 1.00 189.28 335 ASP V C 1
ATOM 13698 O O . ASP E 1 335 ? 154.604 121.218 95.095 1.00 189.28 335 ASP V O 1
ATOM 13703 N N . VAL E 1 336 ? 154.484 121.662 92.910 1.00 186.18 336 VAL V N 1
ATOM 13704 C CA . VAL E 1 336 ? 153.699 120.478 92.610 1.00 186.18 336 VAL V CA 1
ATOM 13705 C C . VAL E 1 336 ? 154.492 119.243 92.954 1.00 186.18 336 VAL V C 1
ATOM 13706 O O . VAL E 1 336 ? 153.964 118.323 93.555 1.00 186.18 336 VAL V O 1
ATOM 13710 N N . GLN E 1 337 ? 155.771 119.218 92.611 1.00 186.95 337 GLN V N 1
ATOM 13711 C CA . GLN E 1 337 ? 156.564 118.024 92.867 1.00 186.95 337 GLN V CA 1
ATOM 13712 C C . GLN E 1 337 ? 156.928 117.937 94.325 1.00 186.95 337 GLN V C 1
ATOM 13713 O O . GLN E 1 337 ? 157.195 116.848 94.820 1.00 186.95 337 GLN V O 1
ATOM 13719 N N . ASN E 1 338 ? 156.916 119.057 95.035 1.00 182.18 338 ASN V N 1
ATOM 13720 C CA . ASN E 1 338 ? 157.107 119.032 96.474 1.00 182.18 338 ASN V CA 1
ATOM 13721 C C . ASN E 1 338 ? 155.953 118.321 97.170 1.00 182.18 338 ASN V C 1
ATOM 13722 O O . ASN E 1 338 ? 156.170 117.555 98.106 1.00 182.18 338 ASN V O 1
ATOM 13727 N N . LEU E 1 339 ? 154.729 118.541 96.713 1.00 179.26 339 LEU V N 1
ATOM 13728 C CA . LEU E 1 339 ? 153.591 117.810 97.232 1.00 179.26 339 LEU V CA 1
ATOM 13729 C C . LEU E 1 339 ? 153.681 116.342 96.889 1.00 179.26 339 LEU V C 1
ATOM 13730 O O . LEU E 1 339 ? 153.274 115.503 97.678 1.00 179.26 339 LEU V O 1
ATOM 13735 N N . ARG E 1 340 ? 154.188 116.010 95.715 1.00 188.62 340 ARG V N 1
ATOM 13736 C CA . ARG E 1 340 ? 154.333 114.614 95.338 1.00 188.62 340 ARG V CA 1
ATOM 13737 C C . ARG E 1 340 ? 155.262 113.893 96.301 1.00 188.62 340 ARG V C 1
ATOM 13738 O O . ARG E 1 340 ? 155.006 112.752 96.688 1.00 188.62 340 ARG V O 1
ATOM 13746 N N . SER E 1 341 ? 156.353 114.543 96.682 1.00 188.38 341 SER V N 1
ATOM 13747 C CA . SER E 1 341 ? 157.348 113.881 97.509 1.00 188.38 341 SER V CA 1
ATOM 13748 C C . SER E 1 341 ? 156.851 113.738 98.923 1.00 188.38 341 SER V C 1
ATOM 13749 O O . SER E 1 341 ? 156.997 112.679 99.535 1.00 188.38 341 SER V O 1
ATOM 13752 N N . ALA E 1 342 ? 156.264 114.797 99.460 1.00 181.40 342 ALA V N 1
ATOM 13753 C CA . ALA E 1 342 ? 155.799 114.767 100.834 1.00 181.40 342 ALA V CA 1
ATOM 13754 C C . ALA E 1 342 ? 154.672 113.767 101.002 1.00 181.40 342 ALA V C 1
ATOM 13755 O O . ALA E 1 342 ? 154.627 113.035 101.984 1.00 181.40 342 ALA V O 1
ATOM 13757 N N . LEU E 1 343 ? 153.764 113.718 100.047 1.00 183.69 343 LEU V N 1
ATOM 13758 C CA . LEU E 1 343 ? 152.612 112.840 100.142 1.00 183.69 343 LEU V CA 1
ATOM 13759 C C . LEU E 1 343 ? 152.924 111.428 99.689 1.00 183.69 343 LEU V C 1
ATOM 13760 O O . LEU E 1 343 ? 152.164 110.531 99.974 1.00 183.69 343 LEU V O 1
ATOM 13765 N N . GLY E 1 344 ? 154.029 111.225 98.987 1.00 199.72 344 GLY V N 1
ATOM 13766 C CA . GLY E 1 344 ? 154.425 109.902 98.552 1.00 199.72 344 GLY V CA 1
ATOM 13767 C C . GLY E 1 344 ? 153.962 109.472 97.179 1.00 199.72 344 GLY V C 1
ATOM 13768 O O . GLY E 1 344 ? 154.022 108.289 96.871 1.00 199.72 344 GLY V O 1
ATOM 13769 N N . LEU E 1 345 ? 153.508 110.402 96.352 1.00 204.98 345 LEU V N 1
ATOM 13770 C CA . LEU E 1 345 ? 153.051 110.062 95.001 1.00 204.98 345 LEU V CA 1
ATOM 13771 C C . LEU E 1 345 ? 154.119 110.293 93.956 1.00 204.98 345 LEU V C 1
ATOM 13772 O O . LEU E 1 345 ? 153.829 110.282 92.752 1.00 204.98 345 LEU V O 1
ATOM 13777 N N . GLY E 1 346 ? 155.346 110.526 94.398 1.00 226.03 346 GLY V N 1
ATOM 13778 C CA . GLY E 1 346 ? 156.442 110.726 93.472 1.00 226.03 346 GLY V CA 1
ATOM 13779 C C . GLY E 1 346 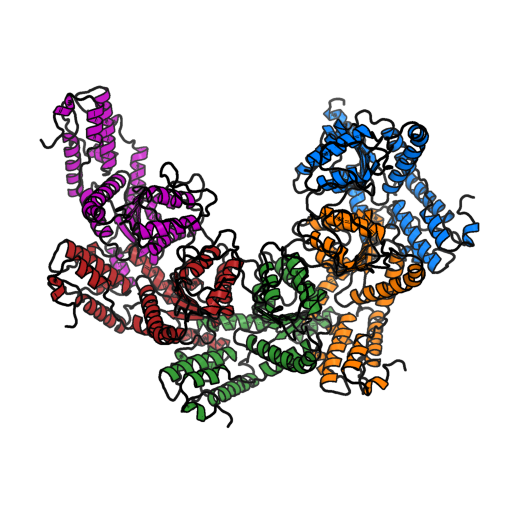? 156.647 109.523 92.572 1.00 226.03 346 GLY V C 1
ATOM 13780 O O . GLY E 1 346 ? 156.234 108.405 92.883 1.00 226.03 346 GLY V O 1
#